Protein AF-0000000075844325 (afdb_homodimer)

InterPro domains:
  IPR002048 EF-hand domain [PF13499] (926-987)
  IPR002048 EF-hand domain [PS50222] (922-957)
  IPR002048 EF-hand domain [SM00054] (926-954)
  IPR002048 EF-hand domain [SM00054] (1043-1071)
  IPR002048 EF-hand domain [cd00051] (926-988)
  IPR002645 STAS domain [PS50801] (598-705)
  IPR011992 EF-hand domain pair [SSF47473] (913-1065)
  IPR014710 RmlC-like jelly roll fold [G3DSA:2.60.120.10] (752-881)
  IPR018247 EF-Hand 1, calcium-binding site [PS00018] (935-947)
  IPR018490 Cyclic nucleotide-binding domain superfamily [SSF51206] (754-870)
  IPR036513 STAS domain superfamily [G3DSA:3.30.750.24] (592-709)
  IPR036513 STAS domain superfamily [SSF52091] (597-706)
  IPR052706 Membrane-associated Transporter-like [PTHR43310] (60-817)

pLDDT: mean 72.45, std 19.54, range [14.72, 96.88]

Nearest PDB structures (foldseek):
  7lhv-assembly1_B  TM=6.570E-01  e=6.304E-14  Arabidopsis thaliana
  7xuj-assembly1_B  TM=6.255E-01  e=4.298E-12  Homo sapiens
  7xuh-assembly1_A  TM=6.311E-01  e=1.930E-11  Homo sapiens
  7ch1-assembly1_B  TM=6.215E-01  e=1.729E-10  Homo sapiens
  6ki1-assembly2_B  TM=7.195E-01  e=1.002E-08  Synechocystis sp. PCC 6803

Radius of gyration: 49.46 Å; Cα contacts (8 Å, |Δi|>4): 3628; chains: 2; bounding box: 146×144×102 Å

Organism: Prymnesium parvum (NCBI:txid97485)

Foldseek 3Di:
DDDPDPPPPPPPPDPPPVPPPPDPPVPPPDPPPPPPPPPPPPPPPPPPPPVVVVVVVVVVVVVVVVVVVVLLVLLLVLLVLLLVLVLLVLLLLLCLAFLVLVPFFEQDWSLLSSLQQLLLQLLQLVLCCPQFPFLLFRKGDDDLLSVLLNLLLVLQLLQLVPPPLSSLLSVLQSLLLSLVLLLLLLVVLQVCLVVVCLVVLLVQADPLLLLLLLLQSLVVLLQSLLCLQQVDRPFVVCVVVLPDCPDLAPNSVVLVVLLQVLQVVLQVCVVVPVDDNSVSSVCSQVVVLVVVVVVCVVVVDDLVSCVVNPQASDTQNDDDDPDDDDDDDPDDDPPPPPDRDRDSPPDPLQPQHDNCVSVCSNPPVPPSHDPVSSVLSPLSSVVSSSSVSNVLVVQVVLLCVLLVHDGSSSSQSNSQSVSSNVSSNSSHHGIHGGNSSSNSSCVRSVDRNDNSSSNSNSVVSVVCSVRSRSVNVSRSDTSSSSSNNSNNSSVCSNCVSLPVVPVVDDPLSNVLSVVLNVQLVCCVRPVLVPDRSNCSSNDHSSSVSSVVSSVSVVVVVVVVQVPPDPFDDKDFLQQDAFLEFDFALLLQLLQLCRLQEIEGEDAEEDELVNLVVVLVVVLVVQVVQVPDPLLRHHQEYEYFCQRYPYYDPNSLVSLQVVVVSQVVVVRYAYEYEQDDPVRVVVSVVVVNCPPYYYYNHPNVVRVVVSVVVLVVLLVLLVLVCVLDVLLVLVLLLLLLVCLQWFGFRPDGTDGVLLLLVLWDKDKDAAFDWPDWLAPHDALKKKFWQAAKKWKWFDDPPDIDIYIYGGRDIPPCQCNPVVQRGQHPDPDSPRDRPGTTMIMGTNHITMIIIRHNVSLVVCCVQPVVVNVRVVVSVVSSVVSNDPRHGGDHDAQFCLLVLPPQPCPVVVPPPPPDDFADQAADPVVLVSQLSVQCVLVVVNPQKRALVSSQVSSVNSHHRDPSVSSQVSQCVQDPVSPRIAGSVSSSVSVLLQQFATHHPVLLVVLVVQLQVQQCPPPPHPDSWHALVVLVVSLVVSRQRAGDPVVSVVLSCVLPVSVPRTQHSSSSNSSNRRSVSSSVSLVSLVVVLQVLCVVLVPPPPPSWAALSSCCVSSVDDSSSSLNSLSSLQSVCVVPDPVPPPPPPPDPPPPPHRTHDSSSSVCSSSSSD/DDDPDPPPPPPCPDPPPVPPPPDPPPPPPDPPPPPPPPPPPVPPPVPPPPVVVVVVVVVVVVVVVVVVVVLLVLLLVLLVLLLVLVLLVLLLLLCLAFLVLVPFAEQDWSLLSSLQQLLLQLLQLVLCCPQFPFLLFRKGDDDLLSVLLNLLLVLQLLQLVVPPLSSLLSVLQSLLLSLVLLLLLLVVLQVCLVVVCLVVLLVQADPLLLLLLLLQSLVVLLQSLLCLQQVDRPAVVCVVVLPDCPDLAPNSVVLVVLLCCLQVVLQVCVVVPVDDNSVSLVCSQPVVLVVVVVVCVVVVDDLVSCVVNPQASDTQNDDDDPDDDDDDDPDDDPPPPPDSDRDSPPDPLQPQHDNCVSVCSNPPVVPSHDPVSSVLSPLSSVVSSSSVSNVQQVQVVLLCVLLVHDGSSSSQSNSQSVSSNVSSNSSHHGIHGGNSSSNSSCVRSVDRNDNSSSNSNSVVSVVCSVRSRSVNVSRSDTSSSSSSNSNNSSVCSNCVSLPVVPVVDDPLSNVLSVVLNVQLVCCVRPVLVPDRSNCSSNDHSSSVSSVVSSVSVVVVVVVVQVPPDPFDDKDFLQQDAFLEFDFALLLQLLQLCRLQEIEGEDAEEDELVNLVVVLVVVLVVQVVQVPDPLLRHHQEYEYFCQRYPYYDPNSLVSLQVVVVSQVVVVRYAYEYAQDDPVRVVVSVVVVNCPPYYYYNHPNVVRVVVSVVVLVVLLVLLVLVCVLDVLLVLVLLLLLLVCLQWFGFRPPGTDGVLLLCVLWDKDKDAAFDWPDWLAAHDALKKKFWQAAKKWKWFDDPPDIDIYIYGGRDIPPCQCNPVVQNGCHNPPDSPRDRPGTTMIMGTNHTTMIIIRHNVSLVVCCVQPVVSNVRVVVSVVSSVVSNDPRHGGDHDAQFCQVVLPPPPCCVVVPPPPPDDFADQADDPVVLVSLLSVQVVLVVVNPQKRALVSSQVSSVNSHHHDPSVSSQVSQCVQDPVSPSIAGSVSSSVSVLLQQFATHHPVLLVVLVVQLQVQQCPPPPHDDSWHALVVLVVSLVVSVQRAGDPVVSVVLSCVLPVSVPRTQHSSSSNSSNGRSVSSSVSLVSLVVVLQVLCVVLVPPPPPSWAALSSCCVSSVDDSSSSLNSLSSLQSVCVVPDPVPPVPVPPDPPPPDGRTHDSSSSVCSSNSSD

Sequence (2328 aa):
MADDSFAYTLSTRSAADELEAPPQKTRFHPSALAVNIGAKKLSRTSLEFSVAQTIFGAEEELSTHFHKTQQKLGGFFSGAVCFILYFFFSIVFSTIIFQDLASGASSFGDADGVGVVLLGVAIGCLAFARGSHCKAIIAGPDLLPIVFVQESGIAIRTFLKSDPDGATKVLPTTLVSMVIGNVVVGALFFALGHTKKTSAAIGFVPASVISGFLSCIGYKVIKLAVFISTTHDLKAKYLGELVRDYDDRVDPWVPILLAVIIGVSLYMLKRRHVLRTDILILTFILVPLAIFYVGVAISGKSMQELRDTGWFLTTPYGCADGGGGGSSEPSAHGSHRRLAGGKEGPFCEFSRVDFWLSLEIVYSSEGLIAWEALPQCIGIWLMGAMITALDNMLKLSSSETALKVDLDYNHEMQVGGLATLVSALLTGMPCYGQTKFNLINYSIVHSTTDPVPTITCGLLCFLTILSGVAGPIINVLPRFLLAGLLINSGAGFIVENLIEGRLRLTRVSFSIVWIIFSVNFVWEFFVKSELSNTVSPLLPGLLVVFVLGIILAAFEFIASFMHKDPPANPIRGVDICSTALRPKPVELRLGEMASWYVVLPLHGFVFFGSATVFYQRLKALISTEMRKPRAERIRIVLLDCSGLTGIDPTARNTLTKVHRLVKEESRLELLWAGLNLKFSNEMRKGGLFQGTRHFGSLDVALKWVEDEFLRHAAALTGILLGAHPTLKTIHHRSTLASAFSIATTSPDRIPTPRLIKYSTRVAFAAGEVVFDHIDAPEEALFLLFVGELLLTEQQGYTVQRRTVFPGTLVNYQRALLFEAAVHSGGGRQGGHGGAPASATALTAAVLLKFSRDSFATLQRDEPALAMQLLLAVIRQSELQRPGRTRLLPTKDPALAIPSVPSLAAFASSANLKPHRVELTQFQLERFTEVFALIDADGSGMITVDELEAYMSSVGRTVPSGPLAEMLRDISSDLAGSLSRDDFLEFLRQNLVADLPATLVAWMEDEHAAAAAASSSGRVSRVSRRAAVRLLRAGGFTLPTRSAMEELMDNVDADASGDISKHKLLVAAGMIRHKERQASALAEAFSELAKQAGCEAVTQELSADHLSKLLNVDMAVAEEIVFLADLDRFSNNPPFQITKRTSTADFKEPTIDLIELYRLIVGWTMADDSFAYTLSTRSAADELEAPPQKTRFHPSALAVNIGAKKLSRTSLEFSVAQTIFGAEEELSTHFHKTQQKLGGFFSGAVCFILYFFFSIVFSTIIFQDLASGASSFGDADGVGVVLLGVAIGCLAFARGSHCKAIIAGPDLLPIVFVQESGIAIRTFLKSDPDGATKVLPTTLVSMVIGNVVVGALFFALGHTKKTSAAIGFVPASVISGFLSCIGYKVIKLAVFISTTHDLKAKYLGELVRDYDDRVDPWVPILLAVIIGVSLYMLKRRHVLRTDILILTFILVPLAIFYVGVAISGKSMQELRDTGWFLTTPYGCADGGGGGSSEPSAHGSHRRLAGGKEGPFCEFSRVDFWLSLEIVYSSEGLIAWEALPQCIGIWLMGAMITALDNMLKLSSSETALKVDLDYNHEMQVGGLATLVSALLTGMPCYGQTKFNLINYSIVHSTTDPVPTITCGLLCFLTILSGVAGPIINVLPRFLLAGLLINSGAGFIVENLIEGRLRLTRVSFSIVWIIFSVNFVWEFFVKSELSNTVSPLLPGLLVVFVLGIILAAFEFIASFMHKDPPANPIRGVDICSTALRPKPVELRLGEMASWYVVLPLHGFVFFGSATVFYQRLKALISTEMRKPRAERIRIVLLDCSGLTGIDPTARNTLTKVHRLVKEESRLELLWAGLNLKFSNEMRKGGLFQGTRHFGSLDVALKWVEDEFLRHAAALTGILLGAHPTLKTIHHRSTLASAFSIATTSPDRIPTPRLIKYSTRVAFAAGEVVFDHIDAPEEALFLLFVGELLLTEQQGYTVQRRTVFPGTLVNYQRALLFEAAVHSGGGRQGGHGGAPASATALTAAVLLKFSRDSFATLQRDEPALAMQLLLAVIRQSELQRPGRTRLLPTKDPALAIPSVPSLAAFASSANLKPHRVELTQFQLERFTEVFALIDADGSGMITVDELEAYMSSVGRTVPSGPLAEMLRDISSDLAGSLSRDDFLEFLRQNLVADLPATLVAWMEDEHAAAAAASSSGRVSRVSRRAAVRLLRAGGFTLPTRSAMEELMDNVDADASGDISKHKLLVAAGMIRHKERQASALAEAFSELAKQAGCEAVTQELSADHLSKLLNVDMAVAEEIVFLADLDRFSNNPPFQITKRTSTADFKEPTIDLIELYRLIVGWT

Solvent-accessible surface area (backbone atoms only — not comparable to full-atom values): 121922 Å² total; per-residue (Å²): 138,85,75,86,74,83,73,77,73,74,76,74,77,73,78,65,73,59,62,49,62,74,80,76,69,77,81,69,77,68,80,77,79,68,74,76,72,76,78,74,76,78,75,70,72,70,70,69,60,66,66,58,52,67,67,50,48,58,51,45,51,45,46,48,45,46,50,46,46,52,50,48,52,37,19,47,49,39,6,49,52,51,34,55,54,49,50,54,50,25,48,45,52,15,43,64,44,32,56,81,55,42,53,94,70,53,93,63,44,42,45,42,35,26,36,28,39,30,45,4,24,18,46,13,6,47,44,31,37,71,65,39,92,50,11,37,39,36,18,27,59,61,69,66,58,47,52,40,44,28,51,39,37,51,26,36,42,46,56,28,63,83,41,93,70,22,78,69,22,34,51,43,32,33,53,44,48,39,26,52,34,26,38,50,30,11,48,48,30,29,48,31,17,70,68,65,40,43,60,53,57,54,38,69,56,55,68,38,40,53,34,13,51,42,25,44,48,11,50,52,35,37,54,48,18,50,24,59,28,52,80,45,74,84,44,80,76,36,66,66,54,73,72,52,88,61,81,85,45,64,63,53,63,54,36,43,51,54,9,50,51,50,5,52,50,52,42,53,42,56,74,66,58,76,55,62,65,66,59,47,56,52,46,67,51,51,49,59,51,49,54,49,54,51,48,41,63,70,70,67,63,52,73,66,55,41,48,70,31,54,47,31,61,86,66,86,56,83,68,86,84,81,87,72,89,74,98,70,87,78,77,84,77,87,76,78,71,66,71,69,74,81,68,86,58,69,85,60,75,73,53,73,40,58,63,61,47,63,55,43,44,60,75,67,43,76,88,44,48,54,73,82,48,52,72,51,36,50,67,50,34,53,52,37,27,53,51,42,51,50,48,44,49,52,26,49,54,49,36,23,63,73,69,71,49,90,72,60,65,28,60,47,30,31,50,26,7,52,30,6,38,56,18,10,77,70,56,19,34,46,17,36,57,37,41,73,55,26,49,49,39,31,72,66,54,72,47,54,74,53,33,52,23,19,41,42,23,12,50,51,34,48,48,42,41,75,66,18,57,55,28,43,52,50,62,70,36,51,29,27,61,50,17,7,57,33,30,25,54,13,49,48,31,30,46,54,32,70,56,50,26,62,76,72,39,54,73,69,42,39,51,48,22,51,48,33,37,51,50,32,52,48,33,57,68,58,50,45,75,71,40,53,58,76,51,37,38,61,58,42,43,68,59,53,34,50,56,48,31,54,50,53,47,44,50,52,52,52,54,68,63,69,72,59,76,74,81,58,71,73,39,46,26,53,59,45,62,41,71,52,47,59,20,38,68,59,41,32,54,49,31,70,53,16,63,30,30,37,37,38,54,42,66,43,70,37,32,32,31,58,36,46,53,47,48,54,50,50,50,51,51,51,56,59,38,65,71,43,59,79,68,64,26,55,35,35,43,36,37,32,32,67,52,45,77,47,72,41,72,67,21,50,61,47,52,42,50,49,51,50,57,38,59,70,39,80,68,40,44,64,37,42,14,16,60,52,67,73,57,47,53,61,40,46,74,70,56,63,58,72,94,47,55,61,29,58,34,54,50,61,42,38,43,49,53,52,53,51,48,52,54,50,52,50,54,52,48,56,55,58,37,71,63,40,73,67,52,40,51,53,30,51,52,46,46,58,54,46,62,51,34,40,40,16,52,31,55,66,63,43,58,43,60,71,50,50,74,45,34,44,83,45,79,43,52,56,69,36,72,77,39,28,38,52,86,45,72,59,56,33,31,32,35,32,41,13,43,35,34,36,38,40,31,38,36,74,94,40,77,46,76,32,47,37,32,38,36,40,75,45,55,48,60,40,37,70,65,64,41,54,64,42,52,70,67,82,26,50,34,35,38,42,37,58,54,60,44,33,34,33,22,69,30,59,24,31,29,37,37,25,41,61,65,35,43,52,48,33,46,66,76,37,42,69,61,43,48,43,53,50,47,18,49,42,47,48,54,47,54,66,33,84,52,30,27,38,31,34,56,63,70,63,62,43,62,45,64,52,70,68,62,74,53,60,79,76,61,61,72,80,84,64,71,61,35,76,61,61,74,52,68,68,53,45,52,47,48,50,49,43,47,51,63,38,18,76,86,67,78,60,43,33,38,52,67,33,48,43,50,43,32,41,56,54,51,39,83,61,60,65,64,63,48,42,51,51,38,33,72,55,22,84,76,62,75,48,44,32,38,59,68,43,45,51,46,46,52,41,61,72,46,32,26,66,38,52,43,68,57,50,54,48,49,49,51,50,47,51,52,49,14,65,61,43,77,67,83,81,55,76,38,26,45,57,69,54,47,52,50,47,41,48,70,71,60,49,71,74,45,42,70,69,51,40,50,52,47,50,44,63,50,30,66,81,69,73,64,45,41,34,66,64,35,47,47,36,45,52,11,27,52,46,29,54,48,48,52,47,47,53,48,48,51,51,47,50,49,49,35,55,71,41,65,49,66,85,82,76,70,52,47,38,33,69,33,43,16,65,64,60,71,46,57,62,67,56,22,34,39,51,30,52,72,33,34,47,61,56,30,63,71,52,19,77,80,59,79,61,80,77,72,76,85,76,77,72,72,74,68,41,31,41,69,60,30,49,48,44,47,48,56,59,70,99,138,92,74,85,72,81,71,77,71,74,77,73,78,72,80,64,72,60,62,49,60,71,81,71,74,76,81,70,80,68,79,76,79,69,74,75,73,76,78,66,82,78,75,70,75,71,69,68,62,65,66,59,51,67,66,48,48,56,50,45,50,45,45,49,45,47,50,47,46,49,50,47,51,36,19,47,49,39,7,49,53,52,35,54,53,48,50,55,50,25,47,45,52,15,42,64,44,32,56,81,56,44,58,91,71,52,92,63,43,40,46,42,36,25,35,28,41,32,43,4,24,19,45,13,5,47,44,31,38,70,65,39,92,50,11,37,37,37,17,28,60,60,70,66,57,46,53,40,45,27,51,40,38,52,27,36,41,46,55,28,62,83,41,93,70,22,75,68,22,33,52,41,32,31,53,44,47,40,25,53,33,27,36,49,30,11,49,48,31,28,49,32,17,70,68,63,39,44,59,51,57,53,39,68,56,55,68,37,41,53,35,13,50,43,25,45,49,12,53,51,35,36,54,47,19,50,22,58,30,53,78,44,73,84,44,81,76,36,65,65,52,72,70,52,87,61,81,86,45,65,64,51,62,54,35,42,50,54,10,49,52,48,5,53,52,51,43,54,41,57,72,65,58,77,57,59,65,67,58,49,55,52,46,68,53,51,47,58,51,48,52,49,54,52,48,41,61,69,69,68,62,52,74,65,55,42,49,69,33,54,47,32,60,84,67,86,58,86,73,86,84,80,89,74,92,84,82,86,80,82,77,87,76,91,75,79,72,68,72,70,73,82,69,85,62,71,84,62,79,75,51,73,41,60,61,62,50,63,54,44,45,59,74,66,44,78,89,46,48,52,73,84,49,52,72,50,35,50,66,48,33,54,52,38,28,53,51,43,51,48,50,44,48,52,26,50,53,50,35,24,64,73,68,71,49,91,73,61,65,30,60,49,30,30,51,25,7,51,29,6,36,57,19,10,76,68,55,20,34,45,16,35,56,36,43,73,54,25,48,49,38,32,74,66,56,72,44,54,73,52,33,52,23,18,42,40,24,13,50,52,34,48,49,43,42,73,66,17,56,54,28,44,51,50,61,70,38,49,28,28,60,52,18,8,56,32,32,24,55,13,50,47,30,29,46,53,32,72,56,51,25,62,77,71,40,54,75,68,40,39,49,49,23,51,49,35,38,50,50,32,52,47,33,57,67,57,48,45,75,71,39,53,57,76,50,38,38,62,57,41,41,68,57,54,34,50,56,48,31,53,50,52,48,44,50,51,53,51,54,67,63,68,70,58,78,74,80,58,70,73,40,46,27,54,59,46,63,41,72,53,47,57,20,37,69,58,41,31,53,48,31,71,54,16,63,30,31,36,37,37,51,42,67,43,69,36,31,32,32,58,36,48,54,48,48,54,51,50,50,50,50,52,56,57,38,66,72,45,58,80,67,63,28,57,34,35,43,36,38,30,32,67,52,45,78,46,72,42,72,67,21,50,61,47,51,42,49,49,52,50,58,38,58,70,39,80,68,39,43,63,37,43,15,16,62,54,66,73,56,46,53,60,40,48,71,70,56,61,57,70,93,47,54,62,28,56,34,55,51,61,42,39,44,49,52,52,51,51,48,52,53,49,53,51,54,52,50,56,56,58,38,70,63,40,71,68,53,39,51,54,32,50,51,46,46,57,55,48,64,52,34,39,41,16,54,31,55,68,62,44,58,43,62,70,48,51,78,46,34,43,84,44,78,44,50,56,71,37,72,77,41,28,39,52,86,46,72,60,57,35,30,33,35,34,41,13,42,36,35,37,38,37,32,39,35,75,94,42,76,46,76,31,47,36,31,38,36,38,74,42,54,49,63,40,36,69,63,63,42,54,65,43,53,69,71,81,23,54,32,35,36,41,37,57,53,60,45,32,34,31,22,69,31,59,25,34,29,37,37,25,40,60,64,35,44,52,48,34,46,67,76,38,43,68,60,43,49,42,52,51,47,20,48,42,47,47,53,46,56,66,34,84,51,31,29,38,31,35,56,60,71,63,64,39,60,47,65,51,72,68,62,71,51,61,81,70,55,61,72,79,83,65,72,60,35,74,63,63,72,50,69,68,54,46,54,49,48,51,50,44,47,53,63,36,18,76,85,67,78,59,44,35,39,52,66,31,48,43,51,44,32,42,57,54,52,38,85,64,60,65,63,63,48,42,53,50,38,36,72,54,21,83,78,65,77,47,45,32,39,59,68,41,46,51,46,47,53,41,60,72,49,31,27,66,38,48,44,65,54,49,54,48,48,49,51,50,47,53,51,50,15,66,62,42,76,66,81,82,54,75,39,26,46,58,68,54,48,52,50,48,41,46,70,72,61,48,73,73,44,41,71,69,52,41,49,50,47,51,46,62,50,30,66,80,67,72,64,44,41,34,68,64,36,48,46,38,45,51,11,29,54,44,29,55,48,49,52,47,47,53,47,47,50,53,46,50,51,49,34,54,74,44,66,49,64,84,84,76,69,51,46,38,34,68,33,44,16,64,65,60,71,47,56,61,68,58,22,35,39,50,31,53,74,32,35,44,61,55,28,60,72,49,16,76,79,61,78,59,79,76,72,75,86,76,77,71,71,74,68,41,31,41,71,60,32,48,49,44,48,48,58,56,70,97

Secondary structure (DSSP, 8-state):
--------------TTTT--------------------------TTTGGGTHHHHHHHHHHHHHHHHHHHHHHHHHHHHHHHHHHHHHHHHHHHHHHHTTT--TT-S--HHHHHHHHHHHHHHHHHHHHHH-S-TT--EE--HHHHHHHHHHHHHHHHHGGGSTTHHHHHHHHHHHHHHHHHHHHHHHHHHHHHTT-HHHHHHTS-HHHHHHHHHHHHHHHHHHHHHHHHSS---HHHHHHTTS---SS--THHHHHHHHHHHHHHHHHHHTT-S-HHHHHHHHHHHHHHHHHHHHHHHT--HHHHHHHT-B-------------S-----SS---------S-----S-----TTHHHHHHHH-STT--GGGGGGGHHHHHHHHHHHHHHHHHHHHHHHHHHT----HHHHHHHHHHHHHHHHHTT----EE-HHHHHHHHHHH--SS--HHHHHHHHHHHHHHHHTTHHHHHTT-BHHHHHHHHHHHHHHHHIIIIITHHHHS-HHHHHHHHHHHHHHHHIIIIIGGGS-TTTGGGS-HHHHHHHHHHHHHHHHHHHHHHSS--PPPPEETTT---S-B--HHHHHHHHHTGGGEEEEEEEEEE-HHHHHHHHHHHHHHHHHHHTS-GGGS--EEEEEEEEEEEE-TTHHHHHHHHHHHHHHSTT-EEEEE---HHHHHHHHHTTTTTT-EEESSHHHHHHHHHHHHHHHHHHHHHHHHTS-HHHHHHHHHHHHHHTTEEE-SSSSEEEHHHHHTT-EEEEE-TT-EEEETTTB----EEEEEES-EEEEEEETTEEEEEEE-TT-EESHHHHHH------SSS---S--SSPPEEEEESS-EEEEEE-HHHHHHHHHH-HHHHHHHHHHHHHHHHHTSTT--PPPP---GGGS------THHHHT-TTS--B--PPPHHHHHHHHHHHHHH-TT-SSEE-HHHHHHHHHHTT----HHHHHHHHHHH-SSSSS-EEHHHHHHHHHHHH---B-HHHHHHHHHHHHHHHHHSSSTT---EEHHHHHHHHHHTT-----HHHHHHHHHHHTTT--SEE-HHHHHHHHHHHHHHHHHHHHHHHHHHHHHHHHT--TTT--B-HHHHHHHHT--HHHHHHHHHHH--HHHHSS-TT-------STT-----B-HHHHHHHHHHT-/--------------TTTT--------------------------TTTGGGTHHHHHHHHHHHHHHHHHHHHHHHHHHHHHHHHHHHHHHHHHHHHHHHTTT--TT-S--HHHHHHHHHHHHHHHHHHHHHH-S-TT--EE--HHHHHHHHHHHHHHHHHGGGSTTHHHHHHHHHHHHHHHHHHHHHHHHHHHHHTT-HHHHHHTS-HHHHHHHHHHHHHHHHHHHHHHHHSS---HHHHHHTTS---SS--THHHHHHHHHHHHHHHHHHHTT-S-HHHHHHHHHHHHHHHHHHHHHHHT--HHHHHHHT-B---------------S---SS---------S-----S-----TTHHHHHHHH-STT--GGGGGGGHHHHHHHHHHHHHHHHHHHHHHHHHHT----HHHHHHHHHHHHHHHHHTT----EE-HHHHHHHHHHH--SS--HHHHHHHHHHHHHHHHTTHHHHHTTSBHHHHHHHHHHHHHHHHIIIIITHHHHS-HHHHHHHHHHHHHHHHIIIIIGGGS-TTTGGGS-HHHHHHHHHHHHHHHHHHHHHHSS--PPPPEETTT---S-B--HHHHHHHHHTGGGEEEEEEEEEE-HHHHHHHHHHHHHHHHHHHTS-GGGS--EEEEEEEEEEEE-TTHHHHHHHHHHHHHHSTT-EEEEE---HHHHHHHHHTTTTTT-EEESSHHHHHHHHHHHHHHHHHHHHHHHHTS-HHHHHHHHHHHHHHTTEEE-SSSSEEEHHHHHTT-EEEEE-TT-EEEETTTB----EEEEEES-EEEEEEETTEEEEEEE-TT-EESHHHHHH------SSS---S--SS--EEEEESS-EEEEEE-HHHHHHHHHH-HHHHHHHHHHHHHHHHHTSTT--PPPP---GGGS------THHHH--TTSPPB--PPPHHHHHHHHHHHHHH-TT-SSEE-HHHHHHHHHHTT----HHHHHHHHHHH-SSSSS-EEHHHHHHHHHHHH---B-HHHHHHHHHHHHHHHHHSSSTT---EEHHHHHHHHHHTT-----HHHHHHHHHHHTTT--SEE-HHHHHHHHHHHHHHHHHHHHHHHHHHHHHHHHT--TTT--B-HHHHHHHHT--HHHHHHHHHHH--HHHHSS-TT-------STT-----B-HHHHHHHHHHT-

Structure (mmCIF, N/CA/C/O backbone):
data_AF-0000000075844325-model_v1
#
loop_
_entity.id
_entity.type
_entity.pdbx_description
1 polymer Calmodulin
#
loop_
_atom_site.group_PDB
_atom_site.id
_atom_site.type_symbol
_atom_site.label_atom_id
_atom_site.label_alt_id
_atom_site.label_comp_id
_atom_site.label_asym_id
_atom_site.label_entity_id
_atom_site.label_seq_id
_atom_site.pdbx_PDB_ins_code
_atom_site.Cartn_x
_atom_site.Cartn_y
_atom_site.Cartn_z
_atom_site.occupancy
_atom_site.B_iso_or_equiv
_atom_site.auth_seq_id
_atom_site.auth_comp_id
_atom_site.auth_asym_id
_atom_site.auth_atom_id
_atom_site.pdbx_PDB_model_num
ATOM 1 N N . MET A 1 1 ? 33.969 -9.242 24.219 1 14.72 1 MET A N 1
ATOM 2 C CA . MET A 1 1 ? 34.156 -10.367 23.312 1 14.72 1 MET A CA 1
ATOM 3 C C . MET A 1 1 ? 32.812 -10.922 22.859 1 14.72 1 MET A C 1
ATOM 5 O O . MET A 1 1 ? 32.594 -11.102 21.656 1 14.72 1 MET A O 1
ATOM 9 N N . ALA A 1 2 ? 32.219 -11.953 23.625 1 16.02 2 ALA A N 1
ATOM 10 C CA . ALA A 1 2 ? 31.859 -13.305 23.203 1 16.02 2 ALA A CA 1
ATOM 11 C C . ALA A 1 2 ? 30.547 -13.312 22.422 1 16.02 2 ALA A C 1
ATOM 13 O O . ALA A 1 2 ? 29.828 -12.32 22.406 1 16.02 2 ALA A O 1
ATOM 14 N N . ASP A 1 3 ? 29.688 -14.414 22.578 1 16.48 3 ASP A N 1
ATOM 15 C CA . ASP A 1 3 ? 29.078 -15.594 21.969 1 16.48 3 ASP A CA 1
ATOM 16 C C . ASP A 1 3 ? 27.594 -15.344 21.672 1 16.48 3 ASP A C 1
ATOM 18 O O . ASP A 1 3 ? 26.859 -16.281 21.359 1 16.48 3 ASP A O 1
ATOM 22 N N . ASP A 1 4 ? 26.984 -14.328 22.203 1 19.7 4 ASP A N 1
ATOM 23 C CA . ASP A 1 4 ? 25.562 -14.547 22.422 1 19.7 4 ASP A CA 1
ATOM 24 C C . ASP A 1 4 ? 24.828 -14.805 21.109 1 19.7 4 ASP A C 1
ATOM 26 O O . ASP A 1 4 ? 25.016 -14.07 20.141 1 19.7 4 ASP A O 1
ATOM 30 N N . SER A 1 5 ? 24.391 -16.047 20.938 1 20.34 5 SER A N 1
ATOM 31 C CA . SER A 1 5 ? 23.766 -17.031 20.078 1 20.34 5 SER A CA 1
ATOM 32 C C . SER A 1 5 ? 22.453 -16.531 19.5 1 20.34 5 SER A C 1
ATOM 34 O O . SER A 1 5 ? 21.578 -16.062 20.25 1 20.34 5 SER A O 1
ATOM 36 N N . PHE A 1 6 ? 22.453 -16.016 18.344 1 20.19 6 PHE A N 1
ATOM 37 C CA . PHE A 1 6 ? 21.469 -15.438 17.438 1 20.19 6 PHE A CA 1
ATOM 38 C C . PHE A 1 6 ? 20.344 -16.422 17.172 1 20.19 6 PHE A C 1
ATOM 40 O O . PHE A 1 6 ? 20.422 -17.219 16.25 1 20.19 6 PHE A O 1
ATOM 47 N N . ALA A 1 7 ? 19.812 -17.125 18.266 1 19.39 7 ALA A N 1
ATOM 48 C CA . ALA A 1 7 ? 18.75 -18.109 18.125 1 19.39 7 ALA A CA 1
ATOM 49 C C . ALA A 1 7 ? 17.562 -17.531 17.375 1 19.39 7 ALA A C 1
ATOM 51 O O . ALA A 1 7 ? 17 -16.5 17.766 1 19.39 7 ALA A O 1
ATOM 52 N N . TYR A 1 8 ? 17.609 -17.703 16.109 1 20.72 8 TYR A N 1
ATOM 53 C CA . TYR A 1 8 ? 16.547 -17.469 15.141 1 20.72 8 TYR A CA 1
ATOM 54 C C . TYR A 1 8 ? 15.227 -18.078 15.609 1 20.72 8 TYR A C 1
ATOM 56 O O . TYR A 1 8 ? 15.047 -19.297 15.539 1 20.72 8 TYR A O 1
ATOM 64 N N . THR A 1 9 ? 14.789 -17.734 16.875 1 21.83 9 THR A N 1
ATOM 65 C CA . THR A 1 9 ? 13.523 -18.344 17.297 1 21.83 9 THR A CA 1
ATOM 66 C C . THR A 1 9 ? 12.445 -18.109 16.234 1 21.83 9 THR A C 1
ATOM 68 O O . THR A 1 9 ? 12.156 -16.969 15.875 1 21.83 9 THR A O 1
ATOM 71 N N . LEU A 1 10 ? 12.359 -19.031 15.273 1 22.03 10 LEU A N 1
ATOM 72 C CA . LEU A 1 10 ? 11.25 -19.328 14.375 1 22.03 10 LEU A CA 1
ATOM 73 C C . LEU A 1 10 ? 9.914 -19.188 15.094 1 22.03 10 LEU A C 1
ATOM 75 O O . LEU A 1 10 ? 9.609 -19.969 16 1 22.03 10 LEU A O 1
ATOM 79 N N . SER A 1 11 ? 9.641 -18.031 15.672 1 22.61 11 SER A N 1
ATOM 80 C CA . SER A 1 11 ? 8.328 -17.922 16.297 1 22.61 11 SER A CA 1
ATOM 81 C C . SER A 1 11 ? 7.238 -18.5 15.406 1 22.61 11 SER A C 1
ATOM 83 O O . SER A 1 11 ? 7.086 -18.094 14.258 1 22.61 11 SER A O 1
ATOM 85 N N . THR A 1 12 ? 6.969 -19.828 15.492 1 23.22 12 THR A N 1
ATOM 86 C CA . THR A 1 12 ? 5.844 -20.656 15.094 1 23.22 12 THR A CA 1
ATOM 87 C C . THR A 1 12 ? 4.52 -19.984 15.445 1 23.22 12 THR A C 1
ATOM 89 O O . THR A 1 12 ? 4.102 -19.984 16.609 1 23.22 12 THR A O 1
ATOM 92 N N . ARG A 1 13 ? 4.27 -18.828 15.039 1 26.69 13 ARG A N 1
ATOM 93 C CA . ARG A 1 13 ? 2.885 -18.422 15.234 1 26.69 13 ARG A CA 1
ATOM 94 C C . ARG A 1 13 ? 1.917 -19.531 14.859 1 26.69 13 ARG A C 1
ATOM 96 O O . ARG A 1 13 ? 2 -20.094 13.758 1 26.69 13 ARG A O 1
ATOM 103 N N . SER A 1 14 ? 1.308 -20.25 15.891 1 24.48 14 SER A N 1
ATOM 104 C CA . SER A 1 14 ? 0.334 -21.328 15.914 1 24.48 14 SER A CA 1
ATOM 105 C C . SER A 1 14 ? -0.817 -21.062 14.953 1 24.48 14 SER A C 1
ATOM 107 O O . SER A 1 14 ? -1.195 -19.906 14.734 1 24.48 14 SER A O 1
ATOM 109 N N . ALA A 1 15 ? -1.139 -22.031 14.047 1 28.3 15 ALA A N 1
ATOM 110 C CA . ALA A 1 15 ? -2.221 -22.359 13.125 1 28.3 15 ALA A CA 1
ATOM 111 C C . ALA A 1 15 ? -3.582 -22.062 13.75 1 28.3 15 ALA A C 1
ATOM 113 O O . ALA A 1 15 ? -4.602 -22.062 13.055 1 28.3 15 ALA A O 1
ATOM 114 N N . ALA A 1 16 ? -3.721 -22.109 15.102 1 28.09 16 ALA A N 1
ATOM 115 C CA . ALA A 1 16 ? -5.043 -22.172 15.719 1 28.09 16 ALA A CA 1
ATOM 116 C C . ALA A 1 16 ? -5.84 -20.891 15.453 1 28.09 16 ALA A C 1
ATOM 118 O O . ALA A 1 16 ? -7.062 -20.938 15.32 1 28.09 16 ALA A O 1
ATOM 119 N N . ASP A 1 17 ? -5.227 -19.766 15.633 1 30.39 17 ASP A N 1
ATOM 120 C CA . ASP A 1 17 ? -6.113 -18.625 15.828 1 30.39 17 ASP A CA 1
ATOM 121 C C . ASP A 1 17 ? -6.84 -18.266 14.531 1 30.39 17 ASP A C 1
ATOM 123 O O . ASP A 1 17 ? -7.617 -17.312 14.492 1 30.39 17 ASP A O 1
ATOM 127 N N . GLU A 1 18 ? -6.238 -18.625 13.453 1 33.53 18 GLU A N 1
ATOM 128 C CA . GLU A 1 18 ? -6.93 -18.141 12.258 1 33.53 18 GLU A CA 1
ATOM 129 C C . GLU A 1 18 ? -8.328 -18.75 12.156 1 33.53 18 GLU A C 1
ATOM 131 O O . GLU A 1 18 ? -9.117 -18.344 11.289 1 33.53 18 GLU A O 1
ATOM 136 N N . LEU A 1 19 ? -8.477 -19.938 12.805 1 33 19 LEU A N 1
ATOM 137 C CA . LEU A 1 19 ? -9.75 -20.594 12.516 1 33 19 LEU A CA 1
ATOM 138 C C . LEU A 1 19 ? -10.883 -19.922 13.281 1 33 19 LEU A C 1
ATOM 140 O O . LEU A 1 19 ? -11.297 -20.406 14.336 1 33 19 LEU A O 1
ATOM 144 N N . GLU A 1 20 ? -10.789 -18.703 13.602 1 33.5 20 GLU A N 1
ATOM 145 C CA . GLU A 1 20 ? -11.969 -18.406 14.414 1 33.5 20 GLU A CA 1
ATOM 146 C C . GLU A 1 20 ? -13.25 -18.688 13.633 1 33.5 20 GLU A C 1
ATOM 148 O O . GLU A 1 20 ? -13.562 -17.984 12.664 1 33.5 20 GLU A O 1
ATOM 153 N N . ALA A 1 21 ? -13.641 -19.656 13.18 1 35.88 21 ALA A N 1
ATOM 154 C CA . ALA A 1 21 ? -15.047 -19.719 12.812 1 35.88 21 ALA A CA 1
ATOM 155 C C . ALA A 1 21 ? -15.93 -19.844 14.047 1 35.88 21 ALA A C 1
ATOM 157 O O . ALA A 1 21 ? -17.156 -19.844 13.945 1 35.88 21 ALA A O 1
ATOM 158 N N . PRO A 1 22 ? -15.672 -19.266 15.359 1 30.7 22 PRO A N 1
ATOM 159 C CA . PRO A 1 22 ? -16.656 -20.031 16.125 1 30.7 22 PRO A CA 1
ATOM 160 C C . PRO A 1 22 ? -18.094 -19.766 15.68 1 30.7 22 PRO A C 1
ATOM 162 O O . PRO A 1 22 ? -18.922 -20.688 15.664 1 30.7 22 PRO A O 1
ATOM 165 N N . PRO A 1 23 ? -18.609 -18.562 15.797 1 30.14 23 PRO A N 1
ATOM 166 C CA . PRO A 1 23 ? -19.969 -18.5 16.328 1 30.14 23 PRO A CA 1
ATOM 167 C C . PRO A 1 23 ? -21.016 -19 15.344 1 30.14 23 PRO A C 1
ATOM 169 O O . PRO A 1 23 ? -20.969 -18.672 14.156 1 30.14 23 PRO A O 1
ATOM 172 N N . GLN A 1 24 ? -21.578 -20.156 15.562 1 27.38 24 GLN A N 1
ATOM 173 C CA . GLN A 1 24 ? -22.656 -20.719 14.758 1 27.38 24 GLN A CA 1
ATOM 174 C C . GLN A 1 24 ? -23.828 -19.75 14.664 1 27.38 24 GLN A C 1
ATOM 176 O O . GLN A 1 24 ? -24.641 -19.672 15.586 1 27.38 24 GLN A O 1
ATOM 181 N N . LYS A 1 25 ? -23.875 -18.453 14.43 1 29.34 25 LYS A N 1
ATOM 182 C CA . LYS A 1 25 ? -25.281 -18.109 14.305 1 29.34 25 LYS A CA 1
ATOM 183 C C . LYS A 1 25 ? -25.875 -18.734 13.039 1 29.34 25 LYS A C 1
ATOM 185 O O . LYS A 1 25 ? -25.547 -18.312 11.93 1 29.34 25 LYS A O 1
ATOM 190 N N . THR A 1 26 ? -26.328 -19.938 12.828 1 25.28 26 THR A N 1
ATOM 191 C CA . THR A 1 26 ? -26.719 -20.344 11.484 1 25.28 26 THR A CA 1
ATOM 192 C C . THR A 1 26 ? -27.703 -19.344 10.875 1 25.28 26 THR A C 1
ATOM 194 O O . THR A 1 26 ? -28.875 -19.312 11.258 1 25.28 26 THR A O 1
ATOM 197 N N . ARG A 1 27 ? -27.672 -18.172 10.75 1 29.05 27 ARG A N 1
ATOM 198 C CA . ARG A 1 27 ? -28.828 -17.625 10.039 1 29.05 27 ARG A CA 1
ATOM 199 C C . ARG A 1 27 ? -28.734 -17.922 8.547 1 29.05 27 ARG A C 1
ATOM 201 O O . ARG A 1 27 ? -28 -17.266 7.816 1 29.05 27 ARG A O 1
ATOM 208 N N . PHE A 1 28 ? -28.812 -19.25 8.148 1 24.81 28 PHE A N 1
ATOM 209 C CA . PHE A 1 28 ? -29.344 -20.016 7.023 1 24.81 28 PHE A CA 1
ATOM 210 C C . PHE A 1 28 ? -30.859 -19.906 6.965 1 24.81 28 PHE A C 1
ATOM 212 O O . PHE A 1 28 ? -31.562 -20.641 7.672 1 24.81 28 PHE A O 1
ATOM 219 N N . HIS A 1 29 ? -31.609 -18.953 6.898 1 28.58 29 HIS A N 1
ATOM 220 C CA . HIS A 1 29 ? -33.062 -19.078 6.898 1 28.58 29 HIS A CA 1
ATOM 221 C C . HIS A 1 29 ? -33.531 -19.922 5.711 1 28.58 29 HIS A C 1
ATOM 223 O O . HIS A 1 29 ? -33.688 -19.391 4.602 1 28.58 29 HIS A O 1
ATOM 229 N N . PRO A 1 30 ? -33.094 -20.969 5.238 1 25.91 30 PRO A N 1
ATOM 230 C CA . PRO A 1 30 ? -33.969 -21.5 4.191 1 25.91 30 PRO A CA 1
ATOM 231 C C . PRO A 1 30 ? -35.438 -21.547 4.609 1 25.91 30 PRO A C 1
ATOM 233 O O . PRO A 1 30 ? -35.719 -21.531 5.809 1 25.91 30 PRO A O 1
ATOM 236 N N . SER A 1 31 ? -36.531 -21.406 3.68 1 26.11 31 SER A N 1
ATOM 237 C CA . SER A 1 31 ? -37.969 -21.625 3.77 1 26.11 31 SER A CA 1
ATOM 238 C C . SER A 1 31 ? -38.281 -22.859 4.617 1 26.11 31 SER A C 1
ATOM 240 O O . SER A 1 31 ? -37.562 -23.875 4.543 1 26.11 31 SER A O 1
ATOM 242 N N . ALA A 1 32 ? -38.719 -22.688 5.82 1 26.59 32 ALA A N 1
ATOM 243 C CA . ALA A 1 32 ? -39.5 -23.719 6.488 1 26.59 32 ALA A CA 1
ATOM 244 C C . ALA A 1 32 ? -40.281 -24.547 5.477 1 26.59 32 ALA A C 1
ATOM 246 O O . ALA A 1 32 ? -41.094 -24 4.707 1 26.59 32 ALA A O 1
ATOM 247 N N . LEU A 1 33 ? -39.656 -25.516 4.93 1 25.58 33 LEU A N 1
ATOM 248 C CA . LEU A 1 33 ? -40.344 -26.578 4.199 1 25.58 33 LEU A CA 1
ATOM 249 C C . LEU A 1 33 ? -41.656 -26.953 4.91 1 25.58 33 LEU A C 1
ATOM 251 O O . LEU A 1 33 ? -41.656 -27.859 5.758 1 25.58 33 LEU A O 1
ATOM 255 N N . ALA A 1 34 ? -42.469 -25.984 5.605 1 25.31 34 ALA A N 1
ATOM 256 C CA . ALA A 1 34 ? -43.781 -26.391 6.113 1 25.31 34 ALA A CA 1
ATOM 257 C C . ALA A 1 34 ? -44.594 -27.062 5.023 1 25.31 34 ALA A C 1
ATOM 259 O O . ALA A 1 34 ? -44.875 -26.469 3.977 1 25.31 34 ALA A O 1
ATOM 260 N N . VAL A 1 35 ? -44.312 -28.359 4.902 1 23.41 35 VAL A N 1
ATOM 261 C CA . VAL A 1 35 ? -45.281 -29.25 4.301 1 23.41 35 VAL A CA 1
ATOM 262 C C . VAL A 1 35 ? -46.688 -28.906 4.832 1 23.41 35 VAL A C 1
ATOM 264 O O . VAL A 1 35 ? -46.938 -29 6.035 1 23.41 35 VAL A O 1
ATOM 267 N N . ASN A 1 36 ? -47.281 -27.828 4.43 1 22.59 36 ASN A N 1
ATOM 268 C CA . ASN A 1 36 ? -48.688 -27.609 4.695 1 22.59 36 ASN A CA 1
ATOM 269 C C . ASN A 1 36 ? -49.531 -28.859 4.438 1 22.59 36 ASN A C 1
ATOM 271 O O . ASN A 1 36 ? -49.656 -29.297 3.293 1 22.59 36 ASN A O 1
ATOM 275 N N . ILE A 1 37 ? -49.406 -29.812 5.391 1 21.56 37 ILE A N 1
ATOM 276 C CA . ILE A 1 37 ? -50.5 -30.797 5.418 1 21.56 37 ILE A CA 1
ATOM 277 C C . ILE A 1 37 ? -51.844 -30.094 5.352 1 21.56 37 ILE A C 1
ATOM 279 O O . ILE A 1 37 ? -52.062 -29.109 6.062 1 21.56 37 ILE A O 1
ATOM 283 N N . GLY A 1 38 ? -52.594 -30.328 4.332 1 21.31 38 GLY A N 1
ATOM 284 C CA . GLY A 1 38 ? -53.938 -29.984 3.934 1 21.31 38 GLY A CA 1
ATOM 285 C C . GLY A 1 38 ? -54.969 -30.109 5.062 1 21.31 38 GLY A C 1
ATOM 286 O O . GLY A 1 38 ? -55.75 -31.031 5.086 1 21.31 38 GLY A O 1
ATOM 287 N N . ALA A 1 39 ? -54.75 -29.938 6.383 1 19.75 39 ALA A N 1
ATOM 288 C CA . ALA A 1 39 ? -56.031 -30.047 7.043 1 19.75 39 ALA A CA 1
ATOM 289 C C . ALA A 1 39 ? -57 -28.984 6.52 1 19.75 39 ALA A C 1
ATOM 291 O O . ALA A 1 39 ? -56.688 -27.797 6.48 1 19.75 39 ALA A O 1
ATOM 292 N N . LYS A 1 40 ? -57.906 -29.391 5.621 1 22.23 40 LYS A N 1
ATOM 293 C CA . LYS A 1 40 ? -59.125 -28.812 5.055 1 22.23 40 LYS A CA 1
ATOM 294 C C . LYS A 1 40 ? -59.938 -28.109 6.133 1 22.23 40 LYS A C 1
ATOM 296 O O . LYS A 1 40 ? -60.781 -28.734 6.797 1 22.23 40 LYS A O 1
ATOM 301 N N . LYS A 1 41 ? -59.562 -27.484 7.238 1 22.66 41 LYS A N 1
ATOM 302 C CA . LYS A 1 41 ? -60.781 -26.969 7.871 1 22.66 41 LYS A CA 1
ATOM 303 C C . LYS A 1 41 ? -61.562 -26.094 6.898 1 22.66 41 LYS A C 1
ATOM 305 O O . LYS A 1 41 ? -61 -25.234 6.215 1 22.66 41 LYS A O 1
ATOM 310 N N . LEU A 1 42 ? -62.844 -26.656 6.477 1 20.06 42 LEU A N 1
ATOM 311 C CA . LEU A 1 42 ? -64 -26.219 5.754 1 20.06 42 LEU A CA 1
ATOM 312 C C . LEU A 1 42 ? -64.438 -24.812 6.188 1 20.06 42 LEU A C 1
ATOM 314 O O . LEU A 1 42 ? -64.812 -24.609 7.344 1 20.06 42 LEU A O 1
ATOM 318 N N . SER A 1 43 ? -63.531 -23.875 5.949 1 20.41 43 SER A N 1
ATOM 319 C CA . SER A 1 43 ? -64 -22.531 6.312 1 20.41 43 SER A CA 1
ATOM 320 C C . SER A 1 43 ? -65.312 -22.203 5.633 1 20.41 43 SER A C 1
ATOM 322 O O . SER A 1 43 ? -65.438 -22.25 4.406 1 20.41 43 SER A O 1
ATOM 324 N N . ARG A 1 44 ? -66.5 -22.641 6.203 1 23.77 44 ARG A N 1
ATOM 325 C CA . ARG A 1 44 ? -67.875 -22.266 5.957 1 23.77 44 ARG A CA 1
ATOM 326 C C . ARG A 1 44 ? -68 -20.781 5.617 1 23.77 44 ARG A C 1
ATOM 328 O O . ARG A 1 44 ? -68.938 -20.359 4.93 1 23.77 44 ARG A O 1
ATOM 335 N N . THR A 1 45 ? -67.25 -20 6.367 1 23.52 45 THR A N 1
ATOM 336 C CA . THR A 1 45 ? -67.812 -18.656 6.566 1 23.52 45 THR A CA 1
ATOM 337 C C . THR A 1 45 ? -67.688 -17.828 5.289 1 23.52 45 THR A C 1
ATOM 339 O O . THR A 1 45 ? -67.875 -16.609 5.32 1 23.52 45 THR A O 1
ATOM 342 N N . SER A 1 46 ? -67.688 -18.516 4.09 1 25.5 46 SER A N 1
ATOM 343 C CA . SER A 1 46 ? -67.438 -17.75 2.871 1 25.5 46 SER A CA 1
ATOM 344 C C . SER A 1 46 ? -68.625 -16.828 2.592 1 25.5 46 SER A C 1
ATOM 346 O O . SER A 1 46 ? -68.625 -16.031 1.661 1 25.5 46 SER A O 1
ATOM 348 N N . LEU A 1 47 ? -69.875 -17.344 3.084 1 22.48 47 LEU A N 1
ATOM 349 C CA . LEU A 1 47 ? -71.062 -16.75 2.555 1 22.48 47 LEU A CA 1
ATOM 350 C C . LEU A 1 47 ? -71.125 -15.258 2.896 1 22.48 47 LEU A C 1
ATOM 352 O O . LEU A 1 47 ? -71.562 -14.445 2.074 1 22.48 47 LEU A O 1
ATOM 356 N N . GLU A 1 48 ? -71.125 -14.992 4.238 1 24.72 48 GLU A N 1
ATOM 357 C CA . GLU A 1 48 ? -71.688 -13.727 4.703 1 24.72 48 GLU A CA 1
ATOM 358 C C . GLU A 1 48 ? -70.812 -12.547 4.258 1 24.72 48 GLU A C 1
ATOM 360 O O . GLU A 1 48 ? -71.25 -11.391 4.332 1 24.72 48 GLU A O 1
ATOM 365 N N . PHE A 1 49 ? -69.625 -12.867 3.832 1 25.25 49 PHE A N 1
ATOM 366 C CA . PHE A 1 49 ? -68.75 -11.727 3.916 1 25.25 49 PHE A CA 1
ATOM 367 C C . PHE A 1 49 ? -68.938 -10.773 2.752 1 25.25 49 PHE A C 1
ATOM 369 O O . PHE A 1 49 ? -68.25 -9.766 2.621 1 25.25 49 PHE A O 1
ATOM 376 N N . SER A 1 50 ? -69.812 -11.156 1.781 1 27.44 50 SER A N 1
ATOM 377 C CA . SER A 1 50 ? -69.938 -10.32 0.595 1 27.44 50 SER A CA 1
ATOM 378 C C . SER A 1 50 ? -70.625 -8.992 0.936 1 27.44 50 SER A C 1
ATOM 380 O O . SER A 1 50 ? -70.375 -7.984 0.263 1 27.44 50 SER A O 1
ATOM 382 N N . VAL A 1 51 ? -71.75 -9.102 1.784 1 26.52 51 VAL A N 1
ATOM 383 C CA . VAL A 1 51 ? -72.562 -7.945 2.039 1 26.52 51 VAL A CA 1
ATOM 384 C C . VAL A 1 51 ? -71.75 -6.84 2.707 1 26.52 51 VAL A C 1
ATOM 386 O O . VAL A 1 51 ? -72 -5.656 2.412 1 26.52 51 VAL A O 1
ATOM 389 N N . ALA A 1 52 ? -70.938 -7.277 3.721 1 25.23 52 ALA A N 1
ATOM 390 C CA . ALA A 1 52 ? -70.375 -6.293 4.613 1 25.23 52 ALA A CA 1
ATOM 391 C C . ALA A 1 52 ? -69.312 -5.465 3.879 1 25.23 52 ALA A C 1
ATOM 393 O O . ALA A 1 52 ? -68.75 -4.52 4.441 1 25.23 52 ALA A O 1
ATOM 394 N N . GLN A 1 53 ? -68.938 -5.785 2.729 1 29.72 53 GLN A N 1
ATOM 395 C CA . GLN A 1 53 ? -67.938 -5.066 1.939 1 29.72 53 GLN A CA 1
ATOM 396 C C . GLN A 1 53 ? -68.438 -3.674 1.562 1 29.72 53 GLN A C 1
ATOM 398 O O . GLN A 1 53 ? -67.625 -2.734 1.447 1 29.72 53 GLN A O 1
ATOM 403 N N . THR A 1 54 ? -69.75 -3.559 1.17 1 30.94 54 THR A N 1
ATOM 404 C CA . THR A 1 54 ? -70.25 -2.299 0.663 1 30.94 54 THR A CA 1
ATOM 405 C C . THR A 1 54 ? -70.312 -1.246 1.767 1 30.94 54 THR A C 1
ATOM 407 O O . THR A 1 54 ? -70.125 -0.058 1.507 1 30.94 54 THR A O 1
ATOM 410 N N . ILE A 1 55 ? -70.938 -1.605 3.02 1 27.77 55 ILE A N 1
ATOM 411 C CA . ILE A 1 55 ? -71 -0.654 4.117 1 27.77 55 ILE A CA 1
ATOM 412 C C . ILE A 1 55 ? -69.625 -0.282 4.621 1 27.77 55 ILE A C 1
ATOM 414 O O . ILE A 1 55 ? -69.438 0.841 5.082 1 27.77 55 ILE A O 1
ATOM 418 N N . PHE A 1 56 ? -68.688 -1.218 4.707 1 31.34 56 PHE A N 1
ATOM 419 C CA . PHE A 1 56 ? -67.312 -0.976 5.27 1 31.34 56 PHE A CA 1
ATOM 420 C C . PHE A 1 56 ? -66.5 -0.177 4.301 1 31.34 56 PHE A C 1
ATOM 422 O O . PHE A 1 56 ? -65.312 0.141 4.605 1 31.34 56 PHE A O 1
ATOM 429 N N . GLY A 1 57 ? -66.75 0.027 3.137 1 33.84 57 GLY A N 1
ATOM 430 C CA . GLY A 1 57 ? -66.062 0.953 2.254 1 33.84 57 GLY A CA 1
ATOM 431 C C . GLY A 1 57 ? -66.125 2.383 2.76 1 33.84 57 GLY A C 1
ATOM 432 O O . GLY A 1 57 ? -65.188 3.156 2.479 1 33.84 57 GLY A O 1
ATOM 433 N N . ALA A 1 58 ? -67.25 2.9 3.189 1 36.72 58 ALA A N 1
ATOM 434 C CA . ALA A 1 58 ? -67.438 4.242 3.738 1 36.72 58 ALA A CA 1
ATOM 435 C C . ALA A 1 58 ? -66.625 4.418 5.004 1 36.72 58 ALA A C 1
ATOM 437 O O . ALA A 1 58 ? -66.062 5.496 5.254 1 36.72 58 ALA A O 1
ATOM 438 N N . GLU A 1 59 ? -66.562 3.426 5.953 1 36.28 59 GLU A N 1
ATOM 439 C CA . GLU A 1 59 ? -65.75 3.49 7.137 1 36.28 59 GLU A CA 1
ATOM 440 C C . GLU A 1 59 ? -64.25 3.395 6.758 1 36.28 59 GLU A C 1
ATOM 442 O O . GLU A 1 59 ? -63.406 3.971 7.43 1 36.28 59 GLU A O 1
ATOM 447 N N . GLU A 1 60 ? -63.875 2.705 5.723 1 41.25 60 GLU A N 1
ATOM 448 C CA . GLU A 1 60 ? -62.469 2.713 5.293 1 41.25 60 GLU A CA 1
ATOM 449 C C . GLU A 1 60 ? -62.062 4.078 4.742 1 41.25 60 GLU A C 1
ATOM 451 O O . GLU A 1 60 ? -60.969 4.543 4.973 1 41.25 60 GLU A O 1
ATOM 456 N N . GLU A 1 61 ? -62.969 4.688 3.943 1 43.34 61 GLU A N 1
ATOM 457 C CA . GLU A 1 61 ? -62.656 6.055 3.543 1 43.34 61 GLU A CA 1
ATOM 458 C C . GLU A 1 61 ? -62.625 6.988 4.75 1 43.34 61 GLU A C 1
ATOM 460 O O . GLU A 1 61 ? -61.781 7.875 4.836 1 43.34 61 GLU A O 1
ATOM 465 N N . LEU A 1 62 ? -63.656 6.895 5.645 1 40.09 62 LEU A N 1
ATOM 466 C CA . LEU A 1 62 ? -63.625 7.684 6.867 1 40.09 62 LEU A CA 1
ATOM 467 C C . LEU A 1 62 ? -62.438 7.27 7.742 1 40.09 62 LEU A C 1
ATOM 469 O O . LEU A 1 62 ? -61.781 8.117 8.336 1 40.09 62 LEU A O 1
ATOM 473 N N . SER A 1 63 ? -62.156 5.965 7.898 1 44.34 63 SER A N 1
ATOM 474 C CA . SER A 1 63 ? -61 5.535 8.633 1 44.34 63 SER A CA 1
ATOM 475 C C . SER A 1 63 ? -59.719 5.969 7.926 1 44.34 63 SER A C 1
ATOM 477 O O . SER A 1 63 ? -58.75 6.379 8.57 1 44.34 63 SER A O 1
ATOM 479 N N . THR A 1 64 ? -59.688 5.871 6.613 1 50 64 THR A N 1
ATOM 480 C CA . THR A 1 64 ? -58.531 6.43 5.926 1 50 64 THR A CA 1
ATOM 481 C C . THR A 1 64 ? -58.469 7.945 6.094 1 50 64 THR A C 1
ATOM 483 O O . THR A 1 64 ? -57.406 8.523 6.262 1 50 64 THR A O 1
ATOM 486 N N . HIS A 1 65 ? -59.75 8.625 5.992 1 47.72 65 HIS A N 1
ATOM 487 C CA . HIS A 1 65 ? -59.781 10.055 6.25 1 47.72 65 HIS A CA 1
ATOM 488 C C . HIS A 1 65 ? -59.438 10.359 7.711 1 47.72 65 HIS A C 1
ATOM 490 O O . HIS A 1 65 ? -58.719 11.32 8.008 1 47.72 65 HIS A O 1
ATOM 496 N N . PHE A 1 66 ? -60.094 9.617 8.641 1 48.06 66 PHE A N 1
ATOM 497 C CA . PHE A 1 66 ? -59.75 9.789 10.047 1 48.06 66 PHE A CA 1
ATOM 498 C C . PHE A 1 66 ? -58.281 9.461 10.289 1 48.06 66 PHE A C 1
ATOM 500 O O . PHE A 1 66 ? -57.594 10.18 11.023 1 48.06 66 PHE A O 1
ATOM 507 N N . HIS A 1 67 ? -57.812 8.352 9.68 1 55.25 67 HIS A N 1
ATOM 508 C CA . HIS A 1 67 ? -56.406 8.039 9.805 1 55.25 67 HIS A CA 1
ATOM 509 C C . HIS A 1 67 ? -55.531 9.125 9.164 1 55.25 67 HIS A C 1
ATOM 511 O O . HIS A 1 67 ? -54.5 9.492 9.703 1 55.25 67 HIS A O 1
ATOM 517 N N . LYS A 1 68 ? -56.031 9.617 8.094 1 59.75 68 LYS A N 1
ATOM 518 C CA . LYS A 1 68 ? -55.344 10.75 7.469 1 59.75 68 LYS A CA 1
ATOM 519 C C . LYS A 1 68 ? -55.469 12.008 8.328 1 59.75 68 LYS A C 1
ATOM 521 O O . LYS A 1 68 ? -54.531 12.789 8.438 1 59.75 68 LYS A O 1
ATOM 526 N N . THR A 1 69 ? -56.75 12.25 8.828 1 57.66 69 THR A N 1
ATOM 527 C CA . THR A 1 69 ? -56.938 13.406 9.688 1 57.66 69 THR A CA 1
ATOM 528 C C . THR A 1 69 ? -56.125 13.258 10.984 1 57.66 69 THR A C 1
ATOM 530 O O . THR A 1 69 ? -55.562 14.219 11.469 1 57.66 69 THR A O 1
ATOM 533 N N . GLN A 1 70 ? -56.094 12.133 11.539 1 57.75 70 GLN A N 1
ATOM 534 C CA . GLN A 1 70 ? -55.281 11.875 12.727 1 57.75 70 GLN A CA 1
ATOM 535 C C . GLN A 1 70 ? -53.781 12.023 12.43 1 57.75 70 GLN A C 1
ATOM 537 O O . GLN A 1 70 ? -53.031 12.531 13.25 1 57.75 70 GLN A O 1
ATOM 542 N N . GLN A 1 71 ? -53.5 11.625 11.234 1 66.69 71 GLN A N 1
ATOM 543 C CA . GLN A 1 71 ? -52.125 11.812 10.828 1 66.69 71 GLN A CA 1
ATOM 544 C C . GLN A 1 71 ? -51.781 13.289 10.648 1 66.69 71 GLN A C 1
ATOM 546 O O . GLN A 1 71 ? -50.688 13.742 11.031 1 66.69 71 GLN A O 1
ATOM 551 N N . LYS A 1 72 ? -52.812 14.055 10.156 1 73.62 72 LYS A N 1
ATOM 552 C CA . LYS A 1 72 ? -52.594 15.492 9.992 1 73.62 72 LYS A CA 1
ATOM 553 C C . LYS A 1 72 ? -52.594 16.203 11.344 1 73.62 72 LYS A C 1
ATOM 555 O O . LYS A 1 72 ? -51.812 17.109 11.57 1 73.62 72 LYS A O 1
ATOM 560 N N . LEU A 1 73 ? -53.531 15.797 12.266 1 77.38 73 LEU A N 1
ATOM 561 C CA . LEU A 1 73 ? -53.531 16.391 13.602 1 77.38 73 LEU A CA 1
ATOM 562 C C . LEU A 1 73 ? -52.25 16.047 14.352 1 77.38 73 LEU A C 1
ATOM 564 O O . LEU A 1 73 ? -51.719 16.859 15.094 1 77.38 73 LEU A O 1
ATOM 568 N N . GLY A 1 74 ? -51.812 14.922 14.07 1 80.06 74 GLY A N 1
ATOM 569 C CA . GLY A 1 74 ? -50.531 14.547 14.625 1 80.06 74 GLY A CA 1
ATOM 570 C C . GLY A 1 74 ? -49.375 15.375 14.078 1 80.06 74 GLY A C 1
ATOM 571 O O . GLY A 1 74 ? -48.469 15.734 14.82 1 80.06 74 GLY A O 1
ATOM 572 N N . GLY A 1 75 ? -49.531 15.719 12.82 1 86.75 75 GLY A N 1
ATOM 573 C CA . GLY A 1 75 ? -48.531 16.578 12.211 1 86.75 75 GLY A CA 1
ATOM 574 C C . GLY A 1 75 ? -48.531 17.984 12.75 1 86.75 75 GLY A C 1
ATOM 575 O O . GLY A 1 75 ? -47.469 18.562 13 1 86.75 75 GLY A O 1
ATOM 576 N N . PHE A 1 76 ? -49.75 18.5 13.039 1 90.25 76 PHE A N 1
ATOM 577 C CA . PHE A 1 76 ? -49.875 19.844 13.617 1 90.25 76 PHE A CA 1
ATOM 578 C C . PHE A 1 76 ? -49.375 19.859 15.055 1 90.25 76 PHE A C 1
ATOM 580 O O . PHE A 1 76 ? -48.75 20.812 15.5 1 90.25 76 PHE A O 1
ATOM 587 N N . PHE A 1 77 ? -49.656 18.781 15.695 1 88.12 77 PHE A N 1
ATOM 588 C CA . PHE A 1 77 ? -49.219 18.688 17.078 1 88.12 77 PHE A CA 1
ATOM 589 C C . PHE A 1 77 ? -47.688 18.594 17.172 1 88.12 77 PHE A C 1
ATOM 591 O O . PHE A 1 77 ? -47.062 19.234 18 1 88.12 77 PHE A O 1
ATOM 598 N N . SER A 1 78 ? -47.156 17.812 16.281 1 89.56 78 SER A N 1
ATOM 599 C CA . SER A 1 78 ? -45.688 17.703 16.25 1 89.56 78 SER A CA 1
ATOM 600 C C . SER A 1 78 ? -45.031 19.047 15.914 1 89.56 78 SER A C 1
ATOM 602 O O . SER A 1 78 ? -44.031 19.422 16.516 1 89.56 78 SER A O 1
ATOM 604 N N . GLY A 1 79 ? -45.656 19.75 14.969 1 91 79 GLY A N 1
ATOM 605 C CA . GLY A 1 79 ? -45.125 21.062 14.617 1 91 79 GLY A CA 1
ATOM 606 C C . GLY A 1 79 ? -45.219 22.062 15.75 1 91 79 GLY A C 1
ATOM 607 O O . GLY A 1 79 ? -44.312 22.859 15.953 1 91 79 GLY A O 1
ATOM 608 N N . ALA A 1 80 ? -46.25 22 16.547 1 89.88 80 ALA A N 1
ATOM 609 C CA . ALA A 1 80 ? -46.438 22.906 17.672 1 89.88 80 ALA A CA 1
ATOM 610 C C . ALA A 1 80 ? -45.469 22.594 18.797 1 89.88 80 ALA A C 1
ATOM 612 O O . ALA A 1 80 ? -44.938 23.516 19.438 1 89.88 80 ALA A O 1
ATOM 613 N N . VAL A 1 81 ? -45.25 21.375 18.984 1 88.06 81 VAL A N 1
ATOM 614 C CA . VAL A 1 81 ? -44.312 20.984 20.031 1 88.06 81 VAL A CA 1
ATOM 615 C C . VAL A 1 81 ? -42.906 21.422 19.641 1 88.06 81 VAL A C 1
ATOM 617 O O . VAL A 1 81 ? -42.188 21.969 20.484 1 88.06 81 VAL A O 1
ATOM 620 N N . CYS A 1 82 ? -42.562 21.203 18.391 1 91.25 82 CYS A N 1
ATOM 621 C CA . CYS A 1 82 ? -41.25 21.625 17.922 1 91.25 82 CYS A CA 1
ATOM 622 C C . CYS A 1 82 ? -41.125 23.141 17.984 1 91.25 82 CYS A C 1
ATOM 624 O O . CYS A 1 82 ? -40.031 23.656 18.312 1 91.25 82 CYS A O 1
ATOM 626 N N . PHE A 1 83 ? -42.219 23.844 17.734 1 91.88 83 PHE A N 1
ATOM 627 C CA . PHE A 1 83 ? -42.188 25.297 17.828 1 91.88 83 PHE A CA 1
ATOM 628 C C . PHE A 1 83 ? -41.938 25.766 19.25 1 91.88 83 PHE A C 1
ATOM 630 O O . PHE A 1 83 ? -41.125 26.641 19.5 1 91.88 83 PHE A O 1
ATOM 637 N N . ILE A 1 84 ? -42.625 25.188 20.172 1 87.56 84 ILE A N 1
ATOM 638 C CA . ILE A 1 84 ? -42.5 25.594 21.578 1 87.56 84 ILE A CA 1
ATOM 639 C C . ILE A 1 84 ? -41.062 25.375 22.047 1 87.56 84 ILE A C 1
ATOM 641 O O . ILE A 1 84 ? -40.5 26.234 22.719 1 87.56 84 ILE A O 1
ATOM 645 N N . LEU A 1 85 ? -40.594 24.281 21.672 1 87.88 85 LEU A N 1
ATOM 646 C CA . LEU A 1 85 ? -39.219 23.969 22.078 1 87.88 85 LEU A CA 1
ATOM 647 C C . LEU A 1 85 ? -38.25 24.922 21.422 1 87.88 85 LEU A C 1
ATOM 649 O O . LEU A 1 85 ? -37.344 25.453 22.094 1 87.88 85 LEU A O 1
ATOM 653 N N . TYR A 1 86 ? -38.406 25.156 20.141 1 90.56 86 TYR A N 1
ATOM 654 C CA . TYR A 1 86 ? -37.5 26.047 19.422 1 90.56 86 TYR A CA 1
ATOM 655 C C . TYR A 1 86 ? -37.625 27.484 19.938 1 90.56 86 TYR A C 1
ATOM 657 O O . TYR A 1 86 ? -36.656 28.25 19.891 1 90.56 86 TYR A O 1
ATOM 665 N N . PHE A 1 87 ? -38.812 27.828 20.375 1 90.12 87 PHE A N 1
ATOM 666 C CA . PHE A 1 87 ? -39.031 29.156 20.922 1 90.12 87 PHE A CA 1
ATOM 667 C C . PHE A 1 87 ? -38.188 29.391 22.172 1 90.12 87 PHE A C 1
ATOM 669 O O . PHE A 1 87 ? -37.531 30.422 22.297 1 90.12 87 PHE A O 1
ATOM 676 N N . PHE A 1 88 ? -38.156 28.453 23 1 86.19 88 PHE A N 1
ATOM 677 C CA . PHE A 1 88 ? -37.344 28.578 24.219 1 86.19 88 PHE A CA 1
ATOM 678 C C . PHE A 1 88 ? -35.875 28.578 23.906 1 86.19 88 PHE A C 1
ATOM 680 O O . PHE A 1 88 ? -35.094 29.328 24.5 1 86.19 88 PHE A O 1
ATOM 687 N N . PHE A 1 89 ? -35.5 27.766 22.953 1 89.69 89 PHE A N 1
ATOM 688 C CA . PHE A 1 89 ? -34.094 27.734 22.562 1 89.69 89 PHE A CA 1
ATOM 689 C C . PHE A 1 89 ? -33.719 29.047 21.875 1 89.69 89 PHE A C 1
ATOM 691 O O . PHE A 1 89 ? -32.562 29.5 22.016 1 89.69 89 PHE A O 1
ATOM 698 N N . SER A 1 90 ? -34.594 29.625 21.141 1 91.5 90 SER A N 1
ATOM 699 C CA . SER A 1 90 ? -34.312 30.906 20.484 1 91.5 90 SER A CA 1
ATOM 700 C C . SER A 1 90 ? -34.094 32 21.516 1 91.5 90 SER A C 1
ATOM 702 O O . SER A 1 90 ? -33.312 32.938 21.281 1 91.5 90 SER A O 1
ATOM 704 N N . ILE A 1 91 ? -34.781 31.922 22.656 1 88.19 91 ILE A N 1
ATOM 705 C CA . ILE A 1 91 ? -34.562 32.906 23.719 1 88.19 91 ILE A CA 1
ATOM 706 C C . ILE A 1 91 ? -33.156 32.719 24.297 1 88.19 91 ILE A C 1
ATOM 708 O O . ILE A 1 91 ? -32.469 33.719 24.531 1 88.19 91 ILE A O 1
ATOM 712 N N . VAL A 1 92 ? -32.844 31.469 24.422 1 88.62 92 VAL A N 1
ATOM 713 C CA . VAL A 1 92 ? -31.5 31.172 24.938 1 88.62 92 VAL A CA 1
ATOM 714 C C . VAL A 1 92 ? -30.438 31.688 23.953 1 88.62 92 VAL A C 1
ATOM 716 O O . VAL A 1 92 ? -29.469 32.312 24.359 1 88.62 92 VAL A O 1
ATOM 719 N N . PHE A 1 93 ? -30.609 31.484 22.688 1 92.31 93 PHE A N 1
ATOM 720 C CA . PHE A 1 93 ? -29.656 31.891 21.656 1 92.31 93 PHE A CA 1
ATOM 721 C C . PHE A 1 93 ? -29.547 33.406 21.594 1 92.31 93 PHE A C 1
ATOM 723 O O . PHE A 1 93 ? -28.438 33.938 21.453 1 92.31 93 PHE A O 1
ATOM 730 N N . SER A 1 94 ? -30.656 34.031 21.703 1 88.44 94 SER A N 1
ATOM 731 C CA . SER A 1 94 ? -30.656 35.5 21.672 1 88.44 94 SER A CA 1
ATOM 732 C C . SER A 1 94 ? -29.922 36.094 22.875 1 88.44 94 SER A C 1
ATOM 734 O O . SER A 1 94 ? -29.156 37.031 22.734 1 88.44 94 SER A O 1
ATOM 736 N N . THR A 1 95 ? -30.094 35.5 24 1 85.19 95 THR A N 1
ATOM 737 C CA . THR A 1 95 ? -29.453 36 25.219 1 85.19 95 THR A CA 1
ATOM 738 C C . THR A 1 95 ? -27.938 35.844 25.156 1 85.19 95 THR A C 1
ATOM 740 O O . THR A 1 95 ? -27.188 36.656 25.688 1 85.19 95 THR A O 1
ATOM 743 N N . ILE A 1 96 ? -27.547 34.812 24.469 1 87.94 96 ILE A N 1
ATOM 744 C CA . ILE A 1 96 ? -26.109 34.562 24.328 1 87.94 96 ILE A CA 1
ATOM 745 C C . ILE A 1 96 ? -25.469 35.656 23.5 1 87.94 96 ILE A C 1
ATOM 747 O O . ILE A 1 96 ? -24.375 36.156 23.828 1 87.94 96 ILE A O 1
ATOM 751 N N . ILE A 1 97 ? -26.125 36.125 22.562 1 87.81 97 ILE A N 1
ATOM 752 C CA . ILE A 1 97 ? -25.547 37.094 21.641 1 87.81 97 ILE A CA 1
ATOM 753 C C . ILE A 1 97 ? -25.703 38.5 22.188 1 87.81 97 ILE A C 1
ATOM 755 O O . ILE A 1 97 ? -24.734 39.281 22.25 1 87.81 97 ILE A O 1
ATOM 759 N N . PHE A 1 98 ? -26.906 38.938 22.688 1 82.25 98 PHE A N 1
ATOM 760 C CA . PHE A 1 98 ? -27.219 40.344 22.797 1 82.25 98 PHE A CA 1
ATOM 761 C C . PHE A 1 98 ? -27.234 40.781 24.266 1 82.25 98 PHE A C 1
ATOM 763 O O . PHE A 1 98 ? -27.234 41.969 24.562 1 82.25 98 PHE A O 1
ATOM 770 N N . GLN A 1 99 ? -27.219 39.844 25.141 1 73.56 99 GLN A N 1
ATOM 771 C CA . GLN A 1 99 ? -27.281 40.25 26.531 1 73.56 99 GLN A CA 1
ATOM 772 C C . GLN A 1 99 ? -26.047 41.062 26.922 1 73.56 99 GLN A C 1
ATOM 774 O O . GLN A 1 99 ? -26.172 42.094 27.578 1 73.56 99 GLN A O 1
ATOM 779 N N . ASP A 1 100 ? -24.906 40.625 26.484 1 67.75 100 ASP A N 1
ATOM 780 C CA . ASP A 1 100 ? -23.656 41.312 26.844 1 67.75 100 ASP A CA 1
ATOM 781 C C . ASP A 1 100 ? -23.422 42.5 25.953 1 67.75 100 ASP A C 1
ATOM 783 O O . ASP A 1 100 ? -22.734 43.469 26.359 1 67.75 100 ASP A O 1
ATOM 787 N N . LEU A 1 101 ? -24.047 42.531 24.844 1 72.19 101 LEU A N 1
ATOM 788 C CA . LEU A 1 101 ? -23.75 43.562 23.844 1 72.19 101 LEU A CA 1
ATOM 789 C C . LEU A 1 101 ? -24.703 44.75 24 1 72.19 101 LEU A C 1
ATOM 791 O O . LEU A 1 101 ? -24.375 45.875 23.578 1 72.19 101 LEU A O 1
ATOM 795 N N . ALA A 1 102 ? -25.969 44.562 24.594 1 58.59 102 ALA A N 1
ATOM 796 C CA . ALA A 1 102 ? -27 45.594 24.688 1 58.59 102 ALA A CA 1
ATOM 797 C C . ALA A 1 102 ? -26.766 46.5 25.875 1 58.59 102 ALA A C 1
ATOM 799 O O . ALA A 1 102 ? -27.312 46.281 26.953 1 58.59 102 ALA A O 1
ATOM 800 N N . SER A 1 103 ? -25.609 46.875 26.219 1 53.72 103 SER A N 1
ATOM 801 C CA . SER A 1 103 ? -25.531 47.812 27.328 1 53.72 103 SER A CA 1
ATOM 802 C C . SER A 1 103 ? -26.484 48.969 27.125 1 53.72 103 SER A C 1
ATOM 804 O O . SER A 1 103 ? -27.109 49.094 26.078 1 53.72 103 SER A O 1
ATOM 806 N N . GLY A 1 104 ? -26.203 50.281 27.594 1 46.09 104 GLY A N 1
ATOM 807 C CA . GLY A 1 104 ? -26.922 51.5 27.891 1 46.09 104 GLY A CA 1
ATOM 808 C C . GLY A 1 104 ? -27.891 51.906 26.797 1 46.09 104 GLY A C 1
ATOM 809 O O . GLY A 1 104 ? -29.062 52.188 27.062 1 46.09 104 GLY A O 1
ATOM 810 N N . ALA A 1 105 ? -27.391 52.438 25.656 1 46 105 ALA A N 1
ATOM 811 C CA . ALA A 1 105 ? -28.062 53.406 24.781 1 46 105 ALA A CA 1
ATOM 812 C C . ALA A 1 105 ? -28.781 52.688 23.641 1 46 105 ALA A C 1
ATOM 814 O O . ALA A 1 105 ? -29.375 53.344 22.766 1 46 105 ALA A O 1
ATOM 815 N N . SER A 1 106 ? -28.781 51.281 23.469 1 55.31 106 SER A N 1
ATOM 816 C CA . SER A 1 106 ? -29.25 50.844 22.156 1 55.31 106 SER A CA 1
ATOM 817 C C . SER A 1 106 ? -30.672 50.281 22.25 1 55.31 106 SER A C 1
ATOM 819 O O . SER A 1 106 ? -31.078 49.75 23.297 1 55.31 106 SER A O 1
ATOM 821 N N . SER A 1 107 ? -31.594 50.688 21.328 1 59.28 107 SER A N 1
ATOM 822 C CA . SER A 1 107 ? -33 50.312 21.188 1 59.28 107 SER A CA 1
ATOM 823 C C . SER A 1 107 ? -33.156 48.844 20.859 1 59.28 107 SER A C 1
ATOM 825 O O . SER A 1 107 ? -34.25 48.281 20.984 1 59.28 107 SER A O 1
ATOM 827 N N . PHE A 1 108 ? -32.094 48 20.531 1 73.69 108 PHE A N 1
ATOM 828 C CA . PHE A 1 108 ? -32.188 46.594 20.172 1 73.69 108 PHE A CA 1
ATOM 829 C C . PHE A 1 108 ? -31.859 45.719 21.359 1 73.69 108 PHE A C 1
ATOM 831 O O . PHE A 1 108 ? -30.766 45.781 21.906 1 73.69 108 PHE A O 1
ATOM 838 N N . GLY A 1 109 ? -32.812 44.969 21.906 1 72 109 GLY A N 1
ATOM 839 C CA . GLY A 1 109 ? -32.625 44.156 23.094 1 72 109 GLY A CA 1
ATOM 840 C C . GLY A 1 109 ? -32.75 42.688 22.812 1 72 109 GLY A C 1
ATOM 841 O O . GLY A 1 109 ? -32.656 42.25 21.656 1 72 109 GLY A O 1
ATOM 842 N N . ASP A 1 110 ? -32.812 41.812 23.734 1 77.62 110 ASP A N 1
ATOM 843 C CA . ASP A 1 110 ? -32.906 40.375 23.688 1 77.62 110 ASP A CA 1
ATOM 844 C C . ASP A 1 110 ? -34.156 39.906 22.953 1 77.62 110 ASP A C 1
ATOM 846 O O . ASP A 1 110 ? -34.156 38.906 22.219 1 77.62 110 ASP A O 1
ATOM 850 N N . ALA A 1 111 ? -35.219 40.719 23.109 1 77.19 111 ALA A N 1
ATOM 851 C CA . ALA A 1 111 ? -36.5 40.344 22.484 1 77.19 111 ALA A CA 1
ATOM 852 C C . ALA A 1 111 ? -36.406 40.469 20.969 1 77.19 111 ALA A C 1
ATOM 854 O O . ALA A 1 111 ? -36.969 39.625 20.234 1 77.19 111 ALA A O 1
ATOM 855 N N . ASP A 1 112 ? -35.719 41.5 20.5 1 81.94 112 ASP A N 1
ATOM 856 C CA . ASP A 1 112 ? -35.531 41.656 19.047 1 81.94 112 ASP A CA 1
ATOM 857 C C . ASP A 1 112 ? -34.625 40.531 18.5 1 81.94 112 ASP A C 1
ATOM 859 O O . ASP A 1 112 ? -34.781 40.094 17.375 1 81.94 112 ASP A O 1
ATOM 863 N N . GLY A 1 113 ? -33.719 40.094 19.359 1 86.75 113 GLY A N 1
ATOM 864 C CA . GLY A 1 113 ? -32.844 39.031 18.953 1 86.75 113 GLY A CA 1
ATOM 865 C C . GLY A 1 113 ? -33.594 37.688 18.766 1 86.75 113 GLY A C 1
ATOM 866 O O . GLY A 1 113 ? -33.219 36.906 17.906 1 86.75 113 GLY A O 1
ATOM 867 N N . VAL A 1 114 ? -34.594 37.438 19.562 1 88.5 114 VAL A N 1
ATOM 868 C CA . VAL A 1 114 ? -35.375 36.25 19.406 1 88.5 114 VAL A CA 1
ATOM 869 C C . VAL A 1 114 ? -36.031 36.219 18.016 1 88.5 114 VAL A C 1
ATOM 871 O O . VAL A 1 114 ? -36.156 35.156 17.391 1 88.5 114 VAL A O 1
ATOM 874 N N . GLY A 1 115 ? -36.469 37.438 17.578 1 86.56 115 GLY A N 1
ATOM 875 C CA . GLY A 1 115 ? -37.031 37.531 16.234 1 86.56 115 GLY A CA 1
ATOM 876 C C . GLY A 1 115 ? -36.062 37.156 15.141 1 86.56 115 GLY A C 1
ATOM 877 O O . GLY A 1 115 ? -36.438 36.5 14.18 1 86.56 115 GLY A O 1
ATOM 878 N N . VAL A 1 116 ? -34.812 37.5 15.32 1 90.38 116 VAL A N 1
ATOM 879 C CA . VAL A 1 116 ? -33.781 37.219 14.336 1 90.38 116 VAL A CA 1
ATOM 880 C C . VAL A 1 116 ? -33.531 35.688 14.273 1 90.38 116 VAL A C 1
ATOM 882 O O . VAL A 1 116 ? -33.375 35.125 13.195 1 90.38 116 VAL A O 1
ATOM 885 N N . VAL A 1 117 ? -33.562 35 15.398 1 92.31 117 VAL A N 1
ATOM 886 C CA . VAL A 1 117 ? -33.312 33.562 15.461 1 92.31 117 VAL A CA 1
ATOM 887 C C . VAL A 1 117 ? -34.531 32.844 14.914 1 92.31 117 VAL A C 1
ATOM 889 O O . VAL A 1 117 ? -34.375 31.875 14.141 1 92.31 117 VAL A O 1
ATOM 892 N N . LEU A 1 118 ? -35.719 33.281 15.273 1 92.19 118 LEU A N 1
ATOM 893 C CA . LEU A 1 118 ? -36.938 32.656 14.812 1 92.19 118 LEU A CA 1
ATOM 894 C C . LEU A 1 118 ? -37.094 32.812 13.305 1 92.19 118 LEU A C 1
ATOM 896 O O . LEU A 1 118 ? -37.688 31.938 12.641 1 92.19 118 LEU A O 1
ATOM 900 N N . LEU A 1 119 ? -36.656 33.906 12.805 1 92 119 LEU A N 1
ATOM 901 C CA . LEU A 1 119 ? -36.719 34.094 11.359 1 92 119 LEU A CA 1
ATOM 902 C C . LEU A 1 119 ? -35.906 33 10.648 1 92 119 LEU A C 1
ATOM 904 O O . LEU A 1 119 ? -36.312 32.5 9.594 1 92 119 LEU A O 1
ATOM 908 N N . GLY A 1 120 ? -34.75 32.688 11.211 1 92.88 120 GLY A N 1
ATOM 909 C CA . GLY A 1 120 ? -33.969 31.594 10.656 1 92.88 120 GLY A CA 1
ATOM 910 C C . GLY A 1 120 ? -34.688 30.266 10.648 1 92.88 120 GLY A C 1
ATOM 911 O O . GLY A 1 120 ? -34.594 29.5 9.688 1 92.88 120 GLY A O 1
ATOM 912 N N . VAL A 1 121 ? -35.438 29.969 11.719 1 94.81 121 VAL A N 1
ATOM 913 C CA . VAL A 1 121 ? -36.188 28.734 11.805 1 94.81 121 VAL A CA 1
ATOM 914 C C . VAL A 1 121 ? -37.312 28.75 10.781 1 94.81 121 VAL A C 1
ATOM 916 O O . VAL A 1 121 ? -37.562 27.734 10.117 1 94.81 121 VAL A O 1
ATOM 919 N N . ALA A 1 122 ? -38 29.891 10.672 1 94.5 122 ALA A N 1
ATOM 920 C CA . ALA A 1 122 ? -39.125 30.016 9.75 1 94.5 122 ALA A CA 1
ATOM 921 C C . ALA A 1 122 ? -38.688 29.781 8.305 1 94.5 122 ALA A C 1
ATOM 923 O O . ALA A 1 122 ? -39.281 28.969 7.59 1 94.5 122 ALA A O 1
ATOM 924 N N . ILE A 1 123 ? -37.656 30.406 7.938 1 95.12 123 ILE A N 1
ATOM 925 C CA . ILE A 1 123 ? -37.156 30.266 6.57 1 95.12 123 ILE A CA 1
ATOM 926 C C . ILE A 1 123 ? -36.625 28.859 6.359 1 95.12 123 ILE A C 1
ATOM 928 O O . ILE A 1 123 ? -36.844 28.25 5.309 1 95.12 123 ILE A O 1
ATOM 932 N N . GLY A 1 124 ? -35.875 28.359 7.34 1 95.25 124 GLY A N 1
ATOM 933 C CA . GLY A 1 124 ? -35.312 27.016 7.234 1 95.25 124 GLY A CA 1
ATOM 934 C C . GLY A 1 124 ? -36.375 25.953 7.078 1 95.25 124 GLY A C 1
ATOM 935 O O . GLY A 1 124 ? -36.281 25.109 6.18 1 95.25 124 GLY A O 1
ATOM 936 N N . CYS A 1 125 ? -37.344 25.969 7.91 1 95.19 125 CYS A N 1
ATOM 937 C CA . CYS A 1 125 ? -38.406 24.953 7.863 1 95.19 125 CYS A CA 1
ATOM 938 C C . CYS A 1 125 ? -39.188 25.031 6.559 1 95.19 125 CYS A C 1
ATOM 940 O O . CYS A 1 125 ? -39.469 24.016 5.949 1 95.19 125 CYS A O 1
ATOM 942 N N . LEU A 1 126 ? -39.469 26.203 6.07 1 93.75 126 LEU A N 1
ATOM 943 C CA . LEU A 1 126 ? -40.219 26.344 4.832 1 93.75 126 LEU A CA 1
ATOM 944 C C . LEU A 1 126 ? -39.375 25.906 3.631 1 93.75 126 LEU A C 1
ATOM 946 O O . LEU A 1 126 ? -39.875 25.281 2.709 1 93.75 126 LEU A O 1
ATOM 950 N N . ALA A 1 127 ? -38.156 26.234 3.688 1 94.56 127 ALA A N 1
ATOM 951 C CA . ALA A 1 127 ? -37.25 25.828 2.598 1 94.56 127 ALA A CA 1
ATOM 952 C C . ALA A 1 127 ? -37.094 24.312 2.551 1 94.56 127 ALA A C 1
ATOM 954 O O . ALA A 1 127 ? -37.094 23.719 1.475 1 94.56 127 ALA A O 1
ATOM 955 N N . PHE A 1 128 ? -36.906 23.672 3.721 1 94.25 128 PHE A N 1
ATOM 956 C CA . PHE A 1 128 ? -36.688 22.234 3.764 1 94.25 128 PHE A CA 1
ATOM 957 C C . PHE A 1 128 ? -37.969 21.469 3.48 1 94.25 128 PHE A C 1
ATOM 959 O O . PHE A 1 128 ? -37.938 20.359 2.934 1 94.25 128 PHE A O 1
ATOM 966 N N . ALA A 1 129 ? -39.062 21.984 3.83 1 92.56 129 ALA A N 1
ATOM 967 C CA . ALA A 1 129 ? -40.344 21.359 3.502 1 92.56 129 ALA A CA 1
ATOM 968 C C . ALA A 1 129 ? -40.562 21.312 1.991 1 92.56 129 ALA A C 1
ATOM 970 O O . ALA A 1 129 ? -41.125 20.344 1.468 1 92.56 129 ALA A O 1
ATOM 971 N N . ARG A 1 130 ? -40 22.25 1.331 1 91.06 130 ARG A N 1
ATOM 972 C CA . ARG A 1 130 ? -40.219 22.312 -0.113 1 91.06 130 ARG A CA 1
ATOM 973 C C . ARG A 1 130 ? -39.062 21.641 -0.853 1 91.06 130 ARG A C 1
ATOM 975 O O . ARG A 1 130 ? -39.281 20.984 -1.875 1 91.06 130 ARG A O 1
ATOM 982 N N . GLY A 1 131 ? -37.875 21.781 -0.4 1 90.62 131 GLY A N 1
ATOM 983 C CA . GLY A 1 131 ? -36.719 21.422 -1.205 1 90.62 131 GLY A CA 1
ATOM 984 C C . GLY A 1 131 ? -36.094 20.094 -0.789 1 90.62 131 GLY A C 1
ATOM 985 O O . GLY A 1 131 ? -35.406 19.453 -1.581 1 90.62 131 GLY A O 1
ATOM 986 N N . SER A 1 132 ? -36.188 19.594 0.461 1 90.19 132 SER A N 1
ATOM 987 C CA . SER A 1 132 ? -35.5 18.406 0.943 1 90.19 132 SER A CA 1
ATOM 988 C C . SER A 1 132 ? -36.188 17.125 0.469 1 90.19 132 SER A C 1
ATOM 990 O O . SER A 1 132 ? -37.406 17.125 0.2 1 90.19 132 SER A O 1
ATOM 992 N N . HIS A 1 133 ? -35.438 16.078 0.328 1 85 133 HIS A N 1
ATOM 993 C CA . HIS A 1 133 ? -36 14.781 -0.031 1 85 133 HIS A CA 1
ATOM 994 C C . HIS A 1 133 ? -36.688 14.125 1.166 1 85 133 HIS A C 1
ATOM 996 O O . HIS A 1 133 ? -37.562 13.281 0.997 1 85 133 HIS A O 1
ATOM 1002 N N . CYS A 1 134 ? -36.219 14.5 2.348 1 87.75 134 CYS A N 1
ATOM 1003 C CA . CYS A 1 134 ? -36.844 14.078 3.59 1 87.75 134 CYS A CA 1
ATOM 1004 C C . CYS A 1 134 ? -37.656 15.219 4.195 1 87.75 134 CYS A C 1
ATOM 1006 O O . CYS A 1 134 ? -37.094 16.125 4.82 1 87.75 134 CYS A O 1
ATOM 1008 N N . LYS A 1 135 ? -38.938 15.141 4.098 1 86.81 135 LYS A N 1
ATOM 1009 C CA . LYS A 1 135 ? -39.812 16.25 4.449 1 86.81 135 LYS A CA 1
ATOM 1010 C C . LYS A 1 135 ? -40 16.344 5.961 1 86.81 135 LYS A C 1
ATOM 1012 O O . LYS A 1 135 ? -40.594 17.312 6.465 1 86.81 135 LYS A O 1
ATOM 1017 N N . ALA A 1 136 ? -39.375 15.406 6.707 1 85.94 136 ALA A N 1
ATOM 1018 C CA . ALA A 1 136 ? -39.5 15.391 8.164 1 85.94 136 ALA A CA 1
ATOM 1019 C C . ALA A 1 136 ? -38.406 16.203 8.82 1 85.94 136 ALA A C 1
ATOM 1021 O O . ALA A 1 136 ? -38.375 16.375 10.039 1 85.94 136 ALA A O 1
ATOM 1022 N N . ILE A 1 137 ? -37.625 16.906 8.031 1 91.06 137 ILE A N 1
ATOM 1023 C CA . ILE A 1 137 ? -36.469 17.594 8.586 1 91.06 137 ILE A CA 1
ATOM 1024 C C . ILE A 1 137 ? -36.875 18.953 9.117 1 91.06 137 ILE A C 1
ATOM 1026 O O . ILE A 1 137 ? -37.531 19.734 8.414 1 91.06 137 ILE A O 1
ATOM 1030 N N . ILE A 1 138 ? -36.625 19.219 10.391 1 93 138 ILE A N 1
ATOM 1031 C CA . ILE A 1 138 ? -36.781 20.516 11.023 1 93 138 ILE A CA 1
ATOM 1032 C C . ILE A 1 138 ? -35.469 21.297 11 1 93 138 ILE A C 1
ATOM 1034 O O . ILE A 1 138 ? -34.5 20.891 11.633 1 93 138 ILE A O 1
ATOM 1038 N N . ALA A 1 139 ? -35.5 22.375 10.18 1 94.56 139 ALA A N 1
ATOM 1039 C CA . ALA A 1 139 ? -34.25 23.109 9.953 1 94.56 139 ALA A CA 1
ATOM 1040 C C . ALA A 1 139 ? -34.25 24.422 10.727 1 94.56 139 ALA A C 1
ATOM 1042 O O . ALA A 1 139 ? -35.281 25.109 10.797 1 94.56 139 ALA A O 1
ATOM 1043 N N . GLY A 1 140 ? -33.25 24.797 11.469 1 93.06 140 GLY A N 1
ATOM 1044 C CA . GLY A 1 140 ? -33.031 26.016 12.227 1 93.06 140 GLY A CA 1
ATOM 1045 C C . GLY A 1 140 ? -31.594 26.156 12.719 1 93.06 140 GLY A C 1
ATOM 1046 O O . GLY A 1 140 ? -30.734 25.328 12.414 1 93.06 140 GLY A O 1
ATOM 1047 N N . PRO A 1 141 ? -31.328 27.219 13.312 1 92.69 141 PRO A N 1
ATOM 1048 C CA . PRO A 1 141 ? -29.984 27.438 13.836 1 92.69 141 PRO A CA 1
ATOM 1049 C C . PRO A 1 141 ? -29.672 26.562 15.062 1 92.69 141 PRO A C 1
ATOM 1051 O O . PRO A 1 141 ? -30.594 26.125 15.75 1 92.69 141 PRO A O 1
ATOM 1054 N N . ASP A 1 142 ? -28.422 26.281 15.195 1 91.88 142 ASP A N 1
ATOM 1055 C CA . ASP A 1 142 ? -27.953 25.531 16.359 1 91.88 142 ASP A CA 1
ATOM 1056 C C . ASP A 1 142 ? -26.953 26.359 17.172 1 91.88 142 ASP A C 1
ATOM 1058 O O . ASP A 1 142 ? -26.781 27.562 16.922 1 91.88 142 ASP A O 1
ATOM 1062 N N . LEU A 1 143 ? -26.484 25.828 18.203 1 89.94 143 LEU A N 1
ATOM 1063 C CA . LEU A 1 143 ? -25.656 26.5 19.188 1 89.94 143 LEU A CA 1
ATOM 1064 C C . LEU A 1 143 ? -24.328 26.953 18.562 1 89.94 143 LEU A C 1
ATOM 1066 O O . LEU A 1 143 ? -23.812 28.031 18.891 1 89.94 143 LEU A O 1
ATOM 1070 N N . LEU A 1 144 ? -23.781 26.281 17.625 1 90.75 144 LEU A N 1
ATOM 1071 C CA . LEU A 1 144 ? -22.438 26.516 17.125 1 90.75 144 LEU A CA 1
ATOM 1072 C C . LEU A 1 144 ? -22.359 27.844 16.359 1 90.75 144 LEU A C 1
ATOM 1074 O O . LEU A 1 144 ? -21.531 28.703 16.672 1 90.75 144 LEU A O 1
ATOM 1078 N N . PRO A 1 145 ? -23.281 28.047 15.438 1 92.94 145 PRO A N 1
ATOM 1079 C CA . PRO A 1 145 ? -23.219 29.344 14.766 1 92.94 145 PRO A CA 1
ATOM 1080 C C . PRO A 1 145 ? -23.469 30.516 15.719 1 92.94 145 PRO A C 1
ATOM 1082 O O . PRO A 1 145 ? -22.938 31.609 15.508 1 92.94 145 PRO A O 1
ATOM 1085 N N . ILE A 1 146 ? -24.203 30.312 16.766 1 92.81 146 ILE A N 1
ATOM 1086 C CA . ILE A 1 146 ? -24.547 31.359 17.734 1 92.81 146 ILE A CA 1
ATOM 1087 C C . ILE A 1 146 ? -23.297 31.766 18.5 1 92.81 146 ILE A C 1
ATOM 1089 O O . ILE A 1 146 ? -23.078 32.938 18.766 1 92.81 146 ILE A O 1
ATOM 1093 N N . VAL A 1 147 ? -22.547 30.781 18.797 1 90.19 147 VAL A N 1
ATOM 1094 C CA . VAL A 1 147 ? -21.328 31.047 19.547 1 90.19 147 VAL A CA 1
ATOM 1095 C C . VAL A 1 147 ? -20.359 31.875 18.688 1 90.19 147 VAL A C 1
ATOM 1097 O O . VAL A 1 147 ? -19.656 32.75 19.203 1 90.19 147 VAL A O 1
ATOM 1100 N N . PHE A 1 148 ? -20.375 31.719 17.453 1 92.31 148 PHE A N 1
ATOM 1101 C CA . PHE A 1 148 ? -19.469 32.469 16.578 1 92.31 148 PHE A CA 1
ATOM 1102 C C . PHE A 1 148 ? -19.938 33.906 16.391 1 92.31 148 PHE A C 1
ATOM 1104 O O . PHE A 1 148 ? -19.125 34.812 16.266 1 92.31 148 PHE A O 1
ATOM 1111 N N . VAL A 1 149 ? -21.25 34.094 16.406 1 92.5 149 VAL A N 1
ATOM 1112 C CA . VAL A 1 149 ? -21.766 35.469 16.344 1 92.5 149 VAL A CA 1
ATOM 1113 C C . VAL A 1 149 ? -21.438 36.188 17.641 1 92.5 149 VAL A C 1
ATOM 1115 O O . VAL A 1 149 ? -21.094 37.375 17.609 1 92.5 149 VAL A O 1
ATOM 1118 N N . GLN A 1 150 ? -21.531 35.469 18.703 1 90.81 150 GLN A N 1
ATOM 1119 C CA . GLN A 1 150 ? -21.188 36.062 19.984 1 90.81 150 GLN A CA 1
ATOM 1120 C C . GLN A 1 150 ? -19.703 36.438 20.031 1 90.81 150 GLN A C 1
ATOM 1122 O O . GLN A 1 150 ? -19.344 37.5 20.547 1 90.81 150 GLN A O 1
ATOM 1127 N N . GLU A 1 151 ? -18.922 35.562 19.484 1 89.44 151 GLU A N 1
ATOM 1128 C CA . GLU A 1 151 ? -17.5 35.844 19.469 1 89.44 151 GLU A CA 1
ATOM 1129 C C . GLU A 1 151 ? -17.172 37.062 18.609 1 89.44 151 GLU A C 1
ATOM 1131 O O . GLU A 1 151 ? -16.266 37.812 18.922 1 89.44 151 GLU A O 1
ATOM 1136 N N . SER A 1 152 ? -17.859 37.25 17.609 1 91.81 152 SER A N 1
ATOM 1137 C CA . SER A 1 152 ? -17.656 38.438 16.766 1 91.81 152 SER A CA 1
ATOM 1138 C C . SER A 1 152 ? -18.078 39.688 17.5 1 91.81 152 SER A C 1
ATOM 1140 O O . SER A 1 152 ? -17.422 40.719 17.391 1 91.81 152 SER A O 1
ATOM 1142 N N . GLY A 1 153 ? -19.188 39.656 18.266 1 89.94 153 GLY A N 1
ATOM 1143 C CA . GLY A 1 153 ? -19.641 40.812 19.062 1 89.94 153 GLY A CA 1
ATOM 1144 C C . GLY A 1 153 ? -18.641 41.219 20.125 1 89.94 153 GLY A C 1
ATOM 1145 O O . GLY A 1 153 ? -18.391 42.406 20.312 1 89.94 153 GLY A O 1
ATOM 1146 N N . ILE A 1 154 ? -18.047 40.219 20.703 1 85.56 154 ILE A N 1
ATOM 1147 C CA . ILE A 1 154 ? -17.047 40.5 21.734 1 85.56 154 ILE A CA 1
ATOM 1148 C C . ILE A 1 154 ? -15.812 41.125 21.109 1 85.56 154 ILE A C 1
ATOM 1150 O O . ILE A 1 154 ? -15.227 42.031 21.672 1 85.56 154 ILE A O 1
ATOM 1154 N N . ALA A 1 155 ? -15.5 40.594 19.969 1 87.19 155 ALA A N 1
ATOM 1155 C CA . ALA A 1 155 ? -14.336 41.125 19.266 1 87.19 155 ALA A CA 1
ATOM 1156 C C . ALA A 1 155 ? -14.57 42.594 18.875 1 87.19 155 ALA A C 1
ATOM 1158 O O . ALA A 1 155 ? -13.672 43.406 19.016 1 87.19 155 ALA A O 1
ATOM 1159 N N . ILE A 1 156 ? -15.734 42.969 18.469 1 89.5 156 ILE A N 1
ATOM 1160 C CA . ILE A 1 156 ? -16.078 44.312 18.047 1 89.5 156 ILE A CA 1
ATOM 1161 C C . ILE A 1 156 ? -16.125 45.219 19.266 1 89.5 156 ILE A C 1
ATOM 1163 O O . ILE A 1 156 ? -15.617 46.344 19.219 1 89.5 156 ILE A O 1
ATOM 1167 N N . ARG A 1 157 ? -16.656 44.75 20.359 1 86.31 157 ARG A N 1
ATOM 1168 C CA . ARG A 1 157 ? -16.734 45.562 21.578 1 86.31 157 ARG A CA 1
ATOM 1169 C C . ARG A 1 157 ? -15.344 45.875 22.109 1 86.31 157 ARG A C 1
ATOM 1171 O O . ARG A 1 157 ? -15.086 47 22.562 1 86.31 157 ARG A O 1
ATOM 1178 N N . THR A 1 158 ? -14.516 44.875 22.062 1 81.75 158 THR A N 1
ATOM 1179 C CA . THR A 1 158 ? -13.164 45.094 22.562 1 81.75 158 THR A CA 1
ATOM 1180 C C . THR A 1 158 ? -12.391 46.062 21.672 1 81.75 158 THR A C 1
ATOM 1182 O O . THR A 1 158 ? -11.602 46.844 22.172 1 81.75 158 THR A O 1
ATOM 1185 N N . PHE A 1 159 ? -12.672 46.031 20.375 1 82.19 159 PHE A N 1
ATOM 1186 C CA . PHE A 1 159 ? -11.992 46.906 19.438 1 82.19 159 PHE A CA 1
ATOM 1187 C C . PHE A 1 159 ? -12.477 48.344 19.594 1 82.19 159 PHE A C 1
ATOM 1189 O O . PHE A 1 159 ? -11.688 49.281 19.5 1 82.19 159 PHE A O 1
ATOM 1196 N N . LEU A 1 160 ? -13.773 48.531 19.953 1 83.44 160 LEU A N 1
ATOM 1197 C CA . LEU A 1 160 ? -14.375 49.875 20 1 83.44 160 LEU A CA 1
ATOM 1198 C C . LEU A 1 160 ? -14.352 50.438 21.422 1 83.44 160 LEU A C 1
ATOM 1200 O O . LEU A 1 160 ? -14.922 51.5 21.688 1 83.44 160 LEU A O 1
ATOM 1204 N N . LYS A 1 161 ? -13.703 49.75 22.297 1 79.19 161 LYS A N 1
ATOM 1205 C CA . LYS A 1 161 ? -13.664 50.219 23.672 1 79.19 161 LYS A CA 1
ATOM 1206 C C . LYS A 1 161 ? -12.953 51.562 23.781 1 79.19 161 LYS A C 1
ATOM 1208 O O . LYS A 1 161 ? -13.312 52.375 24.625 1 79.19 161 LYS A O 1
ATOM 1213 N N . SER A 1 162 ? -12.031 51.812 22.859 1 72.25 162 SER A N 1
ATOM 1214 C CA . SER A 1 162 ? -11.242 53.062 22.938 1 72.25 162 SER A CA 1
ATOM 1215 C C . SER A 1 162 ? -11.977 54.219 22.297 1 72.25 162 SER A C 1
ATOM 1217 O O . SER A 1 162 ? -11.641 55.375 22.531 1 72.25 162 SER A O 1
ATOM 1219 N N . ASP A 1 163 ? -13.055 53.938 21.625 1 73.62 163 ASP A N 1
ATOM 1220 C CA . ASP A 1 163 ? -13.805 55 20.922 1 73.62 163 ASP A CA 1
ATOM 1221 C C . ASP A 1 163 ? -14.898 55.562 21.812 1 73.62 163 ASP A C 1
ATOM 1223 O O . ASP A 1 163 ? -15.648 54.812 22.453 1 73.62 163 ASP A O 1
ATOM 1227 N N . PRO A 1 164 ? -14.852 56.906 22.188 1 71.44 164 PRO A N 1
ATOM 1228 C CA . PRO A 1 164 ? -15.867 57.5 23.031 1 71.44 164 PRO A CA 1
ATOM 1229 C C . PRO A 1 164 ? -17.297 57.188 22.578 1 71.44 164 PRO A C 1
ATOM 1231 O O . PRO A 1 164 ? -18.172 56.969 23.422 1 71.44 164 PRO A O 1
ATOM 1234 N N . ASP A 1 165 ? -17.562 57.062 21.219 1 72.56 165 ASP A N 1
ATOM 1235 C CA . ASP A 1 165 ? -18.875 56.719 20.688 1 72.56 165 ASP A CA 1
ATOM 1236 C C . ASP A 1 165 ? -18.953 55.219 20.391 1 72.56 165 ASP A C 1
ATOM 1238 O O . ASP A 1 165 ? -19.859 54.781 19.672 1 72.56 165 ASP A O 1
ATOM 1242 N N . GLY A 1 166 ? -18.078 54.531 20.953 1 78.31 166 GLY A N 1
ATOM 1243 C CA . GLY A 1 166 ? -17.953 53.094 20.609 1 78.31 166 GLY A CA 1
ATOM 1244 C C . GLY A 1 166 ? -19.062 52.25 21.172 1 78.31 166 GLY A C 1
ATOM 1245 O O . GLY A 1 166 ? -19.484 51.281 20.547 1 78.31 166 GLY A O 1
ATOM 1246 N N . ALA A 1 167 ? -19.656 52.656 22.234 1 77.12 167 ALA A N 1
ATOM 1247 C CA . ALA A 1 167 ? -20.672 51.844 22.906 1 77.12 167 ALA A CA 1
ATOM 1248 C C . ALA A 1 167 ? -21.953 51.781 22.062 1 77.12 167 ALA A C 1
ATOM 1250 O O . ALA A 1 167 ? -22.625 50.75 22.047 1 77.12 167 ALA A O 1
ATOM 1251 N N . THR A 1 168 ? -22.266 52.844 21.25 1 77.81 168 THR A N 1
ATOM 1252 C CA . THR A 1 168 ? -23.484 52.875 20.469 1 77.81 168 THR A CA 1
ATOM 1253 C C . THR A 1 168 ? -23.297 52.188 19.125 1 77.81 168 THR A C 1
ATOM 1255 O O . THR A 1 168 ? -24.266 51.75 18.5 1 77.81 168 THR A O 1
ATOM 1258 N N . LYS A 1 169 ? -22.094 51.969 18.781 1 86.38 169 LYS A N 1
ATOM 1259 C CA . LYS A 1 169 ? -21.828 51.406 17.469 1 86.38 169 LYS A CA 1
ATOM 1260 C C . LYS A 1 169 ? -21.578 49.875 17.562 1 86.38 169 LYS A C 1
ATOM 1262 O O . LYS A 1 169 ? -21.5 49.188 16.547 1 86.38 169 LYS A O 1
ATOM 1267 N N . VAL A 1 170 ? -21.562 49.344 18.781 1 87.75 170 VAL A N 1
ATOM 1268 C CA . VAL A 1 170 ? -21.219 47.938 18.953 1 87.75 170 VAL A CA 1
ATOM 1269 C C . VAL A 1 170 ? -22.344 47.062 18.406 1 87.75 170 VAL A C 1
ATOM 1271 O O . VAL A 1 170 ? -22.078 46.125 17.625 1 87.75 170 VAL A O 1
ATOM 1274 N N . LEU A 1 171 ? -23.562 47.312 18.688 1 86.44 171 LEU A N 1
ATOM 1275 C CA . LEU A 1 171 ? -24.688 46.469 18.344 1 86.44 171 LEU A CA 1
ATOM 1276 C C . LEU A 1 171 ? -24.953 46.5 16.844 1 86.44 171 LEU A C 1
ATOM 1278 O O . LEU A 1 171 ? -25.078 45.438 16.203 1 86.44 171 LEU A O 1
ATOM 1282 N N . PRO A 1 172 ? -24.984 47.719 16.172 1 87.19 172 PRO A N 1
ATOM 1283 C CA . PRO A 1 172 ? -25.203 47.719 14.719 1 87.19 172 PRO A CA 1
ATOM 1284 C C . PRO A 1 172 ? -24.062 47.062 13.953 1 87.19 172 PRO A C 1
ATOM 1286 O O . PRO A 1 172 ? -24.312 46.375 12.953 1 87.19 172 PRO A O 1
ATOM 1289 N N . THR A 1 173 ? -22.875 47.188 14.469 1 90.75 173 THR A N 1
ATOM 1290 C CA . THR A 1 173 ? -21.734 46.562 13.805 1 90.75 173 THR A CA 1
ATOM 1291 C C . THR A 1 173 ? -21.766 45.062 13.984 1 90.75 173 THR A C 1
ATOM 1293 O O . THR A 1 173 ? -21.375 44.312 13.086 1 90.75 173 THR A O 1
ATOM 1296 N N . THR A 1 174 ? -22.203 44.594 15.156 1 91.44 174 THR A N 1
ATOM 1297 C CA . THR A 1 174 ? -22.328 43.156 15.398 1 91.44 174 THR A CA 1
ATOM 1298 C C . THR A 1 174 ? -23.391 42.531 14.492 1 91.44 174 THR A C 1
ATOM 1300 O O . THR A 1 174 ? -23.219 41.438 14 1 91.44 174 THR A O 1
ATOM 1303 N N . LEU A 1 175 ? -24.453 43.25 14.242 1 90.94 175 LEU A N 1
ATOM 1304 C CA . LEU A 1 175 ? -25.5 42.75 13.367 1 90.94 175 LEU A CA 1
ATOM 1305 C C . LEU A 1 175 ? -25.016 42.656 11.922 1 90.94 175 LEU A C 1
ATOM 1307 O O . LEU A 1 175 ? -25.344 41.688 11.219 1 90.94 175 LEU A O 1
ATOM 1311 N N . VAL A 1 176 ? -24.234 43.594 11.523 1 92.19 176 VAL A N 1
ATOM 1312 C CA . VAL A 1 176 ? -23.672 43.531 10.18 1 92.19 176 VAL A CA 1
ATOM 1313 C C . VAL A 1 176 ? -22.672 42.375 10.086 1 92.19 176 VAL A C 1
ATOM 1315 O O . VAL A 1 176 ? -22.625 41.688 9.07 1 92.19 176 VAL A O 1
ATOM 1318 N N . SER A 1 177 ? -21.891 42.25 11.148 1 93.75 177 SER A N 1
ATOM 1319 C CA . SER A 1 177 ? -20.969 41.125 11.188 1 93.75 177 SER A CA 1
ATOM 1320 C C . SER A 1 177 ? -21.703 39.781 11.125 1 93.75 177 SER A C 1
ATOM 1322 O O . SER A 1 177 ? -21.219 38.844 10.516 1 93.75 177 SER A O 1
ATOM 1324 N N . MET A 1 178 ? -22.766 39.688 11.781 1 94.25 178 MET A N 1
ATOM 1325 C CA . MET A 1 178 ? -23.578 38.469 11.758 1 94.25 178 MET A CA 1
ATOM 1326 C C . MET A 1 178 ? -24.078 38.188 10.352 1 94.25 178 MET A C 1
ATOM 1328 O O . MET A 1 178 ? -24.031 37.031 9.898 1 94.25 178 MET A O 1
ATOM 1332 N N . VAL A 1 179 ? -24.5 39.219 9.648 1 94.31 179 VAL A N 1
ATOM 1333 C CA . VAL A 1 179 ? -25 39.062 8.297 1 94.31 179 VAL A CA 1
ATOM 1334 C C . VAL A 1 179 ? -23.875 38.562 7.383 1 94.31 179 VAL A C 1
ATOM 1336 O O . VAL A 1 179 ? -24.047 37.625 6.621 1 94.31 179 VAL A O 1
ATOM 1339 N N . ILE A 1 180 ? -22.734 39.156 7.508 1 94.44 180 ILE A N 1
ATOM 1340 C CA . ILE A 1 180 ? -21.609 38.781 6.672 1 94.44 180 ILE A CA 1
ATOM 1341 C C . ILE A 1 180 ? -21.188 37.344 7.004 1 94.44 180 ILE A C 1
ATOM 1343 O O . ILE A 1 180 ? -20.938 36.531 6.105 1 94.44 180 ILE A O 1
ATOM 1347 N N . GLY A 1 181 ? -21.062 37.094 8.297 1 94.94 181 GLY A N 1
ATOM 1348 C CA . GLY A 1 181 ? -20.703 35.781 8.711 1 94.94 181 GLY A CA 1
ATOM 1349 C C . GLY A 1 181 ? -21.656 34.719 8.219 1 94.94 181 GLY A C 1
ATOM 1350 O O . GLY A 1 181 ? -21.234 33.656 7.754 1 94.94 181 GLY A O 1
ATOM 1351 N N . ASN A 1 182 ? -22.906 34.969 8.258 1 95.69 182 ASN A N 1
ATOM 1352 C CA . ASN A 1 182 ? -23.922 34 7.828 1 95.69 182 ASN A CA 1
ATOM 1353 C C . ASN A 1 182 ? -23.953 33.875 6.309 1 95.69 182 ASN A C 1
ATOM 1355 O O . ASN A 1 182 ? -24.281 32.812 5.781 1 95.69 182 ASN A O 1
ATOM 1359 N N . VAL A 1 183 ? -23.609 34.906 5.617 1 95.69 183 VAL A N 1
ATOM 1360 C CA . VAL A 1 183 ? -23.5 34.844 4.168 1 95.69 183 VAL A CA 1
ATOM 1361 C C . VAL A 1 183 ? -22.328 33.938 3.785 1 95.69 183 VAL A C 1
ATOM 1363 O O . VAL A 1 183 ? -22.438 33.156 2.84 1 95.69 183 VAL A O 1
ATOM 1366 N N . VAL A 1 184 ? -21.281 34.031 4.586 1 95.19 184 VAL A N 1
ATOM 1367 C CA . VAL A 1 184 ? -20.125 33.156 4.336 1 95.19 184 VAL A CA 1
ATOM 1368 C C . VAL A 1 184 ? -20.5 31.703 4.602 1 95.19 184 VAL A C 1
ATOM 1370 O O . VAL A 1 184 ? -20.125 30.797 3.846 1 95.19 184 VAL A O 1
ATOM 1373 N N . VAL A 1 185 ? -21.266 31.406 5.578 1 95.12 185 VAL A N 1
ATOM 1374 C CA . VAL A 1 185 ? -21.734 30.062 5.902 1 95.12 185 VAL A CA 1
ATOM 1375 C C . VAL A 1 185 ? -22.625 29.531 4.789 1 95.12 185 VAL A C 1
ATOM 1377 O O . VAL A 1 185 ? -22.453 28.406 4.316 1 95.12 185 VAL A O 1
ATOM 1380 N N . GLY A 1 186 ? -23.594 30.406 4.371 1 94.81 186 GLY A N 1
ATOM 1381 C CA . GLY A 1 186 ? -24.5 30 3.303 1 94.81 186 GLY A CA 1
ATOM 1382 C C . GLY A 1 186 ? -23.797 29.75 1.985 1 94.81 186 GLY A C 1
ATOM 1383 O O . GLY A 1 186 ? -24.109 28.781 1.278 1 94.81 186 GLY A O 1
ATOM 1384 N N . ALA A 1 187 ? -22.828 30.547 1.735 1 94.12 187 ALA A N 1
ATOM 1385 C CA . ALA A 1 187 ? -22.047 30.375 0.511 1 94.12 187 ALA A CA 1
ATOM 1386 C C . ALA A 1 187 ? -21.219 29.094 0.555 1 94.12 187 ALA A C 1
ATOM 1388 O O . ALA A 1 187 ? -21.078 28.406 -0.456 1 94.12 187 ALA A O 1
ATOM 1389 N N . LEU A 1 188 ? -20.703 28.812 1.714 1 91.56 188 LEU A N 1
ATOM 1390 C CA . LEU A 1 188 ? -19.922 27.594 1.852 1 91.56 188 LEU A CA 1
ATOM 1391 C C . LEU A 1 188 ? -20.797 26.359 1.711 1 91.56 188 LEU A C 1
ATOM 1393 O O . LEU A 1 188 ? -20.422 25.391 1.047 1 91.56 188 LEU A O 1
ATOM 1397 N N . PHE A 1 189 ? -21.953 26.406 2.344 1 92.88 189 PHE A N 1
ATOM 1398 C CA . PHE A 1 189 ? -22.891 25.297 2.195 1 92.88 189 PHE A CA 1
ATOM 1399 C C . PHE A 1 189 ? -23.219 25.062 0.727 1 92.88 189 PHE A C 1
ATOM 1401 O O . PHE A 1 189 ? -23.156 23.922 0.249 1 92.88 189 PHE A O 1
ATOM 1408 N N . PHE A 1 190 ? -23.531 26.156 0.085 1 92.44 190 PHE A N 1
ATOM 1409 C CA . PHE A 1 190 ? -23.969 26.062 -1.304 1 92.44 190 PHE A CA 1
ATOM 1410 C C . PHE A 1 190 ? -22.812 25.594 -2.197 1 92.44 190 PHE A C 1
ATOM 1412 O O . PHE A 1 190 ? -23.016 24.781 -3.096 1 92.44 190 PHE A O 1
ATOM 1419 N N . ALA A 1 191 ? -21.641 26.062 -1.927 1 90.31 191 ALA A N 1
ATOM 1420 C CA . ALA A 1 191 ? -20.484 25.672 -2.721 1 90.31 191 ALA A CA 1
ATOM 1421 C C . ALA A 1 191 ? -20.156 24.203 -2.543 1 90.31 191 ALA A C 1
ATOM 1423 O O . ALA A 1 191 ? -19.859 23.5 -3.516 1 90.31 191 ALA A O 1
ATOM 1424 N N . LEU A 1 192 ? -20.234 23.703 -1.377 1 87.75 192 LEU A N 1
ATOM 1425 C CA . LEU A 1 192 ? -19.953 22.297 -1.102 1 87.75 192 LEU A CA 1
ATOM 1426 C C . LEU A 1 192 ? -21 21.391 -1.751 1 87.75 192 LEU A C 1
ATOM 1428 O O . LEU A 1 192 ? -20.672 20.344 -2.287 1 87.75 192 LEU A O 1
ATOM 1432 N N . GLY A 1 193 ? -22.266 21.797 -1.681 1 87.12 193 GLY A N 1
ATOM 1433 C CA . GLY A 1 193 ? -23.328 21.031 -2.297 1 87.12 193 GLY A CA 1
ATOM 1434 C C . GLY A 1 193 ? -23.266 21.016 -3.812 1 87.12 193 GLY A C 1
ATOM 1435 O O . GLY A 1 193 ? -23.453 19.984 -4.445 1 87.12 193 GLY A O 1
ATOM 1436 N N . HIS A 1 194 ? -22.906 22.141 -4.301 1 85.62 194 HIS A N 1
ATOM 1437 C CA . HIS A 1 194 ? -22.891 22.297 -5.75 1 85.62 194 HIS A CA 1
ATOM 1438 C C . HIS A 1 194 ? -21.734 21.547 -6.383 1 85.62 194 HIS A C 1
ATOM 1440 O O . HIS A 1 194 ? -21.859 20.984 -7.477 1 85.62 194 HIS A O 1
ATOM 1446 N N . THR A 1 195 ? -20.562 21.516 -5.738 1 80.88 195 THR A N 1
ATOM 1447 C CA . THR A 1 195 ? -19.391 20.828 -6.277 1 80.88 195 THR A CA 1
ATOM 1448 C C . THR A 1 195 ? -19.453 19.328 -5.984 1 80.88 195 THR A C 1
ATOM 1450 O O . THR A 1 195 ? -18.594 18.578 -6.422 1 80.88 195 THR A O 1
ATOM 1453 N N . LYS A 1 196 ? -20.422 18.859 -5.359 1 76.69 196 LYS A N 1
ATOM 1454 C CA . LYS A 1 196 ? -20.641 17.453 -5.016 1 76.69 196 LYS A CA 1
ATOM 1455 C C . LYS A 1 196 ? -19.453 16.891 -4.234 1 76.69 196 LYS A C 1
ATOM 1457 O O . LYS A 1 196 ? -19.047 15.75 -4.457 1 76.69 196 LYS A O 1
ATOM 1462 N N . LYS A 1 197 ? -18.781 17.75 -3.473 1 70.5 197 LYS A N 1
ATOM 1463 C CA . LYS A 1 197 ? -17.625 17.328 -2.699 1 70.5 197 LYS A CA 1
ATOM 1464 C C . LYS A 1 197 ? -17.906 17.375 -1.201 1 70.5 197 LYS A C 1
ATOM 1466 O O . LYS A 1 197 ? -16.984 17.516 -0.392 1 70.5 197 LYS A O 1
ATOM 1471 N N . THR A 1 198 ? -19.25 17.375 -0.898 1 70.31 198 THR A N 1
ATOM 1472 C CA . THR A 1 198 ? -19.609 17.469 0.511 1 70.31 198 THR A CA 1
ATOM 1473 C C . THR A 1 198 ? -18.984 16.328 1.311 1 70.31 198 THR A C 1
ATOM 1475 O O . THR A 1 198 ? -18.422 16.547 2.379 1 70.31 198 THR A O 1
ATOM 1478 N N . SER A 1 199 ? -19.047 15.164 0.783 1 63.03 199 SER A N 1
ATOM 1479 C CA . SER A 1 199 ? -18.547 14 1.511 1 63.03 199 SER A CA 1
ATOM 1480 C C . SER A 1 199 ? -17.031 14 1.569 1 63.03 199 SER A C 1
ATOM 1482 O O . SER A 1 199 ? -16.438 13.602 2.58 1 63.03 199 SER A O 1
ATOM 1484 N N . ALA A 1 200 ? -16.453 14.516 0.527 1 62.59 200 ALA A N 1
ATOM 1485 C CA . ALA A 1 200 ? -14.992 14.539 0.469 1 62.59 200 ALA A CA 1
ATOM 1486 C C . ALA A 1 200 ? -14.414 15.539 1.468 1 62.59 200 ALA A C 1
ATOM 1488 O O . ALA A 1 200 ? -13.383 15.281 2.088 1 62.59 200 ALA A O 1
ATOM 1489 N N . ALA A 1 201 ? -15.117 16.547 1.658 1 63.38 201 ALA A N 1
ATOM 1490 C CA . ALA A 1 201 ? -14.641 17.609 2.543 1 63.38 201 ALA A CA 1
ATOM 1491 C C . ALA A 1 201 ? -14.688 17.172 4.004 1 63.38 201 ALA A C 1
ATOM 1493 O O . ALA A 1 201 ? -13.789 17.5 4.785 1 63.38 201 ALA A O 1
ATOM 1494 N N . ILE A 1 202 ? -15.648 16.422 4.285 1 58.72 202 ILE A N 1
ATOM 1495 C CA . ILE A 1 202 ? -15.82 15.984 5.668 1 58.72 202 ILE A CA 1
ATOM 1496 C C . ILE A 1 202 ? -14.781 14.906 6.004 1 58.72 202 ILE A C 1
ATOM 1498 O O . ILE A 1 202 ? -14.344 14.797 7.152 1 58.72 202 ILE A O 1
ATOM 1502 N N . GLY A 1 203 ? -14.531 14.188 4.93 1 58.38 203 GLY A N 1
ATOM 1503 C CA . GLY A 1 203 ? -13.633 13.07 5.145 1 58.38 203 GLY A CA 1
ATOM 1504 C C . GLY A 1 203 ? -12.219 13.5 5.508 1 58.38 203 GLY A C 1
ATOM 1505 O O . GLY A 1 203 ? -11.469 12.734 6.117 1 58.38 203 GLY A O 1
ATOM 1506 N N . PHE A 1 204 ? -12.125 14.883 5.395 1 59.69 204 PHE A N 1
ATOM 1507 C CA . PHE A 1 204 ? -10.758 15.336 5.582 1 59.69 204 PHE A CA 1
ATOM 1508 C C . PHE A 1 204 ? -10.547 15.867 6.996 1 59.69 204 PHE A C 1
ATOM 1510 O O . PHE A 1 204 ? -9.414 16.078 7.426 1 59.69 204 PHE A O 1
ATOM 1517 N N . VAL A 1 205 ? -11.703 15.977 7.762 1 65.81 205 VAL A N 1
ATOM 1518 C CA . VAL A 1 205 ? -11.477 16.484 9.109 1 65.81 205 VAL A CA 1
ATOM 1519 C C . VAL A 1 205 ? -11.445 15.336 10.109 1 65.81 205 VAL A C 1
ATOM 1521 O O . VAL A 1 205 ? -12.438 14.625 10.281 1 65.81 205 VAL A O 1
ATOM 1524 N N . PRO A 1 206 ? -10.328 15.188 10.812 1 67.69 206 PRO A N 1
ATOM 1525 C CA . PRO A 1 206 ? -10.203 14.094 11.773 1 67.69 206 PRO A CA 1
ATOM 1526 C C . PRO A 1 206 ? -11.211 14.188 12.914 1 67.69 206 PRO A C 1
ATOM 1528 O O . PRO A 1 206 ? -11.539 15.289 13.367 1 67.69 206 PRO A O 1
ATOM 1531 N N . ALA A 1 207 ? -11.656 13.094 13.398 1 72.19 207 ALA A N 1
ATOM 1532 C CA . ALA A 1 207 ? -12.641 13 14.469 1 72.19 207 ALA A CA 1
ATOM 1533 C C . ALA A 1 207 ? -12.102 13.609 15.766 1 72.19 207 ALA A C 1
ATOM 1535 O O . ALA A 1 207 ? -12.852 14.188 16.547 1 72.19 207 ALA A O 1
ATOM 1536 N N . SER A 1 208 ? -10.828 13.57 15.938 1 79.38 208 SER A N 1
ATOM 1537 C CA . SER A 1 208 ? -10.227 14.094 17.156 1 79.38 208 SER A CA 1
ATOM 1538 C C . SER A 1 208 ? -10.328 15.609 17.219 1 79.38 208 SER A C 1
ATOM 1540 O O . SER A 1 208 ? -10.555 16.188 18.281 1 79.38 208 SER A O 1
ATOM 1542 N N . VAL A 1 209 ? -10.227 16.188 16.078 1 80.62 209 VAL A N 1
ATOM 1543 C CA . VAL A 1 209 ? -10.281 17.656 16.031 1 80.62 209 VAL A CA 1
ATOM 1544 C C . VAL A 1 209 ? -11.711 18.109 16.297 1 80.62 209 VAL A C 1
ATOM 1546 O O . VAL A 1 209 ? -11.938 19.078 17.031 1 80.62 209 VAL A O 1
ATOM 1549 N N . ILE A 1 210 ? -12.625 17.406 15.773 1 79.62 210 ILE A N 1
ATOM 1550 C CA . ILE A 1 210 ? -14.023 17.75 15.961 1 79.62 210 ILE A CA 1
ATOM 1551 C C . ILE A 1 210 ? -14.406 17.594 17.438 1 79.62 210 ILE A C 1
ATOM 1553 O O . ILE A 1 210 ? -15.031 18.469 18.031 1 79.62 210 ILE A O 1
ATOM 1557 N N . SER A 1 211 ? -13.984 16.516 17.984 1 85.81 211 SER A N 1
ATOM 1558 C CA . SER A 1 211 ? -14.289 16.25 19.391 1 85.81 211 SER A CA 1
ATOM 1559 C C . SER A 1 211 ? -13.602 17.266 20.312 1 85.81 211 SER A C 1
ATOM 1561 O O . SER A 1 211 ? -14.188 17.703 21.297 1 85.81 211 SER A O 1
ATOM 1563 N N . GLY A 1 212 ? -12.422 17.547 19.969 1 87.56 212 GLY A N 1
ATOM 1564 C CA . GLY A 1 212 ? -11.727 18.547 20.75 1 87.56 212 GLY A CA 1
ATOM 1565 C C . GLY A 1 212 ? -12.359 19.922 20.656 1 87.56 212 GLY A C 1
ATOM 1566 O O . GLY A 1 212 ? -12.539 20.594 21.672 1 87.56 212 GLY A O 1
ATOM 1567 N N . PHE A 1 213 ? -12.742 20.281 19.547 1 87.69 213 PHE A N 1
ATOM 1568 C CA . PHE A 1 213 ? -13.367 21.594 19.344 1 87.69 213 PHE A CA 1
ATOM 1569 C C . PHE A 1 213 ? -14.727 21.641 20.016 1 87.69 213 PHE A C 1
ATOM 1571 O O . PHE A 1 213 ? -15.078 22.656 20.625 1 87.69 213 PHE A O 1
ATOM 1578 N N . LEU A 1 214 ? -15.523 20.625 19.938 1 88.19 214 LEU A N 1
ATOM 1579 C CA . LEU A 1 214 ? -16.844 20.578 20.562 1 88.19 214 LEU A CA 1
ATOM 1580 C C . LEU A 1 214 ? -16.719 20.625 22.094 1 88.19 214 LEU A C 1
ATOM 1582 O O . LEU A 1 214 ? -17.562 21.203 22.766 1 88.19 214 LEU A O 1
ATOM 1586 N N . SER A 1 215 ? -15.68 20.078 22.594 1 92 215 SER A N 1
ATOM 1587 C CA . SER A 1 215 ? -15.438 20.172 24.031 1 92 215 SER A CA 1
ATOM 1588 C C . SER A 1 215 ? -15.125 21.609 24.453 1 92 215 SER A C 1
ATOM 1590 O O . SER A 1 215 ? -15.539 22.047 25.531 1 92 215 SER A O 1
ATOM 1592 N N . CYS A 1 216 ? -14.445 22.281 23.609 1 91.75 216 CYS A N 1
ATOM 1593 C CA . CYS A 1 216 ? -14.148 23.672 23.906 1 91.75 216 CYS A CA 1
ATOM 1594 C C . CYS A 1 216 ? -15.414 24.531 23.859 1 91.75 216 CYS A C 1
ATOM 1596 O O . CYS A 1 216 ? -15.578 25.438 24.656 1 91.75 216 CYS A O 1
ATOM 1598 N N . ILE A 1 217 ? -16.25 24.172 22.953 1 89.62 217 ILE A N 1
ATOM 1599 C CA . ILE A 1 217 ? -17.531 24.875 22.875 1 89.62 217 ILE A CA 1
ATOM 1600 C C . ILE A 1 217 ? -18.375 24.562 24.109 1 89.62 217 ILE A C 1
ATOM 1602 O O . ILE A 1 217 ? -19.047 25.453 24.641 1 89.62 217 ILE A O 1
ATOM 1606 N N . GLY A 1 218 ? -18.344 23.344 24.5 1 90.5 218 GLY A N 1
ATOM 1607 C CA . GLY A 1 218 ? -19.031 22.984 25.734 1 90.5 218 GLY A CA 1
ATOM 1608 C C . GLY A 1 218 ? -18.578 23.797 26.938 1 90.5 218 GLY A C 1
ATOM 1609 O O . GLY A 1 218 ? -19.406 24.25 27.719 1 90.5 218 GLY A O 1
ATOM 1610 N N . TYR A 1 219 ? -17.375 24.047 27.016 1 90.62 219 TYR A N 1
ATOM 1611 C CA . TYR A 1 219 ? -16.828 24.844 28.094 1 90.62 219 TYR A CA 1
ATOM 1612 C C . TYR A 1 219 ? -17.297 26.297 27.984 1 90.62 219 TYR A C 1
ATOM 1614 O O . TYR A 1 219 ? -17.688 26.891 28.984 1 90.62 219 TYR A O 1
ATOM 1622 N N . LYS A 1 220 ? -17.266 26.75 26.812 1 89.06 220 LYS A N 1
ATOM 1623 C CA . LYS A 1 220 ? -17.703 28.141 26.609 1 89.06 220 LYS A CA 1
ATOM 1624 C C . LYS A 1 220 ? -19.188 28.297 26.938 1 89.06 220 LYS A C 1
ATOM 1626 O O . LYS A 1 220 ? -19.594 29.312 27.5 1 89.06 220 LYS A O 1
ATOM 1631 N N . VAL A 1 221 ? -19.969 27.312 26.609 1 89.88 221 VAL A N 1
ATOM 1632 C CA . VAL A 1 221 ? -21.406 27.359 26.844 1 89.88 221 VAL A CA 1
ATOM 1633 C C . VAL A 1 221 ? -21.688 27.312 28.344 1 89.88 221 VAL A C 1
ATOM 1635 O O . VAL A 1 221 ? -22.578 28.016 28.844 1 89.88 221 VAL A O 1
ATOM 1638 N N . ILE A 1 222 ? -20.938 26.641 29.078 1 89.81 222 ILE A N 1
ATOM 1639 C CA . ILE A 1 222 ? -21.109 26.578 30.516 1 89.81 222 ILE A CA 1
ATOM 1640 C C . ILE A 1 222 ? -20.703 27.922 31.141 1 89.81 222 ILE A C 1
ATOM 1642 O O . ILE A 1 222 ? -21.359 28.391 32.062 1 89.81 222 ILE A O 1
ATOM 1646 N N . LYS A 1 223 ? -19.672 28.484 30.609 1 86.12 223 LYS A N 1
ATOM 1647 C CA . LYS A 1 223 ? -19.281 29.812 31.078 1 86.12 223 LYS A CA 1
ATOM 1648 C C . LYS A 1 223 ? -20.359 30.844 30.797 1 86.12 223 LYS A C 1
ATOM 1650 O O . LYS A 1 223 ? -20.609 31.719 31.625 1 86.12 223 LYS A O 1
ATOM 1655 N N . LEU A 1 224 ? -20.984 30.672 29.672 1 85.44 224 LEU A N 1
ATOM 1656 C CA . LEU A 1 224 ? -22.062 31.594 29.312 1 85.44 224 LEU A CA 1
ATOM 1657 C C . LEU A 1 224 ? -23.297 31.359 30.172 1 85.44 224 LEU A C 1
ATOM 1659 O O . LEU A 1 224 ? -24.016 32.312 30.484 1 85.44 224 LEU A O 1
ATOM 1663 N N . ALA A 1 225 ? -23.484 30.125 30.5 1 88.94 225 ALA A N 1
ATOM 1664 C CA . ALA A 1 225 ? -24.594 29.797 31.391 1 88.94 225 ALA A CA 1
ATOM 1665 C C . ALA A 1 225 ? -24.406 30.453 32.75 1 88.94 225 ALA A C 1
ATOM 1667 O O . ALA A 1 225 ? -25.375 30.953 33.344 1 88.94 225 ALA A O 1
ATOM 1668 N N . VAL A 1 226 ? -23.234 30.5 33.219 1 85.25 226 VAL A N 1
ATOM 1669 C CA . VAL A 1 226 ? -22.953 31.125 34.5 1 85.25 226 VAL A CA 1
ATOM 1670 C C . VAL A 1 226 ? -23.109 32.625 34.406 1 85.25 226 VAL A C 1
ATOM 1672 O O . VAL A 1 226 ? -23.625 33.281 35.312 1 85.25 226 VAL A O 1
ATOM 1675 N N . PHE A 1 227 ? -22.781 33.125 33.25 1 82.25 227 PHE A N 1
ATOM 1676 C CA . PHE A 1 227 ? -22.922 34.562 33.031 1 82.25 227 PHE A CA 1
ATOM 1677 C C . PHE A 1 227 ? -24.391 34.969 32.969 1 82.25 227 PHE A C 1
ATOM 1679 O O . PHE A 1 227 ? -24.781 35.969 33.531 1 82.25 227 PHE A O 1
ATOM 1686 N N . ILE A 1 228 ? -25.188 34.219 32.344 1 82.75 228 ILE A N 1
ATOM 1687 C CA . ILE A 1 228 ? -26.609 34.531 32.219 1 82.75 228 ILE A CA 1
ATOM 1688 C C . ILE A 1 228 ? -27.297 34.406 33.562 1 82.75 228 ILE A C 1
ATOM 1690 O O . ILE A 1 228 ? -28.203 35.188 33.875 1 82.75 228 ILE A O 1
ATOM 1694 N N . SER A 1 229 ? -26.766 33.562 34.406 1 82.62 229 SER A N 1
ATOM 1695 C CA . SER A 1 229 ? -27.375 33.375 35.719 1 82.62 229 SER A CA 1
ATOM 1696 C C . SER A 1 229 ? -27 34.5 36.656 1 82.62 229 SER A C 1
ATOM 1698 O O . SER A 1 229 ? -27.797 34.875 37.531 1 82.62 229 SER A O 1
ATOM 1700 N N . THR A 1 230 ? -25.75 35.125 36.594 1 74.81 230 THR A N 1
ATOM 1701 C CA . THR A 1 230 ? -25.281 36.094 37.594 1 74.81 230 THR A CA 1
ATOM 1702 C C . THR A 1 230 ? -25.125 37.469 36.969 1 74.81 230 THR A C 1
ATOM 1704 O O . THR A 1 230 ? -25.016 38.469 37.688 1 74.81 230 THR A O 1
ATOM 1707 N N . THR A 1 231 ? -25.188 37.781 35.656 1 66.62 231 THR A N 1
ATOM 1708 C CA . THR A 1 231 ? -24.891 39.031 34.938 1 66.62 231 THR A CA 1
ATOM 1709 C C . THR A 1 231 ? -23.438 39.438 35.125 1 66.62 231 THR A C 1
ATOM 1711 O O . THR A 1 231 ? -23.016 40.5 34.656 1 66.62 231 THR A O 1
ATOM 1714 N N . HIS A 1 232 ? -22.688 38.625 35.875 1 62.31 232 HIS A N 1
ATOM 1715 C CA . HIS A 1 232 ? -21.281 38.938 36.094 1 62.31 232 HIS A CA 1
ATOM 1716 C C . HIS A 1 232 ? -20.375 38 35.281 1 62.31 232 HIS A C 1
ATOM 1718 O O . HIS A 1 232 ? -20.703 36.812 35.125 1 62.31 232 HIS A O 1
ATOM 1724 N N . ASP A 1 233 ? -19.406 38.531 34.562 1 58.97 233 ASP A N 1
ATOM 1725 C CA . ASP A 1 233 ? -18.469 37.75 33.812 1 58.97 233 ASP A CA 1
ATOM 1726 C C . ASP A 1 233 ? -17.5 37 34.719 1 58.97 233 ASP A C 1
ATOM 1728 O O . ASP A 1 233 ? -17 37.531 35.688 1 58.97 233 ASP A O 1
ATOM 1732 N N . LEU A 1 234 ? -17.562 35.688 34.75 1 53.84 234 LEU A N 1
ATOM 1733 C CA . LEU A 1 234 ? -16.625 34.875 35.5 1 53.84 234 LEU A CA 1
ATOM 1734 C C . LEU A 1 234 ? -15.188 35.188 35.062 1 53.84 234 LEU A C 1
ATOM 1736 O O . LEU A 1 234 ? -14.648 34.531 34.188 1 53.84 234 LEU A O 1
ATOM 1740 N N . LYS A 1 235 ? -14.703 36.312 34.969 1 52.91 235 LYS A N 1
ATOM 1741 C CA . LYS A 1 235 ? -13.266 36.531 34.781 1 52.91 235 LYS A CA 1
ATOM 1742 C C . LYS A 1 235 ? -12.508 36.125 36.062 1 52.91 235 LYS A C 1
ATOM 1744 O O . LYS A 1 235 ? -13.078 36.125 37.156 1 52.91 235 LYS A O 1
ATOM 1749 N N . ALA A 1 236 ? -11.375 35.562 35.938 1 47.97 236 ALA A N 1
ATOM 1750 C CA . ALA A 1 236 ? -10.484 35.125 37 1 47.97 236 ALA A CA 1
ATOM 1751 C C . ALA A 1 236 ? -10.57 36.062 38.188 1 47.97 236 ALA A C 1
ATOM 1753 O O . ALA A 1 236 ? -10.578 35.625 39.344 1 47.97 236 ALA A O 1
ATOM 1754 N N . LYS A 1 237 ? -10.508 37.281 37.906 1 46.19 237 LYS A N 1
ATOM 1755 C CA . LYS A 1 237 ? -10.477 38.219 39 1 46.19 237 LYS A CA 1
ATOM 1756 C C . LYS A 1 237 ? -11.742 38.125 39.844 1 46.19 237 LYS A C 1
ATOM 1758 O O . LYS A 1 237 ? -11.711 38.344 41.062 1 46.19 237 LYS A O 1
ATOM 1763 N N . TYR A 1 238 ? -12.805 37.75 39.344 1 43.84 238 TYR A N 1
ATOM 1764 C CA . TYR A 1 238 ? -14.078 37.875 40.031 1 43.84 238 TYR A CA 1
ATOM 1765 C C . TYR A 1 238 ? -14.406 36.625 40.844 1 43.84 238 TYR A C 1
ATOM 1767 O O . TYR A 1 238 ? -15.406 36.562 41.562 1 43.84 238 TYR A O 1
ATOM 1775 N N . LEU A 1 239 ? -13.703 35.5 40.531 1 48.53 239 LEU A N 1
ATOM 1776 C CA . LEU A 1 239 ? -14 34.406 41.438 1 48.53 239 LEU A CA 1
ATOM 1777 C C . LEU A 1 239 ? -13.938 34.875 42.875 1 48.53 239 LEU A C 1
ATOM 1779 O O . LEU A 1 239 ? -14.711 34.406 43.719 1 48.53 239 LEU A O 1
ATOM 1783 N N . GLY A 1 240 ? -12.938 35.781 43.156 1 46.75 240 GLY A N 1
ATOM 1784 C CA . GLY A 1 240 ? -12.883 36.344 44.5 1 46.75 240 GLY A CA 1
ATOM 1785 C C . GLY A 1 240 ? -14.07 37.25 44.812 1 46.75 240 GLY A C 1
ATOM 1786 O O . GLY A 1 240 ? -14.516 37.312 45.938 1 46.75 240 GLY A O 1
ATOM 1787 N N . GLU A 1 241 ? -14.578 37.969 43.875 1 48.81 241 GLU A N 1
ATOM 1788 C CA . GLU A 1 241 ? -15.664 38.906 44.156 1 48.81 241 GLU A CA 1
ATOM 1789 C C . GLU A 1 241 ? -17 38.188 44.25 1 48.81 241 GLU A C 1
ATOM 1791 O O . GLU A 1 241 ? -17.984 38.75 44.75 1 48.81 241 GLU A O 1
ATOM 1796 N N . LEU A 1 242 ? -17.172 37.094 43.625 1 49.78 242 LEU A N 1
ATOM 1797 C CA . LEU A 1 242 ? -18.391 36.344 43.75 1 49.78 242 LEU A CA 1
ATOM 1798 C C . LEU A 1 242 ? -18.75 36.125 45.219 1 49.78 242 LEU A C 1
ATOM 1800 O O . LEU A 1 242 ? -19.922 35.969 45.562 1 49.78 242 LEU A O 1
ATOM 1804 N N . VAL A 1 243 ? -17.688 36.062 46.094 1 47.66 243 VAL A N 1
ATOM 1805 C CA . VAL A 1 243 ? -17.938 35.844 47.531 1 47.66 243 VAL A CA 1
ATOM 1806 C C . VAL A 1 243 ? -18.281 37.156 48.188 1 47.66 243 VAL A C 1
ATOM 1808 O O . VAL A 1 243 ? -18.734 37.188 49.344 1 47.66 243 VAL A O 1
ATOM 1811 N N . ARG A 1 244 ? -17.875 38.344 47.719 1 45.56 244 ARG A N 1
ATOM 1812 C CA . ARG A 1 244 ? -18.094 39.531 48.531 1 45.56 244 ARG A CA 1
ATOM 1813 C C . ARG A 1 244 ? -19.578 39.844 48.656 1 45.56 244 ARG A C 1
ATOM 1815 O O . ARG A 1 244 ? -20.391 39.406 47.844 1 45.56 244 ARG A O 1
ATOM 1822 N N . ASP A 1 245 ? -19.906 40.812 49.719 1 43.97 245 ASP A N 1
ATOM 1823 C CA . ASP A 1 245 ? -21.094 41.312 50.406 1 43.97 245 ASP A CA 1
ATOM 1824 C C . ASP A 1 245 ? -22.094 41.906 49.438 1 43.97 245 ASP A C 1
ATOM 1826 O O . ASP A 1 245 ? -21.859 43 48.875 1 43.97 245 ASP A O 1
ATOM 1830 N N . TYR A 1 246 ? -22.672 41.219 48.594 1 44.97 246 TYR A N 1
ATOM 1831 C CA . TYR A 1 246 ? -23.672 41.812 47.719 1 44.97 246 TYR A CA 1
ATOM 1832 C C . TYR A 1 246 ? -24.906 42.219 48.5 1 44.97 246 TYR A C 1
ATOM 1834 O O . TYR A 1 246 ? -25.641 41.375 49 1 44.97 246 TYR A O 1
ATOM 1842 N N . ASP A 1 247 ? -24.922 43.281 49.062 1 47.69 247 ASP A N 1
ATOM 1843 C CA . ASP A 1 247 ? -25.984 43.75 49.969 1 47.69 247 ASP A CA 1
ATOM 1844 C C . ASP A 1 247 ? -27.359 43.344 49.438 1 47.69 247 ASP A C 1
ATOM 1846 O O . ASP A 1 247 ? -28.125 42.688 50.156 1 47.69 247 ASP A O 1
ATOM 1850 N N . ASP A 1 248 ? -28.094 44.125 48.375 1 50.78 248 ASP A N 1
ATOM 1851 C CA . ASP A 1 248 ? -29.531 44.125 48.094 1 50.78 248 ASP A CA 1
ATOM 1852 C C . ASP A 1 248 ? -29.844 43.156 46.969 1 50.78 248 ASP A C 1
ATOM 1854 O O . ASP A 1 248 ? -31 43.031 46.562 1 50.78 248 ASP A O 1
ATOM 1858 N N . ARG A 1 249 ? -28.984 42.438 46.281 1 61.22 249 ARG A N 1
ATOM 1859 C CA . ARG A 1 249 ? -29.266 41.562 45.156 1 61.22 249 ARG A CA 1
ATOM 1860 C C . ARG A 1 249 ? -29.141 40.094 45.531 1 61.22 249 ARG A C 1
ATOM 1862 O O . ARG A 1 249 ? -28.562 39.781 46.594 1 61.22 249 ARG A O 1
ATOM 1869 N N . VAL A 1 250 ? -30 39.156 44.906 1 65 250 VAL A N 1
ATOM 1870 C CA . VAL A 1 250 ? -30.016 37.719 45.094 1 65 250 VAL A CA 1
ATOM 1871 C C . VAL A 1 250 ? -28.609 37.156 45.062 1 65 250 VAL A C 1
ATOM 1873 O O . VAL A 1 250 ? -27.781 37.625 44.281 1 65 250 VAL A O 1
ATOM 1876 N N . ASP A 1 251 ? -28.281 36.406 46.094 1 70.81 251 ASP A N 1
ATOM 1877 C CA . ASP A 1 251 ? -27.031 35.656 46.125 1 70.81 251 ASP A CA 1
ATOM 1878 C C . ASP A 1 251 ? -26.781 34.938 44.781 1 70.81 251 ASP A C 1
ATOM 1880 O O . ASP A 1 251 ? -27.625 34.156 44.344 1 70.81 251 ASP A O 1
ATOM 1884 N N . PRO A 1 252 ? -25.766 35.312 43.969 1 77.31 252 PRO A N 1
ATOM 1885 C CA . PRO A 1 252 ? -25.5 34.719 42.656 1 77.31 252 PRO A CA 1
ATOM 1886 C C . PRO A 1 252 ? -25.375 33.219 42.688 1 77.31 252 PRO A C 1
ATOM 1888 O O . PRO A 1 252 ? -25.594 32.531 41.688 1 77.31 252 PRO A O 1
ATOM 1891 N N . TRP A 1 253 ? -25.156 32.625 43.812 1 80.56 253 TRP A N 1
ATOM 1892 C CA . TRP A 1 253 ? -24.984 31.172 43.906 1 80.56 253 TRP A CA 1
ATOM 1893 C C . TRP A 1 253 ? -26.312 30.453 43.844 1 80.56 253 TRP A C 1
ATOM 1895 O O . TRP A 1 253 ? -26.391 29.281 43.469 1 80.56 253 TRP A O 1
ATOM 1905 N N . VAL A 1 254 ? -27.375 31.156 44.188 1 83.19 254 VAL A N 1
ATOM 1906 C CA . VAL A 1 254 ? -28.688 30.516 44.219 1 83.19 254 VAL A CA 1
ATOM 1907 C C . VAL A 1 254 ? -29.156 30.266 42.781 1 83.19 254 VAL A C 1
ATOM 1909 O O . VAL A 1 254 ? -29.469 29.125 42.406 1 83.19 254 VAL A O 1
ATOM 1912 N N . PRO A 1 255 ? -29.141 31.266 41.906 1 85.81 255 PRO A N 1
ATOM 1913 C CA . PRO A 1 255 ? -29.531 30.969 40.531 1 85.81 255 PRO A CA 1
ATOM 1914 C C . PRO A 1 255 ? -28.578 29.984 39.844 1 85.81 255 PRO A C 1
ATOM 1916 O O . PRO A 1 255 ? -29.016 29.188 39 1 85.81 255 PRO A O 1
ATOM 1919 N N . ILE A 1 256 ? -27.297 29.969 40.188 1 87.94 256 ILE A N 1
ATOM 1920 C CA . ILE A 1 256 ? -26.344 29.031 39.594 1 87.94 256 ILE A CA 1
ATOM 1921 C C . ILE A 1 256 ? -26.688 27.609 40.031 1 87.94 256 ILE A C 1
ATOM 1923 O O . ILE A 1 256 ? -26.672 26.688 39.219 1 87.94 256 ILE A O 1
ATOM 1927 N N . LEU A 1 257 ? -26.938 27.484 41.312 1 89.19 257 LEU A N 1
ATOM 1928 C CA . LEU A 1 257 ? -27.25 26.156 41.844 1 89.19 257 LEU A CA 1
ATOM 1929 C C . LEU A 1 257 ? -28.547 25.625 41.219 1 89.19 257 LEU A C 1
ATOM 1931 O O . LEU A 1 257 ? -28.625 24.438 40.875 1 89.19 257 LEU A O 1
ATOM 1935 N N . LEU A 1 258 ? -29.562 26.484 41.094 1 89.38 258 LEU A N 1
ATOM 1936 C CA . LEU A 1 258 ? -30.812 26.062 40.469 1 89.38 258 LEU A CA 1
ATOM 1937 C C . LEU A 1 258 ? -30.594 25.688 39.031 1 89.38 258 LEU A C 1
ATOM 1939 O O . LEU A 1 258 ? -31.172 24.703 38.531 1 89.38 258 LEU A O 1
ATOM 1943 N N . ALA A 1 259 ? -29.781 26.406 38.312 1 92.06 259 ALA A N 1
ATOM 1944 C CA . ALA A 1 259 ? -29.469 26.125 36.938 1 92.06 259 ALA A CA 1
ATOM 1945 C C . ALA A 1 259 ? -28.719 24.797 36.781 1 92.06 259 ALA A C 1
ATOM 1947 O O . ALA A 1 259 ? -28.984 24.016 35.875 1 92.06 259 ALA A O 1
ATOM 1948 N N . VAL A 1 260 ? -27.75 24.531 37.688 1 93.06 260 VAL A N 1
ATOM 1949 C CA . VAL A 1 260 ? -26.969 23.312 37.656 1 93.06 260 VAL A CA 1
ATOM 1950 C C . VAL A 1 260 ? -27.859 22.109 37.938 1 93.06 260 VAL A C 1
ATOM 1952 O O . VAL A 1 260 ? -27.734 21.062 37.281 1 93.06 260 VAL A O 1
ATOM 1955 N N . ILE A 1 261 ? -28.797 22.281 38.812 1 91.75 261 ILE A N 1
ATOM 1956 C CA . ILE A 1 261 ? -29.703 21.188 39.156 1 91.75 261 ILE A CA 1
ATOM 1957 C C . ILE A 1 261 ? -30.594 20.859 37.938 1 91.75 261 ILE A C 1
ATOM 1959 O O . ILE A 1 261 ? -30.75 19.703 37.594 1 91.75 261 ILE A O 1
ATOM 1963 N N . ILE A 1 262 ? -31.031 21.844 37.281 1 91.06 262 ILE A N 1
ATOM 1964 C CA . ILE A 1 262 ? -31.906 21.625 36.156 1 91.06 262 ILE A CA 1
ATOM 1965 C C . ILE A 1 262 ? -31.094 21.062 34.969 1 91.06 262 ILE A C 1
ATOM 1967 O O . ILE A 1 262 ? -31.5 20.062 34.375 1 91.06 262 ILE A O 1
ATOM 1971 N N . GLY A 1 263 ? -29.984 21.656 34.719 1 91.75 263 GLY A N 1
ATOM 1972 C CA . GLY A 1 263 ? -29.188 21.25 33.562 1 91.75 263 GLY A CA 1
ATOM 1973 C C . GLY A 1 263 ? -28.625 19.859 33.719 1 91.75 263 GLY A C 1
ATOM 1974 O O . GLY A 1 263 ? -28.734 19.047 32.781 1 91.75 263 GLY A O 1
ATOM 1975 N N . VAL A 1 264 ? -28.016 19.5 34.812 1 91.81 264 VAL A N 1
ATOM 1976 C CA . VAL A 1 264 ? -27.375 18.219 35 1 91.81 264 VAL A CA 1
ATOM 1977 C C . VAL A 1 264 ? -28.422 17.125 35.125 1 91.81 264 VAL A C 1
ATOM 1979 O O . VAL A 1 264 ? -28.234 16.016 34.625 1 91.81 264 VAL A O 1
ATOM 1982 N N . SER A 1 265 ? -29.578 17.406 35.781 1 89.5 265 SER A N 1
ATOM 1983 C CA . SER A 1 265 ? -30.656 16.422 35.875 1 89.5 265 SER A CA 1
ATOM 1984 C C . SER A 1 265 ? -31.25 16.125 34.5 1 89.5 265 SER A C 1
ATOM 1986 O O . SER A 1 265 ? -31.531 14.961 34.188 1 89.5 265 SER A O 1
ATOM 1988 N N . LEU A 1 266 ? -31.438 17.109 33.781 1 89 266 LEU A N 1
ATOM 1989 C CA . LEU A 1 266 ? -31.969 16.906 32.438 1 89 266 LEU A CA 1
ATOM 1990 C C . LEU A 1 266 ? -31 16.062 31.594 1 89 266 LEU A C 1
ATOM 1992 O O . LEU A 1 266 ? -31.438 15.156 30.875 1 89 266 LEU A O 1
ATOM 1996 N N . TYR A 1 267 ? -29.734 16.328 31.703 1 89.19 267 TYR A N 1
ATOM 1997 C CA . TYR A 1 267 ? -28.734 15.586 30.938 1 89.19 267 TYR A CA 1
ATOM 1998 C C . TYR A 1 267 ? -28.688 14.125 31.391 1 89.19 267 TYR A C 1
ATOM 2000 O O . TYR A 1 267 ? -28.641 13.227 30.547 1 89.19 267 TYR A O 1
ATOM 2008 N N . MET A 1 268 ? -28.703 13.852 32.656 1 87.94 268 MET A N 1
ATOM 2009 C CA . MET A 1 268 ? -28.609 12.492 33.156 1 87.94 268 MET A CA 1
ATOM 2010 C C . MET A 1 268 ? -29.844 11.68 32.812 1 87.94 268 MET A C 1
ATOM 2012 O O . MET A 1 268 ? -29.734 10.492 32.469 1 87.94 268 MET A O 1
ATOM 2016 N N . LEU A 1 269 ? -30.953 12.289 32.781 1 84.62 269 LEU A N 1
ATOM 2017 C CA . LEU A 1 269 ? -32.188 11.586 32.438 1 84.62 269 LEU A CA 1
ATOM 2018 C C . LEU A 1 269 ? -32.25 11.297 30.953 1 84.62 269 LEU A C 1
ATOM 2020 O O . LEU A 1 269 ? -32.75 10.25 30.547 1 84.62 269 LEU A O 1
ATOM 2024 N N . LYS A 1 270 ? -31.781 12.203 30.203 1 82.88 270 LYS A N 1
ATOM 2025 C CA . LYS A 1 270 ? -31.719 11.992 28.766 1 82.88 270 LYS A CA 1
ATOM 2026 C C . LYS A 1 270 ? -30.766 10.859 28.422 1 82.88 270 LYS A C 1
ATOM 2028 O O . LYS A 1 270 ? -31.047 10.047 27.531 1 82.88 270 LYS A O 1
ATOM 2033 N N . ARG A 1 271 ? -29.656 10.812 29.094 1 80.25 271 ARG A N 1
ATOM 2034 C CA . ARG A 1 271 ? -28.609 9.82 28.828 1 80.25 271 ARG A CA 1
ATOM 2035 C C . ARG A 1 271 ? -29.094 8.422 29.188 1 80.25 271 ARG A C 1
ATOM 2037 O O . ARG A 1 271 ? -28.766 7.449 28.5 1 80.25 271 ARG A O 1
ATOM 2044 N N . ARG A 1 272 ? -29.891 8.258 30.25 1 76.06 272 ARG A N 1
ATOM 2045 C CA . ARG A 1 272 ? -30.375 6.957 30.703 1 76.06 272 ARG A CA 1
ATOM 2046 C C . ARG A 1 272 ? -31.672 6.574 30 1 76.06 272 ARG A C 1
ATOM 2048 O O . ARG A 1 272 ? -32.25 5.516 30.266 1 76.06 272 ARG A O 1
ATOM 2055 N N . HIS A 1 273 ? -32.094 7.293 29.078 1 74.56 273 HIS A N 1
ATOM 2056 C CA . HIS A 1 273 ? -33.281 7.059 28.266 1 74.56 273 HIS A CA 1
ATOM 2057 C C . HIS A 1 273 ? -34.5 6.766 29.141 1 74.56 273 HIS A C 1
ATOM 2059 O O . HIS A 1 273 ? -35.219 5.812 28.875 1 74.56 273 HIS A O 1
ATOM 2065 N N . VAL A 1 274 ? -34.656 7.285 30.266 1 67.94 274 VAL A N 1
ATOM 2066 C CA . VAL A 1 274 ? -35.781 7.027 31.156 1 67.94 274 VAL A CA 1
ATOM 2067 C C . VAL A 1 274 ? -37.062 7.496 30.516 1 67.94 274 VAL A C 1
ATOM 2069 O O . VAL A 1 274 ? -38.094 6.809 30.594 1 67.94 274 VAL A O 1
ATOM 2072 N N . LEU A 1 275 ? -37.281 8.711 29.812 1 68.5 275 LEU A N 1
ATOM 2073 C CA . LEU A 1 275 ? -38.438 9.234 29.125 1 68.5 275 LEU A CA 1
ATOM 2074 C C . LEU A 1 275 ? -38.094 9.719 27.734 1 68.5 275 LEU A C 1
ATOM 2076 O O . LEU A 1 275 ? -36.906 9.859 27.406 1 68.5 275 LEU A O 1
ATOM 2080 N N . ARG A 1 276 ? -39.25 9.781 27.109 1 76.31 276 ARG A N 1
ATOM 2081 C CA . ARG A 1 276 ? -39.031 10.344 25.781 1 76.31 276 ARG A CA 1
ATOM 2082 C C . ARG A 1 276 ? -38.438 11.742 25.875 1 76.31 276 ARG A C 1
ATOM 2084 O O . ARG A 1 276 ? -38.781 12.523 26.75 1 76.31 276 ARG A O 1
ATOM 2091 N N . THR A 1 277 ? -37.531 12.062 25 1 72.88 277 THR A N 1
ATOM 2092 C CA . THR A 1 277 ? -36.781 13.297 25.047 1 72.88 277 THR A CA 1
ATOM 2093 C C . THR A 1 277 ? -37.688 14.508 24.906 1 72.88 277 THR A C 1
ATOM 2095 O O . THR A 1 277 ? -37.438 15.547 25.547 1 72.88 277 THR A O 1
ATOM 2098 N N . ASP A 1 278 ? -38.812 14.531 24.203 1 74.69 278 ASP A N 1
ATOM 2099 C CA . ASP A 1 278 ? -39.688 15.672 24.016 1 74.69 278 ASP A CA 1
ATOM 2100 C C . ASP A 1 278 ? -40.438 16.016 25.297 1 74.69 278 ASP A C 1
ATOM 2102 O O . ASP A 1 278 ? -40.562 17.188 25.656 1 74.69 278 ASP A O 1
ATOM 2106 N N . ILE A 1 279 ? -40.781 14.938 25.891 1 78.44 279 ILE A N 1
ATOM 2107 C CA . ILE A 1 279 ? -41.531 15.141 27.125 1 78.44 279 ILE A CA 1
ATOM 2108 C C . ILE A 1 279 ? -40.594 15.617 28.219 1 78.44 279 ILE A C 1
ATOM 2110 O O . ILE A 1 279 ? -40.969 16.469 29.031 1 78.44 279 ILE A O 1
ATOM 2114 N N . LEU A 1 280 ? -39.438 15.117 28.125 1 81.06 280 LEU A N 1
ATOM 2115 C CA . LEU A 1 280 ? -38.469 15.469 29.172 1 81.06 280 LEU A CA 1
ATOM 2116 C C . LEU A 1 280 ? -38.094 16.938 29.094 1 81.06 280 LEU A C 1
ATOM 2118 O O . LEU A 1 280 ? -38.062 17.641 30.109 1 81.06 280 LEU A O 1
ATOM 2122 N N . ILE A 1 281 ? -37.906 17.453 27.922 1 80.81 281 ILE A N 1
ATOM 2123 C CA . ILE A 1 281 ? -37.5 18.844 27.781 1 80.81 281 ILE A CA 1
ATOM 2124 C C . ILE A 1 281 ? -38.656 19.766 28.141 1 80.81 281 ILE A C 1
ATOM 2126 O O . ILE A 1 281 ? -38.469 20.766 28.859 1 80.81 281 ILE A O 1
ATOM 2130 N N . LEU A 1 282 ? -39.812 19.438 27.781 1 81.75 282 LEU A N 1
ATOM 2131 C CA . LEU A 1 282 ? -41 20.25 28.094 1 81.75 282 LEU A CA 1
ATOM 2132 C C . LEU A 1 282 ? -41.281 20.25 29.594 1 81.75 282 LEU A C 1
ATOM 2134 O O . LEU A 1 282 ? -41.625 21.297 30.156 1 81.75 282 LEU A O 1
ATOM 2138 N N . THR A 1 283 ? -41.031 19.125 30.172 1 83.69 283 THR A N 1
ATOM 2139 C CA . THR A 1 283 ? -41.25 19.016 31.609 1 83.69 283 THR A CA 1
ATOM 2140 C C . THR A 1 283 ? -40.219 19.844 32.375 1 83.69 283 THR A C 1
ATOM 2142 O O . THR A 1 283 ? -40.562 20.469 33.375 1 83.69 283 THR A O 1
ATOM 2145 N N . PHE A 1 284 ? -39.062 19.891 31.875 1 86.12 284 PHE A N 1
ATOM 2146 C CA . PHE A 1 284 ? -38 20.578 32.594 1 86.12 284 PHE A CA 1
ATOM 2147 C C . PHE A 1 284 ? -38.031 22.078 32.312 1 86.12 284 PHE A C 1
ATOM 2149 O O . PHE A 1 284 ? -37.312 22.844 32.938 1 86.12 284 PHE A O 1
ATOM 2156 N N . ILE A 1 285 ? -38.938 22.469 31.422 1 85 285 ILE A N 1
ATOM 2157 C CA . ILE A 1 285 ? -39.188 23.891 31.234 1 85 285 ILE A CA 1
ATOM 2158 C C . ILE A 1 285 ? -40.406 24.328 32.031 1 85 285 ILE A C 1
ATOM 2160 O O . ILE A 1 285 ? -40.344 25.297 32.812 1 85 285 ILE A O 1
ATOM 2164 N N . LEU A 1 286 ? -41.438 23.562 32.031 1 86 286 LEU A N 1
ATOM 2165 C CA . LEU A 1 286 ? -42.719 23.984 32.594 1 86 286 LEU A CA 1
ATOM 2166 C C . LEU A 1 286 ? -42.75 23.75 34.125 1 86 286 LEU A C 1
ATOM 2168 O O . LEU A 1 286 ? -43.281 24.578 34.844 1 86 286 LEU A O 1
ATOM 2172 N N . VAL A 1 287 ? -42.125 22.688 34.5 1 87.19 287 VAL A N 1
ATOM 2173 C CA . VAL A 1 287 ? -42.219 22.344 35.938 1 87.19 287 VAL A CA 1
ATOM 2174 C C . VAL A 1 287 ? -41.406 23.359 36.75 1 87.19 287 VAL A C 1
ATOM 2176 O O . VAL A 1 287 ? -41.906 23.922 37.719 1 87.19 287 VAL A O 1
ATOM 2179 N N . PRO A 1 288 ? -40.188 23.609 36.469 1 88.75 288 PRO A N 1
ATOM 2180 C CA . PRO A 1 288 ? -39.469 24.625 37.219 1 88.75 288 PRO A CA 1
ATOM 2181 C C . PRO A 1 288 ? -40.125 26 37.156 1 88.75 288 PRO A C 1
ATOM 2183 O O . PRO A 1 288 ? -40.062 26.766 38.125 1 88.75 288 PRO A O 1
ATOM 2186 N N . LEU A 1 289 ? -40.75 26.328 36 1 88 289 LEU A N 1
ATOM 2187 C CA . LEU A 1 289 ? -41.438 27.594 35.875 1 88 289 LEU A CA 1
ATOM 2188 C C . LEU A 1 289 ? -42.656 27.656 36.812 1 88 289 LEU A C 1
ATOM 2190 O O . LEU A 1 289 ? -42.875 28.672 37.469 1 88 289 LEU A O 1
ATOM 2194 N N . ALA A 1 290 ? -43.312 26.578 36.906 1 88.75 290 ALA A N 1
ATOM 2195 C CA . ALA A 1 290 ? -44.469 26.5 37.812 1 88.75 290 ALA A CA 1
ATOM 2196 C C . ALA A 1 290 ? -44 26.594 39.25 1 88.75 290 ALA A C 1
ATOM 2198 O O . ALA A 1 290 ? -44.625 27.297 40.062 1 88.75 290 ALA A O 1
ATOM 2199 N N . ILE A 1 291 ? -42.938 25.906 39.562 1 90.31 291 ILE A N 1
ATOM 2200 C CA . ILE A 1 291 ? -42.406 25.906 40.938 1 90.31 291 ILE A CA 1
ATOM 2201 C C . ILE A 1 291 ? -41.969 27.312 41.312 1 90.31 291 ILE A C 1
ATOM 2203 O O . ILE A 1 291 ? -42.188 27.766 42.438 1 90.31 291 ILE A O 1
ATOM 2207 N N . PHE A 1 292 ? -41.406 28.016 40.375 1 89.88 292 PHE A N 1
ATOM 2208 C CA . PHE A 1 292 ? -40.938 29.375 40.594 1 89.88 292 PHE A CA 1
ATOM 2209 C C . PHE A 1 292 ? -42.094 30.328 40.875 1 89.88 292 PHE A C 1
ATOM 2211 O O . PHE A 1 292 ? -42.031 31.094 41.844 1 89.88 292 PHE A O 1
ATOM 2218 N N . TYR A 1 293 ? -43.125 30.281 40.094 1 89.31 293 TYR A N 1
ATOM 2219 C CA . TYR A 1 293 ? -44.219 31.234 40.281 1 89.31 293 TYR A CA 1
ATOM 2220 C C . TYR A 1 293 ? -45.094 30.859 41.469 1 89.31 293 TYR A C 1
ATOM 2222 O O . TYR A 1 293 ? -45.688 31.734 42.094 1 89.31 293 TYR A O 1
ATOM 2230 N N . VAL A 1 294 ? -45.062 29.562 41.781 1 88.75 294 VAL A N 1
ATOM 2231 C CA . VAL A 1 294 ? -45.719 29.172 43.031 1 88.75 294 VAL A CA 1
ATOM 2232 C C . VAL A 1 294 ? -44.906 29.703 44.219 1 88.75 294 VAL A C 1
ATOM 2234 O O . VAL A 1 294 ? -45.5 30.172 45.219 1 88.75 294 VAL A O 1
ATOM 2237 N N . GLY A 1 295 ? -43.625 29.625 44.125 1 88.38 295 GLY A N 1
ATOM 2238 C CA . GLY A 1 295 ? -42.75 30.203 45.156 1 88.38 295 GLY A CA 1
ATOM 2239 C C . GLY A 1 295 ? -42.938 31.703 45.312 1 88.38 295 GLY A C 1
ATOM 2240 O O . GLY A 1 295 ? -42.938 32.219 46.406 1 88.38 295 GLY A O 1
ATOM 2241 N N . VAL A 1 296 ? -43.094 32.375 44.188 1 88.81 296 VAL A N 1
ATOM 2242 C CA . VAL A 1 296 ? -43.312 33.812 44.188 1 88.81 296 VAL A CA 1
ATOM 2243 C C . VAL A 1 296 ? -44.625 34.156 44.844 1 88.81 296 VAL A C 1
ATOM 2245 O O . VAL A 1 296 ? -44.719 35.094 45.625 1 88.81 296 VAL A O 1
ATOM 2248 N N . ALA A 1 297 ? -45.594 33.281 44.562 1 87.5 297 ALA A N 1
ATOM 2249 C CA . ALA A 1 297 ? -46.938 33.5 45.156 1 87.5 297 ALA A CA 1
ATOM 2250 C C . ALA A 1 297 ? -46.906 33.312 46.656 1 87.5 297 ALA A C 1
ATOM 2252 O O . ALA A 1 297 ? -47.562 34.062 47.406 1 87.5 297 ALA A O 1
ATOM 2253 N N . ILE A 1 298 ? -46.062 32.469 47.094 1 89 298 ILE A N 1
ATOM 2254 C CA . ILE A 1 298 ? -46 32.156 48.531 1 89 298 ILE A CA 1
ATOM 2255 C C . ILE A 1 298 ? -45.188 33.25 49.25 1 89 298 ILE A C 1
ATOM 2257 O O . ILE A 1 298 ? -45.5 33.656 50.375 1 89 298 ILE A O 1
ATOM 2261 N N . SER A 1 299 ? -44.094 33.719 48.656 1 87 299 SER A N 1
ATOM 2262 C CA . SER A 1 299 ? -43.25 34.719 49.281 1 87 299 SER A CA 1
ATOM 2263 C C . SER A 1 299 ? -43.906 36.094 49.344 1 87 299 SER A C 1
ATOM 2265 O O . SER A 1 299 ? -43.562 36.938 50.156 1 87 299 SER A O 1
ATOM 2267 N N . GLY A 1 300 ? -44.938 36.438 48.562 1 81.12 300 GLY A N 1
ATOM 2268 C CA . GLY A 1 300 ? -45.688 37.688 48.562 1 81.12 300 GLY A CA 1
ATOM 2269 C C . GLY A 1 300 ? -44.906 38.844 47.969 1 81.12 300 GLY A C 1
ATOM 2270 O O . GLY A 1 300 ? -45.25 40 48.156 1 81.12 300 GLY A O 1
ATOM 2271 N N . LYS A 1 301 ? -43.781 38.531 47.312 1 83.81 301 LYS A N 1
ATOM 2272 C CA . LYS A 1 301 ? -42.969 39.625 46.719 1 83.81 301 LYS A CA 1
ATOM 2273 C C . LYS A 1 301 ? -43.594 40.062 45.375 1 83.81 301 LYS A C 1
ATOM 2275 O O . LYS A 1 301 ? -44.188 39.281 44.656 1 83.81 301 LYS A O 1
ATOM 2280 N N . SER A 1 302 ? -43.562 41.344 45.125 1 81.44 302 SER A N 1
ATOM 2281 C CA . SER A 1 302 ? -44.094 41.906 43.875 1 81.44 302 SER A CA 1
ATOM 2282 C C . SER A 1 302 ? -43.156 41.594 42.688 1 81.44 302 SER A C 1
ATOM 2284 O O . SER A 1 302 ? -41.969 41.312 42.906 1 81.44 302 SER A O 1
ATOM 2286 N N . MET A 1 303 ? -43.656 41.562 41.531 1 80.25 303 MET A N 1
ATOM 2287 C CA . MET A 1 303 ? -42.906 41.312 40.312 1 80.25 303 MET A CA 1
ATOM 2288 C C . MET A 1 303 ? -41.812 42.344 40.125 1 80.25 303 MET A C 1
ATOM 2290 O O . MET A 1 303 ? -40.75 42.031 39.594 1 80.25 303 MET A O 1
ATOM 2294 N N . GLN A 1 304 ? -42.062 43.5 40.562 1 78.62 304 GLN A N 1
ATOM 2295 C CA . GLN A 1 304 ? -41.062 44.562 40.438 1 78.62 304 GLN A CA 1
ATOM 2296 C C . GLN A 1 304 ? -39.906 44.344 41.406 1 78.62 304 GLN A C 1
ATOM 2298 O O . GLN A 1 304 ? -38.75 44.594 41.031 1 78.62 304 GLN A O 1
ATOM 2303 N N . GLU A 1 305 ? -40.219 43.812 42.531 1 81.12 305 GLU A N 1
ATOM 2304 C CA . GLU A 1 305 ? -39.156 43.5 43.469 1 81.12 305 GLU A CA 1
ATOM 2305 C C . GLU A 1 305 ? -38.25 42.406 42.969 1 81.12 305 GLU A C 1
ATOM 2307 O O . GLU A 1 305 ? -37.031 42.438 43.156 1 81.12 305 GLU A O 1
ATOM 2312 N N . LEU A 1 306 ? -38.875 41.531 42.344 1 82.62 306 LEU A N 1
ATOM 2313 C CA . LEU A 1 306 ? -38.094 40.406 41.781 1 82.62 306 LEU A CA 1
ATOM 2314 C C . LEU A 1 306 ? -37.219 40.875 40.656 1 82.62 306 LEU A C 1
ATOM 2316 O O . LEU A 1 306 ? -36.094 40.375 40.469 1 82.62 306 LEU A O 1
ATOM 2320 N N . ARG A 1 307 ? -37.656 41.781 39.875 1 79.31 307 ARG A N 1
ATOM 2321 C CA . ARG A 1 307 ? -36.875 42.344 38.781 1 79.31 307 ARG A CA 1
ATOM 2322 C C . ARG A 1 307 ? -35.688 43.156 39.312 1 79.31 307 ARG A C 1
ATOM 2324 O O . ARG A 1 307 ? -34.594 43.094 38.75 1 79.31 307 ARG A O 1
ATOM 2331 N N . ASP A 1 308 ? -35.938 43.812 40.406 1 75.19 308 ASP A N 1
ATOM 2332 C CA . ASP A 1 308 ? -34.875 44.625 41 1 75.19 308 ASP A CA 1
ATOM 2333 C C . ASP A 1 308 ? -33.812 43.781 41.656 1 75.19 308 ASP A C 1
ATOM 2335 O O . ASP A 1 308 ? -32.656 44.188 41.719 1 75.19 308 ASP A O 1
ATOM 2339 N N . THR A 1 309 ? -34.344 42.688 42.156 1 76.94 309 THR A N 1
ATOM 2340 C CA . THR A 1 309 ? -33.375 41.812 42.812 1 76.94 309 THR A CA 1
ATOM 2341 C C . THR A 1 309 ? -32.625 40.969 41.781 1 76.94 309 THR A C 1
ATOM 2343 O O . THR A 1 309 ? -31.672 40.25 42.125 1 76.94 309 THR A O 1
ATOM 2346 N N . GLY A 1 310 ? -32.969 40.875 40.438 1 76.88 310 GLY A N 1
ATOM 2347 C CA . GLY A 1 310 ? -32.188 40.281 39.375 1 76.88 310 GLY A CA 1
ATOM 2348 C C . GLY A 1 310 ? -32.625 38.906 39 1 76.88 310 GLY A C 1
ATOM 2349 O O . GLY A 1 310 ? -31.828 38.094 38.5 1 76.88 310 GLY A O 1
ATOM 2350 N N . TRP A 1 311 ? -33.812 38.5 39.281 1 81.69 311 TRP A N 1
ATOM 2351 C CA . TRP A 1 311 ? -34.312 37.156 38.969 1 81.69 311 TRP A CA 1
ATOM 2352 C C . TRP A 1 311 ? -34.656 37.031 37.469 1 81.69 311 TRP A C 1
ATOM 2354 O O . TRP A 1 311 ? -34.719 35.938 36.938 1 81.69 311 TRP A O 1
ATOM 2364 N N . PHE A 1 312 ? -34.969 38.25 36.875 1 80.69 312 PHE A N 1
ATOM 2365 C CA . PHE A 1 312 ? -35.375 38.219 35.469 1 80.69 312 PHE A CA 1
ATOM 2366 C C . PHE A 1 312 ? -34.312 38.906 34.594 1 80.69 312 PHE A C 1
ATOM 2368 O O . PHE A 1 312 ? -33.406 39.562 35.125 1 80.69 312 PHE A O 1
ATOM 2375 N N . LEU A 1 313 ? -34.406 38.625 33.281 1 72.31 313 LEU A N 1
ATOM 2376 C CA . LEU A 1 313 ? -33.5 39.25 32.312 1 72.31 313 LEU A CA 1
ATOM 2377 C C . LEU A 1 313 ? -33.844 40.719 32.125 1 72.31 313 LEU A C 1
ATOM 2379 O O . LEU A 1 313 ? -35 41.094 32.156 1 72.31 313 LEU A O 1
ATOM 2383 N N . THR A 1 314 ? -33.031 41.75 32.594 1 58.59 314 THR A N 1
ATOM 2384 C CA . THR A 1 314 ? -33.375 43.188 32.531 1 58.59 314 THR A CA 1
ATOM 2385 C C . THR A 1 314 ? -33.25 43.688 31.094 1 58.59 314 THR A C 1
ATOM 2387 O O . THR A 1 314 ? -32.219 43.531 30.438 1 58.59 314 THR A O 1
ATOM 2390 N N . THR A 1 315 ? -34.344 43.75 30.297 1 53.19 315 THR A N 1
ATOM 2391 C CA . THR A 1 315 ? -34.281 44.375 29 1 53.19 315 THR A CA 1
ATOM 2392 C C . THR A 1 315 ? -34.469 45.875 29.125 1 53.19 315 THR A C 1
ATOM 2394 O O . THR A 1 315 ? -35.469 46.344 29.719 1 53.19 315 THR A O 1
ATOM 2397 N N . PRO A 1 316 ? -33.531 46.812 28.969 1 45.22 316 PRO A N 1
ATOM 2398 C CA . PRO A 1 316 ? -33.75 48.25 29.109 1 45.22 316 PRO A CA 1
ATOM 2399 C C . PRO A 1 316 ? -34.812 48.781 28.141 1 45.22 316 PRO A C 1
ATOM 2401 O O . PRO A 1 316 ? -34.688 48.594 26.922 1 45.22 316 PRO A O 1
ATOM 2404 N N . TYR A 1 317 ? -36.062 48.594 28.125 1 40.38 317 TYR A N 1
ATOM 2405 C CA . TYR A 1 317 ? -36.938 49.125 27.094 1 40.38 317 TYR A CA 1
ATOM 2406 C C . TYR A 1 317 ? -37.25 50.594 27.375 1 40.38 317 TYR A C 1
ATOM 2408 O O . TYR A 1 317 ? -37.469 50.969 28.531 1 40.38 317 TYR A O 1
ATOM 2416 N N . GLY A 1 318 ? -36.906 51.688 26.625 1 36.09 318 GLY A N 1
ATOM 2417 C CA . GLY A 1 318 ? -37.375 53.062 26.625 1 36.09 318 GLY A CA 1
ATOM 2418 C C . GLY A 1 318 ? -38.875 53.219 26.5 1 36.09 318 GLY A C 1
ATOM 2419 O O . GLY A 1 318 ? -39.469 52.688 25.562 1 36.09 318 GLY A O 1
ATOM 2420 N N . CYS A 1 319 ? -39.781 53.438 27.422 1 32.5 319 CYS A N 1
ATOM 2421 C CA . CYS A 1 319 ? -41.219 53.719 27.359 1 32.5 319 CYS A CA 1
ATOM 2422 C C . CYS A 1 319 ? -41.469 55.094 26.734 1 32.5 319 CYS A C 1
ATOM 2424 O O . CYS A 1 319 ? -40.906 56.094 27.172 1 32.5 319 CYS A O 1
ATOM 2426 N N . ALA A 1 320 ? -41.969 55.375 25.438 1 32.03 320 ALA A N 1
ATOM 2427 C CA . ALA A 1 320 ? -42.562 56.594 24.891 1 32.03 320 ALA A CA 1
ATOM 2428 C C . ALA A 1 320 ? -43.75 57.062 25.703 1 32.03 320 ALA A C 1
ATOM 2430 O O . ALA A 1 320 ? -44.688 56.281 25.938 1 32.03 320 ALA A O 1
ATOM 2431 N N . ASP A 1 321 ? -43.875 58.156 26.516 1 28.88 321 ASP A N 1
ATOM 2432 C CA . ASP A 1 321 ? -44.969 58.875 27.172 1 28.88 321 ASP A CA 1
ATOM 2433 C C . ASP A 1 321 ? -45.906 59.531 26.141 1 28.88 321 ASP A C 1
ATOM 2435 O O . ASP A 1 321 ? -45.469 60.344 25.328 1 28.88 321 ASP A O 1
ATOM 2439 N N . GLY A 1 322 ? -47 59.094 25.469 1 27.78 322 GLY A N 1
ATOM 2440 C CA . GLY A 1 322 ? -48.062 59.719 24.719 1 27.78 322 GLY A CA 1
ATOM 2441 C C . GLY A 1 322 ? -48.812 60.781 25.516 1 27.78 322 GLY A C 1
ATOM 2442 O O . GLY A 1 322 ? -49.969 61.125 25.219 1 27.78 322 GLY A O 1
ATOM 2443 N N . GLY A 1 323 ? -48.562 61.625 26.531 1 26.17 323 GLY A N 1
ATOM 2444 C CA . GLY A 1 323 ? -49.5 62.656 26.938 1 26.17 323 GLY A CA 1
ATOM 2445 C C . GLY A 1 323 ? -49.625 63.75 25.891 1 26.17 323 GLY A C 1
ATOM 2446 O O . GLY A 1 323 ? -48.656 64.188 25.297 1 26.17 323 GLY A O 1
ATOM 2447 N N . GLY A 1 324 ? -50.938 64.188 25.094 1 25.77 324 GLY A N 1
ATOM 2448 C CA . GLY A 1 324 ? -51.531 65.125 24.219 1 25.77 324 GLY A CA 1
ATOM 2449 C C . GLY A 1 324 ? -51.406 66.562 24.734 1 25.77 324 GLY A C 1
ATOM 2450 O O . GLY A 1 324 ? -52.062 67.5 24.219 1 25.77 324 GLY A O 1
ATOM 2451 N N . GLY A 1 325 ? -50.906 67.375 25.484 1 23.67 325 GLY A N 1
ATOM 2452 C CA . GLY A 1 325 ? -51.312 68.812 25.328 1 23.67 325 GLY A CA 1
ATOM 2453 C C . GLY A 1 325 ? -51.031 69.312 23.938 1 23.67 325 GLY A C 1
ATOM 2454 O O . GLY A 1 325 ? -50.344 68.688 23.141 1 23.67 325 GLY A O 1
ATOM 2455 N N . GLY A 1 326 ? -51.562 70.688 23.328 1 23.17 326 GLY A N 1
ATOM 2456 C CA . GLY A 1 326 ? -51.906 71.562 22.219 1 23.17 326 GLY A CA 1
ATOM 2457 C C . GLY A 1 326 ? -50.75 71.875 21.297 1 23.17 326 GLY A C 1
ATOM 2458 O O . GLY A 1 326 ? -50.938 72.062 20.094 1 23.17 326 GLY A O 1
ATOM 2459 N N . SER A 1 327 ? -49.656 72.625 21.453 1 22.77 327 SER A N 1
ATOM 2460 C CA . SER A 1 327 ? -49.094 73.312 20.297 1 22.77 327 SER A CA 1
ATOM 2461 C C . SER A 1 327 ? -48.75 72.312 19.188 1 22.77 327 SER A C 1
ATOM 2463 O O . SER A 1 327 ? -48.281 71.188 19.453 1 22.77 327 SER A O 1
ATOM 2465 N N . SER A 1 328 ? -49.312 72.375 17.875 1 23.77 328 SER A N 1
ATOM 2466 C CA . SER A 1 328 ? -49.656 71.75 16.609 1 23.77 328 SER A CA 1
ATOM 2467 C C . SER A 1 328 ? -48.406 71.125 15.93 1 23.77 328 SER A C 1
ATOM 2469 O O . SER A 1 328 ? -48.469 70.062 15.406 1 23.77 328 SER A O 1
ATOM 2471 N N . GLU A 1 329 ? -47.438 72.062 15.406 1 22.2 329 GLU A N 1
ATOM 2472 C CA . GLU A 1 329 ? -46.938 71.812 14.047 1 22.2 329 GLU A CA 1
ATOM 2473 C C . GLU A 1 329 ? -46.094 70.562 13.961 1 22.2 329 GLU A C 1
ATOM 2475 O O . GLU A 1 329 ? -45.125 70.375 14.734 1 22.2 329 GLU A O 1
ATOM 2480 N N . PRO A 1 330 ? -46.594 69.375 13.352 1 26.17 330 PRO A N 1
ATOM 2481 C CA . PRO A 1 330 ? -46.094 68.062 13.102 1 26.17 330 PRO A CA 1
ATOM 2482 C C . PRO A 1 330 ? -44.844 68.062 12.203 1 26.17 330 PRO A C 1
ATOM 2484 O O . PRO A 1 330 ? -44.5 67 11.641 1 26.17 330 PRO A O 1
ATOM 2487 N N . SER A 1 331 ? -44.031 69.188 12.062 1 23.14 331 SER A N 1
ATOM 2488 C CA . SER A 1 331 ? -43.312 69.25 10.805 1 23.14 331 SER A CA 1
ATOM 2489 C C . SER A 1 331 ? -42.562 67.938 10.539 1 23.14 331 SER A C 1
ATOM 2491 O O . SER A 1 331 ? -42.312 67.125 11.469 1 23.14 331 SER A O 1
ATOM 2493 N N . ALA A 1 332 ? -41.688 67.875 9.391 1 24.09 332 ALA A N 1
ATOM 2494 C CA . ALA A 1 332 ? -41.219 67.062 8.312 1 24.09 332 ALA A CA 1
ATOM 2495 C C . ALA A 1 332 ? -40.375 65.875 8.867 1 24.09 332 ALA A C 1
ATOM 2497 O O . ALA A 1 332 ? -40.594 64.75 8.539 1 24.09 332 ALA A O 1
ATOM 2498 N N . HIS A 1 333 ? -38.969 66.125 8.891 1 23.64 333 HIS A N 1
ATOM 2499 C CA . HIS A 1 333 ? -37.844 65.25 8.75 1 23.64 333 HIS A CA 1
ATOM 2500 C C . HIS A 1 333 ? -37.719 64.312 9.938 1 23.64 333 HIS A C 1
ATOM 2502 O O . HIS A 1 333 ? -38.062 64.625 11.062 1 23.64 333 HIS A O 1
ATOM 2508 N N . GLY A 1 334 ? -37.625 62.875 9.586 1 25.94 334 GLY A N 1
ATOM 2509 C CA . GLY A 1 334 ? -37.812 61.656 10.359 1 25.94 334 GLY A CA 1
ATOM 2510 C C . GLY A 1 334 ? -37.031 61.656 11.664 1 25.94 334 GLY A C 1
ATOM 2511 O O . GLY A 1 334 ? -35.812 61.594 11.656 1 25.94 334 GLY A O 1
ATOM 2512 N N . SER A 1 335 ? -37.375 62.438 12.664 1 24.83 335 SER A N 1
ATOM 2513 C CA . SER A 1 335 ? -36.844 62.656 14 1 24.83 335 SER A CA 1
ATOM 2514 C C . SER A 1 335 ? -36.594 61.344 14.719 1 24.83 335 SER A C 1
ATOM 2516 O O . SER A 1 335 ? -37.5 60.531 14.914 1 24.83 335 SER A O 1
ATOM 2518 N N . HIS A 1 336 ? -35.438 60.656 14.383 1 27.61 336 HIS A N 1
ATOM 2519 C CA . HIS A 1 336 ? -34.625 59.688 15.078 1 27.61 336 HIS A CA 1
ATOM 2520 C C . HIS A 1 336 ? -34.594 59.969 16.578 1 27.61 336 HIS A C 1
ATOM 2522 O O . HIS A 1 336 ? -33.5 60.094 17.156 1 27.61 336 HIS A O 1
ATOM 2528 N N . ARG A 1 337 ? -35.406 60.812 17.109 1 29.73 337 ARG A N 1
ATOM 2529 C CA . ARG A 1 337 ? -35.344 61.219 18.5 1 29.73 337 ARG A CA 1
ATOM 2530 C C . ARG A 1 337 ? -35.438 60.031 19.453 1 29.73 337 ARG A C 1
ATOM 2532 O O . ARG A 1 337 ? -36.5 59.844 20.062 1 29.73 337 ARG A O 1
ATOM 2539 N N . ARG A 1 338 ? -35.219 58.969 18.953 1 33.09 338 ARG A N 1
ATOM 2540 C CA . ARG A 1 338 ? -35.25 58 20.047 1 33.09 338 ARG A CA 1
ATOM 2541 C C . ARG A 1 338 ? -34.375 58.469 21.203 1 33.09 338 ARG A C 1
ATOM 2543 O O . ARG A 1 338 ? -33.469 59.281 21.016 1 33.09 338 ARG A O 1
ATOM 2550 N N . LEU A 1 339 ? -34.562 57.688 22.406 1 28.83 339 LEU A N 1
ATOM 2551 C CA . LEU A 1 339 ? -34.406 57.781 23.844 1 28.83 339 LEU A CA 1
ATOM 2552 C C . LEU A 1 339 ? -32.938 57.844 24.25 1 28.83 339 LEU A C 1
ATOM 2554 O O . LEU A 1 339 ? -32.25 56.812 24.219 1 28.83 339 LEU A O 1
ATOM 2558 N N . ALA A 1 340 ? -32.188 58.625 23.844 1 27.64 340 ALA A N 1
ATOM 2559 C CA . ALA A 1 340 ? -30.875 58.812 24.469 1 27.64 340 ALA A CA 1
ATOM 2560 C C . ALA A 1 340 ? -31 58.906 25.984 1 27.64 340 ALA A C 1
ATOM 2562 O O . ALA A 1 340 ? -29.984 59.031 26.688 1 27.64 340 ALA A O 1
ATOM 2563 N N . GLY A 1 341 ? -32 59.562 26.562 1 28.33 341 GLY A N 1
ATOM 2564 C CA . GLY A 1 341 ? -31.844 60.031 27.938 1 28.33 341 GLY A CA 1
ATOM 2565 C C . GLY A 1 341 ? -31.734 58.875 28.922 1 28.33 341 GLY A C 1
ATOM 2566 O O . GLY A 1 341 ? -32.344 57.812 28.734 1 28.33 341 GLY A O 1
ATOM 2567 N N . GLY A 1 342 ? -30.625 58.781 29.844 1 30.94 342 GLY A N 1
ATOM 2568 C CA . GLY A 1 342 ? -30.062 57.906 30.859 1 30.94 342 GLY A CA 1
ATOM 2569 C C . GLY A 1 342 ? -31.094 57.344 31.812 1 30.94 342 GLY A C 1
ATOM 2570 O O . GLY A 1 342 ? -30.766 56.625 32.75 1 30.94 342 GLY A O 1
ATOM 2571 N N . LYS A 1 343 ? -32.062 58.188 32.219 1 33.72 343 LYS A N 1
ATOM 2572 C CA . LYS A 1 343 ? -32.688 57.781 33.469 1 33.72 343 LYS A CA 1
ATOM 2573 C C . LYS A 1 343 ? -33.469 56.5 33.281 1 33.72 343 LYS A C 1
ATOM 2575 O O . LYS A 1 343 ? -34 56.219 32.188 1 33.72 343 LYS A O 1
ATOM 2580 N N . GLU A 1 344 ? -33.281 55.562 34.25 1 35.81 344 GLU A N 1
ATOM 2581 C CA . GLU A 1 344 ? -33.938 54.281 34.562 1 35.81 344 GLU A CA 1
ATOM 2582 C C . GLU A 1 344 ? -35.438 54.344 34.25 1 35.81 344 GLU A C 1
ATOM 2584 O O . GLU A 1 344 ? -36.219 55.031 34.938 1 35.81 344 GLU A O 1
ATOM 2589 N N . GLY A 1 345 ? -35.906 54.656 33.094 1 35.78 345 GLY A N 1
ATOM 2590 C CA . GLY A 1 345 ? -37.344 54.688 32.906 1 35.78 345 GLY A CA 1
ATOM 2591 C C . GLY A 1 345 ? -38.031 53.438 33.375 1 35.78 345 GLY A C 1
ATOM 2592 O O . GLY A 1 345 ? -37.375 52.406 33.594 1 35.78 345 GLY A O 1
ATOM 2593 N N . PRO A 1 346 ? -39.312 53.531 33.969 1 33.88 346 PRO A N 1
ATOM 2594 C CA . PRO A 1 346 ? -40.062 52.406 34.531 1 33.88 346 PRO A CA 1
ATOM 2595 C C . PRO A 1 346 ? -40.156 51.219 33.594 1 33.88 346 PRO A C 1
ATOM 2597 O O . PRO A 1 346 ? -40.062 51.375 32.375 1 33.88 346 PRO A O 1
ATOM 2600 N N . PHE A 1 347 ? -40 49.938 34.062 1 41.25 347 PHE A N 1
ATOM 2601 C CA . PHE A 1 347 ? -40.156 48.625 33.438 1 41.25 347 PHE A CA 1
ATOM 2602 C C . PHE A 1 347 ? -41.406 48.594 32.562 1 41.25 347 PHE A C 1
ATOM 2604 O O . PHE A 1 347 ? -42.5 49 33 1 41.25 347 PHE A O 1
ATOM 2611 N N . CYS A 1 348 ? -41.438 48.969 31.359 1 40.91 348 CYS A N 1
ATOM 2612 C CA . CYS A 1 348 ? -42.625 48.781 30.547 1 40.91 348 CYS A CA 1
ATOM 2613 C C . CYS A 1 348 ? -42.938 47.281 30.375 1 40.91 348 CYS A C 1
ATOM 2615 O O . CYS A 1 348 ? -42.094 46.5 29.938 1 40.91 348 CYS A O 1
ATOM 2617 N N . GLU A 1 349 ? -43.906 46.75 31.016 1 44.16 349 GLU A N 1
ATOM 2618 C CA . GLU A 1 349 ? -44.406 45.375 31.094 1 44.16 349 GLU A CA 1
ATOM 2619 C C . GLU A 1 349 ? -44.469 44.719 29.703 1 44.16 349 GLU A C 1
ATOM 2621 O O . GLU A 1 349 ? -44.125 43.562 29.531 1 44.16 349 GLU A O 1
ATOM 2626 N N . PHE A 1 350 ? -45.312 45.375 28.562 1 44.62 350 PHE A N 1
ATOM 2627 C CA . PHE A 1 350 ? -45.562 44.75 27.281 1 44.62 350 PHE A CA 1
ATOM 2628 C C . PHE A 1 350 ? -44.844 45.438 26.156 1 44.62 350 PHE A C 1
ATOM 2630 O O . PHE A 1 350 ? -45.312 46.469 25.656 1 44.62 350 PHE A O 1
ATOM 2637 N N . SER A 1 351 ? -43.625 45.625 26.109 1 46.88 351 SER A N 1
ATOM 2638 C CA . SER A 1 351 ? -43 46.312 24.984 1 46.88 351 SER A CA 1
ATOM 2639 C C . SER A 1 351 ? -43.031 45.438 23.719 1 46.88 351 SER A C 1
ATOM 2641 O O . SER A 1 351 ? -42.625 44.281 23.75 1 46.88 351 SER A O 1
ATOM 2643 N N . ARG A 1 352 ? -43.969 45.812 22.75 1 50.84 352 ARG A N 1
ATOM 2644 C CA . ARG A 1 352 ? -44.031 45.156 21.453 1 50.84 352 ARG A CA 1
ATOM 2645 C C . ARG A 1 352 ? -42.688 45.25 20.719 1 50.84 352 ARG A C 1
ATOM 2647 O O . ARG A 1 352 ? -42.094 46.312 20.609 1 50.84 352 ARG A O 1
ATOM 2654 N N . VAL A 1 353 ? -41.969 44.219 20.469 1 57.12 353 VAL A N 1
ATOM 2655 C CA . VAL A 1 353 ? -40.719 44.062 19.75 1 57.12 353 VAL A CA 1
ATOM 2656 C C . VAL A 1 353 ? -40.938 44.312 18.25 1 57.12 353 VAL A C 1
ATOM 2658 O O . VAL A 1 353 ? -41.938 43.844 17.688 1 57.12 353 VAL A O 1
ATOM 2661 N N . ASP A 1 354 ? -40.25 45.375 17.703 1 59.06 354 ASP A N 1
ATOM 2662 C CA . ASP A 1 354 ? -40.312 45.625 16.266 1 59.06 354 ASP A CA 1
ATOM 2663 C C . ASP A 1 354 ? -39.344 44.719 15.5 1 59.06 354 ASP A C 1
ATOM 2665 O O . ASP A 1 354 ? -38.125 44.844 15.633 1 59.06 354 ASP A O 1
ATOM 2669 N N . PHE A 1 355 ? -39.844 43.781 14.82 1 61.41 355 PHE A N 1
ATOM 2670 C CA . PHE A 1 355 ? -39.125 42.812 14.023 1 61.41 355 PHE A CA 1
ATOM 2671 C C . PHE A 1 355 ? -38.281 43.5 12.953 1 61.41 355 PHE A C 1
ATOM 2673 O O . PHE A 1 355 ? -37.188 43.031 12.617 1 61.41 355 PHE A O 1
ATOM 2680 N N . TRP A 1 356 ? -38.75 44.562 12.484 1 67.56 356 TRP A N 1
ATOM 2681 C CA . TRP A 1 356 ? -38.125 45.219 11.336 1 67.56 356 TRP A CA 1
ATOM 2682 C C . TRP A 1 356 ? -36.938 46.062 11.781 1 67.56 356 TRP A C 1
ATOM 2684 O O . TRP A 1 356 ? -36.188 46.594 10.938 1 67.56 356 TRP A O 1
ATOM 2694 N N . LEU A 1 357 ? -36.75 46 13.039 1 77.19 357 LEU A N 1
ATOM 2695 C CA . LEU A 1 357 ? -35.719 46.875 13.562 1 77.19 357 LEU A CA 1
ATOM 2696 C C . LEU A 1 357 ? -34.312 46.438 13.125 1 77.19 357 LEU A C 1
ATOM 2698 O O . LEU A 1 357 ? -33.469 47.25 12.797 1 77.19 357 LEU A O 1
ATOM 2702 N N . SER A 1 358 ? -34.156 45.125 13.094 1 82.44 358 SER A N 1
ATOM 2703 C CA . SER A 1 358 ? -32.844 44.594 12.688 1 82.44 358 SER A CA 1
ATOM 2704 C C . SER A 1 358 ? -32.531 44.969 11.234 1 82.44 358 SER A C 1
ATOM 2706 O O . SER A 1 358 ? -31.406 45.312 10.891 1 82.44 358 SER A O 1
ATOM 2708 N N . LEU A 1 359 ? -33.531 44.938 10.414 1 85.06 359 LEU A N 1
ATOM 2709 C CA . LEU A 1 359 ? -33.375 45.25 9 1 85.06 359 LEU A CA 1
ATOM 2710 C C . LEU A 1 359 ? -33.062 46.75 8.805 1 85.06 359 LEU A C 1
ATOM 2712 O O . LEU A 1 359 ? -32.25 47.094 7.945 1 85.06 359 LEU A O 1
ATOM 2716 N N . GLU A 1 360 ? -33.688 47.5 9.656 1 82.06 360 GLU A N 1
ATOM 2717 C CA . GLU A 1 360 ? -33.469 48.938 9.562 1 82.06 360 GLU A CA 1
ATOM 2718 C C . GLU A 1 360 ? -32.062 49.344 10.016 1 82.06 360 GLU A C 1
ATOM 2720 O O . GLU A 1 360 ? -31.438 50.219 9.406 1 82.06 360 GLU A O 1
ATOM 2725 N N . ILE A 1 361 ? -31.609 48.688 11 1 82.81 361 ILE A N 1
ATOM 2726 C CA . ILE A 1 361 ? -30.297 49.031 11.547 1 82.81 361 ILE A CA 1
ATOM 2727 C C . ILE A 1 361 ? -29.203 48.625 10.547 1 82.81 361 ILE A C 1
ATOM 2729 O O . ILE A 1 361 ? -28.266 49.375 10.312 1 82.81 361 ILE A O 1
ATOM 2733 N N . VAL A 1 362 ? -29.328 47.5 9.914 1 85.94 362 VAL A N 1
ATOM 2734 C CA . VAL A 1 362 ? -28.297 46.938 9.055 1 85.94 362 VAL A CA 1
ATOM 2735 C C . VAL A 1 362 ? -28.297 47.656 7.703 1 85.94 362 VAL A C 1
ATOM 2737 O O . VAL A 1 362 ? -27.234 47.969 7.16 1 85.94 362 VAL A O 1
ATOM 2740 N N . TYR A 1 363 ? -29.469 47.969 7.133 1 83.25 363 TYR A N 1
ATOM 2741 C CA . TYR A 1 363 ? -29.5 48.406 5.75 1 83.25 363 TYR A CA 1
ATOM 2742 C C . TYR A 1 363 ? -29.734 49.938 5.684 1 83.25 363 TYR A C 1
ATOM 2744 O O . TYR A 1 363 ? -29.406 50.562 4.688 1 83.25 363 TYR A O 1
ATOM 2752 N N . SER A 1 364 ? -30.281 50.625 6.672 1 75.44 364 SER A N 1
ATOM 2753 C CA . SER A 1 364 ? -30.625 52.031 6.543 1 75.44 364 SER A CA 1
ATOM 2754 C C . SER A 1 364 ? -29.734 52.906 7.418 1 75.44 364 SER A C 1
ATOM 2756 O O . SER A 1 364 ? -29.688 54.125 7.23 1 75.44 364 SER A O 1
ATOM 2758 N N . SER A 1 365 ? -29 52.406 8.492 1 67.38 365 SER A N 1
ATOM 2759 C CA . SER A 1 365 ? -28.297 53.281 9.43 1 67.38 365 SER A CA 1
ATOM 2760 C C . SER A 1 365 ? -26.844 53.469 9.023 1 67.38 365 SER A C 1
ATOM 2762 O O . SER A 1 365 ? -26 52.656 9.312 1 67.38 365 SER A O 1
ATOM 2764 N N . GLU A 1 366 ? -26.438 54.25 8.023 1 64.25 366 GLU A N 1
ATOM 2765 C CA . GLU A 1 366 ? -25.109 54.5 7.492 1 64.25 366 GLU A CA 1
ATOM 2766 C C . GLU A 1 366 ? -24.156 55.031 8.578 1 64.25 366 GLU A C 1
ATOM 2768 O O . GLU A 1 366 ? -23 54.625 8.633 1 64.25 366 GLU A O 1
ATOM 2773 N N . GLY A 1 367 ? -24.562 55.812 9.594 1 70.38 367 GLY A N 1
ATOM 2774 C CA . GLY A 1 367 ? -23.656 56.5 10.508 1 70.38 367 GLY A CA 1
ATOM 2775 C C . GLY A 1 367 ? -23.391 55.688 11.773 1 70.38 367 GLY A C 1
ATOM 2776 O O . GLY A 1 367 ? -22.438 56 12.516 1 70.38 367 GLY A O 1
ATOM 2777 N N . LEU A 1 368 ? -24.016 54.5 11.992 1 79.31 368 LEU A N 1
ATOM 2778 C CA . LEU A 1 368 ? -23.875 53.781 13.266 1 79.31 368 LEU A CA 1
ATOM 2779 C C . LEU A 1 368 ? -22.984 52.562 13.117 1 79.31 368 LEU A C 1
ATOM 2781 O O . LEU A 1 368 ? -22.656 51.906 14.102 1 79.31 368 LEU A O 1
ATOM 2785 N N . ILE A 1 369 ? -22.469 52.312 11.906 1 88.25 369 ILE A N 1
ATOM 2786 C CA . ILE A 1 369 ? -21.688 51.094 11.695 1 88.25 369 ILE A CA 1
ATOM 2787 C C . ILE A 1 369 ? -20.203 51.438 11.656 1 88.25 369 ILE A C 1
ATOM 2789 O O . ILE A 1 369 ? -19.781 52.344 10.922 1 88.25 369 ILE A O 1
ATOM 2793 N N . ALA A 1 370 ? -19.422 50.812 12.531 1 88.75 370 ALA A N 1
ATOM 2794 C CA . ALA A 1 370 ? -17.969 50.969 12.531 1 88.75 370 ALA A CA 1
ATOM 2795 C C . ALA A 1 370 ? -17.328 49.969 11.562 1 88.75 370 ALA A C 1
ATOM 2797 O O . ALA A 1 370 ? -16.938 48.875 11.961 1 88.75 370 ALA A O 1
ATOM 2798 N N . TRP A 1 371 ? -17.172 50.344 10.336 1 85.69 371 TRP A N 1
ATOM 2799 C CA . TRP A 1 371 ? -16.641 49.469 9.281 1 85.69 371 TRP A CA 1
ATOM 2800 C C . TRP A 1 371 ? -15.203 49.062 9.578 1 85.69 371 TRP A C 1
ATOM 2802 O O . TRP A 1 371 ? -14.734 48.031 9.109 1 85.69 371 TRP A O 1
ATOM 2812 N N . GLU A 1 372 ? -14.461 49.781 10.398 1 81.5 372 GLU A N 1
ATOM 2813 C CA . GLU A 1 372 ? -13.055 49.531 10.695 1 81.5 372 GLU A CA 1
ATOM 2814 C C . GLU A 1 372 ? -12.906 48.344 11.648 1 81.5 372 GLU A C 1
ATOM 2816 O O . GLU A 1 372 ? -11.836 47.719 11.727 1 81.5 372 GLU A O 1
ATOM 2821 N N . ALA A 1 373 ? -14.008 48 12.344 1 87.69 373 ALA A N 1
ATOM 2822 C CA . ALA A 1 373 ? -13.953 46.906 13.305 1 87.69 373 ALA A CA 1
ATOM 2823 C C . ALA A 1 373 ? -14.211 45.562 12.625 1 87.69 373 ALA A C 1
ATOM 2825 O O . ALA A 1 373 ? -13.883 44.5 13.172 1 87.69 373 ALA A O 1
ATOM 2826 N N . LEU A 1 374 ? -14.664 45.531 11.352 1 88.19 374 LEU A N 1
ATOM 2827 C CA . LEU A 1 374 ? -15.164 44.312 10.703 1 88.19 374 LEU A CA 1
ATOM 2828 C C . LEU A 1 374 ? -14.008 43.406 10.297 1 88.19 374 LEU A C 1
ATOM 2830 O O . LEU A 1 374 ? -14.125 42.188 10.367 1 88.19 374 LEU A O 1
ATOM 2834 N N . PRO A 1 375 ? -12.875 43.938 9.906 1 82.81 375 PRO A N 1
ATOM 2835 C CA . PRO A 1 375 ? -11.789 43.062 9.516 1 82.81 375 PRO A CA 1
ATOM 2836 C C . PRO A 1 375 ? -11.289 42.188 10.672 1 82.81 375 PRO A C 1
ATOM 2838 O O . PRO A 1 375 ? -10.68 41.156 10.453 1 82.81 375 PRO A O 1
ATOM 2841 N N . GLN A 1 376 ? -11.547 42.594 11.898 1 80.5 376 GLN A N 1
ATOM 2842 C CA . GLN A 1 376 ? -11.133 41.812 13.062 1 80.5 376 GLN A CA 1
ATOM 2843 C C . GLN A 1 376 ? -11.938 40.531 13.172 1 80.5 376 GLN A C 1
ATOM 2845 O O . GLN A 1 376 ? -11.516 39.594 13.852 1 80.5 376 GLN A O 1
ATOM 2850 N N . CYS A 1 377 ? -13.039 40.406 12.406 1 89.5 377 CYS A N 1
ATOM 2851 C CA . CYS A 1 377 ? -13.93 39.281 12.539 1 89.5 377 CYS A CA 1
ATOM 2852 C C . CYS A 1 377 ? -13.703 38.281 11.414 1 89.5 377 CYS A C 1
ATOM 2854 O O . CYS A 1 377 ? -14.367 37.219 11.352 1 89.5 377 CYS A O 1
ATOM 2856 N N . ILE A 1 378 ? -12.719 38.469 10.547 1 86.12 378 ILE A N 1
ATOM 2857 C CA . ILE A 1 378 ? -12.516 37.594 9.391 1 86.12 378 ILE A CA 1
ATOM 2858 C C . ILE A 1 378 ? -12.148 36.188 9.844 1 86.12 378 ILE A C 1
ATOM 2860 O O . ILE A 1 378 ? -12.688 35.219 9.344 1 86.12 378 ILE A O 1
ATOM 2864 N N . GLY A 1 379 ? -11.195 36.062 10.812 1 80.56 379 GLY A N 1
ATOM 2865 C CA . GLY A 1 379 ? -10.828 34.75 11.328 1 80.56 379 GLY A CA 1
ATOM 2866 C C . GLY A 1 379 ? -11.992 34 11.953 1 80.56 379 GLY A C 1
ATOM 2867 O O . GLY A 1 379 ? -12.117 32.781 11.781 1 80.56 379 GLY A O 1
ATOM 2868 N N . ILE A 1 380 ? -12.891 34.781 12.539 1 89.69 380 ILE A N 1
ATOM 2869 C CA . ILE A 1 380 ? -14.047 34.188 13.203 1 89.69 380 ILE A CA 1
ATOM 2870 C C . ILE A 1 380 ? -15.062 33.719 12.164 1 89.69 380 ILE A C 1
ATOM 2872 O O . ILE A 1 380 ? -15.672 32.656 12.312 1 89.69 380 ILE A O 1
ATOM 2876 N N . TRP A 1 381 ? -15.172 34.5 11.078 1 92.06 381 TRP A N 1
ATOM 2877 C CA . TRP A 1 381 ? -16.109 34.156 10.023 1 92.06 381 TRP A CA 1
ATOM 2878 C C . TRP A 1 381 ? -15.688 32.844 9.344 1 92.06 381 TRP A C 1
ATOM 2880 O O . TRP A 1 381 ? -16.516 31.953 9.109 1 92.06 381 TRP A O 1
ATOM 2890 N N . LEU A 1 382 ? -14.461 32.656 9.148 1 84.62 382 LEU A N 1
ATOM 2891 C CA . LEU A 1 382 ? -13.953 31.484 8.445 1 84.62 382 LEU A CA 1
ATOM 2892 C C . LEU A 1 382 ? -14.047 30.234 9.32 1 84.62 382 LEU A C 1
ATOM 2894 O O . LEU A 1 382 ? -14.477 29.172 8.859 1 84.62 382 LEU A O 1
ATOM 2898 N N . MET A 1 383 ? -13.625 30.391 10.492 1 84.75 383 MET A N 1
ATOM 2899 C CA . MET A 1 383 ? -13.734 29.281 11.43 1 84.75 383 MET A CA 1
ATOM 2900 C C . MET A 1 383 ? -15.188 28.891 11.656 1 84.75 383 MET A C 1
ATOM 2902 O O . MET A 1 383 ? -15.531 27.703 11.664 1 84.75 383 MET A O 1
ATOM 2906 N N . GLY A 1 384 ? -16.016 29.953 11.836 1 88.5 384 GLY A N 1
ATOM 2907 C CA . GLY A 1 384 ? -17.422 29.703 12.031 1 88.5 384 GLY A CA 1
ATOM 2908 C C . GLY A 1 384 ? -18.078 29 10.859 1 88.5 384 GLY A C 1
ATOM 2909 O O . GLY A 1 384 ? -18.891 28.078 11.047 1 88.5 384 GLY A O 1
ATOM 2910 N N . ALA A 1 385 ? -17.672 29.359 9.688 1 90.38 385 ALA A N 1
ATOM 2911 C CA . ALA A 1 385 ? -18.234 28.719 8.492 1 90.38 385 ALA A CA 1
ATOM 2912 C C . ALA A 1 385 ? -17.812 27.25 8.398 1 90.38 385 ALA A C 1
ATOM 2914 O O . ALA A 1 385 ? -18.625 26.375 8.109 1 90.38 385 ALA A O 1
ATOM 2915 N N . MET A 1 386 ? -16.641 26.953 8.734 1 83.06 386 MET A N 1
ATOM 2916 C CA . MET A 1 386 ? -16.125 25.594 8.617 1 83.06 386 MET A CA 1
ATOM 2917 C C . MET A 1 386 ? -16.734 24.688 9.68 1 83.06 386 MET A C 1
ATOM 2919 O O . MET A 1 386 ? -17.125 23.562 9.383 1 83.06 386 MET A O 1
ATOM 2923 N N . ILE A 1 387 ? -16.859 25.188 10.797 1 83.31 387 ILE A N 1
ATOM 2924 C CA . ILE A 1 387 ? -17.359 24.391 11.906 1 83.31 387 ILE A CA 1
ATOM 2925 C C . ILE A 1 387 ? -18.859 24.172 11.734 1 83.31 387 ILE A C 1
ATOM 2927 O O . ILE A 1 387 ? -19.375 23.094 12.062 1 83.31 387 ILE A O 1
ATOM 2931 N N . THR A 1 388 ? -19.484 25.219 11.281 1 90.38 388 THR A N 1
ATOM 2932 C CA . THR A 1 388 ? -20.906 25.062 11.039 1 90.38 388 THR A CA 1
ATOM 2933 C C . THR A 1 388 ? -21.156 24.062 9.906 1 90.38 388 THR A C 1
ATOM 2935 O O . THR A 1 388 ? -22.141 23.312 9.945 1 90.38 388 THR A O 1
ATOM 2938 N N . ALA A 1 389 ? -20.344 24.125 8.977 1 87.31 389 ALA A N 1
ATOM 2939 C CA . ALA A 1 389 ? -20.469 23.156 7.895 1 87.31 389 ALA A CA 1
ATOM 2940 C C . ALA A 1 389 ? -20.234 21.734 8.398 1 87.31 389 ALA A C 1
ATOM 2942 O O . ALA A 1 389 ? -20.938 20.812 8.008 1 87.31 389 ALA A O 1
ATOM 2943 N N . LEU A 1 390 ? -19.328 21.609 9.219 1 80.31 390 LEU A N 1
ATOM 2944 C CA . LEU A 1 390 ? -19.047 20.312 9.805 1 80.31 390 LEU A CA 1
ATOM 2945 C C . LEU A 1 390 ? -20.203 19.844 10.68 1 80.31 390 LEU A C 1
ATOM 2947 O O . LEU A 1 390 ? -20.547 18.656 10.688 1 80.31 390 LEU A O 1
ATOM 2951 N N . ASP A 1 391 ? -20.672 20.719 11.383 1 85.06 391 ASP A N 1
ATOM 2952 C CA . ASP A 1 391 ? -21.812 20.406 12.227 1 85.06 391 ASP A CA 1
ATOM 2953 C C . ASP A 1 391 ? -23.016 19.969 11.383 1 85.06 391 ASP A C 1
ATOM 2955 O O . ASP A 1 391 ? -23.734 19.047 11.758 1 85.06 391 ASP A O 1
ATOM 2959 N N . ASN A 1 392 ? -23.219 20.688 10.336 1 89.19 392 ASN A N 1
ATOM 2960 C CA . ASN A 1 392 ? -24.297 20.312 9.422 1 89.19 392 ASN A CA 1
ATOM 2961 C C . ASN A 1 392 ? -24.109 18.906 8.883 1 89.19 392 ASN A C 1
ATOM 2963 O O . ASN A 1 392 ? -25.062 18.125 8.828 1 89.19 392 ASN A O 1
ATOM 2967 N N . MET A 1 393 ? -23 18.594 8.602 1 81.75 393 MET A N 1
ATOM 2968 C CA . MET A 1 393 ? -22.734 17.281 8.031 1 81.75 393 MET A CA 1
ATOM 2969 C C . MET A 1 393 ? -22.938 16.188 9.07 1 81.75 393 MET A C 1
ATOM 2971 O O . MET A 1 393 ? -23.469 15.117 8.758 1 81.75 393 MET A O 1
ATOM 2975 N N . LEU A 1 394 ? -22.438 16.375 10.211 1 76.5 394 LEU A N 1
ATOM 2976 C CA . LEU A 1 394 ? -22.625 15.406 11.289 1 76.5 394 LEU A CA 1
ATOM 2977 C C . LEU A 1 394 ? -24.109 15.188 11.57 1 76.5 394 LEU A C 1
ATOM 2979 O O . LEU A 1 394 ? -24.531 14.062 11.844 1 76.5 394 LEU A O 1
ATOM 2983 N N . LYS A 1 395 ? -24.781 16.25 11.484 1 87.44 395 LYS A N 1
ATOM 2984 C CA . LYS A 1 395 ? -26.203 16.156 11.734 1 87.44 395 LYS A CA 1
ATOM 2985 C C . LYS A 1 395 ? -26.922 15.43 10.594 1 87.44 395 LYS A C 1
ATOM 2987 O O . LYS A 1 395 ? -27.906 14.719 10.812 1 87.44 395 LYS A O 1
ATOM 2992 N N . LEU A 1 396 ? -26.453 15.617 9.453 1 83.56 396 LEU A N 1
ATOM 2993 C CA . LEU A 1 396 ? -27 14.875 8.32 1 83.56 396 LEU A CA 1
ATOM 2994 C C . LEU A 1 396 ? -26.75 13.383 8.477 1 83.56 396 LEU A C 1
ATOM 2996 O O . LEU A 1 396 ? -27.656 12.57 8.273 1 83.56 396 LEU A O 1
ATOM 3000 N N . SER A 1 397 ? -25.594 13.07 8.867 1 75.81 397 SER A N 1
ATOM 3001 C CA . SER A 1 397 ? -25.234 11.664 9.039 1 75.81 397 SER A CA 1
ATOM 3002 C C . SER A 1 397 ? -26.016 11.039 10.203 1 75.81 397 SER A C 1
ATOM 3004 O O . SER A 1 397 ? -26.469 9.906 10.109 1 75.81 397 SER A O 1
ATOM 3006 N N . SER A 1 398 ? -26.109 11.781 11.227 1 78.25 398 SER A N 1
ATOM 3007 C CA . SER A 1 398 ? -26.844 11.289 12.391 1 78.25 398 SER A CA 1
ATOM 3008 C C . SER A 1 398 ? -28.328 11.133 12.094 1 78.25 398 SER A C 1
ATOM 3010 O O . SER A 1 398 ? -28.969 10.188 12.562 1 78.25 398 SER A O 1
ATOM 3012 N N . SER A 1 399 ? -28.828 12.07 11.375 1 86.19 399 SER A N 1
ATOM 3013 C CA . SER A 1 399 ? -30.234 11.992 11 1 86.19 399 SER A CA 1
ATOM 3014 C C . SER A 1 399 ? -30.5 10.805 10.086 1 86.19 399 SER A C 1
ATOM 3016 O O . SER A 1 399 ? -31.531 10.156 10.188 1 86.19 399 SER A O 1
ATOM 3018 N N . GLU A 1 400 ? -29.562 10.57 9.289 1 79.44 400 GLU A N 1
ATOM 3019 C CA . GLU A 1 400 ? -29.703 9.422 8.391 1 79.44 400 GLU A CA 1
ATOM 3020 C C . GLU A 1 400 ? -29.75 8.109 9.172 1 79.44 400 GLU A C 1
ATOM 3022 O O . GLU A 1 400 ? -30.547 7.234 8.867 1 79.44 400 GLU A O 1
ATOM 3027 N N . THR A 1 401 ? -28.922 8.023 10.125 1 73.06 401 THR A N 1
ATOM 3028 C CA . THR A 1 401 ? -28.859 6.797 10.914 1 73.06 401 THR A CA 1
ATOM 3029 C C . THR A 1 401 ? -30.062 6.668 11.828 1 73.06 401 THR A C 1
ATOM 3031 O O . THR A 1 401 ? -30.594 5.57 12.008 1 73.06 401 THR A O 1
ATOM 3034 N N . ALA A 1 402 ? -30.438 7.746 12.359 1 76.62 402 ALA A N 1
ATOM 3035 C CA . ALA A 1 402 ? -31.531 7.727 13.328 1 76.62 402 ALA A CA 1
ATOM 3036 C C . ALA A 1 402 ? -32.875 7.508 12.641 1 76.62 402 ALA A C 1
ATOM 3038 O O . ALA A 1 402 ? -33.75 6.805 13.164 1 76.62 402 ALA A O 1
ATOM 3039 N N . LEU A 1 403 ? -33.062 8.094 11.469 1 82.5 403 LEU A N 1
ATOM 3040 C CA . LEU A 1 403 ? -34.312 7.98 10.75 1 82.5 403 LEU A CA 1
ATOM 3041 C C . LEU A 1 403 ? -34.312 6.781 9.805 1 82.5 403 LEU A C 1
ATOM 3043 O O . LEU A 1 403 ? -35.344 6.383 9.289 1 82.5 403 LEU A O 1
ATOM 3047 N N . LYS A 1 404 ? -33.094 6.176 9.695 1 75.75 404 LYS A N 1
ATOM 3048 C CA . LYS A 1 404 ? -32.906 5.012 8.828 1 75.75 404 LYS A CA 1
ATOM 3049 C C . LYS A 1 404 ? -33.344 5.324 7.395 1 75.75 404 LYS A C 1
ATOM 3051 O O . LYS A 1 404 ? -34.094 4.57 6.789 1 75.75 404 LYS A O 1
ATOM 3056 N N . VAL A 1 405 ? -32.969 6.566 6.945 1 79.5 405 VAL A N 1
ATOM 3057 C CA . VAL A 1 405 ? -33.25 6.984 5.574 1 79.5 405 VAL A CA 1
ATOM 3058 C C . VAL A 1 405 ? -31.938 7.301 4.852 1 79.5 405 VAL A C 1
ATOM 3060 O O . VAL A 1 405 ? -30.906 7.516 5.492 1 79.5 405 VAL A O 1
ATOM 3063 N N . ASP A 1 406 ? -31.984 7.188 3.574 1 73.62 406 ASP A N 1
ATOM 3064 C CA . ASP A 1 406 ? -30.828 7.551 2.764 1 73.62 406 ASP A CA 1
ATOM 3065 C C . ASP A 1 406 ? -30.938 8.992 2.271 1 73.62 406 ASP A C 1
ATOM 3067 O O . ASP A 1 406 ? -31.875 9.344 1.551 1 73.62 406 ASP A O 1
ATOM 3071 N N . LEU A 1 407 ? -30.094 9.797 2.809 1 81.06 407 LEU A N 1
ATOM 3072 C CA . LEU A 1 407 ? -30.094 11.211 2.434 1 81.06 407 LEU A CA 1
ATOM 3073 C C . LEU A 1 407 ? -28.984 11.516 1.442 1 81.06 407 LEU A C 1
ATOM 3075 O O . LEU A 1 407 ? -27.891 10.969 1.545 1 81.06 407 LEU A O 1
ATOM 3079 N N . ASP A 1 408 ? -29.344 12.289 0.457 1 81.81 408 ASP A N 1
ATOM 3080 C CA . ASP A 1 408 ? -28.312 12.852 -0.41 1 81.81 408 ASP A CA 1
ATOM 3081 C C . ASP A 1 408 ? -27.656 14.062 0.237 1 81.81 408 ASP A C 1
ATOM 3083 O O . ASP A 1 408 ? -28.219 15.156 0.231 1 81.81 408 ASP A O 1
ATOM 3087 N N . TYR A 1 409 ? -26.5 13.961 0.702 1 82.5 409 TYR A N 1
ATOM 3088 C CA . TYR A 1 409 ? -25.812 14.992 1.456 1 82.5 409 TYR A CA 1
ATOM 3089 C C . TYR A 1 409 ? -25.609 16.25 0.609 1 82.5 409 TYR A C 1
ATOM 3091 O O . TYR A 1 409 ? -25.734 17.359 1.111 1 82.5 409 TYR A O 1
ATOM 3099 N N . ASN A 1 410 ? -25.344 16.109 -0.719 1 86.88 410 ASN A N 1
ATOM 3100 C CA . ASN A 1 410 ? -25.094 17.25 -1.578 1 86.88 410 ASN A CA 1
ATOM 3101 C C . ASN A 1 410 ? -26.359 18.094 -1.774 1 86.88 410 ASN A C 1
ATOM 3103 O O . ASN A 1 410 ? -26.297 19.328 -1.713 1 86.88 410 ASN A O 1
ATOM 3107 N N . HIS A 1 411 ? -27.406 17.422 -1.933 1 89.56 411 HIS A N 1
ATOM 3108 C CA . HIS A 1 411 ? -28.672 18.141 -2.145 1 89.56 411 HIS A CA 1
ATOM 3109 C C . HIS A 1 411 ? -29.125 18.828 -0.868 1 89.56 411 HIS A C 1
ATOM 3111 O O . HIS A 1 411 ? -29.578 19.969 -0.908 1 89.56 411 HIS A O 1
ATOM 3117 N N . GLU A 1 412 ? -29.031 18.156 0.211 1 90.62 412 GLU A N 1
ATOM 3118 C CA . GLU A 1 412 ? -29.438 18.75 1.483 1 90.62 412 GLU A CA 1
ATOM 3119 C C . GLU A 1 412 ? -28.578 19.969 1.828 1 90.62 412 GLU A C 1
ATOM 3121 O O . GLU A 1 412 ? -29.062 20.953 2.387 1 90.62 412 GLU A O 1
ATOM 3126 N N . MET A 1 413 ? -27.328 19.875 1.496 1 90.88 413 MET A N 1
ATOM 3127 C CA . MET A 1 413 ? -26.422 21 1.759 1 90.88 413 MET A CA 1
ATOM 3128 C C . MET A 1 413 ? -26.75 22.188 0.867 1 90.88 413 MET A C 1
ATOM 3130 O O . MET A 1 413 ? -26.625 23.344 1.29 1 90.88 413 MET A O 1
ATOM 3134 N N . GLN A 1 414 ? -27.172 21.906 -0.343 1 92.56 414 GLN A N 1
ATOM 3135 C CA . GLN A 1 414 ? -27.547 22.984 -1.246 1 92.56 414 GLN A CA 1
ATOM 3136 C C . GLN A 1 414 ? -28.812 23.703 -0.758 1 92.56 414 GLN A C 1
ATOM 3138 O O . GLN A 1 414 ? -28.906 24.922 -0.809 1 92.56 414 GLN A O 1
ATOM 3143 N N . VAL A 1 415 ? -29.75 22.906 -0.304 1 93.88 415 VAL A N 1
ATOM 3144 C CA . VAL A 1 415 ? -30.984 23.484 0.222 1 93.88 415 VAL A CA 1
ATOM 3145 C C . VAL A 1 415 ? -30.672 24.312 1.472 1 93.88 415 VAL A C 1
ATOM 3147 O O . VAL A 1 415 ? -31.172 25.422 1.624 1 93.88 415 VAL A O 1
ATOM 3150 N N . GLY A 1 416 ? -29.859 23.781 2.332 1 93.81 416 GLY A N 1
ATOM 3151 C CA . GLY A 1 416 ? -29.453 24.516 3.521 1 93.81 416 GLY A CA 1
ATOM 3152 C C . GLY A 1 416 ? -28.672 25.766 3.207 1 93.81 416 GLY A C 1
ATOM 3153 O O . GLY A 1 416 ? -28.812 26.781 3.891 1 93.81 416 GLY A O 1
ATOM 3154 N N . GLY A 1 417 ? -27.812 25.672 2.125 1 94.19 417 GLY A N 1
ATOM 3155 C CA . GLY A 1 417 ? -27.031 26.828 1.716 1 94.19 417 GLY A CA 1
ATOM 3156 C C . GLY A 1 417 ? -27.891 27.953 1.179 1 94.19 417 GLY A C 1
ATOM 3157 O O . GLY A 1 417 ? -27.719 29.109 1.571 1 94.19 417 GLY A O 1
ATOM 3158 N N . LEU A 1 418 ? -28.875 27.656 0.411 1 94.5 418 LEU A N 1
ATOM 3159 C CA . LEU A 1 418 ? -29.766 28.656 -0.145 1 94.5 418 LEU A CA 1
ATOM 3160 C C . LEU A 1 418 ? -30.656 29.25 0.94 1 94.5 418 LEU A C 1
ATOM 3162 O O . LEU A 1 418 ? -30.906 30.453 0.951 1 94.5 418 LEU A O 1
ATOM 3166 N N . ALA A 1 419 ? -31.125 28.375 1.778 1 96.06 419 ALA A N 1
ATOM 3167 C CA . ALA A 1 419 ? -31.938 28.859 2.893 1 96.06 419 ALA A CA 1
ATOM 3168 C C . ALA A 1 419 ? -31.141 29.781 3.797 1 96.06 419 ALA A C 1
ATOM 3170 O O . ALA A 1 419 ? -31.656 30.812 4.246 1 96.06 419 ALA A O 1
ATOM 3171 N N . THR A 1 420 ? -29.906 29.469 4.094 1 96.88 420 THR A N 1
ATOM 3172 C CA . THR A 1 420 ? -29.062 30.281 4.945 1 96.88 420 THR A CA 1
ATOM 3173 C C . THR A 1 420 ? -28.734 31.609 4.277 1 96.88 420 THR A C 1
ATOM 3175 O O . THR A 1 420 ? -28.672 32.656 4.945 1 96.88 420 THR A O 1
ATOM 3178 N N . LEU A 1 421 ? -28.578 31.625 2.936 1 96.25 421 LEU A N 1
ATOM 3179 C CA . LEU A 1 421 ? -28.312 32.844 2.213 1 96.25 421 LEU A CA 1
ATOM 3180 C C . LEU A 1 421 ? -29.516 33.781 2.271 1 96.25 421 LEU A C 1
ATOM 3182 O O . LEU A 1 421 ? -29.359 35 2.518 1 96.25 421 LEU A O 1
ATOM 3186 N N . VAL A 1 422 ? -30.688 33.25 2.121 1 95.06 422 VAL A N 1
ATOM 3187 C CA . VAL A 1 422 ? -31.906 34.062 2.191 1 95.06 422 VAL A CA 1
ATOM 3188 C C . VAL A 1 422 ? -32.125 34.562 3.621 1 95.06 422 VAL A C 1
ATOM 3190 O O . VAL A 1 422 ? -32.469 35.719 3.836 1 95.06 422 VAL A O 1
ATOM 3193 N N . SER A 1 423 ? -31.891 33.656 4.566 1 95.31 423 SER A N 1
ATOM 3194 C CA . SER A 1 423 ? -32.031 34.031 5.969 1 95.31 423 SER A CA 1
ATOM 3195 C C . SER A 1 423 ? -31.016 35.125 6.348 1 95.31 423 SER A C 1
ATOM 3197 O O . SER A 1 423 ? -31.344 36.062 7.078 1 95.31 423 SER A O 1
ATOM 3199 N N . ALA A 1 424 ? -29.766 35.031 5.855 1 95 424 ALA A N 1
ATOM 3200 C CA . ALA A 1 424 ? -28.719 35.969 6.176 1 95 424 ALA A CA 1
ATOM 3201 C C . ALA A 1 424 ? -29.047 37.344 5.605 1 95 424 ALA A C 1
ATOM 3203 O O . ALA A 1 424 ? -28.844 38.375 6.277 1 95 424 ALA A O 1
ATOM 3204 N N . LEU A 1 425 ? -29.594 37.438 4.414 1 92 425 LEU A N 1
ATOM 3205 C CA . LEU A 1 425 ? -29.922 38.719 3.777 1 92 425 LEU A CA 1
ATOM 3206 C C . LEU A 1 425 ? -31.078 39.406 4.496 1 92 425 LEU A C 1
ATOM 3208 O O . LEU A 1 425 ? -31.172 40.625 4.496 1 92 425 LEU A O 1
ATOM 3212 N N . LEU A 1 426 ? -31.906 38.625 5.227 1 91.19 426 LEU A N 1
ATOM 3213 C CA . LEU A 1 426 ? -33 39.156 6.02 1 91.19 426 LEU A CA 1
ATOM 3214 C C . LEU A 1 426 ? -32.594 39.281 7.488 1 91.19 426 LEU A C 1
ATOM 3216 O O . LEU A 1 426 ? -33.469 39.406 8.359 1 91.19 426 LEU A O 1
ATOM 3220 N N . THR A 1 427 ? -31.297 39.156 7.785 1 90.75 427 THR A N 1
ATOM 3221 C CA . THR A 1 427 ? -30.703 39.281 9.109 1 90.75 427 THR A CA 1
ATOM 3222 C C . THR A 1 427 ? -31.094 38.125 10 1 90.75 427 THR A C 1
ATOM 3224 O O . THR A 1 427 ? -31.234 38.281 11.211 1 90.75 427 THR A O 1
ATOM 3227 N N . GLY A 1 428 ? -31.328 37 9.383 1 91 428 GLY A N 1
ATOM 3228 C CA . GLY A 1 428 ? -31.625 35.781 10.141 1 91 428 GLY A CA 1
ATOM 3229 C C . GLY A 1 428 ? -30.406 34.906 10.375 1 91 428 GLY A C 1
ATOM 3230 O O . GLY A 1 428 ? -29.297 35.25 9.914 1 91 428 GLY A O 1
ATOM 3231 N N . MET A 1 429 ? -30.562 33.781 11.133 1 94.5 429 MET A N 1
ATOM 3232 C CA . MET A 1 429 ? -29.5 32.844 11.484 1 94.5 429 MET A CA 1
ATOM 3233 C C . MET A 1 429 ? -29.438 31.703 10.484 1 94.5 429 MET A C 1
ATOM 3235 O O . MET A 1 429 ? -30.344 31.531 9.68 1 94.5 429 MET A O 1
ATOM 3239 N N . PRO A 1 430 ? -28.297 30.984 10.508 1 95 430 PRO A N 1
ATOM 3240 C CA . PRO A 1 430 ? -28.156 29.891 9.555 1 95 430 PRO A CA 1
ATOM 3241 C C . PRO A 1 430 ? -29.188 28.781 9.773 1 95 430 PRO A C 1
ATOM 3243 O O . PRO A 1 430 ? -29.625 28.547 10.906 1 95 430 PRO A O 1
ATOM 3246 N N . CYS A 1 431 ? -29.531 28.109 8.602 1 93.75 431 CYS A N 1
ATOM 3247 C CA . CYS A 1 431 ? -30.609 27.125 8.594 1 93.75 431 CYS A CA 1
ATOM 3248 C C . CYS A 1 431 ? -30.109 25.766 8.125 1 93.75 431 CYS A C 1
ATOM 3250 O O . CYS A 1 431 ? -29.672 25.625 6.977 1 93.75 431 CYS A O 1
ATOM 3252 N N . TYR A 1 432 ? -30.062 24.812 8.969 1 92.69 432 TYR A N 1
ATOM 3253 C CA . TYR A 1 432 ? -29.766 23.438 8.578 1 92.69 432 TYR A CA 1
ATOM 3254 C C . TYR A 1 432 ? -30.484 22.438 9.484 1 92.69 432 TYR A C 1
ATOM 3256 O O . TYR A 1 432 ? -31.031 22.828 10.523 1 92.69 432 TYR A O 1
ATOM 3264 N N . GLY A 1 433 ? -30.531 21.234 9.078 1 91.38 433 GLY A N 1
ATOM 3265 C CA . GLY A 1 433 ? -31.312 20.234 9.781 1 91.38 433 GLY A CA 1
ATOM 3266 C C . GLY A 1 433 ? -30.75 19.875 11.141 1 91.38 433 GLY A C 1
ATOM 3267 O O . GLY A 1 433 ? -29.531 19.766 11.297 1 91.38 433 GLY A O 1
ATOM 3268 N N . GLN A 1 434 ? -31.719 19.734 12.109 1 91.38 434 GLN A N 1
ATOM 3269 C CA . GLN A 1 434 ? -31.328 19.375 13.461 1 91.38 434 GLN A CA 1
ATOM 3270 C C . GLN A 1 434 ? -31.797 17.984 13.836 1 91.38 434 GLN A C 1
ATOM 3272 O O . GLN A 1 434 ? -33 17.719 13.891 1 91.38 434 GLN A O 1
ATOM 3277 N N . THR A 1 435 ? -30.906 17.188 14.211 1 87.19 435 THR A N 1
ATOM 3278 C CA . THR A 1 435 ? -31.203 15.781 14.461 1 87.19 435 THR A CA 1
ATOM 3279 C C . THR A 1 435 ? -32.156 15.625 15.648 1 87.19 435 THR A C 1
ATOM 3281 O O . THR A 1 435 ? -33.031 14.789 15.633 1 87.19 435 THR A O 1
ATOM 3284 N N . LYS A 1 436 ? -31.938 16.438 16.703 1 83.31 436 LYS A N 1
ATOM 3285 C CA . LYS A 1 436 ? -32.781 16.344 17.891 1 83.31 436 LYS A CA 1
ATOM 3286 C C . LYS A 1 436 ? -34.25 16.594 17.562 1 83.31 436 LYS A C 1
ATOM 3288 O O . LYS A 1 436 ? -35.125 15.867 18.016 1 83.31 436 LYS A O 1
ATOM 3293 N N . PHE A 1 437 ? -34.531 17.547 16.75 1 90.75 437 PHE A N 1
ATOM 3294 C CA . PHE A 1 437 ? -35.906 17.906 16.391 1 90.75 437 PHE A CA 1
ATOM 3295 C C . PHE A 1 437 ? -36.469 16.938 15.359 1 90.75 437 PHE A C 1
ATOM 3297 O O . PHE A 1 437 ? -37.656 16.641 15.359 1 90.75 437 PHE A O 1
ATOM 3304 N N . ASN A 1 438 ? -35.562 16.406 14.539 1 89.62 438 ASN A N 1
ATOM 3305 C CA . ASN A 1 438 ? -36 15.398 13.578 1 89.62 438 ASN A CA 1
ATOM 3306 C C . ASN A 1 438 ? -36.5 14.141 14.281 1 89.62 438 ASN A C 1
ATOM 3308 O O . ASN A 1 438 ? -37.5 13.539 13.859 1 89.62 438 ASN A O 1
ATOM 3312 N N . LEU A 1 439 ? -35.781 13.805 15.32 1 84.62 439 LEU A N 1
ATOM 3313 C CA . LEU A 1 439 ? -36.125 12.602 16.062 1 84.62 439 LEU A CA 1
ATOM 3314 C C . LEU A 1 439 ? -37.438 12.805 16.812 1 84.62 439 LEU A C 1
ATOM 3316 O O . LEU A 1 439 ? -38.25 11.883 16.906 1 84.62 439 LEU A O 1
ATOM 3320 N N . ILE A 1 440 ? -37.625 13.961 17.344 1 86.06 440 ILE A N 1
ATOM 3321 C CA . ILE A 1 440 ? -38.844 14.281 18.031 1 86.06 440 ILE A CA 1
ATOM 3322 C C . ILE A 1 440 ? -40.031 14.227 17.047 1 86.06 440 ILE A C 1
ATOM 3324 O O . ILE A 1 440 ? -41.062 13.625 17.328 1 86.06 440 ILE A O 1
ATOM 3328 N N . ASN A 1 441 ? -39.844 14.844 15.922 1 88.44 441 ASN A N 1
ATOM 3329 C CA . ASN A 1 441 ? -40.875 14.828 14.891 1 88.44 441 ASN A CA 1
ATOM 3330 C C . ASN A 1 441 ? -41.188 13.398 14.438 1 88.44 441 ASN A C 1
ATOM 3332 O O . ASN A 1 441 ? -42.344 13.031 14.312 1 88.44 441 ASN A O 1
ATOM 3336 N N . TYR A 1 442 ? -40.156 12.625 14.312 1 86.56 442 TYR A N 1
ATOM 3337 C CA . TYR A 1 442 ? -40.312 11.258 13.844 1 86.56 442 TYR A CA 1
ATOM 3338 C C . TYR A 1 442 ? -41 10.398 14.914 1 86.56 442 TYR A C 1
ATOM 3340 O O . TYR A 1 442 ? -41.75 9.492 14.594 1 86.56 442 TYR A O 1
ATOM 3348 N N . SER A 1 443 ? -40.656 10.617 16.141 1 81.06 443 SER A N 1
ATOM 3349 C CA . SER A 1 443 ? -41.219 9.828 17.219 1 81.06 443 SER A CA 1
ATOM 3350 C C . SER A 1 443 ? -42.719 10.094 17.375 1 81.06 443 SER A C 1
ATOM 3352 O O . SER A 1 443 ? -43.469 9.234 17.844 1 81.06 443 SER A O 1
ATOM 3354 N N . ILE A 1 444 ? -43.219 11.234 16.938 1 82.56 444 ILE A N 1
ATOM 3355 C CA . ILE A 1 444 ? -44.625 11.602 17.062 1 82.56 444 ILE A CA 1
ATOM 3356 C C . ILE A 1 444 ? -45.406 11.188 15.82 1 82.56 444 ILE A C 1
ATOM 3358 O O . ILE A 1 444 ? -46.438 10.516 15.914 1 82.56 444 ILE A O 1
ATOM 3362 N N . VAL A 1 445 ? -44.938 11.516 14.664 1 85.88 445 VAL A N 1
ATOM 3363 C CA . VAL A 1 445 ? -45.656 11.305 13.422 1 85.88 445 VAL A CA 1
ATOM 3364 C C . VAL A 1 445 ? -45.25 9.961 12.805 1 85.88 445 VAL A C 1
ATOM 3366 O O . VAL A 1 445 ? -46.031 9.367 12.055 1 85.88 445 VAL A O 1
ATOM 3369 N N . HIS A 1 446 ? -44.094 9.367 13.055 1 80.12 446 HIS A N 1
ATOM 3370 C CA . HIS A 1 446 ? -43.594 8.102 12.539 1 80.12 446 HIS A CA 1
ATOM 3371 C C . HIS A 1 446 ? -43.594 8.078 11.016 1 80.12 446 HIS A C 1
ATOM 3373 O O . HIS A 1 446 ? -43.969 7.062 10.406 1 80.12 446 HIS A O 1
ATOM 3379 N N . SER A 1 447 ? -43.469 9.312 10.438 1 83 447 SER A N 1
ATOM 3380 C CA . SER A 1 447 ? -43.406 9.406 8.984 1 83 447 SER A CA 1
ATOM 3381 C C . SER A 1 447 ? -42.25 10.328 8.555 1 83 447 SER A C 1
ATOM 3383 O O . SER A 1 447 ? -41.969 11.328 9.219 1 83 447 SER A O 1
ATOM 3385 N N . THR A 1 448 ? -41.594 9.969 7.516 1 84.88 448 THR A N 1
ATOM 3386 C CA . THR A 1 448 ? -40.5 10.781 6.992 1 84.88 448 THR A CA 1
ATOM 3387 C C . THR A 1 448 ? -40.938 11.539 5.746 1 84.88 448 THR A C 1
ATOM 3389 O O . THR A 1 448 ? -40.219 12.414 5.254 1 84.88 448 THR A O 1
ATOM 3392 N N . THR A 1 449 ? -42.125 11.367 5.254 1 83.88 449 THR A N 1
ATOM 3393 C CA . THR A 1 449 ? -42.562 11.977 3.996 1 83.88 449 THR A CA 1
ATOM 3394 C C . THR A 1 449 ? -43.594 13.07 4.242 1 83.88 449 THR A C 1
ATOM 3396 O O . THR A 1 449 ? -43.906 13.844 3.34 1 83.88 449 THR A O 1
ATOM 3399 N N . ASP A 1 450 ? -44.062 13.266 5.461 1 86.12 450 ASP A N 1
ATOM 3400 C CA . ASP A 1 450 ? -45.094 14.266 5.766 1 86.12 450 ASP A CA 1
ATOM 3401 C C . ASP A 1 450 ? -44.438 15.633 6.039 1 86.12 450 ASP A C 1
ATOM 3403 O O . ASP A 1 450 ? -43.688 15.789 7 1 86.12 450 ASP A O 1
ATOM 3407 N N . PRO A 1 451 ? -44.75 16.656 5.199 1 90.5 451 PRO A N 1
ATOM 3408 C CA . PRO A 1 451 ? -44.156 17.969 5.41 1 90.5 451 PRO A CA 1
ATOM 3409 C C . PRO A 1 451 ? -44.969 18.828 6.379 1 90.5 451 PRO A C 1
ATOM 3411 O O . PRO A 1 451 ? -44.531 19.922 6.742 1 90.5 451 PRO A O 1
ATOM 3414 N N . VAL A 1 452 ? -46.125 18.391 6.965 1 90.19 452 VAL A N 1
ATOM 3415 C CA . VAL A 1 452 ? -47.031 19.219 7.75 1 90.19 452 VAL A CA 1
ATOM 3416 C C . VAL A 1 452 ? -46.344 19.672 9.039 1 90.19 452 VAL A C 1
ATOM 3418 O O . VAL A 1 452 ? -46.438 20.844 9.414 1 90.19 452 VAL A O 1
ATOM 3421 N N . PRO A 1 453 ? -45.719 18.812 9.703 1 92.44 453 PRO A N 1
ATOM 3422 C CA . PRO A 1 453 ? -45.031 19.281 10.93 1 92.44 453 PRO A CA 1
ATOM 3423 C C . PRO A 1 453 ? -44 20.375 10.656 1 92.44 453 PRO A C 1
ATOM 3425 O O . PRO A 1 453 ? -43.938 21.359 11.398 1 92.44 453 PRO A O 1
ATOM 3428 N N . THR A 1 454 ? -43.281 20.234 9.602 1 93.44 454 THR A N 1
ATOM 3429 C CA . THR A 1 454 ? -42.219 21.188 9.266 1 93.44 454 THR A CA 1
ATOM 3430 C C . THR A 1 454 ? -42.844 22.516 8.828 1 93.44 454 THR A C 1
ATOM 3432 O O . THR A 1 454 ? -42.344 23.578 9.203 1 93.44 454 THR A O 1
ATOM 3435 N N . ILE A 1 455 ? -43.938 22.516 8.141 1 94.12 455 ILE A N 1
ATOM 3436 C CA . ILE A 1 455 ? -44.594 23.734 7.695 1 94.12 455 ILE A CA 1
ATOM 3437 C C . ILE A 1 455 ? -45.281 24.422 8.883 1 94.12 455 ILE A C 1
ATOM 3439 O O . ILE A 1 455 ? -45.219 25.641 9.008 1 94.12 455 ILE A O 1
ATOM 3443 N N . THR A 1 456 ? -45.844 23.625 9.75 1 93.94 456 THR A N 1
ATOM 3444 C CA . THR A 1 456 ? -46.5 24.188 10.93 1 93.94 456 THR A CA 1
ATOM 3445 C C . THR A 1 456 ? -45.469 24.859 11.844 1 93.94 456 THR A C 1
ATOM 3447 O O . THR A 1 456 ? -45.719 25.953 12.352 1 93.94 456 THR A O 1
ATOM 3450 N N . CYS A 1 457 ? -44.375 24.25 12.055 1 94.19 457 CYS A N 1
ATOM 3451 C CA . CYS A 1 457 ? -43.344 24.859 12.883 1 94.19 457 CYS A CA 1
ATOM 3452 C C . CYS A 1 457 ? -42.844 26.172 12.273 1 94.19 457 CYS A C 1
ATOM 3454 O O . CYS A 1 457 ? -42.719 27.172 12.977 1 94.19 457 CYS A O 1
ATOM 3456 N N . GLY A 1 458 ? -42.656 26.188 10.93 1 94.38 458 GLY A N 1
ATOM 3457 C CA . GLY A 1 458 ? -42.219 27.406 10.258 1 94.38 458 GLY A CA 1
ATOM 3458 C C . GLY A 1 458 ? -43.25 28.516 10.289 1 94.38 458 GLY A C 1
ATOM 3459 O O . GLY A 1 458 ? -42.906 29.672 10.539 1 94.38 458 GLY A O 1
ATOM 3460 N N . LEU A 1 459 ? -44.469 28.203 10.195 1 93.62 459 LEU A N 1
ATOM 3461 C CA . LEU A 1 459 ? -45.531 29.188 10.18 1 93.62 459 LEU A CA 1
ATOM 3462 C C . LEU A 1 459 ? -45.75 29.766 11.57 1 93.62 459 LEU A C 1
ATOM 3464 O O . LEU A 1 459 ? -46 30.953 11.719 1 93.62 459 LEU A O 1
ATOM 3468 N N . LEU A 1 460 ? -45.656 28.922 12.531 1 93.5 460 LEU A N 1
ATOM 3469 C CA . LEU A 1 460 ? -45.844 29.406 13.898 1 93.5 460 LEU A CA 1
ATOM 3470 C C . LEU A 1 460 ? -44.688 30.344 14.297 1 93.5 460 LEU A C 1
ATOM 3472 O O . LEU A 1 460 ? -44.906 31.312 15.023 1 93.5 460 LEU A O 1
ATOM 3476 N N . CYS A 1 461 ? -43.531 29.984 13.852 1 93.06 461 CYS A N 1
ATOM 3477 C CA . CYS A 1 461 ? -42.375 30.875 14.117 1 93.06 461 CYS A CA 1
ATOM 3478 C C . CYS A 1 461 ? -42.562 32.219 13.406 1 93.06 461 CYS A C 1
ATOM 3480 O O . CYS A 1 461 ? -42.281 33.25 13.984 1 93.06 461 CYS A O 1
ATOM 3482 N N . PHE A 1 462 ? -43.094 32.156 12.227 1 90.81 462 PHE A N 1
ATOM 3483 C CA . PHE A 1 462 ? -43.312 33.375 11.461 1 90.81 462 PHE A CA 1
ATOM 3484 C C . PHE A 1 462 ? -44.406 34.219 12.094 1 90.81 462 PHE A C 1
ATOM 3486 O O . PHE A 1 462 ? -44.281 35.438 12.195 1 90.81 462 PHE A O 1
ATOM 3493 N N . LEU A 1 463 ? -45.406 33.625 12.68 1 88.94 463 LEU A N 1
ATOM 3494 C CA . LEU A 1 463 ? -46.531 34.312 13.32 1 88.94 463 LEU A CA 1
ATOM 3495 C C . LEU A 1 463 ? -46.062 34.938 14.648 1 88.94 463 LEU A C 1
ATOM 3497 O O . LEU A 1 463 ? -46.531 36 15.023 1 88.94 463 LEU A O 1
ATOM 3501 N N . THR A 1 464 ? -45.219 34.25 15.25 1 88.31 464 THR A N 1
ATOM 3502 C CA . THR A 1 464 ? -44.719 34.781 16.516 1 88.31 464 THR A CA 1
ATOM 3503 C C . THR A 1 464 ? -43.844 36 16.281 1 88.31 464 THR A C 1
ATOM 3505 O O . THR A 1 464 ? -43.875 36.938 17.078 1 88.31 464 THR A O 1
ATOM 3508 N N . ILE A 1 465 ? -43.156 36.062 15.188 1 86.31 465 ILE A N 1
ATOM 3509 C CA . ILE A 1 465 ? -42.344 37.219 14.852 1 86.31 465 ILE A CA 1
ATOM 3510 C C . ILE A 1 465 ? -43.219 38.406 14.586 1 86.31 465 ILE A C 1
ATOM 3512 O O . ILE A 1 465 ? -42.938 39.531 15.047 1 86.31 465 ILE A O 1
ATOM 3516 N N . LEU A 1 466 ? -44.375 38.188 13.984 1 82.12 466 LEU A N 1
ATOM 3517 C CA . LEU A 1 466 ? -45.25 39.281 13.617 1 82.12 466 LEU A CA 1
ATOM 3518 C C . LEU A 1 466 ? -46.062 39.75 14.82 1 82.12 466 LEU A C 1
ATOM 3520 O O . LEU A 1 466 ? -46.375 40.938 14.938 1 82.12 466 LEU A O 1
ATOM 3524 N N . SER A 1 467 ? -46.344 38.844 15.742 1 79.06 467 SER A N 1
ATOM 3525 C CA . SER A 1 467 ? -47.188 39.156 16.875 1 79.06 467 SER A CA 1
ATOM 3526 C C . SER A 1 467 ? -46.406 39.938 17.938 1 79.06 467 SER A C 1
ATOM 3528 O O . SER A 1 467 ? -47 40.688 18.734 1 79.06 467 SER A O 1
ATOM 3530 N N . GLY A 1 468 ? -45.094 39.844 17.953 1 73.62 468 GLY A N 1
ATOM 3531 C CA . GLY A 1 468 ? -44.281 40.5 18.953 1 73.62 468 GLY A CA 1
ATOM 3532 C C . GLY A 1 468 ? -44.438 39.938 20.359 1 73.62 468 GLY A C 1
ATOM 3533 O O . GLY A 1 468 ? -44.062 40.562 21.344 1 73.62 468 GLY A O 1
ATOM 3534 N N . VAL A 1 469 ? -45 38.75 20.547 1 74.38 469 VAL A N 1
ATOM 3535 C CA . VAL A 1 469 ? -45.344 38.125 21.828 1 74.38 469 VAL A CA 1
ATOM 3536 C C . VAL A 1 469 ? -44.062 37.688 22.516 1 74.38 469 VAL A C 1
ATOM 3538 O O . VAL A 1 469 ? -44.031 37.438 23.734 1 74.38 469 VAL A O 1
ATOM 3541 N N . ALA A 1 470 ? -42.969 37.625 21.859 1 76.69 470 ALA A N 1
ATOM 3542 C CA . ALA A 1 470 ? -41.719 37.125 22.453 1 76.69 470 ALA A CA 1
ATOM 3543 C C . ALA A 1 470 ? -41.25 38.062 23.578 1 76.69 470 ALA A C 1
ATOM 3545 O O . ALA A 1 470 ? -40.719 37.594 24.578 1 76.69 470 ALA A O 1
ATOM 3546 N N . GLY A 1 471 ? -41.531 39.375 23.5 1 74.38 471 GLY A N 1
ATOM 3547 C CA . GLY A 1 471 ? -41.062 40.312 24.484 1 74.38 471 GLY A CA 1
ATOM 3548 C C . GLY A 1 471 ? -41.688 40.094 25.859 1 74.38 471 GLY A C 1
ATOM 3549 O O . GLY A 1 471 ? -40.969 39.844 26.828 1 74.38 471 GLY A O 1
ATOM 3550 N N . PRO A 1 472 ? -43 40 25.906 1 76.12 472 PRO A N 1
ATOM 3551 C CA . PRO A 1 472 ? -43.656 39.781 27.203 1 76.12 472 PRO A CA 1
ATOM 3552 C C . PRO A 1 472 ? -43.312 38.438 27.812 1 76.12 472 PRO A C 1
ATOM 3554 O O . PRO A 1 472 ? -43.219 38.344 29.047 1 76.12 472 PRO A O 1
ATOM 3557 N N . ILE A 1 473 ? -42.969 37.531 27.016 1 80.25 473 ILE A N 1
ATOM 3558 C CA . ILE A 1 473 ? -42.656 36.188 27.531 1 80.25 473 ILE A CA 1
ATOM 3559 C C . ILE A 1 473 ? -41.25 36.188 28.141 1 80.25 473 ILE A C 1
ATOM 3561 O O . ILE A 1 473 ? -41.031 35.562 29.188 1 80.25 473 ILE A O 1
ATOM 3565 N N . ILE A 1 474 ? -40.375 36.844 27.578 1 80 474 ILE A N 1
ATOM 3566 C CA . ILE A 1 474 ? -39 36.875 28.047 1 80 474 ILE A CA 1
ATOM 3567 C C . ILE A 1 474 ? -38.938 37.594 29.391 1 80 474 ILE A C 1
ATOM 3569 O O . ILE A 1 474 ? -38.125 37.25 30.25 1 80 474 ILE A O 1
ATOM 3573 N N . ASN A 1 475 ? -39.906 38.562 29.609 1 76.69 475 ASN A N 1
ATOM 3574 C CA . ASN A 1 475 ? -39.875 39.375 30.828 1 76.69 475 ASN A CA 1
ATOM 3575 C C . ASN A 1 475 ? -40.375 38.562 32.031 1 76.69 475 ASN A C 1
ATOM 3577 O O . ASN A 1 475 ? -40.125 38.969 33.188 1 76.69 475 ASN A O 1
ATOM 3581 N N . VAL A 1 476 ? -40.938 37.406 31.734 1 79.06 476 VAL A N 1
ATOM 3582 C CA . VAL A 1 476 ? -41.469 36.625 32.844 1 79.06 476 VAL A CA 1
ATOM 3583 C C . VAL A 1 476 ? -40.656 35.375 33.031 1 79.06 476 VAL A C 1
ATOM 3585 O O . VAL A 1 476 ? -40.906 34.562 33.938 1 79.06 476 VAL A O 1
ATOM 3588 N N . LEU A 1 477 ? -39.594 35.25 32.344 1 84.88 477 LEU A N 1
ATOM 3589 C CA . LEU A 1 477 ? -38.781 34.031 32.438 1 84.88 477 LEU A CA 1
ATOM 3590 C C . LEU A 1 477 ? -37.625 34.219 33.406 1 84.88 477 LEU A C 1
ATOM 3592 O O . LEU A 1 477 ? -36.812 35.156 33.219 1 84.88 477 LEU A O 1
ATOM 3596 N N . PRO A 1 478 ? -37.562 33.375 34.438 1 87.25 478 PRO A N 1
ATOM 3597 C CA . PRO A 1 478 ? -36.406 33.5 35.312 1 87.25 478 PRO A CA 1
ATOM 3598 C C . PRO A 1 478 ? -35.062 33.156 34.625 1 87.25 478 PRO A C 1
ATOM 3600 O O . PRO A 1 478 ? -35.031 32.25 33.781 1 87.25 478 PRO A O 1
ATOM 3603 N N . ARG A 1 479 ? -34.062 33.688 35 1 86.12 479 ARG A N 1
ATOM 3604 C CA . ARG A 1 479 ? -32.75 33.531 34.375 1 86.12 479 ARG A CA 1
ATOM 3605 C C . ARG A 1 479 ? -32.188 32.125 34.562 1 86.12 479 ARG A C 1
ATOM 3607 O O . ARG A 1 479 ? -31.5 31.609 33.688 1 86.12 479 ARG A O 1
ATOM 3614 N N . PHE A 1 480 ? -32.5 31.531 35.688 1 89.56 480 PHE A N 1
ATOM 3615 C CA . PHE A 1 480 ? -31.891 30.234 36 1 89.56 480 PHE A CA 1
ATOM 3616 C C . PHE A 1 480 ? -32.438 29.156 35.062 1 89.56 480 PHE A C 1
ATOM 3618 O O . PHE A 1 480 ? -31.766 28.141 34.812 1 89.56 480 PHE A O 1
ATOM 3625 N N . LEU A 1 481 ? -33.656 29.375 34.531 1 89.5 481 LEU A N 1
ATOM 3626 C CA . LEU A 1 481 ? -34.25 28.406 33.625 1 89.5 481 LEU A CA 1
ATOM 3627 C C . LEU A 1 481 ? -33.469 28.375 32.312 1 89.5 481 LEU A C 1
ATOM 3629 O O . LEU A 1 481 ? -33.156 27.297 31.781 1 89.5 481 LEU A O 1
ATOM 3633 N N . LEU A 1 482 ? -33.156 29.484 31.812 1 88.38 482 LEU A N 1
ATOM 3634 C CA . LEU A 1 482 ? -32.406 29.578 30.578 1 88.38 482 LEU A CA 1
ATOM 3635 C C . LEU A 1 482 ? -30.969 29.078 30.766 1 88.38 482 LEU A C 1
ATOM 3637 O O . LEU A 1 482 ? -30.438 28.375 29.906 1 88.38 482 LEU A O 1
ATOM 3641 N N . ALA A 1 483 ? -30.422 29.344 31.859 1 90.88 483 ALA A N 1
ATOM 3642 C CA . ALA A 1 483 ? -29.078 28.875 32.188 1 90.88 483 ALA A CA 1
ATOM 3643 C C . ALA A 1 483 ? -29.047 27.359 32.344 1 90.88 483 ALA A C 1
ATOM 3645 O O . ALA A 1 483 ? -28.047 26.703 32 1 90.88 483 ALA A O 1
ATOM 3646 N N . GLY A 1 484 ? -30.109 26.844 32.875 1 91 484 GLY A N 1
ATOM 3647 C CA . GLY A 1 484 ? -30.188 25.406 33 1 91 484 GLY A CA 1
ATOM 3648 C C . GLY A 1 484 ? -30.188 24.656 31.688 1 91 484 GLY A C 1
ATOM 3649 O O . GLY A 1 484 ? -29.531 23.625 31.547 1 91 484 GLY A O 1
ATOM 3650 N N . LEU A 1 485 ? -30.844 25.203 30.734 1 88.75 485 LEU A N 1
ATOM 3651 C CA . LEU A 1 485 ? -30.859 24.609 29.406 1 88.75 485 LEU A CA 1
ATOM 3652 C C . LEU A 1 485 ? -29.484 24.672 28.75 1 88.75 485 LEU A C 1
ATOM 3654 O O . LEU A 1 485 ? -29.078 23.75 28.031 1 88.75 485 LEU A O 1
ATOM 3658 N N . LEU A 1 486 ? -28.781 25.656 29.016 1 90.56 486 LEU A N 1
ATOM 3659 C CA . LEU A 1 486 ? -27.438 25.812 28.484 1 90.56 486 LEU A CA 1
ATOM 3660 C C . LEU A 1 486 ? -26.469 24.844 29.156 1 90.56 486 LEU A C 1
ATOM 3662 O O . LEU A 1 486 ? -25.578 24.297 28.5 1 90.56 486 LEU A O 1
ATOM 3666 N N . ILE A 1 487 ? -26.641 24.719 30.406 1 92.94 487 ILE A N 1
ATOM 3667 C CA . ILE A 1 487 ? -25.781 23.781 31.125 1 92.94 487 ILE A CA 1
ATOM 3668 C C . ILE A 1 487 ? -26.016 22.375 30.609 1 92.94 487 ILE A C 1
ATOM 3670 O O . ILE A 1 487 ? -25.078 21.578 30.516 1 92.94 487 ILE A O 1
ATOM 3674 N N . ASN A 1 488 ? -27.203 22.109 30.266 1 90.94 488 ASN A N 1
ATOM 3675 C CA . ASN A 1 488 ? -27.484 20.812 29.672 1 90.94 488 ASN A CA 1
ATOM 3676 C C . ASN A 1 488 ? -26.719 20.609 28.359 1 90.94 488 ASN A C 1
ATOM 3678 O O . ASN A 1 488 ? -26.109 19.562 28.156 1 90.94 488 ASN A O 1
ATOM 3682 N N . SER A 1 489 ? -26.781 21.547 27.516 1 88.75 489 SER A N 1
ATOM 3683 C CA . SER A 1 489 ? -26.094 21.438 26.234 1 88.75 489 SER A CA 1
ATOM 3684 C C . SER A 1 489 ? -24.578 21.406 26.422 1 88.75 489 SER A C 1
ATOM 3686 O O . SER A 1 489 ? -23.891 20.641 25.766 1 88.75 489 SER A O 1
ATOM 3688 N N . GLY A 1 490 ? -24.062 22.25 27.281 1 90.44 490 GLY A N 1
ATOM 3689 C CA . GLY A 1 490 ? -22.625 22.281 27.562 1 90.44 490 GLY A CA 1
ATOM 3690 C C . GLY A 1 490 ? -22.109 20.984 28.156 1 90.44 490 GLY A C 1
ATOM 3691 O O . GLY A 1 490 ? -21.047 20.484 27.766 1 90.44 490 GLY A O 1
ATOM 3692 N N . ALA A 1 491 ? -22.891 20.5 29.062 1 91.12 491 ALA A N 1
ATOM 3693 C CA . ALA A 1 491 ? -22.516 19.234 29.688 1 91.12 491 ALA A CA 1
ATOM 3694 C C . ALA A 1 491 ? -22.5 18.094 28.672 1 91.12 491 ALA A C 1
ATOM 3696 O O . ALA A 1 491 ? -21.656 17.219 28.719 1 91.12 491 ALA A O 1
ATOM 3697 N N . GLY A 1 492 ? -23.406 18.156 27.797 1 89.31 492 GLY A N 1
ATOM 3698 C CA . GLY A 1 492 ? -23.438 17.156 26.734 1 89.31 492 GLY A CA 1
ATOM 3699 C C . GLY A 1 492 ? -22.203 17.172 25.859 1 89.31 492 GLY A C 1
ATOM 3700 O O . GLY A 1 492 ? -21.625 16.125 25.578 1 89.31 492 GLY A O 1
ATOM 3701 N N . PHE A 1 493 ? -21.766 18.297 25.516 1 89.88 493 PHE A N 1
ATOM 3702 C CA . PHE A 1 493 ? -20.594 18.438 24.656 1 89.88 493 PHE A CA 1
ATOM 3703 C C . PHE A 1 493 ? -19.344 17.969 25.391 1 89.88 493 PHE A C 1
ATOM 3705 O O . PHE A 1 493 ? -18.484 17.297 24.797 1 89.88 493 PHE A O 1
ATOM 3712 N N . ILE A 1 494 ? -19.281 18.266 26.656 1 91.81 494 ILE A N 1
ATOM 3713 C CA . ILE A 1 494 ? -18.062 17.953 27.406 1 91.81 494 ILE A CA 1
ATOM 3714 C C . ILE A 1 494 ? -18.016 16.469 27.719 1 91.81 494 ILE A C 1
ATOM 3716 O O . ILE A 1 494 ? -17 15.805 27.469 1 91.81 494 ILE A O 1
ATOM 3720 N N . VAL A 1 495 ? -19.109 15.906 28.188 1 90.69 495 VAL A N 1
ATOM 3721 C CA . VAL A 1 495 ? -19.109 14.516 28.625 1 90.69 495 VAL A CA 1
ATOM 3722 C C . VAL A 1 495 ? -18.984 13.594 27.406 1 90.69 495 VAL A C 1
ATOM 3724 O O . VAL A 1 495 ? -18.25 12.617 27.438 1 90.69 495 VAL A O 1
ATOM 3727 N N . GLU A 1 496 ? -19.609 13.898 26.406 1 87.56 496 GLU A N 1
ATOM 3728 C CA . GLU A 1 496 ? -19.625 13.039 25.219 1 87.56 496 GLU A CA 1
ATOM 3729 C C . GLU A 1 496 ? -18.266 13.078 24.516 1 87.56 496 GLU A C 1
ATOM 3731 O O . GLU A 1 496 ? -17.859 12.094 23.891 1 87.56 496 GLU A O 1
ATOM 3736 N N . ASN A 1 497 ? -17.562 14.117 24.547 1 89.19 497 ASN A N 1
ATOM 3737 C CA . ASN A 1 497 ? -16.344 14.258 23.766 1 89.19 497 ASN A CA 1
ATOM 3738 C C . ASN A 1 497 ? -15.102 14.117 24.656 1 89.19 497 ASN A C 1
ATOM 3740 O O . ASN A 1 497 ? -14.125 13.469 24.266 1 89.19 497 ASN A O 1
ATOM 3744 N N . LEU A 1 498 ? -15.094 14.648 25.828 1 90.19 498 LEU A N 1
ATOM 3745 C CA . LEU A 1 498 ? -13.906 14.656 26.672 1 90.19 498 LEU A CA 1
ATOM 3746 C C . LEU A 1 498 ? -13.828 13.383 27.516 1 90.19 498 LEU A C 1
ATOM 3748 O O . LEU A 1 498 ? -12.734 12.938 27.859 1 90.19 498 LEU A O 1
ATOM 3752 N N . ILE A 1 499 ? -15.016 12.797 27.812 1 88.31 499 ILE A N 1
ATOM 3753 C CA . ILE A 1 499 ? -14.984 11.633 28.688 1 88.31 499 ILE A CA 1
ATOM 3754 C C . ILE A 1 499 ? -15.305 10.375 27.891 1 88.31 499 ILE A C 1
ATOM 3756 O O . ILE A 1 499 ? -14.5 9.438 27.844 1 88.31 499 ILE A O 1
ATOM 3760 N N . GLU A 1 500 ? -16.359 10.414 27.188 1 85.88 500 GLU A N 1
ATOM 3761 C CA . GLU A 1 500 ? -16.781 9.211 26.453 1 85.88 500 GLU A CA 1
ATOM 3762 C C . GLU A 1 500 ? -16 9.055 25.156 1 85.88 500 GLU A C 1
ATOM 3764 O O . GLU A 1 500 ? -16.109 8.031 24.484 1 85.88 500 GLU A O 1
ATOM 3769 N N . GLY A 1 501 ? -15.289 10.094 24.828 1 81.12 501 GLY A N 1
ATOM 3770 C CA . GLY A 1 501 ? -14.453 9.977 23.641 1 81.12 501 GLY A CA 1
ATOM 3771 C C . GLY A 1 501 ? -13.414 8.875 23.75 1 81.12 501 GLY A C 1
ATOM 3772 O O . GLY A 1 501 ? -12.945 8.344 22.734 1 81.12 501 GLY A O 1
ATOM 3773 N N . ARG A 1 502 ? -13.133 8.391 24.953 1 80.75 502 ARG A N 1
ATOM 3774 C CA . ARG A 1 502 ? -12.133 7.355 25.203 1 80.75 502 ARG A CA 1
ATOM 3775 C C . ARG A 1 502 ? -12.578 6.016 24.625 1 80.75 502 ARG A C 1
ATOM 3777 O O . ARG A 1 502 ? -11.742 5.188 24.25 1 80.75 502 ARG A O 1
ATOM 3784 N N . LEU A 1 503 ? -13.891 5.832 24.453 1 73.81 503 LEU A N 1
ATOM 3785 C CA . LEU A 1 503 ? -14.422 4.555 24 1 73.81 503 LEU A CA 1
ATOM 3786 C C . LEU A 1 503 ? -14.484 4.512 22.469 1 73.81 503 LEU A C 1
ATOM 3788 O O . LEU A 1 503 ? -14.5 3.43 21.875 1 73.81 503 LEU A O 1
ATOM 3792 N N . ARG A 1 504 ? -14.461 5.66 21.906 1 72.81 504 ARG A N 1
ATOM 3793 C CA . ARG A 1 504 ? -14.672 5.707 20.469 1 72.81 504 ARG A CA 1
ATOM 3794 C C . ARG A 1 504 ? -13.367 5.98 19.719 1 72.81 504 ARG A C 1
ATOM 3796 O O . ARG A 1 504 ? -13.242 5.684 18.531 1 72.81 504 ARG A O 1
ATOM 3803 N N . LEU A 1 505 ? -12.469 6.676 20.328 1 77.44 505 LEU A N 1
ATOM 3804 C CA . LEU A 1 505 ? -11.258 7.133 19.656 1 77.44 505 LEU A CA 1
ATOM 3805 C C . LEU A 1 505 ? -10.047 6.312 20.094 1 77.44 505 LEU A C 1
ATOM 3807 O O . LEU A 1 505 ? -10.086 5.645 21.125 1 77.44 505 LEU A O 1
ATOM 3811 N N . THR A 1 506 ? -9.086 6.305 19.312 1 76.5 506 THR A N 1
ATOM 3812 C CA . THR A 1 506 ? -7.816 5.676 19.656 1 76.5 506 THR A CA 1
ATOM 3813 C C . THR A 1 506 ? -7.117 6.449 20.766 1 76.5 506 THR A C 1
ATOM 3815 O O . THR A 1 506 ? -7.5 7.574 21.078 1 76.5 506 THR A O 1
ATOM 3818 N N . ARG A 1 507 ? -6.125 5.898 21.422 1 78.56 507 ARG A N 1
ATOM 3819 C CA . ARG A 1 507 ? -5.418 6.531 22.531 1 78.56 507 ARG A CA 1
ATOM 3820 C C . ARG A 1 507 ? -4.742 7.824 22.078 1 78.56 507 ARG A C 1
ATOM 3822 O O . ARG A 1 507 ? -4.742 8.82 22.812 1 78.56 507 ARG A O 1
ATOM 3829 N N . VAL A 1 508 ? -4.223 7.836 20.875 1 78.44 508 VAL A N 1
ATOM 3830 C CA . VAL A 1 508 ? -3.531 9.023 20.391 1 78.44 508 VAL A CA 1
ATOM 3831 C C . VAL A 1 508 ? -4.551 10.109 20.047 1 78.44 508 VAL A C 1
ATOM 3833 O O . VAL A 1 508 ? -4.355 11.281 20.391 1 78.44 508 VAL A O 1
ATOM 3836 N N . SER A 1 509 ? -5.613 9.68 19.453 1 81.31 509 SER A N 1
ATOM 3837 C CA . SER A 1 509 ? -6.652 10.648 19.109 1 81.31 509 SER A CA 1
ATOM 3838 C C . SER A 1 509 ? -7.305 11.227 20.359 1 81.31 509 SER A C 1
ATOM 3840 O O . SER A 1 509 ? -7.648 12.406 20.406 1 81.31 509 SER A O 1
ATOM 3842 N N . PHE A 1 510 ? -7.414 10.438 21.438 1 86.56 510 PHE A N 1
ATOM 3843 C CA . PHE A 1 510 ? -8.023 10.898 22.672 1 86.56 510 PHE A CA 1
ATOM 3844 C C . PHE A 1 510 ? -7.109 11.883 23.391 1 86.56 510 PHE A C 1
ATOM 3846 O O . PHE A 1 510 ? -7.578 12.844 24.016 1 86.56 510 PHE A O 1
ATOM 3853 N N . SER A 1 511 ? -5.852 11.68 23.219 1 87.88 511 SER A N 1
ATOM 3854 C CA . SER A 1 511 ? -4.906 12.617 23.812 1 87.88 511 SER A CA 1
ATOM 3855 C C . SER A 1 511 ? -4.949 13.977 23.109 1 87.88 511 SER A C 1
ATOM 3857 O O . SER A 1 511 ? -4.777 15.016 23.75 1 87.88 511 SER A O 1
ATOM 3859 N N . ILE A 1 512 ? -5.203 13.953 21.844 1 87.5 512 ILE A N 1
ATOM 3860 C CA . ILE A 1 512 ? -5.297 15.195 21.078 1 87.5 512 ILE A CA 1
ATOM 3861 C C . ILE A 1 512 ? -6.516 15.992 21.531 1 87.5 512 ILE A C 1
ATOM 3863 O O . ILE A 1 512 ? -6.469 17.219 21.625 1 87.5 512 ILE A O 1
ATOM 3867 N N . VAL A 1 513 ? -7.629 15.328 21.891 1 90.94 513 VAL A N 1
ATOM 3868 C CA . VAL A 1 513 ? -8.828 16 22.391 1 90.94 513 VAL A CA 1
ATOM 3869 C C . VAL A 1 513 ? -8.508 16.734 23.688 1 90.94 513 VAL A C 1
ATOM 3871 O O . VAL A 1 513 ? -8.867 17.906 23.844 1 90.94 513 VAL A O 1
ATOM 3874 N N . TRP A 1 514 ? -7.762 16.109 24.516 1 92.25 514 TRP A N 1
ATOM 3875 C CA . TRP A 1 514 ? -7.418 16.719 25.797 1 92.25 514 TRP A CA 1
ATOM 3876 C C . TRP A 1 514 ? -6.402 17.844 25.609 1 92.25 514 TRP A C 1
ATOM 3878 O O . TRP A 1 514 ? -6.434 18.844 26.344 1 92.25 514 TRP A O 1
ATOM 3888 N N . ILE A 1 515 ? -5.531 17.75 24.641 1 90.06 515 ILE A N 1
ATOM 3889 C CA . ILE A 1 515 ? -4.562 18.797 24.375 1 90.06 515 ILE A CA 1
ATOM 3890 C C . ILE A 1 515 ? -5.281 20.047 23.844 1 90.06 515 ILE A C 1
ATOM 3892 O O . ILE A 1 515 ? -4.996 21.156 24.266 1 90.06 515 ILE A O 1
ATOM 3896 N N . ILE A 1 516 ? -6.191 19.797 22.984 1 90.56 516 ILE A N 1
ATOM 3897 C CA . ILE A 1 516 ? -6.953 20.922 22.422 1 90.56 516 ILE A CA 1
ATOM 3898 C C . ILE A 1 516 ? -7.73 21.625 23.531 1 90.56 516 ILE A C 1
ATOM 3900 O O . ILE A 1 516 ? -7.707 22.844 23.641 1 90.56 516 ILE A O 1
ATOM 3904 N N . PHE A 1 517 ? -8.336 20.859 24.453 1 92.81 517 PHE A N 1
ATOM 3905 C CA . PHE A 1 517 ? -9.125 21.406 25.547 1 92.81 517 PHE A CA 1
ATOM 3906 C C . PHE A 1 517 ? -8.227 22.156 26.531 1 92.81 517 PHE A C 1
ATOM 3908 O O . PHE A 1 517 ? -8.562 23.266 26.969 1 92.81 517 PHE A O 1
ATOM 3915 N N . SER A 1 518 ? -7.094 21.594 26.859 1 90.19 518 SER A N 1
ATOM 3916 C CA . SER A 1 518 ? -6.18 22.188 27.828 1 90.19 518 SER A CA 1
ATOM 3917 C C . SER A 1 518 ? -5.574 23.484 27.281 1 90.19 518 SER A C 1
ATOM 3919 O O . SER A 1 518 ? -5.43 24.453 28.016 1 90.19 518 SER A O 1
ATOM 3921 N N . VAL A 1 519 ? -5.273 23.516 26.031 1 87.81 519 VAL A N 1
ATOM 3922 C CA . VAL A 1 519 ? -4.691 24.719 25.438 1 87.81 519 VAL A CA 1
ATOM 3923 C C . VAL A 1 519 ? -5.734 25.828 25.391 1 87.81 519 VAL A C 1
ATOM 3925 O O . VAL A 1 519 ? -5.418 27 25.609 1 87.81 519 VAL A O 1
ATOM 3928 N N . ASN A 1 520 ? -6.988 25.469 25.078 1 89.88 520 ASN A N 1
ATOM 3929 C CA . ASN A 1 520 ? -8.055 26.469 25.109 1 89.88 520 ASN A CA 1
ATOM 3930 C C . ASN A 1 520 ? -8.234 27.062 26.5 1 89.88 520 ASN A C 1
ATOM 3932 O O . ASN A 1 520 ? -8.414 28.281 26.641 1 89.88 520 ASN A O 1
ATOM 3936 N N . PHE A 1 521 ? -8.141 26.203 27.484 1 84.69 521 PHE A N 1
ATOM 3937 C CA . PHE A 1 521 ? -8.305 26.656 28.859 1 84.69 521 PHE A CA 1
ATOM 3938 C C . PHE A 1 521 ? -7.168 27.578 29.266 1 84.69 521 PHE A C 1
ATOM 3940 O O . PHE A 1 521 ? -7.406 28.625 29.875 1 84.69 521 PHE A O 1
ATOM 3947 N N . VAL A 1 522 ? -5.969 27.25 28.859 1 80 522 VAL A N 1
ATOM 3948 C CA . VAL A 1 522 ? -4.801 28.062 29.203 1 80 522 VAL A CA 1
ATOM 3949 C C . VAL A 1 522 ? -4.828 29.375 28.422 1 80 522 VAL A C 1
ATOM 3951 O O . VAL A 1 522 ? -4.492 30.422 28.969 1 80 522 VAL A O 1
ATOM 3954 N N . TRP A 1 523 ? -5.281 29.297 27.188 1 81.5 523 TRP A N 1
ATOM 3955 C CA . TRP A 1 523 ? -5.332 30.484 26.344 1 81.5 523 TRP A CA 1
ATOM 3956 C C . TRP A 1 523 ? -6.348 31.484 26.891 1 81.5 523 TRP A C 1
ATOM 3958 O O . TRP A 1 523 ? -6.07 32.688 26.969 1 81.5 523 TRP A O 1
ATOM 3968 N N . GLU A 1 524 ? -7.531 31.062 27.328 1 78.5 524 GLU A N 1
ATOM 3969 C CA . GLU A 1 524 ? -8.617 31.938 27.766 1 78.5 524 GLU A CA 1
ATOM 3970 C C . GLU A 1 524 ? -8.328 32.5 29.156 1 78.5 524 GLU A C 1
ATOM 3972 O O . GLU A 1 524 ? -8.656 33.656 29.438 1 78.5 524 GLU A O 1
ATOM 3977 N N . PHE A 1 525 ? -7.656 31.812 29.953 1 71.44 525 PHE A N 1
ATOM 3978 C CA . PHE A 1 525 ? -7.492 32.25 31.344 1 71.44 525 PHE A CA 1
ATOM 3979 C C . PHE A 1 525 ? -6.191 33 31.516 1 71.44 525 PHE A C 1
ATOM 3981 O O . PHE A 1 525 ? -6.133 33.969 32.281 1 71.44 525 PHE A O 1
ATOM 3988 N N . PHE A 1 526 ? -5.188 32.594 30.75 1 66 526 PHE A N 1
ATOM 3989 C CA . PHE A 1 526 ? -3.879 33.156 31.062 1 66 526 PHE A CA 1
ATOM 3990 C C . PHE A 1 526 ? -3.385 34.031 29.938 1 66 526 PHE A C 1
ATOM 3992 O O . PHE A 1 526 ? -2.822 35.094 30.172 1 66 526 PHE A O 1
ATOM 3999 N N . VAL A 1 527 ? -3.625 33.688 28.75 1 69.62 527 VAL A N 1
ATOM 4000 C CA . VAL A 1 527 ? -2.975 34.344 27.641 1 69.62 527 VAL A CA 1
ATOM 4001 C C . VAL A 1 527 ? -3.826 35.531 27.172 1 69.62 527 VAL A C 1
ATOM 4003 O O . VAL A 1 527 ? -3.307 36.625 26.938 1 69.62 527 VAL A O 1
ATOM 4006 N N . LYS A 1 528 ? -5.145 35.406 27.141 1 72.69 528 LYS A N 1
ATOM 4007 C CA . LYS A 1 528 ? -6.047 36.406 26.594 1 72.69 528 LYS A CA 1
ATOM 4008 C C . LYS A 1 528 ? -6.023 37.688 27.438 1 72.69 528 LYS A C 1
ATOM 4010 O O . LYS A 1 528 ? -6.086 38.781 26.906 1 72.69 528 LYS A O 1
ATOM 4015 N N . SER A 1 529 ? -5.922 37.531 28.734 1 64.5 529 SER A N 1
ATOM 4016 C CA . SER A 1 529 ? -5.961 38.656 29.656 1 64.5 529 SER A CA 1
ATOM 4017 C C . SER A 1 529 ? -4.715 39.531 29.516 1 64.5 529 SER A C 1
ATOM 4019 O O . SER A 1 529 ? -4.742 40.719 29.812 1 64.5 529 SER A O 1
ATOM 4021 N N . GLU A 1 530 ? -3.789 38.906 28.969 1 57.19 530 GLU A N 1
ATOM 4022 C CA . GLU A 1 530 ? -2.521 39.625 28.875 1 57.19 530 GLU A CA 1
ATOM 4023 C C . GLU A 1 530 ? -2.336 40.25 27.5 1 57.19 530 GLU A C 1
ATOM 4025 O O . GLU A 1 530 ? -1.459 41.094 27.297 1 57.19 530 GLU A O 1
ATOM 4030 N N . LEU A 1 531 ? -3.389 39.906 26.656 1 62.22 531 LEU A N 1
ATOM 4031 C CA . LEU A 1 531 ? -3.279 40.406 25.297 1 62.22 531 LEU A CA 1
ATOM 4032 C C . LEU A 1 531 ? -3.898 41.812 25.172 1 62.22 531 LEU A C 1
ATOM 4034 O O . LEU A 1 531 ? -4.82 42.156 25.922 1 62.22 531 LEU A O 1
ATOM 4038 N N . SER A 1 532 ? -3.285 42.688 24.328 1 57.06 532 SER A N 1
ATOM 4039 C CA . SER A 1 532 ? -3.785 44.031 24.125 1 57.06 532 SER A CA 1
ATOM 4040 C C . SER A 1 532 ? -5.191 44.031 23.547 1 57.06 532 SER A C 1
ATOM 4042 O O . SER A 1 532 ? -5.621 43.031 22.953 1 57.06 532 SER A O 1
ATOM 4044 N N . ASN A 1 533 ? -5.965 45.031 23.797 1 61.88 533 ASN A N 1
ATOM 4045 C CA . ASN A 1 533 ? -7.344 45.156 23.344 1 61.88 533 ASN A CA 1
ATOM 4046 C C . ASN A 1 533 ? -7.445 45.156 21.828 1 61.88 533 ASN A C 1
ATOM 4048 O O . ASN A 1 533 ? -8.523 44.938 21.266 1 61.88 533 ASN A O 1
ATOM 4052 N N . THR A 1 534 ? -6.328 45.344 21.172 1 60.16 534 THR A N 1
ATOM 4053 C CA . THR A 1 534 ? -6.383 45.375 19.719 1 60.16 534 THR A CA 1
ATOM 4054 C C . THR A 1 534 ? -6.113 43.969 19.156 1 60.16 534 THR A C 1
ATOM 4056 O O . THR A 1 534 ? -6.625 43.625 18.094 1 60.16 534 THR A O 1
ATOM 4059 N N . VAL A 1 535 ? -5.352 43.094 19.922 1 60.53 535 VAL A N 1
ATOM 4060 C CA . VAL A 1 535 ? -4.949 41.781 19.406 1 60.53 535 VAL A CA 1
ATOM 4061 C C . VAL A 1 535 ? -5.895 40.719 19.922 1 60.53 535 VAL A C 1
ATOM 4063 O O . VAL A 1 535 ? -6.137 39.719 19.25 1 60.53 535 VAL A O 1
ATOM 4066 N N . SER A 1 536 ? -6.355 41.031 21.062 1 68.31 536 SER A N 1
ATOM 4067 C CA . SER A 1 536 ? -7.172 40 21.719 1 68.31 536 SER A CA 1
ATOM 4068 C C . SER A 1 536 ? -8.367 39.625 20.859 1 68.31 536 SER A C 1
ATOM 4070 O O . SER A 1 536 ? -8.703 38.438 20.766 1 68.31 536 SER A O 1
ATOM 4072 N N . PRO A 1 537 ? -8.867 40.625 20.094 1 71.44 537 PRO A N 1
ATOM 4073 C CA . PRO A 1 537 ? -10.031 40.219 19.297 1 71.44 537 PRO A CA 1
ATOM 4074 C C . PRO A 1 537 ? -9.656 39.406 18.062 1 71.44 537 PRO A C 1
ATOM 4076 O O . PRO A 1 537 ? -10.484 38.656 17.547 1 71.44 537 PRO A O 1
ATOM 4079 N N . LEU A 1 538 ? -8.43 39.406 17.656 1 67 538 LEU A N 1
ATOM 4080 C CA . LEU A 1 538 ? -7.977 38.719 16.453 1 67 538 LEU A CA 1
ATOM 4081 C C . LEU A 1 538 ? -7.676 37.25 16.75 1 67 538 LEU A C 1
ATOM 4083 O O . LEU A 1 538 ? -7.633 36.438 15.828 1 67 538 LEU A O 1
ATOM 4087 N N . LEU A 1 539 ? -7.453 36.969 18.016 1 72.81 539 LEU A N 1
ATOM 4088 C CA . LEU A 1 539 ? -7.055 35.594 18.359 1 72.81 539 LEU A CA 1
ATOM 4089 C C . LEU A 1 539 ? -7.938 35.031 19.469 1 72.81 539 LEU A C 1
ATOM 4091 O O . LEU A 1 539 ? -7.445 34.719 20.562 1 72.81 539 LEU A O 1
ATOM 4095 N N . PRO A 1 540 ? -9.172 34.906 18.984 1 78.56 540 PRO A N 1
ATOM 4096 C CA . PRO A 1 540 ? -9.977 34.219 20.016 1 78.56 540 PRO A CA 1
ATOM 4097 C C . PRO A 1 540 ? -9.5 32.812 20.312 1 78.56 540 PRO A C 1
ATOM 4099 O O . PRO A 1 540 ? -8.844 32.188 19.469 1 78.56 540 PRO A O 1
ATOM 4102 N N . GLY A 1 541 ? -9.609 32.438 21.562 1 80.31 541 GLY A N 1
ATOM 4103 C CA . GLY A 1 541 ? -9.172 31.109 22 1 80.31 541 GLY A CA 1
ATOM 4104 C C . GLY A 1 541 ? -9.625 30 21.078 1 80.31 541 GLY A C 1
ATOM 4105 O O . GLY A 1 541 ? -8.859 29.078 20.766 1 80.31 541 GLY A O 1
ATOM 4106 N N . LEU A 1 542 ? -10.805 30.062 20.562 1 85.81 542 LEU A N 1
ATOM 4107 C CA . LEU A 1 542 ? -11.375 29.016 19.734 1 85.81 542 LEU A CA 1
ATOM 4108 C C . LEU A 1 542 ? -10.656 28.938 18.391 1 85.81 542 LEU A C 1
ATOM 4110 O O . LEU A 1 542 ? -10.523 27.859 17.797 1 85.81 542 LEU A O 1
ATOM 4114 N N . LEU A 1 543 ? -10.258 30.047 17.875 1 81.69 543 LEU A N 1
ATOM 4115 C CA . LEU A 1 543 ? -9.531 30.047 16.609 1 81.69 543 LEU A CA 1
ATOM 4116 C C . LEU A 1 543 ? -8.156 29.422 16.766 1 81.69 543 LEU A C 1
ATOM 4118 O O . LEU A 1 543 ? -7.703 28.672 15.891 1 81.69 543 LEU A O 1
ATOM 4122 N N . VAL A 1 544 ? -7.484 29.719 17.922 1 79.81 544 VAL A N 1
ATOM 4123 C CA . VAL A 1 544 ? -6.152 29.172 18.188 1 79.81 544 VAL A CA 1
ATOM 4124 C C . VAL A 1 544 ? -6.219 27.656 18.266 1 79.81 544 VAL A C 1
ATOM 4126 O O . VAL A 1 544 ? -5.379 26.953 17.688 1 79.81 544 VAL A O 1
ATOM 4129 N N . VAL A 1 545 ? -7.176 27.203 18.922 1 86.31 545 VAL A N 1
ATOM 4130 C CA . VAL A 1 545 ? -7.25 25.766 19.141 1 86.31 545 VAL A CA 1
ATOM 4131 C C . VAL A 1 545 ? -7.711 25.078 17.844 1 86.31 545 VAL A C 1
ATOM 4133 O O . VAL A 1 545 ? -7.363 23.922 17.594 1 86.31 545 VAL A O 1
ATOM 4136 N N . PHE A 1 546 ? -8.445 25.719 17.031 1 81.62 546 PHE A N 1
ATOM 4137 C CA . PHE A 1 546 ? -8.852 25.156 15.758 1 81.62 546 PHE A CA 1
ATOM 4138 C C . PHE A 1 546 ? -7.648 24.922 14.859 1 81.62 546 PHE A C 1
ATOM 4140 O O . PHE A 1 546 ? -7.516 23.859 14.242 1 81.62 546 PHE A O 1
ATOM 4147 N N . VAL A 1 547 ? -6.809 25.922 14.781 1 74.69 547 VAL A N 1
ATOM 4148 C CA . VAL A 1 547 ? -5.605 25.812 13.961 1 74.69 547 VAL A CA 1
ATOM 4149 C C . VAL A 1 547 ? -4.68 24.75 14.539 1 74.69 547 VAL A C 1
ATOM 4151 O O . VAL A 1 547 ? -4.137 23.922 13.805 1 74.69 547 VAL A O 1
ATOM 4154 N N . LEU A 1 548 ? -4.566 24.75 15.852 1 79 548 LEU A N 1
ATOM 4155 C CA . LEU A 1 548 ? -3.75 23.75 16.516 1 79 548 LEU A CA 1
ATOM 4156 C C . LEU A 1 548 ? -4.289 22.344 16.25 1 79 548 LEU A C 1
ATOM 4158 O O . LEU A 1 548 ? -3.516 21.406 16.062 1 79 548 LEU A O 1
ATOM 4162 N N . GLY A 1 549 ? -5.598 22.25 16.328 1 79.75 549 GLY A N 1
ATOM 4163 C CA . GLY A 1 549 ? -6.211 20.969 16.062 1 79.75 549 GLY A CA 1
ATOM 4164 C C . GLY A 1 549 ? -5.914 20.438 14.68 1 79.75 549 GLY A C 1
ATOM 4165 O O . GLY A 1 549 ? -5.625 19.25 14.508 1 79.75 549 GLY A O 1
ATOM 4166 N N . ILE A 1 550 ? -5.879 21.281 13.719 1 74.56 550 ILE A N 1
ATOM 4167 C CA . ILE A 1 550 ? -5.586 20.875 12.352 1 74.56 550 ILE A CA 1
ATOM 4168 C C . ILE A 1 550 ? -4.133 20.422 12.242 1 74.56 550 ILE A C 1
ATOM 4170 O O . ILE A 1 550 ? -3.838 19.406 11.602 1 74.56 550 ILE A O 1
ATOM 4174 N N . ILE A 1 551 ? -3.258 21.062 12.914 1 73 551 ILE A N 1
ATOM 4175 C CA . ILE A 1 551 ? -1.838 20.734 12.891 1 73 551 ILE A CA 1
ATOM 4176 C C . ILE A 1 551 ? -1.613 19.391 13.555 1 73 551 ILE A C 1
ATOM 4178 O O . ILE A 1 551 ? -0.918 18.531 13.008 1 73 551 ILE A O 1
ATOM 4182 N N . LEU A 1 552 ? -2.234 19.25 14.688 1 78.25 552 LEU A N 1
ATOM 4183 C CA . LEU A 1 552 ? -2.051 18.016 15.43 1 78.25 552 LEU A CA 1
ATOM 4184 C C . LEU A 1 552 ? -2.65 16.828 14.672 1 78.25 552 LEU A C 1
ATOM 4186 O O . LEU A 1 552 ? -2.107 15.727 14.703 1 78.25 552 LEU A O 1
ATOM 4190 N N . ALA A 1 553 ? -3.756 17.125 14.031 1 75.06 553 ALA A N 1
ATOM 4191 C CA . ALA A 1 553 ? -4.379 16.078 13.242 1 75.06 553 ALA A CA 1
ATOM 4192 C C . ALA A 1 553 ? -3.496 15.688 12.055 1 75.06 553 ALA A C 1
ATOM 4194 O O . ALA A 1 553 ? -3.422 14.516 11.688 1 75.06 553 ALA A O 1
ATOM 4195 N N . ALA A 1 554 ? -2.906 16.609 11.484 1 71.38 554 ALA A N 1
ATOM 4196 C CA . ALA A 1 554 ? -1.987 16.344 10.383 1 71.38 554 ALA A CA 1
ATOM 4197 C C . ALA A 1 554 ? -0.797 15.508 10.844 1 71.38 554 ALA A C 1
ATOM 4199 O O . ALA A 1 554 ? -0.368 14.586 10.148 1 71.38 554 ALA A O 1
ATOM 4200 N N . PHE A 1 555 ? -0.328 15.82 12.008 1 70.94 555 PHE A N 1
ATOM 4201 C CA . PHE A 1 555 ? 0.792 15.07 12.562 1 70.94 555 PHE A CA 1
ATOM 4202 C C . PHE A 1 555 ? 0.375 13.648 12.898 1 70.94 555 PHE A C 1
ATOM 4204 O O . PHE A 1 555 ? 1.165 12.711 12.742 1 70.94 555 PHE A O 1
ATOM 4211 N N . GLU A 1 556 ? -0.825 13.516 13.391 1 73.44 556 GLU A N 1
ATOM 4212 C CA . GLU A 1 556 ? -1.346 12.18 13.664 1 73.44 556 GLU A CA 1
ATOM 4213 C C . GLU A 1 556 ? -1.436 11.344 12.391 1 73.44 556 GLU A C 1
ATOM 4215 O O . GLU A 1 556 ? -1.122 10.156 12.398 1 73.44 556 GLU A O 1
ATOM 4220 N N . PHE A 1 557 ? -1.77 11.891 11.438 1 69.75 557 PHE A N 1
ATOM 4221 C CA . PHE A 1 557 ? -1.913 11.219 10.148 1 69.75 557 PHE A CA 1
ATOM 4222 C C . PHE A 1 557 ? -0.554 10.789 9.609 1 69.75 557 PHE A C 1
ATOM 4224 O O . PHE A 1 557 ? -0.39 9.656 9.156 1 69.75 557 PHE A O 1
ATOM 4231 N N . ILE A 1 558 ? 0.338 11.68 9.664 1 66.88 558 ILE A N 1
ATOM 4232 C CA . ILE A 1 558 ? 1.679 11.398 9.156 1 66.88 558 ILE A CA 1
ATOM 4233 C C . ILE A 1 558 ? 2.312 10.273 9.977 1 66.88 558 ILE A C 1
ATOM 4235 O O . ILE A 1 558 ? 2.943 9.375 9.414 1 66.88 558 ILE A O 1
ATOM 4239 N N . ALA A 1 559 ? 2.092 10.305 11.242 1 65.69 559 ALA A N 1
ATOM 4240 C CA . ALA A 1 559 ? 2.66 9.297 12.133 1 65.69 559 ALA A CA 1
ATOM 4241 C C . ALA A 1 559 ? 2.07 7.922 11.844 1 65.69 559 ALA A C 1
ATOM 4243 O O . ALA A 1 559 ? 2.754 6.902 11.984 1 65.69 559 ALA A O 1
ATOM 4244 N N . SER A 1 560 ? 0.843 7.895 11.5 1 63.75 560 SER A N 1
ATOM 4245 C CA . SER A 1 560 ? 0.181 6.621 11.227 1 63.75 560 SER A CA 1
ATOM 4246 C C . SER A 1 560 ? 0.703 5.992 9.938 1 63.75 560 SER A C 1
ATOM 4248 O O . SER A 1 560 ? 0.659 4.77 9.781 1 63.75 560 SER A O 1
ATOM 4250 N N . PHE A 1 561 ? 1.281 6.766 9.109 1 59.16 561 PHE A N 1
ATOM 4251 C CA . PHE A 1 561 ? 1.763 6.262 7.832 1 59.16 561 PHE A CA 1
ATOM 4252 C C . PHE A 1 561 ? 3.246 5.918 7.906 1 59.16 561 PHE A C 1
ATOM 4254 O O . PHE A 1 561 ? 3.744 5.113 7.117 1 59.16 561 PHE A O 1
ATOM 4261 N N . MET A 1 562 ? 4.055 6.602 8.789 1 55.03 562 MET A N 1
ATOM 4262 C CA . MET A 1 562 ? 5.5 6.406 8.875 1 55.03 562 MET A CA 1
ATOM 4263 C C . MET A 1 562 ? 5.828 5.023 9.43 1 55.03 562 MET A C 1
ATOM 4265 O O . MET A 1 562 ? 6.867 4.449 9.109 1 55.03 562 MET A O 1
ATOM 4269 N N . HIS A 1 563 ? 5.152 4.445 10.438 1 51.62 563 HIS A N 1
ATOM 4270 C CA . HIS A 1 563 ? 5.59 3.254 11.164 1 51.62 563 HIS A CA 1
ATOM 4271 C C . HIS A 1 563 ? 5.301 1.987 10.359 1 51.62 563 HIS A C 1
ATOM 4273 O O . HIS A 1 563 ? 5.637 0.883 10.797 1 51.62 563 HIS A O 1
ATOM 4279 N N . LYS A 1 564 ? 4.859 2.121 9.398 1 54.19 564 LYS A N 1
ATOM 4280 C CA . LYS A 1 564 ? 4.293 0.818 9.062 1 54.19 564 LYS A CA 1
ATOM 4281 C C . LYS A 1 564 ? 5.359 -0.117 8.492 1 54.19 564 LYS A C 1
ATOM 4283 O O . LYS A 1 564 ? 5.449 -1.278 8.898 1 54.19 564 LYS A O 1
ATOM 4288 N N . ASP A 1 565 ? 5.973 -0.007 7.273 1 53.72 565 ASP A N 1
ATOM 4289 C CA . ASP A 1 565 ? 6.473 -1.248 6.695 1 53.72 565 ASP A CA 1
ATOM 4290 C C . ASP A 1 565 ? 7.992 -1.334 6.812 1 53.72 565 ASP A C 1
ATOM 4292 O O . ASP A 1 565 ? 8.703 -0.428 6.375 1 53.72 565 ASP A O 1
ATOM 4296 N N . PRO A 1 566 ? 8.469 -2.162 7.895 1 56.78 566 PRO A N 1
ATOM 4297 C CA . PRO A 1 566 ? 9.914 -2.4 7.863 1 56.78 566 PRO A CA 1
ATOM 4298 C C . PRO A 1 566 ? 10.43 -2.682 6.457 1 56.78 566 PRO A C 1
ATOM 4300 O O . PRO A 1 566 ? 9.695 -3.205 5.613 1 56.78 566 PRO A O 1
ATOM 4303 N N . PRO A 1 567 ? 11.617 -1.981 6.184 1 60.91 567 PRO A N 1
ATOM 4304 C CA . PRO A 1 567 ? 12.195 -2.283 4.875 1 60.91 567 PRO A CA 1
ATOM 4305 C C . PRO A 1 567 ? 12.305 -3.783 4.609 1 60.91 567 PRO A C 1
ATOM 4307 O O . PRO A 1 567 ? 12.547 -4.562 5.531 1 60.91 567 PRO A O 1
ATOM 4310 N N . ALA A 1 568 ? 11.82 -4.219 3.521 1 67.56 568 ALA A N 1
ATOM 4311 C CA . ALA A 1 568 ? 11.859 -5.621 3.113 1 67.56 568 ALA A CA 1
ATOM 4312 C C . ALA A 1 568 ? 13.281 -6.168 3.15 1 67.56 568 ALA A C 1
ATOM 4314 O O . ALA A 1 568 ? 14.242 -5.43 2.914 1 67.56 568 ALA A O 1
ATOM 4315 N N . ASN A 1 569 ? 13.539 -7.348 3.656 1 77.19 569 ASN A N 1
ATOM 4316 C CA . ASN A 1 569 ? 14.828 -8.039 3.658 1 77.19 569 ASN A CA 1
ATOM 4317 C C . ASN A 1 569 ? 15.328 -8.289 2.238 1 77.19 569 ASN A C 1
ATOM 4319 O O . ASN A 1 569 ? 14.539 -8.453 1.312 1 77.19 569 ASN A O 1
ATOM 4323 N N . PRO A 1 570 ? 16.656 -8.117 2.15 1 87.81 570 PRO A N 1
ATOM 4324 C CA . PRO A 1 570 ? 17.219 -8.445 0.839 1 87.81 570 PRO A CA 1
ATOM 4325 C C . PRO A 1 570 ? 16.953 -9.891 0.425 1 87.81 570 PRO A C 1
ATOM 4327 O O . PRO A 1 570 ? 16.969 -10.789 1.268 1 87.81 570 PRO A O 1
ATOM 4330 N N . ILE A 1 571 ? 16.625 -10.102 -0.768 1 87.69 571 ILE A N 1
ATOM 4331 C CA . ILE A 1 571 ? 16.406 -11.43 -1.334 1 87.69 571 ILE A CA 1
ATOM 4332 C C . ILE A 1 571 ? 17.609 -11.859 -2.152 1 87.69 571 ILE A C 1
ATOM 4334 O O . ILE A 1 571 ? 17.984 -11.188 -3.119 1 87.69 571 ILE A O 1
ATOM 4338 N N . ARG A 1 572 ? 18.109 -12.945 -1.792 1 88.5 572 ARG A N 1
ATOM 4339 C CA . ARG A 1 572 ? 19.297 -13.438 -2.498 1 88.5 572 ARG A CA 1
ATOM 4340 C C . ARG A 1 572 ? 18.906 -14.133 -3.797 1 88.5 572 ARG A C 1
ATOM 4342 O O . ARG A 1 572 ? 17.75 -14.523 -3.975 1 88.5 572 ARG A O 1
ATOM 4349 N N . GLY A 1 573 ? 19.891 -14.234 -4.621 1 88.12 573 GLY A N 1
ATOM 4350 C CA . GLY A 1 573 ? 19.641 -14.828 -5.926 1 88.12 573 GLY A CA 1
ATOM 4351 C C . GLY A 1 573 ? 19.188 -16.281 -5.844 1 88.12 573 GLY A C 1
ATOM 4352 O O . GLY A 1 573 ? 18.609 -16.812 -6.789 1 88.12 573 GLY A O 1
ATOM 4353 N N . VAL A 1 574 ? 19.391 -16.922 -4.738 1 83.44 574 VAL A N 1
ATOM 4354 C CA . VAL A 1 574 ? 19.016 -18.328 -4.582 1 83.44 574 VAL A CA 1
ATOM 4355 C C . VAL A 1 574 ? 17.5 -18.422 -4.387 1 83.44 574 VAL A C 1
ATOM 4357 O O . VAL A 1 574 ? 16.891 -19.453 -4.719 1 83.44 574 VAL A O 1
ATOM 4360 N N . ASP A 1 575 ? 16.922 -17.297 -3.977 1 82.06 575 ASP A N 1
ATOM 4361 C CA . ASP A 1 575 ? 15.516 -17.359 -3.594 1 82.06 575 ASP A CA 1
ATOM 4362 C C . ASP A 1 575 ? 14.633 -16.688 -4.645 1 82.06 575 ASP A C 1
ATOM 4364 O O . ASP A 1 575 ? 13.406 -16.703 -4.535 1 82.06 575 ASP A O 1
ATOM 4368 N N . ILE A 1 576 ? 15.258 -16.109 -5.633 1 87.25 576 ILE A N 1
ATOM 4369 C CA . ILE A 1 576 ? 14.453 -15.422 -6.633 1 87.25 576 ILE A CA 1
ATOM 4370 C C . ILE A 1 576 ? 15.047 -15.648 -8.016 1 87.25 576 ILE A C 1
ATOM 4372 O O . ILE A 1 576 ? 16.266 -15.664 -8.18 1 87.25 576 ILE A O 1
ATOM 4376 N N . CYS A 1 577 ? 14.148 -15.977 -8.914 1 89.5 577 CYS A N 1
ATOM 4377 C CA . CYS A 1 577 ? 14.562 -16.141 -10.297 1 89.5 577 CYS A CA 1
ATOM 4378 C C . CYS A 1 577 ? 13.539 -15.539 -11.25 1 89.5 577 CYS A C 1
ATOM 4380 O O . CYS A 1 577 ? 12.445 -15.156 -10.828 1 89.5 577 CYS A O 1
ATOM 4382 N N . SER A 1 578 ? 14.008 -15.305 -12.492 1 90.75 578 SER A N 1
ATOM 4383 C CA . SER A 1 578 ? 13.078 -14.812 -13.508 1 90.75 578 SER A CA 1
ATOM 4384 C C . SER A 1 578 ? 12.008 -15.852 -13.828 1 90.75 578 SER A C 1
ATOM 4386 O O . SER A 1 578 ? 12.125 -17.016 -13.43 1 90.75 578 SER A O 1
ATOM 4388 N N . THR A 1 579 ? 10.93 -15.484 -14.5 1 89.56 579 THR A N 1
ATOM 4389 C CA . THR A 1 579 ? 9.852 -16.391 -14.875 1 89.56 579 THR A CA 1
ATOM 4390 C C . THR A 1 579 ? 10.172 -17.094 -16.203 1 89.56 579 THR A C 1
ATOM 4392 O O . THR A 1 579 ? 9.359 -17.875 -16.703 1 89.56 579 THR A O 1
ATOM 4395 N N . ALA A 1 580 ? 11.359 -16.828 -16.719 1 91.88 580 ALA A N 1
ATOM 4396 C CA . ALA A 1 580 ? 11.758 -17.484 -17.953 1 91.88 580 ALA A CA 1
ATOM 4397 C C . ALA A 1 580 ? 11.898 -18.984 -17.766 1 91.88 580 ALA A C 1
ATOM 4399 O O . ALA A 1 580 ? 12.328 -19.438 -16.703 1 91.88 580 ALA A O 1
ATOM 4400 N N . LEU A 1 581 ? 11.477 -19.734 -18.75 1 91.69 581 LEU A N 1
ATOM 4401 C CA . LEU A 1 581 ? 11.594 -21.188 -18.703 1 91.69 581 LEU A CA 1
ATOM 4402 C C . LEU A 1 581 ? 12.797 -21.672 -19.516 1 91.69 581 LEU A C 1
ATOM 4404 O O . LEU A 1 581 ? 12.875 -21.422 -20.719 1 91.69 581 LEU A O 1
ATOM 4408 N N . ARG A 1 582 ? 13.711 -22.266 -18.781 1 88.88 582 ARG A N 1
ATOM 4409 C CA . ARG A 1 582 ? 14.938 -22.781 -19.375 1 88.88 582 ARG A CA 1
ATOM 4410 C C . ARG A 1 582 ? 15.086 -24.281 -19.109 1 88.88 582 ARG A C 1
ATOM 4412 O O . ARG A 1 582 ? 14.461 -24.812 -18.188 1 88.88 582 ARG A O 1
ATOM 4419 N N . PRO A 1 583 ? 15.805 -24.938 -19.984 1 86 583 PRO A N 1
ATOM 4420 C CA . PRO A 1 583 ? 16.047 -26.359 -19.719 1 86 583 PRO A CA 1
ATOM 4421 C C . PRO A 1 583 ? 16.828 -26.594 -18.422 1 86 583 PRO A C 1
ATOM 4423 O O . PRO A 1 583 ? 17.453 -25.672 -17.906 1 86 583 PRO A O 1
ATOM 4426 N N . LYS A 1 584 ? 16.797 -27.719 -17.922 1 83.06 584 LYS A N 1
ATOM 4427 C CA . LYS A 1 584 ? 17.328 -28.078 -16.594 1 83.06 584 LYS A CA 1
ATOM 4428 C C . LYS A 1 584 ? 18.828 -27.797 -16.516 1 83.06 584 LYS A C 1
ATOM 4430 O O . LYS A 1 584 ? 19.297 -27.203 -15.531 1 83.06 584 LYS A O 1
ATOM 4435 N N . PRO A 1 585 ? 19.656 -28.172 -17.531 1 78.5 585 PRO A N 1
ATOM 4436 C CA . PRO A 1 585 ? 21.078 -27.906 -17.391 1 78.5 585 PRO A CA 1
ATOM 4437 C C . PRO A 1 585 ? 21.406 -26.422 -17.281 1 78.5 585 PRO A C 1
ATOM 4439 O O . PRO A 1 585 ? 22.344 -26.031 -16.562 1 78.5 585 PRO A O 1
ATOM 4442 N N . VAL A 1 586 ? 20.641 -25.641 -18 1 85.5 586 VAL A N 1
ATOM 4443 C CA . VAL A 1 586 ? 20.859 -24.203 -17.938 1 85.5 586 VAL A CA 1
ATOM 4444 C C . VAL A 1 586 ? 20.422 -23.672 -16.562 1 85.5 586 VAL A C 1
ATOM 4446 O O . VAL A 1 586 ? 21.078 -22.781 -16 1 85.5 586 VAL A O 1
ATOM 4449 N N . GLU A 1 587 ? 19.359 -24.188 -16.062 1 86.38 587 GLU A N 1
ATOM 4450 C CA . GLU A 1 587 ? 18.891 -23.781 -14.734 1 86.38 587 GLU A CA 1
ATOM 4451 C C . GLU A 1 587 ? 19.906 -24.141 -13.656 1 86.38 587 GLU A C 1
ATOM 4453 O O . GLU A 1 587 ? 20.094 -23.375 -12.703 1 86.38 587 GLU A O 1
ATOM 4458 N N . LEU A 1 588 ? 20.531 -25.266 -13.812 1 81.56 588 LEU A N 1
ATOM 4459 C CA . LEU A 1 588 ? 21.547 -25.688 -12.852 1 81.56 588 LEU A CA 1
ATOM 4460 C C . LEU A 1 588 ? 22.766 -24.781 -12.922 1 81.56 588 LEU A C 1
ATOM 4462 O O . LEU A 1 588 ? 23.391 -24.484 -11.891 1 81.56 588 LEU A O 1
ATOM 4466 N N . ARG A 1 589 ? 23.094 -24.375 -14.094 1 85.19 589 ARG A N 1
ATOM 4467 C CA . ARG A 1 589 ? 24.203 -23.453 -14.258 1 85.19 589 ARG A CA 1
ATOM 4468 C C . ARG A 1 589 ? 23.906 -22.109 -13.586 1 85.19 589 ARG A C 1
ATOM 4470 O O . ARG A 1 589 ? 24.781 -21.516 -12.961 1 85.19 589 ARG A O 1
ATOM 4477 N N . LEU A 1 590 ? 22.75 -21.703 -13.75 1 90.12 590 LEU A N 1
ATOM 4478 C CA . LEU A 1 590 ? 22.344 -20.453 -13.125 1 90.12 590 LEU A CA 1
ATOM 4479 C C . LEU A 1 590 ? 22.328 -20.578 -11.602 1 90.12 590 LEU A C 1
ATOM 4481 O O . LEU A 1 590 ? 22.562 -19.609 -10.883 1 90.12 590 LEU A O 1
ATOM 4485 N N . GLY A 1 591 ? 22 -21.766 -11.133 1 86.88 591 GLY A N 1
ATOM 4486 C CA . GLY A 1 591 ? 22.016 -22.016 -9.695 1 86.88 591 GLY A CA 1
ATOM 4487 C C . GLY A 1 591 ? 23.406 -21.859 -9.086 1 86.88 591 GLY A C 1
ATOM 4488 O O . GLY A 1 591 ? 23.531 -21.453 -7.93 1 86.88 591 GLY A O 1
ATOM 4489 N N . GLU A 1 592 ? 24.453 -22.094 -9.875 1 84.75 592 GLU A N 1
ATOM 4490 C CA . GLU A 1 592 ? 25.828 -21.953 -9.414 1 84.75 592 GLU A CA 1
ATOM 4491 C C . GLU A 1 592 ? 26.203 -20.5 -9.203 1 84.75 592 GLU A C 1
ATOM 4493 O O . GLU A 1 592 ? 27.016 -20.172 -8.336 1 84.75 592 GLU A O 1
ATOM 4498 N N . MET A 1 593 ? 25.594 -19.688 -9.961 1 91.06 593 MET A N 1
ATOM 4499 C CA . MET A 1 593 ? 25.938 -18.281 -9.93 1 91.06 593 MET A CA 1
ATOM 4500 C C . MET A 1 593 ? 24.891 -17.469 -9.18 1 91.06 593 MET A C 1
ATOM 4502 O O . MET A 1 593 ? 24.859 -16.234 -9.273 1 91.06 593 MET A O 1
ATOM 4506 N N . ALA A 1 594 ? 24.016 -18.078 -8.5 1 89 594 ALA A N 1
ATOM 4507 C CA . ALA A 1 594 ? 22.875 -17.422 -7.848 1 89 594 ALA A CA 1
ATOM 4508 C C . ALA A 1 594 ? 23.344 -16.469 -6.75 1 89 594 ALA A C 1
ATOM 4510 O O . ALA A 1 594 ? 22.672 -15.492 -6.43 1 89 594 ALA A O 1
ATOM 4511 N N . SER A 1 595 ? 24.562 -16.672 -6.211 1 88.25 595 SER A N 1
ATOM 4512 C CA . SER A 1 595 ? 25.062 -15.867 -5.102 1 88.25 595 SER A CA 1
ATOM 4513 C C . SER A 1 595 ? 25.594 -14.523 -5.59 1 88.25 595 SER A C 1
ATOM 4515 O O . SER A 1 595 ? 25.828 -13.617 -4.789 1 88.25 595 SER A O 1
ATOM 4517 N N . TRP A 1 596 ? 25.672 -14.336 -6.836 1 92.44 596 TRP A N 1
ATOM 4518 C CA . TRP A 1 596 ? 26.328 -13.156 -7.406 1 92.44 596 TRP A CA 1
ATOM 4519 C C . TRP A 1 596 ? 25.375 -11.969 -7.441 1 92.44 596 TRP A C 1
ATOM 4521 O O . TRP A 1 596 ? 25.781 -10.859 -7.789 1 92.44 596 TRP A O 1
ATOM 4531 N N . TYR A 1 597 ? 24.141 -12.117 -7.152 1 93.38 597 TYR A N 1
ATOM 4532 C CA . TYR A 1 597 ? 23.266 -10.961 -7.188 1 93.38 597 TYR A CA 1
ATOM 4533 C C . TYR A 1 597 ? 22.281 -10.984 -6.023 1 93.38 597 TYR A C 1
ATOM 4535 O O . TYR A 1 597 ? 22.031 -12.039 -5.438 1 93.38 597 TYR A O 1
ATOM 4543 N N . VAL A 1 598 ? 21.844 -9.812 -5.621 1 93.19 598 VAL A N 1
ATOM 4544 C CA . VAL A 1 598 ? 20.891 -9.617 -4.531 1 93.19 598 VAL A CA 1
ATOM 4545 C C . VAL A 1 598 ? 19.812 -8.625 -4.961 1 93.19 598 VAL A C 1
ATOM 4547 O O . VAL A 1 598 ? 20.094 -7.672 -5.688 1 93.19 598 VAL A O 1
ATOM 4550 N N . VAL A 1 599 ? 18.578 -8.953 -4.59 1 92.94 599 VAL A N 1
ATOM 4551 C CA . VAL A 1 599 ? 17.453 -8.078 -4.902 1 92.94 599 VAL A CA 1
ATOM 4552 C C . VAL A 1 599 ? 16.984 -7.363 -3.637 1 92.94 599 VAL A C 1
ATOM 4554 O O . VAL A 1 599 ? 16.766 -8 -2.605 1 92.94 599 VAL A O 1
ATOM 4557 N N . LEU A 1 600 ? 16.922 -6.062 -3.723 1 91.44 600 LEU A N 1
ATOM 4558 C CA . LEU A 1 600 ? 16.438 -5.254 -2.617 1 91.44 600 LEU A CA 1
ATOM 4559 C C . LEU A 1 600 ? 15.094 -4.609 -2.973 1 91.44 600 LEU A C 1
ATOM 4561 O O . LEU A 1 600 ? 15.047 -3.652 -3.75 1 91.44 600 LEU A O 1
ATOM 4565 N N . PRO A 1 601 ? 14 -5.125 -2.406 1 88.5 601 PRO A N 1
ATOM 4566 C CA . PRO A 1 601 ? 12.695 -4.531 -2.705 1 88.5 601 PRO A CA 1
ATOM 4567 C C . PRO A 1 601 ? 12.461 -3.217 -1.964 1 88.5 601 PRO A C 1
ATOM 4569 O O . PRO A 1 601 ? 12.773 -3.109 -0.777 1 88.5 601 PRO A O 1
ATOM 4572 N N . LEU A 1 602 ? 12.016 -2.193 -2.684 1 82.38 602 LEU A N 1
ATOM 4573 C CA . LEU A 1 602 ? 11.586 -0.92 -2.113 1 82.38 602 LEU A CA 1
ATOM 4574 C C . LEU A 1 602 ? 10.062 -0.797 -2.133 1 82.38 602 LEU A C 1
ATOM 4576 O O . LEU A 1 602 ? 9.438 -1.016 -3.17 1 82.38 602 LEU A O 1
ATOM 4580 N N . HIS A 1 603 ? 9.445 -0.691 -0.986 1 76.38 603 HIS A N 1
ATOM 4581 C CA . HIS A 1 603 ? 7.988 -0.62 -0.921 1 76.38 603 HIS A CA 1
ATOM 4582 C C . HIS A 1 603 ? 7.527 0.676 -0.262 1 76.38 603 HIS A C 1
ATOM 4584 O O . HIS A 1 603 ? 8.266 1.274 0.522 1 76.38 603 HIS A O 1
ATOM 4590 N N . GLY A 1 604 ? 6.363 1.131 -0.685 1 70.62 604 GLY A N 1
ATOM 4591 C CA . GLY A 1 604 ? 5.742 2.264 -0.021 1 70.62 604 GLY A CA 1
ATOM 4592 C C . GLY A 1 604 ? 6.246 3.604 -0.524 1 70.62 604 GLY A C 1
ATOM 4593 O O . GLY A 1 604 ? 6.672 3.719 -1.675 1 70.62 604 GLY A O 1
ATOM 4594 N N . PHE A 1 605 ? 6.051 4.617 0.266 1 72 605 PHE A N 1
ATOM 4595 C CA . PHE A 1 605 ? 6.516 5.961 -0.052 1 72 605 PHE A CA 1
ATOM 4596 C C . PHE A 1 605 ? 7.875 6.23 0.587 1 72 605 PHE A C 1
ATOM 4598 O O . PHE A 1 605 ? 8.023 6.125 1.806 1 72 605 PHE A O 1
ATOM 4605 N N . VAL A 1 606 ? 8.812 6.473 -0.292 1 75.88 606 VAL A N 1
ATOM 4606 C CA . VAL A 1 606 ? 10.172 6.656 0.201 1 75.88 606 VAL A CA 1
ATOM 4607 C C . VAL A 1 606 ? 10.414 8.125 0.524 1 75.88 606 VAL A C 1
ATOM 4609 O O . VAL A 1 606 ? 10.359 8.984 -0.364 1 75.88 606 VAL A O 1
ATOM 4612 N N . PHE A 1 607 ? 10.602 8.328 1.835 1 71 607 PHE A N 1
ATOM 4613 C CA . PHE A 1 607 ? 10.969 9.656 2.314 1 71 607 PHE A CA 1
ATOM 4614 C C . PHE A 1 607 ? 12.438 9.703 2.709 1 71 607 PHE A C 1
ATOM 4616 O O . PHE A 1 607 ? 13.148 8.703 2.59 1 71 607 PHE A O 1
ATOM 4623 N N . PHE A 1 608 ? 12.922 10.852 3.062 1 66.12 608 PHE A N 1
ATOM 4624 C CA . PHE A 1 608 ? 14.32 11.016 3.441 1 66.12 608 PHE A CA 1
ATOM 4625 C C . PHE A 1 608 ? 14.719 10.016 4.516 1 66.12 608 PHE A C 1
ATOM 4627 O O . PHE A 1 608 ? 15.758 9.359 4.414 1 66.12 608 PHE A O 1
ATOM 4634 N N . GLY A 1 609 ? 13.883 9.852 5.488 1 68.38 609 GLY A N 1
ATOM 4635 C CA . GLY A 1 609 ? 14.188 8.938 6.574 1 68.38 609 GLY A CA 1
ATOM 4636 C C . GLY A 1 609 ? 14.281 7.488 6.121 1 68.38 609 GLY A C 1
ATOM 4637 O O . GLY A 1 609 ? 15.234 6.789 6.457 1 68.38 609 GLY A O 1
ATOM 4638 N N . SER A 1 610 ? 13.273 7.074 5.34 1 74.12 610 SER A N 1
ATOM 4639 C CA . SER A 1 610 ? 13.273 5.699 4.863 1 74.12 610 SER A CA 1
ATOM 4640 C C . SER A 1 610 ? 14.438 5.449 3.902 1 74.12 610 SER A C 1
ATOM 4642 O O . SER A 1 610 ? 15.008 4.355 3.879 1 74.12 610 SER A O 1
ATOM 4644 N N . ALA A 1 611 ? 14.812 6.492 3.17 1 78.81 611 ALA A N 1
ATOM 4645 C CA . ALA A 1 611 ? 15.93 6.367 2.24 1 78.81 611 ALA A CA 1
ATOM 4646 C C . ALA A 1 611 ? 17.25 6.246 2.988 1 78.81 611 ALA A C 1
ATOM 4648 O O . ALA A 1 611 ? 18.156 5.508 2.568 1 78.81 611 ALA A O 1
ATOM 4649 N N . THR A 1 612 ? 17.328 6.895 4.113 1 75.25 612 THR A N 1
ATOM 4650 C CA . THR A 1 612 ? 18.562 6.836 4.891 1 75.25 612 THR A CA 1
ATOM 4651 C C . THR A 1 612 ? 18.703 5.48 5.578 1 75.25 612 THR A C 1
ATOM 4653 O O . THR A 1 612 ? 19.812 4.945 5.684 1 75.25 612 THR A O 1
ATOM 4656 N N . VAL A 1 613 ? 17.625 5.027 6.062 1 75.5 613 VAL A N 1
ATOM 4657 C CA . VAL A 1 613 ? 17.656 3.693 6.652 1 75.5 613 VAL A CA 1
ATOM 4658 C C . VAL A 1 613 ? 18.016 2.664 5.586 1 75.5 613 VAL A C 1
ATOM 4660 O O . VAL A 1 613 ? 18.797 1.743 5.848 1 75.5 613 VAL A O 1
ATOM 4663 N N . PHE A 1 614 ? 17.5 2.844 4.527 1 83.25 614 PHE A N 1
ATOM 4664 C CA . PHE A 1 614 ? 17.828 1.977 3.4 1 83.25 614 PHE A CA 1
ATOM 4665 C C . PHE A 1 614 ? 19.312 2.064 3.059 1 83.25 614 PHE A C 1
ATOM 4667 O O . PHE A 1 614 ? 19.953 1.046 2.793 1 83.25 614 PHE A O 1
ATOM 4674 N N . TYR A 1 615 ? 19.828 3.262 2.996 1 84.56 615 TYR A N 1
ATOM 4675 C CA . TYR A 1 615 ? 21.234 3.469 2.703 1 84.56 615 TYR A CA 1
ATOM 4676 C C . TYR A 1 615 ? 22.109 2.764 3.73 1 84.56 615 TYR A C 1
ATOM 4678 O O . TYR A 1 615 ? 23.109 2.119 3.371 1 84.56 615 TYR A O 1
ATOM 4686 N N . GLN A 1 616 ? 21.766 2.887 4.938 1 79.12 616 GLN A N 1
ATOM 4687 C CA . GLN A 1 616 ? 22.547 2.252 5.988 1 79.12 616 GLN A CA 1
ATOM 4688 C C . GLN A 1 616 ? 22.484 0.731 5.879 1 79.12 616 GLN A C 1
ATOM 4690 O O . GLN A 1 616 ? 23.484 0.047 6.109 1 79.12 616 GLN A O 1
ATOM 4695 N N . ARG A 1 617 ? 21.422 0.243 5.504 1 82.88 617 ARG A N 1
ATOM 4696 C CA . ARG A 1 617 ? 21.281 -1.198 5.328 1 82.88 617 ARG A CA 1
ATOM 4697 C C . ARG A 1 617 ? 22.078 -1.684 4.125 1 82.88 617 ARG A C 1
ATOM 4699 O O . ARG A 1 617 ? 22.703 -2.752 4.172 1 82.88 617 ARG A O 1
ATOM 4706 N N . LEU A 1 618 ? 22.016 -0.919 3.098 1 87.5 618 LEU A N 1
ATOM 4707 C CA . LEU A 1 618 ? 22.781 -1.271 1.907 1 87.5 618 LEU A CA 1
ATOM 4708 C C . LEU A 1 618 ? 24.281 -1.207 2.186 1 87.5 618 LEU A C 1
ATOM 4710 O O . LEU A 1 618 ? 25.047 -2.068 1.732 1 87.5 618 LEU A O 1
ATOM 4714 N N . LYS A 1 619 ? 24.625 -0.244 2.934 1 85.31 619 LYS A N 1
ATOM 4715 C CA . LYS A 1 619 ? 26.031 -0.112 3.299 1 85.31 619 LYS A CA 1
ATOM 4716 C C . LYS A 1 619 ? 26.5 -1.286 4.16 1 85.31 619 LYS A C 1
ATOM 4718 O O . LYS A 1 619 ? 27.594 -1.817 3.965 1 85.31 619 LYS A O 1
ATOM 4723 N N . ALA A 1 620 ? 25.672 -1.659 5.02 1 85.38 620 ALA A N 1
ATOM 4724 C CA . ALA A 1 620 ? 25.984 -2.812 5.859 1 85.38 620 ALA A CA 1
ATOM 4725 C C . ALA A 1 620 ? 26.047 -4.094 5.031 1 85.38 620 ALA A C 1
ATOM 4727 O O . ALA A 1 620 ? 26.922 -4.938 5.25 1 85.38 620 ALA A O 1
ATOM 4728 N N . LEU A 1 621 ? 25.141 -4.238 4.07 1 88.62 621 LEU A N 1
ATOM 4729 C CA . LEU A 1 621 ? 25.125 -5.406 3.193 1 88.62 621 LEU A CA 1
ATOM 4730 C C . LEU A 1 621 ? 26.406 -5.465 2.348 1 88.62 621 LEU A C 1
ATOM 4732 O O . LEU A 1 621 ? 27.016 -6.523 2.227 1 88.62 621 LEU A O 1
ATOM 4736 N N . ILE A 1 622 ? 26.797 -4.355 1.834 1 88.38 622 ILE A N 1
ATOM 4737 C CA . ILE A 1 622 ? 27.984 -4.301 0.977 1 88.38 622 ILE A CA 1
ATOM 4738 C C . ILE A 1 622 ? 29.234 -4.547 1.809 1 88.38 622 ILE A C 1
ATOM 4740 O O . ILE A 1 622 ? 30.141 -5.258 1.375 1 88.38 622 ILE A O 1
ATOM 4744 N N . SER A 1 623 ? 29.188 -4.043 3.018 1 86.19 623 SER A N 1
ATOM 4745 C CA . SER A 1 623 ? 30.344 -4.258 3.875 1 86.19 623 SER A CA 1
ATOM 4746 C C . SER A 1 623 ? 30.484 -5.727 4.27 1 86.19 623 SER A C 1
ATOM 4748 O O . SER A 1 623 ? 31.594 -6.254 4.336 1 86.19 623 SER A O 1
ATOM 4750 N N . THR A 1 624 ? 29.438 -6.395 4.434 1 85 624 THR A N 1
ATOM 4751 C CA . THR A 1 624 ? 29.453 -7.812 4.766 1 85 624 THR A CA 1
ATOM 4752 C C . THR A 1 624 ? 29.844 -8.648 3.551 1 85 624 THR A C 1
ATOM 4754 O O . THR A 1 624 ? 30.578 -9.625 3.674 1 85 624 THR A O 1
ATOM 4757 N N . GLU A 1 625 ? 29.391 -8.188 2.453 1 85.81 625 GLU A N 1
ATOM 4758 C CA . GLU A 1 625 ? 29.672 -8.93 1.228 1 85.81 625 GLU A CA 1
ATOM 4759 C C . GLU A 1 625 ? 31.125 -8.742 0.785 1 85.81 625 GLU A C 1
ATOM 4761 O O . GLU A 1 625 ? 31.734 -9.641 0.202 1 85.81 625 GLU A O 1
ATOM 4766 N N . MET A 1 626 ? 31.75 -7.66 1.162 1 81.19 626 MET A N 1
ATOM 4767 C CA . MET A 1 626 ? 33.094 -7.367 0.735 1 81.19 626 MET A CA 1
ATOM 4768 C C . MET A 1 626 ? 34.125 -8.086 1.62 1 81.19 626 MET A C 1
ATOM 4770 O O . MET A 1 626 ? 35.281 -8.195 1.263 1 81.19 626 MET A O 1
ATOM 4774 N N . ARG A 1 627 ? 33.656 -8.727 2.645 1 79.25 627 ARG A N 1
ATOM 4775 C CA . ARG A 1 627 ? 34.531 -9.508 3.52 1 79.25 627 ARG A CA 1
ATOM 4776 C C . ARG A 1 627 ? 34.656 -10.945 3.025 1 79.25 627 ARG A C 1
ATOM 4778 O O . ARG A 1 627 ? 35.594 -11.656 3.406 1 79.25 627 ARG A O 1
ATOM 4785 N N . LYS A 1 628 ? 33.812 -11.258 2.068 1 84.19 628 LYS A N 1
ATOM 4786 C CA . LYS A 1 628 ? 33.875 -12.594 1.49 1 84.19 628 LYS A CA 1
ATOM 4787 C C . LYS A 1 628 ? 34.969 -12.688 0.438 1 84.19 628 LYS A C 1
ATOM 4789 O O . LYS A 1 628 ? 35.5 -11.664 -0.02 1 84.19 628 LYS A O 1
ATOM 4794 N N . PRO A 1 629 ? 35.281 -14 0.098 1 81.94 629 PRO A N 1
ATOM 4795 C CA . PRO A 1 629 ? 36.25 -14.133 -0.987 1 81.94 629 PRO A CA 1
ATOM 4796 C C . PRO A 1 629 ? 35.75 -13.539 -2.305 1 81.94 629 PRO A C 1
ATOM 4798 O O . PRO A 1 629 ? 34.531 -13.508 -2.555 1 81.94 629 PRO A O 1
ATOM 4801 N N . ARG A 1 630 ? 36.625 -13.078 -3.078 1 82.06 630 ARG A N 1
ATOM 4802 C CA . ARG A 1 630 ? 36.344 -12.32 -4.289 1 82.06 630 ARG A CA 1
ATOM 4803 C C . ARG A 1 630 ? 35.344 -13.07 -5.188 1 82.06 630 ARG A C 1
ATOM 4805 O O . ARG A 1 630 ? 34.438 -12.469 -5.766 1 82.06 630 ARG A O 1
ATOM 4812 N N . ALA A 1 631 ? 35.438 -14.391 -5.254 1 84.12 631 ALA A N 1
ATOM 4813 C CA . ALA A 1 631 ? 34.656 -15.172 -6.191 1 84.12 631 ALA A CA 1
ATOM 4814 C C . ALA A 1 631 ? 33.219 -15.336 -5.691 1 84.12 631 ALA A C 1
ATOM 4816 O O . ALA A 1 631 ? 32.312 -15.578 -6.48 1 84.12 631 ALA A O 1
ATOM 4817 N N . GLU A 1 632 ? 33.031 -15.094 -4.426 1 85.75 632 GLU A N 1
ATOM 4818 C CA . GLU A 1 632 ? 31.688 -15.297 -3.848 1 85.75 632 GLU A CA 1
ATOM 4819 C C . GLU A 1 632 ? 30.984 -13.961 -3.629 1 85.75 632 GLU A C 1
ATOM 4821 O O . GLU A 1 632 ? 29.812 -13.938 -3.227 1 85.75 632 GLU A O 1
ATOM 4826 N N . ARG A 1 633 ? 31.656 -12.93 -3.971 1 88.56 633 ARG A N 1
ATOM 4827 C CA . ARG A 1 633 ? 31.094 -11.609 -3.711 1 88.56 633 ARG A CA 1
ATOM 4828 C C . ARG A 1 633 ? 29.969 -11.297 -4.688 1 88.56 633 ARG A C 1
ATOM 4830 O O . ARG A 1 633 ? 29.938 -11.812 -5.805 1 88.56 633 ARG A O 1
ATOM 4837 N N . ILE A 1 634 ? 29.078 -10.445 -4.219 1 91.25 634 ILE A N 1
ATOM 4838 C CA . ILE A 1 634 ? 27.969 -10 -5.055 1 91.25 634 ILE A CA 1
ATOM 4839 C C . ILE A 1 634 ? 28.484 -9.086 -6.164 1 91.25 634 ILE A C 1
ATOM 4841 O O . ILE A 1 634 ? 29.391 -8.289 -5.941 1 91.25 634 ILE A O 1
ATOM 4845 N N . ARG A 1 635 ? 27.922 -9.305 -7.285 1 91.25 635 ARG A N 1
ATOM 4846 C CA . ARG A 1 635 ? 28.344 -8.516 -8.445 1 91.25 635 ARG A CA 1
ATOM 4847 C C . ARG A 1 635 ? 27.25 -7.543 -8.867 1 91.25 635 ARG A C 1
ATOM 4849 O O . ARG A 1 635 ? 27.531 -6.512 -9.484 1 91.25 635 ARG A O 1
ATOM 4856 N N . ILE A 1 636 ? 26.047 -7.934 -8.594 1 93.31 636 ILE A N 1
ATOM 4857 C CA . ILE A 1 636 ? 24.938 -7.102 -9.047 1 93.31 636 ILE A CA 1
ATOM 4858 C C . ILE A 1 636 ? 23.969 -6.863 -7.887 1 93.31 636 ILE A C 1
ATOM 4860 O O . ILE A 1 636 ? 23.625 -7.797 -7.152 1 93.31 636 ILE A O 1
ATOM 4864 N N . VAL A 1 637 ? 23.641 -5.609 -7.672 1 92.44 637 VAL A N 1
ATOM 4865 C CA . VAL A 1 637 ? 22.578 -5.234 -6.738 1 92.44 637 VAL A CA 1
ATOM 4866 C C . VAL A 1 637 ? 21.375 -4.695 -7.512 1 92.44 637 VAL A C 1
ATOM 4868 O O . VAL A 1 637 ? 21.5 -3.719 -8.25 1 92.44 637 VAL A O 1
ATOM 4871 N N . LEU A 1 638 ? 20.297 -5.387 -7.383 1 93.31 638 LEU A N 1
ATOM 4872 C CA . LEU A 1 638 ? 19.062 -5.012 -8.086 1 93.31 638 LEU A CA 1
ATOM 4873 C C . LEU A 1 638 ? 18.062 -4.359 -7.133 1 93.31 638 LEU A C 1
ATOM 4875 O O . LEU A 1 638 ? 17.703 -4.953 -6.117 1 93.31 638 LEU A O 1
ATOM 4879 N N . LEU A 1 639 ? 17.641 -3.15 -7.469 1 90.69 639 LEU A N 1
ATOM 4880 C CA . LEU A 1 639 ? 16.625 -2.457 -6.691 1 90.69 639 LEU A CA 1
ATOM 4881 C C . LEU A 1 639 ? 15.25 -2.619 -7.332 1 90.69 639 LEU A C 1
ATOM 4883 O O . LEU A 1 639 ? 15.031 -2.18 -8.461 1 90.69 639 LEU A O 1
ATOM 4887 N N . ASP A 1 640 ? 14.289 -3.27 -6.605 1 91.62 640 ASP A N 1
ATOM 4888 C CA . ASP A 1 640 ? 12.922 -3.467 -7.09 1 91.62 640 ASP A CA 1
ATOM 4889 C C . ASP A 1 640 ? 12.008 -2.33 -6.637 1 91.62 640 ASP A C 1
ATOM 4891 O O . ASP A 1 640 ? 11.633 -2.26 -5.465 1 91.62 640 ASP A O 1
ATOM 4895 N N . CYS A 1 641 ? 11.586 -1.505 -7.59 1 86.94 641 CYS A N 1
ATOM 4896 C CA . CYS A 1 641 ? 10.766 -0.344 -7.273 1 86.94 641 CYS A CA 1
ATOM 4897 C C . CYS A 1 641 ? 9.312 -0.579 -7.676 1 86.94 641 CYS A C 1
ATOM 4899 O O . CYS A 1 641 ? 8.555 0.374 -7.887 1 86.94 641 CYS A O 1
ATOM 4901 N N . SER A 1 642 ? 8.875 -1.802 -7.82 1 81.44 642 SER A N 1
ATOM 4902 C CA . SER A 1 642 ? 7.52 -2.104 -8.266 1 81.44 642 SER A CA 1
ATOM 4903 C C . SER A 1 642 ? 6.492 -1.751 -7.191 1 81.44 642 SER A C 1
ATOM 4905 O O . SER A 1 642 ? 5.352 -1.416 -7.504 1 81.44 642 SER A O 1
ATOM 4907 N N . GLY A 1 643 ? 6.914 -1.818 -5.988 1 75.12 643 GLY A N 1
ATOM 4908 C CA . GLY A 1 643 ? 6 -1.556 -4.891 1 75.12 643 GLY A CA 1
ATOM 4909 C C . GLY A 1 643 ? 6.012 -0.108 -4.438 1 75.12 643 GLY A C 1
ATOM 4910 O O . GLY A 1 643 ? 5.375 0.241 -3.439 1 75.12 643 GLY A O 1
ATOM 4911 N N . LEU A 1 644 ? 6.66 0.773 -5.184 1 77.94 644 LEU A N 1
ATOM 4912 C CA . LEU A 1 644 ? 6.797 2.166 -4.773 1 77.94 644 LEU A CA 1
ATOM 4913 C C . LEU A 1 644 ? 5.574 2.979 -5.184 1 77.94 644 LEU A C 1
ATOM 4915 O O . LEU A 1 644 ? 5.074 2.832 -6.301 1 77.94 644 LEU A O 1
ATOM 4919 N N . THR A 1 645 ? 5.027 3.684 -4.273 1 69.94 645 THR A N 1
ATOM 4920 C CA . THR A 1 645 ? 3.898 4.562 -4.559 1 69.94 645 THR A CA 1
ATOM 4921 C C . THR A 1 645 ? 4.379 5.973 -4.883 1 69.94 645 THR A C 1
ATOM 4923 O O . THR A 1 645 ? 3.707 6.715 -5.605 1 69.94 645 THR A O 1
ATOM 4926 N N . GLY A 1 646 ? 5.547 6.383 -4.352 1 70.44 646 GLY A N 1
ATOM 4927 C CA . GLY A 1 646 ? 6.105 7.699 -4.605 1 70.44 646 GLY A CA 1
ATOM 4928 C C . GLY A 1 646 ? 7.441 7.922 -3.924 1 70.44 646 GLY A C 1
ATOM 4929 O O . GLY A 1 646 ? 7.824 7.164 -3.033 1 70.44 646 GLY A O 1
ATOM 4930 N N . ILE A 1 647 ? 8.227 8.891 -4.492 1 72.62 647 ILE A N 1
ATOM 4931 C CA . ILE A 1 647 ? 9.516 9.258 -3.916 1 72.62 647 ILE A CA 1
ATOM 4932 C C . ILE A 1 647 ? 9.547 10.766 -3.652 1 72.62 647 ILE A C 1
ATOM 4934 O O . ILE A 1 647 ? 9.25 11.562 -4.543 1 72.62 647 ILE A O 1
ATOM 4938 N N . ASP A 1 648 ? 9.852 10.984 -2.438 1 70.19 648 ASP A N 1
ATOM 4939 C CA . ASP A 1 648 ? 10.023 12.391 -2.08 1 70.19 648 ASP A CA 1
ATOM 4940 C C . ASP A 1 648 ? 11.312 12.953 -2.684 1 70.19 648 ASP A C 1
ATOM 4942 O O . ASP A 1 648 ? 12.328 12.258 -2.76 1 70.19 648 ASP A O 1
ATOM 4946 N N . PRO A 1 649 ? 11.359 14.203 -3.076 1 67.31 649 PRO A N 1
ATOM 4947 C CA . PRO A 1 649 ? 12.555 14.805 -3.662 1 67.31 649 PRO A CA 1
ATOM 4948 C C . PRO A 1 649 ? 13.75 14.797 -2.705 1 67.31 649 PRO A C 1
ATOM 4950 O O . PRO A 1 649 ? 14.898 14.789 -3.148 1 67.31 649 PRO A O 1
ATOM 4953 N N . THR A 1 650 ? 13.531 14.75 -1.432 1 67.81 650 THR A N 1
ATOM 4954 C CA . THR A 1 650 ? 14.633 14.734 -0.471 1 67.81 650 THR A CA 1
ATOM 4955 C C . THR A 1 650 ? 15.336 13.375 -0.485 1 67.81 650 THR A C 1
ATOM 4957 O O . THR A 1 650 ? 16.5 13.266 -0.066 1 67.81 650 THR A O 1
ATOM 4960 N N . ALA A 1 651 ? 14.609 12.445 -0.92 1 73.5 651 ALA A N 1
ATOM 4961 C CA . ALA A 1 651 ? 15.195 11.109 -0.991 1 73.5 651 ALA A CA 1
ATOM 4962 C C . ALA A 1 651 ? 16.172 10.992 -2.16 1 73.5 651 ALA A C 1
ATOM 4964 O O . ALA A 1 651 ? 17 10.086 -2.195 1 73.5 651 ALA A O 1
ATOM 4965 N N . ARG A 1 652 ? 16.156 11.93 -3.039 1 75.38 652 ARG A N 1
ATOM 4966 C CA . ARG A 1 652 ? 17.016 11.906 -4.219 1 75.38 652 ARG A CA 1
ATOM 4967 C C . ARG A 1 652 ? 18.484 11.984 -3.828 1 75.38 652 ARG A C 1
ATOM 4969 O O . ARG A 1 652 ? 19.328 11.297 -4.402 1 75.38 652 ARG A O 1
ATOM 4976 N N . ASN A 1 653 ? 18.797 12.742 -2.85 1 70.06 653 ASN A N 1
ATOM 4977 C CA . ASN A 1 653 ? 20.188 12.891 -2.43 1 70.06 653 ASN A CA 1
ATOM 4978 C C . ASN A 1 653 ? 20.719 11.602 -1.806 1 70.06 653 ASN A C 1
ATOM 4980 O O . ASN A 1 653 ? 21.891 11.25 -2.006 1 70.06 653 ASN A O 1
ATOM 4984 N N . THR A 1 654 ? 19.844 11.039 -1.142 1 77.75 654 THR A N 1
ATOM 4985 C CA . THR A 1 654 ? 20.266 9.781 -0.535 1 77.75 654 THR A CA 1
ATOM 4986 C C . THR A 1 654 ? 20.453 8.703 -1.598 1 77.75 654 THR A C 1
ATOM 4988 O O . THR A 1 654 ? 21.344 7.871 -1.496 1 77.75 654 THR A O 1
ATOM 4991 N N . LEU A 1 655 ? 19.688 8.766 -2.58 1 79.5 655 LEU A N 1
ATOM 4992 C CA . LEU A 1 655 ? 19.812 7.781 -3.648 1 79.5 655 LEU A CA 1
ATOM 4993 C C . LEU A 1 655 ? 21.047 8.031 -4.492 1 79.5 655 LEU A C 1
ATOM 4995 O O . LEU A 1 655 ? 21.641 7.09 -5.02 1 79.5 655 LEU A O 1
ATOM 4999 N N . THR A 1 656 ? 21.438 9.234 -4.555 1 78.06 656 THR A N 1
ATOM 5000 C CA . THR A 1 656 ? 22.703 9.539 -5.223 1 78.06 656 THR A CA 1
ATOM 5001 C C . THR A 1 656 ? 23.875 9.016 -4.414 1 78.06 656 THR A C 1
ATOM 5003 O O . THR A 1 656 ? 24.891 8.586 -4.98 1 78.06 656 THR A O 1
ATOM 5006 N N . LYS A 1 657 ? 23.688 9.016 -3.127 1 78.38 657 LYS A N 1
ATOM 5007 C CA . LYS A 1 657 ? 24.703 8.43 -2.252 1 78.38 657 LYS A CA 1
ATOM 5008 C C . LYS A 1 657 ? 24.797 6.922 -2.475 1 78.38 657 LYS A C 1
ATOM 5010 O O . LYS A 1 657 ? 25.891 6.352 -2.379 1 78.38 657 LYS A O 1
ATOM 5015 N N . VAL A 1 658 ? 23.75 6.375 -2.754 1 82.56 658 VAL A N 1
ATOM 5016 C CA . VAL A 1 658 ? 23.734 4.941 -3.031 1 82.56 658 VAL A CA 1
ATOM 5017 C C . VAL A 1 658 ? 24.5 4.652 -4.312 1 82.56 658 VAL A C 1
ATOM 5019 O O . VAL A 1 658 ? 25.281 3.695 -4.371 1 82.56 658 VAL A O 1
ATOM 5022 N N . HIS A 1 659 ? 24.359 5.48 -5.273 1 82.19 659 HIS A N 1
ATOM 5023 C CA . HIS A 1 659 ? 25.078 5.32 -6.527 1 82.19 659 HIS A CA 1
ATOM 5024 C C . HIS A 1 659 ? 26.594 5.469 -6.316 1 82.19 659 HIS A C 1
ATOM 5026 O O . HIS A 1 659 ? 27.375 4.719 -6.898 1 82.19 659 HIS A O 1
ATOM 5032 N N . ARG A 1 660 ? 26.922 6.328 -5.5 1 77.75 660 ARG A N 1
ATOM 5033 C CA . ARG A 1 660 ? 28.344 6.551 -5.223 1 77.75 660 ARG A CA 1
ATOM 5034 C C . ARG A 1 660 ? 28.938 5.379 -4.453 1 77.75 660 ARG A C 1
ATOM 5036 O O . ARG A 1 660 ? 30.078 4.977 -4.711 1 77.75 660 ARG A O 1
ATOM 5043 N N . LEU A 1 661 ? 28.203 4.891 -3.557 1 82.94 661 LEU A N 1
ATOM 5044 C CA . LEU A 1 661 ? 28.656 3.75 -2.766 1 82.94 661 LEU A CA 1
ATOM 5045 C C . LEU A 1 661 ? 28.938 2.545 -3.658 1 82.94 661 LEU A C 1
ATOM 5047 O O . LEU A 1 661 ? 29.953 1.862 -3.486 1 82.94 661 LEU A O 1
ATOM 5051 N N . VAL A 1 662 ? 28.062 2.322 -4.609 1 84.56 662 VAL A N 1
ATOM 5052 C CA . VAL A 1 662 ? 28.203 1.171 -5.496 1 84.56 662 VAL A CA 1
ATOM 5053 C C . VAL A 1 662 ? 29.328 1.417 -6.5 1 84.56 662 VAL A C 1
ATOM 5055 O O . VAL A 1 662 ? 30.078 0.5 -6.836 1 84.56 662 VAL A O 1
ATOM 5058 N N . LYS A 1 663 ? 29.469 2.67 -6.898 1 78.69 663 LYS A N 1
ATOM 5059 C CA . LYS A 1 663 ? 30.484 3.004 -7.879 1 78.69 663 LYS A CA 1
ATOM 5060 C C . LYS A 1 663 ? 31.891 2.902 -7.27 1 78.69 663 LYS A C 1
ATOM 5062 O O . LYS A 1 663 ? 32.844 2.598 -7.969 1 78.69 663 LYS A O 1
ATOM 5067 N N . GLU A 1 664 ? 31.906 3.156 -6.012 1 77.19 664 GLU A N 1
ATOM 5068 C CA . GLU A 1 664 ? 33.188 3.066 -5.328 1 77.19 664 GLU A CA 1
ATOM 5069 C C . GLU A 1 664 ? 33.719 1.63 -5.309 1 77.19 664 GLU A C 1
ATOM 5071 O O . GLU A 1 664 ? 34.938 1.397 -5.312 1 77.19 664 GLU A O 1
ATOM 5076 N N . GLU A 1 665 ? 32.719 0.746 -5.348 1 76.94 665 GLU A N 1
ATOM 5077 C CA . GLU A 1 665 ? 33.125 -0.661 -5.41 1 76.94 665 GLU A CA 1
ATOM 5078 C C . GLU A 1 665 ? 33.156 -1.159 -6.852 1 76.94 665 GLU A C 1
ATOM 5080 O O . GLU A 1 665 ? 32.125 -1.191 -7.531 1 76.94 665 GLU A O 1
ATOM 5085 N N . SER A 1 666 ? 34.219 -1.079 -7.52 1 66 666 SER A N 1
ATOM 5086 C CA . SER A 1 666 ? 34.438 -1.292 -8.945 1 66 666 SER A CA 1
ATOM 5087 C C . SER A 1 666 ? 33.719 -2.547 -9.43 1 66 666 SER A C 1
ATOM 5089 O O . SER A 1 666 ? 33.312 -2.625 -10.594 1 66 666 SER A O 1
ATOM 5091 N N . ARG A 1 667 ? 33.469 -3.488 -8.656 1 76.25 667 ARG A N 1
ATOM 5092 C CA . ARG A 1 667 ? 32.938 -4.738 -9.195 1 76.25 667 ARG A CA 1
ATOM 5093 C C . ARG A 1 667 ? 31.453 -4.863 -8.961 1 76.25 667 ARG A C 1
ATOM 5095 O O . ARG A 1 667 ? 30.844 -5.879 -9.297 1 76.25 667 ARG A O 1
ATOM 5102 N N . LEU A 1 668 ? 30.844 -3.799 -8.484 1 87.88 668 LEU A N 1
ATOM 5103 C CA . LEU A 1 668 ? 29.422 -3.877 -8.188 1 87.88 668 LEU A CA 1
ATOM 5104 C C . LEU A 1 668 ? 28.625 -3.014 -9.156 1 87.88 668 LEU A C 1
ATOM 5106 O O . LEU A 1 668 ? 29.031 -1.9 -9.492 1 87.88 668 LEU A O 1
ATOM 5110 N N . GLU A 1 669 ? 27.625 -3.619 -9.773 1 90 669 GLU A N 1
ATOM 5111 C CA . GLU A 1 669 ? 26.719 -2.893 -10.656 1 90 669 GLU A CA 1
ATOM 5112 C C . GLU A 1 669 ? 25.344 -2.744 -10.023 1 90 669 GLU A C 1
ATOM 5114 O O . GLU A 1 669 ? 24.844 -3.676 -9.391 1 90 669 GLU A O 1
ATOM 5119 N N . LEU A 1 670 ? 24.828 -1.521 -10.18 1 90.69 670 LEU A N 1
ATOM 5120 C CA . LEU A 1 670 ? 23.5 -1.231 -9.656 1 90.69 670 LEU A CA 1
ATOM 5121 C C . LEU A 1 670 ? 22.469 -1.203 -10.781 1 90.69 670 LEU A C 1
ATOM 5123 O O . LEU A 1 670 ? 22.672 -0.554 -11.805 1 90.69 670 LEU A O 1
ATOM 5127 N N . LEU A 1 671 ? 21.406 -1.985 -10.602 1 91.5 671 LEU A N 1
ATOM 5128 C CA . LEU A 1 671 ? 20.312 -2.025 -11.57 1 91.5 671 LEU A CA 1
ATOM 5129 C C . LEU A 1 671 ? 19 -1.569 -10.938 1 91.5 671 LEU A C 1
ATOM 5131 O O . LEU A 1 671 ? 18.719 -1.883 -9.781 1 91.5 671 LEU A O 1
ATOM 5135 N N . TRP A 1 672 ? 18.234 -0.769 -11.711 1 89.38 672 TRP A N 1
ATOM 5136 C CA . TRP A 1 672 ? 16.906 -0.332 -11.281 1 89.38 672 TRP A CA 1
ATOM 5137 C C . TRP A 1 672 ? 15.812 -1.077 -12.039 1 89.38 672 TRP A C 1
ATOM 5139 O O . TRP A 1 672 ? 15.891 -1.232 -13.258 1 89.38 672 TRP A O 1
ATOM 5149 N N . ALA A 1 673 ? 14.82 -1.614 -11.227 1 91.06 673 ALA A N 1
ATOM 5150 C CA . ALA A 1 673 ? 13.719 -2.33 -11.875 1 91.06 673 ALA A CA 1
ATOM 5151 C C . ALA A 1 673 ? 12.367 -1.799 -11.406 1 91.06 673 ALA A C 1
ATOM 5153 O O . ALA A 1 673 ? 12.195 -1.473 -10.227 1 91.06 673 ALA A O 1
ATOM 5154 N N . GLY A 1 674 ? 11.352 -1.68 -12.297 1 85.69 674 GLY A N 1
ATOM 5155 C CA . GLY A 1 674 ? 9.961 -1.392 -11.969 1 85.69 674 GLY A CA 1
ATOM 5156 C C . GLY A 1 674 ? 9.711 0.076 -11.672 1 85.69 674 GLY A C 1
ATOM 5157 O O . GLY A 1 674 ? 8.898 0.411 -10.812 1 85.69 674 GLY A O 1
ATOM 5158 N N . LEU A 1 675 ? 10.445 1.046 -12.219 1 79.12 675 LEU A N 1
ATOM 5159 C CA . LEU A 1 675 ? 10.242 2.467 -11.953 1 79.12 675 LEU A CA 1
ATOM 5160 C C . LEU A 1 675 ? 9.086 3.014 -12.781 1 79.12 675 LEU A C 1
ATOM 5162 O O . LEU A 1 675 ? 9.016 2.779 -13.992 1 79.12 675 LEU A O 1
ATOM 5166 N N . ASN A 1 676 ? 8.047 3.484 -12.008 1 73.38 676 ASN A N 1
ATOM 5167 C CA . ASN A 1 676 ? 6.945 4.156 -12.695 1 73.38 676 ASN A CA 1
ATOM 5168 C C . ASN A 1 676 ? 7.438 5.348 -13.516 1 73.38 676 ASN A C 1
ATOM 5170 O O . ASN A 1 676 ? 8.414 5.996 -13.141 1 73.38 676 ASN A O 1
ATOM 5174 N N . LEU A 1 677 ? 6.887 5.551 -14.617 1 63.81 677 LEU A N 1
ATOM 5175 C CA . LEU A 1 677 ? 7.324 6.566 -15.57 1 63.81 677 LEU A CA 1
ATOM 5176 C C . LEU A 1 677 ? 7.281 7.953 -14.945 1 63.81 677 LEU A C 1
ATOM 5178 O O . LEU A 1 677 ? 8.172 8.773 -15.18 1 63.81 677 LEU A O 1
ATOM 5182 N N . LYS A 1 678 ? 6.258 8.156 -14.141 1 66.69 678 LYS A N 1
ATOM 5183 C CA . LYS A 1 678 ? 6.121 9.484 -13.539 1 66.69 678 LYS A CA 1
ATOM 5184 C C . LYS A 1 678 ? 7.285 9.781 -12.602 1 66.69 678 LYS A C 1
ATOM 5186 O O . LYS A 1 678 ? 7.891 10.852 -12.672 1 66.69 678 LYS A O 1
ATOM 5191 N N . PHE A 1 679 ? 7.66 8.805 -11.945 1 70.5 679 PHE A N 1
ATOM 5192 C CA . PHE A 1 679 ? 8.734 8.977 -10.984 1 70.5 679 PHE A CA 1
ATOM 5193 C C . PHE A 1 679 ? 10.094 9.016 -11.688 1 70.5 679 PHE A C 1
ATOM 5195 O O . PHE A 1 679 ? 10.984 9.773 -11.289 1 70.5 679 PHE A O 1
ATOM 5202 N N . SER A 1 680 ? 10.148 8.211 -12.703 1 69.31 680 SER A N 1
ATOM 5203 C CA . SER A 1 680 ? 11.422 8.109 -13.422 1 69.31 680 SER A CA 1
ATOM 5204 C C . SER A 1 680 ? 11.805 9.438 -14.062 1 69.31 680 SER A C 1
ATOM 5206 O O . SER A 1 680 ? 12.969 9.836 -14.016 1 69.31 680 SER A O 1
ATOM 5208 N N . ASN A 1 681 ? 10.789 10.133 -14.469 1 70.19 681 ASN A N 1
ATOM 5209 C CA . ASN A 1 681 ? 11.086 11.398 -15.125 1 70.19 681 ASN A CA 1
ATOM 5210 C C . ASN A 1 681 ? 11.516 12.469 -14.125 1 70.19 681 ASN A C 1
ATOM 5212 O O . ASN A 1 681 ? 12.438 13.242 -14.398 1 70.19 681 ASN A O 1
ATOM 5216 N N . GLU A 1 682 ? 10.906 12.43 -13.023 1 69.19 682 GLU A N 1
ATOM 5217 C CA . GLU A 1 682 ? 11.258 13.398 -11.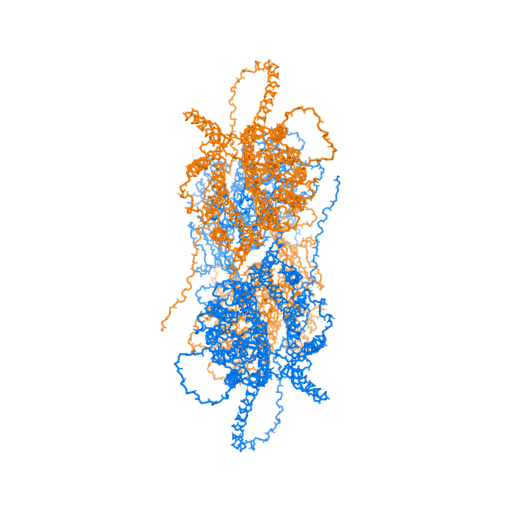992 1 69.19 682 GLU A CA 1
ATOM 5218 C C . GLU A 1 682 ? 12.664 13.148 -11.453 1 69.19 682 GLU A C 1
ATOM 5220 O O . GLU A 1 682 ? 13.406 14.094 -11.188 1 69.19 682 GLU A O 1
ATOM 5225 N N . MET A 1 683 ? 13.062 11.914 -11.445 1 70.69 683 MET A N 1
ATOM 5226 C CA . MET A 1 683 ? 14.367 11.555 -10.883 1 70.69 683 MET A CA 1
ATOM 5227 C C . MET A 1 683 ? 15.477 11.742 -11.914 1 70.69 683 MET A C 1
ATOM 5229 O O . MET A 1 683 ? 16.609 12.07 -11.562 1 70.69 683 MET A O 1
ATOM 5233 N N . ARG A 1 684 ? 15.148 11.539 -13.117 1 69.88 684 ARG A N 1
ATOM 5234 C CA . ARG A 1 684 ? 16.125 11.727 -14.18 1 69.88 684 ARG A CA 1
ATOM 5235 C C . ARG A 1 684 ? 16.531 13.195 -14.289 1 69.88 684 ARG A C 1
ATOM 5237 O O . ARG A 1 684 ? 17.703 13.508 -14.523 1 69.88 684 ARG A O 1
ATOM 5244 N N . LYS A 1 685 ? 15.539 14.039 -14.031 1 66.62 685 LYS A N 1
ATOM 5245 C CA . LYS A 1 685 ? 15.828 15.469 -14.078 1 66.62 685 LYS A CA 1
ATOM 5246 C C . LYS A 1 685 ? 16.812 15.867 -12.984 1 66.62 685 LYS A C 1
ATOM 5248 O O . LYS A 1 685 ? 17.625 16.781 -13.172 1 66.62 685 LYS A O 1
ATOM 5253 N N . GLY A 1 686 ? 16.828 15 -11.945 1 62.5 686 GLY A N 1
ATOM 5254 C CA . GLY A 1 686 ? 17.719 15.297 -10.828 1 62.5 686 GLY A CA 1
ATOM 5255 C C . GLY A 1 686 ? 19.078 14.641 -10.961 1 62.5 686 GLY A C 1
ATOM 5256 O O . GLY A 1 686 ? 19.953 14.812 -10.102 1 62.5 686 GLY A O 1
ATOM 5257 N N . GLY A 1 687 ? 19.391 13.867 -12.047 1 63.97 687 GLY A N 1
ATOM 5258 C CA . GLY A 1 687 ? 20.688 13.281 -12.32 1 63.97 687 GLY A CA 1
ATOM 5259 C C . GLY A 1 687 ? 20.859 11.898 -11.719 1 63.97 687 GLY A C 1
ATOM 5260 O O . GLY A 1 687 ? 21.969 11.367 -11.664 1 63.97 687 GLY A O 1
ATOM 5261 N N . LEU A 1 688 ? 19.953 11.312 -11.086 1 68.38 688 LEU A N 1
ATOM 5262 C CA . LEU A 1 688 ? 20.125 10.062 -10.352 1 68.38 688 LEU A CA 1
ATOM 5263 C C . LEU A 1 688 ? 20.391 8.906 -11.305 1 68.38 688 LEU A C 1
ATOM 5265 O O . LEU A 1 688 ? 21.172 8 -10.984 1 68.38 688 LEU A O 1
ATOM 5269 N N . PHE A 1 689 ? 19.828 8.812 -12.539 1 68.62 689 PHE A N 1
ATOM 5270 C CA . PHE A 1 689 ? 19.875 7.598 -13.344 1 68.62 689 PHE A CA 1
ATOM 5271 C C . PHE A 1 689 ? 21.016 7.668 -14.352 1 68.62 689 PHE A C 1
ATOM 5273 O O . PHE A 1 689 ? 21.141 6.809 -15.227 1 68.62 689 PHE A O 1
ATOM 5280 N N . GLN A 1 690 ? 22.016 8.547 -13.984 1 65.06 690 GLN A N 1
ATOM 5281 C CA . GLN A 1 690 ? 23.078 8.625 -14.977 1 65.06 690 GLN A CA 1
ATOM 5282 C C . GLN A 1 690 ? 24.031 7.445 -14.852 1 65.06 690 GLN A C 1
ATOM 5284 O O . GLN A 1 690 ? 24.578 7.188 -13.773 1 65.06 690 GLN A O 1
ATOM 5289 N N . GLY A 1 691 ? 24.188 6.539 -15.82 1 66.06 691 GLY A N 1
ATOM 5290 C CA . GLY A 1 691 ? 25.125 5.43 -15.883 1 66.06 691 GLY A CA 1
ATOM 5291 C C . GLY A 1 691 ? 24.531 4.117 -15.406 1 66.06 691 GLY A C 1
ATOM 5292 O O . GLY A 1 691 ? 25.25 3.125 -15.258 1 66.06 691 GLY A O 1
ATOM 5293 N N . THR A 1 692 ? 23.219 4.164 -15 1 77.44 692 THR A N 1
ATOM 5294 C CA . THR A 1 692 ? 22.625 2.924 -14.508 1 77.44 692 THR A CA 1
ATOM 5295 C C . THR A 1 692 ? 21.562 2.408 -15.477 1 77.44 692 THR A C 1
ATOM 5297 O O . THR A 1 692 ? 21.031 3.168 -16.281 1 77.44 692 THR A O 1
ATOM 5300 N N . ARG A 1 693 ? 21.469 1.136 -15.492 1 84.5 693 ARG A N 1
ATOM 5301 C CA . ARG A 1 693 ? 20.484 0.494 -16.344 1 84.5 693 ARG A CA 1
ATOM 5302 C C . ARG A 1 693 ? 19.125 0.437 -15.664 1 84.5 693 ARG A C 1
ATOM 5304 O O . ARG A 1 693 ? 19.031 0.191 -14.461 1 84.5 693 ARG A O 1
ATOM 5311 N N . HIS A 1 694 ? 18.109 0.814 -16.469 1 85.5 694 HIS A N 1
ATOM 5312 C CA . HIS A 1 694 ? 16.75 0.799 -15.977 1 85.5 694 HIS A CA 1
ATOM 5313 C C . HIS A 1 694 ? 15.891 -0.205 -16.75 1 85.5 694 HIS A C 1
ATOM 5315 O O . HIS A 1 694 ? 15.977 -0.282 -17.969 1 85.5 694 HIS A O 1
ATOM 5321 N N . PHE A 1 695 ? 15.164 -1.031 -15.938 1 88.62 695 PHE A N 1
ATOM 5322 C CA . PHE A 1 695 ? 14.281 -2.018 -16.547 1 88.62 695 PHE A CA 1
ATOM 5323 C C . PHE A 1 695 ? 12.828 -1.759 -16.156 1 88.62 695 PHE A C 1
ATOM 5325 O O . PHE A 1 695 ? 12.555 -1.223 -15.086 1 88.62 695 PHE A O 1
ATOM 5332 N N . GLY A 1 696 ? 11.914 -2.062 -16.984 1 83.25 696 GLY A N 1
ATOM 5333 C CA . GLY A 1 696 ? 10.5 -1.83 -16.766 1 83.25 696 GLY A CA 1
ATOM 5334 C C . GLY A 1 696 ? 9.914 -2.691 -15.664 1 83.25 696 GLY A C 1
ATOM 5335 O O . GLY A 1 696 ? 8.992 -2.27 -14.961 1 83.25 696 GLY A O 1
ATOM 5336 N N . SER A 1 697 ? 10.344 -3.949 -15.523 1 88.12 697 SER A N 1
ATOM 5337 C CA . SER A 1 697 ? 9.875 -4.871 -14.492 1 88.12 697 SER A CA 1
ATOM 5338 C C . SER A 1 697 ? 11.031 -5.641 -13.867 1 88.12 697 SER A C 1
ATOM 5340 O O . SER A 1 697 ? 12.133 -5.668 -14.422 1 88.12 697 SER A O 1
ATOM 5342 N N . LEU A 1 698 ? 10.766 -6.16 -12.68 1 90.38 698 LEU A N 1
ATOM 5343 C CA . LEU A 1 698 ? 11.773 -6.969 -12.008 1 90.38 698 LEU A CA 1
ATOM 5344 C C . LEU A 1 698 ? 12.086 -8.227 -12.805 1 90.38 698 LEU A C 1
ATOM 5346 O O . LEU A 1 698 ? 13.242 -8.664 -12.859 1 90.38 698 LEU A O 1
ATOM 5350 N N . ASP A 1 699 ? 11.094 -8.789 -13.445 1 90.12 699 ASP A N 1
ATOM 5351 C CA . ASP A 1 699 ? 11.281 -10.016 -14.203 1 90.12 699 ASP A CA 1
ATOM 5352 C C . ASP A 1 699 ? 12.219 -9.789 -15.398 1 90.12 699 ASP A C 1
ATOM 5354 O O . ASP A 1 699 ? 13.07 -10.625 -15.688 1 90.12 699 ASP A O 1
ATOM 5358 N N . VAL A 1 700 ? 12.094 -8.727 -16.094 1 91.06 700 VAL A N 1
ATOM 5359 C CA . VAL A 1 700 ? 12.945 -8.414 -17.234 1 91.06 700 VAL A CA 1
ATOM 5360 C C . VAL A 1 700 ? 14.375 -8.156 -16.75 1 91.06 700 VAL A C 1
ATOM 5362 O O . VAL A 1 700 ? 15.336 -8.547 -17.422 1 91.06 700 VAL A O 1
ATOM 5365 N N . ALA A 1 701 ? 14.484 -7.504 -15.633 1 93.75 701 ALA A N 1
ATOM 5366 C CA . ALA A 1 701 ? 15.812 -7.254 -15.078 1 93.75 701 ALA A CA 1
ATOM 5367 C C . ALA A 1 701 ? 16.5 -8.555 -14.688 1 93.75 701 ALA A C 1
ATOM 5369 O O . ALA A 1 701 ? 17.688 -8.742 -14.961 1 93.75 701 ALA A O 1
ATOM 5370 N N . LEU A 1 702 ? 15.758 -9.43 -14.086 1 94 702 LEU A N 1
ATOM 5371 C CA . LEU A 1 702 ? 16.312 -10.719 -13.672 1 94 702 LEU A CA 1
ATOM 5372 C C . LEU A 1 702 ? 16.719 -11.547 -14.891 1 94 702 LEU A C 1
ATOM 5374 O O . LEU A 1 702 ? 17.734 -12.242 -14.867 1 94 702 LEU A O 1
ATOM 5378 N N . LYS A 1 703 ? 15.883 -11.547 -15.891 1 93.75 703 LYS A N 1
ATOM 5379 C CA . LYS A 1 703 ? 16.234 -12.258 -17.109 1 93.75 703 LYS A CA 1
ATOM 5380 C C . LYS A 1 703 ? 17.531 -11.727 -17.703 1 93.75 703 LYS A C 1
ATOM 5382 O O . LYS A 1 703 ? 18.375 -12.5 -18.156 1 93.75 703 LYS A O 1
ATOM 5387 N N . TRP A 1 704 ? 17.688 -10.461 -17.688 1 93.25 704 TRP A N 1
ATOM 5388 C CA . TRP A 1 704 ? 18.922 -9.859 -18.188 1 93.25 704 TRP A CA 1
ATOM 5389 C C . TRP A 1 704 ? 20.125 -10.297 -17.375 1 93.25 704 TRP A C 1
ATOM 5391 O O . TRP A 1 704 ? 21.188 -10.602 -17.922 1 93.25 704 TRP A O 1
ATOM 5401 N N . VAL A 1 705 ? 20 -10.281 -16.094 1 94.94 705 VAL A N 1
ATOM 5402 C CA . VAL A 1 705 ? 21.078 -10.711 -15.203 1 94.94 705 VAL A CA 1
ATOM 5403 C C . VAL A 1 705 ? 21.453 -12.156 -15.508 1 94.94 705 VAL A C 1
ATOM 5405 O O . VAL A 1 705 ? 22.625 -12.492 -15.586 1 94.94 705 VAL A O 1
ATOM 5408 N N . GLU A 1 706 ? 20.422 -13.008 -15.633 1 94.31 706 GLU A N 1
ATOM 5409 C CA . GLU A 1 706 ? 20.656 -14.414 -15.938 1 94.31 706 GLU A CA 1
ATOM 5410 C C . GLU A 1 706 ? 21.375 -14.578 -17.281 1 94.31 706 GLU A C 1
ATOM 5412 O O . GLU A 1 706 ? 22.312 -15.359 -17.391 1 94.31 706 GLU A O 1
ATOM 5417 N N . ASP A 1 707 ? 20.938 -13.836 -18.281 1 91.69 707 ASP A N 1
ATOM 5418 C CA . ASP A 1 707 ? 21.562 -13.906 -19.594 1 91.69 707 ASP A CA 1
ATOM 5419 C C . ASP A 1 707 ? 23.016 -13.422 -19.531 1 91.69 707 ASP A C 1
ATOM 5421 O O . ASP A 1 707 ? 23.891 -13.992 -20.188 1 91.69 707 ASP A O 1
ATOM 5425 N N . GLU A 1 708 ? 23.203 -12.398 -18.766 1 92.19 708 GLU A N 1
ATOM 5426 C CA . GLU A 1 708 ? 24.562 -11.867 -18.625 1 92.19 708 GLU A CA 1
ATOM 5427 C C . GLU A 1 708 ? 25.469 -12.852 -17.906 1 92.19 708 GLU A C 1
ATOM 5429 O O . GLU A 1 708 ? 26.641 -13 -18.266 1 92.19 708 GLU A O 1
ATOM 5434 N N . PHE A 1 709 ? 25.016 -13.5 -16.953 1 92.88 709 PHE A N 1
ATOM 5435 C CA . PHE A 1 709 ? 25.797 -14.492 -16.219 1 92.88 709 PHE A CA 1
ATOM 5436 C C . PHE A 1 709 ? 26.109 -15.688 -17.109 1 92.88 709 PHE A C 1
ATOM 5438 O O . PHE A 1 709 ? 27.219 -16.234 -17.047 1 92.88 709 PHE A O 1
ATOM 5445 N N . LEU A 1 710 ? 25.125 -16.094 -17.891 1 89.81 710 LEU A N 1
ATOM 5446 C CA . LEU A 1 710 ? 25.359 -17.219 -18.797 1 89.81 710 LEU A CA 1
ATOM 5447 C C . LEU A 1 710 ? 26.406 -16.859 -19.844 1 89.81 710 LEU A C 1
ATOM 5449 O O . LEU A 1 710 ? 27.25 -17.672 -20.203 1 89.81 710 LEU A O 1
ATOM 5453 N N . ARG A 1 711 ? 26.344 -15.648 -20.344 1 87 711 ARG A N 1
ATOM 5454 C CA . ARG A 1 711 ? 27.344 -15.195 -21.297 1 87 711 ARG A CA 1
ATOM 5455 C C . ARG A 1 711 ? 28.734 -15.156 -20.641 1 87 711 ARG A C 1
ATOM 5457 O O . ARG A 1 711 ? 29.719 -15.562 -21.266 1 87 711 ARG A O 1
ATOM 5464 N N . HIS A 1 712 ? 28.703 -14.734 -19.406 1 88.81 712 HIS A N 1
ATOM 5465 C CA . HIS A 1 712 ? 29.969 -14.664 -18.672 1 88.81 712 HIS A CA 1
ATOM 5466 C C . HIS A 1 712 ? 30.531 -16.062 -18.406 1 88.81 712 HIS A C 1
ATOM 5468 O O . HIS A 1 712 ? 31.734 -16.297 -18.562 1 88.81 712 HIS A O 1
ATOM 5474 N N . ALA A 1 713 ? 29.734 -16.938 -17.984 1 86.31 713 ALA A N 1
ATOM 5475 C CA . ALA A 1 713 ? 30.156 -18.312 -17.734 1 86.31 713 ALA A CA 1
ATOM 5476 C C . ALA A 1 713 ? 30.672 -18.969 -19.016 1 86.31 713 ALA A C 1
ATOM 5478 O O . ALA A 1 713 ? 31.625 -19.734 -18.984 1 86.31 713 ALA A O 1
ATOM 5479 N N . ALA A 1 714 ? 30.016 -18.672 -20.141 1 81.38 714 ALA A N 1
ATOM 5480 C CA . ALA A 1 714 ? 30.453 -19.219 -21.422 1 81.38 714 ALA A CA 1
ATOM 5481 C C . ALA A 1 714 ? 31.828 -18.688 -21.797 1 81.38 714 ALA A C 1
ATOM 5483 O O . ALA A 1 714 ? 32.656 -19.422 -22.344 1 81.38 714 ALA A O 1
ATOM 5484 N N . ALA A 1 715 ? 32.062 -17.453 -21.516 1 82.5 715 ALA A N 1
ATOM 5485 C CA . ALA A 1 715 ? 33.375 -16.859 -21.797 1 82.5 715 ALA A CA 1
ATOM 5486 C C . ALA A 1 715 ? 34.469 -17.484 -20.953 1 82.5 715 ALA A C 1
ATOM 5488 O O . ALA A 1 715 ? 35.562 -17.719 -21.422 1 82.5 715 ALA A O 1
ATOM 5489 N N . LEU A 1 716 ? 34.188 -17.797 -19.75 1 83.75 716 LEU A N 1
ATOM 5490 C CA . LEU A 1 716 ? 35.156 -18.438 -18.859 1 83.75 716 LEU A CA 1
ATOM 5491 C C . LEU A 1 716 ? 35.469 -19.859 -19.297 1 83.75 716 LEU A C 1
ATOM 5493 O O . LEU A 1 716 ? 36.594 -20.328 -19.203 1 83.75 716 LEU A O 1
ATOM 5497 N N . THR A 1 717 ? 34.438 -20.547 -19.719 1 78.56 717 THR A N 1
ATOM 5498 C CA . THR A 1 717 ? 34.625 -21.891 -20.219 1 78.56 717 THR A CA 1
ATOM 5499 C C . THR A 1 717 ? 35.531 -21.891 -21.469 1 78.56 717 THR A C 1
ATOM 5501 O O . THR A 1 717 ? 36.344 -22.781 -21.641 1 78.56 717 THR A O 1
ATOM 5504 N N . GLY A 1 718 ? 35.312 -20.922 -22.266 1 75.38 718 GLY A N 1
ATOM 5505 C CA . GLY A 1 718 ? 36.156 -20.797 -23.438 1 75.38 718 GLY A CA 1
ATOM 5506 C C . GLY A 1 718 ? 37.625 -20.641 -23.094 1 75.38 718 GLY A C 1
ATOM 5507 O O . GLY A 1 718 ? 38.5 -21.203 -23.766 1 75.38 718 GLY A O 1
ATOM 5508 N N . ILE A 1 719 ? 37.906 -20.062 -22.016 1 80.19 719 ILE A N 1
ATOM 5509 C CA . ILE A 1 719 ? 39.281 -19.875 -21.562 1 80.19 719 ILE A CA 1
ATOM 5510 C C . ILE A 1 719 ? 39.844 -21.188 -21.047 1 80.19 719 ILE A C 1
ATOM 5512 O O . ILE A 1 719 ? 41 -21.531 -21.328 1 80.19 719 ILE A O 1
ATOM 5516 N N . LEU A 1 720 ? 39.062 -21.906 -20.375 1 78.56 720 LEU A N 1
ATOM 5517 C CA . LEU A 1 720 ? 39.5 -23.172 -19.812 1 78.56 720 LEU A CA 1
ATOM 5518 C C . LEU A 1 720 ? 39.781 -24.188 -20.906 1 78.56 720 LEU A C 1
ATOM 5520 O O . LEU A 1 720 ? 40.719 -24.984 -20.797 1 78.56 720 LEU A O 1
ATOM 5524 N N . LEU A 1 721 ? 39.031 -24.172 -21.969 1 76.12 721 LEU A N 1
ATOM 5525 C CA . LEU A 1 721 ? 39.188 -25.125 -23.062 1 76.12 721 LEU A CA 1
ATOM 5526 C C . LEU A 1 721 ? 40.5 -24.891 -23.812 1 76.12 721 LEU A C 1
ATOM 5528 O O . LEU A 1 721 ? 41 -25.797 -24.469 1 76.12 721 LEU A O 1
ATOM 5532 N N . GLY A 1 722 ? 41.031 -23.734 -23.672 1 72.5 722 GLY A N 1
ATOM 5533 C CA . GLY A 1 722 ? 42.281 -23.422 -24.328 1 72.5 722 GLY A CA 1
ATOM 5534 C C . GLY A 1 722 ? 43.5 -23.969 -23.578 1 72.5 722 GLY A C 1
ATOM 5535 O O . GLY A 1 722 ? 44.625 -23.938 -24.094 1 72.5 722 GLY A O 1
ATOM 5536 N N . ALA A 1 723 ? 43.25 -24.609 -22.391 1 74.62 723 ALA A N 1
ATOM 5537 C CA . ALA A 1 723 ? 44.344 -25.078 -21.547 1 74.62 723 ALA A CA 1
ATOM 5538 C C . ALA A 1 723 ? 44.969 -26.344 -22.125 1 74.62 723 ALA A C 1
ATOM 5540 O O . ALA A 1 723 ? 46.188 -26.547 -22.031 1 74.62 723 ALA A O 1
ATOM 5541 N N . HIS A 1 724 ? 44.188 -27.344 -22.609 1 74.12 724 HIS A N 1
ATOM 5542 C CA . HIS A 1 724 ? 44.656 -28.609 -23.141 1 74.12 724 HIS A CA 1
ATOM 5543 C C . HIS A 1 724 ? 43.812 -29.047 -24.344 1 74.12 724 HIS A C 1
ATOM 5545 O O . HIS A 1 724 ? 42.594 -28.891 -24.344 1 74.12 724 HIS A O 1
ATOM 5551 N N . PRO A 1 725 ? 44.438 -29.484 -25.312 1 72 725 PRO A N 1
ATOM 5552 C CA . PRO A 1 725 ? 43.719 -29.891 -26.516 1 72 725 PRO A CA 1
ATOM 5553 C C . PRO A 1 725 ? 42.719 -31.031 -26.234 1 72 725 PRO A C 1
ATOM 5555 O O . PRO A 1 725 ? 41.688 -31.109 -26.891 1 72 725 PRO A O 1
ATOM 5558 N N . THR A 1 726 ? 43.031 -31.875 -25.281 1 71 726 THR A N 1
ATOM 5559 C CA . THR A 1 726 ? 42.125 -32.969 -24.938 1 71 726 THR A CA 1
ATOM 5560 C C . THR A 1 726 ? 40.812 -32.406 -24.406 1 71 726 THR A C 1
ATOM 5562 O O . THR A 1 726 ? 39.75 -32.969 -24.672 1 71 726 THR A O 1
ATOM 5565 N N . LEU A 1 727 ? 40.938 -31.359 -23.719 1 73 727 LEU A N 1
ATOM 5566 C CA . LEU A 1 727 ? 39.719 -30.75 -23.172 1 73 727 LEU A CA 1
ATOM 5567 C C . LEU A 1 727 ? 38.812 -30.234 -24.297 1 73 727 LEU A C 1
ATOM 5569 O O . LEU A 1 727 ? 37.594 -30.406 -24.25 1 73 727 LEU A O 1
ATOM 5573 N N . LYS A 1 728 ? 39.375 -29.719 -25.234 1 71.31 728 LYS A N 1
ATOM 5574 C CA . LYS A 1 728 ? 38.625 -29.188 -26.375 1 71.31 728 LYS A CA 1
ATOM 5575 C C . LYS A 1 728 ? 37.969 -30.312 -27.172 1 71.31 728 LYS A C 1
ATOM 5577 O O . LYS A 1 728 ? 36.812 -30.172 -27.594 1 71.31 728 LYS A O 1
ATOM 5582 N N . THR A 1 729 ? 38.656 -31.406 -27.266 1 66.38 729 THR A N 1
ATOM 5583 C CA . THR A 1 729 ? 38.125 -32.531 -28.016 1 66.38 729 THR A CA 1
ATOM 5584 C C . THR A 1 729 ? 36.906 -33.125 -27.297 1 66.38 729 THR A C 1
ATOM 5586 O O . THR A 1 729 ? 35.906 -33.469 -27.938 1 66.38 729 THR A O 1
ATOM 5589 N N . ILE A 1 730 ? 37.062 -33.281 -26.047 1 67.88 730 ILE A N 1
ATOM 5590 C CA . ILE A 1 730 ? 35.969 -33.844 -25.281 1 67.88 730 ILE A CA 1
ATOM 5591 C C . ILE A 1 730 ? 34.75 -32.906 -25.328 1 67.88 730 ILE A C 1
ATOM 5593 O O . ILE A 1 730 ? 33.625 -33.344 -25.5 1 67.88 730 ILE A O 1
ATOM 5597 N N . HIS A 1 731 ? 35 -31.656 -25.25 1 71.88 731 HIS A N 1
ATOM 5598 C CA . HIS A 1 731 ? 33.906 -30.688 -25.312 1 71.88 731 HIS A CA 1
ATOM 5599 C C . HIS A 1 731 ? 33.25 -30.688 -26.672 1 71.88 731 HIS A C 1
ATOM 5601 O O . HIS A 1 731 ? 32 -30.641 -26.766 1 71.88 731 HIS A O 1
ATOM 5607 N N . HIS A 1 732 ? 33.969 -30.812 -27.688 1 64 732 HIS A N 1
ATOM 5608 C CA . HIS A 1 732 ? 33.438 -30.812 -29.031 1 64 732 HIS A CA 1
ATOM 5609 C C . HIS A 1 732 ? 32.594 -32.062 -29.281 1 64 732 HIS A C 1
ATOM 5611 O O . HIS A 1 732 ? 31.516 -31.984 -29.875 1 64 732 HIS A O 1
ATOM 5617 N N . ARG A 1 733 ? 33.062 -33.094 -28.781 1 60.69 733 ARG A N 1
ATOM 5618 C CA . ARG A 1 733 ? 32.312 -34.344 -28.938 1 60.69 733 ARG A CA 1
ATOM 5619 C C . ARG A 1 733 ? 31.016 -34.281 -28.172 1 60.69 733 ARG A C 1
ATOM 5621 O O . ARG A 1 733 ? 29.984 -34.75 -28.672 1 60.69 733 ARG A O 1
ATOM 5628 N N . SER A 1 734 ? 31.109 -33.781 -27 1 66.44 734 SER A N 1
ATOM 5629 C CA . SER A 1 734 ? 29.891 -33.656 -26.188 1 66.44 734 SER A CA 1
ATOM 5630 C C . SER A 1 734 ? 28.891 -32.688 -26.828 1 66.44 734 SER A C 1
ATOM 5632 O O . SER A 1 734 ? 27.688 -32.938 -26.781 1 66.44 734 SER A O 1
ATOM 5634 N N . THR A 1 735 ? 29.375 -31.703 -27.375 1 67.31 735 THR A N 1
ATOM 5635 C CA . THR A 1 735 ? 28.516 -30.719 -28.031 1 67.31 735 THR A CA 1
ATOM 5636 C C . THR A 1 735 ? 27.828 -31.344 -29.25 1 67.31 735 THR A C 1
ATOM 5638 O O . THR A 1 735 ? 26.641 -31.094 -29.484 1 67.31 735 THR A O 1
ATOM 5641 N N . LEU A 1 736 ? 28.578 -32.156 -29.922 1 62.5 736 LEU A N 1
ATOM 5642 C CA . LEU A 1 736 ? 28 -32.812 -31.078 1 62.5 736 LEU A CA 1
ATOM 5643 C C . LEU A 1 736 ? 26.938 -33.844 -30.656 1 62.5 736 LEU A C 1
ATOM 5645 O O . LEU A 1 736 ? 25.906 -33.969 -31.312 1 62.5 736 LEU A O 1
ATOM 5649 N N . ALA A 1 737 ? 27.25 -34.469 -29.547 1 61.72 737 ALA A N 1
ATOM 5650 C CA . ALA A 1 737 ? 26.281 -35.438 -29.047 1 61.72 737 ALA A CA 1
ATOM 5651 C C . ALA A 1 737 ? 25 -34.781 -28.594 1 61.72 737 ALA A C 1
ATOM 5653 O O . ALA A 1 737 ? 23.906 -35.312 -28.766 1 61.72 737 ALA A O 1
ATOM 5654 N N . SER A 1 738 ? 25.109 -33.656 -28.047 1 64 738 SER A N 1
ATOM 5655 C CA . SER A 1 738 ? 23.953 -32.938 -27.547 1 64 738 SER A CA 1
ATOM 5656 C C . SER A 1 738 ? 23.062 -32.469 -28.688 1 64 738 SER A C 1
ATOM 5658 O O . SER A 1 738 ? 21.891 -32.156 -28.484 1 64 738 SER A O 1
ATOM 5660 N N . ALA A 1 739 ? 23.562 -32.438 -29.875 1 61.97 739 ALA A N 1
ATOM 5661 C CA . ALA A 1 739 ? 22.781 -32.031 -31.047 1 61.97 739 ALA A CA 1
ATOM 5662 C C . ALA A 1 739 ? 21.672 -33.031 -31.328 1 61.97 739 ALA A C 1
ATOM 5664 O O . ALA A 1 739 ? 20.672 -32.688 -31.969 1 61.97 739 ALA A O 1
ATOM 5665 N N . PHE A 1 740 ? 21.844 -34.188 -30.766 1 61.88 740 PHE A N 1
ATOM 5666 C CA . PHE A 1 740 ? 20.859 -35.219 -31.062 1 61.88 740 PHE A CA 1
ATOM 5667 C C . PHE A 1 740 ? 19.906 -35.406 -29.891 1 61.88 740 PHE A C 1
ATOM 5669 O O . PHE A 1 740 ? 19.188 -36.406 -29.828 1 61.88 740 PHE A O 1
ATOM 5676 N N . SER A 1 741 ? 20.016 -34.594 -29.016 1 70.25 741 SER A N 1
ATOM 5677 C CA . SER A 1 741 ? 19.094 -34.594 -27.875 1 70.25 741 SER A CA 1
ATOM 5678 C C . SER A 1 741 ? 18.641 -33.156 -27.531 1 70.25 741 SER A C 1
ATOM 5680 O O . SER A 1 741 ? 19.281 -32.188 -27.922 1 70.25 741 SER A O 1
ATOM 5682 N N . ILE A 1 742 ? 17.5 -33.125 -27.031 1 76.81 742 ILE A N 1
ATOM 5683 C CA . ILE A 1 742 ? 16.984 -31.828 -26.594 1 76.81 742 ILE A CA 1
ATOM 5684 C C . ILE A 1 742 ? 16.797 -31.844 -25.078 1 76.81 742 ILE A C 1
ATOM 5686 O O . ILE A 1 742 ? 16.281 -32.844 -24.531 1 76.81 742 ILE A O 1
ATOM 5690 N N . ALA A 1 743 ? 17.391 -30.875 -24.516 1 76.56 743 ALA A N 1
ATOM 5691 C CA . ALA A 1 743 ? 17.234 -30.75 -23.062 1 76.56 743 ALA A CA 1
ATOM 5692 C C . ALA A 1 743 ? 15.883 -30.125 -22.719 1 76.56 743 ALA A C 1
ATOM 5694 O O . ALA A 1 743 ? 15.422 -29.203 -23.391 1 76.56 743 ALA A O 1
ATOM 5695 N N . THR A 1 744 ? 15.172 -30.703 -21.891 1 80.44 744 THR A N 1
ATOM 5696 C CA . THR A 1 744 ? 13.898 -30.203 -21.391 1 80.44 744 THR A CA 1
ATOM 5697 C C . THR A 1 744 ? 13.984 -29.891 -19.906 1 80.44 744 THR A C 1
ATOM 5699 O O . THR A 1 744 ? 15.086 -29.828 -19.344 1 80.44 744 THR A O 1
ATOM 5702 N N . THR A 1 745 ? 12.945 -29.516 -19.328 1 77.25 745 THR A N 1
ATOM 5703 C CA . THR A 1 745 ? 12.898 -29.25 -17.891 1 77.25 745 THR A CA 1
ATOM 5704 C C . THR A 1 745 ? 13.008 -30.547 -17.094 1 77.25 745 THR A C 1
ATOM 5706 O O . THR A 1 745 ? 13.516 -30.547 -15.969 1 77.25 745 THR A O 1
ATOM 5709 N N . SER A 1 746 ? 12.469 -31.609 -17.438 1 69.5 746 SER A N 1
ATOM 5710 C CA . SER A 1 746 ? 12.602 -32.938 -16.891 1 69.5 746 SER A CA 1
ATOM 5711 C C . SER A 1 746 ? 12.109 -34 -17.891 1 69.5 746 SER A C 1
ATOM 5713 O O . SER A 1 746 ? 11.016 -33.875 -18.438 1 69.5 746 SER A O 1
ATOM 5715 N N . PRO A 1 747 ? 12.805 -34.969 -18.219 1 62.69 747 PRO A N 1
ATOM 5716 C CA . PRO A 1 747 ? 14.18 -35.375 -17.891 1 62.69 747 PRO A CA 1
ATOM 5717 C C . PRO A 1 747 ? 15.219 -34.406 -18.469 1 62.69 747 PRO A C 1
ATOM 5719 O O . PRO A 1 747 ? 14.875 -33.469 -19.172 1 62.69 747 PRO A O 1
ATOM 5722 N N . ASP A 1 748 ? 16.469 -34.781 -18.266 1 64 748 ASP A N 1
ATOM 5723 C CA . ASP A 1 748 ? 17.562 -33.906 -18.672 1 64 748 ASP A CA 1
ATOM 5724 C C . ASP A 1 748 ? 17.672 -33.812 -20.188 1 64 748 ASP A C 1
ATOM 5726 O O . ASP A 1 748 ? 17.859 -32.75 -20.75 1 64 748 ASP A O 1
ATOM 5730 N N . ARG A 1 749 ? 17.359 -35 -20.875 1 70.88 749 ARG A N 1
ATOM 5731 C CA . ARG A 1 749 ? 17.5 -34.969 -22.328 1 70.88 749 ARG A CA 1
ATOM 5732 C C . ARG A 1 749 ? 16.594 -36 -22.984 1 70.88 749 ARG A C 1
ATOM 5734 O O . ARG A 1 749 ? 16.375 -37.094 -22.438 1 70.88 749 ARG A O 1
ATOM 5741 N N . ILE A 1 750 ? 15.961 -35.625 -24.062 1 75 750 ILE A N 1
ATOM 5742 C CA . ILE A 1 750 ? 15.133 -36.5 -24.875 1 75 750 ILE A CA 1
ATOM 5743 C C . ILE A 1 750 ? 15.719 -36.594 -26.281 1 75 750 ILE A C 1
ATOM 5745 O O . ILE A 1 750 ? 16.078 -35.594 -26.891 1 75 750 ILE A O 1
ATOM 5749 N N . PRO A 1 751 ? 15.883 -37.812 -26.703 1 65.56 751 PRO A N 1
ATOM 5750 C CA . PRO A 1 751 ? 16.406 -37.969 -28.062 1 65.56 751 PRO A CA 1
ATOM 5751 C C . PRO A 1 751 ? 15.484 -37.344 -29.125 1 65.56 751 PRO A C 1
ATOM 5753 O O . PRO A 1 751 ? 14.312 -37.719 -29.203 1 65.56 751 PRO A O 1
ATOM 5756 N N . THR A 1 752 ? 15.891 -36.5 -29.969 1 71.12 752 THR A N 1
ATOM 5757 C CA . THR A 1 752 ? 15.109 -35.688 -30.906 1 71.12 752 THR A CA 1
ATOM 5758 C C . THR A 1 752 ? 14.531 -36.562 -32 1 71.12 752 THR A C 1
ATOM 5760 O O . THR A 1 752 ? 13.406 -36.344 -32.469 1 71.12 752 THR A O 1
ATOM 5763 N N . PRO A 1 753 ? 15.258 -37.594 -32.469 1 59 753 PRO A N 1
ATOM 5764 C CA . PRO A 1 753 ? 14.695 -38.406 -33.562 1 59 753 PRO A CA 1
ATOM 5765 C C . PRO A 1 753 ? 13.406 -39.125 -33.188 1 59 753 PRO A C 1
ATOM 5767 O O . PRO A 1 753 ? 12.523 -39.312 -34.031 1 59 753 PRO A O 1
ATOM 5770 N N . ARG A 1 754 ? 13.336 -39.406 -31.938 1 69.88 754 ARG A N 1
ATOM 5771 C CA . ARG A 1 754 ? 12.117 -40.062 -31.453 1 69.88 754 ARG A CA 1
ATOM 5772 C C . ARG A 1 754 ? 10.938 -39.094 -31.469 1 69.88 754 ARG A C 1
ATOM 5774 O O . ARG A 1 754 ? 9.789 -39.531 -31.641 1 69.88 754 ARG A O 1
ATOM 5781 N N . LEU A 1 755 ? 11.242 -37.906 -31.359 1 81.69 755 LEU A N 1
ATOM 5782 C CA . LEU A 1 755 ? 10.203 -36.875 -31.312 1 81.69 755 LEU A CA 1
ATOM 5783 C C . LEU A 1 755 ? 9.75 -36.5 -32.719 1 81.69 755 LEU A C 1
ATOM 5785 O O . LEU A 1 755 ? 8.555 -36.312 -32.969 1 81.69 755 LEU A O 1
ATOM 5789 N N . ILE A 1 756 ? 10.648 -36.5 -33.625 1 74 756 ILE A N 1
ATOM 5790 C CA . ILE A 1 756 ? 10.383 -36.031 -34.969 1 74 756 ILE A CA 1
ATOM 5791 C C . ILE A 1 756 ? 9.461 -37.031 -35.688 1 74 756 ILE A C 1
ATOM 5793 O O . ILE A 1 756 ? 8.617 -36.625 -36.5 1 74 756 ILE A O 1
ATOM 5797 N N . LYS A 1 757 ? 9.562 -38.281 -35.312 1 72.5 757 LYS A N 1
ATOM 5798 C CA . LYS A 1 757 ? 8.734 -39.312 -35.906 1 72.5 757 LYS A CA 1
ATOM 5799 C C . LYS A 1 757 ? 7.25 -39.031 -35.719 1 72.5 757 LYS A C 1
ATOM 5801 O O . LYS A 1 757 ? 6.426 -39.344 -36.562 1 72.5 757 LYS A O 1
ATOM 5806 N N . TYR A 1 758 ? 6.965 -38.469 -34.688 1 83.56 758 TYR A N 1
ATOM 5807 C CA . TYR A 1 758 ? 5.566 -38.25 -34.344 1 83.56 758 TYR A CA 1
ATOM 5808 C C . TYR A 1 758 ? 5.188 -36.781 -34.406 1 83.56 758 TYR A C 1
ATOM 5810 O O . TYR A 1 758 ? 4.141 -36.375 -33.906 1 83.56 758 TYR A O 1
ATOM 5818 N N . SER A 1 759 ? 6.09 -35.969 -34.969 1 88.62 759 SER A N 1
ATOM 5819 C CA . SER A 1 759 ? 5.824 -34.531 -35 1 88.62 759 SER A CA 1
ATOM 5820 C C . SER A 1 759 ? 6.098 -33.938 -36.375 1 88.62 759 SER A C 1
ATOM 5822 O O . SER A 1 759 ? 6.652 -34.625 -37.25 1 88.62 759 SER A O 1
ATOM 5824 N N . THR A 1 760 ? 5.52 -32.719 -36.531 1 87.75 760 THR A N 1
ATOM 5825 C CA . THR A 1 760 ? 5.793 -31.953 -37.719 1 87.75 760 THR A CA 1
ATOM 5826 C C . THR A 1 760 ? 6.57 -30.688 -37.406 1 87.75 760 THR A C 1
ATOM 5828 O O . THR A 1 760 ? 6.266 -30 -36.406 1 87.75 760 THR A O 1
ATOM 5831 N N . ARG A 1 761 ? 7.582 -30.438 -38.219 1 84.81 761 ARG A N 1
ATOM 5832 C CA . ARG A 1 761 ? 8.391 -29.25 -38 1 84.81 761 ARG A CA 1
ATOM 5833 C C . ARG A 1 761 ? 7.715 -28.016 -38.594 1 84.81 761 ARG A C 1
ATOM 5835 O O . ARG A 1 761 ? 7.332 -28.031 -39.781 1 84.81 761 ARG A O 1
ATOM 5842 N N . VAL A 1 762 ? 7.547 -27.047 -37.781 1 89.5 762 VAL A N 1
ATOM 5843 C CA . VAL A 1 762 ? 6.945 -25.797 -38.25 1 89.5 762 VAL A CA 1
ATOM 5844 C C . VAL A 1 762 ? 7.879 -24.641 -37.938 1 89.5 762 VAL A C 1
ATOM 5846 O O . VAL A 1 762 ? 8.367 -24.516 -36.781 1 89.5 762 VAL A O 1
ATOM 5849 N N . ALA A 1 763 ? 8.148 -23.797 -38.906 1 86.75 763 ALA A N 1
ATOM 5850 C CA . ALA A 1 763 ? 9.031 -22.656 -38.75 1 86.75 763 ALA A CA 1
ATOM 5851 C C . ALA A 1 763 ? 8.234 -21.359 -38.656 1 86.75 763 ALA A C 1
ATOM 5853 O O . ALA A 1 763 ? 7.234 -21.188 -39.344 1 86.75 763 ALA A O 1
ATOM 5854 N N . PHE A 1 764 ? 8.664 -20.547 -37.75 1 90.94 764 PHE A N 1
ATOM 5855 C CA . PHE A 1 764 ? 8.062 -19.234 -37.562 1 90.94 764 PHE A CA 1
ATOM 5856 C C . PHE A 1 764 ? 9.117 -18.141 -37.656 1 90.94 764 PHE A C 1
ATOM 5858 O O . PHE A 1 764 ? 10.242 -18.312 -37.188 1 90.94 764 PHE A O 1
ATOM 5865 N N . ALA A 1 765 ? 8.781 -17.047 -38.281 1 88.44 765 ALA A N 1
ATOM 5866 C CA . ALA A 1 765 ? 9.672 -15.883 -38.344 1 88.44 765 ALA A CA 1
ATOM 5867 C C . ALA A 1 765 ? 9.555 -15.031 -37.094 1 88.44 765 ALA A C 1
ATOM 5869 O O . ALA A 1 765 ? 8.625 -15.203 -36.312 1 88.44 765 ALA A O 1
ATOM 5870 N N . ALA A 1 766 ? 10.539 -14.211 -36.938 1 91.69 766 ALA A N 1
ATOM 5871 C CA . ALA A 1 766 ? 10.531 -13.32 -35.75 1 91.69 766 ALA A CA 1
ATOM 5872 C C . ALA A 1 766 ? 9.305 -12.414 -35.781 1 91.69 766 ALA A C 1
ATOM 5874 O O . ALA A 1 766 ? 8.992 -11.805 -36.812 1 91.69 766 ALA A O 1
ATOM 5875 N N . GLY A 1 767 ? 8.531 -12.352 -34.719 1 90.56 767 GLY A N 1
ATOM 5876 C CA . GLY A 1 767 ? 7.359 -11.492 -34.594 1 90.56 767 GLY A CA 1
ATOM 5877 C C . GLY A 1 767 ? 6.062 -12.211 -34.938 1 90.56 767 GLY A C 1
ATOM 5878 O O . GLY A 1 767 ? 4.977 -11.672 -34.688 1 90.56 767 GLY A O 1
ATOM 5879 N N . GLU A 1 768 ? 6.172 -13.398 -35.469 1 91.56 768 GLU A N 1
ATOM 5880 C CA . GLU A 1 768 ? 4.973 -14.141 -35.844 1 91.56 768 GLU A CA 1
ATOM 5881 C C . GLU A 1 768 ? 4.309 -14.781 -34.625 1 91.56 768 GLU A C 1
ATOM 5883 O O . GLU A 1 768 ? 4.988 -15.18 -33.688 1 91.56 768 GLU A O 1
ATOM 5888 N N . VAL A 1 769 ? 2.936 -14.844 -34.75 1 91.12 769 VAL A N 1
ATOM 5889 C CA . VAL A 1 769 ? 2.164 -15.453 -33.656 1 91.12 769 VAL A CA 1
ATOM 5890 C C . VAL A 1 769 ? 2.102 -16.969 -33.844 1 91.12 769 VAL A C 1
ATOM 5892 O O . VAL A 1 769 ? 1.721 -17.438 -34.938 1 91.12 769 VAL A O 1
ATOM 5895 N N . VAL A 1 770 ? 2.547 -17.719 -32.906 1 90.06 770 VAL A N 1
ATOM 5896 C CA . VAL A 1 770 ? 2.531 -19.172 -32.938 1 90.06 770 VAL A CA 1
ATOM 5897 C C . VAL A 1 770 ? 1.117 -19.688 -32.688 1 90.06 770 VAL A C 1
ATOM 5899 O O . VAL A 1 770 ? 0.59 -20.5 -33.469 1 90.06 770 VAL A O 1
ATOM 5902 N N . PHE A 1 771 ? 0.566 -19.234 -31.578 1 86.38 771 PHE A N 1
ATOM 5903 C CA . PHE A 1 771 ? -0.829 -19.531 -31.266 1 86.38 771 PHE A CA 1
ATOM 5904 C C . PHE A 1 771 ? -1.45 -18.422 -30.438 1 86.38 771 PHE A C 1
ATOM 5906 O O . PHE A 1 771 ? -0.736 -17.625 -29.812 1 86.38 771 PHE A O 1
ATOM 5913 N N . ASP A 1 772 ? -2.705 -18.328 -30.562 1 80.88 772 ASP A N 1
ATOM 5914 C CA . ASP A 1 772 ? -3.52 -17.422 -29.766 1 80.88 772 ASP A CA 1
ATOM 5915 C C . ASP A 1 772 ? -4.824 -18.078 -29.344 1 80.88 772 ASP A C 1
ATOM 5917 O O . ASP A 1 772 ? -5.652 -18.438 -30.188 1 80.88 772 ASP A O 1
ATOM 5921 N N . HIS A 1 773 ? -4.922 -18.312 -28.047 1 70.5 773 HIS A N 1
ATOM 5922 C CA . HIS A 1 773 ? -6.07 -19.031 -27.531 1 70.5 773 HIS A CA 1
ATOM 5923 C C . HIS A 1 773 ? -7.375 -18.328 -27.859 1 70.5 773 HIS A C 1
ATOM 5925 O O . HIS A 1 773 ? -8.438 -18.953 -27.891 1 70.5 773 HIS A O 1
ATOM 5931 N N . ILE A 1 774 ? -7.316 -17.094 -28.094 1 61.19 774 ILE A N 1
ATOM 5932 C CA . ILE A 1 774 ? -8.531 -16.328 -28.344 1 61.19 774 ILE A CA 1
ATOM 5933 C C . ILE A 1 774 ? -8.844 -16.328 -29.844 1 61.19 774 ILE A C 1
ATOM 5935 O O . ILE A 1 774 ? -9.93 -16.766 -30.25 1 61.19 774 ILE A O 1
ATOM 5939 N N . ASP A 1 775 ? -7.934 -16.047 -30.75 1 57.91 775 ASP A N 1
ATOM 5940 C CA . ASP A 1 775 ? -8.219 -15.797 -32.156 1 57.91 775 ASP A CA 1
ATOM 5941 C C . ASP A 1 775 ? -7.961 -17.047 -33 1 57.91 775 ASP A C 1
ATOM 5943 O O . ASP A 1 775 ? -8.68 -17.312 -33.969 1 57.91 775 ASP A O 1
ATOM 5947 N N . ALA A 1 776 ? -6.953 -17.797 -32.656 1 63.06 776 ALA A N 1
ATOM 5948 C CA . ALA A 1 776 ? -6.555 -18.938 -33.469 1 63.06 776 ALA A CA 1
ATOM 5949 C C . ALA A 1 776 ? -6.227 -20.141 -32.594 1 63.06 776 ALA A C 1
ATOM 5951 O O . ALA A 1 776 ? -5.059 -20.469 -32.375 1 63.06 776 ALA A O 1
ATOM 5952 N N . PRO A 1 777 ? -7.453 -20.734 -32.125 1 67.62 777 PRO A N 1
ATOM 5953 C CA . PRO A 1 777 ? -7.168 -21.844 -31.219 1 67.62 777 PRO A CA 1
ATOM 5954 C C . PRO A 1 777 ? -6.609 -23.062 -31.938 1 67.62 777 PRO A C 1
ATOM 5956 O O . PRO A 1 777 ? -7.121 -23.453 -33 1 67.62 777 PRO A O 1
ATOM 5959 N N . GLU A 1 778 ? -5.328 -23.359 -31.578 1 73.81 778 GLU A N 1
ATOM 5960 C CA . GLU A 1 778 ? -4.66 -24.562 -32.062 1 73.81 778 GLU A CA 1
ATOM 5961 C C . GLU A 1 778 ? -4.68 -25.656 -30.984 1 73.81 778 GLU A C 1
ATOM 5963 O O . GLU A 1 778 ? -4.461 -25.391 -29.797 1 73.81 778 GLU A O 1
ATOM 5968 N N . GLU A 1 779 ? -5.133 -26.766 -31.406 1 77.44 779 GLU A N 1
ATOM 5969 C CA . GLU A 1 779 ? -5.195 -27.875 -30.469 1 77.44 779 GLU A CA 1
ATOM 5970 C C . GLU A 1 779 ? -3.969 -28.766 -30.578 1 77.44 779 GLU A C 1
ATOM 5972 O O . GLU A 1 779 ? -4.062 -29.984 -30.406 1 77.44 779 GLU A O 1
ATOM 5977 N N . ALA A 1 780 ? -2.869 -28.156 -30.875 1 87.44 780 ALA A N 1
ATOM 5978 C CA . ALA A 1 780 ? -1.64 -28.938 -30.984 1 87.44 780 ALA A CA 1
ATOM 5979 C C . ALA A 1 780 ? -0.652 -28.578 -29.875 1 87.44 780 ALA A C 1
ATOM 5981 O O . ALA A 1 780 ? -0.687 -27.469 -29.344 1 87.44 780 ALA A O 1
ATOM 5982 N N . LEU A 1 781 ? 0.041 -29.578 -29.438 1 91.38 781 LEU A N 1
ATOM 5983 C CA . LEU A 1 781 ? 1.151 -29.375 -28.516 1 91.38 781 LEU A CA 1
ATOM 5984 C C . LEU A 1 781 ? 2.418 -28.984 -29.266 1 91.38 781 LEU A C 1
ATOM 5986 O O . LEU A 1 781 ? 2.727 -29.547 -30.312 1 91.38 781 LEU A O 1
ATOM 5990 N N . PHE A 1 782 ? 3.107 -27.922 -28.797 1 92.38 782 PHE A N 1
ATOM 5991 C CA . PHE A 1 782 ? 4.32 -27.438 -29.453 1 92.38 782 PHE A CA 1
ATOM 5992 C C . PHE A 1 782 ? 5.531 -27.609 -28.547 1 92.38 782 PHE A C 1
ATOM 5994 O O . PHE A 1 782 ? 5.445 -27.375 -27.344 1 92.38 782 PHE A O 1
ATOM 6001 N N . LEU A 1 783 ? 6.578 -28.094 -29.047 1 92.38 783 LEU A N 1
ATOM 6002 C CA . LEU A 1 783 ? 7.879 -28.109 -28.391 1 92.38 783 LEU A CA 1
ATOM 6003 C C . LEU A 1 783 ? 8.852 -27.156 -29.078 1 92.38 783 LEU A C 1
ATOM 6005 O O . LEU A 1 783 ? 9.078 -27.266 -30.297 1 92.38 783 LEU A O 1
ATOM 6009 N N . LEU A 1 784 ? 9.367 -26.234 -28.359 1 91.56 784 LEU A N 1
ATOM 6010 C CA . LEU A 1 784 ? 10.305 -25.281 -28.938 1 91.56 784 LEU A CA 1
ATOM 6011 C C . LEU A 1 784 ? 11.672 -25.922 -29.156 1 91.56 784 LEU A C 1
ATOM 6013 O O . LEU A 1 784 ? 12.305 -26.375 -28.203 1 91.56 784 LEU A O 1
ATOM 6017 N N . PHE A 1 785 ? 12 -25.969 -30.328 1 83.62 785 PHE A N 1
ATOM 6018 C CA . PHE A 1 785 ? 13.234 -26.641 -30.703 1 83.62 785 PHE A CA 1
ATOM 6019 C C . PHE A 1 785 ? 14.367 -25.625 -30.875 1 83.62 785 PHE A C 1
ATOM 6021 O O . PHE A 1 785 ? 15.492 -25.875 -30.422 1 83.62 785 PHE A O 1
ATOM 6028 N N . VAL A 1 786 ? 14.055 -24.562 -31.562 1 81.75 786 VAL A N 1
ATOM 6029 C CA . VAL A 1 786 ? 15.031 -23.5 -31.781 1 81.75 786 VAL A CA 1
ATOM 6030 C C . VAL A 1 786 ? 14.352 -22.141 -31.625 1 81.75 786 VAL A C 1
ATOM 6032 O O . VAL A 1 786 ? 13.18 -21.969 -31.969 1 81.75 786 VAL A O 1
ATOM 6035 N N . GLY A 1 787 ? 15.172 -21.25 -30.922 1 85.75 787 GLY A N 1
ATOM 6036 C CA . GLY A 1 787 ? 14.68 -19.875 -30.844 1 85.75 787 GLY A CA 1
ATOM 6037 C C . GLY A 1 787 ? 14.141 -19.516 -29.484 1 85.75 787 GLY A C 1
ATOM 6038 O O . GLY A 1 787 ? 14.391 -20.219 -28.5 1 85.75 787 GLY A O 1
ATOM 6039 N N . GLU A 1 788 ? 13.594 -18.281 -29.453 1 91.12 788 GLU A N 1
ATOM 6040 C CA . GLU A 1 788 ? 12.969 -17.766 -28.25 1 91.12 788 GLU A CA 1
ATOM 6041 C C . GLU A 1 788 ? 11.531 -17.328 -28.5 1 91.12 788 GLU A C 1
ATOM 6043 O O . GLU A 1 788 ? 11.227 -16.781 -29.562 1 91.12 788 GLU A O 1
ATOM 6048 N N . LEU A 1 789 ? 10.672 -17.703 -27.562 1 94.06 789 LEU A N 1
ATOM 6049 C CA . LEU A 1 789 ? 9.266 -17.312 -27.656 1 94.06 789 LEU A CA 1
ATOM 6050 C C . LEU A 1 789 ? 8.867 -16.422 -26.469 1 94.06 789 LEU A C 1
ATOM 6052 O O . LEU A 1 789 ? 9.484 -16.484 -25.406 1 94.06 789 LEU A O 1
ATOM 6056 N N . LEU A 1 790 ? 7.969 -15.578 -26.766 1 93.06 790 LEU A N 1
ATOM 6057 C CA . LEU A 1 790 ? 7.34 -14.797 -25.703 1 93.06 790 LEU A CA 1
ATOM 6058 C C . LEU A 1 790 ? 5.938 -15.312 -25.406 1 93.06 790 LEU A C 1
ATOM 6060 O O . LEU A 1 790 ? 5.062 -15.289 -26.281 1 93.06 790 LEU A O 1
ATOM 6064 N N . LEU A 1 791 ? 5.754 -15.859 -24.234 1 90.94 791 LEU A N 1
ATOM 6065 C CA . LEU A 1 791 ? 4.461 -16.375 -23.797 1 90.94 791 LEU A CA 1
ATOM 6066 C C . LEU A 1 791 ? 3.713 -15.312 -22.984 1 90.94 791 LEU A C 1
ATOM 6068 O O . LEU A 1 791 ? 4.246 -14.773 -22.016 1 90.94 791 LEU A O 1
ATOM 6072 N N . THR A 1 792 ? 2.578 -14.891 -23.438 1 88 792 THR A N 1
ATOM 6073 C CA . THR A 1 792 ? 1.727 -13.93 -22.734 1 88 792 THR A CA 1
ATOM 6074 C C . THR A 1 792 ? 0.488 -14.617 -22.172 1 88 792 THR A C 1
ATOM 6076 O O . THR A 1 792 ? -0.297 -15.211 -22.922 1 88 792 THR A O 1
ATOM 6079 N N . GLU A 1 793 ? 0.383 -14.633 -20.828 1 79.88 793 GLU A N 1
ATOM 6080 C CA . GLU A 1 793 ? -0.75 -15.258 -20.156 1 79.88 793 GLU A CA 1
ATOM 6081 C C . GLU A 1 793 ? -1.605 -14.219 -19.438 1 79.88 793 GLU A C 1
ATOM 6083 O O . GLU A 1 793 ? -1.078 -13.312 -18.797 1 79.88 793 GLU A O 1
ATOM 6088 N N . GLN A 1 794 ? -2.801 -14.242 -19.594 1 71 794 GLN A N 1
ATOM 6089 C CA . GLN A 1 794 ? -3.719 -13.336 -18.906 1 71 794 GLN A CA 1
ATOM 6090 C C . GLN A 1 794 ? -4.152 -13.898 -17.562 1 71 794 GLN A C 1
ATOM 6092 O O . GLN A 1 794 ? -4.738 -14.984 -17.484 1 71 794 GLN A O 1
ATOM 6097 N N . GLN A 1 795 ? -3.672 -13.406 -16.578 1 64.38 795 GLN A N 1
ATOM 6098 C CA . GLN A 1 795 ? -4.082 -13.797 -15.227 1 64.38 795 GLN A CA 1
ATOM 6099 C C . GLN A 1 795 ? -5.043 -12.773 -14.633 1 64.38 795 GLN A C 1
ATOM 6101 O O . GLN A 1 795 ? -4.613 -11.797 -14.008 1 64.38 795 GLN A O 1
ATOM 6106 N N . GLY A 1 796 ? -6.281 -13.055 -14.734 1 55.88 796 GLY A N 1
ATOM 6107 C CA . GLY A 1 796 ? -7.25 -12.078 -14.258 1 55.88 796 GLY A CA 1
ATOM 6108 C C . GLY A 1 796 ? -7.117 -10.734 -14.938 1 55.88 796 GLY A C 1
ATOM 6109 O O . GLY A 1 796 ? -7.238 -10.633 -16.156 1 55.88 796 GLY A O 1
ATOM 6110 N N . TYR A 1 797 ? -6.691 -9.781 -14.125 1 54.31 797 TYR A N 1
ATOM 6111 C CA . TYR A 1 797 ? -6.582 -8.43 -14.656 1 54.31 797 TYR A CA 1
ATOM 6112 C C . TYR A 1 797 ? -5.133 -8.086 -14.977 1 54.31 797 TYR A C 1
ATOM 6114 O O . TYR A 1 797 ? -4.852 -7.023 -15.547 1 54.31 797 TYR A O 1
ATOM 6122 N N . THR A 1 798 ? -4.32 -9.133 -14.734 1 64.5 798 THR A N 1
ATOM 6123 C CA . THR A 1 798 ? -2.914 -8.852 -15 1 64.5 798 THR A CA 1
ATOM 6124 C C . THR A 1 798 ? -2.389 -9.742 -16.125 1 64.5 798 THR A C 1
ATOM 6126 O O . THR A 1 798 ? -2.918 -10.828 -16.359 1 64.5 798 THR A O 1
ATOM 6129 N N . VAL A 1 799 ? -1.529 -9.164 -16.969 1 75.12 799 VAL A N 1
ATOM 6130 C CA . VAL A 1 799 ? -0.883 -9.898 -18.047 1 75.12 799 VAL A CA 1
ATOM 6131 C C . VAL A 1 799 ? 0.541 -10.266 -17.641 1 75.12 799 VAL A C 1
ATOM 6133 O O . VAL A 1 799 ? 1.302 -9.422 -17.172 1 75.12 799 VAL A O 1
ATOM 6136 N N . GLN A 1 800 ? 0.726 -11.516 -17.578 1 80.31 800 GLN A N 1
ATOM 6137 C CA . GLN A 1 800 ? 2.076 -11.992 -17.312 1 80.31 800 GLN A CA 1
ATOM 6138 C C . GLN A 1 800 ? 2.797 -12.391 -18.594 1 80.31 800 GLN A C 1
ATOM 6140 O O . GLN A 1 800 ? 2.258 -13.141 -19.406 1 80.31 800 GLN A O 1
ATOM 6145 N N . ARG A 1 801 ? 3.959 -11.867 -18.891 1 84.56 801 ARG A N 1
ATOM 6146 C CA . ARG A 1 801 ? 4.785 -12.188 -20.062 1 84.56 801 ARG A CA 1
ATOM 6147 C C . ARG A 1 801 ? 6.051 -12.922 -19.641 1 84.56 801 ARG A C 1
ATOM 6149 O O . ARG A 1 801 ? 6.711 -12.539 -18.672 1 84.56 801 ARG A O 1
ATOM 6156 N N . ARG A 1 802 ? 6.273 -14.047 -20.234 1 89.94 802 ARG A N 1
ATOM 6157 C CA . ARG A 1 802 ? 7.473 -14.812 -19.922 1 89.94 802 ARG A CA 1
ATOM 6158 C C . ARG A 1 802 ? 8.188 -15.242 -21.203 1 89.94 802 ARG A C 1
ATOM 6160 O O . ARG A 1 802 ? 7.543 -15.578 -22.203 1 89.94 802 ARG A O 1
ATOM 6167 N N . THR A 1 803 ? 9.477 -15.234 -21.172 1 92.31 803 THR A N 1
ATOM 6168 C CA . THR A 1 803 ? 10.289 -15.727 -22.281 1 92.31 803 THR A CA 1
ATOM 6169 C C . THR A 1 803 ? 10.555 -17.219 -22.141 1 92.31 803 THR A C 1
ATOM 6171 O O . THR A 1 803 ? 10.828 -17.703 -21.031 1 92.31 803 THR A O 1
ATOM 6174 N N . VAL A 1 804 ? 10.367 -17.875 -23.203 1 93.56 804 VAL A N 1
ATOM 6175 C CA . VAL A 1 804 ? 10.555 -19.328 -23.203 1 93.56 804 VAL A CA 1
ATOM 6176 C C . VAL A 1 804 ? 11.711 -19.703 -24.125 1 93.56 804 VAL A C 1
ATOM 6178 O O . VAL A 1 804 ? 11.883 -19.094 -25.188 1 93.56 804 VAL A O 1
ATOM 6181 N N . PHE A 1 805 ? 12.484 -20.656 -23.672 1 91.38 805 PHE A N 1
ATOM 6182 C CA . PHE A 1 805 ? 13.664 -21.109 -24.406 1 91.38 805 PHE A CA 1
ATOM 6183 C C . PHE A 1 805 ? 13.484 -22.531 -24.906 1 91.38 805 PHE A C 1
ATOM 6185 O O . PHE A 1 805 ? 12.469 -23.172 -24.609 1 91.38 805 PHE A O 1
ATOM 6192 N N . PRO A 1 806 ? 14.414 -22.984 -25.703 1 87.88 806 PRO A N 1
ATOM 6193 C CA . PRO A 1 806 ? 14.273 -24.312 -26.297 1 87.88 806 PRO A CA 1
ATOM 6194 C C . PRO A 1 806 ? 14.141 -25.422 -25.25 1 87.88 806 PRO A C 1
ATOM 6196 O O . PRO A 1 806 ? 14.812 -25.375 -24.219 1 87.88 806 PRO A O 1
ATOM 6199 N N . GLY A 1 807 ? 13.328 -26.391 -25.531 1 88.81 807 GLY A N 1
ATOM 6200 C CA . GLY A 1 807 ? 13.07 -27.484 -24.609 1 88.81 807 GLY A CA 1
ATOM 6201 C C . GLY A 1 807 ? 11.773 -27.328 -23.844 1 88.81 807 GLY A C 1
ATOM 6202 O O . GLY A 1 807 ? 11.367 -28.234 -23.109 1 88.81 807 GLY A O 1
ATOM 6203 N N . THR A 1 808 ? 11.117 -26.281 -24.109 1 91.94 808 THR A N 1
ATOM 6204 C CA . THR A 1 808 ? 9.883 -25.984 -23.391 1 91.94 808 THR A CA 1
ATOM 6205 C C . THR A 1 808 ? 8.672 -26.375 -24.234 1 91.94 808 THR A C 1
ATOM 6207 O O . THR A 1 808 ? 8.672 -26.172 -25.453 1 91.94 808 THR A O 1
ATOM 6210 N N . LEU A 1 809 ? 7.703 -26.953 -23.547 1 92.69 809 LEU A N 1
ATOM 6211 C CA . LEU A 1 809 ? 6.434 -27.297 -24.188 1 92.69 809 LEU A CA 1
ATOM 6212 C C . LEU A 1 809 ? 5.402 -26.188 -23.969 1 92.69 809 LEU A C 1
ATOM 6214 O O . LEU A 1 809 ? 5.219 -25.719 -22.844 1 92.69 809 LEU A O 1
ATOM 6218 N N . VAL A 1 810 ? 4.824 -25.734 -25.125 1 90.62 810 VAL A N 1
ATOM 6219 C CA . VAL A 1 810 ? 3.852 -24.656 -25.016 1 90.62 810 VAL A CA 1
ATOM 6220 C C . VAL A 1 810 ? 2.49 -25.125 -25.516 1 90.62 810 VAL A C 1
ATOM 6222 O O . VAL A 1 810 ? 2.402 -26.125 -26.25 1 90.62 810 VAL A O 1
ATOM 6225 N N . ASN A 1 811 ? 1.458 -24.547 -25.094 1 88.5 811 ASN A N 1
ATOM 6226 C CA . ASN A 1 811 ? 0.065 -24.812 -25.453 1 88.5 811 ASN A CA 1
ATOM 6227 C C . ASN A 1 811 ? -0.414 -26.141 -24.891 1 88.5 811 ASN A C 1
ATOM 6229 O O . ASN A 1 811 ? -1.251 -26.812 -25.5 1 88.5 811 ASN A O 1
ATOM 6233 N N . TYR A 1 812 ? 0.207 -26.656 -23.875 1 85 812 TYR A N 1
ATOM 6234 C CA . TYR A 1 812 ? -0.189 -27.938 -23.328 1 85 812 TYR A CA 1
ATOM 6235 C C . TYR A 1 812 ? -1.544 -27.844 -22.625 1 85 812 TYR A C 1
ATOM 6237 O O . TYR A 1 812 ? -2.244 -28.844 -22.484 1 85 812 TYR A O 1
ATOM 6245 N N . GLN A 1 813 ? -1.969 -26.75 -22.25 1 78.38 813 GLN A N 1
ATOM 6246 C CA . GLN A 1 813 ? -3.254 -26.594 -21.578 1 78.38 813 GLN A CA 1
ATOM 6247 C C . GLN A 1 813 ? -4.41 -26.938 -22.516 1 78.38 813 GLN A C 1
ATOM 6249 O O . GLN A 1 813 ? -5.332 -27.656 -22.125 1 78.38 813 GLN A O 1
ATOM 6254 N N . ARG A 1 814 ? -4.277 -26.484 -23.703 1 76.19 814 ARG A N 1
ATOM 6255 C CA . ARG A 1 814 ? -5.332 -26.75 -24.672 1 76.19 814 ARG A CA 1
ATOM 6256 C C . ARG A 1 814 ? -5.164 -28.141 -25.297 1 76.19 814 ARG A C 1
ATOM 6258 O O . ARG A 1 814 ? -6.148 -28.828 -25.562 1 76.19 814 ARG A O 1
ATOM 6265 N N . ALA A 1 815 ? -3.949 -28.422 -25.516 1 77.75 815 ALA A N 1
ATOM 6266 C CA . ALA A 1 815 ? -3.666 -29.656 -26.25 1 77.75 815 ALA A CA 1
ATOM 6267 C C . ALA A 1 815 ? -3.939 -30.875 -25.391 1 77.75 815 ALA A C 1
ATOM 6269 O O . ALA A 1 815 ? -4.453 -31.891 -25.875 1 77.75 815 ALA A O 1
ATOM 6270 N N . LEU A 1 816 ? -3.592 -30.812 -24.141 1 75.56 816 LEU A N 1
ATOM 6271 C CA . LEU A 1 816 ? -3.658 -32 -23.297 1 75.56 816 LEU A CA 1
ATOM 6272 C C . LEU A 1 816 ? -4.922 -31.984 -22.438 1 75.56 816 LEU A C 1
ATOM 6274 O O . LEU A 1 816 ? -5.465 -33.031 -22.109 1 75.56 816 LEU A O 1
ATOM 6278 N N . LEU A 1 817 ? -5.352 -30.891 -21.938 1 68.25 817 LEU A N 1
ATOM 6279 C CA . LEU A 1 817 ? -6.457 -30.828 -20.984 1 68.25 817 LEU A CA 1
ATOM 6280 C C . LEU A 1 817 ? -7.762 -30.469 -21.688 1 68.25 817 LEU A C 1
ATOM 6282 O O . LEU A 1 817 ? -8.828 -30.469 -21.062 1 68.25 817 LEU A O 1
ATOM 6286 N N . PHE A 1 818 ? -7.816 -30.719 -23.109 1 54.97 818 PHE A N 1
ATOM 6287 C CA . PHE A 1 818 ? -8.969 -30.609 -23.984 1 54.97 818 PHE A CA 1
ATOM 6288 C C . PHE A 1 818 ? -9.844 -29.422 -23.578 1 54.97 818 PHE A C 1
ATOM 6290 O O . PHE A 1 818 ? -11.062 -29.438 -23.781 1 54.97 818 PHE A O 1
ATOM 6297 N N . GLU A 1 819 ? -9.289 -28.438 -22.875 1 51.16 819 GLU A N 1
ATOM 6298 C CA . GLU A 1 819 ? -10.188 -27.391 -22.375 1 51.16 819 GLU A CA 1
ATOM 6299 C C . GLU A 1 819 ? -10.68 -26.484 -23.5 1 51.16 819 GLU A C 1
ATOM 6301 O O . GLU A 1 819 ? -9.891 -26.062 -24.344 1 51.16 819 GLU A O 1
ATOM 6306 N N . ALA A 1 820 ? -11.789 -26.703 -24.125 1 40.75 820 ALA A N 1
ATOM 6307 C CA . ALA A 1 820 ? -12.43 -25.906 -25.172 1 40.75 820 ALA A CA 1
ATOM 6308 C C . ALA A 1 820 ? -12.203 -24.406 -24.938 1 40.75 820 ALA A C 1
ATOM 6310 O O . ALA A 1 820 ? -12.289 -23.938 -23.797 1 40.75 820 ALA A O 1
ATOM 6311 N N . ALA A 1 821 ? -11.273 -23.797 -25.734 1 39.41 821 ALA A N 1
ATOM 6312 C CA . ALA A 1 821 ? -10.961 -22.375 -25.812 1 39.41 821 ALA A CA 1
ATOM 6313 C C . ALA A 1 821 ? -12.219 -21.531 -25.641 1 39.41 821 ALA A C 1
ATOM 6315 O O . ALA A 1 821 ? -13.312 -21.953 -26.016 1 39.41 821 ALA A O 1
ATOM 6316 N N . VAL A 1 822 ? -12.07 -20.453 -24.844 1 38.94 822 VAL A N 1
ATOM 6317 C CA . VAL A 1 822 ? -12.984 -19.312 -24.781 1 38.94 822 VAL A CA 1
ATOM 6318 C C . VAL A 1 822 ? -13.055 -18.641 -26.141 1 38.94 822 VAL A C 1
ATOM 6320 O O . VAL A 1 822 ? -12.039 -18.203 -26.672 1 38.94 822 VAL A O 1
ATOM 6323 N N . HIS A 1 823 ? -13.742 -19.078 -27.188 1 33.22 823 HIS A N 1
ATOM 6324 C CA . HIS A 1 823 ? -13.859 -18.156 -28.312 1 33.22 823 HIS A CA 1
ATOM 6325 C C . HIS A 1 823 ? -14.156 -16.734 -27.828 1 33.22 823 HIS A C 1
ATOM 6327 O O . HIS A 1 823 ? -14.938 -16.547 -26.891 1 33.22 823 HIS A O 1
ATOM 6333 N N . SER A 1 824 ? -13.359 -15.82 -28.094 1 33.31 824 SER A N 1
ATOM 6334 C CA . SER A 1 824 ? -13.539 -14.375 -27.953 1 33.31 824 SER A CA 1
ATOM 6335 C C . SER A 1 824 ? -14.992 -13.977 -28.188 1 33.31 824 SER A C 1
ATOM 6337 O O . SER A 1 824 ? -15.352 -12.805 -28.047 1 33.31 824 SER A O 1
ATOM 6339 N N . GLY A 1 825 ? -15.68 -14.195 -29.453 1 31.95 825 GLY A N 1
ATOM 6340 C CA . GLY A 1 825 ? -16.984 -13.57 -29.656 1 31.95 825 GLY A CA 1
ATOM 6341 C C . GLY A 1 825 ? -17.969 -13.875 -28.547 1 31.95 825 GLY A C 1
ATOM 6342 O O . GLY A 1 825 ? -17.781 -14.836 -27.797 1 31.95 825 GLY A O 1
ATOM 6343 N N . GLY A 1 826 ? -19.172 -13.672 -28.141 1 33 826 GLY A N 1
ATOM 6344 C CA . GLY A 1 826 ? -20.141 -13.719 -27.047 1 33 826 GLY A CA 1
ATOM 6345 C C . GLY A 1 826 ? -19.766 -14.719 -25.969 1 33 826 GLY A C 1
ATOM 6346 O O . GLY A 1 826 ? -19.375 -14.336 -24.859 1 33 826 GLY A O 1
ATOM 6347 N N . GLY A 1 827 ? -20.422 -16.062 -26.016 1 32.84 827 GLY A N 1
ATOM 6348 C CA . GLY A 1 827 ? -20.672 -17.062 -25 1 32.84 827 GLY A CA 1
ATOM 6349 C C . GLY A 1 827 ? -19.422 -17.734 -24.5 1 32.84 827 GLY A C 1
ATOM 6350 O O . GLY A 1 827 ? -18.562 -18.141 -25.281 1 32.84 827 GLY A O 1
ATOM 6351 N N . ARG A 1 828 ? -18.734 -17.25 -23.422 1 40.09 828 ARG A N 1
ATOM 6352 C CA . ARG A 1 828 ? -17.781 -17.953 -22.562 1 40.09 828 ARG A CA 1
ATOM 6353 C C . ARG A 1 828 ? -18.141 -19.438 -22.469 1 40.09 828 ARG A C 1
ATOM 6355 O O . ARG A 1 828 ? -19.078 -19.828 -21.781 1 40.09 828 ARG A O 1
ATOM 6362 N N . GLN A 1 829 ? -18.469 -20.047 -23.531 1 34.84 829 GLN A N 1
ATOM 6363 C CA . GLN A 1 829 ? -18.797 -21.406 -23.156 1 34.84 829 GLN A CA 1
ATOM 6364 C C . GLN A 1 829 ? -17.875 -21.922 -22.047 1 34.84 829 GLN A C 1
ATOM 6366 O O . GLN A 1 829 ? -16.875 -21.281 -21.734 1 34.84 829 GLN A O 1
ATOM 6371 N N . GLY A 1 830 ? -17.328 -23.297 -21.875 1 38.81 830 GLY A N 1
ATOM 6372 C CA . GLY A 1 830 ? -16.688 -24.156 -20.891 1 38.81 830 GLY A CA 1
ATOM 6373 C C . GLY A 1 830 ? -15.414 -23.578 -20.328 1 38.81 830 GLY A C 1
ATOM 6374 O O . GLY A 1 830 ? -14.414 -23.438 -21.031 1 38.81 830 GLY A O 1
ATOM 6375 N N . GLY A 1 831 ? -15.398 -22.375 -19.641 1 41.12 831 GLY A N 1
ATOM 6376 C CA . GLY A 1 831 ? -14.273 -21.625 -19.094 1 41.12 831 GLY A CA 1
ATOM 6377 C C . GLY A 1 831 ? -13.156 -22.5 -18.578 1 41.12 831 GLY A C 1
ATOM 6378 O O . GLY A 1 831 ? -13.398 -23.609 -18.109 1 41.12 831 GLY A O 1
ATOM 6379 N N . HIS A 1 832 ? -11.969 -22.391 -19.203 1 46.44 832 HIS A N 1
ATOM 6380 C CA . HIS A 1 832 ? -10.648 -22.859 -18.812 1 46.44 832 HIS A CA 1
ATOM 6381 C C . HIS A 1 832 ? -10.32 -22.453 -17.375 1 46.44 832 HIS A C 1
ATOM 6383 O O . HIS A 1 832 ? -10.586 -21.328 -16.969 1 46.44 832 HIS A O 1
ATOM 6389 N N . GLY A 1 833 ? -10.461 -23.328 -16.562 1 49.41 833 GLY A N 1
ATOM 6390 C CA . GLY A 1 833 ? -9.82 -22.969 -15.305 1 49.41 833 GLY A CA 1
ATOM 6391 C C . GLY A 1 833 ? -8.523 -22.203 -15.492 1 49.41 833 GLY A C 1
ATOM 6392 O O . GLY A 1 833 ? -8.039 -21.562 -14.562 1 49.41 833 GLY A O 1
ATOM 6393 N N . GLY A 1 834 ? -7.672 -22.609 -16.719 1 56.75 834 GLY A N 1
ATOM 6394 C CA . GLY A 1 834 ? -6.391 -21.922 -16.781 1 56.75 834 GLY A CA 1
ATOM 6395 C C . GLY A 1 834 ? -6.461 -20.594 -17.531 1 56.75 834 GLY A C 1
ATOM 6396 O O . GLY A 1 834 ? -7.441 -20.328 -18.219 1 56.75 834 GLY A O 1
ATOM 6397 N N . ALA A 1 835 ? -5.531 -19.578 -17.469 1 61.12 835 ALA A N 1
ATOM 6398 C CA . ALA A 1 835 ? -5.434 -18.25 -18.078 1 61.12 835 ALA A CA 1
ATOM 6399 C C . ALA A 1 835 ? -5.121 -18.359 -19.562 1 61.12 835 ALA A C 1
ATOM 6401 O O . ALA A 1 835 ? -4.277 -19.156 -19.969 1 61.12 835 ALA A O 1
ATOM 6402 N N . PRO A 1 836 ? -5.965 -17.828 -20.562 1 66.25 836 PRO A N 1
ATOM 6403 C CA . PRO A 1 836 ? -5.602 -17.812 -21.984 1 66.25 836 PRO A CA 1
ATOM 6404 C C . PRO A 1 836 ? -4.18 -17.328 -22.219 1 66.25 836 PRO A C 1
ATOM 6406 O O . PRO A 1 836 ? -3.707 -16.422 -21.531 1 66.25 836 PRO A O 1
ATOM 6409 N N . ALA A 1 837 ? -3.514 -18.125 -23.062 1 78.56 837 ALA A N 1
ATOM 6410 C CA . ALA A 1 837 ? -2.115 -17.797 -23.312 1 78.56 837 ALA A CA 1
ATOM 6411 C C . ALA A 1 837 ? -1.877 -17.562 -24.812 1 78.56 837 ALA A C 1
ATOM 6413 O O . ALA A 1 837 ? -2.619 -18.078 -25.656 1 78.56 837 ALA A O 1
ATOM 6414 N N . SER A 1 838 ? -1.081 -16.625 -25.203 1 87.06 838 SER A N 1
ATOM 6415 C CA . SER A 1 838 ? -0.587 -16.391 -26.547 1 87.06 838 SER A CA 1
ATOM 6416 C C . SER A 1 838 ? 0.937 -16.422 -26.594 1 87.06 838 SER A C 1
ATOM 6418 O O . SER A 1 838 ? 1.602 -16.109 -25.609 1 87.06 838 SER A O 1
ATOM 6420 N N . ALA A 1 839 ? 1.423 -17.031 -27.656 1 92 839 ALA A N 1
ATOM 6421 C CA . ALA A 1 839 ? 2.871 -17.109 -27.828 1 92 839 ALA A CA 1
ATOM 6422 C C . ALA A 1 839 ? 3.316 -16.406 -29.109 1 92 839 ALA A C 1
ATOM 6424 O O . ALA A 1 839 ? 2.701 -16.578 -30.156 1 92 839 ALA A O 1
ATOM 6425 N N . THR A 1 840 ? 4.309 -15.539 -29.078 1 92.94 840 THR A N 1
ATOM 6426 C CA . THR A 1 840 ? 4.898 -14.828 -30.203 1 92.94 840 THR A CA 1
ATOM 6427 C C . THR A 1 840 ? 6.395 -15.117 -30.297 1 92.94 840 THR A C 1
ATOM 6429 O O . THR A 1 840 ? 7.082 -15.211 -29.281 1 92.94 840 THR A O 1
ATOM 6432 N N . ALA A 1 841 ? 6.816 -15.375 -31.5 1 93.75 841 ALA A N 1
ATOM 6433 C CA . ALA A 1 841 ? 8.234 -15.641 -31.719 1 93.75 841 ALA A CA 1
ATOM 6434 C C . ALA A 1 841 ? 9.062 -14.359 -31.594 1 93.75 841 ALA A C 1
ATOM 6436 O O . ALA A 1 841 ? 8.82 -13.391 -32.312 1 93.75 841 ALA A O 1
ATOM 6437 N N . LEU A 1 842 ? 9.992 -14.312 -30.703 1 91.75 842 LEU A N 1
ATOM 6438 C CA . LEU A 1 842 ? 10.898 -13.18 -30.547 1 91.75 842 LEU A CA 1
ATOM 6439 C C . LEU A 1 842 ? 12 -13.219 -31.609 1 91.75 842 LEU A C 1
ATOM 6441 O O . LEU A 1 842 ? 12.43 -12.18 -32.094 1 91.75 842 LEU A O 1
ATOM 6445 N N . THR A 1 843 ? 12.516 -14.453 -31.797 1 88.19 843 THR A N 1
ATOM 6446 C CA . THR A 1 843 ? 13.477 -14.758 -32.844 1 88.19 843 THR A CA 1
ATOM 6447 C C . THR A 1 843 ? 12.906 -15.805 -33.812 1 88.19 843 THR A C 1
ATOM 6449 O O . THR A 1 843 ? 11.82 -16.344 -33.594 1 88.19 843 THR A O 1
ATOM 6452 N N . ALA A 1 844 ? 13.672 -16 -34.906 1 85.94 844 ALA A N 1
ATOM 6453 C CA . ALA A 1 844 ? 13.273 -17.125 -35.75 1 85.94 844 ALA A CA 1
ATOM 6454 C C . ALA A 1 844 ? 13.258 -18.422 -34.969 1 85.94 844 ALA A C 1
ATOM 6456 O O . ALA A 1 844 ? 14.188 -18.703 -34.219 1 85.94 844 ALA A O 1
ATOM 6457 N N . ALA A 1 845 ? 12.055 -19.031 -35 1 89.12 845 ALA A N 1
ATOM 6458 C CA . ALA A 1 845 ? 11.891 -20.203 -34.156 1 89.12 845 ALA A CA 1
ATOM 6459 C C . ALA A 1 845 ? 11.391 -21.406 -34.938 1 89.12 845 ALA A C 1
ATOM 6461 O O . ALA A 1 845 ? 10.695 -21.234 -35.938 1 89.12 845 ALA A O 1
ATOM 6462 N N . VAL A 1 846 ? 11.852 -22.547 -34.594 1 86.06 846 VAL A N 1
ATOM 6463 C CA . VAL A 1 846 ? 11.375 -23.812 -35.125 1 86.06 846 VAL A CA 1
ATOM 6464 C C . VAL A 1 846 ? 10.727 -24.625 -34 1 86.06 846 VAL A C 1
ATOM 6466 O O . VAL A 1 846 ? 11.32 -24.828 -32.938 1 86.06 846 VAL A O 1
ATOM 6469 N N . LEU A 1 847 ? 9.492 -25.047 -34.281 1 90.62 847 LEU A N 1
ATOM 6470 C CA . LEU A 1 847 ? 8.758 -25.828 -33.281 1 90.62 847 LEU A CA 1
ATOM 6471 C C . LEU A 1 847 ? 8.352 -27.172 -33.844 1 90.62 847 LEU A C 1
ATOM 6473 O O . LEU A 1 847 ? 8.141 -27.328 -35.031 1 90.62 847 LEU A O 1
ATOM 6477 N N . LEU A 1 848 ? 8.352 -28.172 -32.969 1 89.75 848 LEU A N 1
ATOM 6478 C CA . LEU A 1 848 ? 7.762 -29.469 -33.281 1 89.75 848 LEU A CA 1
ATOM 6479 C C . LEU A 1 848 ? 6.289 -29.5 -32.875 1 89.75 848 LEU A C 1
ATOM 6481 O O . LEU A 1 848 ? 5.949 -29.328 -31.703 1 89.75 848 LEU A O 1
ATOM 6485 N N . LYS A 1 849 ? 5.508 -29.625 -33.812 1 92.56 849 LYS A N 1
ATOM 6486 C CA . LYS A 1 849 ? 4.062 -29.609 -33.594 1 92.56 849 LYS A CA 1
ATOM 6487 C C . LYS A 1 849 ? 3.523 -31.031 -33.469 1 92.56 849 LYS A C 1
ATOM 6489 O O . LYS A 1 849 ? 3.736 -31.875 -34.344 1 92.56 849 LYS A O 1
ATOM 6494 N N . PHE A 1 850 ? 2.908 -31.328 -32.281 1 91.31 850 PHE A N 1
ATOM 6495 C CA . PHE A 1 850 ? 2.193 -32.562 -32.062 1 91.31 850 PHE A CA 1
ATOM 6496 C C . PHE A 1 850 ? 0.688 -32.375 -32.188 1 91.31 850 PHE A C 1
ATOM 6498 O O . PHE A 1 850 ? 0.047 -31.844 -31.281 1 91.31 850 PHE A O 1
ATOM 6505 N N . SER A 1 851 ? 0.221 -32.75 -33.312 1 86.12 851 SER A N 1
ATOM 6506 C CA . SER A 1 851 ? -1.231 -32.688 -33.438 1 86.12 851 SER A CA 1
ATOM 6507 C C . SER A 1 851 ? -1.916 -33.656 -32.469 1 86.12 851 SER A C 1
ATOM 6509 O O . SER A 1 851 ? -1.266 -34.531 -31.891 1 86.12 851 SER A O 1
ATOM 6511 N N . ARG A 1 852 ? -3.146 -33.562 -32.344 1 77.62 852 ARG A N 1
ATOM 6512 C CA . ARG A 1 852 ? -3.893 -34.438 -31.438 1 77.62 852 ARG A CA 1
ATOM 6513 C C . ARG A 1 852 ? -3.775 -35.906 -31.859 1 77.62 852 ARG A C 1
ATOM 6515 O O . ARG A 1 852 ? -3.607 -36.781 -31 1 77.62 852 ARG A O 1
ATOM 6522 N N . ASP A 1 853 ? -3.785 -36.062 -33.094 1 74.81 853 ASP A N 1
ATOM 6523 C CA . ASP A 1 853 ? -3.721 -37.406 -33.625 1 74.81 853 ASP A CA 1
ATOM 6524 C C . ASP A 1 853 ? -2.312 -38 -33.469 1 74.81 853 ASP A C 1
ATOM 6526 O O . ASP A 1 853 ? -2.146 -39.156 -33.125 1 74.81 853 ASP A O 1
ATOM 6530 N N . SER A 1 854 ? -1.455 -37.156 -33.781 1 81.75 854 SER A N 1
ATOM 6531 C CA . SER A 1 854 ? -0.075 -37.625 -33.688 1 81.75 854 SER A CA 1
ATOM 6532 C C . SER A 1 854 ? 0.313 -37.906 -32.25 1 81.75 854 SER A C 1
ATOM 6534 O O . SER A 1 854 ? 1.071 -38.844 -31.969 1 81.75 854 SER A O 1
ATOM 6536 N N . PHE A 1 855 ? -0.201 -37.188 -31.344 1 86.12 855 PHE A N 1
ATOM 6537 C CA . PHE A 1 855 ? 0.117 -37.406 -29.938 1 86.12 855 PHE A CA 1
ATOM 6538 C C . PHE A 1 855 ? -0.561 -38.656 -29.422 1 86.12 855 PHE A C 1
ATOM 6540 O O . PHE A 1 855 ? 0.005 -39.406 -28.594 1 86.12 855 PHE A O 1
ATOM 6547 N N . ALA A 1 856 ? -1.726 -38.844 -29.922 1 76.06 856 ALA A N 1
ATOM 6548 C CA . ALA A 1 856 ? -2.406 -40.094 -29.562 1 76.06 856 ALA A CA 1
ATOM 6549 C C . ALA A 1 856 ? -1.643 -41.312 -30.062 1 76.06 856 ALA A C 1
ATOM 6551 O O . ALA A 1 856 ? -1.549 -42.344 -29.375 1 76.06 856 ALA A O 1
ATOM 6552 N N . THR A 1 857 ? -1.109 -41.156 -31.281 1 76.94 857 THR A N 1
ATOM 6553 C CA . THR A 1 857 ? -0.293 -42.219 -31.844 1 76.94 857 THR A CA 1
ATOM 6554 C C . THR A 1 857 ? 0.978 -42.438 -31.016 1 76.94 857 THR A C 1
ATOM 6556 O O . THR A 1 857 ? 1.408 -43.562 -30.797 1 76.94 857 THR A O 1
ATOM 6559 N N . LEU A 1 858 ? 1.481 -41.344 -30.562 1 83.06 858 LEU A N 1
ATOM 6560 C CA . LEU A 1 858 ? 2.666 -41.375 -29.719 1 83.06 858 LEU A CA 1
ATOM 6561 C C . LEU A 1 858 ? 2.363 -42.094 -28.406 1 83.06 858 LEU A C 1
ATOM 6563 O O . LEU A 1 858 ? 3.162 -42.938 -27.938 1 83.06 858 LEU A O 1
ATOM 6567 N N . GLN A 1 859 ? 1.266 -41.844 -27.781 1 79.69 859 GLN A N 1
ATOM 6568 C CA . GLN A 1 859 ? 0.874 -42.469 -26.516 1 79.69 859 GLN A CA 1
ATOM 6569 C C . GLN A 1 859 ? 0.717 -43.969 -26.672 1 79.69 859 GLN A C 1
ATOM 6571 O O . GLN A 1 859 ? 1.005 -44.719 -25.734 1 79.69 859 GLN A O 1
ATOM 6576 N N . ARG A 1 860 ? 0.447 -44.281 -27.859 1 68.81 860 ARG A N 1
ATOM 6577 C CA . ARG A 1 860 ? 0.194 -45.719 -28.109 1 68.81 860 ARG A CA 1
ATOM 6578 C C . ARG A 1 860 ? 1.485 -46.438 -28.453 1 68.81 860 ARG A C 1
ATOM 6580 O O . ARG A 1 860 ? 1.762 -47.531 -27.922 1 68.81 860 ARG A O 1
ATOM 6587 N N . ASP A 1 861 ? 2.188 -45.781 -29.375 1 69.38 861 ASP A N 1
ATOM 6588 C CA . ASP A 1 861 ? 3.369 -46.438 -29.922 1 69.38 861 ASP A CA 1
ATOM 6589 C C . ASP A 1 861 ? 4.539 -46.375 -28.938 1 69.38 861 ASP A C 1
ATOM 6591 O O . ASP A 1 861 ? 5.293 -47.344 -28.797 1 69.38 861 ASP A O 1
ATOM 6595 N N . GLU A 1 862 ? 4.629 -45.25 -28.359 1 77.19 862 GLU A N 1
ATOM 6596 C CA . GLU A 1 862 ? 5.738 -45.031 -27.438 1 77.19 862 GLU A CA 1
ATOM 6597 C C . GLU A 1 862 ? 5.254 -44.406 -26.141 1 77.19 862 GLU A C 1
ATOM 6599 O O . GLU A 1 862 ? 5.547 -43.219 -25.859 1 77.19 862 GLU A O 1
ATOM 6604 N N . PRO A 1 863 ? 4.695 -45.25 -25.234 1 75.44 863 PRO A N 1
ATOM 6605 C CA . PRO A 1 863 ? 4.141 -44.688 -24.016 1 75.44 863 PRO A CA 1
ATOM 6606 C C . PRO A 1 863 ? 5.215 -44.125 -23.094 1 75.44 863 PRO A C 1
ATOM 6608 O O . PRO A 1 863 ? 4.969 -43.125 -22.375 1 75.44 863 PRO A O 1
ATOM 6611 N N . ALA A 1 864 ? 6.398 -44.625 -23.047 1 73.56 864 ALA A N 1
ATOM 6612 C CA . ALA A 1 864 ? 7.465 -44.125 -22.188 1 73.56 864 ALA A CA 1
ATOM 6613 C C . ALA A 1 864 ? 7.855 -42.688 -22.594 1 73.56 864 ALA A C 1
ATOM 6615 O O . ALA A 1 864 ? 8.07 -41.844 -21.734 1 73.56 864 ALA A O 1
ATOM 6616 N N . LEU A 1 865 ? 7.941 -42.531 -23.938 1 78.94 865 LEU A N 1
ATOM 6617 C CA . LEU A 1 865 ? 8.266 -41.188 -24.438 1 78.94 865 LEU A CA 1
ATOM 6618 C C . LEU A 1 865 ? 7.148 -40.188 -24.094 1 78.94 865 LEU A C 1
ATOM 6620 O O . LEU A 1 865 ? 7.414 -39.062 -23.75 1 78.94 865 LEU A O 1
ATOM 6624 N N . ALA A 1 866 ? 5.965 -40.656 -24.25 1 84.5 866 ALA A N 1
ATOM 6625 C CA . ALA A 1 866 ? 4.824 -39.812 -23.906 1 84.5 866 ALA A CA 1
ATOM 6626 C C . ALA A 1 866 ? 4.844 -39.406 -22.438 1 84.5 866 ALA A C 1
ATOM 6628 O O . ALA A 1 866 ? 4.555 -38.25 -22.094 1 84.5 866 ALA A O 1
ATOM 6629 N N . MET A 1 867 ? 5.223 -40.375 -21.641 1 83.06 867 MET A N 1
ATOM 6630 C CA . MET A 1 867 ? 5.277 -40.094 -20.219 1 83.06 867 MET A CA 1
ATOM 6631 C C . MET A 1 867 ? 6.395 -39.094 -19.891 1 83.06 867 MET A C 1
ATOM 6633 O O . MET A 1 867 ? 6.25 -38.25 -19.016 1 83.06 867 MET A O 1
ATOM 6637 N N . GLN A 1 868 ? 7.465 -39.188 -20.547 1 83.19 868 GLN A N 1
ATOM 6638 C CA . GLN A 1 868 ? 8.562 -38.25 -20.344 1 83.19 868 GLN A CA 1
ATOM 6639 C C . GLN A 1 868 ? 8.141 -36.812 -20.719 1 83.19 868 GLN A C 1
ATOM 6641 O O . GLN A 1 868 ? 8.508 -35.844 -20.047 1 83.19 868 GLN A O 1
ATOM 6646 N N . LEU A 1 869 ? 7.398 -36.75 -21.734 1 88.19 869 LEU A N 1
ATOM 6647 C CA . LEU A 1 869 ? 6.906 -35.438 -22.156 1 88.19 869 LEU A CA 1
ATOM 6648 C C . LEU A 1 869 ? 5.926 -34.875 -21.141 1 88.19 869 LEU A C 1
ATOM 6650 O O . LEU A 1 869 ? 5.949 -33.688 -20.844 1 88.19 869 LEU A O 1
ATOM 6654 N N . LEU A 1 870 ? 5.121 -35.75 -20.609 1 88 870 LEU A N 1
ATOM 6655 C CA . LEU A 1 870 ? 4.156 -35.312 -19.609 1 88 870 LEU A CA 1
ATOM 6656 C C . LEU A 1 870 ? 4.859 -34.906 -18.312 1 88 870 LEU A C 1
ATOM 6658 O O . LEU A 1 870 ? 4.449 -33.938 -17.656 1 88 870 LEU A O 1
ATOM 6662 N N . LEU A 1 871 ? 5.902 -35.594 -17.969 1 84.56 871 LEU A N 1
ATOM 6663 C CA . LEU A 1 871 ? 6.684 -35.219 -16.781 1 84.56 871 LEU A CA 1
ATOM 6664 C C . LEU A 1 871 ? 7.359 -33.875 -17 1 84.56 871 LEU A C 1
ATOM 6666 O O . LEU A 1 871 ? 7.473 -33.094 -16.047 1 84.56 871 LEU A O 1
ATOM 6670 N N . ALA A 1 872 ? 7.785 -33.625 -18.172 1 87.56 872 ALA A N 1
ATOM 6671 C CA . ALA A 1 872 ? 8.367 -32.344 -18.5 1 87.56 872 ALA A CA 1
ATOM 6672 C C . ALA A 1 872 ? 7.34 -31.219 -18.328 1 87.56 872 ALA A C 1
ATOM 6674 O O . ALA A 1 872 ? 7.668 -30.125 -17.844 1 87.56 872 ALA A O 1
ATOM 6675 N N . VAL A 1 873 ? 6.133 -31.516 -18.703 1 89.56 873 VAL A N 1
ATOM 6676 C CA . VAL A 1 873 ? 5.066 -30.531 -18.578 1 89.56 873 VAL A CA 1
ATOM 6677 C C . VAL A 1 873 ? 4.766 -30.266 -17.109 1 89.56 873 VAL A C 1
ATOM 6679 O O . VAL A 1 873 ? 4.516 -29.125 -16.719 1 89.56 873 VAL A O 1
ATOM 6682 N N . ILE A 1 874 ? 4.73 -31.312 -16.328 1 87 874 ILE A N 1
ATOM 6683 C CA . ILE A 1 874 ? 4.465 -31.156 -14.906 1 87 874 ILE A CA 1
ATOM 6684 C C . ILE A 1 874 ? 5.535 -30.281 -14.266 1 87 874 ILE A C 1
ATOM 6686 O O . ILE A 1 874 ? 5.223 -29.359 -13.508 1 87 874 ILE A O 1
ATOM 6690 N N . ARG A 1 875 ? 6.727 -30.547 -14.609 1 85.06 875 ARG A N 1
ATOM 6691 C CA . ARG A 1 875 ? 7.82 -29.734 -14.07 1 85.06 875 ARG A CA 1
ATOM 6692 C C . ARG A 1 875 ? 7.711 -28.281 -14.539 1 85.06 875 ARG A C 1
ATOM 6694 O O . ARG A 1 875 ? 7.953 -27.359 -13.766 1 85.06 875 ARG A O 1
ATOM 6701 N N . GLN A 1 876 ? 7.465 -28.156 -15.727 1 86.88 876 GLN A N 1
ATOM 6702 C CA . GLN A 1 876 ? 7.316 -26.812 -16.281 1 86.88 876 GLN A CA 1
ATOM 6703 C C . GLN A 1 876 ? 6.199 -26.047 -15.57 1 86.88 876 GLN A C 1
ATOM 6705 O O . GLN A 1 876 ? 6.332 -24.859 -15.281 1 86.88 876 GLN A O 1
ATOM 6710 N N . SER A 1 877 ? 5.121 -26.688 -15.359 1 82.38 877 SER A N 1
ATOM 6711 C CA . SER A 1 877 ? 3.998 -26.047 -14.672 1 82.38 877 SER A CA 1
ATOM 6712 C C . SER A 1 877 ? 4.367 -25.656 -13.25 1 82.38 877 SER A C 1
ATOM 6714 O O . SER A 1 877 ? 3.914 -24.625 -12.742 1 82.38 877 SER A O 1
ATOM 6716 N N . GLU A 1 878 ? 5.164 -26.438 -12.656 1 79.56 878 GLU A N 1
ATOM 6717 C CA . GLU A 1 878 ? 5.613 -26.125 -11.297 1 79.56 878 GLU A CA 1
ATOM 6718 C C . GLU A 1 878 ? 6.543 -24.922 -11.281 1 79.56 878 GLU A C 1
ATOM 6720 O O . GLU A 1 878 ? 6.535 -24.141 -10.328 1 79.56 878 GLU A O 1
ATOM 6725 N N . LEU A 1 879 ? 7.262 -24.812 -12.289 1 80.88 879 LEU A N 1
ATOM 6726 C CA . LEU A 1 879 ? 8.195 -23.688 -12.383 1 80.88 879 LEU A CA 1
ATOM 6727 C C . LEU A 1 879 ? 7.461 -22.391 -12.656 1 80.88 879 LEU A C 1
ATOM 6729 O O . LEU A 1 879 ? 8.016 -21.297 -12.477 1 80.88 879 LEU A O 1
ATOM 6733 N N . GLN A 1 880 ? 6.293 -22.531 -13.039 1 79.88 880 GLN A N 1
ATOM 6734 C CA . GLN A 1 880 ? 5.52 -21.328 -13.344 1 79.88 880 GLN A CA 1
ATOM 6735 C C . GLN A 1 880 ? 4.754 -20.844 -12.125 1 79.88 880 GLN A C 1
ATOM 6737 O O . GLN A 1 880 ? 4.125 -19.781 -12.164 1 79.88 880 GLN A O 1
ATOM 6742 N N . ARG A 1 881 ? 4.848 -21.484 -11.078 1 76.75 881 ARG A N 1
ATOM 6743 C CA . ARG A 1 881 ? 4.191 -21.062 -9.852 1 76.75 881 ARG A CA 1
ATOM 6744 C C . ARG A 1 881 ? 4.969 -19.922 -9.18 1 76.75 881 ARG A C 1
ATOM 6746 O O . ARG A 1 881 ? 6.184 -19.828 -9.344 1 76.75 881 ARG A O 1
ATOM 6753 N N . PRO A 1 882 ? 4.176 -19.062 -8.531 1 70.12 882 PRO A N 1
ATOM 6754 C CA . PRO A 1 882 ? 4.887 -17.969 -7.848 1 70.12 882 PRO A CA 1
ATOM 6755 C C . PRO A 1 882 ? 5.781 -18.484 -6.719 1 70.12 882 PRO A C 1
ATOM 6757 O O . PRO A 1 882 ? 5.477 -19.5 -6.09 1 70.12 882 PRO A O 1
ATOM 6760 N N . GLY A 1 883 ? 6.898 -17.828 -6.43 1 68.88 883 GLY A N 1
ATOM 6761 C CA . GLY A 1 883 ? 7.82 -18.188 -5.363 1 68.88 883 GLY A CA 1
ATOM 6762 C C . GLY A 1 883 ? 8.836 -19.234 -5.781 1 68.88 883 GLY A C 1
ATOM 6763 O O . GLY A 1 883 ? 9.375 -19.953 -4.941 1 68.88 883 GLY A O 1
ATOM 6764 N N . ARG A 1 884 ? 8.992 -19.266 -7.07 1 75.88 884 ARG A N 1
ATOM 6765 C CA . ARG A 1 884 ? 9.977 -20.203 -7.594 1 75.88 884 ARG A CA 1
ATOM 6766 C C . ARG A 1 884 ? 11.375 -19.875 -7.082 1 75.88 884 ARG A C 1
ATOM 6768 O O . ARG A 1 884 ? 11.758 -18.703 -7.016 1 75.88 884 ARG A O 1
ATOM 6775 N N . THR A 1 885 ? 12.039 -20.969 -6.613 1 76.25 885 THR A N 1
ATOM 6776 C CA . THR A 1 885 ? 13.422 -20.812 -6.176 1 76.25 885 THR A CA 1
ATOM 6777 C C . THR A 1 885 ? 14.383 -21.484 -7.16 1 76.25 885 THR A C 1
ATOM 6779 O O . THR A 1 885 ? 13.961 -22.297 -7.984 1 76.25 885 THR A O 1
ATOM 6782 N N . ARG A 1 886 ? 15.562 -21.156 -7.121 1 81.19 886 ARG A N 1
ATOM 6783 C CA . ARG A 1 886 ? 16.578 -21.688 -8.031 1 81.19 886 ARG A CA 1
ATOM 6784 C C . ARG A 1 886 ? 16.922 -23.125 -7.688 1 81.19 886 ARG A C 1
ATOM 6786 O O . ARG A 1 886 ? 17.016 -23.484 -6.512 1 81.19 886 ARG A O 1
ATOM 6793 N N . LEU A 1 887 ? 17.094 -23.859 -8.789 1 76.69 887 LEU A N 1
ATOM 6794 C CA . LEU A 1 887 ? 17.609 -25.219 -8.648 1 76.69 887 LEU A CA 1
ATOM 6795 C C . LEU A 1 887 ? 19.109 -25.219 -8.406 1 76.69 887 LEU A C 1
ATOM 6797 O O . LEU A 1 887 ? 19.859 -24.578 -9.148 1 76.69 887 LEU A O 1
ATOM 6801 N N . LEU A 1 888 ? 19.531 -25.859 -7.391 1 77.06 888 LEU A N 1
ATOM 6802 C CA . LEU A 1 888 ? 20.953 -25.922 -7.074 1 77.06 888 LEU A CA 1
ATOM 6803 C C . LEU A 1 888 ? 21.547 -27.266 -7.5 1 77.06 888 LEU A C 1
ATOM 6805 O O . LEU A 1 888 ? 20.891 -28.297 -7.406 1 77.06 888 LEU A O 1
ATOM 6809 N N . PRO A 1 889 ? 22.781 -27.156 -8.008 1 72.81 889 PRO A N 1
ATOM 6810 C CA . PRO A 1 889 ? 23.422 -28.406 -8.453 1 72.81 889 PRO A CA 1
ATOM 6811 C C . PRO A 1 889 ? 23.875 -29.281 -7.285 1 72.81 889 PRO A C 1
ATOM 6813 O O . PRO A 1 889 ? 24.062 -28.781 -6.172 1 72.81 889 PRO A O 1
ATOM 6816 N N . THR A 1 890 ? 23.734 -30.625 -7.441 1 64.12 890 THR A N 1
ATOM 6817 C CA . THR A 1 890 ? 24.234 -31.594 -6.465 1 64.12 890 THR A CA 1
ATOM 6818 C C . THR A 1 890 ? 25.375 -32.406 -7.051 1 64.12 890 THR A C 1
ATOM 6820 O O . THR A 1 890 ? 25.438 -32.625 -8.258 1 64.12 890 THR A O 1
ATOM 6823 N N . LYS A 1 891 ? 26.469 -32.594 -6.223 1 59.78 891 LYS A N 1
ATOM 6824 C CA . LYS A 1 891 ? 27.594 -33.438 -6.652 1 59.78 891 LYS A CA 1
ATOM 6825 C C . LYS A 1 891 ? 27.172 -34.875 -6.746 1 59.78 891 LYS A C 1
ATOM 6827 O O . LYS A 1 891 ? 26.656 -35.438 -5.781 1 59.78 891 LYS A O 1
ATOM 6832 N N . ASP A 1 892 ? 26.75 -35.344 -7.883 1 51.09 892 ASP A N 1
ATOM 6833 C CA . ASP A 1 892 ? 26.438 -36.75 -8.07 1 51.09 892 ASP A CA 1
ATOM 6834 C C . ASP A 1 892 ? 27.672 -37.625 -7.855 1 51.09 892 ASP A C 1
ATOM 6836 O O . ASP A 1 892 ? 28.641 -37.5 -8.594 1 51.09 892 ASP A O 1
ATOM 6840 N N . PRO A 1 893 ? 27.719 -38.281 -6.711 1 45.03 893 PRO A N 1
ATOM 6841 C CA . PRO A 1 893 ? 28.906 -39.094 -6.469 1 45.03 893 PRO A CA 1
ATOM 6842 C C . PRO A 1 893 ? 29.125 -40.125 -7.574 1 45.03 893 PRO A C 1
ATOM 6844 O O . PRO A 1 893 ? 30.219 -40.719 -7.668 1 45.03 893 PRO A O 1
ATOM 6847 N N . ALA A 1 894 ? 28.109 -40.469 -8.203 1 41.75 894 ALA A N 1
ATOM 6848 C CA . ALA A 1 894 ? 28.219 -41.594 -9.102 1 41.75 894 ALA A CA 1
ATOM 6849 C C . ALA A 1 894 ? 29.266 -41.344 -10.188 1 41.75 894 ALA A C 1
ATOM 6851 O O . ALA A 1 894 ? 29.688 -42.25 -10.898 1 41.75 894 ALA A O 1
ATOM 6852 N N . LEU A 1 895 ? 29.297 -40.094 -10.516 1 41.66 895 LEU A N 1
ATOM 6853 C CA . LEU A 1 895 ? 30.406 -39.875 -11.438 1 41.66 895 LEU A CA 1
ATOM 6854 C C . LEU A 1 895 ? 31.75 -40.125 -10.75 1 41.66 895 LEU A C 1
ATOM 6856 O O . LEU A 1 895 ? 32.812 -39.906 -11.344 1 41.66 895 LEU A O 1
ATOM 6860 N N . ALA A 1 896 ? 31.672 -40.156 -9.352 1 38.22 896 ALA A N 1
ATOM 6861 C CA . ALA A 1 896 ? 32.906 -40.656 -8.773 1 38.22 896 ALA A CA 1
ATOM 6862 C C . ALA A 1 896 ? 33.469 -41.812 -9.586 1 38.22 896 ALA A C 1
ATOM 6864 O O . ALA A 1 896 ? 32.75 -42.781 -9.875 1 38.22 896 ALA A O 1
ATOM 6865 N N . ILE A 1 897 ? 34.25 -41.5 -10.328 1 34.25 897 ILE A N 1
ATOM 6866 C CA . ILE A 1 897 ? 34.969 -42.469 -11.109 1 34.25 897 ILE A CA 1
ATOM 6867 C C . ILE A 1 897 ? 35.062 -43.781 -10.328 1 34.25 897 ILE A C 1
ATOM 6869 O O . ILE A 1 897 ? 35.656 -43.844 -9.25 1 34.25 897 ILE A O 1
ATOM 6873 N N . PRO A 1 898 ? 33.906 -44.531 -10.195 1 31.05 898 PRO A N 1
ATOM 6874 C CA . PRO A 1 898 ? 34.281 -45.75 -9.484 1 31.05 898 PRO A CA 1
ATOM 6875 C C . PRO A 1 898 ? 35.781 -46.062 -9.594 1 31.05 898 PRO A C 1
ATOM 6877 O O . PRO A 1 898 ? 36.406 -45.719 -10.594 1 31.05 898 PRO A O 1
ATOM 6880 N N . SER A 1 899 ? 36.469 -45.969 -8.484 1 29.53 899 SER A N 1
ATOM 6881 C CA . SER A 1 899 ? 37.75 -46.656 -8.609 1 29.53 899 SER A CA 1
ATOM 6882 C C . SER A 1 899 ? 37.688 -47.781 -9.625 1 29.53 899 SER A C 1
ATOM 6884 O O . SER A 1 899 ? 36.781 -48.594 -9.586 1 29.53 899 SER A O 1
ATOM 6886 N N . VAL A 1 900 ? 37.969 -47.5 -10.797 1 27.88 900 VAL A N 1
ATOM 6887 C CA . VAL A 1 900 ? 38.125 -48.594 -11.766 1 27.88 900 VAL A CA 1
ATOM 6888 C C . VAL A 1 900 ? 38.344 -49.906 -11.039 1 27.88 900 VAL A C 1
ATOM 6890 O O . VAL A 1 900 ? 39.312 -50.062 -10.297 1 27.88 900 VAL A O 1
ATOM 6893 N N . PRO A 1 901 ? 37.406 -50.438 -10.352 1 28.45 901 PRO A N 1
ATOM 6894 C CA . PRO A 1 901 ? 37.969 -51.719 -9.961 1 28.45 901 PRO A CA 1
ATOM 6895 C C . PRO A 1 901 ? 39.031 -52.25 -10.953 1 28.45 901 PRO A C 1
ATOM 6897 O O . PRO A 1 901 ? 38.938 -51.938 -12.148 1 28.45 901 PRO A O 1
ATOM 6900 N N . SER A 1 902 ? 40.25 -52.5 -10.57 1 29.31 902 SER A N 1
ATOM 6901 C CA . SER A 1 902 ? 41.312 -53.125 -11.352 1 29.31 902 SER A CA 1
ATOM 6902 C C . SER A 1 902 ? 40.75 -54.188 -12.289 1 29.31 902 SER A C 1
ATOM 6904 O O . SER A 1 902 ? 40.219 -55.188 -11.844 1 29.31 902 SER A O 1
ATOM 6906 N N . LEU A 1 903 ? 39.906 -53.938 -13.156 1 29.92 903 LEU A N 1
ATOM 6907 C CA . LEU A 1 903 ? 39.688 -54.875 -14.273 1 29.92 903 LEU A CA 1
ATOM 6908 C C . LEU A 1 903 ? 40.938 -55.719 -14.516 1 29.92 903 LEU A C 1
ATOM 6910 O O . LEU A 1 903 ? 41.125 -56.25 -15.609 1 29.92 903 LEU A O 1
ATOM 6914 N N . ALA A 1 904 ? 41.906 -55.562 -13.836 1 32 904 ALA A N 1
ATOM 6915 C CA . ALA A 1 904 ? 43.094 -56.406 -13.898 1 32 904 ALA A CA 1
ATOM 6916 C C . ALA A 1 904 ? 42.719 -57.875 -14.172 1 32 904 ALA A C 1
ATOM 6918 O O . ALA A 1 904 ? 43.469 -58.594 -14.82 1 32 904 ALA A O 1
ATOM 6919 N N . ALA A 1 905 ? 41.656 -58.312 -13.586 1 33.59 905 ALA A N 1
ATOM 6920 C CA . ALA A 1 905 ? 41.438 -59.75 -13.766 1 33.59 905 ALA A CA 1
ATOM 6921 C C . ALA A 1 905 ? 41.062 -60.062 -15.211 1 33.59 905 ALA A C 1
ATOM 6923 O O . ALA A 1 905 ? 41.406 -61.156 -15.719 1 33.59 905 ALA A O 1
ATOM 6924 N N . PHE A 1 906 ? 40.125 -59.281 -15.922 1 36.09 906 PHE A N 1
ATOM 6925 C CA . PHE A 1 906 ? 39.781 -59.625 -17.297 1 36.09 906 PHE A CA 1
ATOM 6926 C C . PHE A 1 906 ? 40.688 -58.938 -18.281 1 36.09 906 PHE A C 1
ATOM 6928 O O . PHE A 1 906 ? 40.594 -59.125 -19.484 1 36.09 906 PHE A O 1
ATOM 6935 N N . ALA A 1 907 ? 41.438 -57.906 -17.922 1 35.88 907 ALA A N 1
ATOM 6936 C CA . ALA A 1 907 ? 42.406 -57.188 -18.75 1 35.88 907 ALA A CA 1
ATOM 6937 C C . ALA A 1 907 ? 43.438 -58.156 -19.375 1 35.88 907 ALA A C 1
ATOM 6939 O O . ALA A 1 907 ? 44.094 -57.812 -20.359 1 35.88 907 ALA A O 1
ATOM 6940 N N . SER A 1 908 ? 43.875 -59.125 -18.547 1 33.81 908 SER A N 1
ATOM 6941 C CA . SER A 1 908 ? 45.125 -59.781 -18.891 1 33.81 908 SER A CA 1
ATOM 6942 C C . SER A 1 908 ? 45.062 -60.438 -20.266 1 33.81 908 SER A C 1
ATOM 6944 O O . SER A 1 908 ? 46.031 -61.031 -20.734 1 33.81 908 SER A O 1
ATOM 6946 N N . SER A 1 909 ? 43.906 -61.062 -20.766 1 34.75 909 SER A N 1
ATOM 6947 C CA . SER A 1 909 ? 44.281 -61.906 -21.906 1 34.75 909 SER A CA 1
ATOM 6948 C C . SER A 1 909 ? 44.594 -61.031 -23.125 1 34.75 909 SER A C 1
ATOM 6950 O O . SER A 1 909 ? 43.719 -60.344 -23.625 1 34.75 909 SER A O 1
ATOM 6952 N N . ALA A 1 910 ? 45.75 -60.5 -23.422 1 38.31 910 ALA A N 1
ATOM 6953 C CA . ALA A 1 910 ? 46.5 -59.781 -24.469 1 38.31 910 ALA A CA 1
ATOM 6954 C C . ALA A 1 910 ? 45.875 -60.031 -25.844 1 38.31 910 ALA A C 1
ATOM 6956 O O . ALA A 1 910 ? 45.844 -59.125 -26.672 1 38.31 910 ALA A O 1
ATOM 6957 N N . ASN A 1 911 ? 45.781 -61.25 -26.328 1 38.88 911 ASN A N 1
ATOM 6958 C CA . ASN A 1 911 ? 45.75 -61.688 -27.719 1 38.88 911 ASN A CA 1
ATOM 6959 C C . ASN A 1 911 ? 44.375 -61.562 -28.328 1 38.88 911 ASN A C 1
ATOM 6961 O O . ASN A 1 911 ? 44.125 -61.938 -29.469 1 38.88 911 ASN A O 1
ATOM 6965 N N . LEU A 1 912 ? 43.25 -61.531 -27.562 1 44.72 912 LEU A N 1
ATOM 6966 C CA . LEU A 1 912 ? 42 -61.688 -28.312 1 44.72 912 LEU A CA 1
ATOM 6967 C C . LEU A 1 912 ? 41.406 -60.312 -28.688 1 44.72 912 LEU A C 1
ATOM 6969 O O . LEU A 1 912 ? 41.5 -59.375 -27.906 1 44.72 912 LEU A O 1
ATOM 6973 N N . LYS A 1 913 ? 41.156 -60.031 -29.938 1 57.16 913 LYS A N 1
ATOM 6974 C CA . LYS A 1 913 ? 40.531 -58.875 -30.594 1 57.16 913 LYS A CA 1
ATOM 6975 C C . LYS A 1 913 ? 39.312 -58.406 -29.812 1 57.16 913 LYS A C 1
ATOM 6977 O O . LYS A 1 913 ? 38.438 -59.219 -29.469 1 57.16 913 LYS A O 1
ATOM 6982 N N . PRO A 1 914 ? 39.156 -57.125 -29.281 1 68.12 914 PRO A N 1
ATOM 6983 C CA . PRO A 1 914 ? 38 -56.625 -28.547 1 68.12 914 PRO A CA 1
ATOM 6984 C C . PRO A 1 914 ? 36.688 -56.812 -29.312 1 68.12 914 PRO A C 1
ATOM 6986 O O . PRO A 1 914 ? 36.688 -56.844 -30.547 1 68.12 914 PRO A O 1
ATOM 6989 N N . HIS A 1 915 ? 35.719 -57.406 -28.578 1 77.31 915 HIS A N 1
ATOM 6990 C CA . HIS A 1 915 ? 34.406 -57.594 -29.188 1 77.31 915 HIS A CA 1
ATOM 6991 C C . HIS A 1 915 ? 33.75 -56.25 -29.484 1 77.31 915 HIS A C 1
ATOM 6993 O O . HIS A 1 915 ? 33.625 -55.406 -28.594 1 77.31 915 HIS A O 1
ATOM 6999 N N . ARG A 1 916 ? 33.531 -56.031 -30.703 1 80.69 916 ARG A N 1
ATOM 7000 C CA . ARG A 1 916 ? 32.812 -54.844 -31.156 1 80.69 916 ARG A CA 1
ATOM 7001 C C . ARG A 1 916 ? 31.344 -54.906 -30.734 1 80.69 916 ARG A C 1
ATOM 7003 O O . ARG A 1 916 ? 30.594 -55.781 -31.188 1 80.69 916 ARG A O 1
ATOM 7010 N N . VAL A 1 917 ? 31 -54.156 -29.781 1 80.25 917 VAL A N 1
ATOM 7011 C CA . VAL A 1 917 ? 29.594 -54.094 -29.375 1 80.25 917 VAL A CA 1
ATOM 7012 C C . VAL A 1 917 ? 28.781 -53.312 -30.391 1 80.25 917 VAL A C 1
ATOM 7014 O O . VAL A 1 917 ? 29.047 -52.125 -30.625 1 80.25 917 VAL A O 1
ATOM 7017 N N . GLU A 1 918 ? 27.938 -53.969 -31.016 1 78.62 918 GLU A N 1
ATOM 7018 C CA . GLU A 1 918 ? 27.094 -53.312 -32 1 78.62 918 GLU A CA 1
ATOM 7019 C C . GLU A 1 918 ? 25.875 -52.656 -31.359 1 78.62 918 GLU A C 1
ATOM 7021 O O . GLU A 1 918 ? 25.391 -53.125 -30.328 1 78.62 918 GLU A O 1
ATOM 7026 N N . LEU A 1 919 ? 25.406 -51.594 -31.875 1 76.38 919 LEU A N 1
ATOM 7027 C CA . LEU A 1 919 ? 24.188 -50.938 -31.438 1 76.38 919 LEU A CA 1
ATOM 7028 C C . LEU A 1 919 ? 22.969 -51.844 -31.641 1 76.38 919 LEU A C 1
ATOM 7030 O O . LEU A 1 919 ? 23 -52.719 -32.5 1 76.38 919 LEU A O 1
ATOM 7034 N N . THR A 1 920 ? 22.047 -51.75 -30.781 1 70.81 920 THR A N 1
ATOM 7035 C CA . THR A 1 920 ? 20.828 -52.562 -30.953 1 70.81 920 THR A CA 1
ATOM 7036 C C . THR A 1 920 ? 20.125 -52.188 -32.281 1 70.81 920 THR A C 1
ATOM 7038 O O . THR A 1 920 ? 20.391 -51.125 -32.844 1 70.81 920 THR A O 1
ATOM 7041 N N . GLN A 1 921 ? 19.422 -53.125 -32.781 1 68.56 921 GLN A N 1
ATOM 7042 C CA . GLN A 1 921 ? 18.703 -52.875 -34.031 1 68.56 921 GLN A CA 1
ATOM 7043 C C . GLN A 1 921 ? 17.828 -51.656 -33.938 1 68.56 921 GLN A C 1
ATOM 7045 O O . GLN A 1 921 ? 17.734 -50.875 -34.875 1 68.56 921 GLN A O 1
ATOM 7050 N N . PHE A 1 922 ? 17.234 -51.531 -32.719 1 64.69 922 PHE A N 1
ATOM 7051 C CA . PHE A 1 922 ? 16.391 -50.344 -32.531 1 64.69 922 PHE A CA 1
ATOM 7052 C C . PHE A 1 922 ? 17.219 -49.062 -32.625 1 64.69 922 PHE A C 1
ATOM 7054 O O . PHE A 1 922 ? 16.812 -48.094 -33.281 1 64.69 922 PHE A O 1
ATOM 7061 N N . GLN A 1 923 ? 18.328 -49.031 -31.984 1 69.38 923 GLN A N 1
ATOM 7062 C CA . GLN A 1 923 ? 19.219 -47.875 -32.031 1 69.38 923 GLN A CA 1
ATOM 7063 C C . GLN A 1 923 ? 19.688 -47.594 -33.438 1 69.38 923 GLN A C 1
ATOM 7065 O O . GLN A 1 923 ? 19.75 -46.438 -33.875 1 69.38 923 GLN A O 1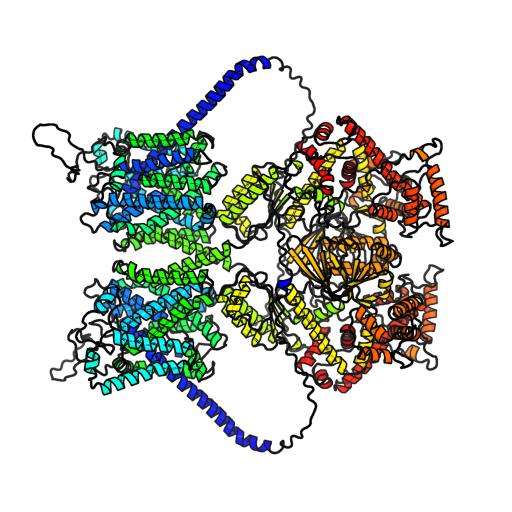
ATOM 7070 N N . LEU A 1 924 ? 20.047 -48.688 -34.094 1 71.94 924 LEU A N 1
ATOM 7071 C CA . LEU A 1 924 ? 20.516 -48.531 -35.469 1 71.94 924 LEU A CA 1
ATOM 7072 C C . LEU A 1 924 ? 19.453 -47.938 -36.375 1 71.94 924 LEU A C 1
ATOM 7074 O O . LEU A 1 924 ? 19.75 -47.062 -37.188 1 71.94 924 LEU A O 1
ATOM 7078 N N . GLU A 1 925 ? 18.328 -48.5 -36.188 1 68.31 925 GLU A N 1
ATOM 7079 C CA . GLU A 1 925 ? 17.234 -47.969 -36.969 1 68.31 925 GLU A CA 1
ATOM 7080 C C . GLU A 1 925 ? 17 -46.469 -36.688 1 68.31 925 GLU A C 1
ATOM 7082 O O . GLU A 1 925 ? 16.812 -45.688 -37.594 1 68.31 925 GLU A O 1
ATOM 7087 N N . ARG A 1 926 ? 17.078 -46.219 -35.406 1 67.12 926 ARG A N 1
ATOM 7088 C CA . ARG A 1 926 ? 16.828 -44.844 -35 1 67.12 926 ARG A CA 1
ATOM 7089 C C . ARG A 1 926 ? 17.922 -43.906 -35.5 1 67.12 926 ARG A C 1
ATOM 7091 O O . ARG A 1 926 ? 17.641 -42.812 -35.969 1 67.12 926 ARG A O 1
ATOM 7098 N N . PHE A 1 927 ? 19.062 -44.312 -35.469 1 72.44 927 PHE A N 1
ATOM 7099 C CA . PHE A 1 927 ? 20.203 -43.5 -35.906 1 72.44 927 PHE A CA 1
ATOM 7100 C C . PHE A 1 927 ? 20.203 -43.344 -37.406 1 72.44 927 PHE A C 1
ATOM 7102 O O . PHE A 1 927 ? 20.609 -42.312 -37.938 1 72.44 927 PHE A O 1
ATOM 7109 N N . THR A 1 928 ? 19.75 -44.375 -37.969 1 71.75 928 THR A N 1
ATOM 7110 C CA . THR A 1 928 ? 19.656 -44.312 -39.438 1 71.75 928 THR A CA 1
ATOM 7111 C C . THR A 1 928 ? 18.625 -43.25 -39.844 1 71.75 928 THR A C 1
ATOM 7113 O O . THR A 1 928 ? 18.828 -42.531 -40.812 1 71.75 928 THR A O 1
ATOM 7116 N N . GLU A 1 929 ? 17.688 -43.281 -39.094 1 69.31 929 GLU A N 1
ATOM 7117 C CA . GLU A 1 929 ? 16.672 -42.25 -39.344 1 69.31 929 GLU A CA 1
ATOM 7118 C C . GLU A 1 929 ? 17.25 -40.844 -39.156 1 69.31 929 GLU A C 1
ATOM 7120 O O . GLU A 1 929 ? 16.953 -39.938 -39.906 1 69.31 929 GLU A O 1
ATOM 7125 N N . VAL A 1 930 ? 18.016 -40.625 -38.094 1 70.62 930 VAL A N 1
ATOM 7126 C CA . VAL A 1 930 ? 18.641 -39.344 -37.781 1 70.62 930 VAL A CA 1
ATOM 7127 C C . VAL A 1 930 ? 19.578 -38.969 -38.938 1 70.62 930 VAL A C 1
ATOM 7129 O O . VAL A 1 930 ? 19.625 -37.781 -39.344 1 70.62 930 VAL A O 1
ATOM 7132 N N . PHE A 1 931 ? 20.234 -39.906 -39.406 1 73.56 931 PHE A N 1
ATOM 7133 C CA . PHE A 1 931 ? 21.125 -39.688 -40.531 1 73.56 931 PHE A CA 1
ATOM 7134 C C . PHE A 1 931 ? 20.344 -39.156 -41.719 1 73.56 931 PHE A C 1
ATOM 7136 O O . PHE A 1 931 ? 20.766 -38.188 -42.375 1 73.56 931 PHE A O 1
ATOM 7143 N N . ALA A 1 932 ? 19.297 -39.781 -41.875 1 71.56 932 ALA A N 1
ATOM 7144 C CA . ALA A 1 932 ? 18.469 -39.375 -43 1 71.56 932 ALA A CA 1
ATOM 7145 C C . ALA A 1 932 ? 17.969 -37.969 -42.812 1 71.56 932 ALA A C 1
ATOM 7147 O O . ALA A 1 932 ? 17.797 -37.25 -43.812 1 71.56 932 ALA A O 1
ATOM 7148 N N . LEU A 1 933 ? 17.781 -37.594 -41.594 1 69.5 933 LEU A N 1
ATOM 7149 C CA . LEU A 1 933 ? 17.297 -36.25 -41.312 1 69.5 933 LEU A CA 1
ATOM 7150 C C . LEU A 1 933 ? 18.375 -35.188 -41.594 1 69.5 933 LEU A C 1
ATOM 7152 O O . LEU A 1 933 ? 18.062 -34.094 -42.062 1 69.5 933 LEU A O 1
ATOM 7156 N N . ILE A 1 934 ? 19.562 -35.469 -41.281 1 72.94 934 ILE A N 1
ATOM 7157 C CA . ILE A 1 934 ? 20.672 -34.531 -41.469 1 72.94 934 ILE A CA 1
ATOM 7158 C C . ILE A 1 934 ? 21.047 -34.469 -42.938 1 72.94 934 ILE A C 1
ATOM 7160 O O . ILE A 1 934 ? 21.328 -33.406 -43.469 1 72.94 934 ILE A O 1
ATOM 7164 N N . ASP A 1 935 ? 20.922 -35.688 -43.531 1 73.19 935 ASP A N 1
ATOM 7165 C CA . ASP A 1 935 ? 21.234 -35.781 -44.938 1 73.19 935 ASP A CA 1
ATOM 7166 C C . ASP A 1 935 ? 20.078 -35.219 -45.781 1 73.19 935 ASP A C 1
ATOM 7168 O O . ASP A 1 935 ? 19.297 -35.969 -46.375 1 73.19 935 ASP A O 1
ATOM 7172 N N . ALA A 1 936 ? 19.953 -33.844 -45.781 1 70.62 936 ALA A N 1
ATOM 7173 C CA . ALA A 1 936 ? 18.828 -33.156 -46.375 1 70.62 936 ALA A CA 1
ATOM 7174 C C . ALA A 1 936 ? 18.75 -33.438 -47.875 1 70.62 936 ALA A C 1
ATOM 7176 O O . ALA A 1 936 ? 17.656 -33.5 -48.438 1 70.62 936 ALA A O 1
ATOM 7177 N N . ASP A 1 937 ? 19.906 -33.656 -48.656 1 69.5 937 ASP A N 1
ATOM 7178 C CA . ASP A 1 937 ? 19.891 -33.844 -50.094 1 69.5 937 ASP A CA 1
ATOM 7179 C C . ASP A 1 937 ? 19.828 -35.312 -50.5 1 69.5 937 ASP A C 1
ATOM 7181 O O . ASP A 1 937 ? 19.844 -35.656 -51.688 1 69.5 937 ASP A O 1
ATOM 7185 N N . GLY A 1 938 ? 19.781 -36.25 -49.469 1 72.25 938 GLY A N 1
ATOM 7186 C CA . GLY A 1 938 ? 19.656 -37.688 -49.688 1 72.25 938 GLY A CA 1
ATOM 7187 C C . GLY A 1 938 ? 20.875 -38.312 -50.344 1 72.25 938 GLY A C 1
ATOM 7188 O O . GLY A 1 938 ? 20.781 -39.344 -51.031 1 72.25 938 GLY A O 1
ATOM 7189 N N . SER A 1 939 ? 22.016 -37.719 -50.438 1 74.56 939 SER A N 1
ATOM 7190 C CA . SER A 1 939 ? 23.234 -38.156 -51.125 1 74.56 939 SER A CA 1
ATOM 7191 C C . SER A 1 939 ? 23.859 -39.344 -50.375 1 74.56 939 SER A C 1
ATOM 7193 O O . SER A 1 939 ? 24.734 -40.031 -50.906 1 74.56 939 SER A O 1
ATOM 7195 N N . GLY A 1 940 ? 23.344 -39.594 -49.125 1 75.94 940 GLY A N 1
ATOM 7196 C CA . GLY A 1 940 ? 23.938 -40.625 -48.312 1 75.94 940 GLY A CA 1
ATOM 7197 C C . GLY A 1 940 ? 25.141 -40.156 -47.531 1 75.94 940 GLY A C 1
ATOM 7198 O O . GLY A 1 940 ? 25.812 -40.969 -46.875 1 75.94 940 GLY A O 1
ATOM 7199 N N . MET A 1 941 ? 25.547 -38.906 -47.75 1 79.94 941 MET A N 1
ATOM 7200 C CA . MET A 1 941 ? 26.656 -38.344 -47 1 79.94 941 MET A CA 1
ATOM 7201 C C . MET A 1 941 ? 26.219 -37.094 -46.25 1 79.94 941 MET A C 1
ATOM 7203 O O . MET A 1 941 ? 25.422 -36.312 -46.75 1 79.94 941 MET A O 1
ATOM 7207 N N . ILE A 1 942 ? 26.672 -36.844 -45 1 79.12 942 ILE A N 1
ATOM 7208 C CA . ILE A 1 942 ? 26.438 -35.625 -44.219 1 79.12 942 ILE A CA 1
ATOM 7209 C C . ILE A 1 942 ? 27.594 -34.656 -44.406 1 79.12 942 ILE A C 1
ATOM 7211 O O . ILE A 1 942 ? 28.734 -34.969 -44.094 1 79.12 942 ILE A O 1
ATOM 7215 N N . THR A 1 943 ? 27.375 -33.656 -45.062 1 77.31 943 THR A N 1
ATOM 7216 C CA . THR A 1 943 ? 28.375 -32.625 -45.25 1 77.31 943 THR A CA 1
ATOM 7217 C C . THR A 1 943 ? 28.406 -31.656 -44.062 1 77.31 943 THR A C 1
ATOM 7219 O O . THR A 1 943 ? 27.531 -31.719 -43.188 1 77.31 943 THR A O 1
ATOM 7222 N N . VAL A 1 944 ? 29.484 -30.828 -43.938 1 77.06 944 VAL A N 1
ATOM 7223 C CA . VAL A 1 944 ? 29.625 -29.844 -42.906 1 77.06 944 VAL A CA 1
ATOM 7224 C C . VAL A 1 944 ? 28.453 -28.875 -42.938 1 77.06 944 VAL A C 1
ATOM 7226 O O . VAL A 1 944 ? 27.922 -28.484 -41.875 1 77.06 944 VAL A O 1
ATOM 7229 N N . ASP A 1 945 ? 28.078 -28.562 -44.094 1 76.19 945 ASP A N 1
ATOM 7230 C CA . ASP A 1 945 ? 26.969 -27.625 -44.25 1 76.19 945 ASP A CA 1
ATOM 7231 C C . ASP A 1 945 ? 25.672 -28.234 -43.75 1 76.19 945 ASP A C 1
ATOM 7233 O O . ASP A 1 945 ? 24.859 -27.547 -43.125 1 76.19 945 ASP A O 1
ATOM 7237 N N . GLU A 1 946 ? 25.531 -29.5 -44.062 1 75.69 946 GLU A N 1
ATOM 7238 C CA . GLU A 1 946 ? 24.312 -30.172 -43.625 1 75.69 946 GLU A CA 1
ATOM 7239 C C . GLU A 1 946 ? 24.281 -30.297 -42.125 1 75.69 946 GLU A C 1
ATOM 7241 O O . GLU A 1 946 ? 23.219 -30.125 -41.5 1 75.69 946 GLU A O 1
ATOM 7246 N N . LEU A 1 947 ? 25.328 -30.594 -41.562 1 73.38 947 LEU A N 1
ATOM 7247 C CA . LEU A 1 947 ? 25.406 -30.719 -40.125 1 73.38 947 LEU A CA 1
ATOM 7248 C C . LEU A 1 947 ? 25.203 -29.359 -39.469 1 73.38 947 LEU A C 1
ATOM 7250 O O . LEU A 1 947 ? 24.547 -29.266 -38.406 1 73.38 947 LEU A O 1
ATOM 7254 N N . GLU A 1 948 ? 25.828 -28.391 -40.031 1 74.62 948 GLU A N 1
ATOM 7255 C CA . GLU A 1 948 ? 25.656 -27.031 -39.531 1 74.62 948 GLU A CA 1
ATOM 7256 C C . GLU A 1 948 ? 24.188 -26.625 -39.594 1 74.62 948 GLU A C 1
ATOM 7258 O O . GLU A 1 948 ? 23.656 -26.031 -38.625 1 74.62 948 GLU A O 1
ATOM 7263 N N . ALA A 1 949 ? 23.641 -26.938 -40.656 1 70.25 949 ALA A N 1
ATOM 7264 C CA . ALA A 1 949 ? 22.219 -26.609 -40.844 1 70.25 949 ALA A CA 1
ATOM 7265 C C . ALA A 1 949 ? 21.359 -27.344 -39.812 1 70.25 949 ALA A C 1
ATOM 7267 O O . ALA A 1 949 ? 20.438 -26.75 -39.25 1 70.25 949 ALA A O 1
ATOM 7268 N N . TYR A 1 950 ? 21.688 -28.516 -39.594 1 68.06 950 TYR A N 1
ATOM 7269 C CA . TYR A 1 950 ? 20.938 -29.297 -38.594 1 68.06 950 TYR A CA 1
ATOM 7270 C C . TYR A 1 950 ? 21.156 -28.734 -37.188 1 68.06 950 TYR A C 1
ATOM 7272 O O . TYR A 1 950 ? 20.188 -28.547 -36.438 1 68.06 950 TYR A O 1
ATOM 7280 N N . MET A 1 951 ? 22.359 -28.484 -36.906 1 66.5 951 MET A N 1
ATOM 7281 C CA . MET A 1 951 ? 22.688 -27.938 -35.594 1 66.5 951 MET A CA 1
ATOM 7282 C C . MET A 1 951 ? 21.984 -26.609 -35.344 1 66.5 951 MET A C 1
ATOM 7284 O O . MET A 1 951 ? 21.484 -26.344 -34.25 1 66.5 951 MET A O 1
ATOM 7288 N N . SER A 1 952 ? 22.016 -25.906 -36.406 1 62.44 952 SER A N 1
ATOM 7289 C CA . SER A 1 952 ? 21.312 -24.625 -36.344 1 62.44 952 SER A CA 1
ATOM 7290 C C . SER A 1 952 ? 19.812 -24.844 -36.125 1 62.44 952 SER A C 1
ATOM 7292 O O . SER A 1 952 ? 19.188 -24.094 -35.375 1 62.44 952 SER A O 1
ATOM 7294 N N . SER A 1 953 ? 19.391 -25.906 -36.812 1 57.97 953 SER A N 1
ATOM 7295 C CA . SER A 1 953 ? 17.969 -26.203 -36.719 1 57.97 953 SER A CA 1
ATOM 7296 C C . SER A 1 953 ? 17.578 -26.641 -35.312 1 57.97 953 SER A C 1
ATOM 7298 O O . SER A 1 953 ? 16.422 -26.5 -34.906 1 57.97 953 SER A O 1
ATOM 7300 N N . VAL A 1 954 ? 18.578 -27.109 -34.656 1 55.25 954 VAL A N 1
ATOM 7301 C CA . VAL A 1 954 ? 18.297 -27.578 -33.281 1 55.25 954 VAL A CA 1
ATOM 7302 C C . VAL A 1 954 ? 18.734 -26.516 -32.281 1 55.25 954 VAL A C 1
ATOM 7304 O O . VAL A 1 954 ? 18.766 -26.766 -31.078 1 55.25 954 VAL A O 1
ATOM 7307 N N . GLY A 1 955 ? 18.938 -25.25 -32.719 1 52.34 955 GLY A N 1
ATOM 7308 C CA . GLY A 1 955 ? 19.188 -24.078 -31.891 1 52.34 955 GLY A CA 1
ATOM 7309 C C . GLY A 1 955 ? 20.641 -23.938 -31.469 1 52.34 955 GLY A C 1
ATOM 7310 O O . GLY A 1 955 ? 20.938 -23.219 -30.5 1 52.34 955 GLY A O 1
ATOM 7311 N N . ARG A 1 956 ? 21.469 -24.781 -31.969 1 56.25 956 ARG A N 1
ATOM 7312 C CA . ARG A 1 956 ? 22.891 -24.672 -31.625 1 56.25 956 ARG A CA 1
ATOM 7313 C C . ARG A 1 956 ? 23.688 -24.062 -32.75 1 56.25 956 ARG A C 1
ATOM 7315 O O . ARG A 1 956 ? 23.562 -24.469 -33.906 1 56.25 956 ARG A O 1
ATOM 7322 N N . THR A 1 957 ? 24.156 -22.875 -32.625 1 57.22 957 THR A N 1
ATOM 7323 C CA . THR A 1 957 ? 25 -22.297 -33.656 1 57.22 957 THR A CA 1
ATOM 7324 C C . THR A 1 957 ? 26.469 -22.641 -33.406 1 57.22 957 THR A C 1
ATOM 7326 O O . THR A 1 957 ? 27.062 -22.234 -32.406 1 57.22 957 THR A O 1
ATOM 7329 N N . VAL A 1 958 ? 26.891 -23.672 -34.031 1 60 958 VAL A N 1
ATOM 7330 C CA . VAL A 1 958 ? 28.312 -24 -34 1 60 958 VAL A CA 1
ATOM 7331 C C . VAL A 1 958 ? 28.984 -23.453 -35.281 1 60 958 VAL A C 1
ATOM 7333 O O . VAL A 1 958 ? 28.516 -23.688 -36.375 1 60 958 VAL A O 1
ATOM 7336 N N . PRO A 1 959 ? 29.922 -22.516 -35.031 1 62 959 PRO A N 1
ATOM 7337 C CA . PRO A 1 959 ? 30.609 -22.016 -36.25 1 62 959 PRO A CA 1
ATOM 7338 C C . PRO A 1 959 ? 31.125 -23.125 -37.125 1 62 959 PRO A C 1
ATOM 7340 O O . PRO A 1 959 ? 31.406 -24.234 -36.656 1 62 959 PRO A O 1
ATOM 7343 N N . SER A 1 960 ? 31.078 -22.953 -38.438 1 65.5 960 SER A N 1
ATOM 7344 C CA . SER A 1 960 ? 31.453 -23.922 -39.438 1 65.5 960 SER A CA 1
ATOM 7345 C C . SER A 1 960 ? 32.875 -24.438 -39.219 1 65.5 960 SER A C 1
ATOM 7347 O O . SER A 1 960 ? 33.156 -25.609 -39.469 1 65.5 960 SER A O 1
ATOM 7349 N N . GLY A 1 961 ? 33.719 -23.609 -38.75 1 64.94 961 GLY A N 1
ATOM 7350 C CA . GLY A 1 961 ? 35.094 -24.031 -38.531 1 64.94 961 GLY A CA 1
ATOM 7351 C C . GLY A 1 961 ? 35.219 -25.188 -37.562 1 64.94 961 GLY A C 1
ATOM 7352 O O . GLY A 1 961 ? 35.656 -26.281 -37.938 1 64.94 961 GLY A O 1
ATOM 7353 N N . PRO A 1 962 ? 34.688 -24.938 -36.406 1 68.88 962 PRO A N 1
ATOM 7354 C CA . PRO A 1 962 ? 34.781 -26.016 -35.406 1 68.88 962 PRO A CA 1
ATOM 7355 C C . PRO A 1 962 ? 34 -27.266 -35.812 1 68.88 962 PRO A C 1
ATOM 7357 O O . PRO A 1 962 ? 34.438 -28.375 -35.531 1 68.88 962 PRO A O 1
ATOM 7360 N N . LEU A 1 963 ? 33 -27.047 -36.5 1 72 963 LEU A N 1
ATOM 7361 C CA . LEU A 1 963 ? 32.188 -28.172 -36.938 1 72 963 LEU A CA 1
ATOM 7362 C C . LEU A 1 963 ? 32.969 -29.016 -37.969 1 72 963 LEU A C 1
ATOM 7364 O O . LEU A 1 963 ? 32.938 -30.234 -37.938 1 72 963 LEU A O 1
ATOM 7368 N N . ALA A 1 964 ? 33.625 -28.266 -38.875 1 71 964 ALA A N 1
ATOM 7369 C CA . ALA A 1 964 ? 34.469 -28.953 -39.844 1 71 964 ALA A CA 1
ATOM 7370 C C . ALA A 1 964 ? 35.594 -29.734 -39.188 1 71 964 ALA A C 1
ATOM 7372 O O . ALA A 1 964 ? 35.906 -30.859 -39.594 1 71 964 ALA A O 1
ATOM 7373 N N . GLU A 1 965 ? 36.062 -29.156 -38.156 1 69.62 965 GLU A N 1
ATOM 7374 C CA . GLU A 1 965 ? 37.125 -29.844 -37.406 1 69.62 965 GLU A CA 1
ATOM 7375 C C . GLU A 1 965 ? 36.562 -31.094 -36.719 1 69.62 965 GLU A C 1
ATOM 7377 O O . GLU A 1 965 ? 37.219 -32.156 -36.688 1 69.62 965 GLU A O 1
ATOM 7382 N N . MET A 1 966 ? 35.438 -30.938 -36.25 1 70 966 MET A N 1
ATOM 7383 C CA . MET A 1 966 ? 34.812 -32.062 -35.562 1 70 966 MET A CA 1
ATOM 7384 C C . MET A 1 966 ? 34.531 -33.188 -36.531 1 70 966 MET A C 1
ATOM 7386 O O . MET A 1 966 ? 34.75 -34.375 -36.219 1 70 966 MET A O 1
ATOM 7390 N N . LEU A 1 967 ? 34.094 -32.781 -37.688 1 70.5 967 LEU A N 1
ATOM 7391 C CA . LEU A 1 967 ? 33.75 -33.781 -38.719 1 70.5 967 LEU A CA 1
ATOM 7392 C C . LEU A 1 967 ? 35 -34.469 -39.219 1 70.5 967 LEU A C 1
ATOM 7394 O O . LEU A 1 967 ? 34.969 -35.688 -39.5 1 70.5 967 LEU A O 1
ATOM 7398 N N . ARG A 1 968 ? 36 -33.688 -39.312 1 67.25 968 ARG A N 1
ATOM 7399 C CA . ARG A 1 968 ? 37.25 -34.281 -39.781 1 67.25 968 ARG A CA 1
ATOM 7400 C C . ARG A 1 968 ? 37.75 -35.312 -38.75 1 67.25 968 ARG A C 1
ATOM 7402 O O . ARG A 1 968 ? 38.312 -36.344 -39.125 1 67.25 968 ARG A O 1
ATOM 7409 N N . ASP A 1 969 ? 37.5 -35 -37.594 1 62.28 969 ASP A N 1
ATOM 7410 C CA . ASP A 1 969 ? 37.969 -35.906 -36.531 1 62.28 969 ASP A CA 1
ATOM 7411 C C . ASP A 1 969 ? 37.156 -37.188 -36.531 1 62.28 969 ASP A C 1
ATOM 7413 O O . ASP A 1 969 ? 37.656 -38.219 -36.094 1 62.28 969 ASP A O 1
ATOM 7417 N N . ILE A 1 970 ? 35.938 -37.031 -37 1 62.44 970 ILE A N 1
ATOM 7418 C CA . ILE A 1 970 ? 35.031 -38.188 -36.938 1 62.44 970 ILE A CA 1
ATOM 7419 C C . ILE A 1 970 ? 35.094 -38.969 -38.25 1 62.44 970 ILE A C 1
ATOM 7421 O O . ILE A 1 970 ? 34.938 -40.188 -38.281 1 62.44 970 ILE A O 1
ATOM 7425 N N . SER A 1 971 ? 35.344 -38.312 -39.375 1 59.91 971 SER A N 1
ATOM 7426 C CA . SER A 1 971 ? 35.312 -38.938 -40.688 1 59.91 971 SER A CA 1
ATOM 7427 C C . SER A 1 971 ? 36.5 -39.844 -40.906 1 59.91 971 SER A C 1
ATOM 7429 O O . SER A 1 971 ? 37.625 -39.5 -40.531 1 59.91 971 SER A O 1
ATOM 7431 N N . SER A 1 972 ? 36.281 -41.125 -41 1 56.97 972 SER A N 1
ATOM 7432 C CA . SER A 1 972 ? 37.344 -42.062 -41.344 1 56.97 972 SER A CA 1
ATOM 7433 C C . SER A 1 972 ? 38.125 -41.594 -42.562 1 56.97 972 SER A C 1
ATOM 7435 O O . SER A 1 972 ? 39.344 -41.781 -42.656 1 56.97 972 SER A O 1
ATOM 7437 N N . ASP A 1 973 ? 37.5 -41.219 -43.688 1 54.19 973 ASP A N 1
ATOM 7438 C CA . ASP A 1 973 ? 38.156 -40.938 -44.938 1 54.19 973 ASP A CA 1
ATOM 7439 C C . ASP A 1 973 ? 38.625 -39.5 -45 1 54.19 973 ASP A C 1
ATOM 7441 O O . ASP A 1 973 ? 39.062 -39.031 -46.062 1 54.19 973 ASP A O 1
ATOM 7445 N N . LEU A 1 974 ? 38.906 -38.781 -44.094 1 50.19 974 LEU A N 1
ATOM 7446 C CA . LEU A 1 974 ? 39.469 -37.438 -43.969 1 50.19 974 LEU A CA 1
ATOM 7447 C C . LEU A 1 974 ? 38.75 -36.469 -44.906 1 50.19 974 LEU A C 1
ATOM 7449 O O . LEU A 1 974 ? 39.25 -35.375 -45.125 1 50.19 974 LEU A O 1
ATOM 7453 N N . ALA A 1 975 ? 37.844 -36.812 -45.844 1 54.72 975 ALA A N 1
ATOM 7454 C CA . ALA A 1 975 ? 37.312 -36.031 -46.938 1 54.72 975 ALA A CA 1
ATOM 7455 C C . ALA A 1 975 ? 36.281 -35 -46.438 1 54.72 975 ALA A C 1
ATOM 7457 O O . ALA A 1 975 ? 35.75 -34.219 -47.219 1 54.72 975 ALA A O 1
ATOM 7458 N N . GLY A 1 976 ? 36 -34.688 -45.125 1 61.81 976 GLY A N 1
ATOM 7459 C CA . GLY A 1 976 ? 35.156 -33.625 -44.625 1 61.81 976 GLY A CA 1
ATOM 7460 C C . GLY A 1 976 ? 33.688 -33.969 -44.625 1 61.81 976 GLY A C 1
ATOM 7461 O O . GLY A 1 976 ? 32.844 -33.094 -44.438 1 61.81 976 GLY A O 1
ATOM 7462 N N . SER A 1 977 ? 33.188 -35.062 -45.188 1 71.69 977 SER A N 1
ATOM 7463 C CA . SER A 1 977 ? 31.797 -35.5 -45.188 1 71.69 977 SER A CA 1
ATOM 7464 C C . SER A 1 977 ? 31.625 -36.812 -44.438 1 71.69 977 SER A C 1
ATOM 7466 O O . SER A 1 977 ? 32.594 -37.594 -44.281 1 71.69 977 SER A O 1
ATOM 7468 N N . LEU A 1 978 ? 30.484 -37.125 -43.812 1 74.62 978 LEU A N 1
ATOM 7469 C CA . LEU A 1 978 ? 30.234 -38.344 -43.031 1 74.62 978 LEU A CA 1
ATOM 7470 C C . LEU A 1 978 ? 29.25 -39.281 -43.75 1 74.62 978 LEU A C 1
ATOM 7472 O O . LEU A 1 978 ? 28.125 -38.875 -44.062 1 74.62 978 LEU A O 1
ATOM 7476 N N . SER A 1 979 ? 29.781 -40.469 -44.156 1 77.88 979 SER A N 1
ATOM 7477 C CA . SER A 1 979 ? 28.875 -41.469 -44.688 1 77.88 979 SER A CA 1
ATOM 7478 C C . SER A 1 979 ? 27.969 -42.031 -43.625 1 77.88 979 SER A C 1
ATOM 7480 O O . SER A 1 979 ? 28.203 -41.781 -42.438 1 77.88 979 SER A O 1
ATOM 7482 N N . ARG A 1 980 ? 26.953 -42.781 -44.031 1 80.31 980 ARG A N 1
ATOM 7483 C CA . ARG A 1 980 ? 26.016 -43.375 -43.094 1 80.31 980 ARG A CA 1
ATOM 7484 C C . ARG A 1 980 ? 26.75 -44.312 -42.125 1 80.31 980 ARG A C 1
ATOM 7486 O O . ARG A 1 980 ? 26.5 -44.281 -40.906 1 80.31 980 ARG A O 1
ATOM 7493 N N . ASP A 1 981 ? 27.578 -45.062 -42.75 1 76.31 981 ASP A N 1
ATOM 7494 C CA . ASP A 1 981 ? 28.328 -46 -41.906 1 76.31 981 ASP A CA 1
ATOM 7495 C C . ASP A 1 981 ? 29.266 -45.281 -40.938 1 76.31 981 ASP A C 1
ATOM 7497 O O . ASP A 1 981 ? 29.391 -45.656 -39.781 1 76.31 981 ASP A O 1
ATOM 7501 N N . ASP A 1 982 ? 29.797 -44.25 -41.469 1 76.94 982 ASP A N 1
ATOM 7502 C CA . ASP A 1 982 ? 30.672 -43.438 -40.625 1 76.94 982 ASP A CA 1
ATOM 7503 C C . ASP A 1 982 ? 29.906 -42.781 -39.5 1 76.94 982 ASP A C 1
ATOM 7505 O O . ASP A 1 982 ? 30.391 -42.688 -38.375 1 76.94 982 ASP A O 1
ATOM 7509 N N . PHE A 1 983 ? 28.812 -42.312 -39.906 1 77.25 983 PHE A N 1
ATOM 7510 C CA . PHE A 1 983 ? 27.938 -41.656 -38.938 1 77.25 983 PHE A CA 1
ATOM 7511 C C . PHE A 1 983 ? 27.531 -42.625 -37.844 1 77.25 983 PHE A C 1
ATOM 7513 O O . PHE A 1 983 ? 27.625 -42.312 -36.656 1 77.25 983 PHE A O 1
ATOM 7520 N N . LEU A 1 984 ? 27.125 -43.75 -38.281 1 76.06 984 LEU A N 1
ATOM 7521 C CA . LEU A 1 984 ? 26.703 -44.75 -37.312 1 76.06 984 LEU A CA 1
ATOM 7522 C C . LEU A 1 984 ? 27.875 -45.188 -36.438 1 76.06 984 LEU A C 1
ATOM 7524 O O . LEU A 1 984 ? 27.719 -45.438 -35.25 1 76.06 984 LEU A O 1
ATOM 7528 N N . GLU A 1 985 ? 28.938 -45.219 -37.062 1 75.44 985 GLU A N 1
ATOM 7529 C CA . GLU A 1 985 ? 30.141 -45.594 -36.312 1 75.44 985 GLU A CA 1
ATOM 7530 C C . GLU A 1 985 ? 30.516 -44.5 -35.312 1 75.44 985 GLU A C 1
ATOM 7532 O O . GLU A 1 985 ? 30.922 -44.812 -34.188 1 75.44 985 GLU A O 1
ATOM 7537 N N . PHE A 1 986 ? 30.422 -43.312 -35.688 1 72.69 986 PHE A N 1
ATOM 7538 C CA . PHE A 1 986 ? 30.672 -42.188 -34.781 1 72.69 986 PHE A CA 1
ATOM 7539 C C . PHE A 1 986 ? 29.75 -42.25 -33.562 1 72.69 986 PHE A C 1
ATOM 7541 O O . PHE A 1 986 ? 30.219 -42.094 -32.438 1 72.69 986 PHE A O 1
ATOM 7548 N N . LEU A 1 987 ? 28.5 -42.438 -33.875 1 72.75 987 LEU A N 1
ATOM 7549 C CA . LEU A 1 987 ? 27.531 -42.469 -32.781 1 72.75 987 LEU A CA 1
ATOM 7550 C C . LEU A 1 987 ? 27.797 -43.688 -31.875 1 72.75 987 LEU A C 1
ATOM 7552 O O . LEU A 1 987 ? 27.703 -43.562 -30.656 1 72.75 987 LEU A O 1
ATOM 7556 N N . ARG A 1 988 ? 28.109 -44.75 -32.562 1 74.62 988 ARG A N 1
ATOM 7557 C CA . ARG A 1 988 ? 28.422 -45.938 -31.797 1 74.62 988 ARG A CA 1
ATOM 7558 C C . ARG A 1 988 ? 29.609 -45.688 -30.859 1 74.62 988 ARG A C 1
ATOM 7560 O O . ARG A 1 988 ? 29.547 -46.031 -29.672 1 74.62 988 ARG A O 1
ATOM 7567 N N . GLN A 1 989 ? 30.578 -45.062 -31.359 1 69.88 989 GLN A N 1
ATOM 7568 C CA . GLN A 1 989 ? 31.797 -44.812 -30.594 1 69.88 989 GLN A CA 1
ATOM 7569 C C . GLN A 1 989 ? 31.531 -43.844 -29.438 1 69.88 989 GLN A C 1
ATOM 7571 O O . GLN A 1 989 ? 32.219 -43.875 -28.422 1 69.88 989 GLN A O 1
ATOM 7576 N N . ASN A 1 990 ? 30.594 -43.062 -29.688 1 68.75 990 ASN A N 1
ATOM 7577 C CA . ASN A 1 990 ? 30.281 -42.094 -28.641 1 68.75 990 ASN A CA 1
ATOM 7578 C C . ASN A 1 990 ? 29.359 -42.656 -27.594 1 68.75 990 ASN A C 1
ATOM 7580 O O . ASN A 1 990 ? 29.188 -42.094 -26.516 1 68.75 990 ASN A O 1
ATOM 7584 N N . LEU A 1 991 ? 28.766 -43.688 -27.938 1 71 991 LEU A N 1
ATOM 7585 C CA . LEU A 1 991 ? 27.781 -44.219 -27.016 1 71 991 LEU A CA 1
ATOM 7586 C C . LEU A 1 991 ? 28.328 -45.469 -26.297 1 71 991 LEU A C 1
ATOM 7588 O O . LEU A 1 991 ? 28.062 -45.688 -25.109 1 71 991 LEU A O 1
ATOM 7592 N N . VAL A 1 992 ? 29.016 -46.344 -27.156 1 75.69 992 VAL A N 1
ATOM 7593 C CA . VAL A 1 992 ? 29.406 -47.625 -26.594 1 75.69 992 VAL A CA 1
ATOM 7594 C C . VAL A 1 992 ? 30.891 -47.875 -26.859 1 75.69 992 VAL A C 1
ATOM 7596 O O . VAL A 1 992 ? 31.422 -47.5 -27.906 1 75.69 992 VAL A O 1
ATOM 7599 N N . ALA A 1 993 ? 31.547 -48.406 -25.938 1 77.06 993 ALA A N 1
ATOM 7600 C CA . ALA A 1 993 ? 32.906 -48.844 -26.078 1 77.06 993 ALA A CA 1
ATOM 7601 C C . ALA A 1 993 ? 32.969 -50.344 -26.359 1 77.06 993 ALA A C 1
ATOM 7603 O O . ALA A 1 993 ? 32.062 -51.094 -26 1 77.06 993 ALA A O 1
ATOM 7604 N N . ASP A 1 994 ? 34 -50.75 -27.125 1 77.75 994 ASP A N 1
ATOM 7605 C CA . ASP A 1 994 ? 34.219 -52.188 -27.344 1 77.75 994 ASP A CA 1
ATOM 7606 C C . ASP A 1 994 ? 34.594 -52.906 -26.047 1 77.75 994 ASP A C 1
ATOM 7608 O O . ASP A 1 994 ? 35.188 -52.281 -25.156 1 77.75 994 ASP A O 1
ATOM 7612 N N . LEU A 1 995 ? 34.156 -54.094 -25.875 1 80.19 995 LEU A N 1
ATOM 7613 C CA . LEU A 1 995 ? 34.375 -54.875 -24.672 1 80.19 995 LEU A CA 1
ATOM 7614 C C . LEU A 1 995 ? 35.375 -56 -24.922 1 80.19 995 LEU A C 1
ATOM 7616 O O . LEU A 1 995 ? 35.469 -56.531 -26.031 1 80.19 995 LEU A O 1
ATOM 7620 N N . PRO A 1 996 ? 36.094 -56.344 -23.953 1 76.88 996 PRO A N 1
ATOM 7621 C CA . PRO A 1 996 ? 36.969 -57.531 -24.094 1 76.88 996 PRO A CA 1
ATOM 7622 C C . PRO A 1 996 ? 36.188 -58.812 -24.375 1 76.88 996 PRO A C 1
ATOM 7624 O O . PRO A 1 996 ? 35.125 -59.031 -23.828 1 76.88 996 PRO A O 1
ATOM 7627 N N . ALA A 1 997 ? 36.656 -59.594 -25.266 1 77.31 997 ALA A N 1
ATOM 7628 C CA . ALA A 1 997 ? 36 -60.812 -25.719 1 77.31 997 ALA A CA 1
ATOM 7629 C C . ALA A 1 997 ? 35.719 -61.75 -24.547 1 77.31 997 ALA A C 1
ATOM 7631 O O . ALA A 1 997 ? 34.656 -62.406 -24.516 1 77.31 997 ALA A O 1
ATOM 7632 N N . THR A 1 998 ? 36.625 -61.75 -23.656 1 76.12 998 THR A N 1
ATOM 7633 C CA . THR A 1 998 ? 36.438 -62.625 -22.5 1 76.12 998 THR A CA 1
ATOM 7634 C C . THR A 1 998 ? 35.25 -62.156 -21.656 1 76.12 998 THR A C 1
ATOM 7636 O O . THR A 1 998 ? 34.469 -63 -21.156 1 76.12 998 THR A O 1
ATOM 7639 N N . LEU A 1 999 ? 35.094 -60.875 -21.5 1 80.5 999 LEU A N 1
ATOM 7640 C CA . LEU A 1 999 ? 33.969 -60.312 -20.75 1 80.5 999 LEU A CA 1
ATOM 7641 C C . LEU A 1 999 ? 32.656 -60.594 -21.469 1 80.5 999 LEU A C 1
ATOM 7643 O O . LEU A 1 999 ? 31.641 -60.938 -20.828 1 80.5 999 LEU A O 1
ATOM 7647 N N . VAL A 1 1000 ? 32.688 -60.469 -22.688 1 83.5 1000 VAL A N 1
ATOM 7648 C CA . VAL A 1 1000 ? 31.5 -60.719 -23.484 1 83.5 1000 VAL A CA 1
ATOM 7649 C C . VAL A 1 1000 ? 31.062 -62.156 -23.344 1 83.5 1000 VAL A C 1
ATOM 7651 O O . VAL A 1 1000 ? 29.875 -62.438 -23.172 1 83.5 1000 VAL A O 1
ATOM 7654 N N . ALA A 1 1001 ? 32.031 -63.094 -23.516 1 79.44 1001 ALA A N 1
ATOM 7655 C CA . ALA A 1 1001 ? 31.703 -64.5 -23.375 1 79.44 1001 ALA A CA 1
ATOM 7656 C C . ALA A 1 1001 ? 31.125 -64.812 -22 1 79.44 1001 ALA A C 1
ATOM 7658 O O . ALA A 1 1001 ? 30.141 -65.562 -21.875 1 79.44 1001 ALA A O 1
ATOM 7659 N N . TRP A 1 1002 ? 31.734 -64.188 -21.094 1 81 1002 TRP A N 1
ATOM 7660 C CA . TRP A 1 1002 ? 31.234 -64.375 -19.734 1 81 1002 TRP A CA 1
ATOM 7661 C C . TRP A 1 1002 ? 29.812 -63.812 -19.609 1 81 1002 TRP A C 1
ATOM 7663 O O . TRP A 1 1002 ? 28.953 -64.438 -19.016 1 81 1002 TRP A O 1
ATOM 7673 N N . MET A 1 1003 ? 29.609 -62.656 -20.047 1 82.38 1003 MET A N 1
ATOM 7674 C CA . MET A 1 1003 ? 28.297 -62 -19.938 1 82.38 1003 MET A CA 1
ATOM 7675 C C . MET A 1 1003 ? 27.234 -62.812 -20.672 1 82.38 1003 MET A C 1
ATOM 7677 O O . MET A 1 1003 ? 26.094 -62.906 -20.203 1 82.38 1003 MET A O 1
ATOM 7681 N N . GLU A 1 1004 ? 27.609 -63.312 -21.75 1 80.62 1004 GLU A N 1
ATOM 7682 C CA . GLU A 1 1004 ? 26.672 -64.125 -22.531 1 80.62 1004 GLU A CA 1
ATOM 7683 C C . GLU A 1 1004 ? 26.281 -65.375 -21.766 1 80.62 1004 GLU A C 1
ATOM 7685 O O . GLU A 1 1004 ? 25.109 -65.75 -21.734 1 80.62 1004 GLU A O 1
ATOM 7690 N N . ASP A 1 1005 ? 27.266 -65.938 -21.188 1 78.81 1005 ASP A N 1
ATOM 7691 C CA . ASP A 1 1005 ? 27 -67.125 -20.422 1 78.81 1005 ASP A CA 1
ATOM 7692 C C . ASP A 1 1005 ? 26.141 -66.812 -19.203 1 78.81 1005 ASP A C 1
ATOM 7694 O O . ASP A 1 1005 ? 25.172 -67.562 -18.922 1 78.81 1005 ASP A O 1
ATOM 7698 N N . GLU A 1 1006 ? 26.469 -65.812 -18.578 1 81.25 1006 GLU A N 1
ATOM 7699 C CA . GLU A 1 1006 ? 25.734 -65.438 -17.375 1 81.25 1006 GLU A CA 1
ATOM 7700 C C . GLU A 1 1006 ? 24.312 -64.938 -17.719 1 81.25 1006 GLU A C 1
ATOM 7702 O O . GLU A 1 1006 ? 23.375 -65.188 -16.969 1 81.25 1006 GLU A O 1
ATOM 7707 N N . HIS A 1 1007 ? 24.219 -64.188 -18.734 1 82.44 1007 HIS A N 1
ATOM 7708 C CA . HIS A 1 1007 ? 22.906 -63.781 -19.188 1 82.44 1007 HIS A CA 1
ATOM 7709 C C . HIS A 1 1007 ? 22.016 -65 -19.516 1 82.44 1007 HIS A C 1
ATOM 7711 O O . HIS A 1 1007 ? 20.844 -65 -19.141 1 82.44 1007 HIS A O 1
ATOM 7717 N N . ALA A 1 1008 ? 22.578 -66 -20.188 1 77.62 1008 ALA A N 1
ATOM 7718 C CA . ALA A 1 1008 ? 21.844 -67.188 -20.531 1 77.62 1008 ALA A CA 1
ATOM 7719 C C . ALA A 1 1008 ? 21.406 -67.938 -19.266 1 77.62 1008 ALA A C 1
ATOM 7721 O O . ALA A 1 1008 ? 20.297 -68.5 -19.188 1 77.62 1008 ALA A O 1
ATOM 7722 N N . ALA A 1 1009 ? 22.266 -67.938 -18.391 1 77.56 1009 ALA A N 1
ATOM 7723 C CA . ALA A 1 1009 ? 21.953 -68.625 -17.141 1 77.56 1009 ALA A CA 1
ATOM 7724 C C . ALA A 1 1009 ? 20.844 -67.875 -16.391 1 77.56 1009 ALA A C 1
ATOM 7726 O O . ALA A 1 1009 ? 19.938 -68.5 -15.836 1 77.56 1009 ALA A O 1
ATOM 7727 N N . ALA A 1 1010 ? 20.922 -66.5 -16.344 1 77.44 1010 ALA A N 1
ATOM 7728 C CA . ALA A 1 1010 ? 19.922 -65.688 -15.664 1 77.44 1010 ALA A CA 1
ATOM 7729 C C . ALA A 1 1010 ? 18.578 -65.812 -16.375 1 77.44 1010 ALA A C 1
ATOM 7731 O O . ALA A 1 1010 ? 17.516 -65.812 -15.727 1 77.44 1010 ALA A O 1
ATOM 7732 N N . ALA A 1 1011 ? 18.609 -65.812 -17.656 1 73.19 1011 ALA A N 1
ATOM 7733 C CA . ALA A 1 1011 ? 17.391 -65.938 -18.453 1 73.19 1011 ALA A CA 1
ATOM 7734 C C . ALA A 1 1011 ? 16.734 -67.312 -18.234 1 73.19 1011 ALA A C 1
ATOM 7736 O O . ALA A 1 1011 ? 15.508 -67.438 -18.203 1 73.19 1011 ALA A O 1
ATOM 7737 N N . ALA A 1 1012 ? 17.562 -68.25 -18.125 1 70 1012 ALA A N 1
ATOM 7738 C CA . ALA A 1 1012 ? 17.062 -69.625 -17.891 1 70 1012 ALA A CA 1
ATOM 7739 C C . ALA A 1 1012 ? 16.422 -69.688 -16.5 1 70 1012 ALA A C 1
ATOM 7741 O O . ALA A 1 1012 ? 15.484 -70.5 -16.297 1 70 1012 ALA A O 1
ATOM 7742 N N . ALA A 1 1013 ? 16.969 -69 -15.516 1 63.19 1013 ALA A N 1
ATOM 7743 C CA . ALA A 1 1013 ? 16.438 -69.062 -14.156 1 63.19 1013 ALA A CA 1
ATOM 7744 C C . ALA A 1 1013 ? 15.141 -68.25 -14.047 1 63.19 1013 ALA A C 1
ATOM 7746 O O . ALA A 1 1013 ? 14.367 -68.438 -13.109 1 63.19 1013 ALA A O 1
ATOM 7747 N N . SER A 1 1014 ? 15.125 -67.25 -14.625 1 56.28 1014 SER A N 1
ATOM 7748 C CA . SER A 1 1014 ? 13.906 -66.5 -14.57 1 56.28 1014 SER A CA 1
ATOM 7749 C C . SER A 1 1014 ? 12.711 -67.25 -15.125 1 56.28 1014 SER A C 1
ATOM 7751 O O . SER A 1 1014 ? 12.867 -68.062 -16.031 1 56.28 1014 SER A O 1
ATOM 7753 N N . SER A 1 1015 ? 11.789 -67.812 -14.164 1 46.41 1015 SER A N 1
ATOM 7754 C CA . SER A 1 1015 ? 10.688 -68.75 -14.32 1 46.41 1015 SER A CA 1
ATOM 7755 C C . SER A 1 1015 ? 10.141 -68.75 -15.742 1 46.41 1015 SER A C 1
ATOM 7757 O O . SER A 1 1015 ? 9.336 -69.625 -16.109 1 46.41 1015 SER A O 1
ATOM 7759 N N . SER A 1 1016 ? 9.781 -67.562 -16.297 1 44.03 1016 SER A N 1
ATOM 7760 C CA . SER A 1 1016 ? 8.914 -67.875 -17.438 1 44.03 1016 SER A CA 1
ATOM 7761 C C . SER A 1 1016 ? 9.703 -68.438 -18.594 1 44.03 1016 SER A C 1
ATOM 7763 O O . SER A 1 1016 ? 10.805 -68 -18.906 1 44.03 1016 SER A O 1
ATOM 7765 N N . GLY A 1 1017 ? 9.867 -69.688 -18.75 1 41.28 1017 GLY A N 1
ATOM 7766 C CA . GLY A 1 1017 ? 10.445 -70.625 -19.719 1 41.28 1017 GLY A CA 1
ATOM 7767 C C . GLY A 1 1017 ? 10.984 -69.938 -20.953 1 41.28 1017 GLY A C 1
ATOM 7768 O O . GLY A 1 1017 ? 11.938 -70.375 -21.578 1 41.28 1017 GLY A O 1
ATOM 7769 N N . ARG A 1 1018 ? 10.188 -69.375 -21.844 1 44.78 1018 ARG A N 1
ATOM 7770 C CA . ARG A 1 1018 ? 10.375 -69.125 -23.266 1 44.78 1018 ARG A CA 1
ATOM 7771 C C . ARG A 1 1018 ? 11.328 -67.938 -23.516 1 44.78 1018 ARG A C 1
ATOM 7773 O O . ARG A 1 1018 ? 11.727 -67.688 -24.641 1 44.78 1018 ARG A O 1
ATOM 7780 N N . VAL A 1 1019 ? 11.281 -66.812 -22.844 1 47.47 1019 VAL A N 1
ATOM 7781 C CA . VAL A 1 1019 ? 11.82 -65.625 -23.422 1 47.47 1019 VAL A CA 1
ATOM 7782 C C . VAL A 1 1019 ? 13.227 -65.375 -22.875 1 47.47 1019 VAL A C 1
ATOM 7784 O O . VAL A 1 1019 ? 13.453 -65.438 -21.672 1 47.47 1019 VAL A O 1
ATOM 7787 N N . SER A 1 1020 ? 14.32 -65.5 -23.609 1 56.78 1020 SER A N 1
ATOM 7788 C CA . SER A 1 1020 ? 15.734 -65.125 -23.578 1 56.78 1020 SER A CA 1
ATOM 7789 C C . SER A 1 1020 ? 15.922 -63.719 -23.031 1 56.78 1020 SER A C 1
ATOM 7791 O O . SER A 1 1020 ? 16.797 -63 -23.5 1 56.78 1020 SER A O 1
ATOM 7793 N N . ARG A 1 1021 ? 15.188 -63.281 -22.141 1 64.25 1021 ARG A N 1
ATOM 7794 C CA . ARG A 1 1021 ? 15.203 -61.875 -21.672 1 64.25 1021 ARG A CA 1
ATOM 7795 C C . ARG A 1 1021 ? 15.32 -61.812 -20.156 1 64.25 1021 ARG A C 1
ATOM 7797 O O . ARG A 1 1021 ? 14.844 -62.719 -19.453 1 64.25 1021 ARG A O 1
ATOM 7804 N N . VAL A 1 1022 ? 16.359 -61.031 -19.688 1 66.62 1022 VAL A N 1
ATOM 7805 C CA . VAL A 1 1022 ? 16.578 -60.812 -18.25 1 66.62 1022 VAL A CA 1
ATOM 7806 C C . VAL A 1 1022 ? 15.883 -59.531 -17.797 1 66.62 1022 VAL A C 1
ATOM 7808 O O . VAL A 1 1022 ? 15.75 -58.594 -18.578 1 66.62 1022 VAL A O 1
ATOM 7811 N N . SER A 1 1023 ? 15.3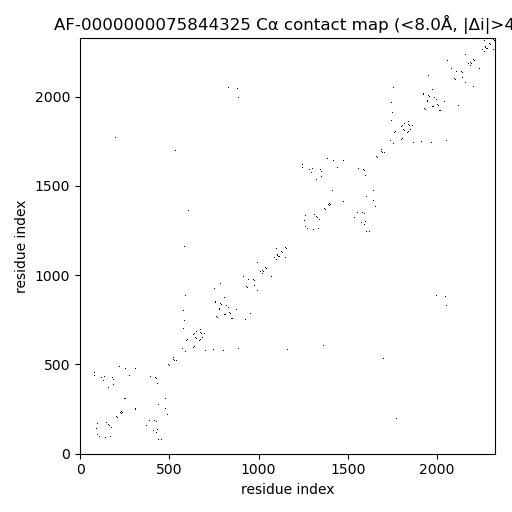91 -59.625 -16.641 1 65.5 1023 SER A N 1
ATOM 7812 C CA . SER A 1 1023 ? 14.766 -58.438 -16.062 1 65.5 1023 SER A CA 1
ATOM 7813 C C . SER A 1 1023 ? 15.789 -57.312 -15.844 1 65.5 1023 SER A C 1
ATOM 7815 O O . SER A 1 1023 ? 17 -57.562 -15.82 1 65.5 1023 SER A O 1
ATOM 7817 N N . ARG A 1 1024 ? 15.43 -56 -15.727 1 70.12 1024 ARG A N 1
ATOM 7818 C CA . ARG A 1 1024 ? 16.312 -54.875 -15.484 1 70.12 1024 ARG A CA 1
ATOM 7819 C C . ARG A 1 1024 ? 17.156 -55.062 -14.234 1 70.12 1024 ARG A C 1
ATOM 7821 O O . ARG A 1 1024 ? 18.344 -54.75 -14.219 1 70.12 1024 ARG A O 1
ATOM 7828 N N . ARG A 1 1025 ? 16.438 -55.594 -13.211 1 68.44 1025 ARG A N 1
ATOM 7829 C CA . ARG A 1 1025 ? 17.156 -55.844 -11.969 1 68.44 1025 ARG A CA 1
ATOM 7830 C C . ARG A 1 1025 ? 18.266 -56.875 -12.172 1 68.44 1025 ARG A C 1
ATOM 7832 O O . ARG A 1 1025 ? 19.375 -56.719 -11.641 1 68.44 1025 ARG A O 1
ATOM 7839 N N . ALA A 1 1026 ? 17.844 -57.906 -12.922 1 72.62 1026 ALA A N 1
ATOM 7840 C CA . ALA A 1 1026 ? 18.844 -58.969 -13.188 1 72.62 1026 ALA A CA 1
ATOM 7841 C C . ALA A 1 1026 ? 20 -58.406 -14.023 1 72.62 1026 ALA A C 1
ATOM 7843 O O . ALA A 1 1026 ? 21.156 -58.75 -13.797 1 72.62 1026 ALA A O 1
ATOM 7844 N N . ALA A 1 1027 ? 19.688 -57.562 -14.93 1 77.81 1027 ALA A N 1
ATOM 7845 C CA . ALA A 1 1027 ? 20.719 -56.938 -15.766 1 77.81 1027 ALA A CA 1
ATOM 7846 C C . ALA A 1 1027 ? 21.672 -56.094 -14.922 1 77.81 1027 ALA A C 1
ATOM 7848 O O . ALA A 1 1027 ? 22.891 -56.156 -15.109 1 77.81 1027 ALA A O 1
ATOM 7849 N N . VAL A 1 1028 ? 21.125 -55.344 -14 1 76.19 1028 VAL A N 1
ATOM 7850 C CA . VAL A 1 1028 ? 21.953 -54.5 -13.125 1 76.19 1028 VAL A CA 1
ATOM 7851 C C . VAL A 1 1028 ? 22.875 -55.406 -12.281 1 76.19 1028 VAL A C 1
ATOM 7853 O O . VAL A 1 1028 ? 24.047 -55.094 -12.078 1 76.19 1028 VAL A O 1
ATOM 7856 N N . ARG A 1 1029 ? 22.281 -56.531 -11.836 1 73.81 1029 ARG A N 1
ATOM 7857 C CA . ARG A 1 1029 ? 23.078 -57.469 -11.062 1 73.81 1029 ARG A CA 1
ATOM 7858 C C . ARG A 1 1029 ? 24.203 -58.062 -11.906 1 73.81 1029 ARG A C 1
ATOM 7860 O O . ARG A 1 1029 ? 25.312 -58.25 -11.414 1 73.81 1029 ARG A O 1
ATOM 7867 N N . LEU A 1 1030 ? 23.859 -58.312 -13.141 1 78.81 1030 LEU A N 1
ATOM 7868 C CA . LEU A 1 1030 ? 24.859 -58.875 -14.031 1 78.81 1030 LEU A CA 1
ATOM 7869 C C . LEU A 1 1030 ? 25.969 -57.875 -14.312 1 78.81 1030 LEU A C 1
ATOM 7871 O O . LEU A 1 1030 ? 27.141 -58.25 -14.367 1 78.81 1030 LEU A O 1
ATOM 7875 N N . LEU A 1 1031 ? 25.578 -56.656 -14.492 1 79.75 1031 LEU A N 1
ATOM 7876 C CA . LEU A 1 1031 ? 26.562 -55.625 -14.719 1 79.75 1031 LEU A CA 1
ATOM 7877 C C . LEU A 1 1031 ? 27.453 -55.438 -13.492 1 79.75 1031 LEU A C 1
ATOM 7879 O O . LEU A 1 1031 ? 28.672 -55.25 -13.625 1 79.75 1031 LEU A O 1
ATOM 7883 N N . ARG A 1 1032 ? 26.828 -55.5 -12.359 1 74.06 1032 ARG A N 1
ATOM 7884 C CA . ARG A 1 1032 ? 27.594 -55.406 -11.125 1 74.06 1032 ARG A CA 1
ATOM 7885 C C . ARG A 1 1032 ? 28.562 -56.562 -11 1 74.06 1032 ARG A C 1
ATOM 7887 O O . ARG A 1 1032 ? 29.719 -56.406 -10.609 1 74.06 1032 ARG A O 1
ATOM 7894 N N . ALA A 1 1033 ? 27.984 -57.719 -11.391 1 72.75 1033 ALA A N 1
ATOM 7895 C CA . ALA A 1 1033 ? 28.797 -58.938 -11.32 1 72.75 1033 ALA A CA 1
ATOM 7896 C C . ALA A 1 1033 ? 29.938 -58.875 -12.336 1 72.75 1033 ALA A C 1
ATOM 7898 O O . ALA A 1 1033 ? 30.984 -59.5 -12.125 1 72.75 1033 ALA A O 1
ATOM 7899 N N . GLY A 1 1034 ? 29.688 -58.219 -13.453 1 72.12 1034 GLY A N 1
ATOM 7900 C CA . GLY A 1 1034 ? 30.703 -58.062 -14.484 1 72.12 1034 GLY A CA 1
ATOM 7901 C C . GLY A 1 1034 ? 31.781 -57.094 -14.117 1 72.12 1034 GLY A C 1
ATOM 7902 O O . GLY A 1 1034 ? 32.75 -56.906 -14.883 1 72.12 1034 GLY A O 1
ATOM 7903 N N . GLY A 1 1035 ? 31.594 -56.438 -12.977 1 64.75 1035 GLY A N 1
ATOM 7904 C CA . GLY A 1 1035 ? 32.625 -55.531 -12.477 1 64.75 1035 GLY A CA 1
ATOM 7905 C C . GLY A 1 1035 ? 32.406 -54.094 -12.836 1 64.75 1035 GLY A C 1
ATOM 7906 O O . GLY A 1 1035 ? 33.312 -53.25 -12.75 1 64.75 1035 GLY A O 1
ATOM 7907 N N . PHE A 1 1036 ? 31.281 -53.75 -13.32 1 69.19 1036 PHE A N 1
ATOM 7908 C CA . PHE A 1 1036 ? 31.031 -52.375 -13.711 1 69.19 1036 PHE A CA 1
ATOM 7909 C C . PHE A 1 1036 ? 30.609 -51.531 -12.5 1 69.19 1036 PHE A C 1
ATOM 7911 O O . PHE A 1 1036 ? 29.891 -52.031 -11.625 1 69.19 1036 PHE A O 1
ATOM 7918 N N . THR A 1 1037 ? 31.172 -50.469 -12.336 1 60.84 1037 THR A N 1
ATOM 7919 C CA . THR A 1 1037 ? 30.719 -49.531 -11.312 1 60.84 1037 THR A CA 1
ATOM 7920 C C . THR A 1 1037 ? 29.438 -48.844 -11.742 1 60.84 1037 THR A C 1
ATOM 7922 O O . THR A 1 1037 ? 29.422 -48.125 -12.742 1 60.84 1037 THR A O 1
ATOM 7925 N N . LEU A 1 1038 ? 28.422 -49.188 -11.055 1 61.38 1038 LEU A N 1
ATOM 7926 C CA . LEU A 1 1038 ? 27.109 -48.688 -11.461 1 61.38 1038 LEU A CA 1
ATOM 7927 C C . LEU A 1 1038 ? 26.859 -47.281 -10.906 1 61.38 1038 LEU A C 1
ATOM 7929 O O . LEU A 1 1038 ? 27.266 -47 -9.781 1 61.38 1038 LEU A O 1
ATOM 7933 N N . PRO A 1 1039 ? 26.469 -46.344 -11.828 1 57.12 1039 PRO A N 1
ATOM 7934 C CA . PRO A 1 1039 ? 26.125 -44.969 -11.383 1 57.12 1039 PRO A CA 1
ATOM 7935 C C . PRO A 1 1039 ? 25.016 -44.969 -10.336 1 57.12 1039 PRO A C 1
ATOM 7937 O O . PRO A 1 1039 ? 24.531 -46.031 -9.93 1 57.12 1039 PRO A O 1
ATOM 7940 N N . THR A 1 1040 ? 24.641 -43.781 -9.867 1 56.16 1040 THR A N 1
ATOM 7941 C CA . THR A 1 1040 ? 23.562 -43.594 -8.922 1 56.16 1040 THR A CA 1
ATOM 7942 C C . THR A 1 1040 ? 22.266 -44.219 -9.438 1 56.16 1040 THR A C 1
ATOM 7944 O O . THR A 1 1040 ? 22.156 -44.5 -10.633 1 56.16 1040 THR A O 1
ATOM 7947 N N . ARG A 1 1041 ? 21.469 -44.594 -8.57 1 52.09 1041 ARG A N 1
ATOM 7948 C CA . ARG A 1 1041 ? 20.234 -45.281 -8.914 1 52.09 1041 ARG A CA 1
ATOM 7949 C C . ARG A 1 1041 ? 19.5 -44.562 -10.039 1 52.09 1041 ARG A C 1
ATOM 7951 O O . ARG A 1 1041 ? 18.984 -45.188 -10.961 1 52.09 1041 ARG A O 1
ATOM 7958 N N . SER A 1 1042 ? 19.562 -43.281 -9.938 1 51.06 1042 SER A N 1
ATOM 7959 C CA . SER A 1 1042 ? 18.875 -42.531 -10.961 1 51.06 1042 SER A CA 1
ATOM 7960 C C . SER A 1 1042 ? 19.547 -42.656 -12.32 1 51.06 1042 SER A C 1
ATOM 7962 O O . SER A 1 1042 ? 18.875 -42.812 -13.344 1 51.06 1042 SER A O 1
ATOM 7964 N N . ALA A 1 1043 ? 20.875 -42.719 -12.227 1 57.28 1043 ALA A N 1
ATOM 7965 C CA . ALA A 1 1043 ? 21.641 -42.844 -13.453 1 57.28 1043 ALA A CA 1
ATOM 7966 C C . ALA A 1 1043 ? 21.5 -44.219 -14.062 1 57.28 1043 ALA A C 1
ATOM 7968 O O . ALA A 1 1043 ? 21.469 -44.375 -15.289 1 57.28 1043 ALA A O 1
ATOM 7969 N N . MET A 1 1044 ? 21.328 -45.125 -13.109 1 63.12 1044 MET A N 1
ATOM 7970 C CA . MET A 1 1044 ? 21.156 -46.5 -13.594 1 63.12 1044 MET A CA 1
ATOM 7971 C C . MET A 1 1044 ? 19.812 -46.656 -14.289 1 63.12 1044 MET A C 1
ATOM 7973 O O . MET A 1 1044 ? 19.734 -47.312 -15.328 1 63.12 1044 MET A O 1
ATOM 7977 N N . GLU A 1 1045 ? 18.938 -46 -13.711 1 58.41 1045 GLU A N 1
ATOM 7978 C CA . GLU A 1 1045 ? 17.625 -46.062 -14.328 1 58.41 1045 GLU A CA 1
ATOM 7979 C C . GLU A 1 1045 ? 17.609 -45.406 -15.703 1 58.41 1045 GLU A C 1
ATOM 7981 O O . GLU A 1 1045 ? 17.016 -45.906 -16.656 1 58.41 1045 GLU A O 1
ATOM 7986 N N . GLU A 1 1046 ? 18.328 -44.375 -15.734 1 60 1046 GLU A N 1
ATOM 7987 C CA . GLU A 1 1046 ? 18.453 -43.688 -17.016 1 60 1046 GLU A CA 1
ATOM 7988 C C . GLU A 1 1046 ? 19.156 -44.594 -18.047 1 60 1046 GLU A C 1
ATOM 7990 O O . GLU A 1 1046 ? 18.766 -44.625 -19.203 1 60 1046 GLU A O 1
ATOM 7995 N N . LEU A 1 1047 ? 20.188 -45.25 -17.531 1 66.81 1047 LEU A N 1
ATOM 7996 C CA . LEU A 1 1047 ? 20.938 -46.156 -18.391 1 66.81 1047 LEU A CA 1
ATOM 7997 C C . LEU A 1 1047 ? 20.047 -47.281 -18.906 1 66.81 1047 LEU A C 1
ATOM 7999 O O . LEU A 1 1047 ? 20.062 -47.625 -20.094 1 66.81 1047 LEU A O 1
ATOM 8003 N N . MET A 1 1048 ? 19.328 -47.781 -17.953 1 64.38 1048 MET A N 1
ATOM 8004 C CA . MET A 1 1048 ? 18.469 -48.906 -18.328 1 64.38 1048 MET A CA 1
ATOM 8005 C C . MET A 1 1048 ? 17.391 -48.469 -19.312 1 64.38 1048 MET A C 1
ATOM 8007 O O . MET A 1 1048 ? 17.031 -49.188 -20.234 1 64.38 1048 MET A O 1
ATOM 8011 N N . ASP A 1 1049 ? 17.094 -47.25 -19.094 1 61.03 1049 ASP A N 1
ATOM 8012 C CA . ASP A 1 1049 ? 16.094 -46.719 -20 1 61.03 1049 ASP A CA 1
ATOM 8013 C C . ASP A 1 1049 ? 16.656 -46.531 -21.406 1 61.03 1049 ASP A C 1
ATOM 8015 O O . ASP A 1 1049 ? 15.969 -46.781 -22.391 1 61.03 1049 ASP A O 1
ATOM 8019 N N . ASN A 1 1050 ? 17.844 -46.125 -21.453 1 62.5 1050 ASN A N 1
ATOM 8020 C CA . ASN A 1 1050 ? 18.516 -45.906 -22.734 1 62.5 1050 ASN A CA 1
ATOM 8021 C C . ASN A 1 1050 ? 18.75 -47.219 -23.453 1 62.5 1050 ASN A C 1
ATOM 8023 O O . ASN A 1 1050 ? 18.656 -47.312 -24.672 1 62.5 1050 ASN A O 1
ATOM 8027 N N . VAL A 1 1051 ? 19.094 -48.219 -22.609 1 67.31 1051 VAL A N 1
ATOM 8028 C CA . VAL A 1 1051 ? 19.406 -49.531 -23.172 1 67.31 1051 VAL A CA 1
ATOM 8029 C C . VAL A 1 1051 ? 18.125 -50.219 -23.609 1 67.31 1051 VAL A C 1
ATOM 8031 O O . VAL A 1 1051 ? 18.078 -50.875 -24.641 1 67.31 1051 VAL A O 1
ATOM 8034 N N . ASP A 1 1052 ? 17.188 -50.031 -22.734 1 59.19 1052 ASP A N 1
ATOM 8035 C CA . ASP A 1 1052 ? 15.883 -50.594 -23.094 1 59.19 1052 ASP A CA 1
ATOM 8036 C C . ASP A 1 1052 ? 15.062 -49.594 -23.891 1 59.19 1052 ASP A C 1
ATOM 8038 O O . ASP A 1 1052 ? 13.969 -49.188 -23.484 1 59.19 1052 ASP A O 1
ATOM 8042 N N . ALA A 1 1053 ? 15.625 -49.094 -24.906 1 56.19 1053 ALA A N 1
ATOM 8043 C CA . ALA A 1 1053 ? 15.047 -48.031 -25.719 1 56.19 1053 ALA A CA 1
ATOM 8044 C C . ALA A 1 1053 ? 13.656 -48.438 -26.219 1 56.19 1053 ALA A C 1
ATOM 8046 O O . ALA A 1 1053 ? 12.836 -47.562 -26.516 1 56.19 1053 ALA A O 1
ATOM 8047 N N . ASP A 1 1054 ? 13.492 -49.812 -26.328 1 48.88 1054 ASP A N 1
ATOM 8048 C CA . ASP A 1 1054 ? 12.195 -50.281 -26.812 1 48.88 1054 ASP A CA 1
ATOM 8049 C C . ASP A 1 1054 ? 11.203 -50.469 -25.672 1 48.88 1054 ASP A C 1
ATOM 8051 O O . ASP A 1 1054 ? 10.078 -50.938 -25.875 1 48.88 1054 ASP A O 1
ATOM 8055 N N . ALA A 1 1055 ? 11.602 -50 -24.469 1 47.91 1055 ALA A N 1
ATOM 8056 C CA . ALA A 1 1055 ? 10.789 -50 -23.25 1 47.91 1055 ALA A CA 1
ATOM 8057 C C . ALA A 1 1055 ? 10.156 -51.375 -23.016 1 47.91 1055 ALA A C 1
ATOM 8059 O O . ALA A 1 1055 ? 9 -51.469 -22.609 1 47.91 1055 ALA A O 1
ATOM 8060 N N . SER A 1 1056 ? 10.727 -52.594 -23.531 1 52.81 1056 SER A N 1
ATOM 8061 C CA . SER A 1 1056 ? 10.18 -53.938 -23.406 1 52.81 1056 SER A CA 1
ATOM 8062 C C . SER A 1 1056 ? 10.336 -54.469 -21.969 1 52.81 1056 SER A C 1
ATOM 8064 O O . SER A 1 1056 ? 9.656 -55.406 -21.578 1 52.81 1056 SER A O 1
ATOM 8066 N N . GLY A 1 1057 ? 11.039 -53.656 -21.172 1 54.03 1057 GLY A N 1
ATOM 8067 C CA . GLY A 1 1057 ? 11.312 -54.062 -19.797 1 54.03 1057 GLY A CA 1
ATOM 8068 C C . GLY A 1 1057 ? 12.312 -55.188 -19.688 1 54.03 1057 GLY A C 1
ATOM 8069 O O . GLY A 1 1057 ? 12.773 -55.5 -18.594 1 54.03 1057 GLY A O 1
ATOM 8070 N N . ASP A 1 1058 ? 12.516 -55.938 -20.859 1 62.91 1058 ASP A N 1
ATOM 8071 C CA . ASP A 1 1058 ? 13.453 -57.031 -20.812 1 62.91 1058 ASP A CA 1
ATOM 8072 C C . ASP A 1 1058 ? 14.789 -56.656 -21.453 1 62.91 1058 ASP A C 1
ATOM 8074 O O . ASP A 1 1058 ? 14.836 -55.844 -22.375 1 62.91 1058 ASP A O 1
ATOM 8078 N N . ILE A 1 1059 ? 15.883 -57.031 -20.891 1 74.25 1059 ILE A N 1
ATOM 8079 C CA . ILE A 1 1059 ? 17.234 -56.75 -21.375 1 74.25 1059 ILE A CA 1
ATOM 8080 C C . ILE A 1 1059 ? 17.812 -58 -22.047 1 74.25 1059 ILE A C 1
ATOM 8082 O O . ILE A 1 1059 ? 18.188 -58.938 -21.375 1 74.25 1059 ILE A O 1
ATOM 8086 N N . SER A 1 1060 ? 17.766 -58.062 -23.422 1 76.62 1060 SER A N 1
ATOM 8087 C CA . SER A 1 1060 ? 18.391 -59.125 -24.188 1 76.62 1060 SER A CA 1
ATOM 8088 C C . SER A 1 1060 ? 19.906 -59.125 -24 1 76.62 1060 SER A C 1
ATOM 8090 O O . SER A 1 1060 ? 20.453 -58.25 -23.375 1 76.62 1060 SER A O 1
ATOM 8092 N N . LYS A 1 1061 ? 20.484 -60.219 -24.531 1 81.12 1061 LYS A N 1
ATOM 8093 C CA . LYS A 1 1061 ? 21.938 -60.344 -24.484 1 81.12 1061 LYS A CA 1
ATOM 8094 C C . LYS A 1 1061 ? 22.609 -59.125 -25.125 1 81.12 1061 LYS A C 1
ATOM 8096 O O . LYS A 1 1061 ? 23.547 -58.562 -24.578 1 81.12 1061 LYS A O 1
ATOM 8101 N N . HIS A 1 1062 ? 22.078 -58.812 -26.203 1 80 1062 HIS A N 1
ATOM 8102 C CA . HIS A 1 1062 ? 22.672 -57.688 -26.938 1 80 1062 HIS A CA 1
ATOM 8103 C C . HIS A 1 1062 ? 22.5 -56.375 -26.172 1 80 1062 HIS A C 1
ATOM 8105 O O . HIS A 1 1062 ? 23.438 -55.562 -26.125 1 80 1062 HIS A O 1
ATOM 8111 N N . LYS A 1 1063 ? 21.422 -56.188 -25.578 1 80.62 1063 LYS A N 1
ATOM 8112 C CA . LYS A 1 1063 ? 21.172 -54.969 -24.812 1 80.62 1063 LYS A CA 1
ATOM 8113 C C . LYS A 1 1063 ? 22.109 -54.875 -23.609 1 80.62 1063 LYS A C 1
ATOM 8115 O O . LYS A 1 1063 ? 22.562 -53.781 -23.25 1 80.62 1063 LYS A O 1
ATOM 8120 N N . LEU A 1 1064 ? 22.266 -55.938 -23.094 1 81 1064 LEU A N 1
ATOM 8121 C CA . LEU A 1 1064 ? 23.188 -56 -21.953 1 81 1064 LEU A CA 1
ATOM 8122 C C . LEU A 1 1064 ? 24.594 -55.594 -22.375 1 81 1064 LEU A C 1
ATOM 8124 O O . LEU A 1 1064 ? 25.281 -54.875 -21.641 1 81 1064 LEU A O 1
ATOM 8128 N N . LEU A 1 1065 ? 24.953 -56.125 -23.516 1 81.12 1065 LEU A N 1
ATOM 8129 C CA . LEU A 1 1065 ? 26.281 -55.781 -24.016 1 81.12 1065 LEU A CA 1
ATOM 8130 C C . LEU A 1 1065 ? 26.375 -54.281 -24.312 1 81.12 1065 LEU A C 1
ATOM 8132 O O . LEU A 1 1065 ? 27.422 -53.688 -24.062 1 81.12 1065 LEU A O 1
ATOM 8136 N N . VAL A 1 1066 ? 25.359 -53.75 -24.828 1 79.38 1066 VAL A N 1
ATOM 8137 C CA . VAL A 1 1066 ? 25.344 -52.312 -25.109 1 79.38 1066 VAL A CA 1
ATOM 8138 C C . VAL A 1 1066 ? 25.453 -51.531 -23.797 1 79.38 1066 VAL A C 1
ATOM 8140 O O . VAL A 1 1066 ? 26.172 -50.531 -23.719 1 79.38 1066 VAL A O 1
ATOM 8143 N N . ALA A 1 1067 ? 24.719 -51.938 -22.828 1 77.38 1067 ALA A N 1
ATOM 8144 C CA . ALA A 1 1067 ? 24.797 -51.281 -21.531 1 77.38 1067 ALA A CA 1
ATOM 8145 C C . ALA A 1 1067 ? 26.219 -51.312 -20.984 1 77.38 1067 ALA A C 1
ATOM 8147 O O . ALA A 1 1067 ? 26.734 -50.312 -20.5 1 77.38 1067 ALA A O 1
ATOM 8148 N N . ALA A 1 1068 ? 26.734 -52.5 -21.094 1 78.19 1068 ALA A N 1
ATOM 8149 C CA . ALA A 1 1068 ? 28.125 -52.656 -20.641 1 78.19 1068 ALA A CA 1
ATOM 8150 C C . ALA A 1 1068 ? 29.062 -51.75 -21.453 1 78.19 1068 ALA A C 1
ATOM 8152 O O . ALA A 1 1068 ? 29.984 -51.156 -20.891 1 78.19 1068 ALA A O 1
ATOM 8153 N N . GLY A 1 1069 ? 28.812 -51.719 -22.688 1 76.44 1069 GLY A N 1
ATOM 8154 C CA . GLY A 1 1069 ? 29.609 -50.875 -23.547 1 76.44 1069 GLY A CA 1
ATOM 8155 C C . GLY A 1 1069 ? 29.469 -49.406 -23.203 1 76.44 1069 GLY A C 1
ATOM 8156 O O . GLY A 1 1069 ? 30.453 -48.656 -23.25 1 76.44 1069 GLY A O 1
ATOM 8157 N N . MET A 1 1070 ? 28.312 -48.969 -22.891 1 74.44 1070 MET A N 1
ATOM 8158 C CA . MET A 1 1070 ? 28.062 -47.562 -22.531 1 74.44 1070 MET A CA 1
ATOM 8159 C C . MET A 1 1070 ? 28.781 -47.188 -21.234 1 74.44 1070 MET A C 1
ATOM 8161 O O . MET A 1 1070 ? 29.344 -46.125 -21.125 1 74.44 1070 MET A O 1
ATOM 8165 N N . ILE A 1 1071 ? 28.688 -48.062 -20.328 1 71.56 1071 ILE A N 1
ATOM 8166 C CA . ILE A 1 1071 ? 29.375 -47.844 -19.062 1 71.56 1071 ILE A CA 1
ATOM 8167 C C . ILE A 1 1071 ? 30.891 -47.75 -19.312 1 71.56 1071 ILE A C 1
ATOM 8169 O O . ILE A 1 1071 ? 31.562 -46.875 -18.781 1 71.56 1071 ILE A O 1
ATOM 8173 N N . ARG A 1 1072 ? 31.281 -48.656 -20.141 1 72.06 1072 ARG A N 1
ATOM 8174 C CA . ARG A 1 1072 ? 32.719 -48.688 -20.438 1 72.06 1072 ARG A CA 1
ATOM 8175 C C . ARG A 1 1072 ? 33.156 -47.438 -21.156 1 72.06 1072 ARG A C 1
ATOM 8177 O O . ARG A 1 1072 ? 34.25 -46.938 -20.938 1 72.06 1072 ARG A O 1
ATOM 8184 N N . HIS A 1 1073 ? 32.344 -47 -21.984 1 72 1073 HIS A N 1
ATOM 8185 C CA . HIS A 1 1073 ? 32.656 -45.75 -22.688 1 72 1073 HIS A CA 1
ATOM 8186 C C . HIS A 1 1073 ? 32.812 -44.594 -21.703 1 72 1073 HIS A C 1
ATOM 8188 O O . HIS A 1 1073 ? 33.75 -43.812 -21.797 1 72 1073 HIS A O 1
ATOM 8194 N N . LYS A 1 1074 ? 31.906 -44.469 -20.891 1 67.31 1074 LYS A N 1
ATOM 8195 C CA . LYS A 1 1074 ? 31.969 -43.406 -19.875 1 67.31 1074 LYS A CA 1
ATOM 8196 C C . LYS A 1 1074 ? 33.219 -43.562 -19.016 1 67.31 1074 LYS A C 1
ATOM 8198 O O . LYS A 1 1074 ? 33.844 -42.562 -18.656 1 67.31 1074 LYS A O 1
ATOM 8203 N N . GLU A 1 1075 ? 33.531 -44.75 -18.812 1 64.31 1075 GLU A N 1
ATOM 8204 C CA . GLU A 1 1075 ? 34.75 -45.031 -18.031 1 64.31 1075 GLU A CA 1
ATOM 8205 C C . GLU A 1 1075 ? 36 -44.594 -18.812 1 64.31 1075 GLU A C 1
ATOM 8207 O O . GLU A 1 1075 ? 36.906 -44.031 -18.234 1 64.31 1075 GLU A O 1
ATOM 8212 N N . ARG A 1 1076 ? 36 -44.906 -20.094 1 67.81 1076 ARG A N 1
ATOM 8213 C CA . ARG A 1 1076 ? 37.125 -44.531 -20.922 1 67.81 1076 ARG A CA 1
ATOM 8214 C C . ARG A 1 1076 ? 37.25 -43 -21 1 67.81 1076 ARG A C 1
ATOM 8216 O O . ARG A 1 1076 ? 38.375 -42.5 -20.969 1 67.81 1076 ARG A O 1
ATOM 8223 N N . GLN A 1 1077 ? 36.156 -42.438 -21.172 1 65.5 1077 GLN A N 1
ATOM 8224 C CA . GLN A 1 1077 ? 36.219 -40.969 -21.172 1 65.5 1077 GLN A CA 1
ATOM 8225 C C . GLN A 1 1077 ? 36.719 -40.438 -19.844 1 65.5 1077 GLN A C 1
ATOM 8227 O O . GLN A 1 1077 ? 37.5 -39.469 -19.812 1 65.5 1077 GLN A O 1
ATOM 8232 N N . ALA A 1 1078 ? 36.281 -41.031 -18.938 1 64.06 1078 ALA A N 1
ATOM 8233 C CA . ALA A 1 1078 ? 36.719 -40.625 -17.609 1 64.06 1078 ALA A CA 1
ATOM 8234 C C . ALA A 1 1078 ? 38.219 -40.844 -17.453 1 64.06 1078 ALA A C 1
ATOM 8236 O O . ALA A 1 1078 ? 38.906 -40 -16.859 1 64.06 1078 ALA A O 1
ATOM 8237 N N . SER A 1 1079 ? 38.625 -41.938 -18.016 1 65.38 1079 SER A N 1
ATOM 8238 C CA . SER A 1 1079 ? 40.062 -42.25 -17.922 1 65.38 1079 SER A CA 1
ATOM 8239 C C . SER A 1 1079 ? 40.906 -41.25 -18.719 1 65.38 1079 SER A C 1
ATOM 8241 O O . SER A 1 1079 ? 41.938 -40.812 -18.266 1 65.38 1079 SER A O 1
ATOM 8243 N N . ALA A 1 1080 ? 40.438 -40.969 -19.922 1 67.88 1080 ALA A N 1
ATOM 8244 C CA . ALA A 1 1080 ? 41.156 -39.969 -20.719 1 67.88 1080 ALA A CA 1
ATOM 8245 C C . ALA A 1 1080 ? 41.188 -38.625 -20 1 67.88 1080 ALA A C 1
ATOM 8247 O O . ALA A 1 1080 ? 42.219 -37.938 -20.031 1 67.88 1080 ALA A O 1
ATOM 8248 N N . LEU A 1 1081 ? 40.125 -38.375 -19.469 1 73.31 1081 LEU A N 1
ATOM 8249 C CA . LEU A 1 1081 ? 40.062 -37.125 -18.703 1 73.31 1081 LEU A CA 1
ATOM 8250 C C . LEU A 1 1081 ? 41 -37.188 -17.5 1 73.31 1081 LEU A C 1
ATOM 8252 O O . LEU A 1 1081 ? 41.625 -36.156 -17.156 1 73.31 1081 LEU A O 1
ATOM 8256 N N . ALA A 1 1082 ? 41.031 -38.281 -16.891 1 72.94 1082 ALA A N 1
ATOM 8257 C CA . ALA A 1 1082 ? 41.906 -38.438 -15.734 1 72.94 1082 ALA A CA 1
ATOM 8258 C C . ALA A 1 1082 ? 43.375 -38.25 -16.141 1 72.94 1082 ALA A C 1
ATOM 8260 O O . ALA A 1 1082 ? 44.156 -37.625 -15.406 1 72.94 1082 ALA A O 1
ATOM 8261 N N . GLU A 1 1083 ? 43.688 -38.844 -17.281 1 72.69 1083 GLU A N 1
ATOM 8262 C CA . GLU A 1 1083 ? 45.031 -38.688 -17.766 1 72.69 1083 GLU A CA 1
ATOM 8263 C C . GLU A 1 1083 ? 45.344 -37.219 -18.078 1 72.69 1083 GLU A C 1
ATOM 8265 O O . GLU A 1 1083 ? 46.406 -36.719 -17.719 1 72.69 1083 GLU A O 1
ATOM 8270 N N . ALA A 1 1084 ? 44.469 -36.625 -18.781 1 75 1084 ALA A N 1
ATOM 8271 C CA . ALA A 1 1084 ? 44.656 -35.188 -19.078 1 75 1084 ALA A CA 1
ATOM 8272 C C . ALA A 1 1084 ? 44.75 -34.375 -17.797 1 75 1084 ALA A C 1
ATOM 8274 O O . ALA A 1 1084 ? 45.594 -33.469 -17.703 1 75 1084 ALA A O 1
ATOM 8275 N N . PHE A 1 1085 ? 44 -34.688 -16.906 1 78.06 1085 PHE A N 1
ATOM 8276 C CA . PHE A 1 1085 ? 44.031 -34 -15.625 1 78.06 1085 PHE A CA 1
ATOM 8277 C C . PHE A 1 1085 ? 45.344 -34.188 -14.914 1 78.06 1085 PHE A C 1
ATOM 8279 O O . PHE A 1 1085 ? 45.875 -33.25 -14.32 1 78.06 1085 PHE A O 1
ATOM 8286 N N . SER A 1 1086 ? 45.781 -35.406 -14.953 1 75.25 1086 SER A N 1
ATOM 8287 C CA . SER A 1 1086 ? 47.062 -35.688 -14.336 1 75.25 1086 SER A CA 1
ATOM 8288 C C . SER A 1 1086 ? 48.188 -34.938 -15.031 1 75.25 1086 SER A C 1
ATOM 8290 O O . SER A 1 1086 ? 49.094 -34.438 -14.375 1 75.25 1086 SER A O 1
ATOM 8292 N N . GLU A 1 1087 ? 48.094 -34.844 -16.297 1 77.69 1087 GLU A N 1
ATOM 8293 C CA . GLU A 1 1087 ? 49.062 -34.062 -17.047 1 77.69 1087 GLU A CA 1
ATOM 8294 C C . GLU A 1 1087 ? 49 -32.594 -16.688 1 77.69 1087 GLU A C 1
ATOM 8296 O O . GLU A 1 1087 ? 50.031 -31.922 -16.531 1 77.69 1087 GLU A O 1
ATOM 8301 N N . LEU A 1 1088 ? 47.812 -32.156 -16.641 1 77.88 1088 LEU A N 1
ATOM 8302 C CA . LEU A 1 1088 ? 47.625 -30.75 -16.281 1 77.88 1088 LEU A CA 1
ATOM 8303 C C . LEU A 1 1088 ? 48.125 -30.469 -14.875 1 77.88 1088 LEU A C 1
ATOM 8305 O O . LEU A 1 1088 ? 48.719 -29.438 -14.625 1 77.88 1088 LEU A O 1
ATOM 8309 N N . ALA A 1 1089 ? 47.812 -31.359 -14.016 1 77.06 1089 ALA A N 1
ATOM 8310 C CA . ALA A 1 1089 ? 48.281 -31.219 -12.633 1 77.06 1089 ALA A CA 1
ATOM 8311 C C . ALA A 1 1089 ? 49.781 -31.203 -12.562 1 77.06 1089 ALA A C 1
ATOM 8313 O O . ALA A 1 1089 ? 50.375 -30.438 -11.789 1 77.06 1089 ALA A O 1
ATOM 8314 N N . LYS A 1 1090 ? 50.375 -32.062 -13.352 1 75.44 1090 LYS A N 1
ATOM 8315 C CA . LYS A 1 1090 ? 51.812 -32.094 -13.398 1 75.44 1090 LYS A CA 1
ATOM 8316 C C . LYS A 1 1090 ? 52.406 -30.812 -13.953 1 75.44 1090 LYS A C 1
ATOM 8318 O O . LYS A 1 1090 ? 53.375 -30.281 -13.422 1 75.44 1090 LYS A O 1
ATOM 8323 N N . GLN A 1 1091 ? 51.75 -30.328 -14.969 1 77.19 1091 GLN A N 1
ATOM 8324 C CA . GLN A 1 1091 ? 52.219 -29.094 -15.57 1 77.19 1091 GLN A CA 1
ATOM 8325 C C . GLN A 1 1091 ? 52.062 -27.922 -14.609 1 77.19 1091 GLN A C 1
ATOM 8327 O O . GLN A 1 1091 ? 52.875 -26.984 -14.633 1 77.19 1091 GLN A O 1
ATOM 8332 N N . ALA A 1 1092 ? 51 -27.922 -13.82 1 75.75 1092 ALA A N 1
ATOM 8333 C CA . ALA A 1 1092 ? 50.75 -26.859 -12.867 1 75.75 1092 ALA A CA 1
ATOM 8334 C C . ALA A 1 1092 ? 51.594 -27 -11.617 1 75.75 1092 ALA A C 1
ATOM 8336 O O . ALA A 1 1092 ? 51.656 -26.078 -10.789 1 75.75 1092 ALA A O 1
ATOM 8337 N N . GLY A 1 1093 ? 52.469 -27.969 -11.438 1 67.12 1093 GLY A N 1
ATOM 8338 C CA . GLY A 1 1093 ? 53.344 -28.203 -10.312 1 67.12 1093 GLY A CA 1
ATOM 8339 C C . GLY A 1 1093 ? 52.656 -28.781 -9.102 1 67.12 1093 GLY A C 1
ATOM 8340 O O . GLY A 1 1093 ? 53.031 -28.516 -7.965 1 67.12 1093 GLY A O 1
ATOM 8341 N N . CYS A 1 1094 ? 51.344 -29.328 -9.234 1 64.5 1094 CYS A N 1
ATOM 8342 C CA . CYS A 1 1094 ? 50.594 -29.875 -8.109 1 64.5 1094 CYS A CA 1
ATOM 8343 C C . CYS A 1 1094 ? 51.281 -31.109 -7.551 1 64.5 1094 CYS A C 1
ATOM 8345 O O . CYS A 1 1094 ? 51.938 -31.859 -8.297 1 64.5 1094 CYS A O 1
ATOM 8347 N N . GLU A 1 1095 ? 51.625 -31.109 -6.227 1 55.66 1095 GLU A N 1
ATOM 8348 C CA . GLU A 1 1095 ? 52.219 -32.312 -5.605 1 55.66 1095 GLU A CA 1
ATOM 8349 C C . GLU A 1 1095 ? 51.375 -33.531 -5.906 1 55.66 1095 GLU A C 1
ATOM 8351 O O . GLU A 1 1095 ? 50.156 -33.469 -6.074 1 55.66 1095 GLU A O 1
ATOM 8356 N N . ALA A 1 1096 ? 52 -34.656 -6.23 1 49.81 1096 ALA A N 1
ATOM 8357 C CA . ALA A 1 1096 ? 51.562 -35.938 -6.727 1 49.81 1096 ALA A CA 1
ATOM 8358 C C . ALA A 1 1096 ? 50.281 -36.406 -6.035 1 49.81 1096 ALA A C 1
ATOM 8360 O O . ALA A 1 1096 ? 49.438 -37.062 -6.656 1 49.81 1096 ALA A O 1
ATOM 8361 N N . VAL A 1 1097 ? 50.062 -36.219 -4.711 1 47.56 1097 VAL A N 1
ATOM 8362 C CA . VAL A 1 1097 ? 49.125 -36.969 -3.875 1 47.56 1097 VAL A CA 1
ATOM 8363 C C . VAL A 1 1097 ? 47.719 -36.438 -4.094 1 47.56 1097 VAL A C 1
ATOM 8365 O O . VAL A 1 1097 ? 46.781 -37.219 -4.207 1 47.56 1097 VAL A O 1
ATOM 8368 N N . THR A 1 1098 ? 47.438 -35.156 -3.881 1 53.97 1098 THR A N 1
ATOM 8369 C CA . THR A 1 1098 ? 46.062 -34.75 -3.711 1 53.97 1098 THR A CA 1
ATOM 8370 C C . THR A 1 1098 ? 45.438 -34.375 -5.055 1 53.97 1098 THR A C 1
ATOM 8372 O O . THR A 1 1098 ? 44.219 -34.469 -5.227 1 53.97 1098 THR A O 1
ATOM 8375 N N . GLN A 1 1099 ? 45.844 -34.594 -6.219 1 61.97 1099 GLN A N 1
ATOM 8376 C CA . GLN A 1 1099 ? 45.469 -34.344 -7.602 1 61.97 1099 GLN A CA 1
ATOM 8377 C C . GLN A 1 1099 ? 44.312 -33.344 -7.68 1 61.97 1099 GLN A C 1
ATOM 8379 O O . GLN A 1 1099 ? 43.281 -33.625 -8.281 1 61.97 1099 GLN A O 1
ATOM 8384 N N . GLU A 1 1100 ? 44.219 -32.219 -6.918 1 78.25 1100 GLU A N 1
ATOM 8385 C CA . GLU A 1 1100 ? 43.25 -31.125 -6.988 1 78.25 1100 GLU A CA 1
ATOM 8386 C C . GLU A 1 1100 ? 43.906 -29.844 -7.523 1 78.25 1100 GLU A C 1
ATOM 8388 O O . GLU A 1 1100 ? 45.062 -29.547 -7.211 1 78.25 1100 GLU A O 1
ATOM 8393 N N . LEU A 1 1101 ? 43.219 -29.141 -8.469 1 81.19 1101 LEU A N 1
ATOM 8394 C CA . LEU A 1 1101 ? 43.719 -27.906 -9.07 1 81.19 1101 LEU A CA 1
ATOM 8395 C C . LEU A 1 1101 ? 43.188 -26.688 -8.297 1 81.19 1101 LEU A C 1
ATOM 8397 O O . LEU A 1 1101 ? 42 -26.531 -8.117 1 81.19 1101 LEU A O 1
ATOM 8401 N N . SER A 1 1102 ? 44.094 -25.938 -7.758 1 84.81 1102 SER A N 1
ATOM 8402 C CA . SER A 1 1102 ? 43.719 -24.719 -7.07 1 84.81 1102 SER A CA 1
ATOM 8403 C C . SER A 1 1102 ? 43.719 -23.516 -8.023 1 84.81 1102 SER A C 1
ATOM 8405 O O . SER A 1 1102 ? 44.125 -23.656 -9.188 1 84.81 1102 SER A O 1
ATOM 8407 N N . ALA A 1 1103 ? 43.219 -22.344 -7.586 1 87.81 1103 ALA A N 1
ATOM 8408 C CA . ALA A 1 1103 ? 43.188 -21.125 -8.391 1 87.81 1103 ALA A CA 1
ATOM 8409 C C . ALA A 1 1103 ? 44.594 -20.688 -8.797 1 87.81 1103 ALA A C 1
ATOM 8411 O O . ALA A 1 1103 ? 44.781 -20.188 -9.898 1 87.81 1103 ALA A O 1
ATOM 8412 N N . ASP A 1 1104 ? 45.562 -20.922 -7.934 1 85.88 1104 ASP A N 1
ATOM 8413 C CA . ASP A 1 1104 ? 46.969 -20.578 -8.234 1 85.88 1104 ASP A CA 1
ATOM 8414 C C . ASP A 1 1104 ? 47.5 -21.422 -9.383 1 85.88 1104 ASP A C 1
ATOM 8416 O O . ASP A 1 1104 ? 48.219 -20.922 -10.242 1 85.88 1104 ASP A O 1
ATOM 8420 N N . HIS A 1 1105 ? 47.156 -22.688 -9.367 1 85.31 1105 HIS A N 1
ATOM 8421 C CA . HIS A 1 1105 ? 47.594 -23.578 -10.43 1 85.31 1105 HIS A CA 1
ATOM 8422 C C . HIS A 1 1105 ? 47 -23.156 -11.773 1 85.31 1105 HIS A C 1
ATOM 8424 O O . HIS A 1 1105 ? 47.719 -23.141 -12.781 1 85.31 1105 HIS A O 1
ATOM 8430 N N . LEU A 1 1106 ? 45.781 -22.781 -11.711 1 85.12 1106 LEU A N 1
ATOM 8431 C CA . LEU A 1 1106 ? 45.094 -22.422 -12.945 1 85.12 1106 LEU A CA 1
ATOM 8432 C C . LEU A 1 1106 ? 45.594 -21.094 -13.492 1 85.12 1106 LEU A C 1
ATOM 8434 O O . LEU A 1 1106 ? 45.688 -20.906 -14.711 1 85.12 1106 LEU A O 1
ATOM 8438 N N . SER A 1 1107 ? 45.875 -20.266 -12.562 1 88.06 1107 SER A N 1
ATOM 8439 C CA . SER A 1 1107 ? 46.406 -18.969 -12.992 1 88.06 1107 SER A CA 1
ATOM 8440 C C . SER A 1 1107 ? 47.719 -19.125 -13.758 1 88.06 1107 SER A C 1
ATOM 8442 O O . SER A 1 1107 ? 47.938 -18.469 -14.773 1 88.06 1107 SER A O 1
ATOM 8444 N N . LYS A 1 1108 ? 48.531 -20.031 -13.352 1 82.56 1108 LYS A N 1
ATOM 8445 C CA . LYS A 1 1108 ? 49.812 -20.281 -13.992 1 82.56 1108 LYS A CA 1
ATOM 8446 C C . LYS A 1 1108 ? 49.625 -21.047 -15.305 1 82.56 1108 LYS A C 1
ATOM 8448 O O . LYS A 1 1108 ? 50.281 -20.734 -16.297 1 82.56 1108 LYS A O 1
ATOM 8453 N N . LEU A 1 1109 ? 48.75 -21.969 -15.211 1 80.56 1109 LEU A N 1
ATOM 8454 C CA . LEU A 1 1109 ? 48.562 -22.844 -16.359 1 80.56 1109 LEU A CA 1
ATOM 8455 C C . LEU A 1 1109 ? 47.938 -22.078 -17.516 1 80.56 1109 LEU A C 1
ATOM 8457 O O . LEU A 1 1109 ? 48.312 -22.281 -18.672 1 80.56 1109 LEU A O 1
ATOM 8461 N N . LEU A 1 1110 ? 47 -21.203 -17.234 1 82.62 1110 LEU A N 1
ATOM 8462 C CA . LEU A 1 1110 ? 46.219 -20.531 -18.266 1 82.62 1110 LEU A CA 1
ATOM 8463 C C . LEU A 1 1110 ? 46.719 -19.125 -18.5 1 82.62 1110 LEU A C 1
ATOM 8465 O O . LEU A 1 1110 ? 46.312 -18.453 -19.453 1 82.62 1110 LEU A O 1
ATOM 8469 N N . ASN A 1 1111 ? 47.625 -18.641 -17.797 1 80.5 1111 ASN A N 1
ATOM 8470 C CA . ASN A 1 1111 ? 48.156 -17.281 -17.875 1 80.5 1111 ASN A CA 1
ATOM 8471 C C . ASN A 1 1111 ? 47.062 -16.234 -17.781 1 80.5 1111 ASN A C 1
ATOM 8473 O O . ASN A 1 1111 ? 46.938 -15.367 -18.641 1 80.5 1111 ASN A O 1
ATOM 8477 N N . VAL A 1 1112 ? 46.188 -16.422 -16.828 1 86.06 1112 VAL A N 1
ATOM 8478 C CA . VAL A 1 1112 ? 45.062 -15.492 -16.578 1 86.06 1112 VAL A CA 1
ATOM 8479 C C . VAL A 1 1112 ? 45.219 -14.852 -15.211 1 86.06 1112 VAL A C 1
ATOM 8481 O O . VAL A 1 1112 ? 45.969 -15.352 -14.367 1 86.06 1112 VAL A O 1
ATOM 8484 N N . ASP A 1 1113 ? 44.531 -13.68 -15.047 1 87.12 1113 ASP A N 1
ATOM 8485 C CA . ASP A 1 1113 ? 44.531 -12.977 -13.766 1 87.12 1113 ASP A CA 1
ATOM 8486 C C . ASP A 1 1113 ? 44 -13.867 -12.656 1 87.12 1113 ASP A C 1
ATOM 8488 O O . ASP A 1 1113 ? 43.188 -14.766 -12.914 1 87.12 1113 ASP A O 1
ATOM 8492 N N . MET A 1 1114 ? 44.469 -13.68 -11.477 1 88 1114 MET A N 1
ATOM 8493 C CA . MET A 1 1114 ? 44.062 -14.469 -10.312 1 88 1114 MET A CA 1
ATOM 8494 C C . MET A 1 1114 ? 42.562 -14.367 -10.102 1 88 1114 MET A C 1
ATOM 8496 O O . MET A 1 1114 ? 41.906 -15.336 -9.68 1 88 1114 MET A O 1
ATOM 8500 N N . ALA A 1 1115 ? 42 -13.312 -10.461 1 86.44 1115 ALA A N 1
ATOM 8501 C CA . ALA A 1 1115 ? 40.562 -13.117 -10.281 1 86.44 1115 ALA A CA 1
ATOM 8502 C C . ALA A 1 1115 ? 39.781 -14.039 -11.203 1 86.44 1115 ALA A C 1
ATOM 8504 O O . ALA A 1 1115 ? 38.75 -14.609 -10.789 1 86.44 1115 ALA A O 1
ATOM 8505 N N . VAL A 1 1116 ? 40.281 -14.164 -12.328 1 88.69 1116 VAL A N 1
ATOM 8506 C CA . VAL A 1 1116 ? 39.594 -15.008 -13.312 1 88.69 1116 VAL A CA 1
ATOM 8507 C C . VAL A 1 1116 ? 39.75 -16.484 -12.93 1 88.69 1116 VAL A C 1
ATOM 8509 O O . VAL A 1 1116 ? 38.812 -17.266 -13.031 1 88.69 1116 VAL A O 1
ATOM 8512 N N . ALA A 1 1117 ? 40.969 -16.797 -12.438 1 88.56 1117 ALA A N 1
ATOM 8513 C CA . ALA A 1 1117 ? 41.219 -18.172 -12.016 1 88.56 1117 ALA A CA 1
ATOM 8514 C C . ALA A 1 1117 ? 40.312 -18.562 -10.836 1 88.56 1117 ALA A C 1
ATOM 8516 O O . ALA A 1 1117 ? 39.781 -19.672 -10.781 1 88.56 1117 ALA A O 1
ATOM 8517 N N . GLU A 1 1118 ? 40.219 -17.641 -10.008 1 88.81 1118 GLU A N 1
ATOM 8518 C CA . GLU A 1 1118 ? 39.344 -17.891 -8.852 1 88.81 1118 GLU A CA 1
ATOM 8519 C C . GLU A 1 1118 ? 37.906 -18.062 -9.266 1 88.81 1118 GLU A C 1
ATOM 8521 O O . GLU A 1 1118 ? 37.188 -18.875 -8.68 1 88.81 1118 GLU A O 1
ATOM 8526 N N . GLU A 1 1119 ? 37.469 -17.344 -10.227 1 89.19 1119 GLU A N 1
ATOM 8527 C CA . GLU A 1 1119 ? 36.094 -17.453 -10.711 1 89.19 1119 GLU A CA 1
ATOM 8528 C C . GLU A 1 1119 ? 35.844 -18.797 -11.375 1 89.19 1119 GLU A C 1
ATOM 8530 O O . GLU A 1 1119 ? 34.781 -19.391 -11.211 1 89.19 1119 GLU A O 1
ATOM 8535 N N . ILE A 1 1120 ? 36.812 -19.266 -12.055 1 87.31 1120 ILE A N 1
ATOM 8536 C CA . ILE A 1 1120 ? 36.688 -20.562 -12.719 1 87.31 1120 ILE A CA 1
ATOM 8537 C C . ILE A 1 1120 ? 36.562 -21.672 -11.68 1 87.31 1120 ILE A C 1
ATOM 8539 O O . ILE A 1 1120 ? 35.75 -22.562 -11.797 1 87.31 1120 ILE A O 1
ATOM 8543 N N . VAL A 1 1121 ? 37.406 -21.531 -10.695 1 87.31 1121 VAL A N 1
ATOM 8544 C CA . VAL A 1 1121 ? 37.375 -22.531 -9.641 1 87.31 1121 VAL A CA 1
ATOM 8545 C C . VAL A 1 1121 ? 36.031 -22.484 -8.906 1 87.31 1121 VAL A C 1
ATOM 8547 O O . VAL A 1 1121 ? 35.5 -23.531 -8.555 1 87.31 1121 VAL A O 1
ATOM 8550 N N . PHE A 1 1122 ? 35.594 -21.312 -8.781 1 88.44 1122 PHE A N 1
ATOM 8551 C CA . PHE A 1 1122 ? 34.312 -21.125 -8.102 1 88.44 1122 PHE A CA 1
ATOM 8552 C C . PHE A 1 1122 ? 33.188 -21.797 -8.883 1 88.44 1122 PHE A C 1
ATOM 8554 O O . PHE A 1 1122 ? 32.312 -22.438 -8.297 1 88.44 1122 PHE A O 1
ATOM 8561 N N . LEU A 1 1123 ? 33.125 -21.672 -10.094 1 86.25 1123 LEU A N 1
ATOM 8562 C CA . LEU A 1 1123 ? 32.062 -22.234 -10.93 1 86.25 1123 LEU A CA 1
ATOM 8563 C C . LEU A 1 1123 ? 32.188 -23.75 -11.023 1 86.25 1123 LEU A C 1
ATOM 8565 O O . LEU A 1 1123 ? 31.172 -24.438 -11.172 1 86.25 1123 LEU A O 1
ATOM 8569 N N . ALA A 1 1124 ? 33.375 -24.172 -10.844 1 82.5 1124 ALA A N 1
ATOM 8570 C CA . ALA A 1 1124 ? 33.625 -25.609 -11.008 1 82.5 1124 ALA A CA 1
ATOM 8571 C C . ALA A 1 1124 ? 33.438 -26.344 -9.688 1 82.5 1124 ALA A C 1
ATOM 8573 O O . ALA A 1 1124 ? 33.062 -27.531 -9.68 1 82.5 1124 ALA A O 1
ATOM 8574 N N . ASP A 1 1125 ? 33.625 -25.688 -8.617 1 80.44 1125 ASP A N 1
ATOM 8575 C CA . ASP A 1 1125 ? 33.594 -26.328 -7.309 1 80.44 1125 ASP A CA 1
ATOM 8576 C C . ASP A 1 1125 ? 32.156 -26.625 -6.875 1 80.44 1125 ASP A C 1
ATOM 8578 O O . ASP A 1 1125 ? 31.391 -25.703 -6.598 1 80.44 1125 ASP A O 1
ATOM 8582 N N . LEU A 1 1126 ? 31.781 -27.828 -6.789 1 77.19 1126 LEU A N 1
ATOM 8583 C CA . LEU A 1 1126 ? 30.422 -28.219 -6.398 1 77.19 1126 LEU A CA 1
ATOM 8584 C C . LEU A 1 1126 ? 30.391 -28.656 -4.934 1 77.19 1126 LEU A C 1
ATOM 8586 O O . LEU A 1 1126 ? 29.312 -28.891 -4.379 1 77.19 1126 LEU A O 1
ATOM 8590 N N . ASP A 1 1127 ? 31.562 -28.781 -4.258 1 70.56 1127 ASP A N 1
ATOM 8591 C CA . ASP A 1 1127 ? 31.625 -29.219 -2.865 1 70.56 1127 ASP A CA 1
ATOM 8592 C C . ASP A 1 1127 ? 30.906 -28.219 -1.954 1 70.56 1127 ASP A C 1
ATOM 8594 O O . ASP A 1 1127 ? 30.438 -28.578 -0.875 1 70.56 1127 ASP A O 1
ATOM 8598 N N . ARG A 1 1128 ? 30.906 -27.047 -2.451 1 73 1128 ARG A N 1
ATOM 8599 C CA . ARG A 1 1128 ? 30.281 -26.016 -1.641 1 73 1128 ARG A CA 1
ATOM 8600 C C . ARG A 1 1128 ? 28.781 -26.297 -1.452 1 73 1128 ARG A C 1
ATOM 8602 O O . ARG A 1 1128 ? 28.172 -25.812 -0.491 1 73 1128 ARG A O 1
ATOM 8609 N N . PHE A 1 1129 ? 28.234 -27.016 -2.363 1 69 1129 PHE A N 1
ATOM 8610 C CA . PHE A 1 1129 ? 26.797 -27.297 -2.277 1 69 1129 PHE A CA 1
ATOM 8611 C C . PHE A 1 1129 ? 26.531 -28.562 -1.465 1 69 1129 PHE A C 1
ATOM 8613 O O . PHE A 1 1129 ? 25.422 -28.781 -1.009 1 69 1129 PHE A O 1
ATOM 8620 N N . SER A 1 1130 ? 27.484 -29.531 -1.434 1 57.31 1130 SER A N 1
ATOM 8621 C CA . SER A 1 1130 ? 27.312 -30.797 -0.719 1 57.31 1130 SER A CA 1
ATOM 8622 C C . SER A 1 1130 ? 27.438 -30.594 0.789 1 57.31 1130 SER A C 1
ATOM 8624 O O . SER A 1 1130 ? 26.734 -31.25 1.566 1 57.31 1130 SER A O 1
ATOM 8626 N N . ASN A 1 1131 ? 28.656 -29.969 1.311 1 48.06 1131 ASN A N 1
ATOM 8627 C CA . ASN A 1 1131 ? 28.938 -29.953 2.742 1 48.06 1131 ASN A CA 1
ATOM 8628 C C . ASN A 1 1131 ? 28.047 -28.953 3.477 1 48.06 1131 ASN A C 1
ATOM 8630 O O . ASN A 1 1131 ? 27.625 -29.203 4.605 1 48.06 1131 ASN A O 1
ATOM 8634 N N . ASN A 1 1132 ? 28.297 -27.438 3.346 1 39.28 1132 ASN A N 1
ATOM 8635 C CA . ASN A 1 1132 ? 27.75 -26.312 4.094 1 39.28 1132 ASN A CA 1
ATOM 8636 C C . ASN A 1 1132 ? 26.656 -25.594 3.303 1 39.28 1132 ASN A C 1
ATOM 8638 O O . ASN A 1 1132 ? 26.922 -25.062 2.219 1 39.28 1132 ASN A O 1
ATOM 8642 N N . PRO A 1 1133 ? 25.5 -25.828 3.59 1 38.78 1133 PRO A N 1
ATOM 8643 C CA . PRO A 1 1133 ? 24.531 -25.047 2.803 1 38.78 1133 PRO A CA 1
ATOM 8644 C C . PRO A 1 1133 ? 24.891 -23.578 2.73 1 38.78 1133 PRO A C 1
ATOM 8646 O O . PRO A 1 1133 ? 25.234 -22.969 3.746 1 38.78 1133 PRO A O 1
ATOM 8649 N N . PRO A 1 1134 ? 25.312 -23.031 1.634 1 35.44 1134 PRO A N 1
ATOM 8650 C CA . PRO A 1 1134 ? 25.906 -21.688 1.609 1 35.44 1134 PRO A CA 1
ATOM 8651 C C . PRO A 1 1134 ? 25.219 -20.734 2.588 1 35.44 1134 PRO A C 1
ATOM 8653 O O . PRO A 1 1134 ? 25.844 -19.766 3.041 1 35.44 1134 PRO A O 1
ATOM 8656 N N . PHE A 1 1135 ? 23.812 -20.703 2.551 1 35.22 1135 PHE A N 1
ATOM 8657 C CA . PHE A 1 1135 ? 23.219 -19.516 3.146 1 35.22 1135 PHE A CA 1
ATOM 8658 C C . PHE A 1 1135 ? 23.109 -19.672 4.66 1 35.22 1135 PHE A C 1
ATOM 8660 O O . PHE A 1 1135 ? 22.422 -18.891 5.316 1 35.22 1135 PHE A O 1
ATOM 8667 N N . GLN A 1 1136 ? 23.328 -20.719 5.258 1 32.44 1136 GLN A N 1
ATOM 8668 C CA . GLN A 1 1136 ? 23.406 -20.594 6.711 1 32.44 1136 GLN A CA 1
ATOM 8669 C C . GLN A 1 1136 ? 24.625 -19.75 7.113 1 32.44 1136 GLN A C 1
ATOM 8671 O O . GLN A 1 1136 ? 25.766 -20.125 6.82 1 32.44 1136 GLN A O 1
ATOM 8676 N N . ILE A 1 1137 ? 24.359 -18.531 7.281 1 32.62 1137 ILE A N 1
ATOM 8677 C CA . ILE A 1 1137 ? 25.328 -17.703 7.98 1 32.62 1137 ILE A CA 1
ATOM 8678 C C . ILE A 1 1137 ? 25.875 -18.453 9.188 1 32.62 1137 ILE A C 1
ATOM 8680 O O . ILE A 1 1137 ? 25.234 -18.484 10.25 1 32.62 1137 ILE A O 1
ATOM 8684 N N . THR A 1 1138 ? 26.156 -19.719 9.148 1 30.95 1138 THR A N 1
ATOM 8685 C CA . THR A 1 1138 ? 26.938 -20.125 10.305 1 30.95 1138 THR A CA 1
ATOM 8686 C C . THR A 1 1138 ? 28.047 -19.109 10.586 1 30.95 1138 THR A C 1
ATOM 8688 O O . THR A 1 1138 ? 28.672 -18.594 9.648 1 30.95 1138 THR A O 1
ATOM 8691 N N . LYS A 1 1139 ? 28.109 -18.734 11.828 1 32.16 1139 LYS A N 1
ATOM 8692 C CA . LYS A 1 1139 ? 29.281 -18.062 12.367 1 32.16 1139 LYS A CA 1
ATOM 8693 C C . LYS A 1 1139 ? 30.562 -18.75 11.914 1 32.16 1139 LYS A C 1
ATOM 8695 O O . LYS A 1 1139 ? 30.969 -19.766 12.477 1 32.16 1139 LYS A O 1
ATOM 8700 N N . ARG A 1 1140 ? 30.875 -18.719 10.742 1 34.34 1140 ARG A N 1
ATOM 8701 C CA . ARG A 1 1140 ? 32.25 -19.047 10.453 1 34.34 1140 ARG A CA 1
ATOM 8702 C C . ARG A 1 1140 ? 33.219 -18.344 11.422 1 34.34 1140 ARG A C 1
ATOM 8704 O O . ARG A 1 1140 ? 33.5 -17.156 11.266 1 34.34 1140 ARG A O 1
ATOM 8711 N N . THR A 1 1141 ? 33.031 -18.516 12.711 1 32.69 1141 THR A N 1
ATOM 8712 C CA . THR A 1 1141 ? 34.031 -18.016 13.625 1 32.69 1141 THR A CA 1
ATOM 8713 C C . THR A 1 1141 ? 35.438 -18.312 13.094 1 32.69 1141 THR A C 1
ATOM 8715 O O . THR A 1 1141 ? 36.375 -17.5 13.273 1 32.69 1141 THR A O 1
ATOM 8718 N N . SER A 1 1142 ? 36 -19.766 13.219 1 31.55 1142 SER A N 1
ATOM 8719 C CA . SER A 1 1142 ? 37.438 -20.062 13.203 1 31.55 1142 SER A CA 1
ATOM 8720 C C . SER A 1 1142 ? 38 -20.031 11.789 1 31.55 1142 SER A C 1
ATOM 8722 O O . SER A 1 1142 ? 37.312 -20.406 10.836 1 31.55 1142 SER A O 1
ATOM 8724 N N . THR A 1 1143 ? 39 -19.359 11.43 1 37.06 1143 THR A N 1
ATOM 8725 C CA . THR A 1 1143 ? 39.969 -19.203 10.336 1 37.06 1143 THR A CA 1
ATOM 8726 C C . THR A 1 1143 ? 40.312 -20.562 9.719 1 37.06 1143 THR A C 1
ATOM 8728 O O . THR A 1 1143 ? 40.938 -20.641 8.664 1 37.06 1143 THR A O 1
ATOM 8731 N N . ALA A 1 1144 ? 40.344 -21.703 10.492 1 34.62 1144 ALA A N 1
ATOM 8732 C CA . ALA A 1 1144 ? 41.125 -22.891 10.164 1 34.62 1144 ALA A CA 1
ATOM 8733 C C . ALA A 1 1144 ? 40.531 -23.609 8.953 1 34.62 1144 ALA A C 1
ATOM 8735 O O . ALA A 1 1144 ? 41.281 -24.188 8.141 1 34.62 1144 ALA A O 1
ATOM 8736 N N . ASP A 1 1145 ? 39.219 -24.016 8.875 1 37.62 1145 ASP A N 1
ATOM 8737 C CA . ASP A 1 1145 ? 38.875 -25.078 7.945 1 37.62 1145 ASP A CA 1
ATOM 8738 C C . ASP A 1 1145 ? 38.438 -24.5 6.598 1 37.62 1145 ASP A C 1
ATOM 8740 O O . ASP A 1 1145 ? 37.562 -25.078 5.926 1 37.62 1145 ASP A O 1
ATOM 8744 N N . PHE A 1 1146 ? 38.656 -23.359 6.215 1 46.56 1146 PHE A N 1
ATOM 8745 C CA . PHE A 1 1146 ? 38.406 -22.922 4.844 1 46.56 1146 PHE A CA 1
ATOM 8746 C C . PHE A 1 1146 ? 39.281 -23.703 3.871 1 46.56 1146 PHE A C 1
ATOM 8748 O O . PHE A 1 1146 ? 40.5 -23.438 3.768 1 46.56 1146 PHE A O 1
ATOM 8755 N N . LYS A 1 1147 ? 38.875 -24.922 3.576 1 53.81 1147 LYS A N 1
ATOM 8756 C CA . LYS A 1 1147 ? 39.625 -25.547 2.492 1 53.81 1147 LYS A CA 1
ATOM 8757 C C . LYS A 1 1147 ? 39.531 -24.734 1.206 1 53.81 1147 LYS A C 1
ATOM 8759 O O . LYS A 1 1147 ? 38.438 -24.266 0.841 1 53.81 1147 LYS A O 1
ATOM 8764 N N . GLU A 1 1148 ? 40.469 -24.141 0.734 1 66.88 1148 GLU A N 1
ATOM 8765 C CA . GLU A 1 1148 ? 40.594 -23.453 -0.551 1 66.88 1148 GLU A CA 1
ATOM 8766 C C . GLU A 1 1148 ? 39.875 -24.234 -1.65 1 66.88 1148 GLU A C 1
ATOM 8768 O O . GLU A 1 1148 ? 39.969 -25.453 -1.731 1 66.88 1148 GLU A O 1
ATOM 8773 N N . PRO A 1 1149 ? 38.844 -23.516 -2.332 1 79.12 1149 PRO A N 1
ATOM 8774 C CA . PRO A 1 1149 ? 38.125 -24.203 -3.418 1 79.12 1149 PRO A CA 1
ATOM 8775 C C . PRO A 1 1149 ? 39.094 -24.812 -4.445 1 79.12 1149 PRO A C 1
ATOM 8777 O O . PRO A 1 1149 ? 40.094 -24.203 -4.816 1 79.12 1149 PRO A O 1
ATOM 8780 N N . THR A 1 1150 ? 38.969 -26.109 -4.637 1 81.56 1150 THR A N 1
ATOM 8781 C CA . THR A 1 1150 ? 39.781 -26.828 -5.625 1 81.56 1150 THR A CA 1
ATOM 8782 C C . THR A 1 1150 ? 38.875 -27.562 -6.617 1 81.56 1150 THR A C 1
ATOM 8784 O O . THR A 1 1150 ? 37.688 -27.719 -6.375 1 81.56 1150 THR A O 1
ATOM 8787 N N . ILE A 1 1151 ? 39.406 -27.812 -7.801 1 83.44 1151 ILE A N 1
ATOM 8788 C CA . ILE A 1 1151 ? 38.688 -28.562 -8.836 1 83.44 1151 ILE A CA 1
ATOM 8789 C C . ILE A 1 1151 ? 39.219 -30 -8.883 1 83.44 1151 ILE A C 1
ATOM 8791 O O . ILE A 1 1151 ? 40.406 -30.234 -9.039 1 83.44 1151 ILE A O 1
ATOM 8795 N N . ASP A 1 1152 ? 38.312 -30.906 -8.617 1 79.06 1152 ASP A N 1
ATOM 8796 C CA . ASP A 1 1152 ? 38.688 -32.312 -8.773 1 79.06 1152 ASP A CA 1
ATOM 8797 C C . ASP A 1 1152 ? 38.312 -32.812 -10.164 1 79.06 1152 ASP A C 1
ATOM 8799 O O . ASP A 1 1152 ? 37.875 -32.062 -11.023 1 79.06 1152 ASP A O 1
ATOM 8803 N N . LEU A 1 1153 ? 38.594 -34.031 -10.406 1 73.81 1153 LEU A N 1
ATOM 8804 C CA . LEU A 1 1153 ? 38.406 -34.625 -11.727 1 73.81 1153 LEU A CA 1
ATOM 8805 C C . LEU A 1 1153 ? 36.906 -34.594 -12.102 1 73.81 1153 LEU A C 1
ATOM 8807 O O . LEU A 1 1153 ? 36.562 -34.312 -13.242 1 73.81 1153 LEU A O 1
ATOM 8811 N N . ILE A 1 1154 ? 36 -34.875 -11.195 1 71.19 1154 ILE A N 1
ATOM 8812 C CA . ILE A 1 1154 ? 34.594 -34.938 -11.445 1 71.19 1154 ILE A CA 1
ATOM 8813 C C . ILE A 1 1154 ? 34.062 -33.531 -11.781 1 71.19 1154 ILE A C 1
ATOM 8815 O O . ILE A 1 1154 ? 33.25 -33.375 -12.688 1 71.19 1154 ILE A O 1
ATOM 8819 N N . GLU A 1 1155 ? 34.594 -32.625 -11.133 1 78.12 1155 GLU A N 1
ATOM 8820 C CA . GLU A 1 1155 ? 34.188 -31.234 -11.344 1 78.12 1155 GLU A CA 1
ATOM 8821 C C . GLU A 1 1155 ? 34.656 -30.719 -12.695 1 78.12 1155 GLU A C 1
ATOM 8823 O O . GLU A 1 1155 ? 33.938 -29.953 -13.359 1 78.12 1155 GLU A O 1
ATOM 8828 N N . LEU A 1 1156 ? 35.781 -31.141 -12.984 1 75 1156 LEU A N 1
ATOM 8829 C CA . LEU A 1 1156 ? 36.312 -30.734 -14.289 1 75 1156 LEU A CA 1
ATOM 8830 C C . LEU A 1 1156 ? 35.469 -31.359 -15.406 1 75 1156 LEU A C 1
ATOM 8832 O O . LEU A 1 1156 ? 35.188 -30.703 -16.406 1 75 1156 LEU A O 1
ATOM 8836 N N . TYR A 1 1157 ? 35.125 -32.562 -15.195 1 71.81 1157 TYR A N 1
ATOM 8837 C CA . TYR A 1 1157 ? 34.312 -33.219 -16.188 1 71.81 1157 TYR A CA 1
ATOM 8838 C C . TYR A 1 1157 ? 32.969 -32.531 -16.359 1 71.81 1157 TYR A C 1
ATOM 8840 O O . TYR A 1 1157 ? 32.531 -32.281 -17.484 1 71.81 1157 TYR A O 1
ATOM 8848 N N . ARG A 1 1158 ? 32.406 -32.219 -15.352 1 72.25 1158 ARG A N 1
ATOM 8849 C CA . ARG A 1 1158 ? 31.109 -31.547 -15.391 1 72.25 1158 ARG A CA 1
ATOM 8850 C C . ARG A 1 1158 ? 31.203 -30.188 -16.078 1 72.25 1158 ARG A C 1
ATOM 8852 O O . ARG A 1 1158 ? 30.281 -29.797 -16.797 1 72.25 1158 ARG A O 1
ATOM 8859 N N . LEU A 1 1159 ? 32.219 -29.641 -15.75 1 74.88 1159 LEU A N 1
ATOM 8860 C CA . LEU A 1 1159 ? 32.406 -28.312 -16.328 1 74.88 1159 LEU A CA 1
ATOM 8861 C C . LEU A 1 1159 ? 32.531 -28.391 -17.844 1 74.88 1159 LEU A C 1
ATOM 8863 O O . LEU A 1 1159 ? 31.969 -27.578 -18.578 1 74.88 1159 LEU A O 1
ATOM 8867 N N . ILE A 1 1160 ? 33.219 -29.438 -18.297 1 71.81 1160 ILE A N 1
ATOM 8868 C CA . ILE A 1 1160 ? 33.531 -29.547 -19.719 1 71.81 1160 ILE A CA 1
ATOM 8869 C C . ILE A 1 1160 ? 32.281 -30.062 -20.469 1 71.81 1160 ILE A C 1
ATOM 8871 O O . ILE A 1 1160 ? 31.969 -29.594 -21.562 1 71.81 1160 ILE A O 1
ATOM 8875 N N . VAL A 1 1161 ? 31.547 -30.922 -19.797 1 65.94 1161 VAL A N 1
ATOM 8876 C CA . VAL A 1 1161 ? 30.391 -31.531 -20.453 1 65.94 1161 VAL A CA 1
ATOM 8877 C C . VAL A 1 1161 ? 29.156 -30.672 -20.219 1 65.94 1161 VAL A C 1
ATOM 8879 O O . VAL A 1 1161 ? 28.297 -30.547 -21.094 1 65.94 1161 VAL A O 1
ATOM 8882 N N . GLY A 1 1162 ? 29.031 -30.141 -19.078 1 61.53 1162 GLY A N 1
ATOM 8883 C CA . GLY A 1 1162 ? 27.812 -29.422 -18.719 1 61.53 1162 GLY A CA 1
ATOM 8884 C C . GLY A 1 1162 ? 27.766 -28.031 -19.312 1 61.53 1162 GLY A C 1
ATOM 8885 O O . GLY A 1 1162 ? 26.688 -27.438 -19.438 1 61.53 1162 GLY A O 1
ATOM 8886 N N . TRP A 1 1163 ? 28.844 -27.5 -19.484 1 58.59 1163 TRP A N 1
ATOM 8887 C CA . TRP A 1 1163 ? 28.859 -26.109 -19.922 1 58.59 1163 TRP A CA 1
ATOM 8888 C C . TRP A 1 1163 ? 28.75 -26.031 -21.453 1 58.59 1163 TRP A C 1
ATOM 8890 O O . TRP A 1 1163 ? 29.234 -25.062 -22.062 1 58.59 1163 TRP A O 1
ATOM 8900 N N . THR A 1 1164 ? 28.141 -27.141 -22.062 1 52.31 1164 THR A N 1
ATOM 8901 C CA . THR A 1 1164 ? 27.859 -27.141 -23.5 1 52.31 1164 THR A CA 1
ATOM 8902 C C . THR A 1 1164 ? 26.609 -26.312 -23.797 1 52.31 1164 THR A C 1
ATOM 8904 O O . THR A 1 1164 ? 25.625 -26.375 -23.062 1 52.31 1164 THR A O 1
ATOM 8907 N N . MET B 1 1 ? -32.344 11.445 -27.969 1 15.1 1 MET B N 1
ATOM 8908 C CA . MET B 1 1 ? -32.219 10.43 -29.016 1 15.1 1 MET B CA 1
ATOM 8909 C C . MET B 1 1 ? -31.016 9.523 -28.766 1 15.1 1 MET B C 1
ATOM 8911 O O . MET B 1 1 ? -31.172 8.328 -28.5 1 15.1 1 MET B O 1
ATOM 8915 N N . ALA B 1 2 ? -29.891 9.633 -29.703 1 16.98 2 ALA B N 1
ATOM 8916 C CA . ALA B 1 2 ? -29.141 8.578 -30.391 1 16.98 2 ALA B CA 1
ATOM 8917 C C . ALA B 1 2 ? -28.25 7.812 -29.406 1 16.98 2 ALA B C 1
ATOM 8919 O O . ALA B 1 2 ? -27.938 8.312 -28.328 1 16.98 2 ALA B O 1
ATOM 8920 N N . ASP B 1 3 ? -27.531 6.637 -29.891 1 16.91 3 ASP B N 1
ATOM 8921 C CA . ASP B 1 3 ? -27.031 5.27 -29.922 1 16.91 3 ASP B CA 1
ATOM 8922 C C . ASP B 1 3 ? -25.594 5.207 -29.391 1 16.91 3 ASP B C 1
ATOM 8924 O O . ASP B 1 3 ? -24.891 4.23 -29.625 1 16.91 3 ASP B O 1
ATOM 8928 N N . ASP B 1 4 ? -25.016 6.262 -29.031 1 19.78 4 ASP B N 1
ATOM 8929 C CA . ASP B 1 4 ? -23.562 6.25 -29.141 1 19.78 4 ASP B CA 1
ATOM 8930 C C . ASP B 1 4 ? -22.969 5.133 -28.297 1 19.78 4 ASP B C 1
ATOM 8932 O O . ASP B 1 4 ? -23.297 4.992 -27.109 1 19.78 4 ASP B O 1
ATOM 8936 N N . SER B 1 5 ? -22.5 4.109 -28.969 1 20.23 5 SER B N 1
ATOM 8937 C CA . SER B 1 5 ? -21.891 2.781 -28.969 1 20.23 5 SER B CA 1
ATOM 8938 C C . SER B 1 5 ? -20.656 2.748 -28.078 1 20.23 5 SER B C 1
ATOM 8940 O O . SER B 1 5 ? -19.797 3.619 -28.188 1 20.23 5 SER B O 1
ATOM 8942 N N . PHE B 1 6 ? -20.766 2.264 -26.922 1 20.06 6 PHE B N 1
ATOM 8943 C CA . PHE B 1 6 ? -19.891 2.008 -25.781 1 20.06 6 PHE B CA 1
ATOM 8944 C C . PHE B 1 6 ? -18.672 1.192 -26.203 1 20.06 6 PHE B C 1
ATOM 8946 O O . PHE B 1 6 ? -18.703 -0.039 -26.172 1 20.06 6 PHE B O 1
ATOM 8953 N N . ALA B 1 7 ? -18.016 1.571 -27.406 1 19.48 7 ALA B N 1
ATOM 8954 C CA . ALA B 1 7 ? -16.875 0.83 -27.922 1 19.48 7 ALA B CA 1
ATOM 8955 C C . ALA B 1 7 ? -15.773 0.723 -26.875 1 19.48 7 ALA B C 1
ATOM 8957 O O . ALA B 1 7 ? -15.32 1.735 -26.328 1 19.48 7 ALA B O 1
ATOM 8958 N N . TYR B 1 8 ? -15.82 -0.325 -26.172 1 20.58 8 TYR B N 1
ATOM 8959 C CA . TYR B 1 8 ? -14.812 -0.864 -25.266 1 20.58 8 TYR B CA 1
ATOM 8960 C C . TYR B 1 8 ? -13.43 -0.805 -25.891 1 20.58 8 TYR B C 1
ATOM 8962 O O . TYR B 1 8 ? -13.102 -1.615 -26.75 1 20.58 8 TYR B O 1
ATOM 8970 N N . THR B 1 9 ? -13.016 0.418 -26.391 1 22.08 9 THR B N 1
ATOM 8971 C CA . THR B 1 9 ? -11.695 0.438 -27 1 22.08 9 THR B CA 1
ATOM 8972 C C . THR B 1 9 ? -10.648 -0.135 -26.031 1 22.08 9 THR B C 1
ATOM 8974 O O . THR B 1 9 ? -10.492 0.357 -24.922 1 22.08 9 THR B O 1
ATOM 8977 N N . LEU B 1 10 ? -10.461 -1.463 -26.078 1 22 10 LEU B N 1
ATOM 8978 C CA . LEU B 1 10 ? -9.32 -2.254 -25.641 1 22 10 LEU B CA 1
ATOM 8979 C C . LEU B 1 10 ? -8.016 -1.518 -25.922 1 22 10 LEU B C 1
ATOM 8981 O O . LEU B 1 10 ? -7.641 -1.326 -27.078 1 22 10 LEU B O 1
ATOM 8985 N N . SER B 1 11 ? -7.855 -0.314 -25.438 1 22.56 11 SER B N 1
ATOM 8986 C CA . SER B 1 11 ? -6.582 0.349 -25.688 1 22.56 11 SER B CA 1
ATOM 8987 C C . SER B 1 11 ? -5.41 -0.6 -25.469 1 22.56 11 SER B C 1
ATOM 8989 O O . SER B 1 11 ? -5.27 -1.183 -24.391 1 22.56 11 SER B O 1
ATOM 8991 N N . THR B 1 12 ? -4.973 -1.364 -26.5 1 23.2 12 THR B N 1
ATOM 8992 C CA . THR B 1 12 ? -3.76 -2.117 -26.797 1 23.2 12 THR B CA 1
ATOM 8993 C C . THR B 1 12 ? -2.518 -1.316 -26.422 1 23.2 12 THR B C 1
ATOM 8995 O O . THR B 1 12 ? -2.121 -0.398 -27.141 1 23.2 12 THR B O 1
ATOM 8998 N N . ARG B 1 13 ? -2.375 -0.846 -25.281 1 26.84 13 ARG B N 1
ATOM 8999 C CA . ARG B 1 13 ? -1.05 -0.302 -25 1 26.84 13 ARG B CA 1
ATOM 9000 C C . ARG B 1 13 ? 0.043 -1.229 -25.516 1 26.84 13 ARG B C 1
ATOM 9002 O O . ARG B 1 13 ? 0.039 -2.428 -25.234 1 26.84 13 ARG B O 1
ATOM 9009 N N . SER B 1 14 ? 0.746 -0.852 -26.656 1 25.02 14 SER B N 1
ATOM 9010 C CA . SER B 1 14 ? 1.812 -1.475 -27.438 1 25.02 14 SER B CA 1
ATOM 9011 C C . SER B 1 14 ? 2.943 -1.958 -26.531 1 25.02 14 SER B C 1
ATOM 9013 O O . SER B 1 14 ? 3.217 -1.354 -25.484 1 25.02 14 SER B O 1
ATOM 9015 N N . ALA B 1 15 ? 3.418 -3.238 -26.672 1 29.25 15 ALA B N 1
ATOM 9016 C CA . ALA B 1 15 ? 4.527 -4.098 -26.266 1 29.25 15 ALA B CA 1
ATOM 9017 C C . ALA B 1 15 ? 5.852 -3.344 -26.312 1 29.25 15 ALA B C 1
ATOM 9019 O O . ALA B 1 15 ? 6.844 -3.777 -25.734 1 29.25 15 ALA B O 1
ATOM 9020 N N . ALA B 1 16 ? 6 -2.309 -27.203 1 28.39 16 ALA B N 1
ATOM 9021 C CA . ALA B 1 16 ? 7.32 -1.789 -27.531 1 28.39 16 ALA B CA 1
ATOM 9022 C C . ALA B 1 16 ? 7.957 -1.076 -26.344 1 28.39 16 ALA B C 1
ATOM 9024 O O . ALA B 1 16 ? 9.18 -1.076 -26.203 1 28.39 16 ALA B O 1
ATOM 9025 N N . ASP B 1 17 ? 7.215 -0.263 -25.656 1 30.44 17 ASP B N 1
ATOM 9026 C CA . ASP B 1 17 ? 7.941 0.701 -24.844 1 30.44 17 ASP B CA 1
ATOM 9027 C C . ASP B 1 17 ? 8.633 0.013 -23.672 1 30.44 17 ASP B C 1
ATOM 9029 O O . ASP B 1 17 ? 9.359 0.653 -22.906 1 30.44 17 ASP B O 1
ATOM 9033 N N . GLU B 1 18 ? 8.055 -1.058 -23.25 1 33.69 18 GLU B N 1
ATOM 9034 C CA . GLU B 1 18 ? 8.672 -1.595 -22.047 1 33.69 18 GLU B CA 1
ATOM 9035 C C . GLU B 1 18 ? 10.117 -2.018 -22.312 1 33.69 18 GLU B C 1
ATOM 9037 O O . GLU B 1 18 ? 10.852 -2.357 -21.375 1 33.69 18 GLU B O 1
ATOM 9042 N N . LEU B 1 19 ? 10.406 -2.289 -23.625 1 33.56 19 LEU B N 1
ATOM 9043 C CA . LEU B 1 19 ? 11.727 -2.881 -23.844 1 33.56 19 LEU B CA 1
ATOM 9044 C C . LEU B 1 19 ? 12.812 -1.816 -23.797 1 33.56 19 LEU B C 1
ATOM 9046 O O . LEU B 1 19 ? 13.328 -1.399 -24.844 1 33.56 19 LEU B O 1
ATOM 9050 N N . GLU B 1 20 ? 12.609 -0.727 -23.156 1 34.06 20 GLU B N 1
ATOM 9051 C CA . GLU B 1 20 ? 13.758 0.151 -23.391 1 34.06 20 GLU B CA 1
ATOM 9052 C C . GLU B 1 20 ? 15.047 -0.487 -22.891 1 34.06 20 GLU B C 1
ATOM 9054 O O . GLU B 1 20 ? 15.227 -0.692 -21.688 1 34.06 20 GLU B O 1
ATOM 9059 N N . ALA B 1 21 ? 15.547 -1.478 -23.172 1 36.75 21 ALA B N 1
ATOM 9060 C CA . ALA B 1 21 ? 16.969 -1.578 -22.844 1 36.75 21 ALA B CA 1
ATOM 9061 C C . ALA B 1 21 ? 17.812 -0.723 -23.781 1 36.75 21 ALA B C 1
ATOM 9063 O O . ALA B 1 21 ? 19 -0.505 -23.547 1 36.75 21 ALA B O 1
ATOM 9064 N N . PRO B 1 22 ? 17.438 0.424 -24.578 1 31.77 22 PRO B N 1
ATOM 9065 C CA . PRO B 1 22 ? 18.547 0.407 -25.531 1 31.77 22 PRO B CA 1
ATOM 9066 C C . PRO B 1 22 ? 19.891 0.739 -24.859 1 31.77 22 PRO B C 1
ATOM 9068 O O . PRO B 1 22 ? 20.938 0.241 -25.297 1 31.77 22 PRO B O 1
ATOM 9071 N N . PRO B 1 23 ? 20.047 1.723 -24.016 1 30.58 23 PRO B N 1
ATOM 9072 C CA . PRO B 1 23 ? 21.375 2.295 -24.25 1 30.58 23 PRO B CA 1
ATOM 9073 C C . PRO B 1 23 ? 22.5 1.379 -23.797 1 30.58 23 PRO B C 1
ATOM 9075 O O . PRO B 1 23 ? 22.469 0.854 -22.672 1 30.58 23 PRO B O 1
ATOM 9078 N N . GLN B 1 24 ? 23.156 0.669 -24.641 1 27.45 24 GLN B N 1
ATOM 9079 C CA . GLN B 1 24 ? 24.266 -0.221 -24.359 1 27.45 24 GLN B CA 1
ATOM 9080 C C . GLN B 1 24 ? 25.422 0.537 -23.688 1 27.45 24 GLN B C 1
ATOM 9082 O O . GLN B 1 24 ? 26.172 1.236 -24.359 1 27.45 24 GLN B O 1
ATOM 9087 N N . LYS B 1 25 ? 25.484 1.397 -22.656 1 29.72 25 LYS B N 1
ATOM 9088 C CA . LYS B 1 25 ? 26.891 1.625 -22.375 1 29.72 25 LYS B CA 1
ATOM 9089 C C . LYS B 1 25 ? 27.562 0.35 -21.875 1 29.72 25 LYS B C 1
ATOM 9091 O O . LYS B 1 25 ? 27.219 -0.161 -20.812 1 29.72 25 LYS B O 1
ATOM 9096 N N . THR B 1 26 ? 28.094 -0.657 -22.594 1 25.06 26 THR B N 1
ATOM 9097 C CA . THR B 1 26 ? 28.562 -1.909 -22 1 25.06 26 THR B CA 1
ATOM 9098 C C . THR B 1 26 ? 29.547 -1.644 -20.859 1 25.06 26 THR B C 1
ATOM 9100 O O . THR B 1 26 ? 30.672 -1.215 -21.094 1 25.06 26 THR B O 1
ATOM 9103 N N . ARG B 1 27 ? 29.422 -0.97 -19.891 1 28.16 27 ARG B N 1
ATOM 9104 C CA . ARG B 1 27 ? 30.547 -1.096 -18.953 1 28.16 27 ARG B CA 1
ATOM 9105 C C . ARG B 1 27 ? 30.484 -2.42 -18.203 1 28.16 27 ARG B C 1
ATOM 9107 O O . ARG B 1 27 ? 29.75 -2.547 -17.219 1 28.16 27 ARG B O 1
ATOM 9114 N N . PHE B 1 28 ? 30.453 -3.607 -18.906 1 24.73 28 PHE B N 1
ATOM 9115 C CA . PHE B 1 28 ? 31.047 -4.926 -18.719 1 24.73 28 PHE B CA 1
ATOM 9116 C C . PHE B 1 28 ? 32.562 -4.848 -18.812 1 24.73 28 PHE B C 1
ATOM 9118 O O . PHE B 1 28 ? 33.125 -4.746 -19.922 1 24.73 28 PHE B O 1
ATOM 9125 N N . HIS B 1 29 ? 33.438 -4.238 -18.172 1 27.28 29 HIS B N 1
ATOM 9126 C CA . HIS B 1 29 ? 34.906 -4.234 -18.344 1 27.28 29 HIS B CA 1
ATOM 9127 C C . HIS B 1 29 ? 35.469 -5.652 -18.375 1 27.28 29 HIS B C 1
ATOM 9129 O O . HIS B 1 29 ? 35.438 -6.355 -17.359 1 27.28 29 HIS B O 1
ATOM 9135 N N . PRO B 1 30 ? 35.375 -6.398 -19.406 1 26.31 30 PRO B N 1
ATOM 9136 C CA . PRO B 1 30 ? 36.156 -7.617 -19.641 1 26.31 30 PRO B CA 1
ATOM 9137 C C . PRO B 1 30 ? 37.656 -7.441 -19.328 1 26.31 30 PRO B C 1
ATOM 9139 O O . PRO B 1 30 ? 38.219 -6.387 -19.625 1 26.31 30 PRO B O 1
ATOM 9142 N N . SER B 1 31 ? 38.25 -7.883 -18.312 1 26.14 31 SER B N 1
ATOM 9143 C CA . SER B 1 31 ? 39.719 -7.949 -18.25 1 26.14 31 SER B CA 1
ATOM 9144 C C . SER B 1 31 ? 40.312 -8.148 -19.641 1 26.14 31 SER B C 1
ATOM 9146 O O . SER B 1 31 ? 39.812 -8.953 -20.438 1 26.14 31 SER B O 1
ATOM 9148 N N . ALA B 1 32 ? 40.75 -7.113 -20.359 1 27 32 ALA B N 1
ATOM 9149 C CA . ALA B 1 32 ? 41.688 -7.242 -21.469 1 27 32 ALA B CA 1
ATOM 9150 C C . ALA B 1 32 ? 42.562 -8.469 -21.312 1 27 32 ALA B C 1
ATOM 9152 O O . ALA B 1 32 ? 43.281 -8.602 -20.297 1 27 32 ALA B O 1
ATOM 9153 N N . LEU B 1 33 ? 42.094 -9.562 -21.703 1 25.69 33 LEU B N 1
ATOM 9154 C CA . LEU B 1 33 ? 42.906 -10.734 -21.969 1 25.69 33 LEU B CA 1
ATOM 9155 C C . LEU B 1 33 ? 44.219 -10.344 -22.625 1 25.69 33 LEU B C 1
ATOM 9157 O O . LEU B 1 33 ? 44.312 -10.258 -23.844 1 25.69 33 LEU B O 1
ATOM 9161 N N . ALA B 1 34 ? 44.906 -9.117 -22.281 1 25.92 34 ALA B N 1
ATOM 9162 C CA . ALA B 1 34 ? 46.25 -8.891 -22.828 1 25.92 34 ALA B CA 1
ATOM 9163 C C . ALA B 1 34 ? 47.156 -10.102 -22.578 1 25.92 34 ALA B C 1
ATOM 9165 O O . ALA B 1 34 ? 47.375 -10.492 -21.438 1 25.92 34 ALA B O 1
ATOM 9166 N N . VAL B 1 35 ? 47 -11.016 -23.531 1 23.09 35 VAL B N 1
ATOM 9167 C CA . VAL B 1 35 ? 48.062 -11.969 -23.766 1 23.09 35 VAL B CA 1
ATOM 9168 C C . VAL B 1 35 ? 49.406 -11.234 -23.797 1 23.09 35 VAL B C 1
ATOM 9170 O O . VAL B 1 35 ? 49.625 -10.344 -24.609 1 23.09 35 VAL B O 1
ATOM 9173 N N . ASN B 1 36 ? 49.938 -10.828 -22.688 1 22.53 36 ASN B N 1
ATOM 9174 C CA . ASN B 1 36 ? 51.312 -10.391 -22.625 1 22.53 36 ASN B CA 1
ATOM 9175 C C . ASN B 1 36 ? 52.219 -11.312 -23.422 1 22.53 36 ASN B C 1
ATOM 9177 O O . ASN B 1 36 ? 52.438 -12.469 -23.047 1 22.53 36 ASN B O 1
ATOM 9181 N N . ILE B 1 37 ? 52.156 -11.172 -24.766 1 21.42 37 ILE B N 1
ATOM 9182 C CA . ILE B 1 37 ? 53.312 -11.68 -25.516 1 21.42 37 ILE B CA 1
ATOM 9183 C C . ILE B 1 37 ? 54.594 -11.148 -24.906 1 21.42 37 ILE B C 1
ATOM 9185 O O . ILE B 1 37 ? 54.719 -9.953 -24.625 1 21.42 37 ILE B O 1
ATOM 9189 N N . GLY B 1 38 ? 55.406 -12 -24.375 1 21.45 38 GLY B N 1
ATOM 9190 C CA . GLY B 1 38 ? 56.75 -11.977 -23.828 1 21.45 38 GLY B CA 1
ATOM 9191 C C . GLY B 1 38 ? 57.719 -11.156 -24.656 1 21.45 38 GLY B C 1
ATOM 9192 O O . GLY B 1 38 ? 58.594 -11.711 -25.312 1 21.45 38 GLY B O 1
ATOM 9193 N N . ALA B 1 39 ? 57.469 -10.109 -25.438 1 19.55 39 ALA B N 1
ATOM 9194 C CA . ALA B 1 39 ? 58.719 -9.586 -25.953 1 19.55 39 ALA B CA 1
ATOM 9195 C C . ALA B 1 39 ? 59.656 -9.18 -24.828 1 19.55 39 ALA B C 1
ATOM 9197 O O . ALA B 1 39 ? 59.25 -8.523 -23.859 1 19.55 39 ALA B O 1
ATOM 9198 N N . LYS B 1 40 ? 60.781 -9.906 -24.656 1 22.5 40 LYS B N 1
ATOM 9199 C CA . LYS B 1 40 ? 62.062 -9.828 -23.953 1 22.5 40 LYS B CA 1
ATOM 9200 C C . LYS B 1 40 ? 62.656 -8.414 -24.016 1 22.5 40 LYS B C 1
ATOM 9202 O O . LYS B 1 40 ? 63.844 -8.219 -23.875 1 22.5 40 LYS B O 1
ATOM 9207 N N . LYS B 1 41 ? 62.125 -7.262 -24.312 1 23.28 41 LYS B N 1
ATOM 9208 C CA . LYS B 1 41 ? 63.25 -6.328 -24.297 1 23.28 41 LYS B CA 1
ATOM 9209 C C . LYS B 1 41 ? 64 -6.41 -22.984 1 23.28 41 LYS B C 1
ATOM 9211 O O . LYS B 1 41 ? 63.438 -6.379 -21.906 1 23.28 41 LYS B O 1
ATOM 9216 N N . LEU B 1 42 ? 65.312 -7 -23.047 1 20.2 42 LEU B N 1
ATOM 9217 C CA . LEU B 1 42 ? 66.5 -7.125 -22.203 1 20.2 42 LEU B CA 1
ATOM 9218 C C . LEU B 1 42 ? 66.812 -5.82 -21.469 1 20.2 42 LEU B C 1
ATOM 9220 O O . LEU B 1 42 ? 67.188 -4.832 -22.078 1 20.2 42 LEU B O 1
ATOM 9224 N N . SER B 1 43 ? 65.75 -5.238 -20.875 1 20.55 43 SER B N 1
ATOM 9225 C CA . SER B 1 43 ? 66.125 -3.953 -20.297 1 20.55 43 SER B CA 1
ATOM 9226 C C . SER B 1 43 ? 67.312 -4.105 -19.344 1 20.55 43 SER B C 1
ATOM 9228 O O . SER B 1 43 ? 67.312 -4.949 -18.453 1 20.55 43 SER B O 1
ATOM 9230 N N . ARG B 1 44 ? 68.625 -3.881 -19.812 1 24.62 44 ARG B N 1
ATOM 9231 C CA . ARG B 1 44 ? 70 -3.707 -19.312 1 24.62 44 ARG B CA 1
ATOM 9232 C C . ARG B 1 44 ? 70 -2.971 -17.969 1 24.62 44 ARG B C 1
ATOM 9234 O O . ARG B 1 44 ? 70.938 -3.057 -17.203 1 24.62 44 ARG B O 1
ATOM 9241 N N . THR B 1 45 ? 69.062 -1.998 -17.859 1 23.62 45 THR B N 1
ATOM 9242 C CA . THR B 1 45 ? 69.5 -0.925 -16.953 1 23.62 45 THR B CA 1
ATOM 9243 C C . THR B 1 45 ? 69.438 -1.388 -15.5 1 23.62 45 THR B C 1
ATOM 9245 O O . THR B 1 45 ? 69.438 -0.567 -14.586 1 23.62 45 THR B O 1
ATOM 9248 N N . SER B 1 46 ? 69.625 -2.734 -15.242 1 25.36 46 SER B N 1
ATOM 9249 C CA . SER B 1 46 ? 69.438 -3.254 -13.883 1 25.36 46 SER B CA 1
ATOM 9250 C C . SER B 1 46 ? 70.562 -2.68 -12.961 1 25.36 46 SER B C 1
ATOM 9252 O O . SER B 1 46 ? 70.5 -2.877 -11.75 1 25.36 46 SER B O 1
ATOM 9254 N N . LEU B 1 47 ? 71.75 -2.465 -13.625 1 22.3 47 LEU B N 1
ATOM 9255 C CA . LEU B 1 47 ? 72.875 -2.324 -12.773 1 22.3 47 LEU B CA 1
ATOM 9256 C C . LEU B 1 47 ? 72.75 -1.134 -11.836 1 22.3 47 LEU B C 1
ATOM 9258 O O . LEU B 1 47 ? 73.188 -1.204 -10.672 1 22.3 47 LEU B O 1
ATOM 9262 N N . GLU B 1 48 ? 72.625 0.084 -12.477 1 24.78 48 GLU B N 1
ATOM 9263 C CA . GLU B 1 48 ? 73 1.312 -11.781 1 24.78 48 GLU B CA 1
ATOM 9264 C C . GLU B 1 48 ? 72.062 1.592 -10.617 1 24.78 48 GLU B C 1
ATOM 9266 O O . GLU B 1 48 ? 72.375 2.379 -9.727 1 24.78 48 GLU B O 1
ATOM 9271 N N . PHE B 1 49 ? 70.875 0.953 -10.664 1 25.25 49 PHE B N 1
ATOM 9272 C CA . PHE B 1 49 ? 69.875 1.657 -9.875 1 25.25 49 PHE B CA 1
ATOM 9273 C C . PHE B 1 49 ? 70.062 1.351 -8.391 1 25.25 49 PHE B C 1
ATOM 9275 O O . PHE B 1 49 ? 69.25 1.801 -7.562 1 25.25 49 PHE B O 1
ATOM 9282 N N . SER B 1 50 ? 71 0.456 -8.039 1 27.81 50 SER B N 1
ATOM 9283 C CA . SER B 1 50 ? 71.125 0.053 -6.641 1 27.81 50 SER B CA 1
ATOM 9284 C C . SER B 1 50 ? 71.562 1.214 -5.773 1 27.81 50 SER B C 1
ATOM 9286 O O . SER B 1 50 ? 71.25 1.29 -4.59 1 27.81 50 SER B O 1
ATOM 9288 N N . VAL B 1 51 ? 72.688 1.931 -6.301 1 26.75 51 VAL B N 1
ATOM 9289 C CA . VAL B 1 51 ? 73.375 2.941 -5.523 1 26.75 51 VAL B CA 1
ATOM 9290 C C . VAL B 1 51 ? 72.438 4.074 -5.148 1 26.75 51 VAL B C 1
ATOM 9292 O O . VAL B 1 51 ? 72.5 4.637 -4.055 1 26.75 51 VAL B O 1
ATOM 9295 N N . ALA B 1 52 ? 71.625 4.469 -6.184 1 25.5 52 ALA B N 1
ATOM 9296 C CA . ALA B 1 52 ? 70.875 5.699 -6.031 1 25.5 52 ALA B CA 1
ATOM 9297 C C . ALA B 1 52 ? 69.75 5.543 -4.969 1 25.5 52 ALA B C 1
ATOM 9299 O O . ALA B 1 52 ? 69.125 6.516 -4.602 1 25.5 52 ALA B O 1
ATOM 9300 N N . GLN B 1 53 ? 69.5 4.418 -4.535 1 30.08 53 GLN B N 1
ATOM 9301 C CA . GLN B 1 53 ? 68.438 4.172 -3.553 1 30.08 53 GLN B CA 1
ATOM 9302 C C . GLN B 1 53 ? 68.812 4.738 -2.188 1 30.08 53 GLN B C 1
ATOM 9304 O O . GLN B 1 53 ? 67.938 5.141 -1.41 1 30.08 53 GLN B O 1
ATOM 9309 N N . THR B 1 54 ? 70.125 4.602 -1.787 1 31.2 54 THR B N 1
ATOM 9310 C CA . THR B 1 54 ? 70.562 5.02 -0.458 1 31.2 54 THR B CA 1
ATOM 9311 C C . THR B 1 54 ? 70.5 6.539 -0.316 1 31.2 54 THR B C 1
ATOM 9313 O O . THR B 1 54 ? 70.188 7.051 0.766 1 31.2 54 THR B O 1
ATOM 9316 N N . ILE B 1 55 ? 71.062 7.336 -1.36 1 27.95 55 ILE B N 1
ATOM 9317 C CA . ILE B 1 55 ? 71 8.797 -1.326 1 27.95 55 ILE B CA 1
ATOM 9318 C C . ILE B 1 55 ? 69.562 9.266 -1.392 1 27.95 55 ILE B C 1
ATOM 9320 O O . ILE B 1 55 ? 69.188 10.305 -0.816 1 27.95 55 ILE B O 1
ATOM 9324 N N . PHE B 1 56 ? 68.625 8.625 -2.166 1 31.69 56 PHE B N 1
ATOM 9325 C CA . PHE B 1 56 ? 67.25 9.047 -2.342 1 31.69 56 PHE B CA 1
ATOM 9326 C C . PHE B 1 56 ? 66.438 8.688 -1.118 1 31.69 56 PHE B C 1
ATOM 9328 O O . PHE B 1 56 ? 65.25 9.031 -1.045 1 31.69 56 PHE B O 1
ATOM 9335 N N . GLY B 1 57 ? 66.812 7.93 -0.257 1 34.44 57 GLY B N 1
ATOM 9336 C CA . GLY B 1 57 ? 66.125 7.738 1.004 1 34.44 57 GLY B CA 1
ATOM 9337 C C . GLY B 1 57 ? 66 9 1.835 1 34.44 57 GLY B C 1
ATOM 9338 O O . GLY B 1 57 ? 65.062 9.188 2.59 1 34.44 57 GLY B O 1
ATOM 9339 N N . ALA B 1 58 ? 67.125 9.734 2.01 1 37.19 58 ALA B N 1
ATOM 9340 C CA . ALA B 1 58 ? 67.125 11.008 2.73 1 37.19 58 ALA B CA 1
ATOM 9341 C C . ALA B 1 58 ? 66.25 12.047 2.059 1 37.19 58 ALA B C 1
ATOM 9343 O O . ALA B 1 58 ? 65.625 12.867 2.734 1 37.19 58 ALA B O 1
ATOM 9344 N N . GLU B 1 59 ? 66.25 12.172 0.694 1 36.47 59 GLU B N 1
ATOM 9345 C CA . GLU B 1 59 ? 65.312 13.055 -0.017 1 36.47 59 GLU B CA 1
ATOM 9346 C C . GLU B 1 59 ? 63.906 12.57 0.121 1 36.47 59 GLU B C 1
ATOM 9348 O O . GLU B 1 59 ? 62.969 13.383 0.139 1 36.47 59 GLU B O 1
ATOM 9353 N N . GLU B 1 60 ? 63.625 11.305 0.227 1 41.53 60 GLU B N 1
ATOM 9354 C CA . GLU B 1 60 ? 62.281 10.859 0.483 1 41.53 60 GLU B CA 1
ATOM 9355 C C . GLU B 1 60 ? 61.812 11.242 1.889 1 41.53 60 GLU B C 1
ATOM 9357 O O . GLU B 1 60 ? 60.656 11.617 2.094 1 41.53 60 GLU B O 1
ATOM 9362 N N . GLU B 1 61 ? 62.719 11.055 2.873 1 43.72 61 GLU B N 1
ATOM 9363 C CA . GLU B 1 61 ? 62.312 11.57 4.184 1 43.72 61 GLU B CA 1
ATOM 9364 C C . GLU B 1 61 ? 62.188 13.086 4.16 1 43.72 61 GLU B C 1
ATOM 9366 O O . GLU B 1 61 ? 61.281 13.641 4.785 1 43.72 61 GLU B O 1
ATOM 9371 N N . LEU B 1 62 ? 63.188 13.805 3.568 1 40.06 62 LEU B N 1
ATOM 9372 C CA . LEU B 1 62 ? 63.031 15.242 3.402 1 40.06 62 LEU B CA 1
ATOM 9373 C C . LEU B 1 62 ? 61.844 15.562 2.504 1 40.06 62 LEU B C 1
ATOM 9375 O O . LEU B 1 62 ? 61.094 16.5 2.775 1 40.06 62 LEU B O 1
ATOM 9379 N N . SER B 1 63 ? 61.656 14.852 1.382 1 43.97 63 SER B N 1
ATOM 9380 C CA . SER B 1 63 ? 60.469 15.039 0.558 1 43.97 63 SER B CA 1
ATOM 9381 C C . SER B 1 63 ? 59.219 14.664 1.317 1 43.97 63 SER B C 1
ATOM 9383 O O . SER B 1 63 ? 58.188 15.336 1.201 1 43.97 63 SER B O 1
ATOM 9385 N N . THR B 1 64 ? 59.25 13.586 2.062 1 49.97 64 THR B N 1
ATOM 9386 C CA . THR B 1 64 ? 58.094 13.312 2.906 1 49.97 64 THR B CA 1
ATOM 9387 C C . THR B 1 64 ? 57.938 14.391 3.973 1 49.97 64 THR B C 1
ATOM 9389 O O . THR B 1 64 ? 56.812 14.797 4.293 1 49.97 64 THR B O 1
ATOM 9392 N N . HIS B 1 65 ? 59.156 14.82 4.609 1 47.81 65 HIS B N 1
ATOM 9393 C CA . HIS B 1 65 ? 59.062 15.922 5.555 1 47.81 65 HIS B CA 1
ATOM 9394 C C . HIS B 1 65 ? 58.656 17.219 4.852 1 47.81 65 HIS B C 1
ATOM 9396 O O . HIS B 1 65 ? 57.875 18 5.395 1 47.81 65 HIS B O 1
ATOM 9402 N N . PHE B 1 66 ? 59.312 17.531 3.721 1 47.41 66 PHE B N 1
ATOM 9403 C CA . PHE B 1 66 ? 58.906 18.688 2.943 1 47.41 66 PHE B CA 1
ATOM 9404 C C . PHE B 1 66 ? 57.469 18.562 2.5 1 47.41 66 PHE B C 1
ATOM 9406 O O . PHE B 1 66 ? 56.688 19.531 2.559 1 47.41 66 PHE B O 1
ATOM 9413 N N . HIS B 1 67 ? 57.094 17.344 2.029 1 54.62 67 HIS B N 1
ATOM 9414 C CA . HIS B 1 67 ? 55.688 17.141 1.668 1 54.62 67 HIS B CA 1
ATOM 9415 C C . HIS B 1 67 ? 54.781 17.266 2.889 1 54.62 67 HIS B C 1
ATOM 9417 O O . HIS B 1 67 ? 53.688 17.828 2.803 1 54.62 67 HIS B O 1
ATOM 9423 N N . LYS B 1 68 ? 55.312 16.75 3.967 1 59.84 68 LYS B N 1
ATOM 9424 C CA . LYS B 1 68 ? 54.562 16.953 5.203 1 59.84 68 LYS B CA 1
ATOM 9425 C C . LYS B 1 68 ? 54.531 18.406 5.625 1 59.84 68 LYS B C 1
ATOM 9427 O O . LYS B 1 68 ? 53.531 18.922 6.125 1 59.84 68 LYS B O 1
ATOM 9432 N N . THR B 1 69 ? 55.781 19.062 5.531 1 57.38 69 THR B N 1
ATOM 9433 C CA . THR B 1 69 ? 55.844 20.484 5.879 1 57.38 69 THR B CA 1
ATOM 9434 C C . THR B 1 69 ? 55 21.312 4.914 1 57.38 69 THR B C 1
ATOM 9436 O O . THR B 1 69 ? 54.344 22.266 5.32 1 57.38 69 THR B O 1
ATOM 9439 N N . GLN B 1 70 ? 55.031 21 3.695 1 57.41 70 GLN B N 1
ATOM 9440 C CA . GLN B 1 70 ? 54.188 21.688 2.717 1 57.41 70 GLN B CA 1
ATOM 9441 C C . GLN B 1 70 ? 52.719 21.438 2.973 1 57.41 70 GLN B C 1
ATOM 9443 O O . GLN B 1 70 ? 51.875 22.328 2.799 1 57.41 70 GLN B O 1
ATOM 9448 N N . GLN B 1 71 ? 52.531 20.25 3.416 1 67.25 71 GLN B N 1
ATOM 9449 C CA . GLN B 1 71 ? 51.125 19.953 3.766 1 67.25 71 GLN B CA 1
ATOM 9450 C C . GLN B 1 71 ? 50.719 20.734 5.008 1 67.25 71 GLN B C 1
ATOM 9452 O O . GLN B 1 71 ? 49.562 21.219 5.078 1 67.25 71 GLN B O 1
ATOM 9457 N N . LYS B 1 72 ? 51.719 20.922 5.941 1 74.44 72 LYS B N 1
ATOM 9458 C CA . LYS B 1 72 ? 51.375 21.688 7.137 1 74.44 72 LYS B CA 1
ATOM 9459 C C . LYS B 1 72 ? 51.281 23.172 6.816 1 74.44 72 LYS B C 1
ATOM 9461 O O . LYS B 1 72 ? 50.406 23.875 7.34 1 74.44 72 LYS B O 1
ATOM 9466 N N . LEU B 1 73 ? 52.188 23.703 5.941 1 77.88 73 LEU B N 1
ATOM 9467 C CA . LEU B 1 73 ? 52.094 25.094 5.539 1 77.88 73 LEU B CA 1
ATOM 9468 C C . LEU B 1 73 ? 50.812 25.344 4.758 1 77.88 73 LEU B C 1
ATOM 9470 O O . LEU B 1 73 ? 50.188 26.406 4.898 1 77.88 73 LEU B O 1
ATOM 9474 N N . GLY B 1 74 ? 50.5 24.391 4.051 1 80.38 74 GLY B N 1
ATOM 9475 C CA . GLY B 1 74 ? 49.219 24.484 3.363 1 80.38 74 GLY B CA 1
ATOM 9476 C C . GLY B 1 74 ? 48.031 24.5 4.312 1 80.38 74 GLY B C 1
ATOM 9477 O O . GLY B 1 74 ? 47.062 25.219 4.086 1 80.38 74 GLY B O 1
ATOM 9478 N N . GLY B 1 75 ? 48.188 23.75 5.383 1 86.81 75 GLY B N 1
ATOM 9479 C CA . GLY B 1 75 ? 47.125 23.734 6.398 1 86.81 75 GLY B CA 1
ATOM 9480 C C . GLY B 1 75 ? 47.031 25.062 7.137 1 86.81 75 GLY B C 1
ATOM 9481 O O . GLY B 1 75 ? 45.906 25.547 7.383 1 86.81 75 GLY B O 1
ATOM 9482 N N . PHE B 1 76 ? 48.188 25.703 7.391 1 90.31 76 PHE B N 1
ATOM 9483 C CA . PHE B 1 76 ? 48.188 27 8.055 1 90.31 76 PHE B CA 1
ATOM 9484 C C . PHE B 1 76 ? 47.656 28.094 7.129 1 90.31 76 PHE B C 1
ATOM 9486 O O . PHE B 1 76 ? 46.938 28.984 7.57 1 90.31 76 PHE B O 1
ATOM 9493 N N . PHE B 1 77 ? 47.969 27.922 5.91 1 87.94 77 PHE B N 1
ATOM 9494 C CA . PHE B 1 77 ? 47.5 28.891 4.938 1 87.94 77 PHE B CA 1
ATOM 9495 C C . PHE B 1 77 ? 45.969 28.781 4.758 1 87.94 77 PHE B C 1
ATOM 9497 O O . PHE B 1 77 ? 45.281 29.797 4.699 1 87.94 77 PHE B O 1
ATOM 9504 N N . SER B 1 78 ? 45.531 27.562 4.703 1 89.56 78 SER B N 1
ATOM 9505 C CA . SER B 1 78 ? 44.094 27.359 4.586 1 89.56 78 SER B CA 1
ATOM 9506 C C . SER B 1 78 ? 43.344 27.891 5.809 1 89.56 78 SER B C 1
ATOM 9508 O O . SER B 1 78 ? 42.281 28.531 5.68 1 89.56 78 SER B O 1
ATOM 9510 N N . GLY B 1 79 ? 43.906 27.656 6.98 1 91 79 GLY B N 1
ATOM 9511 C CA . GLY B 1 79 ? 43.312 28.188 8.203 1 91 79 GLY B CA 1
ATOM 9512 C C . GLY B 1 79 ? 43.312 29.703 8.25 1 91 79 GLY B C 1
ATOM 9513 O O . GLY B 1 79 ? 42.312 30.297 8.703 1 91 79 GLY B O 1
ATOM 9514 N N . ALA B 1 80 ? 44.281 30.359 7.734 1 89.88 80 ALA B N 1
ATOM 9515 C CA . ALA B 1 80 ? 44.375 31.812 7.715 1 89.88 80 ALA B CA 1
ATOM 9516 C C . ALA B 1 80 ? 43.375 32.406 6.73 1 89.88 80 ALA B C 1
ATOM 9518 O O . ALA B 1 80 ? 42.75 33.438 7.008 1 89.88 80 ALA B O 1
ATOM 9519 N N . VAL B 1 81 ? 43.281 31.766 5.645 1 88 81 VAL B N 1
ATOM 9520 C CA . VAL B 1 81 ? 42.312 32.25 4.645 1 88 81 VAL B CA 1
ATOM 9521 C C . VAL B 1 81 ? 40.906 32.125 5.184 1 88 81 VAL B C 1
ATOM 9523 O O . VAL B 1 81 ? 40.094 33.062 5.039 1 88 81 VAL B O 1
ATOM 9526 N N . CYS B 1 82 ? 40.625 30.984 5.801 1 91.12 82 CYS B N 1
ATOM 9527 C CA . CYS B 1 82 ? 39.312 30.797 6.379 1 91.12 82 CYS B CA 1
ATOM 9528 C C . CYS B 1 82 ? 39.031 31.797 7.496 1 91.12 82 CYS B C 1
ATOM 9530 O O . CYS B 1 82 ? 37.938 32.281 7.645 1 91.12 82 CYS B O 1
ATOM 9532 N N . PHE B 1 83 ? 40.094 32.156 8.234 1 91.75 83 PHE B N 1
ATOM 9533 C CA . PHE B 1 83 ? 39.969 33.125 9.297 1 91.75 83 PHE B CA 1
ATOM 9534 C C . PHE B 1 83 ? 39.625 34.5 8.727 1 91.75 83 PHE B C 1
ATOM 9536 O O . PHE B 1 83 ? 38.719 35.188 9.219 1 91.75 83 PHE B O 1
ATOM 9543 N N . ILE B 1 84 ? 40.312 34.906 7.727 1 87.44 84 ILE B N 1
ATOM 9544 C CA . ILE B 1 84 ? 40.125 36.219 7.141 1 87.44 84 ILE B CA 1
ATOM 9545 C C . ILE B 1 84 ? 38.688 36.312 6.617 1 87.44 84 ILE B C 1
ATOM 9547 O O . ILE B 1 84 ? 38.031 37.344 6.836 1 87.44 84 ILE B O 1
ATOM 9551 N N . LEU B 1 85 ? 38.312 35.312 5.992 1 87.81 85 LEU B N 1
ATOM 9552 C CA . LEU B 1 85 ? 36.969 35.312 5.449 1 87.81 85 LEU B CA 1
ATOM 9553 C C . LEU B 1 85 ? 35.938 35.344 6.57 1 87.81 85 LEU B C 1
ATOM 9555 O O . LEU B 1 85 ? 34.969 36.125 6.516 1 87.81 85 LEU B O 1
ATOM 9559 N N . TYR B 1 86 ? 36.094 34.531 7.574 1 90.5 86 TYR B N 1
ATOM 9560 C CA . TYR B 1 86 ? 35.156 34.469 8.68 1 90.5 86 TYR B CA 1
ATOM 9561 C C . TYR B 1 86 ? 35.156 35.781 9.461 1 90.5 86 TYR B C 1
ATOM 9563 O O . TYR B 1 86 ? 34.156 36.156 10.055 1 90.5 86 TYR B O 1
ATOM 9571 N N . PHE B 1 87 ? 36.312 36.438 9.492 1 90.06 87 PHE B N 1
ATOM 9572 C CA . PHE B 1 87 ? 36.406 37.719 10.188 1 90.06 87 PHE B CA 1
ATOM 9573 C C . PHE B 1 87 ? 35.5 38.75 9.539 1 90.06 87 PHE B C 1
ATOM 9575 O O . PHE B 1 87 ? 34.75 39.469 10.227 1 90.06 87 PHE B O 1
ATOM 9582 N N . PHE B 1 88 ? 35.5 38.812 8.273 1 86 88 PHE B N 1
ATOM 9583 C CA . PHE B 1 88 ? 34.656 39.75 7.566 1 86 88 PHE B CA 1
ATOM 9584 C C . PHE B 1 88 ? 33.188 39.375 7.719 1 86 88 PHE B C 1
ATOM 9586 O O . PHE B 1 88 ? 32.344 40.25 7.898 1 86 88 PHE B O 1
ATOM 9593 N N . PHE B 1 89 ? 32.906 38.094 7.688 1 89.69 89 PHE B N 1
ATOM 9594 C CA . PHE B 1 89 ? 31.531 37.688 7.867 1 89.69 89 PHE B CA 1
ATOM 9595 C C . PHE B 1 89 ? 31.062 37.969 9.289 1 89.69 89 PHE B C 1
ATOM 9597 O O . PHE B 1 89 ? 29.891 38.281 9.516 1 89.69 89 PHE B O 1
ATOM 9604 N N . SER B 1 90 ? 31.953 37.844 10.242 1 91.56 90 SER B N 1
ATOM 9605 C CA . SER B 1 90 ? 31.594 38.125 11.625 1 91.56 90 SER B CA 1
ATOM 9606 C C . SER B 1 90 ? 31.25 39.594 11.82 1 91.56 90 SER B C 1
ATOM 9608 O O . SER B 1 90 ? 30.406 39.938 12.648 1 91.56 90 SER B O 1
ATOM 9610 N N . ILE B 1 91 ? 31.906 40.469 11.062 1 88.19 91 ILE B N 1
ATOM 9611 C CA . ILE B 1 91 ? 31.578 41.875 11.109 1 88.19 91 ILE B CA 1
ATOM 9612 C C . ILE B 1 91 ? 30.172 42.125 10.57 1 88.19 91 ILE B C 1
ATOM 9614 O O . ILE B 1 91 ? 29.391 42.875 11.156 1 88.19 91 ILE B O 1
ATOM 9618 N N . VAL B 1 92 ? 29.922 41.375 9.5 1 88.62 92 VAL B N 1
ATOM 9619 C CA . VAL B 1 92 ? 28.594 41.5 8.898 1 88.62 92 VAL B CA 1
ATOM 9620 C C . VAL B 1 92 ? 27.547 41 9.883 1 88.62 92 VAL B C 1
ATOM 9622 O O . VAL B 1 92 ? 26.516 41.625 10.086 1 88.62 92 VAL B O 1
ATOM 9625 N N . PHE B 1 93 ? 27.781 39.906 10.555 1 92.38 93 PHE B N 1
ATOM 9626 C CA . PHE B 1 93 ? 26.844 39.281 11.484 1 92.38 93 PHE B CA 1
ATOM 9627 C C . PHE B 1 93 ? 26.609 40.188 12.688 1 92.38 93 PHE B C 1
ATOM 9629 O O . PHE B 1 93 ? 25.469 40.344 13.148 1 92.38 93 PHE B O 1
ATOM 9636 N N . SER B 1 94 ? 27.656 40.781 13.141 1 88.56 94 SER B N 1
ATOM 9637 C CA . SER B 1 94 ? 27.547 41.688 14.281 1 88.56 94 SER B CA 1
ATOM 9638 C C . SER B 1 94 ? 26.734 42.906 13.938 1 88.56 94 SER B C 1
ATOM 9640 O O . SER B 1 94 ? 25.906 43.344 14.734 1 88.56 94 SER B O 1
ATOM 9642 N N . THR B 1 95 ? 26.922 43.438 12.789 1 85.19 95 THR B N 1
ATOM 9643 C CA . THR B 1 95 ? 26.203 44.625 12.367 1 85.19 95 THR B CA 1
ATOM 9644 C C . THR B 1 95 ? 24.703 44.344 12.234 1 85.19 95 THR B C 1
ATOM 9646 O O . THR B 1 95 ? 23.875 45.219 12.5 1 85.19 95 THR B O 1
ATOM 9649 N N . ILE B 1 96 ? 24.406 43.156 11.867 1 88.06 96 ILE B N 1
ATOM 9650 C CA . ILE B 1 96 ? 23 42.781 11.703 1 88.06 96 ILE B CA 1
ATOM 9651 C C . ILE B 1 96 ? 22.312 42.812 13.062 1 88.06 96 ILE B C 1
ATOM 9653 O O . ILE B 1 96 ? 21.172 43.281 13.188 1 88.06 96 ILE B O 1
ATOM 9657 N N . ILE B 1 97 ? 22.953 42.406 14.031 1 88.19 97 ILE B N 1
ATOM 9658 C CA . ILE B 1 97 ? 22.328 42.25 15.336 1 88.19 97 ILE B CA 1
ATOM 9659 C C . ILE B 1 97 ? 22.359 43.594 16.078 1 88.19 97 ILE B C 1
ATOM 9661 O O . ILE B 1 97 ? 21.344 44.062 16.594 1 88.19 97 ILE B O 1
ATOM 9665 N N . PHE B 1 98 ? 23.516 44.344 16.141 1 82.94 98 PHE B N 1
ATOM 9666 C CA . PHE B 1 98 ? 23.734 45.344 17.172 1 82.94 98 PHE B CA 1
ATOM 9667 C C . PHE B 1 98 ? 23.641 46.75 16.578 1 82.94 98 PHE B C 1
ATOM 9669 O O . PHE B 1 98 ? 23.531 47.719 17.297 1 82.94 98 PHE B O 1
ATOM 9676 N N . GLN B 1 99 ? 23.672 46.844 15.297 1 74.38 99 GLN B N 1
ATOM 9677 C CA . GLN B 1 99 ? 23.656 48.188 14.734 1 74.38 99 GLN B CA 1
ATOM 9678 C C . GLN B 1 99 ? 22.359 48.906 15.07 1 74.38 99 GLN B C 1
ATOM 9680 O O . GLN B 1 99 ? 22.359 50.062 15.438 1 74.38 99 GLN B O 1
ATOM 9685 N N . ASP B 1 100 ? 21.266 48.188 14.961 1 68.44 100 ASP B N 1
ATOM 9686 C CA . ASP B 1 100 ? 19.953 48.781 15.195 1 68.44 100 ASP B CA 1
ATOM 9687 C C . ASP B 1 100 ? 19.656 48.875 16.688 1 68.44 100 ASP B C 1
ATOM 9689 O O . ASP B 1 100 ? 18.828 49.688 17.125 1 68.44 100 ASP B O 1
ATOM 9693 N N . LEU B 1 101 ? 20.328 48.094 17.453 1 72.75 101 LEU B N 1
ATOM 9694 C CA . LEU B 1 101 ? 19.984 47.969 18.859 1 72.75 101 LEU B CA 1
ATOM 9695 C C . LEU B 1 101 ? 20.828 48.906 19.719 1 72.75 101 LEU B C 1
ATOM 9697 O O . LEU B 1 101 ? 20.438 49.281 20.828 1 72.75 101 LEU B O 1
ATOM 9701 N N . ALA B 1 102 ? 22.078 49.344 19.234 1 58.59 102 ALA B N 1
ATOM 9702 C CA . ALA B 1 102 ? 23.047 50.156 20.016 1 58.59 102 ALA B CA 1
ATOM 9703 C C . ALA B 1 102 ? 22.688 51.625 19.969 1 58.59 102 ALA B C 1
ATOM 9705 O O . ALA B 1 102 ? 23.234 52.375 19.141 1 58.59 102 ALA B O 1
ATOM 9706 N N . SER B 1 103 ? 21.484 52.062 19.969 1 53.66 103 SER B N 1
ATOM 9707 C CA . SER B 1 103 ? 21.312 53.5 19.969 1 53.66 103 SER B CA 1
ATOM 9708 C C . SER B 1 103 ? 22.188 54.156 21.031 1 53.66 103 SER B C 1
ATOM 9710 O O . SER B 1 103 ? 22.891 53.5 21.781 1 53.66 103 SER B O 1
ATOM 9712 N N . GLY B 1 104 ? 21.719 55.219 21.844 1 46.06 104 GLY B N 1
ATOM 9713 C CA . GLY B 1 104 ? 22.297 56.281 22.656 1 46.06 104 GLY B CA 1
ATOM 9714 C C . GLY B 1 104 ? 23.344 55.75 23.641 1 46.06 104 GLY B C 1
ATOM 9715 O O . GLY B 1 104 ? 24.484 56.219 23.641 1 46.06 104 GLY B O 1
ATOM 9716 N N . ALA B 1 105 ? 22.859 55.25 24.828 1 45.72 105 ALA B N 1
ATOM 9717 C CA . ALA B 1 105 ? 23.547 55.219 26.125 1 45.72 105 ALA B CA 1
ATOM 9718 C C . ALA B 1 105 ? 24.359 53.938 26.297 1 45.72 105 ALA B C 1
ATOM 9720 O O . ALA B 1 105 ? 24.969 53.719 27.344 1 45.72 105 ALA B O 1
ATOM 9721 N N . SER B 1 106 ? 24.422 52.938 25.328 1 55.06 106 SER B N 1
ATOM 9722 C CA . SER B 1 106 ? 24.984 51.656 25.797 1 55.06 106 SER B CA 1
ATOM 9723 C C . SER B 1 106 ? 26.438 51.5 25.344 1 55.06 106 SER B C 1
ATOM 9725 O O . SER B 1 106 ? 26.828 52.031 24.297 1 55.06 106 SER B O 1
ATOM 9727 N N . SER B 1 107 ? 27.344 51.125 26.266 1 59.44 107 SER B N 1
ATOM 9728 C CA . SER B 1 107 ? 28.766 50.875 26.109 1 59.44 107 SER B CA 1
ATOM 9729 C C . SER B 1 107 ? 29.047 49.719 25.188 1 59.44 107 SER B C 1
ATOM 9731 O O . SER B 1 107 ? 30.172 49.531 24.719 1 59.44 107 SER B O 1
ATOM 9733 N N . PHE B 1 108 ? 28.078 48.844 24.703 1 73.88 108 PHE B N 1
ATOM 9734 C CA . PHE B 1 108 ? 28.281 47.688 23.859 1 73.88 108 PHE B CA 1
ATOM 9735 C C . PHE B 1 108 ? 27.969 48 22.406 1 73.88 108 PHE B C 1
ATOM 9737 O O . PHE B 1 108 ? 26.844 48.406 22.062 1 73.88 108 PHE B O 1
ATOM 9744 N N . GLY B 1 109 ? 28.953 48.031 21.516 1 72.19 109 GLY B N 1
ATOM 9745 C CA . GLY B 1 109 ? 28.797 48.406 20.125 1 72.19 109 GLY B CA 1
ATOM 9746 C C . GLY B 1 109 ? 29.031 47.25 19.172 1 72.19 109 GLY B C 1
ATOM 9747 O O . GLY B 1 109 ? 29.016 46.094 19.562 1 72.19 109 GLY B O 1
ATOM 9748 N N . ASP B 1 110 ? 29.141 47.438 17.906 1 77.81 110 ASP B N 1
ATOM 9749 C CA . ASP B 1 110 ? 29.344 46.469 16.828 1 77.81 110 ASP B CA 1
ATOM 9750 C C . ASP B 1 110 ? 30.656 45.75 17 1 77.81 110 ASP B C 1
ATOM 9752 O O . ASP B 1 110 ? 30.75 44.531 16.688 1 77.81 110 ASP B O 1
ATOM 9756 N N . ALA B 1 111 ? 31.656 46.438 17.547 1 77.44 111 ALA B N 1
ATOM 9757 C CA . ALA B 1 111 ? 32.969 45.812 17.719 1 77.44 111 ALA B CA 1
ATOM 9758 C C . ALA B 1 111 ? 32.906 44.719 18.766 1 77.44 111 ALA B C 1
ATOM 9760 O O . ALA B 1 111 ? 33.562 43.688 18.609 1 77.44 111 ALA B O 1
ATOM 9761 N N . ASP B 1 112 ? 32.188 44.969 19.844 1 82.06 112 ASP B N 1
ATOM 9762 C CA . ASP B 1 112 ? 32.031 43.938 20.875 1 82.06 112 ASP B CA 1
ATOM 9763 C C . ASP B 1 112 ? 31.25 42.75 20.328 1 82.06 112 ASP B C 1
ATOM 9765 O O . ASP B 1 112 ? 31.5 41.625 20.734 1 82.06 112 ASP B O 1
ATOM 9769 N N . GLY B 1 113 ? 30.359 43.062 19.422 1 86.94 113 GLY B N 1
ATOM 9770 C CA . GLY B 1 113 ? 29.578 41.969 18.828 1 86.94 113 GLY B CA 1
ATOM 9771 C C . GLY B 1 113 ? 30.422 41.062 17.953 1 86.94 113 GLY B C 1
ATOM 9772 O O . GLY B 1 113 ? 30.125 39.875 17.859 1 86.94 113 GLY B O 1
ATOM 9773 N N . VAL B 1 114 ? 31.406 41.594 17.281 1 88.56 114 VAL B N 1
ATOM 9774 C CA . VAL B 1 114 ? 32.312 40.75 16.484 1 88.56 114 VAL B CA 1
ATOM 9775 C C . VAL B 1 114 ? 33 39.719 17.375 1 88.56 114 VAL B C 1
ATOM 9777 O O . VAL B 1 114 ? 33.219 38.594 16.969 1 88.56 114 VAL B O 1
ATOM 9780 N N . GLY B 1 115 ? 33.344 40.188 18.609 1 86.75 115 GLY B N 1
ATOM 9781 C CA . GLY B 1 115 ? 33.938 39.281 19.562 1 86.75 115 GLY B CA 1
ATOM 9782 C C . GLY B 1 115 ? 33.031 38.125 19.922 1 86.75 115 GLY B C 1
ATOM 9783 O O . GLY B 1 115 ? 33.5 36.969 20.047 1 86.75 115 GLY B O 1
ATOM 9784 N N . VAL B 1 116 ? 31.766 38.375 20.031 1 90.5 116 VAL B N 1
ATOM 9785 C CA . VAL B 1 116 ? 30.797 37.344 20.391 1 90.5 116 VAL B CA 1
ATOM 9786 C C . VAL B 1 116 ? 30.688 36.312 19.266 1 90.5 116 VAL B C 1
ATOM 9788 O O . VAL B 1 116 ? 30.609 35.125 19.516 1 90.5 116 VAL B O 1
ATOM 9791 N N . VAL B 1 117 ? 30.719 36.75 18.016 1 92.38 117 VAL B N 1
ATOM 9792 C CA . VAL B 1 117 ? 30.594 35.875 16.859 1 92.38 117 VAL B CA 1
ATOM 9793 C C . VAL B 1 117 ? 31.875 35.094 16.688 1 92.38 117 VAL B C 1
ATOM 9795 O O . VAL B 1 117 ? 31.828 33.875 16.438 1 92.38 117 VAL B O 1
ATOM 9798 N N . LEU B 1 118 ? 33 35.75 16.859 1 92.25 118 LEU B N 1
ATOM 9799 C CA . LEU B 1 118 ? 34.312 35.062 16.703 1 92.25 118 LEU B CA 1
ATOM 9800 C C . LEU B 1 118 ? 34.5 34.031 17.781 1 92.25 118 LEU B C 1
ATOM 9802 O O . LEU B 1 118 ? 35.156 33 17.562 1 92.25 118 LEU B O 1
ATOM 9806 N N . LEU B 1 119 ? 34 34.312 18.938 1 92.06 119 LEU B N 1
ATOM 9807 C CA . LEU B 1 119 ? 34.062 33.312 20 1 92.06 119 LEU B CA 1
ATOM 9808 C C . LEU B 1 119 ? 33.375 32.031 19.594 1 92.06 119 LEU B C 1
ATOM 9810 O O . LEU B 1 119 ? 33.844 30.922 19.906 1 92.06 119 LEU B O 1
ATOM 9814 N N . GLY B 1 120 ? 32.25 32.156 18.938 1 92.94 120 GLY B N 1
ATOM 9815 C CA . GLY B 1 120 ? 31.562 30.969 18.438 1 92.94 120 GLY B CA 1
ATOM 9816 C C . GLY B 1 120 ? 32.375 30.172 17.438 1 92.94 120 GLY B C 1
ATOM 9817 O O . GLY B 1 120 ? 32.406 28.953 17.469 1 92.94 120 GLY B O 1
ATOM 9818 N N . VAL B 1 121 ? 33.094 30.875 16.562 1 94.81 121 VAL B N 1
ATOM 9819 C CA . VAL B 1 121 ? 33.938 30.219 15.57 1 94.81 121 VAL B CA 1
ATOM 9820 C C . VAL B 1 121 ? 35.094 29.516 16.281 1 94.81 121 VAL B C 1
ATOM 9822 O O . VAL B 1 121 ? 35.469 28.391 15.938 1 94.81 121 VAL B O 1
ATOM 9825 N N . ALA B 1 122 ? 35.719 30.203 17.266 1 94.56 122 ALA B N 1
ATOM 9826 C CA . ALA B 1 122 ? 36.844 29.656 17.969 1 94.56 122 ALA B CA 1
ATOM 9827 C C . ALA B 1 122 ? 36.469 28.375 18.703 1 94.56 122 ALA B C 1
ATOM 9829 O O . ALA B 1 122 ? 37.156 27.344 18.562 1 94.56 122 ALA B O 1
ATOM 9830 N N . ILE B 1 123 ? 35.406 28.406 19.375 1 95.19 123 ILE B N 1
ATOM 9831 C CA . ILE B 1 123 ? 34.969 27.234 20.125 1 95.19 123 ILE B CA 1
ATOM 9832 C C . ILE B 1 123 ? 34.562 26.141 19.156 1 95.19 123 ILE B C 1
ATOM 9834 O O . ILE B 1 123 ? 34.875 24.969 19.359 1 95.19 123 ILE B O 1
ATOM 9838 N N . GLY B 1 124 ? 33.812 26.516 18.109 1 95.25 124 GLY B N 1
ATOM 9839 C CA . GLY B 1 124 ? 33.375 25.547 17.141 1 95.25 124 GLY B CA 1
ATOM 9840 C C . GLY B 1 124 ? 34.5 24.828 16.438 1 95.25 124 GLY B C 1
ATOM 9841 O O . GLY B 1 124 ? 34.5 23.594 16.359 1 95.25 124 GLY B O 1
ATOM 9842 N N . CYS B 1 125 ? 35.438 25.547 15.953 1 95.12 125 CYS B N 1
ATOM 9843 C CA . CYS B 1 125 ? 36.562 24.953 15.242 1 95.12 125 CYS B CA 1
ATOM 9844 C C . CYS B 1 125 ? 37.375 24.047 16.172 1 95.12 125 CYS B C 1
ATOM 9846 O O . CYS B 1 125 ? 37.781 22.953 15.773 1 95.12 125 CYS B O 1
ATOM 9848 N N . LEU B 1 126 ? 37.594 24.438 17.391 1 93.69 126 LEU B N 1
ATOM 9849 C CA . LEU B 1 126 ? 38.375 23.641 18.328 1 93.69 126 LEU B CA 1
ATOM 9850 C C . LEU B 1 126 ? 37.625 22.375 18.719 1 93.69 126 LEU B C 1
ATOM 9852 O O . LEU B 1 126 ? 38.219 21.297 18.844 1 93.69 126 LEU B O 1
ATOM 9856 N N . ALA B 1 127 ? 36.375 22.516 18.891 1 94.56 127 ALA B N 1
ATOM 9857 C CA . ALA B 1 127 ? 35.562 21.359 19.25 1 94.56 127 ALA B CA 1
ATOM 9858 C C . ALA B 1 127 ? 35.5 20.359 18.109 1 94.56 127 ALA B C 1
ATOM 9860 O O . ALA B 1 127 ? 35.625 19.141 18.328 1 94.56 127 ALA B O 1
ATOM 9861 N N . PHE B 1 128 ? 35.344 20.828 16.859 1 94.25 128 PHE B N 1
ATOM 9862 C CA . PHE B 1 128 ? 35.219 19.922 15.711 1 94.25 128 PHE B CA 1
ATOM 9863 C C . PHE B 1 128 ? 36.562 19.328 15.352 1 94.25 128 PHE B C 1
ATOM 9865 O O . PHE B 1 128 ? 36.625 18.188 14.859 1 94.25 128 PHE B O 1
ATOM 9872 N N . ALA B 1 129 ? 37.594 20.016 15.57 1 92.62 129 ALA B N 1
ATOM 9873 C CA . ALA B 1 129 ? 38.938 19.453 15.336 1 92.62 129 ALA B CA 1
ATOM 9874 C C . ALA B 1 129 ? 39.219 18.281 16.281 1 92.62 129 ALA B C 1
ATOM 9876 O O . ALA B 1 129 ? 39.875 17.312 15.891 1 92.62 129 ALA B O 1
ATOM 9877 N N . ARG B 1 130 ? 38.625 18.328 17.406 1 91.12 130 ARG B N 1
ATOM 9878 C CA . ARG B 1 130 ? 38.875 17.281 18.391 1 91.12 130 ARG B CA 1
ATOM 9879 C C . ARG B 1 130 ? 37.781 16.188 18.297 1 91.12 130 ARG B C 1
ATOM 9881 O O . ARG B 1 130 ? 38.094 15 18.453 1 91.12 130 ARG B O 1
ATOM 9888 N N . GLY B 1 131 ? 36.594 16.531 18.078 1 90.69 131 GLY B N 1
ATOM 9889 C CA . GLY B 1 131 ? 35.5 15.594 18.266 1 90.69 131 GLY B CA 1
ATOM 9890 C C . GLY B 1 131 ? 34.969 15.031 16.953 1 90.69 131 GLY B C 1
ATOM 9891 O O . GLY B 1 131 ? 34.375 13.953 16.938 1 90.69 131 GLY B O 1
ATOM 9892 N N . SER B 1 132 ? 35.062 15.664 15.758 1 90.31 132 SER B N 1
ATOM 9893 C CA . SER B 1 132 ? 34.438 15.234 14.516 1 90.31 132 SER B CA 1
ATOM 9894 C C . SER B 1 132 ? 35.25 14.109 13.859 1 90.31 132 SER B C 1
ATOM 9896 O O . SER B 1 132 ? 36.438 14 14.07 1 90.31 132 SER B O 1
ATOM 9898 N N . HIS B 1 133 ? 34.594 13.281 13.125 1 84.94 133 HIS B N 1
ATOM 9899 C CA . HIS B 1 133 ? 35.25 12.227 12.367 1 84.94 133 HIS B CA 1
ATOM 9900 C C . HIS B 1 133 ? 35.938 12.773 11.117 1 84.94 133 HIS B C 1
ATOM 9902 O O . HIS B 1 133 ? 36.875 12.18 10.609 1 84.94 133 HIS B O 1
ATOM 9908 N N . CYS B 1 134 ? 35.375 13.891 10.641 1 87.81 134 CYS B N 1
ATOM 9909 C CA . CYS B 1 134 ? 36 14.633 9.555 1 87.81 134 CYS B CA 1
ATOM 9910 C C . CYS B 1 134 ? 36.719 15.883 10.07 1 87.81 134 CYS B C 1
ATOM 9912 O O . CYS B 1 134 ? 36.062 16.891 10.352 1 87.81 134 CYS B O 1
ATOM 9914 N N . LYS B 1 135 ? 38 15.859 10.125 1 86.81 135 LYS B N 1
ATOM 9915 C CA . LYS B 1 135 ? 38.781 16.891 10.781 1 86.81 135 LYS B CA 1
ATOM 9916 C C . LYS B 1 135 ? 38.906 18.125 9.891 1 86.81 135 LYS B C 1
ATOM 9918 O O . LYS B 1 135 ? 39.406 19.172 10.328 1 86.81 135 LYS B O 1
ATOM 9923 N N . ALA B 1 136 ? 38.312 18.062 8.672 1 85.81 136 ALA B N 1
ATOM 9924 C CA . ALA B 1 136 ? 38.406 19.188 7.738 1 85.81 136 ALA B CA 1
ATOM 9925 C C . ALA B 1 136 ? 37.188 20.125 7.898 1 85.81 136 ALA B C 1
ATOM 9927 O O . ALA B 1 136 ? 37.125 21.172 7.25 1 85.81 136 ALA B O 1
ATOM 9928 N N . ILE B 1 137 ? 36.406 19.906 8.922 1 90.94 137 ILE B N 1
ATOM 9929 C CA . ILE B 1 137 ? 35.156 20.688 9.055 1 90.94 137 ILE B CA 1
ATOM 9930 C C . ILE B 1 137 ? 35.469 21.984 9.781 1 90.94 137 ILE B C 1
ATOM 9932 O O . ILE B 1 137 ? 36.094 22 10.836 1 90.94 137 ILE B O 1
ATOM 9936 N N . ILE B 1 138 ? 35.125 23.109 9.156 1 93 138 ILE B N 1
ATOM 9937 C CA . ILE B 1 138 ? 35.188 24.438 9.758 1 93 138 ILE B CA 1
ATOM 9938 C C . ILE B 1 138 ? 33.844 24.812 10.328 1 93 138 ILE B C 1
ATOM 9940 O O . ILE B 1 138 ? 32.875 24.969 9.578 1 93 138 ILE B O 1
ATOM 9944 N N . ALA B 1 139 ? 33.781 24.859 11.688 1 94.62 139 ALA B N 1
ATOM 9945 C CA . ALA B 1 139 ? 32.5 25.062 12.352 1 94.62 139 ALA B CA 1
ATOM 9946 C C . ALA B 1 139 ? 32.375 26.5 12.867 1 94.62 139 ALA B C 1
ATOM 9948 O O . ALA B 1 139 ? 33.344 27.062 13.383 1 94.62 139 ALA B O 1
ATOM 9949 N N . GLY B 1 140 ? 31.312 27.219 12.648 1 93.12 140 GLY B N 1
ATOM 9950 C CA . GLY B 1 140 ? 30.984 28.562 13.094 1 93.12 140 GLY B CA 1
ATOM 9951 C C . GLY B 1 140 ? 29.531 28.922 12.844 1 93.12 140 GLY B C 1
ATOM 9952 O O . GLY B 1 140 ? 28.75 28.109 12.359 1 93.12 140 GLY B O 1
ATOM 9953 N N . PRO B 1 141 ? 29.156 30.047 13.266 1 92.62 141 PRO B N 1
ATOM 9954 C CA . PRO B 1 141 ? 27.781 30.469 13.047 1 92.62 141 PRO B CA 1
ATOM 9955 C C . PRO B 1 141 ? 27.5 30.844 11.586 1 92.62 141 PRO B C 1
ATOM 9957 O O . PRO B 1 141 ? 28.422 31.156 10.836 1 92.62 141 PRO B O 1
ATOM 9960 N N . ASP B 1 142 ? 26.25 30.672 11.234 1 91.88 142 ASP B N 1
ATOM 9961 C CA . ASP B 1 142 ? 25.797 31.062 9.906 1 91.88 142 ASP B CA 1
ATOM 9962 C C . ASP B 1 142 ? 24.719 32.125 9.992 1 91.88 142 ASP B C 1
ATOM 9964 O O . ASP B 1 142 ? 24.453 32.688 11.062 1 91.88 142 ASP B O 1
ATOM 9968 N N . LEU B 1 143 ? 24.25 32.531 8.891 1 89.88 143 LEU B N 1
ATOM 9969 C CA . LEU B 1 143 ? 23.328 33.656 8.758 1 89.88 143 LEU B CA 1
ATOM 9970 C C . LEU B 1 143 ? 22 33.375 9.453 1 89.88 143 LEU B C 1
ATOM 9972 O O . LEU B 1 143 ? 21.406 34.281 10.047 1 89.88 143 LEU B O 1
ATOM 9976 N N . LEU B 1 144 ? 21.562 32.188 9.523 1 90.69 144 LEU B N 1
ATOM 9977 C CA . LEU B 1 144 ? 20.203 31.844 9.977 1 90.69 144 LEU B CA 1
ATOM 9978 C C . LEU B 1 144 ? 20.062 32.094 11.477 1 90.69 144 LEU B C 1
ATOM 9980 O O . LEU B 1 144 ? 19.172 32.812 11.914 1 90.69 144 LEU B O 1
ATOM 9984 N N . PRO B 1 145 ? 20.984 31.594 12.25 1 93.25 145 PRO B N 1
ATOM 9985 C CA . PRO B 1 145 ? 20.859 31.891 13.68 1 93.25 145 PRO B CA 1
ATOM 9986 C C . PRO B 1 145 ? 20.984 33.375 13.977 1 93.25 145 PRO B C 1
ATOM 9988 O O . PRO B 1 145 ? 20.375 33.875 14.93 1 93.25 145 PRO B O 1
ATOM 9991 N N . ILE B 1 146 ? 21.703 34.125 13.188 1 92.94 146 ILE B N 1
ATOM 9992 C CA . ILE B 1 146 ? 21.922 35.531 13.383 1 92.94 146 ILE B CA 1
ATOM 9993 C C . ILE B 1 146 ? 20.625 36.312 13.164 1 92.94 146 ILE B C 1
ATOM 9995 O O . ILE B 1 146 ? 20.297 37.219 13.906 1 92.94 146 ILE B O 1
ATOM 9999 N N . VAL B 1 147 ? 19.938 35.875 12.188 1 90.31 147 VAL B N 1
ATOM 10000 C CA . VAL B 1 147 ? 18.656 36.5 11.875 1 90.31 147 VAL B CA 1
ATOM 10001 C C . VAL B 1 147 ? 17.672 36.312 13.023 1 90.31 147 VAL B C 1
ATOM 10003 O O . VAL B 1 147 ? 16.891 37.219 13.344 1 90.31 147 VAL B O 1
ATOM 10006 N N . PHE B 1 148 ? 17.75 35.25 13.695 1 92.44 148 PHE B N 1
ATOM 10007 C CA . PHE B 1 148 ? 16.812 35 14.781 1 92.44 148 PHE B CA 1
ATOM 10008 C C . PHE B 1 148 ? 17.188 35.781 16.031 1 92.44 148 PHE B C 1
ATOM 10010 O O . PHE B 1 148 ? 16.312 36.219 16.781 1 92.44 148 PHE B O 1
ATOM 10017 N N . VAL B 1 149 ? 18.484 36.031 16.234 1 92.62 149 VAL B N 1
ATOM 10018 C CA . VAL B 1 149 ? 18.891 36.875 17.344 1 92.62 149 VAL B CA 1
ATOM 10019 C C . VAL B 1 149 ? 18.469 38.344 17.062 1 92.62 149 VAL B C 1
ATOM 10021 O O . VAL B 1 149 ? 18.031 39.031 17.969 1 92.62 149 VAL B O 1
ATOM 10024 N N . GLN B 1 150 ? 18.578 38.688 15.836 1 91 150 GLN B N 1
ATOM 10025 C CA . GLN B 1 150 ? 18.125 40.031 15.461 1 91 150 GLN B CA 1
ATOM 10026 C C . GLN B 1 150 ? 16.625 40.188 15.672 1 91 150 GLN B C 1
ATOM 10028 O O . GLN B 1 150 ? 16.172 41.25 16.141 1 91 150 GLN B O 1
ATOM 10033 N N . GLU B 1 151 ? 15.938 39.156 15.305 1 89.5 151 GLU B N 1
ATOM 10034 C CA . GLU B 1 151 ? 14.492 39.219 15.477 1 89.5 151 GLU B CA 1
ATOM 10035 C C . GLU B 1 151 ? 14.109 39.281 16.953 1 89.5 151 GLU B C 1
ATOM 10037 O O . GLU B 1 151 ? 13.133 39.938 17.312 1 89.5 151 GLU B O 1
ATOM 10042 N N . SER B 1 152 ? 14.82 38.688 17.766 1 91.94 152 SER B N 1
ATOM 10043 C CA . SER B 1 152 ? 14.57 38.781 19.203 1 91.94 152 SER B CA 1
ATOM 10044 C C . SER B 1 152 ? 14.859 40.188 19.719 1 91.94 152 SER B C 1
ATOM 10046 O O . SER B 1 152 ? 14.133 40.719 20.578 1 91.94 152 SER B O 1
ATOM 10048 N N . GLY B 1 153 ? 15.953 40.844 19.234 1 89.94 153 GLY B N 1
ATOM 10049 C CA . GLY B 1 153 ? 16.281 42.188 19.625 1 89.94 153 GLY B CA 1
ATOM 10050 C C . GLY B 1 153 ? 15.211 43.219 19.234 1 89.94 153 GLY B C 1
ATOM 10051 O O . GLY B 1 153 ? 14.859 44.094 20.031 1 89.94 153 GLY B O 1
ATOM 10052 N N . ILE B 1 154 ? 14.672 42.969 18.062 1 85.62 154 ILE B N 1
ATOM 10053 C CA . ILE B 1 154 ? 13.625 43.875 17.594 1 85.62 154 ILE B CA 1
ATOM 10054 C C . ILE B 1 154 ? 12.367 43.688 18.438 1 85.62 154 ILE B C 1
ATOM 10056 O O . ILE B 1 154 ? 11.688 44.656 18.766 1 85.62 154 ILE B O 1
ATOM 10060 N N . ALA B 1 155 ? 12.133 42.438 18.75 1 87.38 155 ALA B N 1
ATOM 10061 C CA . ALA B 1 155 ? 10.961 42.156 19.562 1 87.38 155 ALA B CA 1
ATOM 10062 C C . ALA B 1 155 ? 11.094 42.812 20.953 1 87.38 155 ALA B C 1
ATOM 10064 O O . ALA B 1 155 ? 10.133 43.375 21.469 1 87.38 155 ALA B O 1
ATOM 10065 N N . ILE B 1 156 ? 12.242 42.812 21.531 1 89.62 156 ILE B N 1
ATOM 10066 C CA . ILE B 1 156 ? 12.508 43.375 22.859 1 89.62 156 ILE B CA 1
ATOM 10067 C C . ILE B 1 156 ? 12.43 44.906 22.781 1 89.62 156 ILE B C 1
ATOM 10069 O O . ILE B 1 156 ? 11.844 45.531 23.672 1 89.62 156 ILE B O 1
ATOM 10073 N N . ARG B 1 157 ? 12.969 45.5 21.75 1 86.44 157 ARG B N 1
ATOM 10074 C CA . ARG B 1 157 ? 12.938 46.938 21.578 1 86.44 157 ARG B CA 1
ATOM 10075 C C . ARG B 1 157 ? 11.508 47.438 21.453 1 86.44 157 ARG B C 1
ATOM 10077 O O . ARG B 1 157 ? 11.156 48.5 22.016 1 86.44 157 ARG B O 1
ATOM 10084 N N . THR B 1 158 ? 10.758 46.719 20.703 1 82.06 158 THR B N 1
ATOM 10085 C CA . THR B 1 158 ? 9.375 47.125 20.484 1 82.06 158 THR B CA 1
ATOM 10086 C C . THR B 1 158 ? 8.57 47 21.766 1 82.06 158 THR B C 1
ATOM 10088 O O . THR B 1 158 ? 7.699 47.812 22.047 1 82.06 158 THR B O 1
ATOM 10091 N N . PHE B 1 159 ? 8.898 46 22.547 1 82.44 159 PHE B N 1
ATOM 10092 C CA . PHE B 1 159 ? 8.188 45.781 23.812 1 82.44 159 PHE B CA 1
ATOM 10093 C C . PHE B 1 159 ? 8.555 46.844 24.828 1 82.44 159 PHE B C 1
ATOM 10095 O O . PHE B 1 159 ? 7.699 47.312 25.578 1 82.44 159 PHE B O 1
ATOM 10102 N N . LEU B 1 160 ? 9.812 47.344 24.828 1 83.88 160 LEU B N 1
ATOM 10103 C CA . LEU B 1 160 ? 10.312 48.281 25.844 1 83.88 160 LEU B CA 1
ATOM 10104 C C . LEU B 1 160 ? 10.195 49.719 25.359 1 83.88 160 LEU B C 1
ATOM 10106 O O . LEU B 1 160 ? 10.672 50.625 26.031 1 83.88 160 LEU B O 1
ATOM 10110 N N . LYS B 1 161 ? 9.578 49.906 24.25 1 79.25 161 LYS B N 1
ATOM 10111 C CA . LYS B 1 161 ? 9.453 51.25 23.734 1 79.25 161 LYS B CA 1
ATOM 10112 C C . LYS B 1 161 ? 8.641 52.156 24.688 1 79.25 161 LYS B C 1
ATOM 10114 O O . LYS B 1 161 ? 8.906 53.344 24.812 1 79.25 161 LYS B O 1
ATOM 10119 N N . SER B 1 162 ? 7.73 51.531 25.438 1 72.25 162 SER B N 1
ATOM 10120 C CA . SER B 1 162 ? 6.848 52.312 26.297 1 72.25 162 SER B CA 1
ATOM 10121 C C . SER B 1 162 ? 7.504 52.594 27.656 1 72.25 162 SER B C 1
ATOM 10123 O O . SER B 1 162 ? 7.066 53.5 28.375 1 72.25 162 SER B O 1
ATOM 10125 N N . ASP B 1 163 ? 8.633 52 27.891 1 73.88 163 ASP B N 1
ATOM 10126 C CA . ASP B 1 163 ? 9.32 52.156 29.172 1 73.88 163 ASP B CA 1
ATOM 10127 C C . ASP B 1 163 ? 10.336 53.312 29.078 1 73.88 163 ASP B C 1
ATOM 10129 O O . ASP B 1 163 ? 11.117 53.375 28.125 1 73.88 163 ASP B O 1
ATOM 10133 N N . PRO B 1 164 ? 10.172 54.406 29.875 1 71.25 164 PRO B N 1
ATOM 10134 C CA . PRO B 1 164 ? 11.102 55.562 29.844 1 71.25 164 PRO B CA 1
ATOM 10135 C C . PRO B 1 164 ? 12.562 55.125 29.938 1 71.25 164 PRO B C 1
ATOM 10137 O O . PRO B 1 164 ? 13.43 55.688 29.266 1 71.25 164 PRO B O 1
ATOM 10140 N N . ASP B 1 165 ? 12.883 54 30.734 1 72.62 165 ASP B N 1
ATOM 10141 C CA . ASP B 1 165 ? 14.234 53.469 30.828 1 72.62 165 ASP B CA 1
ATOM 10142 C C . ASP B 1 165 ? 14.453 52.312 29.875 1 72.62 165 ASP B C 1
ATOM 10144 O O . ASP B 1 165 ? 15.406 51.562 30.016 1 72.62 165 ASP B O 1
ATOM 10148 N N . GLY B 1 166 ? 13.609 52.219 28.938 1 78.25 166 GLY B N 1
ATOM 10149 C CA . GLY B 1 166 ? 13.602 51.062 28.062 1 78.25 166 GLY B CA 1
ATOM 10150 C C . GLY B 1 166 ? 14.758 51.031 27.094 1 78.25 166 GLY B C 1
ATOM 10151 O O . GLY B 1 166 ? 15.266 49.969 26.734 1 78.25 166 GLY B O 1
ATOM 10152 N N . ALA B 1 167 ? 15.273 52.156 26.75 1 77.25 167 ALA B N 1
ATOM 10153 C CA . ALA B 1 167 ? 16.328 52.25 25.75 1 77.25 167 ALA B CA 1
ATOM 10154 C C . ALA B 1 167 ? 17.641 51.656 26.266 1 77.25 167 ALA B C 1
ATOM 10156 O O . ALA B 1 167 ? 18.391 51.031 25.516 1 77.25 167 ALA B O 1
ATOM 10157 N N . THR B 1 168 ? 17.891 51.719 27.625 1 77.88 168 THR B N 1
ATOM 10158 C CA . THR B 1 168 ? 19.141 51.25 28.188 1 77.88 168 THR B CA 1
ATOM 10159 C C . THR B 1 168 ? 19.047 49.75 28.484 1 77.88 168 THR B C 1
ATOM 10161 O O . THR B 1 168 ? 20.078 49.062 28.609 1 77.88 168 THR B O 1
ATOM 10164 N N . LYS B 1 169 ? 17.875 49.25 28.5 1 86.5 169 LYS B N 1
ATOM 10165 C CA . LYS B 1 169 ? 17.703 47.844 28.875 1 86.5 169 LYS B CA 1
ATOM 10166 C C . LYS B 1 169 ? 17.578 46.969 27.656 1 86.5 169 LYS B C 1
ATOM 10168 O O . LYS B 1 169 ? 17.578 45.75 27.766 1 86.5 169 LYS B O 1
ATOM 10173 N N . VAL B 1 170 ? 17.547 47.531 26.453 1 87.81 170 VAL B N 1
ATOM 10174 C CA . VAL B 1 170 ? 17.312 46.781 25.25 1 87.81 170 VAL B CA 1
ATOM 10175 C C . VAL B 1 170 ? 18.516 45.875 24.953 1 87.81 170 VAL B C 1
ATOM 10177 O O . VAL B 1 170 ? 18.359 44.656 24.734 1 87.81 170 VAL B O 1
ATOM 10180 N N . LEU B 1 171 ? 19.719 46.344 25.031 1 86.56 171 LEU B N 1
ATOM 10181 C CA . LEU B 1 171 ? 20.906 45.625 24.625 1 86.56 171 LEU B CA 1
ATOM 10182 C C . LEU B 1 171 ? 21.219 44.5 25.625 1 86.56 171 LEU B C 1
ATOM 10184 O O . LEU B 1 171 ? 21.438 43.344 25.234 1 86.56 171 LEU B O 1
ATOM 10188 N N . PRO B 1 172 ? 21.188 44.781 27 1 87.31 172 PRO B N 1
ATOM 10189 C CA . PRO B 1 172 ? 21.453 43.656 27.938 1 87.31 172 PRO B CA 1
ATOM 10190 C C . PRO B 1 172 ? 20.391 42.562 27.859 1 87.31 172 PRO B C 1
ATOM 10192 O O . PRO B 1 172 ? 20.719 41.375 27.969 1 87.31 172 PRO B O 1
ATOM 10195 N N . THR B 1 173 ? 19.172 42.969 27.594 1 90.81 173 THR B N 1
ATOM 10196 C CA . THR B 1 173 ? 18.109 41.969 27.5 1 90.81 173 THR B CA 1
ATOM 10197 C C . THR B 1 173 ? 18.25 41.156 26.219 1 90.81 173 THR B C 1
ATOM 10199 O O . THR B 1 173 ? 17.953 39.969 26.203 1 90.81 173 THR B O 1
ATOM 10202 N N . THR B 1 174 ? 18.688 41.781 25.125 1 91.56 174 THR B N 1
ATOM 10203 C CA . THR B 1 174 ? 18.906 41.094 23.875 1 91.56 174 THR B CA 1
ATOM 10204 C C . THR B 1 174 ? 20.047 40.062 24.016 1 91.56 174 THR B C 1
ATOM 10206 O O . THR B 1 174 ? 19.984 38.969 23.469 1 91.56 174 THR B O 1
ATOM 10209 N N . LEU B 1 175 ? 21.062 40.406 24.766 1 91.06 175 LEU B N 1
ATOM 10210 C CA . LEU B 1 175 ? 22.188 39.5 24.969 1 91.06 175 LEU B CA 1
ATOM 10211 C C . LEU B 1 175 ? 21.75 38.281 25.797 1 91.06 175 LEU B C 1
ATOM 10213 O O . LEU B 1 175 ? 22.188 37.156 25.531 1 91.06 175 LEU B O 1
ATOM 10217 N N . VAL B 1 176 ? 20.922 38.531 26.75 1 92.19 176 VAL B N 1
ATOM 10218 C CA . VAL B 1 176 ? 20.422 37.406 27.547 1 92.19 176 VAL B CA 1
ATOM 10219 C C . VAL B 1 176 ? 19.516 36.531 26.672 1 92.19 176 VAL B C 1
ATOM 10221 O O . VAL B 1 176 ? 19.547 35.281 26.781 1 92.19 176 VAL B O 1
ATOM 10224 N N . SER B 1 177 ? 18.703 37.188 25.859 1 93.81 177 SER B N 1
ATOM 10225 C CA . SER B 1 177 ? 17.859 36.438 24.938 1 93.81 177 SER B CA 1
ATOM 10226 C C . SER B 1 177 ? 18.703 35.594 23.984 1 93.81 177 SER B C 1
ATOM 10228 O O . SER B 1 177 ? 18.312 34.5 23.625 1 93.81 177 SER B O 1
ATOM 10230 N N . MET B 1 178 ? 19.75 36.125 23.531 1 94.31 178 MET B N 1
ATOM 10231 C CA . MET B 1 178 ? 20.656 35.406 22.641 1 94.31 178 MET B CA 1
ATOM 10232 C C . MET B 1 178 ? 21.219 34.156 23.328 1 94.31 178 MET B C 1
ATOM 10234 O O . MET B 1 178 ? 21.281 33.094 22.734 1 94.31 178 MET B O 1
ATOM 10238 N N . VAL B 1 179 ? 21.578 34.344 24.594 1 94.38 179 VAL B N 1
ATOM 10239 C CA . VAL B 1 179 ? 22.141 33.219 25.344 1 94.38 179 VAL B CA 1
ATOM 10240 C C . VAL B 1 179 ? 21.094 32.125 25.531 1 94.38 179 VAL B C 1
ATOM 10242 O O . VAL B 1 179 ? 21.359 30.938 25.281 1 94.38 179 VAL B O 1
ATOM 10245 N N . ILE B 1 180 ? 19.922 32.5 25.844 1 94.44 180 ILE B N 1
ATOM 10246 C CA . ILE B 1 180 ? 18.859 31.531 26.047 1 94.44 180 ILE B CA 1
ATOM 10247 C C . ILE B 1 180 ? 18.531 30.859 24.719 1 94.44 180 ILE B C 1
ATOM 10249 O O . ILE B 1 180 ? 18.375 29.625 24.656 1 94.44 180 ILE B O 1
ATOM 10253 N N . GLY B 1 181 ? 18.375 31.672 23.703 1 95 181 GLY B N 1
ATOM 10254 C CA . GLY B 1 181 ? 18.094 31.125 22.391 1 95 181 GLY B CA 1
ATOM 10255 C C . GLY B 1 181 ? 19.156 30.141 21.922 1 95 181 GLY B C 1
ATOM 10256 O O . GLY B 1 181 ? 18.828 29.078 21.391 1 95 181 GLY B O 1
ATOM 10257 N N . ASN B 1 182 ? 20.375 30.438 22.141 1 95.81 182 ASN B N 1
ATOM 10258 C CA . ASN B 1 182 ? 21.469 29.562 21.719 1 95.81 182 ASN B CA 1
ATOM 10259 C C . ASN B 1 182 ? 21.562 28.312 22.578 1 95.81 182 ASN B C 1
ATOM 10261 O O . ASN B 1 182 ? 21.984 27.266 22.109 1 95.81 182 ASN B O 1
ATOM 10265 N N . VAL B 1 183 ? 21.172 28.422 23.812 1 95.75 183 VAL B N 1
ATOM 10266 C CA . VAL B 1 183 ? 21.125 27.25 24.672 1 95.75 183 VAL B CA 1
ATOM 10267 C C . VAL B 1 183 ? 20.047 26.297 24.188 1 95.75 183 VAL B C 1
ATOM 10269 O O . VAL B 1 183 ? 20.234 25.078 24.188 1 95.75 183 VAL B O 1
ATOM 10272 N N . VAL B 1 184 ? 18.953 26.875 23.703 1 95.25 184 VAL B N 1
ATOM 10273 C CA . VAL B 1 184 ? 17.891 26.047 23.156 1 95.25 184 VAL B CA 1
ATOM 10274 C C . VAL B 1 184 ? 18.359 25.359 21.891 1 95.25 184 VAL B C 1
ATOM 10276 O O . VAL B 1 184 ? 18.078 24.172 21.672 1 95.25 184 VAL B O 1
ATOM 10279 N N . VAL B 1 185 ? 19.109 25.984 21.062 1 95.19 185 VAL B N 1
ATOM 10280 C CA . VAL B 1 185 ? 19.656 25.422 19.828 1 95.19 185 VAL B CA 1
ATOM 10281 C C . VAL B 1 185 ? 20.625 24.297 20.172 1 95.19 185 VAL B C 1
ATOM 10283 O O . VAL B 1 185 ? 20.547 23.203 19.609 1 95.19 185 VAL B O 1
ATOM 10286 N N . GLY B 1 186 ? 21.547 24.594 21.141 1 94.88 186 GLY B N 1
ATOM 10287 C CA . GLY B 1 186 ? 22.516 23.578 21.531 1 94.88 186 GLY B CA 1
ATOM 10288 C C . GLY B 1 186 ? 21.875 22.359 22.156 1 94.88 186 GLY B C 1
ATOM 10289 O O . GLY B 1 186 ? 22.281 21.234 21.891 1 94.88 186 GLY B O 1
ATOM 10290 N N . ALA B 1 187 ? 20.859 22.594 22.906 1 94.12 187 ALA B N 1
ATOM 10291 C CA . ALA B 1 187 ? 20.141 21.484 23.531 1 94.12 187 ALA B CA 1
ATOM 10292 C C . ALA B 1 187 ? 19.406 20.641 22.484 1 94.12 187 ALA B C 1
ATOM 10294 O O . ALA B 1 187 ? 19.359 19.422 22.594 1 94.12 187 ALA B O 1
ATOM 10295 N N . LEU B 1 188 ? 18.875 21.312 21.5 1 91.75 188 LEU B N 1
ATOM 10296 C CA . LEU B 1 188 ? 18.172 20.594 20.453 1 91.75 188 LEU B CA 1
ATOM 10297 C C . LEU B 1 188 ? 19.156 19.766 19.625 1 91.75 188 LEU B C 1
ATOM 10299 O O . LEU B 1 188 ? 18.875 18.609 19.281 1 91.75 188 LEU B O 1
ATOM 10303 N N . PHE B 1 189 ? 20.266 20.375 19.281 1 92.88 189 PHE B N 1
ATOM 10304 C CA . PHE B 1 189 ? 21.297 19.641 18.562 1 92.88 189 PHE B CA 1
ATOM 10305 C C . PHE B 1 189 ? 21.688 18.375 19.328 1 92.88 189 PHE B C 1
ATOM 10307 O O . PHE B 1 189 ? 21.719 17.281 18.766 1 92.88 189 PHE B O 1
ATOM 10314 N N . PHE B 1 190 ? 21.938 18.609 20.594 1 92.44 190 PHE B N 1
ATOM 10315 C CA . PHE B 1 190 ? 22.438 17.516 21.422 1 92.44 190 PHE B CA 1
ATOM 10316 C C . PHE B 1 190 ? 21.359 16.438 21.594 1 92.44 190 PHE B C 1
ATOM 10318 O O . PHE B 1 190 ? 21.656 15.242 21.531 1 92.44 190 PHE B O 1
ATOM 10325 N N . ALA B 1 191 ? 20.156 16.844 21.734 1 90.31 191 ALA B N 1
ATOM 10326 C CA . ALA B 1 191 ? 19.047 15.906 21.906 1 90.31 191 ALA B CA 1
ATOM 10327 C C . ALA B 1 191 ? 18.844 15.078 20.656 1 90.31 191 ALA B C 1
ATOM 10329 O O . ALA B 1 191 ? 18.625 13.867 20.734 1 90.31 191 ALA B O 1
ATOM 10330 N N . LEU B 1 192 ? 18.906 15.672 19.531 1 87.69 192 LEU B N 1
ATOM 10331 C CA . LEU B 1 192 ? 18.719 14.969 18.266 1 87.69 192 LEU B CA 1
ATOM 10332 C C . LEU B 1 192 ? 19.859 13.977 18.016 1 87.69 192 LEU B C 1
ATOM 10334 O O . LEU B 1 192 ? 19.625 12.867 17.547 1 87.69 192 LEU B O 1
ATOM 10338 N N . GLY B 1 193 ? 21.078 14.375 18.328 1 87.25 193 GLY B N 1
ATOM 10339 C CA . GLY B 1 193 ? 22.219 13.492 18.156 1 87.25 193 GLY B CA 1
ATOM 10340 C C . GLY B 1 193 ? 22.219 12.328 19.125 1 87.25 193 GLY B C 1
ATOM 10341 O O . GLY B 1 193 ? 22.5 11.188 18.75 1 87.25 193 GLY B O 1
ATOM 10342 N N . HIS B 1 194 ? 21.781 12.633 20.281 1 85.56 194 HIS B N 1
ATOM 10343 C CA . HIS B 1 194 ? 21.812 11.625 21.328 1 85.56 194 HIS B CA 1
ATOM 10344 C C . HIS B 1 194 ? 20.734 10.57 21.125 1 85.56 194 HIS B C 1
ATOM 10346 O O . HIS B 1 194 ? 20.953 9.391 21.406 1 85.56 194 HIS B O 1
ATOM 10352 N N . THR B 1 195 ? 19.562 10.961 20.641 1 80.94 195 THR B N 1
ATOM 10353 C CA . THR B 1 195 ? 18.469 10.023 20.422 1 80.94 195 THR B CA 1
ATOM 10354 C C . THR B 1 195 ? 18.625 9.305 19.078 1 80.94 195 THR B C 1
ATOM 10356 O O . THR B 1 195 ? 17.828 8.414 18.75 1 80.94 195 THR B O 1
ATOM 10359 N N . LYS B 1 196 ? 19.609 9.555 18.344 1 76.75 196 LYS B N 1
ATOM 10360 C CA . LYS B 1 196 ? 19.906 8.938 17.047 1 76.75 196 LYS B CA 1
ATOM 10361 C C . LYS B 1 196 ? 18.75 9.102 16.078 1 76.75 196 LYS B C 1
ATOM 10363 O O . LYS B 1 196 ? 18.438 8.172 15.328 1 76.75 196 LYS B O 1
ATOM 10368 N N . LYS B 1 197 ? 17.984 10.18 16.219 1 70.69 197 LYS B N 1
ATOM 10369 C CA . LYS B 1 197 ? 16.828 10.422 15.359 1 70.69 197 LYS B CA 1
ATOM 10370 C C . LYS B 1 197 ? 17.062 11.625 14.453 1 70.69 197 LYS B C 1
ATOM 10372 O O . LYS B 1 197 ? 16.109 12.266 14.008 1 70.69 197 LYS B O 1
ATOM 10377 N N . THR B 1 198 ? 18.391 11.953 14.305 1 70.31 198 THR B N 1
ATOM 10378 C CA . THR B 1 198 ? 18.688 13.133 13.5 1 70.31 198 THR B CA 1
ATOM 10379 C C . THR B 1 198 ? 18.141 12.977 12.086 1 70.31 198 THR B C 1
ATOM 10381 O O . THR B 1 198 ? 17.516 13.906 11.555 1 70.31 198 THR B O 1
ATOM 10384 N N . SER B 1 199 ? 18.297 11.852 11.531 1 63.16 199 SER B N 1
ATOM 10385 C CA . SER B 1 199 ? 17.875 11.641 10.148 1 63.16 199 SER B CA 1
ATOM 10386 C C . SER B 1 199 ? 16.344 11.562 10.055 1 63.16 199 SER B C 1
ATOM 10388 O O . SER B 1 199 ? 15.758 12.039 9.086 1 63.16 199 SER B O 1
ATOM 10390 N N . ALA B 1 200 ? 15.766 11.039 11.086 1 62.69 200 ALA B N 1
ATOM 10391 C CA . ALA B 1 200 ? 14.312 10.891 11.086 1 62.69 200 ALA B CA 1
ATOM 10392 C C . ALA B 1 200 ? 13.633 12.25 11.203 1 62.69 200 ALA B C 1
ATOM 10394 O O . ALA B 1 200 ? 12.594 12.484 10.57 1 62.69 200 ALA B O 1
ATOM 10395 N N . ALA B 1 201 ? 14.242 13.094 11.875 1 63.47 201 ALA B N 1
ATOM 10396 C CA . ALA B 1 201 ? 13.656 14.406 12.117 1 63.47 201 ALA B CA 1
ATOM 10397 C C . ALA B 1 201 ? 13.672 15.258 10.844 1 63.47 201 ALA B C 1
ATOM 10399 O O . ALA B 1 201 ? 12.727 16 10.578 1 63.47 201 ALA B O 1
ATOM 10400 N N . ILE B 1 202 ? 14.68 15.086 10.125 1 58.75 202 ILE B N 1
ATOM 10401 C CA . ILE B 1 202 ? 14.812 15.891 8.922 1 58.75 202 ILE B CA 1
ATOM 10402 C C . ILE B 1 202 ? 13.859 15.375 7.844 1 58.75 202 ILE B C 1
ATOM 10404 O O . ILE B 1 202 ? 13.383 16.156 7.008 1 58.75 202 ILE B O 1
ATOM 10408 N N . GLY B 1 203 ? 13.711 14.062 7.953 1 58.44 203 GLY B N 1
ATOM 10409 C CA . GLY B 1 203 ? 12.883 13.445 6.93 1 58.44 203 GLY B CA 1
ATOM 10410 C C . GLY B 1 203 ? 11.438 13.891 6.98 1 58.44 203 GLY B C 1
ATOM 10411 O O . GLY B 1 203 ? 10.719 13.812 5.98 1 58.44 203 GLY B O 1
ATOM 10412 N N . PHE B 1 204 ? 11.242 14.68 8.109 1 59.78 204 PHE B N 1
ATOM 10413 C CA . PHE B 1 204 ? 9.836 15.016 8.297 1 59.78 204 PHE B CA 1
ATOM 10414 C C . PHE B 1 204 ? 9.539 16.422 7.785 1 59.78 204 PHE B C 1
ATOM 10416 O O . PHE B 1 204 ? 8.375 16.797 7.633 1 59.78 204 PHE B O 1
ATOM 10423 N N . VAL B 1 205 ? 10.648 17.172 7.422 1 66.06 205 VAL B N 1
ATOM 10424 C CA . VAL B 1 205 ? 10.336 18.516 6.949 1 66.06 205 VAL B CA 1
ATOM 10425 C C . VAL B 1 205 ? 10.352 18.547 5.426 1 66.06 205 VAL B C 1
ATOM 10427 O O . VAL B 1 205 ? 11.391 18.297 4.805 1 66.06 205 VAL B O 1
ATOM 10430 N N . PRO B 1 206 ? 9.234 18.891 4.828 1 67.88 206 PRO B N 1
ATOM 10431 C CA . PRO B 1 206 ? 9.164 18.922 3.367 1 67.88 206 PRO B CA 1
ATOM 10432 C C . PRO B 1 206 ? 10.117 19.938 2.746 1 67.88 206 PRO B C 1
ATOM 10434 O O . PRO B 1 206 ? 10.336 21.016 3.316 1 67.88 206 PRO B O 1
ATOM 10437 N N . ALA B 1 207 ? 10.625 19.641 1.597 1 72.38 207 ALA B N 1
ATOM 10438 C CA . ALA B 1 207 ? 11.57 20.5 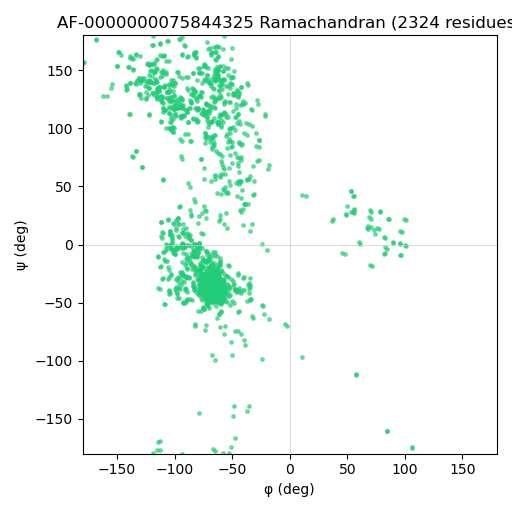0.877 1 72.38 207 ALA B CA 1
ATOM 10439 C C . ALA B 1 207 ? 10.938 21.828 0.503 1 72.38 207 ALA B C 1
ATOM 10441 O O . ALA B 1 207 ? 11.609 22.859 0.473 1 72.38 207 ALA B O 1
ATOM 10442 N N . SER B 1 208 ? 9.664 21.828 0.326 1 79.5 208 SER B N 1
ATOM 10443 C CA . SER B 1 208 ? 8.977 23.062 -0.066 1 79.5 208 SER B CA 1
ATOM 10444 C C . SER B 1 208 ? 8.961 24.078 1.07 1 79.5 208 SER B C 1
ATOM 10446 O O . SER B 1 208 ? 9.109 25.281 0.835 1 79.5 208 SER B O 1
ATOM 10448 N N . VAL B 1 209 ? 8.867 23.562 2.238 1 80.81 209 VAL B N 1
ATOM 10449 C CA . VAL B 1 209 ? 8.82 24.453 3.395 1 80.81 209 VAL B CA 1
ATOM 10450 C C . VAL B 1 209 ? 10.195 25.062 3.639 1 80.81 209 VAL B C 1
ATOM 10452 O O . VAL B 1 209 ? 10.32 26.25 3.92 1 80.81 209 VAL B O 1
ATOM 10455 N N . ILE B 1 210 ? 11.172 24.266 3.463 1 79.81 210 ILE B N 1
ATOM 10456 C CA . ILE B 1 210 ? 12.539 24.75 3.662 1 79.81 210 ILE B CA 1
ATOM 10457 C C . ILE B 1 210 ? 12.875 25.812 2.607 1 79.81 210 ILE B C 1
ATOM 10459 O O . ILE B 1 210 ? 13.406 26.875 2.932 1 79.81 210 ILE B O 1
ATOM 10463 N N . SER B 1 211 ? 12.5 25.531 1.404 1 85.81 211 SER B N 1
ATOM 10464 C CA . SER B 1 211 ? 12.773 26.469 0.322 1 85.81 211 SER B CA 1
ATOM 10465 C C . SER B 1 211 ? 11.977 27.766 0.503 1 85.81 211 SER B C 1
ATOM 10467 O O . SER B 1 211 ? 12.484 28.844 0.224 1 85.81 211 SER B O 1
ATOM 10469 N N . GLY B 1 212 ? 10.797 27.578 0.895 1 87.56 212 GLY B N 1
ATOM 10470 C CA . GLY B 1 212 ? 9.992 28.766 1.149 1 87.56 212 GLY B CA 1
ATOM 10471 C C . GLY B 1 212 ? 10.531 29.609 2.287 1 87.56 212 GLY B C 1
ATOM 10472 O O . GLY B 1 212 ? 10.617 30.828 2.17 1 87.56 212 GLY B O 1
ATOM 10473 N N . PHE B 1 213 ? 10.938 29.016 3.289 1 87.81 213 PHE B N 1
ATOM 10474 C CA . PHE B 1 213 ? 11.469 29.734 4.441 1 87.81 213 PHE B CA 1
ATOM 10475 C C . PHE B 1 213 ? 12.797 30.406 4.098 1 87.81 213 PHE B C 1
ATOM 10477 O O . PHE B 1 213 ? 13.055 31.531 4.508 1 87.81 213 PHE B O 1
ATOM 10484 N N . LEU B 1 214 ? 13.664 29.75 3.391 1 88.19 214 LEU B N 1
ATOM 10485 C CA . LEU B 1 214 ? 14.953 30.312 2.994 1 88.19 214 LEU B CA 1
ATOM 10486 C C . LEU B 1 214 ? 14.766 31.5 2.059 1 88.19 214 LEU B C 1
ATOM 10488 O O . LEU B 1 214 ? 15.547 32.469 2.09 1 88.19 214 LEU B O 1
ATOM 10492 N N . SER B 1 215 ? 13.75 31.469 1.284 1 91.88 215 SER B N 1
ATOM 10493 C CA . SER B 1 215 ? 13.445 32.625 0.43 1 91.88 215 SER B CA 1
ATOM 10494 C C . SER B 1 215 ? 13.016 33.812 1.256 1 91.88 215 SER B C 1
ATOM 10496 O O . SER B 1 215 ? 13.352 34.969 0.921 1 91.88 215 SER B O 1
ATOM 10498 N N . CYS B 1 216 ? 12.312 33.531 2.295 1 91.75 216 CYS B N 1
ATOM 10499 C CA . CYS B 1 216 ? 11.906 34.625 3.172 1 91.75 216 CYS B CA 1
ATOM 10500 C C . CYS B 1 216 ? 13.102 35.219 3.898 1 91.75 216 CYS B C 1
ATOM 10502 O O . CYS B 1 216 ? 13.172 36.438 4.094 1 91.75 216 CYS B O 1
ATOM 10504 N N . ILE B 1 217 ? 14.008 34.375 4.234 1 89.69 217 ILE B N 1
ATOM 10505 C CA . ILE B 1 217 ? 15.227 34.844 4.871 1 89.69 217 ILE B CA 1
ATOM 10506 C C . ILE B 1 217 ? 16.047 35.688 3.873 1 89.69 217 ILE B C 1
ATOM 10508 O O . ILE B 1 217 ? 16.641 36.688 4.238 1 89.69 217 ILE B O 1
ATOM 10512 N N . GLY B 1 218 ? 16.078 35.219 2.664 1 90.62 218 GLY B N 1
ATOM 10513 C CA . GLY B 1 218 ? 16.75 35.969 1.633 1 90.62 218 GLY B CA 1
ATOM 10514 C C . GLY B 1 218 ? 16.188 37.375 1.476 1 90.62 218 GLY B C 1
ATOM 10515 O O . GLY B 1 218 ? 16.953 38.344 1.359 1 90.62 218 GLY B O 1
ATOM 10516 N N . TYR B 1 219 ? 14.961 37.5 1.573 1 90.56 219 TYR B N 1
ATOM 10517 C CA . TYR B 1 219 ? 14.305 38.812 1.487 1 90.56 219 TYR B CA 1
ATOM 10518 C C . TYR B 1 219 ? 14.664 39.688 2.684 1 90.56 219 TYR B C 1
ATOM 10520 O O . TYR B 1 219 ? 14.977 40.844 2.527 1 90.56 219 TYR B O 1
ATOM 10528 N N . LYS B 1 220 ? 14.672 39.062 3.797 1 89.06 220 LYS B N 1
ATOM 10529 C CA . LYS B 1 220 ? 15.016 39.812 5 1 89.06 220 LYS B CA 1
ATOM 10530 C C . LYS B 1 220 ? 16.469 40.281 4.973 1 89.06 220 LYS B C 1
ATOM 10532 O O . LYS B 1 220 ? 16.781 41.406 5.402 1 89.06 220 LYS B O 1
ATOM 10537 N N . VAL B 1 221 ? 17.328 39.469 4.453 1 89.88 221 VAL B N 1
ATOM 10538 C CA . VAL B 1 221 ? 18.75 39.781 4.387 1 89.88 221 VAL B CA 1
ATOM 10539 C C . VAL B 1 221 ? 18.969 40.938 3.406 1 89.88 221 VAL B C 1
ATOM 10541 O O . VAL B 1 221 ? 19.797 41.812 3.654 1 89.88 221 VAL B O 1
ATOM 10544 N N . ILE B 1 222 ? 18.266 41 2.393 1 89.75 222 ILE B N 1
ATOM 10545 C CA . ILE B 1 222 ? 18.375 42.094 1.432 1 89.75 222 ILE B CA 1
ATOM 10546 C C . ILE B 1 222 ? 17.859 43.406 2.055 1 89.75 222 ILE B C 1
ATOM 10548 O O . ILE B 1 222 ? 18.438 44.469 1.851 1 89.75 222 ILE B O 1
ATOM 10552 N N . LYS B 1 223 ? 16.812 43.281 2.811 1 86.19 223 LYS B N 1
ATOM 10553 C CA . LYS B 1 223 ? 16.297 44.438 3.514 1 86.19 223 LYS B CA 1
ATOM 10554 C C . LYS B 1 223 ? 17.312 44.969 4.527 1 86.19 223 LYS B C 1
ATOM 10556 O O . LYS B 1 223 ? 17.469 46.188 4.684 1 86.19 223 LYS B O 1
ATOM 10561 N N . LEU B 1 224 ? 17.984 44.031 5.133 1 85.44 224 LEU B N 1
ATOM 10562 C CA . LEU B 1 224 ? 19 44.406 6.109 1 85.44 224 LEU B CA 1
ATOM 10563 C C . LEU B 1 224 ? 20.219 45.031 5.422 1 85.44 224 LEU B C 1
ATOM 10565 O O . LEU B 1 224 ? 20.859 45.906 5.977 1 85.44 224 LEU B O 1
ATOM 10569 N N . ALA B 1 225 ? 20.469 44.5 4.258 1 88.81 225 ALA B N 1
ATOM 10570 C CA . ALA B 1 225 ? 21.578 45.062 3.488 1 88.81 225 ALA B CA 1
ATOM 10571 C C . ALA B 1 225 ? 21.297 46.531 3.111 1 88.81 225 ALA B C 1
ATOM 10573 O O . ALA B 1 225 ? 22.188 47.375 3.164 1 88.81 225 ALA B O 1
ATOM 10574 N N . VAL B 1 226 ? 20.109 46.812 2.811 1 85.12 226 VAL B N 1
ATOM 10575 C CA . VAL B 1 226 ? 19.734 48.188 2.461 1 85.12 226 VAL B CA 1
ATOM 10576 C C . VAL B 1 226 ? 19.781 49.062 3.705 1 85.12 226 VAL B C 1
ATOM 10578 O O . VAL B 1 226 ? 20.203 50.219 3.639 1 85.12 226 VAL B O 1
ATOM 10581 N N . PHE B 1 227 ? 19.469 48.469 4.805 1 82.19 227 PHE B N 1
ATOM 10582 C CA . PHE B 1 227 ? 19.5 49.219 6.062 1 82.19 227 PHE B CA 1
ATOM 10583 C C . PHE B 1 227 ? 20.938 49.531 6.445 1 82.19 227 PHE B C 1
ATOM 10585 O O . PHE B 1 227 ? 21.234 50.656 6.895 1 82.19 227 PHE B O 1
ATOM 10592 N N . ILE B 1 228 ? 21.828 48.656 6.293 1 82.75 228 ILE B N 1
ATOM 10593 C CA . ILE B 1 228 ? 23.219 48.844 6.664 1 82.75 228 ILE B CA 1
ATOM 10594 C C . ILE B 1 228 ? 23.859 49.875 5.734 1 82.75 228 ILE B C 1
ATOM 10596 O O . ILE B 1 228 ? 24.688 50.688 6.16 1 82.75 228 ILE B O 1
ATOM 10600 N N . SER B 1 229 ? 23.344 49.938 4.539 1 82.69 229 SER B N 1
ATOM 10601 C CA . SER B 1 229 ? 23.922 50.875 3.58 1 82.69 229 SER B CA 1
ATOM 10602 C C . SER B 1 229 ? 23.422 52.312 3.846 1 82.69 229 SER B C 1
ATOM 10604 O O . SER B 1 229 ? 24.156 53.281 3.621 1 82.69 229 SER B O 1
ATOM 10606 N N . THR B 1 230 ? 22.141 52.562 4.32 1 74.75 230 THR B N 1
ATOM 10607 C CA . THR B 1 230 ? 21.562 53.906 4.414 1 74.75 230 THR B CA 1
ATOM 10608 C C . THR B 1 230 ? 21.328 54.281 5.871 1 74.75 230 THR B C 1
ATOM 10610 O O . THR B 1 230 ? 21.109 55.469 6.18 1 74.75 230 THR B O 1
ATOM 10613 N N . THR B 1 231 ? 21.406 53.469 6.961 1 66.81 231 THR B N 1
ATOM 10614 C CA . THR B 1 231 ? 21.047 53.656 8.359 1 66.81 231 THR B CA 1
ATOM 10615 C C . THR B 1 231 ? 19.562 53.969 8.492 1 66.81 231 THR B C 1
ATOM 10617 O O . THR B 1 231 ? 19.078 54.25 9.594 1 66.81 231 THR B O 1
ATOM 10620 N N . HIS B 1 232 ? 18.859 53.969 7.359 1 62.34 232 HIS B N 1
ATOM 10621 C CA . HIS B 1 232 ? 17.422 54.219 7.414 1 62.34 232 HIS B CA 1
ATOM 10622 C C . HIS B 1 232 ? 16.625 52.938 7.164 1 62.34 232 HIS B C 1
ATOM 10624 O O . HIS B 1 232 ? 17.031 52.094 6.363 1 62.34 232 HIS B O 1
ATOM 10630 N N . ASP B 1 233 ? 15.648 52.656 8.008 1 59.09 233 ASP B N 1
ATOM 10631 C CA . ASP B 1 233 ? 14.789 51.5 7.848 1 59.09 233 ASP B CA 1
ATOM 10632 C C . ASP B 1 233 ? 13.867 51.656 6.641 1 59.09 233 ASP B C 1
ATOM 10634 O O . ASP B 1 233 ? 13.289 52.719 6.426 1 59.09 233 ASP B O 1
ATOM 10638 N N . LEU B 1 234 ? 14.023 50.812 5.637 1 54 234 LEU B N 1
ATOM 10639 C CA . LEU B 1 234 ? 13.117 50.812 4.496 1 54 234 LEU B CA 1
ATOM 10640 C C . LEU B 1 234 ? 11.68 50.594 4.949 1 54 234 LEU B C 1
ATOM 10642 O O . LEU B 1 234 ? 11.219 49.469 5.012 1 54 234 LEU B O 1
ATOM 10646 N N . LYS B 1 235 ? 11.109 51.188 5.895 1 53.34 235 LYS B N 1
ATOM 10647 C CA . LYS B 1 235 ? 9.672 51.094 6.109 1 53.34 235 LYS B CA 1
ATOM 10648 C C . LYS B 1 235 ? 8.898 51.75 4.965 1 53.34 235 LYS B C 1
ATOM 10650 O O . LYS B 1 235 ? 9.43 52.625 4.27 1 53.34 235 LYS B O 1
ATOM 10655 N N . ALA B 1 236 ? 7.812 51.188 4.566 1 47.84 236 ALA B N 1
ATOM 10656 C CA . ALA B 1 236 ? 6.918 51.688 3.516 1 47.84 236 ALA B CA 1
ATOM 10657 C C . ALA B 1 236 ? 6.883 53.219 3.482 1 47.84 236 ALA B C 1
ATOM 10659 O O . ALA B 1 236 ? 6.875 53.812 2.406 1 47.84 236 ALA B O 1
ATOM 10660 N N . LYS B 1 237 ? 6.734 53.75 4.605 1 46.09 237 LYS B N 1
ATOM 10661 C CA . LYS B 1 237 ? 6.586 55.188 4.629 1 46.09 237 LYS B CA 1
ATOM 10662 C C . LYS B 1 237 ? 7.824 55.875 4.059 1 46.09 237 LYS B C 1
ATOM 10664 O O . LYS B 1 237 ? 7.727 56.969 3.459 1 46.09 237 LYS B O 1
ATOM 10669 N N . TYR B 1 238 ? 8.93 55.344 4.125 1 43.72 238 TYR B N 1
ATOM 10670 C CA . TYR B 1 238 ? 10.164 56.062 3.83 1 43.72 238 TYR B CA 1
ATOM 10671 C C . TYR B 1 238 ? 10.562 55.875 2.369 1 43.72 238 TYR B C 1
ATOM 10673 O O . TYR B 1 238 ? 11.539 56.469 1.911 1 43.72 238 TYR B O 1
ATOM 10681 N N . LEU B 1 239 ? 9.945 54.875 1.679 1 48.69 239 LEU B N 1
ATOM 10682 C CA . LEU B 1 239 ? 10.289 54.938 0.262 1 48.69 239 LEU B CA 1
ATOM 10683 C C . LEU B 1 239 ? 10.148 56.344 -0.293 1 48.69 239 LEU B C 1
ATOM 10685 O O . LEU B 1 239 ? 10.922 56.75 -1.159 1 48.69 239 LEU B O 1
ATOM 10689 N N . GLY B 1 240 ? 9.07 57.031 0.195 1 46.84 240 GLY B N 1
ATOM 10690 C CA . GLY B 1 240 ? 8.938 58.438 -0.204 1 46.84 240 GLY B CA 1
ATOM 10691 C C . GLY B 1 240 ? 10.039 59.312 0.331 1 46.84 240 GLY B C 1
ATOM 10692 O O . GLY B 1 240 ? 10.438 60.281 -0.322 1 46.84 240 GLY B O 1
ATOM 10693 N N . GLU B 1 241 ? 10.508 59.125 1.498 1 48.84 241 GLU B N 1
ATOM 10694 C CA . GLU B 1 241 ? 11.516 60 2.082 1 48.84 241 GLU B CA 1
ATOM 10695 C C . GLU B 1 241 ? 12.906 59.719 1.505 1 48.84 241 GLU B C 1
ATOM 10697 O O . GLU B 1 241 ? 13.828 60.5 1.67 1 48.84 241 GLU B O 1
ATOM 10702 N N . LEU B 1 242 ? 13.172 58.562 1.079 1 50 242 LEU B N 1
ATOM 10703 C CA . LEU B 1 242 ? 14.445 58.25 0.437 1 50 242 LEU B CA 1
ATOM 10704 C C . LEU B 1 242 ? 14.758 59.281 -0.643 1 50 242 LEU B C 1
ATOM 10706 O O . LEU B 1 242 ? 15.93 59.531 -0.963 1 50 242 LEU B O 1
ATOM 10710 N N . VAL B 1 243 ? 13.672 59.812 -1.275 1 48.03 243 VAL B N 1
ATOM 10711 C CA . VAL B 1 243 ? 13.883 60.781 -2.342 1 48.03 243 VAL B CA 1
ATOM 10712 C C . VAL B 1 243 ? 14.109 62.188 -1.738 1 48.03 243 VAL B C 1
ATOM 10714 O O . VAL B 1 243 ? 14.5 63.125 -2.441 1 48.03 243 VAL B O 1
ATOM 10717 N N . ARG B 1 244 ? 13.641 62.5 -0.534 1 45.5 244 ARG B N 1
ATOM 10718 C CA . ARG B 1 244 ? 13.734 63.906 -0.136 1 45.5 244 ARG B CA 1
ATOM 10719 C C . ARG B 1 244 ? 15.188 64.312 0.084 1 45.5 244 ARG B C 1
ATOM 10721 O O . ARG B 1 244 ? 16.047 63.469 0.325 1 45.5 244 ARG B O 1
ATOM 10728 N N . ASP B 1 245 ? 15.43 65.75 0.107 1 44.06 245 ASP B N 1
ATOM 10729 C CA . ASP B 1 245 ? 16.562 66.688 0.078 1 44.06 245 ASP B CA 1
ATOM 10730 C C . ASP B 1 245 ? 17.516 66.438 1.239 1 44.06 245 ASP B C 1
ATOM 10732 O O . ASP B 1 245 ? 17.172 66.688 2.396 1 44.06 245 ASP B O 1
ATOM 10736 N N . TYR B 1 246 ? 18.172 65.375 1.301 1 44.97 246 TYR B N 1
ATOM 10737 C CA . TYR B 1 246 ? 19.125 65.188 2.383 1 44.97 246 TYR B CA 1
ATOM 10738 C C . TYR B 1 246 ? 20.297 66.188 2.252 1 44.97 246 TYR B C 1
ATOM 10740 O O . TYR B 1 246 ? 21.109 66.062 1.328 1 44.97 246 TYR B O 1
ATOM 10748 N N . ASP B 1 247 ? 20.219 67.25 2.703 1 47.56 247 ASP B N 1
ATOM 10749 C CA . ASP B 1 247 ? 21.203 68.312 2.539 1 47.56 247 ASP B CA 1
ATOM 10750 C C . ASP B 1 247 ? 22.625 67.75 2.596 1 47.56 247 ASP B C 1
ATOM 10752 O O . ASP B 1 247 ? 23.406 68 1.675 1 47.56 247 ASP B O 1
ATOM 10756 N N . ASP B 1 248 ? 23.344 67.562 3.91 1 50.88 248 ASP B N 1
ATOM 10757 C CA . ASP B 1 248 ? 24.766 67.438 4.148 1 50.88 248 ASP B CA 1
ATOM 10758 C C . ASP B 1 248 ? 25.219 65.938 4.113 1 50.88 248 ASP B C 1
ATOM 10760 O O . ASP B 1 248 ? 26.391 65.688 4.309 1 50.88 248 ASP B O 1
ATOM 10764 N N . ARG B 1 249 ? 24.438 64.938 3.941 1 61.5 249 ARG B N 1
ATOM 10765 C CA . ARG B 1 249 ? 24.844 63.531 3.998 1 61.5 249 ARG B CA 1
ATOM 10766 C C . ARG B 1 249 ? 24.812 62.875 2.609 1 61.5 249 ARG B C 1
ATOM 10768 O O . ARG B 1 249 ? 24.219 63.438 1.681 1 61.5 249 ARG B O 1
ATOM 10775 N N . VAL B 1 250 ? 25.75 61.844 2.301 1 64.81 250 VAL B N 1
ATOM 10776 C CA . VAL B 1 250 ? 25.875 61.094 1.055 1 64.81 250 VAL B CA 1
ATOM 10777 C C . VAL B 1 250 ? 24.5 60.594 0.611 1 64.81 250 VAL B C 1
ATOM 10779 O O . VAL B 1 250 ? 23.672 60.219 1.442 1 64.81 250 VAL B O 1
ATOM 10782 N N . ASP B 1 251 ? 24.203 60.906 -0.658 1 70.62 251 ASP B N 1
ATOM 10783 C CA . ASP B 1 251 ? 23 60.344 -1.286 1 70.62 251 ASP B CA 1
ATOM 10784 C C . ASP B 1 251 ? 22.859 58.844 -0.992 1 70.62 251 ASP B C 1
ATOM 10786 O O . ASP B 1 251 ? 23.766 58.062 -1.29 1 70.62 251 ASP B O 1
ATOM 10790 N N . PRO B 1 252 ? 21.859 58.375 -0.218 1 77.12 252 PRO B N 1
ATOM 10791 C CA . PRO B 1 252 ? 21.688 56.969 0.16 1 77.12 252 PRO B CA 1
ATOM 10792 C C . PRO B 1 252 ? 21.688 56.031 -1.044 1 77.12 252 PRO B C 1
ATOM 10794 O O . PRO B 1 252 ? 21.984 54.844 -0.907 1 77.12 252 PRO B O 1
ATOM 10797 N N . TRP B 1 253 ? 21.469 56.5 -2.223 1 80.31 253 TRP B N 1
ATOM 10798 C CA . TRP B 1 253 ? 21.391 55.656 -3.404 1 80.31 253 TRP B CA 1
ATOM 10799 C C . TRP B 1 253 ? 22.781 55.25 -3.883 1 80.31 253 TRP B C 1
ATOM 10801 O O . TRP B 1 253 ? 22.953 54.219 -4.539 1 80.31 253 TRP B O 1
ATOM 10811 N N . VAL B 1 254 ? 23.781 56.062 -3.508 1 83.31 254 VAL B N 1
ATOM 10812 C CA . VAL B 1 254 ? 25.141 55.75 -3.965 1 83.31 254 VAL B CA 1
ATOM 10813 C C . VAL B 1 254 ? 25.672 54.531 -3.234 1 83.31 254 VAL B C 1
ATOM 10815 O O . VAL B 1 254 ? 26.094 53.531 -3.869 1 83.31 254 VAL B O 1
ATOM 10818 N N . PRO B 1 255 ? 25.609 54.469 -1.908 1 85.88 255 PRO B N 1
ATOM 10819 C CA . PRO B 1 255 ? 26.062 53.25 -1.248 1 85.88 255 PRO B CA 1
ATOM 10820 C C . PRO B 1 255 ? 25.219 52.031 -1.608 1 85.88 255 PRO B C 1
ATOM 10822 O O . PRO B 1 255 ? 25.734 50.906 -1.675 1 85.88 255 PRO B O 1
ATOM 10825 N N . ILE B 1 256 ? 23.938 52.188 -1.88 1 87.81 256 ILE B N 1
ATOM 10826 C CA . ILE B 1 256 ? 23.078 51.094 -2.258 1 87.81 256 ILE B CA 1
ATOM 10827 C C . ILE B 1 256 ? 23.516 50.531 -3.617 1 87.81 256 ILE B C 1
ATOM 10829 O O . ILE B 1 256 ? 23.594 49.312 -3.805 1 87.81 256 ILE B O 1
ATOM 10833 N N . LEU B 1 257 ? 23.719 51.469 -4.527 1 89.12 257 LEU B N 1
ATOM 10834 C CA . LEU B 1 257 ? 24.125 51.062 -5.871 1 89.12 257 LEU B CA 1
ATOM 10835 C C . LEU B 1 257 ? 25.469 50.344 -5.84 1 89.12 257 LEU B C 1
ATOM 10837 O O . LEU B 1 257 ? 25.656 49.312 -6.531 1 89.12 257 LEU B O 1
ATOM 10841 N N . LEU B 1 258 ? 26.422 50.844 -5.066 1 89.38 258 LEU B N 1
ATOM 10842 C CA . LEU B 1 258 ? 27.734 50.219 -4.957 1 89.38 258 LEU B CA 1
ATOM 10843 C C . LEU B 1 258 ? 27.594 48.812 -4.324 1 89.38 258 LEU B C 1
ATOM 10845 O O . LEU B 1 258 ? 28.266 47.875 -4.746 1 89.38 258 LEU B O 1
ATOM 10849 N N . ALA B 1 259 ? 26.734 48.688 -3.361 1 92 259 ALA B N 1
ATOM 10850 C CA . ALA B 1 259 ? 26.5 47.406 -2.703 1 92 259 ALA B CA 1
ATOM 10851 C C . ALA B 1 259 ? 25.859 46.406 -3.664 1 92 259 ALA B C 1
ATOM 10853 O O . ALA B 1 259 ? 26.234 45.219 -3.682 1 92 259 ALA B O 1
ATOM 10854 N N . VAL B 1 260 ? 24.891 46.844 -4.469 1 93 260 VAL B N 1
ATOM 10855 C CA . VAL B 1 260 ? 24.203 46 -5.418 1 93 260 VAL B CA 1
ATOM 10856 C C . VAL B 1 260 ? 25.172 45.5 -6.492 1 93 260 VAL B C 1
ATOM 10858 O O . VAL B 1 260 ? 25.156 44.344 -6.883 1 93 260 VAL B O 1
ATOM 10861 N N . ILE B 1 261 ? 26.047 46.375 -6.891 1 91.81 261 ILE B N 1
ATOM 10862 C CA . ILE B 1 261 ? 27.031 46.031 -7.906 1 91.81 261 ILE B CA 1
ATOM 10863 C C . ILE B 1 261 ? 27.969 44.938 -7.359 1 91.81 261 ILE B C 1
ATOM 10865 O O . ILE B 1 261 ? 28.234 43.938 -8.031 1 91.81 261 ILE B O 1
ATOM 10869 N N . ILE B 1 262 ? 28.375 45.094 -6.18 1 90.94 262 ILE B N 1
ATOM 10870 C CA . ILE B 1 262 ? 29.297 44.156 -5.574 1 90.94 262 ILE B CA 1
ATOM 10871 C C . ILE B 1 262 ? 28.578 42.812 -5.301 1 90.94 262 ILE B C 1
ATOM 10873 O O . ILE B 1 262 ? 29.078 41.75 -5.664 1 90.94 262 ILE B O 1
ATOM 10877 N N . GLY B 1 263 ? 27.438 42.906 -4.715 1 91.69 263 GLY B N 1
ATOM 10878 C CA . GLY B 1 263 ? 26.703 41.719 -4.324 1 91.69 263 GLY B CA 1
ATOM 10879 C C . GLY B 1 263 ? 26.234 40.906 -5.512 1 91.69 263 GLY B C 1
ATOM 10880 O O . GLY B 1 263 ? 26.438 39.688 -5.551 1 91.69 263 GLY B O 1
ATOM 10881 N N . VAL B 1 264 ? 25.641 41.469 -6.484 1 91.81 264 VAL B N 1
ATOM 10882 C CA . VAL B 1 264 ? 25.078 40.781 -7.633 1 91.81 264 VAL B CA 1
ATOM 10883 C C . VAL B 1 264 ? 26.203 40.25 -8.516 1 91.81 264 VAL B C 1
ATOM 10885 O O . VAL B 1 264 ? 26.125 39.156 -9.047 1 91.81 264 VAL B O 1
ATOM 10888 N N . SER B 1 265 ? 27.297 41 -8.688 1 89.44 265 SER B N 1
ATOM 10889 C CA . SER B 1 265 ? 28.438 40.562 -9.477 1 89.44 265 SER B CA 1
ATOM 10890 C C . SER B 1 265 ? 29.109 39.344 -8.828 1 89.44 265 SER B C 1
ATOM 10892 O O . SER B 1 265 ? 29.484 38.406 -9.508 1 89.44 265 SER B O 1
ATOM 10894 N N . LEU B 1 266 ? 29.266 39.406 -7.578 1 88.88 266 LEU B N 1
ATOM 10895 C CA . LEU B 1 266 ? 29.859 38.281 -6.859 1 88.88 266 LEU B CA 1
ATOM 10896 C C . LEU B 1 266 ? 28.984 37.031 -7.004 1 88.88 266 LEU B C 1
ATOM 10898 O O . LEU B 1 266 ? 29.5 35.938 -7.238 1 88.88 266 LEU B O 1
ATOM 10902 N N . TYR B 1 267 ? 27.688 37.188 -6.91 1 89.19 267 TYR B N 1
ATOM 10903 C CA . TYR B 1 267 ? 26.781 36.062 -7.031 1 89.19 267 TYR B CA 1
ATOM 10904 C C . TYR B 1 267 ? 26.828 35.469 -8.438 1 89.19 267 TYR B C 1
ATOM 10906 O O . TYR B 1 267 ? 26.875 34.25 -8.602 1 89.19 267 TYR B O 1
ATOM 10914 N N . MET B 1 268 ? 26.828 36.281 -9.453 1 87.88 268 MET B N 1
ATOM 10915 C CA . MET B 1 268 ? 26.797 35.812 -10.844 1 87.88 268 MET B CA 1
ATOM 10916 C C . MET B 1 268 ? 28.109 35.094 -11.188 1 87.88 268 MET B C 1
ATOM 10918 O O . MET B 1 268 ? 28.094 34.094 -11.898 1 87.88 268 MET B O 1
ATOM 10922 N N . LEU B 1 269 ? 29.172 35.562 -10.68 1 84.56 269 LEU B N 1
ATOM 10923 C CA . LEU B 1 269 ? 30.453 34.938 -10.969 1 84.56 269 LEU B CA 1
ATOM 10924 C C . LEU B 1 269 ? 30.594 33.625 -10.234 1 84.56 269 LEU B C 1
ATOM 10926 O O . LEU B 1 269 ? 31.203 32.688 -10.758 1 84.56 269 LEU B O 1
ATOM 10930 N N . LYS B 1 270 ? 30.094 33.562 -9.07 1 82.81 270 LYS B N 1
ATOM 10931 C CA . LYS B 1 270 ? 30.094 32.312 -8.32 1 82.81 270 LYS B CA 1
ATOM 10932 C C . LYS B 1 270 ? 29.234 31.266 -9 1 82.81 270 LYS B C 1
ATOM 10934 O O . LYS B 1 270 ? 29.609 30.094 -9.055 1 82.81 270 LYS B O 1
ATOM 10939 N N . ARG B 1 271 ? 28.109 31.688 -9.508 1 80 271 ARG B N 1
ATOM 10940 C CA . ARG B 1 271 ? 27.156 30.781 -10.141 1 80 271 ARG B CA 1
ATOM 10941 C C . ARG B 1 271 ? 27.719 30.203 -11.43 1 80 271 ARG B C 1
ATOM 10943 O O . ARG B 1 271 ? 27.5 29.031 -11.75 1 80 271 ARG B O 1
ATOM 10950 N N . ARG B 1 272 ? 28.5 30.969 -12.219 1 76.06 272 ARG B N 1
ATOM 10951 C CA . ARG B 1 272 ? 29.062 30.516 -13.492 1 76.06 272 ARG B CA 1
ATOM 10952 C C . ARG B 1 272 ? 30.406 29.828 -13.289 1 76.06 272 ARG B C 1
ATOM 10954 O O . ARG B 1 272 ? 31.047 29.422 -14.258 1 76.06 272 ARG B O 1
ATOM 10961 N N . HIS B 1 273 ? 30.812 29.641 -12.148 1 74.69 273 HIS B N 1
ATOM 10962 C CA . HIS B 1 273 ? 32.031 28.953 -11.773 1 74.69 273 HIS B CA 1
ATOM 10963 C C . HIS B 1 273 ? 33.25 29.547 -12.5 1 74.69 273 HIS B C 1
ATOM 10965 O O . HIS B 1 273 ? 34.062 28.797 -13.047 1 74.69 273 HIS B O 1
ATOM 10971 N N . VAL B 1 274 ? 33.312 30.781 -12.891 1 67.12 274 VAL B N 1
ATOM 10972 C CA . VAL B 1 274 ? 34.438 31.406 -13.625 1 67.12 274 VAL B CA 1
ATOM 10973 C C . VAL B 1 274 ? 35.688 31.375 -12.781 1 67.12 274 VAL B C 1
ATOM 10975 O O . VAL B 1 274 ? 36.781 31.094 -13.297 1 67.12 274 VAL B O 1
ATOM 10978 N N . LEU B 1 275 ? 35.875 31.344 -11.383 1 67.94 275 LEU B N 1
ATOM 10979 C CA . LEU B 1 275 ? 37.031 31.281 -10.477 1 67.94 275 LEU B CA 1
ATOM 10980 C C . LEU B 1 275 ? 36.656 30.484 -9.219 1 67.94 275 LEU B C 1
ATOM 10982 O O . LEU B 1 275 ? 35.469 30.234 -8.953 1 67.94 275 LEU B O 1
ATOM 10986 N N . ARG B 1 276 ? 37.844 30.188 -8.688 1 75.94 276 ARG B N 1
ATOM 10987 C CA . ARG B 1 276 ? 37.625 29.516 -7.418 1 75.94 276 ARG B CA 1
ATOM 10988 C C . ARG B 1 276 ? 36.938 30.422 -6.418 1 75.94 276 ARG B C 1
ATOM 10990 O O . ARG B 1 276 ? 37.188 31.625 -6.379 1 75.94 276 ARG B O 1
ATOM 10997 N N . THR B 1 277 ? 36.062 29.906 -5.664 1 72.88 277 THR B N 1
ATOM 10998 C CA . THR B 1 277 ? 35.188 30.656 -4.762 1 72.88 277 THR B CA 1
ATOM 10999 C C . THR B 1 277 ? 36.031 31.391 -3.713 1 72.88 277 THR B C 1
ATOM 11001 O O . THR B 1 277 ? 35.688 32.531 -3.326 1 72.88 277 THR B O 1
ATOM 11004 N N . ASP B 1 278 ? 37.156 30.953 -3.207 1 74.62 278 ASP B N 1
ATOM 11005 C CA . ASP B 1 278 ? 37.969 31.594 -2.172 1 74.62 278 ASP B CA 1
ATOM 11006 C C . ASP B 1 278 ? 38.656 32.844 -2.703 1 74.62 278 ASP B C 1
ATOM 11008 O O . ASP B 1 278 ? 38.656 33.875 -2.027 1 74.62 278 ASP B O 1
ATOM 11012 N N . ILE B 1 279 ? 39.031 32.656 -3.889 1 78.5 279 ILE B N 1
ATOM 11013 C CA . ILE B 1 279 ? 39.719 33.781 -4.488 1 78.5 279 ILE B CA 1
ATOM 11014 C C . ILE B 1 279 ? 38.719 34.844 -4.859 1 78.5 279 ILE B C 1
ATOM 11016 O O . ILE B 1 279 ? 38.969 36.062 -4.715 1 78.5 279 ILE B O 1
ATOM 11020 N N . LEU B 1 280 ? 37.594 34.406 -5.227 1 80.88 280 LEU B N 1
ATOM 11021 C CA . LEU B 1 280 ? 36.562 35.344 -5.656 1 80.88 280 LEU B CA 1
ATOM 11022 C C . LEU B 1 280 ? 36.094 36.188 -4.484 1 80.88 280 LEU B C 1
ATOM 11024 O O . LEU B 1 280 ? 36 37.406 -4.602 1 80.88 280 LEU B O 1
ATOM 11028 N N . ILE B 1 281 ? 35.906 35.594 -3.35 1 80.88 281 ILE B N 1
ATOM 11029 C CA . ILE B 1 281 ? 35.375 36.344 -2.201 1 80.88 281 ILE B CA 1
ATOM 11030 C C . ILE B 1 281 ? 36.469 37.281 -1.681 1 80.88 281 ILE B C 1
ATOM 11032 O O . ILE B 1 281 ? 36.188 38.469 -1.386 1 80.88 281 ILE B O 1
ATOM 11036 N N . LEU B 1 282 ? 37.688 36.906 -1.66 1 82.12 282 LEU B N 1
ATOM 11037 C CA . LEU B 1 282 ? 38.781 37.75 -1.192 1 82.12 282 LEU B CA 1
ATOM 11038 C C . LEU B 1 282 ? 39 38.906 -2.133 1 82.12 282 LEU B C 1
ATOM 11040 O O . LEU B 1 282 ? 39.219 40.031 -1.681 1 82.12 282 LEU B O 1
ATOM 11044 N N . THR B 1 283 ? 38.812 38.625 -3.379 1 83.81 283 THR B N 1
ATOM 11045 C CA . THR B 1 283 ? 38.969 39.688 -4.367 1 83.81 283 THR B CA 1
ATOM 11046 C C . THR B 1 283 ? 37.875 40.719 -4.262 1 83.81 283 THR B C 1
ATOM 11048 O O . THR B 1 283 ? 38.125 41.906 -4.418 1 83.81 283 THR B O 1
ATOM 11051 N N . PHE B 1 284 ? 36.75 40.281 -3.953 1 86.06 284 PHE B N 1
ATOM 11052 C CA . PHE B 1 284 ? 35.594 41.188 -3.916 1 86.06 284 PHE B CA 1
ATOM 11053 C C . PHE B 1 284 ? 35.531 41.938 -2.592 1 86.06 284 PHE B C 1
ATOM 11055 O O . PHE B 1 284 ? 34.719 42.844 -2.422 1 86.06 284 PHE B O 1
ATOM 11062 N N . ILE B 1 285 ? 36.438 41.562 -1.673 1 84.88 285 ILE B N 1
ATOM 11063 C CA . ILE B 1 285 ? 36.562 42.344 -0.445 1 84.88 285 ILE B CA 1
ATOM 11064 C C . ILE B 1 285 ? 37.719 43.312 -0.58 1 84.88 285 ILE B C 1
ATOM 11066 O O . ILE B 1 285 ? 37.562 44.531 -0.318 1 84.88 285 ILE B O 1
ATOM 11070 N N . LEU B 1 286 ? 38.844 42.938 -1.134 1 86.06 286 LEU B N 1
ATOM 11071 C CA . LEU B 1 286 ? 40.062 43.719 -1.127 1 86.06 286 LEU B CA 1
ATOM 11072 C C . LEU B 1 286 ? 40.062 44.75 -2.254 1 86.06 286 LEU B C 1
ATOM 11074 O O . LEU B 1 286 ? 40.5 45.875 -2.068 1 86.06 286 LEU B O 1
ATOM 11078 N N . VAL B 1 287 ? 39.469 44.312 -3.357 1 87.12 287 VAL B N 1
ATOM 11079 C CA . VAL B 1 287 ? 39.531 45.219 -4.512 1 87.12 287 VAL B CA 1
ATOM 11080 C C . VAL B 1 287 ? 38.625 46.406 -4.285 1 87.12 287 VAL B C 1
ATOM 11082 O O . VAL B 1 287 ? 39.062 47.562 -4.438 1 87.12 287 VAL B O 1
ATOM 11085 N N . PRO B 1 288 ? 37.406 46.25 -3.951 1 88.69 288 PRO B N 1
ATOM 11086 C CA . PRO B 1 288 ? 36.562 47.438 -3.676 1 88.69 288 PRO B CA 1
ATOM 11087 C C . PRO B 1 288 ? 37.125 48.312 -2.547 1 88.69 288 PRO B C 1
ATOM 11089 O O . PRO B 1 288 ? 37 49.531 -2.58 1 88.69 288 PRO B O 1
ATOM 11092 N N . LEU B 1 289 ? 37.781 47.688 -1.547 1 88 289 LEU B N 1
ATOM 11093 C CA . LEU B 1 289 ? 38.375 48.438 -0.459 1 88 289 LEU B CA 1
ATOM 11094 C C . LEU B 1 289 ? 39.531 49.281 -0.973 1 88 289 LEU B C 1
ATOM 11096 O O . LEU B 1 289 ? 39.656 50.469 -0.597 1 88 289 LEU B O 1
ATOM 11100 N N . ALA B 1 290 ? 40.281 48.719 -1.835 1 88.75 290 ALA B N 1
ATOM 11101 C CA . ALA B 1 290 ? 41.375 49.438 -2.42 1 88.75 290 ALA B CA 1
ATOM 11102 C C . ALA B 1 290 ? 40.875 50.594 -3.295 1 88.75 290 ALA B C 1
ATOM 11104 O O . ALA B 1 290 ? 41.438 51.688 -3.24 1 88.75 290 ALA B O 1
ATOM 11105 N N . ILE B 1 291 ? 39.844 50.312 -4.059 1 90.19 291 ILE B N 1
ATOM 11106 C CA . ILE B 1 291 ? 39.281 51.344 -4.938 1 90.19 291 ILE B CA 1
ATOM 11107 C C . ILE B 1 291 ? 38.719 52.469 -4.102 1 90.19 291 ILE B C 1
ATOM 11109 O O . ILE B 1 291 ? 38.875 53.656 -4.461 1 90.19 291 ILE B O 1
ATOM 11113 N N . PHE B 1 292 ? 38.156 52.156 -2.994 1 89.69 292 PHE B N 1
ATOM 11114 C CA . PHE B 1 292 ? 37.562 53.156 -2.119 1 89.69 292 PHE B CA 1
ATOM 11115 C C . PHE B 1 292 ? 38.625 54.062 -1.52 1 89.69 292 PHE B C 1
ATOM 11117 O O . PHE B 1 292 ? 38.5 55.281 -1.542 1 89.69 292 PHE B O 1
ATOM 11124 N N . TYR B 1 293 ? 39.688 53.531 -1.016 1 89.25 293 TYR B N 1
ATOM 11125 C CA . TYR B 1 293 ? 40.719 54.344 -0.35 1 89.25 293 TYR B CA 1
ATOM 11126 C C . TYR B 1 293 ? 41.562 55.094 -1.366 1 89.25 293 TYR B C 1
ATOM 11128 O O . TYR B 1 293 ? 42.062 56.188 -1.073 1 89.25 293 TYR B O 1
ATOM 11136 N N . VAL B 1 294 ? 41.625 54.531 -2.58 1 88.81 294 VAL B N 1
ATOM 11137 C CA . VAL B 1 294 ? 42.25 55.281 -3.65 1 88.81 294 VAL B CA 1
ATOM 11138 C C . VAL B 1 294 ? 41.375 56.469 -4.023 1 88.81 294 VAL B C 1
ATOM 11140 O O . VAL B 1 294 ? 41.875 57.562 -4.262 1 88.81 294 VAL B O 1
ATOM 11143 N N . GLY B 1 295 ? 40.094 56.25 -4.055 1 88.31 295 GLY B N 1
ATOM 11144 C CA . GLY B 1 295 ? 39.156 57.344 -4.297 1 88.31 295 GLY B CA 1
ATOM 11145 C C . GLY B 1 295 ? 39.219 58.406 -3.225 1 88.31 295 GLY B C 1
ATOM 11146 O O . GLY B 1 295 ? 39.156 59.594 -3.529 1 88.31 295 GLY B O 1
ATOM 11147 N N . VAL B 1 296 ? 39.375 58 -1.995 1 88.94 296 VAL B N 1
ATOM 11148 C CA . VAL B 1 296 ? 39.469 58.938 -0.879 1 88.94 296 VAL B CA 1
ATOM 11149 C C . VAL B 1 296 ? 40.75 59.75 -0.989 1 88.94 296 VAL B C 1
ATOM 11151 O O . VAL B 1 296 ? 40.75 60.969 -0.74 1 88.94 296 VAL B O 1
ATOM 11154 N N . ALA B 1 297 ? 41.781 59.062 -1.464 1 87.62 297 ALA B N 1
ATOM 11155 C CA . ALA B 1 297 ? 43.062 59.75 -1.603 1 87.62 297 ALA B CA 1
ATOM 11156 C C . ALA B 1 297 ? 43 60.812 -2.715 1 87.62 297 ALA B C 1
ATOM 11158 O O . ALA B 1 297 ? 43.594 61.875 -2.59 1 87.62 297 ALA B O 1
ATOM 11159 N N . ILE B 1 298 ? 42.219 60.531 -3.68 1 89.06 298 ILE B N 1
ATOM 11160 C CA . ILE B 1 298 ? 42.125 61.438 -4.816 1 89.06 298 ILE B CA 1
ATOM 11161 C C . ILE B 1 298 ? 41.188 62.594 -4.465 1 89.06 298 ILE B C 1
ATOM 11163 O O . ILE B 1 298 ? 41.469 63.75 -4.852 1 89.06 298 ILE B O 1
ATOM 11167 N N . SER B 1 299 ? 40.125 62.375 -3.762 1 86.88 299 SER B N 1
ATOM 11168 C CA . SER B 1 299 ? 39.156 63.438 -3.426 1 86.88 299 SER B CA 1
ATOM 11169 C C . SER B 1 299 ? 39.719 64.375 -2.389 1 86.88 299 SER B C 1
ATOM 11171 O O . SER B 1 299 ? 39.25 65.5 -2.275 1 86.88 299 SER B O 1
ATOM 11173 N N . GLY B 1 300 ? 40.75 64.062 -1.594 1 81.06 300 GLY B N 1
ATOM 11174 C CA . GLY B 1 300 ? 41.406 64.938 -0.602 1 81.06 300 GLY B CA 1
ATOM 11175 C C . GLY B 1 300 ? 40.562 65.125 0.635 1 81.06 300 GLY B C 1
ATOM 11176 O O . GLY B 1 300 ? 40.812 66.062 1.427 1 81.06 300 GLY B O 1
ATOM 11177 N N . LYS B 1 301 ? 39.469 64.375 0.793 1 83.69 301 LYS B N 1
ATOM 11178 C CA . LYS B 1 301 ? 38.625 64.5 1.97 1 83.69 301 LYS B CA 1
ATOM 11179 C C . LYS B 1 301 ? 39.219 63.844 3.186 1 83.69 301 LYS B C 1
ATOM 11181 O O . LYS B 1 301 ? 39.938 62.812 3.047 1 83.69 301 LYS B O 1
ATOM 11186 N N . SER B 1 302 ? 39.125 64.438 4.34 1 81.44 302 SER B N 1
ATOM 11187 C CA . SER B 1 302 ? 39.656 63.844 5.57 1 81.44 302 SER B CA 1
ATOM 11188 C C . SER B 1 302 ? 38.781 62.688 6.062 1 81.44 302 SER B C 1
ATOM 11190 O O . SER B 1 302 ? 37.625 62.594 5.672 1 81.44 302 SER B O 1
ATOM 11192 N N . MET B 1 303 ? 39.344 61.812 6.789 1 80.38 303 MET B N 1
ATOM 11193 C CA . MET B 1 303 ? 38.656 60.656 7.344 1 80.38 303 MET B CA 1
ATOM 11194 C C . MET B 1 303 ? 37.5 61.094 8.234 1 80.38 303 MET B C 1
ATOM 11196 O O . MET B 1 303 ? 36.469 60.406 8.281 1 80.38 303 MET B O 1
ATOM 11200 N N . GLN B 1 304 ? 37.625 62.188 8.836 1 78.69 304 GLN B N 1
ATOM 11201 C CA . GLN B 1 304 ? 36.562 62.688 9.703 1 78.69 304 GLN B CA 1
ATOM 11202 C C . GLN B 1 304 ? 35.375 63.188 8.883 1 78.69 304 GLN B C 1
ATOM 11204 O O . GLN B 1 304 ? 34.219 62.969 9.266 1 78.69 304 GLN B O 1
ATOM 11209 N N . GLU B 1 305 ? 35.719 63.75 7.766 1 81.06 305 GLU B N 1
ATOM 11210 C CA . GLU B 1 305 ? 34.625 64.188 6.887 1 81.06 305 GLU B CA 1
ATOM 11211 C C . GLU B 1 305 ? 33.844 63.031 6.336 1 81.06 305 GLU B C 1
ATOM 11213 O O . GLU B 1 305 ? 32.625 63.125 6.188 1 81.06 305 GLU B O 1
ATOM 11218 N N . LEU B 1 306 ? 34.531 62.031 6.082 1 82.44 306 LEU B N 1
ATOM 11219 C CA . LEU B 1 306 ? 33.875 60.875 5.547 1 82.44 306 LEU B CA 1
ATOM 11220 C C . LEU B 1 306 ? 33 60.219 6.609 1 82.44 306 LEU B C 1
ATOM 11222 O O . LEU B 1 306 ? 31.938 59.656 6.293 1 82.44 306 LEU B O 1
ATOM 11226 N N . ARG B 1 307 ? 33.406 60.219 7.812 1 79.25 307 ARG B N 1
ATOM 11227 C CA . ARG B 1 307 ? 32.625 59.688 8.914 1 79.25 307 ARG B CA 1
ATOM 11228 C C . ARG B 1 307 ? 31.359 60.5 9.148 1 79.25 307 ARG B C 1
ATOM 11230 O O . ARG B 1 307 ? 30.281 59.969 9.414 1 79.25 307 ARG B O 1
ATOM 11237 N N . ASP B 1 308 ? 31.516 61.781 8.938 1 75.19 308 ASP B N 1
ATOM 11238 C CA . ASP B 1 308 ? 30.391 62.656 9.18 1 75.19 308 ASP B CA 1
ATOM 11239 C C . ASP B 1 308 ? 29.359 62.562 8.055 1 75.19 308 ASP B C 1
ATOM 11241 O O . ASP B 1 308 ? 28.172 62.781 8.273 1 75.19 308 ASP B O 1
ATOM 11245 N N . THR B 1 309 ? 29.938 62.281 6.918 1 76.94 309 THR B N 1
ATOM 11246 C CA . THR B 1 309 ? 29.031 62.156 5.789 1 76.94 309 THR B CA 1
ATOM 11247 C C . THR B 1 309 ? 28.375 60.781 5.758 1 76.94 309 THR B C 1
ATOM 11249 O O . THR B 1 309 ? 27.484 60.531 4.949 1 76.94 309 THR B O 1
ATOM 11252 N N . GLY B 1 310 ? 28.781 59.719 6.582 1 77.06 310 GLY B N 1
ATOM 11253 C CA . GLY B 1 310 ? 28.062 58.469 6.77 1 77.06 310 GLY B CA 1
ATOM 11254 C C . GLY B 1 310 ? 28.625 57.344 5.941 1 77.06 310 GLY B C 1
ATOM 11255 O O . GLY B 1 310 ? 27.906 56.406 5.605 1 77.06 310 GLY B O 1
ATOM 11256 N N . TRP B 1 311 ? 29.844 57.406 5.512 1 81.56 311 TRP B N 1
ATOM 11257 C CA . TRP B 1 311 ? 30.438 56.344 4.699 1 81.56 311 TRP B CA 1
ATOM 11258 C C . TRP B 1 311 ? 30.844 55.156 5.562 1 81.56 311 TRP B C 1
ATOM 11260 O O . TRP B 1 311 ? 31 54.031 5.066 1 81.56 311 TRP B O 1
ATOM 11270 N N . PHE B 1 312 ? 31.109 55.469 6.867 1 80.75 312 PHE B N 1
ATOM 11271 C CA . PHE B 1 312 ? 31.562 54.406 7.77 1 80.75 312 PHE B CA 1
ATOM 11272 C C . PHE B 1 312 ? 30.484 54.094 8.797 1 80.75 312 PHE B C 1
ATOM 11274 O O . PHE B 1 312 ? 29.5 54.812 8.938 1 80.75 312 PHE B O 1
ATOM 11281 N N . LEU B 1 313 ? 30.641 52.875 9.445 1 72.5 313 LEU B N 1
ATOM 11282 C CA . LEU B 1 313 ? 29.734 52.469 10.516 1 72.5 313 LEU B CA 1
ATOM 11283 C C . LEU B 1 313 ? 29.984 53.281 11.781 1 72.5 313 LEU B C 1
ATOM 11285 O O . LEU B 1 313 ? 31.125 53.594 12.102 1 72.5 313 LEU B O 1
ATOM 11289 N N . THR B 1 314 ? 29.109 54.219 12.25 1 58.62 314 THR B N 1
ATOM 11290 C CA . THR B 1 314 ? 29.344 55.094 13.406 1 58.62 314 THR B CA 1
ATOM 11291 C C . THR B 1 314 ? 29.234 54.312 14.703 1 58.62 314 THR B C 1
ATOM 11293 O O . THR B 1 314 ? 28.219 53.625 14.945 1 58.62 314 THR B O 1
ATOM 11296 N N . THR B 1 315 ? 30.359 53.812 15.305 1 53.12 315 THR B N 1
ATOM 11297 C CA . THR B 1 315 ? 30.266 53.219 16.625 1 53.12 315 THR B CA 1
ATOM 11298 C C . THR B 1 315 ? 30.344 54.281 17.719 1 53.12 315 THR B C 1
ATOM 11300 O O . THR B 1 315 ? 31.25 55.094 17.734 1 53.12 315 THR B O 1
ATOM 11303 N N . PRO B 1 316 ? 29.344 54.688 18.516 1 45.19 316 PRO B N 1
ATOM 11304 C CA . PRO B 1 316 ? 29.438 55.719 19.547 1 45.19 316 PRO B CA 1
ATOM 11305 C C . PRO B 1 316 ? 30.484 55.375 20.625 1 45.19 316 PRO B C 1
ATOM 11307 O O . PRO B 1 316 ? 30.422 54.312 21.234 1 45.19 316 PRO B O 1
ATOM 11310 N N . TYR B 1 317 ? 31.734 55.375 20.531 1 40.44 317 TYR B N 1
ATOM 11311 C CA . TYR B 1 317 ? 32.594 55 21.641 1 40.44 317 TYR B CA 1
ATOM 11312 C C . TYR B 1 317 ? 32.812 56.156 22.594 1 40.44 317 TYR B C 1
ATOM 11314 O O . TYR B 1 317 ? 32.938 57.312 22.156 1 40.44 317 TYR B O 1
ATOM 11322 N N . GLY B 1 318 ? 32.438 56.219 23.922 1 36.12 318 GLY B N 1
ATOM 11323 C CA . GLY B 1 318 ? 32.781 57.156 24.984 1 36.12 318 GLY B CA 1
ATOM 11324 C C . GLY B 1 318 ? 34.25 57.25 25.25 1 36.12 318 GLY B C 1
ATOM 11325 O O . GLY B 1 318 ? 34.938 56.219 25.438 1 36.12 318 GLY B O 1
ATOM 11326 N N . CYS B 1 319 ? 35.156 58.219 24.938 1 32.34 319 CYS B N 1
ATOM 11327 C CA . CYS B 1 319 ? 36.562 58.5 25.266 1 32.34 319 CYS B CA 1
ATOM 11328 C C . CYS B 1 319 ? 36.719 58.812 26.75 1 32.34 319 CYS B C 1
ATOM 11330 O O . CYS B 1 319 ? 36.062 59.719 27.266 1 32.34 319 CYS B O 1
ATOM 11332 N N . ALA B 1 320 ? 37.312 58.031 27.781 1 32.06 320 ALA B N 1
ATOM 11333 C CA . ALA B 1 320 ? 37.812 58.375 29.109 1 32.06 320 ALA B CA 1
ATOM 11334 C C . ALA B 1 320 ? 38.938 59.375 29.031 1 32.06 320 ALA B C 1
ATOM 11336 O O . ALA B 1 320 ? 39.938 59.156 28.312 1 32.06 320 ALA B O 1
ATOM 11337 N N . ASP B 1 321 ? 39 60.75 29.453 1 28.95 321 ASP B N 1
ATOM 11338 C CA . ASP B 1 321 ? 40.031 61.75 29.672 1 28.95 321 ASP B CA 1
ATOM 11339 C C . ASP B 1 321 ? 40.938 61.375 30.844 1 28.95 321 ASP B C 1
ATOM 11341 O O . ASP B 1 321 ? 40.469 61.219 31.969 1 28.95 321 ASP B O 1
ATOM 11345 N N . GLY B 1 322 ? 42.094 60.688 31 1 27.97 322 GLY B N 1
ATOM 11346 C CA . GLY B 1 322 ? 43.125 60.531 32.031 1 27.97 322 GLY B CA 1
ATOM 11347 C C . GLY B 1 322 ? 43.812 61.844 32.375 1 27.97 322 GLY B C 1
ATOM 11348 O O . GLY B 1 322 ? 44.938 61.812 32.906 1 27.97 322 GLY B O 1
ATOM 11349 N N . GLY B 1 323 ? 43.625 63.188 32.375 1 26.64 323 GLY B N 1
ATOM 11350 C CA . GLY B 1 323 ? 44.531 64.188 33 1 26.64 323 GLY B CA 1
ATOM 11351 C C . GLY B 1 323 ? 44.562 64.062 34.5 1 26.64 323 GLY B C 1
ATOM 11352 O O . GLY B 1 323 ? 43.5 63.906 35.125 1 26.64 323 GLY B O 1
ATOM 11353 N N . GLY B 1 324 ? 45.844 63.812 35.469 1 26.12 324 GLY B N 1
ATOM 11354 C CA . GLY B 1 324 ? 46.312 63.719 36.844 1 26.12 324 GLY B CA 1
ATOM 11355 C C . GLY B 1 324 ? 46.094 65 37.625 1 26.12 324 GLY B C 1
ATOM 11356 O O . GLY B 1 324 ? 46.656 65.125 38.719 1 26.12 324 GLY B O 1
ATOM 11357 N N . GLY B 1 325 ? 45.812 66.188 37.656 1 25.17 325 GLY B N 1
ATOM 11358 C CA . GLY B 1 325 ? 46.031 67.062 38.812 1 25.17 325 GLY B CA 1
ATOM 11359 C C . GLY B 1 325 ? 45.406 66.5 40.062 1 25.17 325 GLY B C 1
ATOM 11360 O O . GLY B 1 325 ? 44.562 65.625 40 1 25.17 325 GLY B O 1
ATOM 11361 N N . GLY B 1 326 ? 46.062 66.688 41.594 1 24.56 326 GLY B N 1
ATOM 11362 C CA . GLY B 1 326 ? 46.156 66.188 42.969 1 24.56 326 GLY B CA 1
ATOM 11363 C C . GLY B 1 326 ? 44.812 65.938 43.625 1 24.56 326 GLY B C 1
ATOM 11364 O O . GLY B 1 326 ? 44.594 64.875 44.219 1 24.56 326 GLY B O 1
ATOM 11365 N N . SER B 1 327 ? 44.188 66.938 44.469 1 22.98 327 SER B N 1
ATOM 11366 C CA . SER B 1 327 ? 43.594 66.75 45.781 1 22.98 327 SER B CA 1
ATOM 11367 C C . SER B 1 327 ? 42.469 65.688 45.75 1 22.98 327 SER B C 1
ATOM 11369 O O . SER B 1 327 ? 42.344 64.938 46.719 1 22.98 327 SER B O 1
ATOM 11371 N N . SER B 1 328 ? 41.219 65.938 45.25 1 22.7 328 SER B N 1
ATOM 11372 C CA . SER B 1 328 ? 39.938 65.5 45.844 1 22.7 328 SER B CA 1
ATOM 11373 C C . SER B 1 328 ? 39.812 63.969 45.781 1 22.7 328 SER B C 1
ATOM 11375 O O . SER B 1 328 ? 40.188 63.344 44.812 1 22.7 328 SER B O 1
ATOM 11377 N N . GLU B 1 329 ? 39.5 63.219 46.969 1 22.48 329 GLU B N 1
ATOM 11378 C CA . GLU B 1 329 ? 39.406 61.875 47.5 1 22.48 329 GLU B CA 1
ATOM 11379 C C . GLU B 1 329 ? 38.531 60.969 46.625 1 22.48 329 GLU B C 1
ATOM 11381 O O . GLU B 1 329 ? 37.406 61.312 46.312 1 22.48 329 GLU B O 1
ATOM 11386 N N . PRO B 1 330 ? 39.094 60.094 45.75 1 25.88 330 PRO B N 1
ATOM 11387 C CA . PRO B 1 330 ? 38.438 59.094 44.906 1 25.88 330 PRO B CA 1
ATOM 11388 C C . PRO B 1 330 ? 37.719 58.031 45.719 1 25.88 330 PRO B C 1
ATOM 11390 O O . PRO B 1 330 ? 38.375 57.125 46.281 1 25.88 330 PRO B O 1
ATOM 11393 N N . SER B 1 331 ? 36.938 58.344 46.812 1 23.66 331 SER B N 1
ATOM 11394 C CA . SER B 1 331 ? 36.594 57.25 47.719 1 23.66 331 SER B CA 1
ATOM 11395 C C . SER B 1 331 ? 36.094 56.031 46.938 1 23.66 331 SER B C 1
ATOM 11397 O O . SER B 1 331 ? 35.75 56.156 45.75 1 23.66 331 SER B O 1
ATOM 11399 N N . ALA B 1 332 ? 35.438 55 47.688 1 24.17 332 ALA B N 1
ATOM 11400 C CA . ALA B 1 332 ? 35.312 53.562 47.781 1 24.17 332 ALA B CA 1
ATOM 11401 C C . ALA B 1 332 ? 34.656 52.969 46.531 1 24.17 332 ALA B C 1
ATOM 11403 O O . ALA B 1 332 ? 35.188 52.031 45.938 1 24.17 332 ALA B O 1
ATOM 11404 N N . HIS B 1 333 ? 33.281 52.656 46.594 1 23.73 333 HIS B N 1
ATOM 11405 C CA . HIS B 1 333 ? 32.375 51.656 46 1 23.73 333 HIS B CA 1
ATOM 11406 C C . HIS B 1 333 ? 32.219 51.906 44.5 1 23.73 333 HIS B C 1
ATOM 11408 O O . HIS B 1 333 ? 32.344 53.062 44.031 1 23.73 333 HIS B O 1
ATOM 11414 N N . GLY B 1 334 ? 32.281 50.688 43.625 1 26.12 334 GLY B N 1
ATOM 11415 C CA . GLY B 1 334 ? 32.594 50.5 42.188 1 26.12 334 GLY B CA 1
ATOM 11416 C C . GLY B 1 334 ? 31.766 51.375 41.281 1 26.12 334 GLY B C 1
ATOM 11417 O O . GLY B 1 334 ? 30.578 51.156 41.094 1 26.12 334 GLY B O 1
ATOM 11418 N N . SER B 1 335 ? 31.875 52.688 41.281 1 24.38 335 SER B N 1
ATOM 11419 C CA . SER B 1 335 ? 31.203 53.781 40.594 1 24.38 335 SER B CA 1
ATOM 11420 C C . SER B 1 335 ? 31.156 53.531 39.094 1 24.38 335 SER B C 1
ATOM 11422 O O . SER B 1 335 ? 32.188 53.312 38.438 1 24.38 335 SER B O 1
ATOM 11424 N N . HIS B 1 336 ? 30.078 52.812 38.562 1 27.69 336 HIS B N 1
ATOM 11425 C CA . HIS B 1 336 ? 29.375 52.688 37.281 1 27.69 336 HIS B CA 1
ATOM 11426 C C . HIS B 1 336 ? 29.375 54.031 36.531 1 27.69 336 HIS B C 1
ATOM 11428 O O . HIS B 1 336 ? 28.328 54.656 36.375 1 27.69 336 HIS B O 1
ATOM 11434 N N . ARG B 1 337 ? 30.188 54.938 36.844 1 29.88 337 ARG B N 1
ATOM 11435 C CA . ARG B 1 337 ? 30.141 56.281 36.25 1 29.88 337 ARG B CA 1
ATOM 11436 C C . ARG B 1 337 ? 30.344 56.25 34.75 1 29.88 337 ARG B C 1
ATOM 11438 O O . ARG B 1 337 ? 31.422 56.531 34.25 1 29.88 337 ARG B O 1
ATOM 11445 N N . ARG B 1 338 ? 30.125 55.188 34.219 1 33.25 338 ARG B N 1
ATOM 11446 C CA . ARG B 1 338 ? 30.141 55.375 32.781 1 33.25 338 ARG B CA 1
ATOM 11447 C C . ARG B 1 338 ? 29.234 56.531 32.375 1 33.25 338 ARG B C 1
ATOM 11449 O O . ARG B 1 338 ? 28.312 56.906 33.094 1 33.25 338 ARG B O 1
ATOM 11456 N N . LEU B 1 339 ? 29.547 57.062 31.094 1 28.8 339 LEU B N 1
ATOM 11457 C CA . LEU B 1 339 ? 29.344 58.25 30.266 1 28.8 339 LEU B CA 1
ATOM 11458 C C . LEU B 1 339 ? 27.859 58.438 29.922 1 28.8 339 LEU B C 1
ATOM 11460 O O . LEU B 1 339 ? 27.312 57.688 29.109 1 28.8 339 LEU B O 1
ATOM 11464 N N . ALA B 1 340 ? 27.016 58.562 30.734 1 27.62 340 ALA B N 1
ATOM 11465 C CA . ALA B 1 340 ? 25.672 59.031 30.391 1 27.62 340 ALA B CA 1
ATOM 11466 C C . ALA B 1 340 ? 25.75 60.25 29.484 1 27.62 340 ALA B C 1
ATOM 11468 O O . ALA B 1 340 ? 24.719 60.781 29.062 1 27.62 340 ALA B O 1
ATOM 11469 N N . GLY B 1 341 ? 26.672 61.219 29.703 1 28.3 341 GLY B N 1
ATOM 11470 C CA . GLY B 1 341 ? 26.438 62.531 29.141 1 28.3 341 GLY B CA 1
ATOM 11471 C C . GLY B 1 341 ? 26.438 62.531 27.609 1 28.3 341 GLY B C 1
ATOM 11472 O O . GLY B 1 341 ? 27.141 61.75 26.984 1 28.3 341 GLY B O 1
ATOM 11473 N N . GLY B 1 342 ? 25.312 63.062 26.891 1 30.7 342 GLY B N 1
ATOM 11474 C CA . GLY B 1 342 ? 24.828 63.188 25.531 1 30.7 342 GLY B CA 1
ATOM 11475 C C . GLY B 1 342 ? 25.922 63.594 24.547 1 30.7 342 GLY B C 1
ATOM 11476 O O . GLY B 1 342 ? 25.656 63.812 23.359 1 30.7 342 GLY B O 1
ATOM 11477 N N . LYS B 1 343 ? 26.797 64.562 24.984 1 33.03 343 LYS B N 1
ATOM 11478 C CA . LYS B 1 343 ? 27.422 65.25 23.875 1 33.03 343 LYS B CA 1
ATOM 11479 C C . LYS B 1 343 ? 28.328 64.312 23.078 1 33.03 343 LYS B C 1
ATOM 11481 O O . LYS B 1 343 ? 28.891 63.375 23.625 1 33.03 343 LYS B O 1
ATOM 11486 N N . GLU B 1 344 ? 28.188 64.375 21.703 1 35.56 344 GLU B N 1
ATOM 11487 C CA . GLU B 1 344 ? 28.953 63.844 20.578 1 35.56 344 GLU B CA 1
ATOM 11488 C C . GLU B 1 344 ? 30.438 63.75 20.922 1 35.56 344 GLU B C 1
ATOM 11490 O O . GLU B 1 344 ? 31.125 64.75 21.031 1 35.56 344 GLU B O 1
ATOM 11495 N N . GLY B 1 345 ? 30.891 63.125 21.953 1 35.78 345 GLY B N 1
ATOM 11496 C CA . GLY B 1 345 ? 32.344 63.094 22.156 1 35.78 345 GLY B CA 1
ATOM 11497 C C . GLY B 1 345 ? 33.125 62.688 20.922 1 35.78 345 GLY B C 1
ATOM 11498 O O . GLY B 1 345 ? 32.531 62.188 19.953 1 35.78 345 GLY B O 1
ATOM 11499 N N . PRO B 1 346 ? 34.375 63.281 20.672 1 34.16 346 PRO B N 1
ATOM 11500 C CA . PRO B 1 346 ? 35.188 63.094 19.469 1 34.16 346 PRO B CA 1
ATOM 11501 C C . PRO B 1 346 ? 35.406 61.594 19.156 1 34.16 346 PRO B C 1
ATOM 11503 O O . PRO B 1 346 ? 35.344 60.75 20.047 1 34.16 346 PRO B O 1
ATOM 11506 N N . PHE B 1 347 ? 35.344 61.125 17.891 1 41.06 347 PHE B N 1
ATOM 11507 C CA . PHE B 1 347 ? 35.625 59.844 17.266 1 41.06 347 PHE B CA 1
ATOM 11508 C C . PHE B 1 347 ? 36.906 59.25 17.859 1 41.06 347 PHE B C 1
ATOM 11510 O O . PHE B 1 347 ? 37.938 59.906 17.922 1 41.06 347 PHE B O 1
ATOM 11517 N N . CYS B 1 348 ? 36.938 58.531 18.922 1 40.69 348 CYS B N 1
ATOM 11518 C CA . CYS B 1 348 ? 38.156 57.875 19.344 1 40.69 348 CYS B CA 1
ATOM 11519 C C . CYS B 1 348 ? 38.594 56.844 18.312 1 40.69 348 CYS B C 1
ATOM 11521 O O . CYS B 1 348 ? 37.844 55.938 17.953 1 40.69 348 CYS B O 1
ATOM 11523 N N . GLU B 1 349 ? 39.594 57.062 17.516 1 44.06 349 GLU B N 1
ATOM 11524 C CA . GLU B 1 349 ? 40.188 56.312 16.422 1 44.06 349 GLU B CA 1
ATOM 11525 C C . GLU B 1 349 ? 40.344 54.844 16.812 1 44.06 349 GLU B C 1
ATOM 11527 O O . GLU B 1 349 ? 40.125 53.938 15.992 1 44.06 349 GLU B O 1
ATOM 11532 N N . PHE B 1 350 ? 41.188 54.438 18.062 1 45.09 350 PHE B N 1
ATOM 11533 C CA . PHE B 1 350 ? 41.562 53.062 18.375 1 45.09 350 PHE B CA 1
ATOM 11534 C C . PHE B 1 350 ? 40.812 52.562 19.609 1 45.09 350 PHE B C 1
ATOM 11536 O O . PHE B 1 350 ? 41.219 52.844 20.734 1 45.09 350 PHE B O 1
ATOM 11543 N N . SER B 1 351 ? 39.625 52.562 19.734 1 47.09 351 SER B N 1
ATOM 11544 C CA . SER B 1 351 ? 38.969 52.062 20.953 1 47.09 351 SER B CA 1
ATOM 11545 C C . SER B 1 351 ? 39.094 50.531 21.078 1 47.09 351 SER B C 1
ATOM 11547 O O . SER B 1 351 ? 38.75 49.812 20.141 1 47.09 351 SER B O 1
ATOM 11549 N N . ARG B 1 352 ? 40.031 50.062 22 1 51.88 352 ARG B N 1
ATOM 11550 C CA . ARG B 1 352 ? 40.188 48.656 22.312 1 51.88 352 ARG B CA 1
ATOM 11551 C C . ARG B 1 352 ? 38.875 48.062 22.812 1 51.88 352 ARG B C 1
ATOM 11553 O O . ARG B 1 352 ? 38.219 48.625 23.688 1 51.88 352 ARG B O 1
ATOM 11560 N N . VAL B 1 353 ? 38.219 47.188 22.156 1 57.53 353 VAL B N 1
ATOM 11561 C CA . VAL B 1 353 ? 36.969 46.469 22.469 1 57.53 353 VAL B CA 1
ATOM 11562 C C . VAL B 1 353 ? 37.25 45.469 23.609 1 57.53 353 VAL B C 1
ATOM 11564 O O . VAL B 1 353 ? 38.281 44.812 23.625 1 57.53 353 VAL B O 1
ATOM 11567 N N . ASP B 1 354 ? 36.5 45.656 24.75 1 59.41 354 ASP B N 1
ATOM 11568 C CA . ASP B 1 354 ? 36.594 44.719 25.875 1 59.41 354 ASP B CA 1
ATOM 11569 C C . ASP B 1 354 ? 35.719 43.469 25.609 1 59.41 354 ASP B C 1
ATOM 11571 O O . ASP B 1 354 ? 34.5 43.562 25.578 1 59.41 354 ASP B O 1
ATOM 11575 N N . PHE B 1 355 ? 36.344 42.406 25.328 1 61.84 355 PHE B N 1
ATOM 11576 C CA . PHE B 1 355 ? 35.719 41.125 25.047 1 61.84 355 PHE B CA 1
ATOM 11577 C C . PHE B 1 355 ? 34.875 40.656 26.219 1 61.84 355 PHE B C 1
ATOM 11579 O O . PHE B 1 355 ? 33.844 40 26.047 1 61.84 355 PHE B O 1
ATOM 11586 N N . TRP B 1 356 ? 35.25 41 27.375 1 68 356 TRP B N 1
ATOM 11587 C CA . TRP B 1 356 ? 34.625 40.469 28.578 1 68 356 TRP B CA 1
ATOM 11588 C C . TRP B 1 356 ? 33.344 41.25 28.922 1 68 356 TRP B C 1
ATOM 11590 O O . TRP B 1 356 ? 32.625 40.875 29.828 1 68 356 TRP B O 1
ATOM 11600 N N . LEU B 1 357 ? 33.125 42.156 28.078 1 77.31 357 LEU B N 1
ATOM 11601 C CA . LEU B 1 357 ? 32.031 43.062 28.391 1 77.31 357 LEU B CA 1
ATOM 11602 C C . LEU B 1 357 ? 30.688 42.312 28.281 1 77.31 357 LEU B C 1
ATOM 11604 O O . LEU B 1 357 ? 29.797 42.531 29.094 1 77.31 357 LEU B O 1
ATOM 11608 N N . SER B 1 358 ? 30.609 41.438 27.281 1 82.62 358 SER B N 1
ATOM 11609 C CA . SER B 1 358 ? 29.359 40.719 27.094 1 82.62 358 SER B CA 1
ATOM 11610 C C . SER B 1 358 ? 29.094 39.781 28.281 1 82.62 358 SER B C 1
ATOM 11612 O O . SER B 1 358 ? 27.953 39.656 28.734 1 82.62 358 SER B O 1
ATOM 11614 N N . LEU B 1 359 ? 30.109 39.219 28.828 1 85.25 359 LEU B N 1
ATOM 11615 C CA . LEU B 1 359 ? 29.969 38.312 29.969 1 85.25 359 LEU B CA 1
ATOM 11616 C C . LEU B 1 359 ? 29.578 39.094 31.219 1 85.25 359 LEU B C 1
ATOM 11618 O O . LEU B 1 359 ? 28.766 38.594 32.031 1 85.25 359 LEU B O 1
ATOM 11622 N N . GLU B 1 360 ? 30.094 40.281 31.297 1 82.25 360 GLU B N 1
ATOM 11623 C CA . GLU B 1 360 ? 29.781 41.094 32.469 1 82.25 360 GLU B CA 1
ATOM 11624 C C . GLU B 1 360 ? 28.328 41.594 32.406 1 82.25 360 GLU B C 1
ATOM 11626 O O . GLU B 1 360 ? 27.656 41.625 33.438 1 82.25 360 GLU B O 1
ATOM 11631 N N . ILE B 1 361 ? 27.891 41.906 31.266 1 83.06 361 ILE B N 1
ATOM 11632 C CA . ILE B 1 361 ? 26.531 42.438 31.125 1 83.06 361 ILE B CA 1
ATOM 11633 C C . ILE B 1 361 ? 25.516 41.344 31.406 1 83.06 361 ILE B C 1
ATOM 11635 O O . ILE B 1 361 ? 24.531 41.562 32.125 1 83.06 361 ILE B O 1
ATOM 11639 N N . VAL B 1 362 ? 25.766 40.125 30.953 1 86.12 362 VAL B N 1
ATOM 11640 C CA . VAL B 1 362 ? 24.797 39.031 31.047 1 86.12 362 VAL B CA 1
ATOM 11641 C C . VAL B 1 362 ? 24.797 38.469 32.438 1 86.12 362 VAL B C 1
ATOM 11643 O O . VAL B 1 362 ? 23.734 38.156 33 1 86.12 362 VAL B O 1
ATOM 11646 N N . TYR B 1 363 ? 25.953 38.312 33.094 1 83.56 363 TYR B N 1
ATOM 11647 C CA . TYR B 1 363 ? 26 37.531 34.344 1 83.56 363 TYR B CA 1
ATOM 11648 C C . TYR B 1 363 ? 26.141 38.469 35.562 1 83.56 363 TYR B C 1
ATOM 11650 O O . TYR B 1 363 ? 25.797 38.062 36.688 1 83.56 363 TYR B O 1
ATOM 11658 N N . SER B 1 364 ? 26.562 39.688 35.469 1 75.69 364 SER B N 1
ATOM 11659 C CA . SER B 1 364 ? 26.812 40.5 36.656 1 75.69 364 SER B CA 1
ATOM 11660 C C . SER B 1 364 ? 25.828 41.656 36.75 1 75.69 364 SER B C 1
ATOM 11662 O O . SER B 1 364 ? 25.703 42.312 37.781 1 75.69 364 SER B O 1
ATOM 11664 N N . SER B 1 365 ? 25.094 42.125 35.656 1 67.69 365 SER B N 1
ATOM 11665 C CA . SER B 1 365 ? 24.312 43.344 35.688 1 67.69 365 SER B CA 1
ATOM 11666 C C . SER B 1 365 ? 22.859 43.062 36.062 1 67.69 365 SER B C 1
ATOM 11668 O O . SER B 1 365 ? 22.062 42.688 35.188 1 67.69 365 SER B O 1
ATOM 11670 N N . GLU B 1 366 ? 22.422 42.75 37.281 1 64.44 366 GLU B N 1
ATOM 11671 C CA . GLU B 1 366 ? 21.078 42.375 37.75 1 64.44 366 GLU B CA 1
ATOM 11672 C C . GLU B 1 366 ? 20.062 43.469 37.438 1 64.44 366 GLU B C 1
ATOM 11674 O O . GLU B 1 366 ? 18.922 43.188 37.062 1 64.44 366 GLU B O 1
ATOM 11679 N N . GLY B 1 367 ? 20.375 44.812 37.406 1 70.94 367 GLY B N 1
ATOM 11680 C CA . GLY B 1 367 ? 19.391 45.875 37.281 1 70.94 367 GLY B CA 1
ATOM 11681 C C . GLY B 1 367 ? 19.141 46.312 35.875 1 70.94 367 GLY B C 1
ATOM 11682 O O . GLY B 1 367 ? 18.156 47.031 35.594 1 70.94 367 GLY B O 1
ATOM 11683 N N . LEU B 1 368 ? 19.844 45.781 34.844 1 79.5 368 LEU B N 1
ATOM 11684 C CA . LEU B 1 368 ? 19.719 46.312 33.469 1 79.5 368 LEU B CA 1
ATOM 11685 C C . LEU B 1 368 ? 18.938 45.344 32.594 1 79.5 368 LEU B C 1
ATOM 11687 O O . LEU B 1 368 ? 18.625 45.656 31.438 1 79.5 368 LEU B O 1
ATOM 11691 N N . ILE B 1 369 ? 18.484 44.188 33.156 1 88.25 369 ILE B N 1
ATOM 11692 C CA . ILE B 1 369 ? 17.797 43.219 32.312 1 88.25 369 ILE B CA 1
ATOM 11693 C C . ILE B 1 369 ? 16.297 43.281 32.562 1 88.25 369 ILE B C 1
ATOM 11695 O O . ILE B 1 369 ? 15.836 43.25 33.719 1 88.25 369 ILE B O 1
ATOM 11699 N N . ALA B 1 370 ? 15.547 43.5 31.5 1 88.75 370 ALA B N 1
ATOM 11700 C CA . ALA B 1 370 ? 14.086 43.469 31.547 1 88.75 370 ALA B CA 1
ATOM 11701 C C . ALA B 1 370 ? 13.562 42.062 31.375 1 88.75 370 ALA B C 1
ATOM 11703 O O . ALA B 1 370 ? 13.234 41.625 30.266 1 88.75 370 ALA B O 1
ATOM 11704 N N . TRP B 1 371 ? 13.414 41.344 32.438 1 86.06 371 TRP B N 1
ATOM 11705 C CA . TRP B 1 371 ? 12.992 39.938 32.438 1 86.06 371 TRP B CA 1
ATOM 11706 C C . TRP B 1 371 ? 11.578 39.812 31.891 1 86.06 371 TRP B C 1
ATOM 11708 O O . TRP B 1 371 ? 11.203 38.75 31.375 1 86.06 371 TRP B O 1
ATOM 11718 N N . GLU B 1 372 ? 10.75 40.844 31.891 1 81.75 372 GLU B N 1
ATOM 11719 C CA . GLU B 1 372 ? 9.359 40.781 31.438 1 81.75 372 GLU B CA 1
ATOM 11720 C C . GLU B 1 372 ? 9.273 40.75 29.922 1 81.75 372 GLU B C 1
ATOM 11722 O O . GLU B 1 372 ? 8.25 40.344 29.359 1 81.75 372 GLU B O 1
ATOM 11727 N N . ALA B 1 373 ? 10.359 41.188 29.266 1 87.75 373 ALA B N 1
ATOM 11728 C CA . ALA B 1 373 ? 10.352 41.219 27.797 1 87.75 373 ALA B CA 1
ATOM 11729 C C . ALA B 1 373 ? 10.742 39.875 27.219 1 87.75 373 ALA B C 1
ATOM 11731 O O . ALA B 1 373 ? 10.477 39.594 26.047 1 87.75 373 ALA B O 1
ATOM 11732 N N . LEU B 1 374 ? 11.242 38.875 28.016 1 88.38 374 LEU B N 1
ATOM 11733 C CA . LEU B 1 374 ? 11.852 37.656 27.516 1 88.38 374 LEU B CA 1
ATOM 11734 C C . LEU B 1 374 ? 10.781 36.688 27.031 1 88.38 374 LEU B C 1
ATOM 11736 O O . LEU B 1 374 ? 10.992 35.969 26.047 1 88.38 374 LEU B O 1
ATOM 11740 N N . PRO B 1 375 ? 9.633 36.625 27.656 1 82.88 375 PRO B N 1
ATOM 11741 C CA . PRO B 1 375 ? 8.633 35.688 27.172 1 82.88 375 PRO B CA 1
ATOM 11742 C C . PRO B 1 375 ? 8.156 36 25.766 1 82.88 375 PRO B C 1
ATOM 11744 O O . PRO B 1 375 ? 7.637 35.094 25.078 1 82.88 375 PRO B O 1
ATOM 11747 N N . GLN B 1 376 ? 8.344 37.188 25.297 1 80.81 376 GLN B N 1
ATOM 11748 C CA . GLN B 1 376 ? 7.949 37.562 23.938 1 80.81 376 GLN B CA 1
ATOM 11749 C C . GLN B 1 376 ? 8.836 36.906 22.906 1 80.81 376 GLN B C 1
ATOM 11751 O O . GLN B 1 376 ? 8.461 36.781 21.734 1 80.81 376 GLN B O 1
ATOM 11756 N N . CYS B 1 377 ? 9.969 36.344 23.344 1 89.56 377 CYS B N 1
ATOM 11757 C CA . CYS B 1 377 ? 10.938 35.781 22.406 1 89.56 377 CYS B CA 1
ATOM 11758 C C . CYS B 1 377 ? 10.828 34.25 22.359 1 89.56 377 CYS B C 1
ATOM 11760 O O . CYS B 1 377 ? 11.57 33.594 21.625 1 89.56 377 CYS B O 1
ATOM 11762 N N . ILE B 1 378 ? 9.867 33.625 23.031 1 86.19 378 ILE B N 1
ATOM 11763 C CA . ILE B 1 378 ? 9.781 32.188 23.094 1 86.19 378 ILE B CA 1
ATOM 11764 C C . ILE B 1 378 ? 9.5 31.609 21.719 1 86.19 378 ILE B C 1
ATOM 11766 O O . ILE B 1 378 ? 10.133 30.641 21.297 1 86.19 378 ILE B O 1
ATOM 11770 N N . GLY B 1 379 ? 8.523 32.188 20.953 1 80.44 379 GLY B N 1
ATOM 11771 C CA . GLY B 1 379 ? 8.242 31.734 19.609 1 80.44 379 GLY B CA 1
ATOM 11772 C C . GLY B 1 379 ? 9.438 31.828 18.688 1 80.44 379 GLY B C 1
ATOM 11773 O O . GLY B 1 379 ? 9.656 30.938 17.859 1 80.44 379 GLY B O 1
ATOM 11774 N N . ILE B 1 380 ? 10.258 32.844 18.922 1 89.81 380 ILE B N 1
ATOM 11775 C CA . ILE B 1 380 ? 11.422 33.062 18.078 1 89.81 380 ILE B CA 1
ATOM 11776 C C . ILE B 1 380 ? 12.508 32.031 18.422 1 89.81 380 ILE B C 1
ATOM 11778 O O . ILE B 1 380 ? 13.188 31.516 17.531 1 89.81 380 ILE B O 1
ATOM 11782 N N . TRP B 1 381 ? 12.602 31.719 19.734 1 92.31 381 TRP B N 1
ATOM 11783 C CA . TRP B 1 381 ? 13.602 30.75 20.156 1 92.31 381 TRP B CA 1
ATOM 11784 C C . TRP B 1 381 ? 13.297 29.375 19.578 1 92.31 381 TRP B C 1
ATOM 11786 O O . TRP B 1 381 ? 14.195 28.688 19.078 1 92.31 381 TRP B O 1
ATOM 11796 N N . LEU B 1 382 ? 12.109 29 19.516 1 84.81 382 LEU B N 1
ATOM 11797 C CA . LEU B 1 382 ? 11.711 27.672 19.031 1 84.81 382 LEU B CA 1
ATOM 11798 C C . LEU B 1 382 ? 11.875 27.578 17.516 1 84.81 382 LEU B C 1
ATOM 11800 O O . LEU B 1 382 ? 12.398 26.578 17.016 1 84.81 382 LEU B O 1
ATOM 11804 N N . MET B 1 383 ? 11.383 28.531 16.875 1 84.88 383 MET B N 1
ATOM 11805 C CA . MET B 1 383 ? 11.539 28.562 15.422 1 84.88 383 MET B CA 1
ATOM 11806 C C . MET B 1 383 ? 13.008 28.594 15.031 1 84.88 383 MET B C 1
ATOM 11808 O O . MET B 1 383 ? 13.438 27.891 14.125 1 84.88 383 MET B O 1
ATOM 11812 N N . GLY B 1 384 ? 13.75 29.469 15.773 1 88.56 384 GLY B N 1
ATOM 11813 C CA . GLY B 1 384 ? 15.172 29.578 15.508 1 88.56 384 GLY B CA 1
ATOM 11814 C C . GLY B 1 384 ? 15.914 28.266 15.727 1 88.56 384 GLY B C 1
ATOM 11815 O O . GLY B 1 384 ? 16.781 27.906 14.93 1 88.56 384 GLY B O 1
ATOM 11816 N N . ALA B 1 385 ? 15.531 27.562 16.734 1 90.5 385 ALA B N 1
ATOM 11817 C CA . ALA B 1 385 ? 16.172 26.281 17.031 1 90.5 385 ALA B CA 1
ATOM 11818 C C . ALA B 1 385 ? 15.867 25.25 15.945 1 90.5 385 ALA B C 1
ATOM 11820 O O . ALA B 1 385 ? 16.766 24.547 15.484 1 90.5 385 ALA B O 1
ATOM 11821 N N . MET B 1 386 ? 14.711 25.234 15.469 1 83.25 386 MET B N 1
ATOM 11822 C CA . MET B 1 386 ? 14.297 24.25 14.477 1 83.25 386 MET B CA 1
ATOM 11823 C C . MET B 1 386 ? 14.938 24.531 13.117 1 83.25 386 MET B C 1
ATOM 11825 O O . MET B 1 386 ? 15.43 23.625 12.453 1 83.25 386 MET B O 1
ATOM 11829 N N . ILE B 1 387 ? 14.969 25.734 12.797 1 83.38 387 ILE B N 1
ATOM 11830 C CA . ILE B 1 387 ? 15.492 26.109 11.484 1 83.38 387 ILE B CA 1
ATOM 11831 C C . ILE B 1 387 ? 17.016 25.953 11.477 1 83.38 387 ILE B C 1
ATOM 11833 O O . ILE B 1 387 ? 17.594 25.562 10.461 1 83.38 387 ILE B O 1
ATOM 11837 N N . THR B 1 388 ? 17.594 26.312 12.594 1 90.5 388 THR B N 1
ATOM 11838 C CA . THR B 1 388 ? 19.031 26.125 12.672 1 90.5 388 THR B CA 1
ATOM 11839 C C . THR B 1 388 ? 19.391 24.656 12.641 1 90.5 388 THR B C 1
ATOM 11841 O O . THR B 1 388 ? 20.422 24.266 12.07 1 90.5 388 THR B O 1
ATOM 11844 N N . ALA B 1 389 ? 18.609 23.906 13.258 1 87.5 389 ALA B N 1
ATOM 11845 C CA . ALA B 1 389 ? 18.844 22.469 13.203 1 87.5 389 ALA B CA 1
ATOM 11846 C C . ALA B 1 389 ? 18.703 21.938 11.781 1 87.5 389 ALA B C 1
ATOM 11848 O O . ALA B 1 389 ? 19.484 21.109 11.336 1 87.5 389 ALA B O 1
ATOM 11849 N N . LEU B 1 390 ? 17.781 22.422 11.133 1 80.38 390 LEU B N 1
ATOM 11850 C CA . LEU B 1 390 ? 17.578 22.031 9.742 1 80.38 390 LEU B CA 1
ATOM 11851 C C . LEU B 1 390 ? 18.734 22.5 8.867 1 80.38 390 LEU B C 1
ATOM 11853 O O . LEU B 1 390 ? 19.172 21.781 7.965 1 80.38 390 LEU B O 1
ATOM 11857 N N . ASP B 1 391 ? 19.094 23.625 9.102 1 85.19 391 ASP B N 1
ATOM 11858 C CA . ASP B 1 391 ? 20.234 24.172 8.367 1 85.19 391 ASP B CA 1
ATOM 11859 C C . ASP B 1 391 ? 21.484 23.328 8.617 1 85.19 391 ASP B C 1
ATOM 11861 O O . ASP B 1 391 ? 22.266 23.094 7.691 1 85.19 391 ASP B O 1
ATOM 11865 N N . ASN B 1 392 ? 21.672 22.984 9.836 1 89.31 392 ASN B N 1
ATOM 11866 C CA . ASN B 1 392 ? 22.797 22.125 10.18 1 89.31 392 ASN B CA 1
ATOM 11867 C C . ASN B 1 392 ? 22.75 20.797 9.43 1 89.31 392 ASN B C 1
ATOM 11869 O O . ASN B 1 392 ? 23.75 20.344 8.898 1 89.31 392 ASN B O 1
ATOM 11873 N N . MET B 1 393 ? 21.672 20.312 9.328 1 81.75 393 MET B N 1
ATOM 11874 C CA . MET B 1 393 ? 21.531 19.016 8.664 1 81.75 393 MET B CA 1
ATOM 11875 C C . MET B 1 393 ? 21.781 19.141 7.168 1 81.75 393 MET B C 1
ATOM 11877 O O . MET B 1 393 ? 22.391 18.25 6.566 1 81.75 393 MET B O 1
ATOM 11881 N N . LEU B 1 394 ? 21.234 20.094 6.578 1 76.56 394 LEU B N 1
ATOM 11882 C CA . LEU B 1 394 ? 21.453 20.328 5.152 1 76.56 394 LEU B CA 1
ATOM 11883 C C . LEU B 1 394 ? 22.938 20.531 4.859 1 76.56 394 LEU B C 1
ATOM 11885 O O . LEU B 1 394 ? 23.438 20.047 3.834 1 76.56 394 LEU B O 1
ATOM 11889 N N . LYS B 1 395 ? 23.531 21.172 5.758 1 87.56 395 LYS B N 1
ATOM 11890 C CA . LYS B 1 395 ? 24.953 21.422 5.574 1 87.56 395 LYS B CA 1
ATOM 11891 C C . LYS B 1 395 ? 25.75 20.141 5.77 1 87.56 395 LYS B C 1
ATOM 11893 O O . LYS B 1 395 ? 26.781 19.938 5.113 1 87.56 395 LYS B O 1
ATOM 11898 N N . LEU B 1 396 ? 25.312 19.328 6.609 1 83.62 396 LEU B N 1
ATOM 11899 C CA . LEU B 1 396 ? 25.969 18.031 6.781 1 83.62 396 LEU B CA 1
ATOM 11900 C C . LEU B 1 396 ? 25.812 17.188 5.523 1 83.62 396 LEU B C 1
ATOM 11902 O O . LEU B 1 396 ? 26.797 16.578 5.059 1 83.62 396 LEU B O 1
ATOM 11906 N N . SER B 1 397 ? 24.688 17.203 4.992 1 75.88 397 SER B N 1
ATOM 11907 C CA . SER B 1 397 ? 24.422 16.422 3.789 1 75.88 397 SER B CA 1
ATOM 11908 C C . SER B 1 397 ? 25.203 16.984 2.596 1 75.88 397 SER B C 1
ATOM 11910 O O . SER B 1 397 ? 25.75 16.219 1.801 1 75.88 397 SER B O 1
ATOM 11912 N N . SER B 1 398 ? 25.203 18.25 2.518 1 78.38 398 SER B N 1
ATOM 11913 C CA . SER B 1 398 ? 25.922 18.875 1.421 1 78.38 398 SER B CA 1
ATOM 11914 C C . SER B 1 398 ? 27.422 18.672 1.548 1 78.38 398 SER B C 1
ATOM 11916 O O . SER B 1 398 ? 28.109 18.484 0.544 1 78.38 398 SER B O 1
ATOM 11918 N N . SER B 1 399 ? 27.875 18.734 2.748 1 86.19 399 SER B N 1
ATOM 11919 C CA . SER B 1 399 ? 29.297 18.516 2.977 1 86.19 399 SER B CA 1
ATOM 11920 C C . SER B 1 399 ? 29.688 17.078 2.654 1 86.19 399 SER B C 1
ATOM 11922 O O . SER B 1 399 ? 30.766 16.812 2.125 1 86.19 399 SER B O 1
ATOM 11924 N N . GLU B 1 400 ? 28.797 16.234 2.943 1 79.38 400 GLU B N 1
ATOM 11925 C CA . GLU B 1 400 ? 29.047 14.828 2.641 1 79.38 400 GLU B CA 1
ATOM 11926 C C . GLU B 1 400 ? 29.156 14.602 1.136 1 79.38 400 GLU B C 1
ATOM 11928 O O . GLU B 1 400 ? 30.047 13.875 0.681 1 79.38 400 GLU B O 1
ATOM 11933 N N . THR B 1 401 ? 28.328 15.227 0.429 1 73.06 401 THR B N 1
ATOM 11934 C CA . THR B 1 401 ? 28.328 15.047 -1.02 1 73.06 401 THR B CA 1
ATOM 11935 C C . THR B 1 401 ? 29.5 15.766 -1.659 1 73.06 401 THR B C 1
ATOM 11937 O O . THR B 1 401 ? 30.125 15.25 -2.598 1 73.06 401 THR B O 1
ATOM 11940 N N . ALA B 1 402 ? 29.781 16.891 -1.157 1 76.56 402 ALA B N 1
ATOM 11941 C CA . ALA B 1 402 ? 30.828 17.703 -1.752 1 76.56 402 ALA B CA 1
ATOM 11942 C C . ALA B 1 402 ? 32.219 17.141 -1.433 1 76.56 402 ALA B C 1
ATOM 11944 O O . ALA B 1 402 ? 33.125 17.156 -2.277 1 76.56 402 ALA B O 1
ATOM 11945 N N . LEU B 1 403 ? 32.375 16.609 -0.225 1 82.38 403 LEU B N 1
ATOM 11946 C CA . LEU B 1 403 ? 33.688 16.078 0.195 1 82.38 403 LEU B CA 1
ATOM 11947 C C . LEU B 1 403 ? 33.781 14.594 -0.122 1 82.38 403 LEU B C 1
ATOM 11949 O O . LEU B 1 403 ? 34.875 14.016 -0.061 1 82.38 403 LEU B O 1
ATOM 11953 N N . LYS B 1 404 ? 32.625 14.031 -0.567 1 75.69 404 LYS B N 1
ATOM 11954 C CA . LYS B 1 404 ? 32.562 12.617 -0.917 1 75.69 404 LYS B CA 1
ATOM 11955 C C . LYS B 1 404 ? 33.031 11.742 0.251 1 75.69 404 LYS B C 1
ATOM 11957 O O . LYS B 1 404 ? 33.875 10.859 0.085 1 75.69 404 LYS B O 1
ATOM 11962 N N . VAL B 1 405 ? 32.562 12.164 1.49 1 79.5 405 VAL B N 1
ATOM 11963 C CA . VAL B 1 405 ? 32.875 11.391 2.693 1 79.5 405 VAL B CA 1
ATOM 11964 C C . VAL B 1 405 ? 31.578 10.938 3.354 1 79.5 405 VAL B C 1
ATOM 11966 O O . VAL B 1 405 ? 30.5 11.492 3.076 1 79.5 405 VAL B O 1
ATOM 11969 N N . ASP B 1 406 ? 31.672 9.891 4.078 1 73.69 406 ASP B N 1
ATOM 11970 C CA . ASP B 1 406 ? 30.516 9.406 4.836 1 73.69 406 ASP B CA 1
ATOM 11971 C C . ASP B 1 406 ? 30.531 9.953 6.262 1 73.69 406 ASP B C 1
ATOM 11973 O O . ASP B 1 406 ? 31.469 9.695 7.023 1 73.69 406 ASP B O 1
ATOM 11977 N N . LEU B 1 407 ? 29.609 10.805 6.516 1 81.12 407 LEU B N 1
ATOM 11978 C CA . LEU B 1 407 ? 29.531 11.414 7.844 1 81.12 407 LEU B CA 1
ATOM 11979 C C . LEU B 1 407 ? 28.422 10.758 8.672 1 81.12 407 LEU B C 1
ATOM 11981 O O . LEU B 1 407 ? 27.375 10.398 8.141 1 81.12 407 LEU B O 1
ATOM 11985 N N . ASP B 1 408 ? 28.781 10.523 9.906 1 81.94 408 ASP B N 1
ATOM 11986 C CA . ASP B 1 408 ? 27.734 10.133 10.852 1 81.94 408 ASP B CA 1
ATOM 11987 C C . ASP B 1 408 ? 26.969 11.352 11.352 1 81.94 408 ASP B C 1
ATOM 11989 O O . ASP B 1 408 ? 27.438 12.086 12.219 1 81.94 408 ASP B O 1
ATOM 11993 N N . TYR B 1 409 ? 25.812 11.562 10.922 1 82.44 409 TYR B N 1
ATOM 11994 C CA . TYR B 1 409 ? 25 12.742 11.211 1 82.44 409 TYR B CA 1
ATOM 11995 C C . TYR B 1 409 ? 24.75 12.875 12.711 1 82.44 409 TYR B C 1
ATOM 11997 O O . TYR B 1 409 ? 24.766 13.977 13.258 1 82.44 409 TYR B O 1
ATOM 12005 N N . ASN B 1 410 ? 24.547 11.742 13.43 1 86.88 410 ASN B N 1
ATOM 12006 C CA . ASN B 1 410 ? 24.234 11.789 14.859 1 86.88 410 ASN B CA 1
ATOM 12007 C C . ASN B 1 410 ? 25.438 12.266 15.672 1 86.88 410 ASN B C 1
ATOM 12009 O O . ASN B 1 410 ? 25.281 13.094 16.578 1 86.88 410 ASN B O 1
ATOM 12013 N N . HIS B 1 411 ? 26.547 11.789 15.297 1 89.5 411 HIS B N 1
ATOM 12014 C CA . HIS B 1 411 ? 27.75 12.18 16.031 1 89.5 411 HIS B CA 1
ATOM 12015 C C . HIS B 1 411 ? 28.125 13.633 15.758 1 89.5 411 HIS B C 1
ATOM 12017 O O . HIS B 1 411 ? 28.484 14.367 16.688 1 89.5 411 HIS B O 1
ATOM 12023 N N . GLU B 1 412 ? 28.031 14.023 14.555 1 90.62 412 GLU B N 1
ATOM 12024 C CA . GLU B 1 412 ? 28.344 15.414 14.219 1 90.62 412 GLU B CA 1
ATOM 12025 C C . GLU B 1 412 ? 27.375 16.375 14.898 1 90.62 412 GLU B C 1
ATOM 12027 O O . GLU B 1 412 ? 27.781 17.469 15.312 1 90.62 412 GLU B O 1
ATOM 12032 N N . MET B 1 413 ? 26.156 15.977 15 1 90.88 413 MET B N 1
ATOM 12033 C CA . MET B 1 413 ? 25.156 16.812 15.656 1 90.88 413 MET B CA 1
ATOM 12034 C C . MET B 1 413 ? 25.438 16.906 17.156 1 90.88 413 MET B C 1
ATOM 12036 O O . MET B 1 413 ? 25.203 17.953 17.766 1 90.88 413 MET B O 1
ATOM 12040 N N . GLN B 1 414 ? 25.922 15.844 17.734 1 92.5 414 GLN B N 1
ATOM 12041 C CA . GLN B 1 414 ? 26.25 15.867 19.156 1 92.5 414 GLN B CA 1
ATOM 12042 C C . GLN B 1 414 ? 27.438 16.781 19.438 1 92.5 414 GLN B C 1
ATOM 12044 O O . GLN B 1 414 ? 27.438 17.531 20.406 1 92.5 414 GLN B O 1
ATOM 12049 N N . VAL B 1 415 ? 28.406 16.703 18.562 1 93.81 415 VAL B N 1
ATOM 12050 C CA . VAL B 1 415 ? 29.578 17.578 18.719 1 93.81 415 VAL B CA 1
ATOM 12051 C C . VAL B 1 415 ? 29.156 19.031 18.531 1 93.81 415 VAL B C 1
ATOM 12053 O O . VAL B 1 415 ? 29.578 19.906 19.312 1 93.81 415 VAL B O 1
ATOM 12056 N N . GLY B 1 416 ? 28.359 19.297 17.547 1 93.81 416 GLY B N 1
ATOM 12057 C CA . GLY B 1 416 ? 27.859 20.641 17.344 1 93.81 416 GLY B CA 1
ATOM 12058 C C . GLY B 1 416 ? 26.984 21.141 18.484 1 93.81 416 GLY B C 1
ATOM 12059 O O . GLY B 1 416 ? 27.031 22.312 18.844 1 93.81 416 GLY B O 1
ATOM 12060 N N . GLY B 1 417 ? 26.188 20.172 19.078 1 94.19 417 GLY B N 1
ATOM 12061 C CA . GLY B 1 417 ? 25.344 20.531 20.203 1 94.19 417 GLY B CA 1
ATOM 12062 C C . GLY B 1 417 ? 26.125 20.906 21.438 1 94.19 417 GLY B C 1
ATOM 12063 O O . GLY B 1 417 ? 25.844 21.922 22.078 1 94.19 417 GLY B O 1
ATOM 12064 N N . LEU B 1 418 ? 27.141 20.188 21.719 1 94.44 418 LEU B N 1
ATOM 12065 C CA . LEU B 1 418 ? 27.984 20.484 22.891 1 94.44 418 LEU B CA 1
ATOM 12066 C C . LEU B 1 418 ? 28.781 21.75 22.688 1 94.44 418 LEU B C 1
ATOM 12068 O O . LEU B 1 418 ? 28.953 22.547 23.609 1 94.44 418 LEU B O 1
ATOM 12072 N N . ALA B 1 419 ? 29.297 21.891 21.5 1 96 419 ALA B N 1
ATOM 12073 C CA . ALA B 1 419 ? 30.031 23.109 21.172 1 96 419 ALA B CA 1
ATOM 12074 C C . ALA B 1 419 ? 29.141 24.328 21.297 1 96 419 ALA B C 1
ATOM 12076 O O . ALA B 1 419 ? 29.547 25.375 21.812 1 96 419 ALA B O 1
ATOM 12077 N N . THR B 1 420 ? 27.906 24.25 20.797 1 96.88 420 THR B N 1
ATOM 12078 C CA . THR B 1 420 ? 26.969 25.359 20.859 1 96.88 420 THR B CA 1
ATOM 12079 C C . THR B 1 420 ? 26.578 25.672 22.297 1 96.88 420 THR B C 1
ATOM 12081 O O . THR B 1 420 ? 26.391 26.828 22.672 1 96.88 420 THR B O 1
ATOM 12084 N N . LEU B 1 421 ? 26.469 24.625 23.156 1 96.25 421 LEU B N 1
ATOM 12085 C CA . LEU B 1 421 ? 26.125 24.844 24.562 1 96.25 421 LEU B CA 1
ATOM 12086 C C . LEU B 1 421 ? 27.25 25.562 25.297 1 96.25 421 LEU B C 1
ATOM 12088 O O . LEU B 1 421 ? 27 26.516 26.047 1 96.25 421 LEU B O 1
ATOM 12092 N N . VAL B 1 422 ? 28.484 25.203 25.031 1 95 422 VAL B N 1
ATOM 12093 C CA . VAL B 1 422 ? 29.625 25.859 25.641 1 95 422 VAL B CA 1
ATOM 12094 C C . VAL B 1 422 ? 29.75 27.281 25.125 1 95 422 VAL B C 1
ATOM 12096 O O . VAL B 1 422 ? 29.984 28.219 25.891 1 95 422 VAL B O 1
ATOM 12099 N N . SER B 1 423 ? 29.562 27.438 23.812 1 95.38 423 SER B N 1
ATOM 12100 C CA . SER B 1 423 ? 29.609 28.766 23.219 1 95.38 423 SER B CA 1
ATOM 12101 C C . SER B 1 423 ? 28.516 29.672 23.781 1 95.38 423 SER B C 1
ATOM 12103 O O . SER B 1 423 ? 28.75 30.844 24.047 1 95.38 423 SER B O 1
ATOM 12105 N N . ALA B 1 424 ? 27.297 29.125 23.969 1 94.94 424 ALA B N 1
ATOM 12106 C CA . ALA B 1 424 ? 26.156 29.891 24.453 1 94.94 424 ALA B CA 1
ATOM 12107 C C . ALA B 1 424 ? 26.391 30.359 25.891 1 94.94 424 ALA B C 1
ATOM 12109 O O . ALA B 1 424 ? 26.094 31.516 26.234 1 94.94 424 ALA B O 1
ATOM 12110 N N . LEU B 1 425 ? 27 29.547 26.75 1 92.06 425 LEU B N 1
ATOM 12111 C CA . LEU B 1 425 ? 27.25 29.891 28.141 1 92.06 425 LEU B CA 1
ATOM 12112 C C . LEU B 1 425 ? 28.312 30.969 28.25 1 92.06 425 LEU B C 1
ATOM 12114 O O . LEU B 1 425 ? 28.312 31.75 29.203 1 92.06 425 LEU B O 1
ATOM 12118 N N . LEU B 1 426 ? 29.172 31.094 27.219 1 91.25 426 LEU B N 1
ATOM 12119 C CA . LEU B 1 426 ? 30.188 32.125 27.172 1 91.25 426 LEU B CA 1
ATOM 12120 C C . LEU B 1 426 ? 29.734 33.312 26.297 1 91.25 426 LEU B C 1
ATOM 12122 O O . LEU B 1 426 ? 30.562 34.125 25.875 1 91.25 426 LEU B O 1
ATOM 12126 N N . THR B 1 427 ? 28.422 33.375 25.969 1 90.88 427 THR B N 1
ATOM 12127 C CA . THR B 1 427 ? 27.781 34.438 25.203 1 90.88 427 THR B CA 1
ATOM 12128 C C . THR B 1 427 ? 28.219 34.375 23.75 1 90.88 427 THR B C 1
ATOM 12130 O O . THR B 1 427 ? 28.297 35.438 23.094 1 90.88 427 THR B O 1
ATOM 12133 N N . GLY B 1 428 ? 28.562 33.219 23.281 1 91.06 428 GLY B N 1
ATOM 12134 C CA . GLY B 1 428 ? 28.922 33.062 21.891 1 91.06 428 GLY B CA 1
ATOM 12135 C C . GLY B 1 428 ? 27.766 32.594 21.031 1 91.06 428 GLY B C 1
ATOM 12136 O O . GLY B 1 428 ? 26.672 32.344 21.531 1 91.06 428 GLY B O 1
ATOM 12137 N N . MET B 1 429 ? 27.984 32.469 19.688 1 94.62 429 MET B N 1
ATOM 12138 C CA . MET B 1 429 ? 26.984 32.062 18.703 1 94.62 429 MET B CA 1
ATOM 12139 C C . MET B 1 429 ? 27.031 30.562 18.453 1 94.62 429 MET B C 1
ATOM 12141 O O . MET B 1 429 ? 28 29.906 18.859 1 94.62 429 MET B O 1
ATOM 12145 N N . PRO B 1 430 ? 25.969 30.031 17.844 1 95.06 430 PRO B N 1
ATOM 12146 C CA . PRO B 1 430 ? 25.938 28.594 17.594 1 95.06 430 PRO B CA 1
ATOM 12147 C C . PRO B 1 430 ? 27.047 28.141 16.641 1 95.06 430 PRO B C 1
ATOM 12149 O O . PRO B 1 430 ? 27.453 28.891 15.758 1 95.06 430 PRO B O 1
ATOM 12152 N N . CYS B 1 431 ? 27.469 26.844 16.891 1 93.81 431 CYS B N 1
ATOM 12153 C CA . CYS B 1 431 ? 28.625 26.297 16.172 1 93.81 431 CYS B CA 1
ATOM 12154 C C . CYS B 1 431 ? 28.234 25.031 15.414 1 93.81 431 CYS B C 1
ATOM 12156 O O . CYS B 1 431 ? 27.859 24.031 16.016 1 93.81 431 CYS B O 1
ATOM 12158 N N . TYR B 1 432 ? 28.234 25.062 14.125 1 92.62 432 TYR B N 1
ATOM 12159 C CA . TYR B 1 432 ? 28.062 23.875 13.305 1 92.62 432 TYR B CA 1
ATOM 12160 C C . TYR B 1 432 ? 28.812 24 11.992 1 92.62 432 TYR B C 1
ATOM 12162 O O . TYR B 1 432 ? 29.297 25.078 11.641 1 92.62 432 TYR B O 1
ATOM 12170 N N . GLY B 1 433 ? 28.969 22.922 11.328 1 91.44 433 GLY B N 1
ATOM 12171 C CA . GLY B 1 433 ? 29.797 22.875 10.133 1 91.44 433 GLY B CA 1
ATOM 12172 C C . GLY B 1 433 ? 29.219 23.656 8.969 1 91.44 433 GLY B C 1
ATOM 12173 O O . GLY B 1 433 ? 28 23.625 8.742 1 91.44 433 GLY B O 1
ATOM 12174 N N . GLN B 1 434 ? 30.156 24.391 8.281 1 91.38 434 GLN B N 1
ATOM 12175 C CA . GLN B 1 434 ? 29.734 25.188 7.125 1 91.38 434 GLN B CA 1
ATOM 12176 C C . GLN B 1 434 ? 30.312 24.609 5.832 1 91.38 434 GLN B C 1
ATOM 12178 O O . GLN B 1 434 ? 31.531 24.578 5.641 1 91.38 434 GLN B O 1
ATOM 12183 N N . THR B 1 435 ? 29.453 24.328 4.957 1 87.19 435 THR B N 1
ATOM 12184 C CA . THR B 1 435 ? 29.859 23.656 3.725 1 87.19 435 THR B CA 1
ATOM 12185 C C . THR B 1 435 ? 30.766 24.547 2.885 1 87.19 435 THR B C 1
ATOM 12187 O O . THR B 1 435 ? 31.719 24.062 2.281 1 87.19 435 THR B O 1
ATOM 12190 N N . LYS B 1 436 ? 30.453 25.859 2.828 1 83.12 436 LYS B N 1
ATOM 12191 C CA . LYS B 1 436 ? 31.25 26.766 2.02 1 83.12 436 LYS B CA 1
ATOM 12192 C C . LYS B 1 436 ? 32.719 26.781 2.482 1 83.12 436 LYS B C 1
ATOM 12194 O O . LYS B 1 436 ? 33.625 26.75 1.662 1 83.12 436 LYS B O 1
ATOM 12199 N N . PHE B 1 437 ? 32.969 26.781 3.75 1 90.75 437 PHE B N 1
ATOM 12200 C CA . PHE B 1 437 ? 34.312 26.844 4.293 1 90.75 437 PHE B CA 1
ATOM 12201 C C . PHE B 1 437 ? 34.969 25.484 4.227 1 90.75 437 PHE B C 1
ATOM 12203 O O . PHE B 1 437 ? 36.188 25.391 4.039 1 90.75 437 PHE B O 1
ATOM 12210 N N . ASN B 1 438 ? 34.156 24.453 4.316 1 89.69 438 ASN B N 1
ATOM 12211 C CA . ASN B 1 438 ? 34.719 23.109 4.168 1 89.69 438 ASN B CA 1
ATOM 12212 C C . ASN B 1 438 ? 35.281 22.891 2.766 1 89.69 438 ASN B C 1
ATOM 12214 O O . ASN B 1 438 ? 36.312 22.266 2.604 1 89.69 438 ASN B O 1
ATOM 12218 N N . LEU B 1 439 ? 34.531 23.422 1.822 1 84.56 439 LEU B N 1
ATOM 12219 C CA . LEU B 1 439 ? 34.969 23.266 0.436 1 84.56 439 LEU B CA 1
ATOM 12220 C C . LEU B 1 439 ? 36.219 24.062 0.16 1 84.56 439 LEU B C 1
ATOM 12222 O O . LEU B 1 439 ? 37.094 23.609 -0.586 1 84.56 439 LEU B O 1
ATOM 12226 N N . ILE B 1 440 ? 36.281 25.219 0.721 1 86 440 ILE B N 1
ATOM 12227 C CA . ILE B 1 440 ? 37.469 26.047 0.565 1 86 440 ILE B CA 1
ATOM 12228 C C . ILE B 1 440 ? 38.656 25.344 1.197 1 86 440 ILE B C 1
ATOM 12230 O O . ILE B 1 440 ? 39.75 25.266 0.59 1 86 440 ILE B O 1
ATOM 12234 N N . ASN B 1 441 ? 38.469 24.859 2.379 1 88.38 441 ASN B N 1
ATOM 12235 C CA . ASN B 1 441 ? 39.531 24.125 3.062 1 88.38 441 ASN B CA 1
ATOM 12236 C C . ASN B 1 441 ? 39.969 22.891 2.268 1 88.38 441 ASN B C 1
ATOM 12238 O O . ASN B 1 441 ? 41.188 22.656 2.104 1 88.38 441 ASN B O 1
ATOM 12242 N N . TYR B 1 442 ? 39 22.234 1.715 1 86.62 442 TYR B N 1
ATOM 12243 C CA . TYR B 1 442 ? 39.312 21.016 0.97 1 86.62 442 TYR B CA 1
ATOM 12244 C C . TYR B 1 442 ? 40 21.328 -0.354 1 86.62 442 TYR B C 1
ATOM 12246 O O . TYR B 1 442 ? 40.844 20.578 -0.817 1 86.62 442 TYR B O 1
ATOM 12254 N N . SER B 1 443 ? 39.594 22.391 -0.982 1 81 443 SER B N 1
ATOM 12255 C CA . SER B 1 443 ? 40.188 22.766 -2.262 1 81 443 SER B CA 1
ATOM 12256 C C . SER B 1 443 ? 41.656 23.156 -2.1 1 81 443 SER B C 1
ATOM 12258 O O . SER B 1 443 ? 42.438 23.031 -3.035 1 81 443 SER B O 1
ATOM 12260 N N . ILE B 1 444 ? 42.094 23.594 -0.925 1 82.62 444 ILE B N 1
ATOM 12261 C CA . ILE B 1 444 ? 43.438 24.031 -0.682 1 82.62 444 ILE B CA 1
ATOM 12262 C C . ILE B 1 444 ? 44.281 22.875 -0.177 1 82.62 444 ILE B C 1
ATOM 12264 O O . ILE B 1 444 ? 45.375 22.594 -0.712 1 82.62 444 ILE B O 1
ATOM 12268 N N . VAL B 1 445 ? 43.844 22.156 0.803 1 85.94 445 VAL B N 1
ATOM 12269 C CA . VAL B 1 445 ? 44.656 21.125 1.46 1 85.94 445 VAL B CA 1
ATOM 12270 C C . VAL B 1 445 ? 44.375 19.766 0.809 1 85.94 445 VAL B C 1
ATOM 12272 O O . VAL B 1 445 ? 45.219 18.859 0.853 1 85.94 445 VAL B O 1
ATOM 12275 N N . HIS B 1 446 ? 43.25 19.484 0.15 1 80.12 446 HIS B N 1
ATOM 12276 C CA . HIS B 1 446 ? 42.844 18.25 -0.506 1 80.12 446 HIS B CA 1
ATOM 12277 C C . HIS B 1 446 ? 42.906 17.062 0.452 1 80.12 446 HIS B C 1
ATOM 12279 O O . HIS B 1 446 ? 43.375 15.977 0.069 1 80.12 446 HIS B O 1
ATOM 12285 N N . SER B 1 447 ? 42.719 17.406 1.758 1 83.19 447 SER B N 1
ATOM 12286 C CA . SER B 1 447 ? 42.688 16.344 2.756 1 83.19 447 SER B CA 1
ATOM 12287 C C . SER B 1 447 ? 41.5 16.5 3.703 1 83.19 447 SER B C 1
ATOM 12289 O O . SER B 1 447 ? 41.125 17.625 4.031 1 83.19 447 SER B O 1
ATOM 12291 N N . THR B 1 448 ? 40.906 15.414 4.051 1 84.94 448 THR B N 1
ATOM 12292 C CA . THR B 1 448 ? 39.781 15.438 4.973 1 84.94 448 THR B CA 1
ATOM 12293 C C . THR B 1 448 ? 40.219 15 6.367 1 84.94 448 THR B C 1
ATOM 12295 O O . THR B 1 448 ? 39.438 15.109 7.324 1 84.94 448 THR B O 1
ATOM 12298 N N . THR B 1 449 ? 41.406 14.602 6.598 1 84 449 THR B N 1
ATOM 12299 C CA . THR B 1 449 ? 41.844 14.055 7.879 1 84 449 THR B CA 1
ATOM 12300 C C . THR B 1 449 ? 42.781 15.016 8.602 1 84 449 THR B C 1
ATOM 12302 O O . THR B 1 449 ? 43.062 14.836 9.781 1 84 449 THR B O 1
ATOM 12305 N N . ASP B 1 450 ? 43.188 16.125 7.992 1 86.25 450 ASP B N 1
ATOM 12306 C CA . ASP B 1 450 ? 44.125 17.062 8.602 1 86.25 450 ASP B CA 1
ATOM 12307 C C . ASP B 1 450 ? 43.375 18.094 9.453 1 86.25 450 ASP B C 1
ATOM 12309 O O . ASP B 1 450 ? 42.594 18.875 8.938 1 86.25 450 ASP B O 1
ATOM 12313 N N . PRO B 1 451 ? 43.625 18.125 10.781 1 90.56 451 PRO B N 1
ATOM 12314 C CA . PRO B 1 451 ? 42.938 19.078 11.648 1 90.56 451 PRO B CA 1
ATOM 12315 C C . PRO B 1 451 ? 43.625 20.438 11.719 1 90.56 451 PRO B C 1
ATOM 12317 O O . PRO B 1 451 ? 43.125 21.375 12.32 1 90.56 451 PRO B O 1
ATOM 12320 N N . VAL B 1 452 ? 44.781 20.688 11.055 1 90.19 452 VAL B N 1
ATOM 12321 C CA . VAL B 1 452 ? 45.625 21.875 11.219 1 90.19 452 VAL B CA 1
ATOM 12322 C C . VAL B 1 452 ? 44.844 23.109 10.719 1 90.19 452 VAL B C 1
ATOM 12324 O O . VAL B 1 452 ? 44.812 24.141 11.391 1 90.19 452 VAL B O 1
ATOM 12327 N N . PRO B 1 453 ? 44.25 23.031 9.609 1 92.31 453 PRO B N 1
ATOM 12328 C CA . PRO B 1 453 ? 43.5 24.219 9.172 1 92.31 453 PRO B CA 1
ATOM 12329 C C . PRO B 1 453 ? 42.406 24.625 10.148 1 92.31 453 PRO B C 1
ATOM 12331 O O . PRO B 1 453 ? 42.25 25.812 10.43 1 92.31 453 PRO B O 1
ATOM 12334 N N . THR B 1 454 ? 41.719 23.656 10.68 1 93.44 454 THR B N 1
ATOM 12335 C CA . THR B 1 454 ? 40.625 23.922 11.594 1 93.44 454 THR B CA 1
ATOM 12336 C C . THR B 1 454 ? 41.156 24.484 12.914 1 93.44 454 THR B C 1
ATOM 12338 O O . THR B 1 454 ? 40.562 25.406 13.477 1 93.44 454 THR B O 1
ATOM 12341 N N . ILE B 1 455 ? 42.25 24.047 13.398 1 94.19 455 ILE B N 1
ATOM 12342 C CA . ILE B 1 455 ? 42.844 24.531 14.641 1 94.19 455 ILE B CA 1
ATOM 12343 C C . ILE B 1 455 ? 43.438 25.922 14.438 1 94.19 455 ILE B C 1
ATOM 12345 O O . ILE B 1 455 ? 43.281 26.797 15.297 1 94.19 455 ILE B O 1
ATOM 12349 N N . THR B 1 456 ? 44 26.125 13.297 1 93.88 456 THR B N 1
ATOM 12350 C CA . THR B 1 456 ? 44.594 27.438 13 1 93.88 456 THR B CA 1
ATOM 12351 C C . THR B 1 456 ? 43.5 28.5 12.898 1 93.88 456 THR B C 1
ATOM 12353 O O . THR B 1 456 ? 43.656 29.594 13.422 1 93.88 456 THR B O 1
ATOM 12356 N N . CYS B 1 457 ? 42.438 28.188 12.266 1 94.19 457 CYS B N 1
ATOM 12357 C CA . CYS B 1 457 ? 41.312 29.125 12.164 1 94.19 457 CYS B CA 1
ATOM 12358 C C . CYS B 1 457 ? 40.75 29.453 13.539 1 94.19 457 CYS B C 1
ATOM 12360 O O . CYS B 1 457 ? 40.531 30.625 13.859 1 94.19 457 CYS B O 1
ATOM 12362 N N . GLY B 1 458 ? 40.625 28.422 14.414 1 94.38 458 GLY B N 1
ATOM 12363 C CA . GLY B 1 458 ? 40.094 28.625 15.758 1 94.38 458 GLY B CA 1
ATOM 12364 C C . GLY B 1 458 ? 41.031 29.438 16.625 1 94.38 458 GLY B C 1
ATOM 12365 O O . GLY B 1 458 ? 40.594 30.344 17.344 1 94.38 458 GLY B O 1
ATOM 12366 N N . LEU B 1 459 ? 42.281 29.266 16.484 1 93.62 459 LEU B N 1
ATOM 12367 C CA . LEU B 1 459 ? 43.281 29.969 17.297 1 93.62 459 LEU B CA 1
ATOM 12368 C C . LEU B 1 459 ? 43.406 31.422 16.859 1 93.62 459 LEU B C 1
ATOM 12370 O O . LEU B 1 459 ? 43.562 32.312 17.688 1 93.62 459 LEU B O 1
ATOM 12374 N N . LEU B 1 460 ? 43.344 31.609 15.594 1 93.56 460 LEU B N 1
ATOM 12375 C CA . LEU B 1 460 ? 43.438 33 15.109 1 93.56 460 LEU B CA 1
ATOM 12376 C C . LEU B 1 460 ? 42.188 33.781 15.523 1 93.56 460 LEU B C 1
ATOM 12378 O O . LEU B 1 460 ? 42.312 35 15.828 1 93.56 460 LEU B O 1
ATOM 12382 N N . CYS B 1 461 ? 41.062 33.125 15.492 1 93.06 461 CYS B N 1
ATOM 12383 C CA . CYS B 1 461 ? 39.875 33.812 15.961 1 93.06 461 CYS B CA 1
ATOM 12384 C C . CYS B 1 461 ? 39.969 34.125 17.453 1 93.06 461 CYS B C 1
ATOM 12386 O O . CYS B 1 461 ? 39.594 35.219 17.891 1 93.06 461 CYS B O 1
ATOM 12388 N N . PHE B 1 462 ? 40.562 33.25 18.203 1 90.81 462 PHE B N 1
ATOM 12389 C CA . PHE B 1 462 ? 40.719 33.438 19.641 1 90.81 462 PHE B CA 1
ATOM 12390 C C . PHE B 1 462 ? 41.719 34.562 19.922 1 90.81 462 PHE B C 1
ATOM 12392 O O . PHE B 1 462 ? 41.469 35.406 20.797 1 90.81 462 PHE B O 1
ATOM 12399 N N . LEU B 1 463 ? 42.719 34.688 19.109 1 88.94 463 LEU B N 1
ATOM 12400 C CA . LEU B 1 463 ? 43.75 35.719 19.297 1 88.94 463 LEU B CA 1
ATOM 12401 C C . LEU B 1 463 ? 43.188 37.094 18.891 1 88.94 463 LEU B C 1
ATOM 12403 O O . LEU B 1 463 ? 43.562 38.094 19.5 1 88.94 463 LEU B O 1
ATOM 12407 N N . THR B 1 464 ? 42.375 37.062 17.953 1 88.31 464 THR B N 1
ATOM 12408 C CA . THR B 1 464 ? 41.781 38.312 17.531 1 88.31 464 THR B CA 1
ATOM 12409 C C . THR B 1 464 ? 40.844 38.844 18.609 1 88.31 464 THR B C 1
ATOM 12411 O O . THR B 1 464 ? 40.781 40.062 18.828 1 88.31 464 THR B O 1
ATOM 12414 N N . ILE B 1 465 ? 40.188 38 19.312 1 86.5 465 ILE B N 1
ATOM 12415 C CA . ILE B 1 465 ? 39.281 38.406 20.391 1 86.5 465 ILE B CA 1
ATOM 12416 C C . ILE B 1 465 ? 40.094 39.031 21.516 1 86.5 465 ILE B C 1
ATOM 12418 O O . ILE B 1 465 ? 39.719 40.062 22.062 1 86.5 465 ILE B O 1
ATOM 12422 N N . LEU B 1 466 ? 41.281 38.531 21.781 1 82.19 466 LEU B N 1
ATOM 12423 C CA . LEU B 1 466 ? 42.094 39 22.875 1 82.19 466 LEU B CA 1
ATOM 12424 C C . LEU B 1 466 ? 42.812 40.281 22.516 1 82.19 466 LEU B C 1
ATOM 12426 O O . LEU B 1 466 ? 43.031 41.156 23.359 1 82.19 466 LEU B O 1
ATOM 12430 N N . SER B 1 467 ? 43.125 40.438 21.219 1 79.12 467 SER B N 1
ATOM 12431 C CA . SER B 1 467 ? 43.906 41.594 20.797 1 79.12 467 SER B CA 1
ATOM 12432 C C . SER B 1 467 ? 43.031 42.844 20.688 1 79.12 467 SER B C 1
ATOM 12434 O O . SER B 1 467 ? 43.531 43.969 20.781 1 79.12 467 SER B O 1
ATOM 12436 N N . GLY B 1 468 ? 41.719 42.688 20.531 1 73.88 468 GLY B N 1
ATOM 12437 C CA . GLY B 1 468 ? 40.812 43.812 20.391 1 73.88 468 GLY B CA 1
ATOM 12438 C C . GLY B 1 468 ? 40.969 44.531 19.062 1 73.88 468 GLY B C 1
ATOM 12439 O O . GLY B 1 468 ? 40.531 45.688 18.922 1 73.88 468 GLY B O 1
ATOM 12440 N N . VAL B 1 469 ? 41.625 43.969 18.062 1 74.38 469 VAL B N 1
ATOM 12441 C CA . VAL B 1 469 ? 41.969 44.594 16.781 1 74.38 469 VAL B CA 1
ATOM 12442 C C . VAL B 1 469 ? 40.688 44.75 15.938 1 74.38 469 VAL B C 1
ATOM 12444 O O . VAL B 1 469 ? 40.656 45.531 14.977 1 74.38 469 VAL B O 1
ATOM 12447 N N . ALA B 1 470 ? 39.656 44.125 16.281 1 76.69 470 ALA B N 1
ATOM 12448 C CA . ALA B 1 470 ? 38.438 44.188 15.477 1 76.69 470 ALA B CA 1
ATOM 12449 C C . ALA B 1 470 ? 37.844 45.594 15.445 1 76.69 470 ALA B C 1
ATOM 12451 O O . ALA B 1 470 ? 37.281 46 14.422 1 76.69 470 ALA B O 1
ATOM 12452 N N . GLY B 1 471 ? 38 46.375 16.5 1 74.19 471 GLY B N 1
ATOM 12453 C CA . GLY B 1 471 ? 37.438 47.719 16.594 1 74.19 471 GLY B CA 1
ATOM 12454 C C . GLY B 1 471 ? 38.031 48.656 15.57 1 74.19 471 GLY B C 1
ATOM 12455 O O . GLY B 1 471 ? 37.281 49.188 14.719 1 74.19 471 GLY B O 1
ATOM 12456 N N . PRO B 1 472 ? 39.344 48.75 15.516 1 76.06 472 PRO B N 1
ATOM 12457 C CA . PRO B 1 472 ? 39.969 49.656 14.547 1 76.06 472 PRO B CA 1
ATOM 12458 C C . PRO B 1 472 ? 39.688 49.25 13.102 1 76.06 472 PRO B C 1
ATOM 12460 O O . PRO B 1 472 ? 39.594 50.125 12.227 1 76.06 472 PRO B O 1
ATOM 12463 N N . ILE B 1 473 ? 39.469 48.031 12.898 1 80.38 473 ILE B N 1
ATOM 12464 C CA . ILE B 1 473 ? 39.219 47.562 11.539 1 80.38 473 ILE B CA 1
ATOM 12465 C C . ILE B 1 473 ? 37.812 47.906 11.086 1 80.38 473 ILE B C 1
ATOM 12467 O O . ILE B 1 473 ? 37.594 48.312 9.938 1 80.38 473 ILE B O 1
ATOM 12471 N N . ILE B 1 474 ? 36.938 47.844 11.93 1 80 474 ILE B N 1
ATOM 12472 C CA . ILE B 1 474 ? 35.531 48.125 11.602 1 80 474 ILE B CA 1
ATOM 12473 C C . ILE B 1 474 ? 35.375 49.594 11.281 1 80 474 ILE B C 1
ATOM 12475 O O . ILE B 1 474 ? 34.531 49.969 10.445 1 80 474 ILE B O 1
ATOM 12479 N N . ASN B 1 475 ? 36.25 50.438 11.93 1 76.69 475 ASN B N 1
ATOM 12480 C CA . ASN B 1 475 ? 36.125 51.875 11.773 1 76.69 475 ASN B CA 1
ATOM 12481 C C . ASN B 1 475 ? 36.594 52.344 10.406 1 76.69 475 ASN B C 1
ATOM 12483 O O . ASN B 1 475 ? 36.312 53.469 9.977 1 76.69 475 ASN B O 1
ATOM 12487 N N . VAL B 1 476 ? 37.281 51.406 9.727 1 79.06 476 VAL B N 1
ATOM 12488 C CA . VAL B 1 476 ? 37.844 51.844 8.438 1 79.06 476 VAL B CA 1
ATOM 12489 C C . VAL B 1 476 ? 37.094 51.125 7.309 1 79.06 476 VAL B C 1
ATOM 12491 O O . VAL B 1 476 ? 37.406 51.312 6.129 1 79.06 476 VAL B O 1
ATOM 12494 N N . LEU B 1 477 ? 36.094 50.406 7.605 1 84.88 477 LEU B N 1
ATOM 12495 C CA . LEU B 1 477 ? 35.375 49.656 6.574 1 84.88 477 LEU B CA 1
ATOM 12496 C C . LEU B 1 477 ? 34.156 50.438 6.09 1 84.88 477 LEU B C 1
ATOM 12498 O O . LEU B 1 477 ? 33.281 50.812 6.891 1 84.88 477 LEU B O 1
ATOM 12502 N N . PRO B 1 478 ? 34.094 50.688 4.781 1 87.12 478 PRO B N 1
ATOM 12503 C CA . PRO B 1 478 ? 32.906 51.344 4.25 1 87.12 478 PRO B CA 1
ATOM 12504 C C . PRO B 1 478 ? 31.656 50.5 4.379 1 87.12 478 PRO B C 1
ATOM 12506 O O . PRO B 1 478 ? 31.719 49.281 4.223 1 87.12 478 PRO B O 1
ATOM 12509 N N . ARG B 1 479 ? 30.578 51.062 4.516 1 86.19 479 ARG B N 1
ATOM 12510 C CA . ARG B 1 479 ? 29.312 50.375 4.758 1 86.19 479 ARG B CA 1
ATOM 12511 C C . ARG B 1 479 ? 28.859 49.594 3.527 1 86.19 479 ARG B C 1
ATOM 12513 O O . ARG B 1 479 ? 28.234 48.531 3.646 1 86.19 479 ARG B O 1
ATOM 12520 N N . PHE B 1 480 ? 29.172 50.094 2.355 1 89.5 480 PHE B N 1
ATOM 12521 C CA . PHE B 1 480 ? 28.672 49.469 1.141 1 89.5 480 PHE B CA 1
ATOM 12522 C C . PHE B 1 480 ? 29.312 48.094 0.927 1 89.5 480 PHE B C 1
ATOM 12524 O O . PHE B 1 480 ? 28.734 47.219 0.279 1 89.5 480 PHE B O 1
ATOM 12531 N N . LEU B 1 481 ? 30.547 47.938 1.471 1 89.44 481 LEU B N 1
ATOM 12532 C CA . LEU B 1 481 ? 31.219 46.656 1.331 1 89.44 481 LEU B CA 1
ATOM 12533 C C . LEU B 1 481 ? 30.5 45.562 2.123 1 89.44 481 LEU B C 1
ATOM 12535 O O . LEU B 1 481 ? 30.297 44.438 1.615 1 89.44 481 LEU B O 1
ATOM 12539 N N . LEU B 1 482 ? 30.125 45.875 3.273 1 88.31 482 LEU B N 1
ATOM 12540 C CA . LEU B 1 482 ? 29.406 44.906 4.113 1 88.31 482 LEU B CA 1
ATOM 12541 C C . LEU B 1 482 ? 28.016 44.625 3.551 1 88.31 482 LEU B C 1
ATOM 12543 O O . LEU B 1 482 ? 27.562 43.5 3.543 1 88.31 482 LEU B O 1
ATOM 12547 N N . ALA B 1 483 ? 27.406 45.625 3.045 1 90.81 483 ALA B N 1
ATOM 12548 C CA . ALA B 1 483 ? 26.078 45.438 2.43 1 90.81 483 ALA B CA 1
ATOM 12549 C C . ALA B 1 483 ? 26.172 44.625 1.16 1 90.81 483 ALA B C 1
ATOM 12551 O O . ALA B 1 483 ? 25.25 43.875 0.84 1 90.81 483 ALA B O 1
ATOM 12552 N N . GLY B 1 484 ? 27.25 44.781 0.461 1 90.88 484 GLY B N 1
ATOM 12553 C CA . GLY B 1 484 ? 27.438 43.969 -0.743 1 90.88 484 GLY B CA 1
ATOM 12554 C C . GLY B 1 484 ? 27.531 42.5 -0.466 1 90.88 484 GLY B C 1
ATOM 12555 O O . GLY B 1 484 ? 26.969 41.688 -1.199 1 90.88 484 GLY B O 1
ATOM 12556 N N . LEU B 1 485 ? 28.172 42.125 0.591 1 88.69 485 LEU B N 1
ATOM 12557 C CA . LEU B 1 485 ? 28.281 40.719 0.967 1 88.69 485 LEU B CA 1
ATOM 12558 C C . LEU B 1 485 ? 26.938 40.188 1.384 1 88.69 485 LEU B C 1
ATOM 12560 O O . LEU B 1 485 ? 26.625 39 1.12 1 88.69 485 LEU B O 1
ATOM 12564 N N . LEU B 1 486 ? 26.156 40.938 1.946 1 90.56 486 LEU B N 1
ATOM 12565 C CA . LEU B 1 486 ? 24.812 40.531 2.361 1 90.56 486 LEU B CA 1
ATOM 12566 C C . LEU B 1 486 ? 23.906 40.344 1.153 1 90.56 486 LEU B C 1
ATOM 12568 O O . LEU B 1 486 ? 23.078 39.438 1.114 1 90.56 486 LEU B O 1
ATOM 12572 N N . ILE B 1 487 ? 24.047 41.25 0.26 1 92.88 487 ILE B N 1
ATOM 12573 C CA . ILE B 1 487 ? 23.219 41.156 -0.947 1 92.88 487 ILE B CA 1
ATOM 12574 C C . ILE B 1 487 ? 23.578 39.875 -1.702 1 92.88 487 ILE B C 1
ATOM 12576 O O . ILE B 1 487 ? 22.703 39.25 -2.279 1 92.88 487 ILE B O 1
ATOM 12580 N N . ASN B 1 488 ? 24.797 39.531 -1.633 1 90.88 488 ASN B N 1
ATOM 12581 C CA . ASN B 1 488 ? 25.188 38.281 -2.254 1 90.88 488 ASN B CA 1
ATOM 12582 C C . ASN B 1 488 ? 24.5 37.094 -1.602 1 90.88 488 ASN B C 1
ATOM 12584 O O . ASN B 1 488 ? 23.984 36.219 -2.295 1 90.88 488 ASN B O 1
ATOM 12588 N N . SER B 1 489 ? 24.516 37.031 -0.342 1 88.75 489 SER B N 1
ATOM 12589 C CA . SER B 1 489 ? 23.891 35.938 0.373 1 88.75 489 SER B CA 1
ATOM 12590 C C . SER B 1 489 ? 22.375 35.938 0.176 1 88.75 489 SER B C 1
ATOM 12592 O O . SER B 1 489 ? 21.766 34.875 -0.019 1 88.75 489 SER B O 1
ATOM 12594 N N . GLY B 1 490 ? 21.766 37.094 0.259 1 90.44 490 GLY B N 1
ATOM 12595 C CA . GLY B 1 490 ? 20.328 37.219 0.062 1 90.44 490 GLY B CA 1
ATOM 12596 C C . GLY B 1 490 ? 19.875 36.812 -1.335 1 90.44 490 GLY B C 1
ATOM 12597 O O . GLY B 1 490 ? 18.875 36.125 -1.501 1 90.44 490 GLY B O 1
ATOM 12598 N N . ALA B 1 491 ? 20.656 37.281 -2.262 1 91.06 491 ALA B N 1
ATOM 12599 C CA . ALA B 1 491 ? 20.344 36.938 -3.645 1 91.06 491 ALA B CA 1
ATOM 12600 C C . ALA B 1 491 ? 20.469 35.438 -3.873 1 91.06 491 ALA B C 1
ATOM 12602 O O . ALA B 1 491 ? 19.672 34.844 -4.625 1 91.06 491 ALA B O 1
ATOM 12603 N N . GLY B 1 492 ? 21.406 34.844 -3.244 1 89.38 492 GLY B N 1
ATOM 12604 C CA . GLY B 1 492 ? 21.547 33.406 -3.346 1 89.38 492 GLY B CA 1
ATOM 12605 C C . GLY B 1 492 ? 20.344 32.656 -2.811 1 89.38 492 GLY B C 1
ATOM 12606 O O . GLY B 1 492 ? 19.859 31.719 -3.459 1 89.38 492 GLY B O 1
ATOM 12607 N N . PHE B 1 493 ? 19.844 33.062 -1.743 1 89.81 493 PHE B N 1
ATOM 12608 C CA . PHE B 1 493 ? 18.688 32.406 -1.133 1 89.81 493 PHE B CA 1
ATOM 12609 C C . PHE B 1 493 ? 17.453 32.562 -2 1 89.81 493 PHE B C 1
ATOM 12611 O O . PHE B 1 493 ? 16.672 31.625 -2.17 1 89.81 493 PHE B O 1
ATOM 12618 N N . ILE B 1 494 ? 17.328 33.719 -2.582 1 91.75 494 ILE B N 1
ATOM 12619 C CA . ILE B 1 494 ? 16.109 34.031 -3.338 1 91.75 494 ILE B CA 1
ATOM 12620 C C . ILE B 1 494 ? 16.156 33.312 -4.688 1 91.75 494 ILE B C 1
ATOM 12622 O O . ILE B 1 494 ? 15.203 32.625 -5.066 1 91.75 494 ILE B O 1
ATOM 12626 N N . VAL B 1 495 ? 17.266 33.406 -5.379 1 90.69 495 VAL B N 1
ATOM 12627 C CA . VAL B 1 495 ? 17.344 32.875 -6.73 1 90.69 495 VAL B CA 1
ATOM 12628 C C . VAL B 1 495 ? 17.344 31.328 -6.668 1 90.69 495 VAL B C 1
ATOM 12630 O O . VAL B 1 495 ? 16.672 30.672 -7.469 1 90.69 495 VAL B O 1
ATOM 12633 N N . GLU B 1 496 ? 17.969 30.797 -5.77 1 87.56 496 GLU B N 1
ATOM 12634 C CA . GLU B 1 496 ? 18.078 29.344 -5.684 1 87.56 496 GLU B CA 1
ATOM 12635 C C . GLU B 1 496 ? 16.766 28.719 -5.246 1 87.56 496 GLU B C 1
ATOM 12637 O O . GLU B 1 496 ? 16.453 27.578 -5.629 1 87.56 496 GLU B O 1
ATOM 12642 N N . ASN B 1 497 ? 15.992 29.359 -4.484 1 89.12 497 ASN B N 1
ATOM 12643 C CA . ASN B 1 497 ? 14.789 28.75 -3.928 1 89.12 497 ASN B CA 1
ATOM 12644 C C . ASN B 1 497 ? 13.531 29.25 -4.633 1 89.12 497 ASN B C 1
ATOM 12646 O O . ASN B 1 497 ? 12.617 28.453 -4.91 1 89.12 497 ASN B O 1
ATOM 12650 N N . LEU B 1 498 ? 13.445 30.484 -4.977 1 90.06 498 LEU B N 1
ATOM 12651 C CA . LEU B 1 498 ? 12.227 31.062 -5.543 1 90.06 498 LEU B CA 1
ATOM 12652 C C . LEU B 1 498 ? 12.211 30.891 -7.059 1 90.06 498 LEU B C 1
ATOM 12654 O O . LEU B 1 498 ? 11.133 30.797 -7.66 1 90.06 498 LEU B O 1
ATOM 12658 N N . ILE B 1 499 ? 13.43 30.844 -7.664 1 88.5 499 ILE B N 1
ATOM 12659 C CA . ILE B 1 499 ? 13.453 30.781 -9.125 1 88.5 499 ILE B CA 1
ATOM 12660 C C . ILE B 1 499 ? 13.883 29.391 -9.578 1 88.5 499 ILE B C 1
ATOM 12662 O O . ILE B 1 499 ? 13.156 28.719 -10.297 1 88.5 499 ILE B O 1
ATOM 12666 N N . GLU B 1 500 ? 14.969 28.938 -9.055 1 85.88 500 GLU B N 1
ATOM 12667 C CA . GLU B 1 500 ? 15.5 27.656 -9.508 1 85.88 500 GLU B CA 1
ATOM 12668 C C . GLU B 1 500 ? 14.781 26.5 -8.82 1 85.88 500 GLU B C 1
ATOM 12670 O O . GLU B 1 500 ? 14.984 25.328 -9.18 1 85.88 500 GLU B O 1
ATOM 12675 N N . GLY B 1 501 ? 14 26.844 -7.852 1 81.19 501 GLY B N 1
ATOM 12676 C CA . GLY B 1 501 ? 13.211 25.797 -7.219 1 81.19 501 GLY B CA 1
ATOM 12677 C C . GLY B 1 501 ? 12.258 25.094 -8.172 1 81.19 501 GLY B C 1
ATOM 12678 O O . GLY B 1 501 ? 11.875 23.953 -7.949 1 81.19 501 GLY B O 1
ATOM 12679 N N . ARG B 1 502 ? 11.969 25.688 -9.32 1 80.81 502 ARG B N 1
ATOM 12680 C CA . ARG B 1 502 ? 11.047 25.156 -10.32 1 80.81 502 ARG B CA 1
ATOM 12681 C C . ARG B 1 502 ? 11.617 23.891 -10.961 1 80.81 502 ARG B C 1
ATOM 12683 O O . ARG B 1 502 ? 10.859 23.016 -11.398 1 80.81 502 ARG B O 1
ATOM 12690 N N . LEU B 1 503 ? 12.953 23.734 -10.945 1 73.5 503 LEU B N 1
ATOM 12691 C CA . LEU B 1 503 ? 13.602 22.609 -11.617 1 73.5 503 LEU B CA 1
ATOM 12692 C C . LEU B 1 503 ? 13.719 21.422 -10.672 1 73.5 503 LEU B C 1
ATOM 12694 O O . LEU B 1 503 ? 13.836 20.281 -11.133 1 73.5 503 LEU B O 1
ATOM 12698 N N . ARG B 1 504 ? 13.641 21.719 -9.414 1 72.69 504 ARG B N 1
ATOM 12699 C CA . ARG B 1 504 ? 13.898 20.656 -8.453 1 72.69 504 ARG B CA 1
ATOM 12700 C C . ARG B 1 504 ? 12.609 20.156 -7.812 1 72.69 504 ARG B C 1
ATOM 12702 O O . ARG B 1 504 ? 12.555 19.047 -7.285 1 72.69 504 ARG B O 1
ATOM 12709 N N . LEU B 1 505 ? 11.617 21 -7.73 1 77.31 505 LEU B N 1
ATOM 12710 C CA . LEU B 1 505 ? 10.406 20.672 -6.988 1 77.31 505 LEU B CA 1
ATOM 12711 C C . LEU B 1 505 ? 9.242 20.406 -7.938 1 77.31 505 LEU B C 1
ATOM 12713 O O . LEU B 1 505 ? 9.289 20.781 -9.109 1 77.31 505 LEU B O 1
ATOM 12717 N N . THR B 1 506 ? 8.32 19.719 -7.465 1 76.44 506 THR B N 1
ATOM 12718 C CA . THR B 1 506 ? 7.09 19.484 -8.219 1 76.44 506 THR B CA 1
ATOM 12719 C C . THR B 1 506 ? 6.289 20.781 -8.344 1 76.44 506 THR B C 1
ATOM 12721 O O . THR B 1 506 ? 6.574 21.766 -7.664 1 76.44 506 THR B O 1
ATOM 12724 N N . ARG B 1 507 ? 5.316 20.844 -9.227 1 78.69 507 ARG B N 1
ATOM 12725 C CA . ARG B 1 507 ? 4.516 22.047 -9.469 1 78.69 507 ARG B CA 1
ATOM 12726 C C . ARG B 1 507 ? 3.768 22.469 -8.203 1 78.69 507 ARG B C 1
ATOM 12728 O O . ARG B 1 507 ? 3.66 23.656 -7.906 1 78.69 507 ARG B O 1
ATOM 12735 N N . VAL B 1 508 ? 3.305 21.5 -7.434 1 78.56 508 VAL B N 1
ATOM 12736 C CA . VAL B 1 508 ? 2.551 21.828 -6.227 1 78.56 508 VAL B CA 1
ATOM 12737 C C . VAL B 1 508 ? 3.5 22.328 -5.145 1 78.56 508 VAL B C 1
ATOM 12739 O O . VAL B 1 508 ? 3.209 23.312 -4.465 1 78.56 508 VAL B O 1
ATOM 12742 N N . SER B 1 509 ? 4.613 21.688 -5.055 1 81.44 509 SER B N 1
ATOM 12743 C CA . SER B 1 509 ? 5.594 22.109 -4.062 1 81.44 509 SER B CA 1
ATOM 12744 C C . SER B 1 509 ? 6.145 23.5 -4.398 1 81.44 509 SER B C 1
ATOM 12746 O O . SER B 1 509 ? 6.398 24.297 -3.5 1 81.44 509 SER B O 1
ATOM 12748 N N . PHE B 1 510 ? 6.277 23.828 -5.691 1 86.38 510 PHE B N 1
ATOM 12749 C CA . PHE B 1 510 ? 6.801 25.125 -6.105 1 86.38 510 PHE B CA 1
ATOM 12750 C C . PHE B 1 510 ? 5.785 26.219 -5.832 1 86.38 510 PHE B C 1
ATOM 12752 O O . PHE B 1 510 ? 6.16 27.344 -5.477 1 86.38 510 PHE B O 1
ATOM 12759 N N . SER B 1 511 ? 4.551 25.875 -5.91 1 87.88 511 SER B N 1
ATOM 12760 C CA . SER B 1 511 ? 3.518 26.844 -5.598 1 87.88 511 SER B CA 1
ATOM 12761 C C . SER B 1 511 ? 3.49 27.172 -4.105 1 87.88 511 SER B C 1
ATOM 12763 O O . SER B 1 511 ? 3.217 28.297 -3.713 1 87.88 511 SER B O 1
ATOM 12765 N N . ILE B 1 512 ? 3.803 26.188 -3.295 1 87.56 512 ILE B N 1
ATOM 12766 C CA . ILE B 1 512 ? 3.834 26.406 -1.852 1 87.56 512 ILE B CA 1
ATOM 12767 C C . ILE B 1 512 ? 4.973 27.359 -1.493 1 87.56 512 ILE B C 1
ATOM 12769 O O . ILE B 1 512 ? 4.828 28.203 -0.606 1 87.56 512 ILE B O 1
ATOM 12773 N N . VAL B 1 513 ? 6.102 27.297 -2.197 1 90.94 513 VAL B N 1
ATOM 12774 C CA . VAL B 1 513 ? 7.227 28.188 -1.96 1 90.94 513 VAL B CA 1
ATOM 12775 C C . VAL B 1 513 ? 6.801 29.625 -2.225 1 90.94 513 VAL B C 1
ATOM 12777 O O . VAL B 1 513 ? 7.059 30.516 -1.41 1 90.94 513 VAL B O 1
ATOM 12780 N N . TRP B 1 514 ? 6.082 29.828 -3.262 1 92.31 514 TRP B N 1
ATOM 12781 C CA . TRP B 1 514 ? 5.641 31.172 -3.625 1 92.31 514 TRP B CA 1
ATOM 12782 C C . TRP B 1 514 ? 4.551 31.656 -2.678 1 92.31 514 TRP B C 1
ATOM 12784 O O . TRP B 1 514 ? 4.477 32.844 -2.367 1 92.31 514 TRP B O 1
ATOM 12794 N N . ILE B 1 515 ? 3.74 30.766 -2.154 1 90.12 515 ILE B N 1
ATOM 12795 C CA . ILE B 1 515 ? 2.705 31.141 -1.201 1 90.12 515 ILE B CA 1
ATOM 12796 C C . ILE B 1 515 ? 3.35 31.578 0.113 1 90.12 515 ILE B C 1
ATOM 12798 O O . ILE B 1 515 ? 2.961 32.594 0.693 1 90.12 515 ILE B O 1
ATOM 12802 N N . ILE B 1 516 ? 4.305 30.844 0.511 1 90.94 516 ILE B N 1
ATOM 12803 C CA . ILE B 1 516 ? 5 31.172 1.749 1 90.94 516 ILE B CA 1
ATOM 12804 C C . ILE B 1 516 ? 5.68 32.531 1.609 1 90.94 516 ILE B C 1
ATOM 12806 O O . ILE B 1 516 ? 5.559 33.375 2.492 1 90.94 516 ILE B O 1
ATOM 12810 N N . PHE B 1 517 ? 6.301 32.812 0.448 1 92.81 517 PHE B N 1
ATOM 12811 C CA . PHE B 1 517 ? 7 34.062 0.207 1 92.81 517 PHE B CA 1
ATOM 12812 C C . PHE B 1 517 ? 6.012 35.219 0.123 1 92.81 517 PHE B C 1
ATOM 12814 O O . PHE B 1 517 ? 6.242 36.281 0.707 1 92.81 517 PHE B O 1
ATOM 12821 N N . SER B 1 518 ? 4.918 35.031 -0.552 1 90.19 518 SER B N 1
ATOM 12822 C CA . SER B 1 518 ? 3.922 36.094 -0.738 1 90.19 518 SER B CA 1
ATOM 12823 C C . SER B 1 518 ? 3.24 36.438 0.58 1 90.19 518 SER B C 1
ATOM 12825 O O . SER B 1 518 ? 2.994 37.625 0.86 1 90.19 518 SER B O 1
ATOM 12827 N N . VAL B 1 519 ? 2.996 35.469 1.408 1 87.75 519 VAL B N 1
ATOM 12828 C CA . VAL B 1 519 ? 2.354 35.719 2.691 1 87.75 519 VAL B CA 1
ATOM 12829 C C . VAL B 1 519 ? 3.316 36.469 3.609 1 87.75 519 VAL B C 1
ATOM 12831 O O . VAL B 1 519 ? 2.902 37.375 4.363 1 87.75 519 VAL B O 1
ATOM 12834 N N . ASN B 1 520 ? 4.605 36.125 3.562 1 89.94 520 ASN B N 1
ATOM 12835 C CA . ASN B 1 520 ? 5.59 36.844 4.348 1 89.94 520 ASN B CA 1
ATOM 12836 C C . ASN B 1 520 ? 5.668 38.312 3.926 1 89.94 520 ASN B C 1
ATOM 12838 O O . ASN B 1 520 ? 5.754 39.219 4.773 1 89.94 520 ASN B O 1
ATOM 12842 N N . PHE B 1 521 ? 5.594 38.531 2.646 1 84.69 521 PHE B N 1
ATOM 12843 C CA . PHE B 1 521 ? 5.664 39.875 2.107 1 84.69 521 PHE B CA 1
ATOM 12844 C C . PHE B 1 521 ? 4.449 40.688 2.527 1 84.69 521 PHE B C 1
ATOM 12846 O O . PHE B 1 521 ? 4.582 41.844 2.969 1 84.69 521 PHE B O 1
ATOM 12853 N N . VAL B 1 522 ? 3.303 40.062 2.498 1 80.06 522 VAL B N 1
ATOM 12854 C CA . VAL B 1 522 ? 2.066 40.75 2.857 1 80.06 522 VAL B CA 1
ATOM 12855 C C . VAL B 1 522 ? 2.027 41 4.367 1 80.06 522 VAL B C 1
ATOM 12857 O O . VAL B 1 522 ? 1.591 42.062 4.82 1 80.06 522 VAL B O 1
ATOM 12860 N N . TRP B 1 523 ? 2.541 40.031 5.105 1 81.44 523 TRP B N 1
ATOM 12861 C CA . TRP B 1 523 ? 2.539 40.156 6.559 1 81.44 523 TRP B CA 1
ATOM 12862 C C . TRP B 1 523 ? 3.453 41.281 7.016 1 81.44 523 TRP B C 1
ATOM 12864 O O . TRP B 1 523 ? 3.084 42.062 7.883 1 81.44 523 TRP B O 1
ATOM 12874 N N . GLU B 1 524 ? 4.637 41.438 6.461 1 78.44 524 GLU B N 1
ATOM 12875 C CA . GLU B 1 524 ? 5.633 42.406 6.883 1 78.44 524 GLU B CA 1
ATOM 12876 C C . GLU B 1 524 ? 5.25 43.812 6.43 1 78.44 524 GLU B C 1
ATOM 12878 O O . GLU B 1 524 ? 5.484 44.781 7.152 1 78.44 524 GLU B O 1
ATOM 12883 N N . PHE B 1 525 ? 4.609 43.938 5.367 1 71.38 525 PHE B N 1
ATOM 12884 C CA . PHE B 1 525 ? 4.359 45.25 4.805 1 71.38 525 PHE B CA 1
ATOM 12885 C C . PHE B 1 525 ? 3 45.781 5.242 1 71.38 525 PHE B C 1
ATOM 12887 O O . PHE B 1 525 ? 2.842 47 5.484 1 71.38 525 PHE B O 1
ATOM 12894 N N . PHE B 1 526 ? 2.062 44.844 5.367 1 65.69 526 PHE B N 1
ATOM 12895 C CA . PHE B 1 526 ? 0.707 45.344 5.559 1 65.69 526 PHE B CA 1
ATOM 12896 C C . PHE B 1 526 ? 0.192 45 6.953 1 65.69 526 PHE B C 1
ATOM 12898 O O . PHE B 1 526 ? -0.451 45.844 7.602 1 65.69 526 PHE B O 1
ATOM 12905 N N . VAL B 1 527 ? 0.502 43.875 7.426 1 69.81 527 VAL B N 1
ATOM 12906 C CA . VAL B 1 527 ? -0.156 43.406 8.641 1 69.81 527 VAL B CA 1
ATOM 12907 C C . VAL B 1 527 ? 0.623 43.875 9.867 1 69.81 527 VAL B C 1
ATOM 12909 O O . VAL B 1 527 ? 0.032 44.312 10.844 1 69.81 527 VAL B O 1
ATOM 12912 N N . LYS B 1 528 ? 1.949 43.844 9.844 1 72.69 528 LYS B N 1
ATOM 12913 C CA . LYS B 1 528 ? 2.791 44.156 11 1 72.69 528 LYS B CA 1
ATOM 12914 C C . LYS B 1 528 ? 2.635 45.594 11.438 1 72.69 528 LYS B C 1
ATOM 12916 O O . LYS B 1 528 ? 2.635 45.906 12.633 1 72.69 528 LYS B O 1
ATOM 12921 N N . SER B 1 529 ? 2.498 46.5 10.484 1 64.44 529 SER B N 1
ATOM 12922 C CA . SER B 1 529 ? 2.412 47.938 10.773 1 64.44 529 SER B CA 1
ATOM 12923 C C . SER B 1 529 ? 1.109 48.25 11.492 1 64.44 529 SER B C 1
ATOM 12925 O O . SER B 1 529 ? 1.035 49.25 12.227 1 64.44 529 SER B O 1
ATOM 12927 N N . GLU B 1 530 ? 0.251 47.375 11.312 1 57 530 GLU B N 1
ATOM 12928 C CA . GLU B 1 530 ? -1.063 47.656 11.883 1 57 530 GLU B CA 1
ATOM 12929 C C . GLU B 1 530 ? -1.241 46.969 13.234 1 57 530 GLU B C 1
ATOM 12931 O O . GLU B 1 530 ? -2.174 47.281 13.977 1 57 530 GLU B O 1
ATOM 12936 N N . LEU B 1 531 ? -0.124 46.219 13.547 1 62.19 531 LEU B N 1
ATOM 12937 C CA . LEU B 1 531 ? -0.222 45.469 14.797 1 62.19 531 LEU B CA 1
ATOM 12938 C C . LEU B 1 531 ? 0.294 46.312 15.969 1 62.19 531 LEU B C 1
ATOM 12940 O O . LEU B 1 531 ? 1.158 47.156 15.789 1 62.19 531 LEU B O 1
ATOM 12944 N N . SER B 1 532 ? -0.354 46.156 17.156 1 57.03 532 SER B N 1
ATOM 12945 C CA . SER B 1 532 ? 0.047 46.906 18.344 1 57.03 532 SER B CA 1
ATOM 12946 C C . SER B 1 532 ? 1.471 46.531 18.766 1 57.03 532 SER B C 1
ATOM 12948 O O . SER B 1 532 ? 1.99 45.5 18.391 1 57.03 532 SER B O 1
ATOM 12950 N N . ASN B 1 533 ? 2.148 47.438 19.406 1 61.88 533 ASN B N 1
ATOM 12951 C CA . ASN B 1 533 ? 3.529 47.281 19.844 1 61.88 533 ASN B CA 1
ATOM 12952 C C . ASN B 1 533 ? 3.686 46.125 20.812 1 61.88 533 ASN B C 1
ATOM 12954 O O . ASN B 1 533 ? 4.797 45.625 21.031 1 61.88 533 ASN B O 1
ATOM 12958 N N . THR B 1 534 ? 2.594 45.656 21.328 1 60.22 534 THR B N 1
ATOM 12959 C CA . THR B 1 534 ? 2.697 44.562 22.281 1 60.22 534 THR B CA 1
ATOM 12960 C C . THR B 1 534 ? 2.557 43.219 21.562 1 60.22 534 THR B C 1
ATOM 12962 O O . THR B 1 534 ? 3.125 42.219 21.984 1 60.22 534 THR B O 1
ATOM 12965 N N . VAL B 1 535 ? 1.83 43.219 20.359 1 60.31 535 VAL B N 1
ATOM 12966 C CA . VAL B 1 535 ? 1.547 41.938 19.672 1 60.31 535 VAL B CA 1
ATOM 12967 C C . VAL B 1 535 ? 2.553 41.75 18.547 1 60.31 535 VAL B C 1
ATOM 12969 O O . VAL B 1 535 ? 2.9 40.594 18.219 1 60.31 535 VAL B O 1
ATOM 12972 N N . SER B 1 536 ? 2.949 42.844 18.062 1 68.56 536 SER B N 1
ATOM 12973 C CA . SER B 1 536 ? 3.814 42.781 16.891 1 68.56 536 SER B CA 1
ATOM 12974 C C . SER B 1 536 ? 5.066 41.969 17.188 1 68.56 536 SER B C 1
ATOM 12976 O O . SER B 1 536 ? 5.492 41.156 16.344 1 68.56 536 SER B O 1
ATOM 12978 N N . PRO B 1 537 ? 5.508 42.062 18.469 1 71.69 537 PRO B N 1
ATOM 12979 C CA . PRO B 1 537 ? 6.73 41.281 18.703 1 71.69 537 PRO B CA 1
ATOM 12980 C C . PRO B 1 537 ? 6.469 39.781 18.828 1 71.69 537 PRO B C 1
ATOM 12982 O O . PRO B 1 537 ? 7.375 38.969 18.625 1 71.69 537 PRO B O 1
ATOM 12985 N N . LEU B 1 538 ? 5.27 39.375 19.078 1 67.19 538 LEU B N 1
ATOM 12986 C CA . LEU B 1 538 ? 4.918 37.969 19.297 1 67.19 538 LEU B CA 1
ATOM 12987 C C . LEU B 1 538 ? 4.719 37.25 17.969 1 67.19 538 LEU B C 1
ATOM 12989 O O . LEU B 1 538 ? 4.773 36.031 17.906 1 67.19 538 LEU B O 1
ATOM 12993 N N . LEU B 1 539 ? 4.465 38.031 16.922 1 73.12 539 LEU B N 1
ATOM 12994 C CA . LEU B 1 539 ? 4.16 37.375 15.641 1 73.12 539 LEU B CA 1
ATOM 12995 C C . LEU B 1 539 ? 5.043 37.938 14.531 1 73.12 539 LEU B C 1
ATOM 12997 O O . LEU B 1 539 ? 4.539 38.562 13.578 1 73.12 539 LEU B O 1
ATOM 13001 N N . PRO B 1 540 ? 6.301 37.594 14.766 1 78.81 540 PRO B N 1
ATOM 13002 C CA . PRO B 1 540 ? 7.121 38 13.633 1 78.81 540 PRO B CA 1
ATOM 13003 C C . PRO B 1 540 ? 6.742 37.312 12.328 1 78.81 540 PRO B C 1
ATOM 13005 O O . PRO B 1 540 ? 6.164 36.219 12.359 1 78.81 540 PRO B O 1
ATOM 13008 N N . GLY B 1 541 ? 6.828 38.031 11.25 1 80.56 541 GLY B N 1
ATOM 13009 C CA . GLY B 1 541 ? 6.473 37.5 9.945 1 80.56 541 GLY B CA 1
ATOM 13010 C C . GLY B 1 541 ? 7.047 36.125 9.688 1 80.56 541 GLY B C 1
ATOM 13011 O O . GLY B 1 541 ? 6.363 35.25 9.156 1 80.56 541 GLY B O 1
ATOM 13012 N N . LEU B 1 542 ? 8.234 35.875 10.102 1 85.88 542 LEU B N 1
ATOM 13013 C CA . LEU B 1 542 ? 8.906 34.594 9.844 1 85.88 542 LEU B CA 1
ATOM 13014 C C . LEU B 1 542 ? 8.25 33.469 10.625 1 85.88 542 LEU B C 1
ATOM 13016 O O . LEU B 1 542 ? 8.227 32.312 10.164 1 85.88 542 LEU B O 1
ATOM 13020 N N . LEU B 1 543 ? 7.797 33.75 11.789 1 82.06 543 LEU B N 1
ATOM 13021 C CA . LEU B 1 543 ? 7.121 32.719 12.578 1 82.06 543 LEU B CA 1
ATOM 13022 C C . LEU B 1 543 ? 5.789 32.312 11.938 1 82.06 543 LEU B C 1
ATOM 13024 O O . LEU B 1 543 ? 5.43 31.141 11.914 1 82.06 543 LEU B O 1
ATOM 13028 N N . VAL B 1 544 ? 5.062 33.344 11.414 1 79.94 544 VAL B N 1
ATOM 13029 C CA . VAL B 1 544 ? 3.766 33.094 10.789 1 79.94 544 VAL B CA 1
ATOM 13030 C C . VAL B 1 544 ? 3.945 32.219 9.562 1 79.94 544 VAL B C 1
ATOM 13032 O O . VAL B 1 544 ? 3.184 31.25 9.375 1 79.94 544 VAL B O 1
ATOM 13035 N N . VAL B 1 545 ? 4.906 32.5 8.844 1 86.19 545 VAL B N 1
ATOM 13036 C CA . VAL B 1 545 ? 5.086 31.75 7.605 1 86.19 545 VAL B CA 1
ATOM 13037 C C . VAL B 1 545 ? 5.645 30.359 7.918 1 86.19 545 VAL B C 1
ATOM 13039 O O . VAL B 1 545 ? 5.387 29.406 7.188 1 86.19 545 VAL B O 1
ATOM 13042 N N . PHE B 1 546 ? 6.34 30.188 9.008 1 81.06 546 PHE B N 1
ATOM 13043 C CA . PHE B 1 546 ? 6.836 28.875 9.406 1 81.06 546 PHE B CA 1
ATOM 13044 C C . PHE B 1 546 ? 5.684 27.938 9.758 1 81.06 546 PHE B C 1
ATOM 13046 O O . PHE B 1 546 ? 5.66 26.781 9.328 1 81.06 546 PHE B O 1
ATOM 13053 N N . VAL B 1 547 ? 4.797 28.469 10.492 1 75.31 547 VAL B N 1
ATOM 13054 C CA . VAL B 1 547 ? 3.637 27.672 10.883 1 75.31 547 VAL B CA 1
ATOM 13055 C C . VAL B 1 547 ? 2.775 27.375 9.656 1 75.31 547 VAL B C 1
ATOM 13057 O O . VAL B 1 547 ? 2.311 26.25 9.484 1 75.31 547 VAL B O 1
ATOM 13060 N N . LEU B 1 548 ? 2.609 28.391 8.828 1 79 548 LEU B N 1
ATOM 13061 C CA . LEU B 1 548 ? 1.844 28.203 7.602 1 79 548 LEU B CA 1
ATOM 13062 C C . LEU B 1 548 ? 2.496 27.156 6.711 1 79 548 LEU B C 1
ATOM 13064 O O . LEU B 1 548 ? 1.804 26.344 6.078 1 79 548 LEU B O 1
ATOM 13068 N N . GLY B 1 549 ? 3.795 27.25 6.605 1 79.75 549 GLY B N 1
ATOM 13069 C CA . GL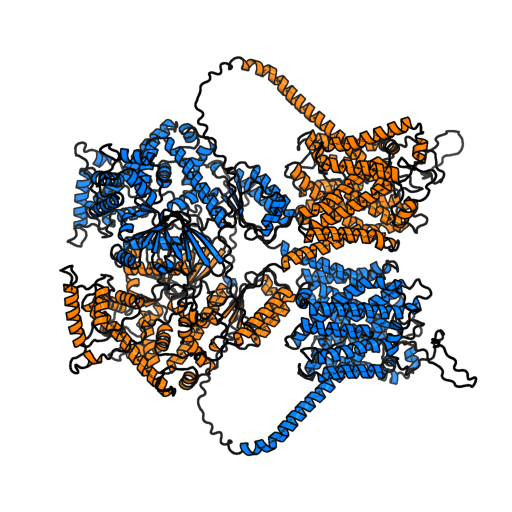Y B 1 549 ? 4.516 26.281 5.801 1 79.75 549 GLY B CA 1
ATOM 13070 C C . GLY B 1 549 ? 4.312 24.844 6.27 1 79.75 549 GLY B C 1
ATOM 13071 O O . GLY B 1 549 ? 4.121 23.938 5.457 1 79.75 549 GLY B O 1
ATOM 13072 N N . ILE B 1 550 ? 4.254 24.641 7.523 1 74.62 550 ILE B N 1
ATOM 13073 C CA . ILE B 1 550 ? 4.051 23.312 8.078 1 74.62 550 ILE B CA 1
ATOM 13074 C C . ILE B 1 550 ? 2.637 22.828 7.754 1 74.62 550 ILE B C 1
ATOM 13076 O O . ILE B 1 550 ? 2.441 21.672 7.371 1 74.62 550 ILE B O 1
ATOM 13080 N N . ILE B 1 551 ? 1.692 23.703 7.805 1 72.94 551 ILE B N 1
ATOM 13081 C CA . ILE B 1 551 ? 0.301 23.359 7.52 1 72.94 551 ILE B CA 1
ATOM 13082 C C . ILE B 1 551 ? 0.15 23 6.047 1 72.94 551 ILE B C 1
ATOM 13084 O O . ILE B 1 551 ? -0.456 21.969 5.711 1 72.94 551 ILE B O 1
ATOM 13088 N N . LEU B 1 552 ? 0.727 23.828 5.254 1 78.44 552 LEU B N 1
ATOM 13089 C CA . LEU B 1 552 ? 0.603 23.594 3.816 1 78.44 552 LEU B CA 1
ATOM 13090 C C . LEU B 1 552 ? 1.315 22.312 3.412 1 78.44 552 LEU B C 1
ATOM 13092 O O . LEU B 1 552 ? 0.851 21.594 2.523 1 78.44 552 LEU B O 1
ATOM 13096 N N . ALA B 1 553 ? 2.422 22.094 4.066 1 75.25 553 ALA B N 1
ATOM 13097 C CA . ALA B 1 553 ? 3.148 20.859 3.779 1 75.25 553 ALA B CA 1
ATOM 13098 C C . ALA B 1 553 ? 2.346 19.641 4.215 1 75.25 553 ALA B C 1
ATOM 13100 O O . ALA B 1 553 ? 2.363 18.609 3.543 1 75.25 553 ALA B O 1
ATOM 13101 N N . ALA B 1 554 ? 1.707 19.75 5.258 1 71.44 554 ALA B N 1
ATOM 13102 C CA . ALA B 1 554 ? 0.856 18.656 5.734 1 71.44 554 ALA B CA 1
ATOM 13103 C C . ALA B 1 554 ? -0.29 18.391 4.762 1 71.44 554 ALA B C 1
ATOM 13105 O O . ALA B 1 554 ? -0.622 17.234 4.48 1 71.44 554 ALA B O 1
ATOM 13106 N N . PHE B 1 555 ? -0.822 19.453 4.246 1 71.25 555 PHE B N 1
ATOM 13107 C CA . PHE B 1 555 ? -1.905 19.312 3.281 1 71.25 555 PHE B CA 1
ATOM 13108 C C . PHE B 1 555 ? -1.399 18.688 1.986 1 71.25 555 PHE B C 1
ATOM 13110 O O . PHE B 1 555 ? -2.111 17.922 1.345 1 71.25 555 PHE B O 1
ATOM 13117 N N . GLU B 1 556 ? -0.231 19.062 1.611 1 73.44 556 GLU B N 1
ATOM 13118 C CA . GLU B 1 556 ? 0.373 18.469 0.423 1 73.44 556 GLU B CA 1
ATOM 13119 C C . GLU B 1 556 ? 0.573 16.969 0.6 1 73.44 556 GLU B C 1
ATOM 13121 O O . GLU B 1 556 ? 0.338 16.188 -0.328 1 73.44 556 GLU B O 1
ATOM 13126 N N . PHE B 1 557 ? 0.934 16.594 1.636 1 69.69 557 PHE B N 1
ATOM 13127 C CA . PHE B 1 557 ? 1.17 15.188 1.952 1 69.69 557 PHE B CA 1
ATOM 13128 C C . PHE B 1 557 ? -0.135 14.406 1.925 1 69.69 557 PHE B C 1
ATOM 13130 O O . PHE B 1 557 ? -0.196 13.312 1.354 1 69.69 557 PHE B O 1
ATOM 13137 N N . ILE B 1 558 ? -1.102 14.977 2.518 1 67.19 558 ILE B N 1
ATOM 13138 C CA . ILE B 1 558 ? -2.402 14.312 2.576 1 67.19 558 ILE B CA 1
ATOM 13139 C C . ILE B 1 558 ? -2.979 14.188 1.169 1 67.19 558 ILE B C 1
ATOM 13141 O O . ILE B 1 558 ? -3.523 13.141 0.809 1 67.19 558 ILE B O 1
ATOM 13145 N N . ALA B 1 559 ? -2.814 15.188 0.396 1 65.69 559 ALA B N 1
ATOM 13146 C CA . ALA B 1 559 ? -3.34 15.188 -0.967 1 65.69 559 ALA B CA 1
ATOM 13147 C C . ALA B 1 559 ? -2.643 14.141 -1.827 1 65.69 559 ALA B C 1
ATOM 13149 O O . ALA B 1 559 ? -3.256 13.547 -2.721 1 65.69 559 ALA B O 1
ATOM 13150 N N . SER B 1 560 ? -1.393 13.945 -1.588 1 63.81 560 SER B N 1
ATOM 13151 C CA . SER B 1 560 ? -0.628 12.977 -2.371 1 63.81 560 SER B CA 1
ATOM 13152 C C . SER B 1 560 ? -1.051 11.547 -2.051 1 63.81 560 SER B C 1
ATOM 13154 O O . SER B 1 560 ? -0.916 10.656 -2.889 1 63.81 560 SER B O 1
ATOM 13156 N N . PHE B 1 561 ? -1.646 11.352 -0.956 1 59.53 561 PHE B N 1
ATOM 13157 C CA . PHE B 1 561 ? -2.031 10.008 -0.541 1 59.53 561 PHE B CA 1
ATOM 13158 C C . PHE B 1 561 ? -3.49 9.734 -0.882 1 59.53 561 PHE B C 1
ATOM 13160 O O . PHE B 1 561 ? -3.896 8.57 -1.004 1 59.53 561 PHE B O 1
ATOM 13167 N N . MET B 1 562 ? -4.383 10.781 -0.944 1 55.03 562 MET B N 1
ATOM 13168 C CA . MET B 1 562 ? -5.809 10.609 -1.188 1 55.03 562 MET B CA 1
ATOM 13169 C C . MET B 1 562 ? -6.066 10.141 -2.615 1 55.03 562 MET B C 1
ATOM 13171 O O . MET B 1 562 ? -7.047 9.445 -2.879 1 55.03 562 MET B O 1
ATOM 13175 N N . HIS B 1 563 ? -5.398 10.602 -3.697 1 51.91 563 HIS B N 1
ATOM 13176 C CA . HIS B 1 563 ? -5.777 10.367 -5.086 1 51.91 563 HIS B CA 1
ATOM 13177 C C . HIS B 1 563 ? -5.363 8.969 -5.543 1 51.91 563 HIS B C 1
ATOM 13179 O O . HIS B 1 563 ? -5.648 8.578 -6.676 1 51.91 563 HIS B O 1
ATOM 13185 N N . LYS B 1 564 ? -4.879 8.352 -4.824 1 54.34 564 LYS B N 1
ATOM 13186 C CA . LYS B 1 564 ? -4.211 7.312 -5.605 1 54.34 564 LYS B CA 1
ATOM 13187 C C . LYS B 1 564 ? -5.176 6.195 -5.973 1 54.34 564 LYS B C 1
ATOM 13189 O O . LYS B 1 564 ? -5.199 5.738 -7.117 1 54.34 564 LYS B O 1
ATOM 13194 N N . ASP B 1 565 ? -5.742 5.309 -5.125 1 53.78 565 ASP B N 1
ATOM 13195 C CA . ASP B 1 565 ? -6.125 4.027 -5.719 1 53.78 565 ASP B CA 1
ATOM 13196 C C . ASP B 1 565 ? -7.633 3.947 -5.926 1 53.78 565 ASP B C 1
ATOM 13198 O O . ASP B 1 565 ? -8.406 4.129 -4.98 1 53.78 565 ASP B O 1
ATOM 13202 N N . PRO B 1 566 ? -8.078 4.215 -7.277 1 56.97 566 PRO B N 1
ATOM 13203 C CA . PRO B 1 566 ? -9.492 3.932 -7.5 1 56.97 566 PRO B CA 1
ATOM 13204 C C . PRO B 1 566 ? -9.945 2.631 -6.84 1 56.97 566 PRO B C 1
ATOM 13206 O O . PRO B 1 566 ? -9.141 1.71 -6.668 1 56.97 566 PRO B O 1
ATOM 13209 N N . PRO B 1 567 ? -11.172 2.795 -6.176 1 60.91 567 PRO B N 1
ATOM 13210 C CA . PRO B 1 567 ? -11.68 1.551 -5.59 1 60.91 567 PRO B CA 1
ATOM 13211 C C . PRO B 1 567 ? -11.656 0.385 -6.578 1 60.91 567 PRO B C 1
ATOM 13213 O O . PRO B 1 567 ? -11.875 0.581 -7.777 1 60.91 567 PRO B O 1
ATOM 13216 N N . ALA B 1 568 ? -11.125 -0.693 -6.203 1 67.62 568 ALA B N 1
ATOM 13217 C CA . ALA B 1 568 ? -11.031 -1.901 -7.016 1 67.62 568 ALA B CA 1
ATOM 13218 C C . ALA B 1 568 ? -12.406 -2.332 -7.516 1 67.62 568 ALA B C 1
ATOM 13220 O O . ALA B 1 568 ? -13.414 -2.115 -6.836 1 67.62 568 ALA B O 1
ATOM 13221 N N . ASN B 1 569 ? -12.586 -2.727 -8.766 1 77.44 569 ASN B N 1
ATOM 13222 C CA . ASN B 1 569 ? -13.805 -3.27 -9.344 1 77.44 569 ASN B CA 1
ATOM 13223 C C . ASN B 1 569 ? -14.242 -4.551 -8.641 1 77.44 569 ASN B C 1
ATOM 13225 O O . ASN B 1 569 ? -13.406 -5.309 -8.141 1 77.44 569 ASN B O 1
ATOM 13229 N N . PRO B 1 570 ? -15.578 -4.617 -8.5 1 87.81 570 PRO B N 1
ATOM 13230 C CA . PRO B 1 570 ? -16.062 -5.875 -7.934 1 87.81 570 PRO B CA 1
ATOM 13231 C C . PRO B 1 570 ? -15.672 -7.094 -8.766 1 87.81 570 PRO B C 1
ATOM 13233 O O . PRO B 1 570 ? -15.641 -7.023 -9.992 1 87.81 570 PRO B O 1
ATOM 13236 N N . ILE B 1 571 ? -15.289 -8.117 -8.148 1 87.81 571 ILE B N 1
ATOM 13237 C CA . ILE B 1 571 ? -14.938 -9.383 -8.797 1 87.81 571 ILE B CA 1
ATOM 13238 C C . ILE B 1 571 ? -16.094 -10.375 -8.641 1 87.81 571 ILE B C 1
ATOM 13240 O O . ILE B 1 571 ? -16.484 -10.711 -7.52 1 87.81 571 ILE B O 1
ATOM 13244 N N . ARG B 1 572 ? -16.516 -10.836 -9.719 1 88.56 572 ARG B N 1
ATOM 13245 C CA . ARG B 1 572 ? -17.625 -11.789 -9.68 1 88.56 572 ARG B CA 1
ATOM 13246 C C . ARG B 1 572 ? -17.141 -13.195 -9.367 1 88.56 572 ARG B C 1
ATOM 13248 O O . ARG B 1 572 ? -15.953 -13.484 -9.508 1 88.56 572 ARG B O 1
ATOM 13255 N N . GLY B 1 573 ? -18.078 -13.961 -8.945 1 88.25 573 GLY B N 1
ATOM 13256 C CA . GLY B 1 573 ? -17.75 -15.328 -8.555 1 88.25 573 GLY B CA 1
ATOM 13257 C C . GLY B 1 573 ? -17.188 -16.156 -9.703 1 88.25 573 GLY B C 1
ATOM 13258 O O . GLY B 1 573 ? -16.531 -17.156 -9.484 1 88.25 573 GLY B O 1
ATOM 13259 N N . VAL B 1 574 ? -17.391 -15.734 -10.922 1 83.81 574 VAL B N 1
ATOM 13260 C CA . VAL B 1 574 ? -16.906 -16.484 -12.078 1 83.81 574 VAL B CA 1
ATOM 13261 C C . VAL B 1 574 ? -15.406 -16.281 -12.234 1 83.81 574 VAL B C 1
ATOM 13263 O O . VAL B 1 574 ? -14.711 -17.141 -12.781 1 83.81 574 VAL B O 1
ATOM 13266 N N . ASP B 1 575 ? -14.922 -15.195 -11.609 1 82.19 575 ASP B N 1
ATOM 13267 C CA . ASP B 1 575 ? -13.523 -14.836 -11.859 1 82.19 575 ASP B CA 1
ATOM 13268 C C . ASP B 1 575 ? -12.656 -15.141 -10.641 1 82.19 575 ASP B C 1
ATOM 13270 O O . ASP B 1 575 ? -11.438 -14.961 -10.68 1 82.19 575 ASP B O 1
ATOM 13274 N N . ILE B 1 576 ? -13.281 -15.586 -9.594 1 87.38 576 ILE B N 1
ATOM 13275 C CA . ILE B 1 576 ? -12.492 -15.844 -8.391 1 87.38 576 ILE B CA 1
ATOM 13276 C C . ILE B 1 576 ? -13.016 -17.094 -7.691 1 87.38 576 ILE B C 1
ATOM 13278 O O . ILE B 1 576 ? -14.227 -17.328 -7.641 1 87.38 576 ILE B O 1
ATOM 13282 N N . CYS B 1 577 ? -12.062 -17.922 -7.336 1 89.5 577 CYS B N 1
ATOM 13283 C CA . CYS B 1 577 ? -12.406 -19.125 -6.59 1 89.5 577 CYS B CA 1
ATOM 13284 C C . CYS B 1 577 ? -11.398 -19.391 -5.477 1 89.5 577 CYS B C 1
ATOM 13286 O O . CYS B 1 577 ? -10.352 -18.734 -5.414 1 89.5 577 CYS B O 1
ATOM 13288 N N . SER B 1 578 ? -11.852 -20.219 -4.512 1 90.94 578 SER B N 1
ATOM 13289 C CA . SER B 1 578 ? -10.93 -20.625 -3.451 1 90.94 578 SER B CA 1
ATOM 13290 C C . SER B 1 578 ? -9.773 -21.438 -4.004 1 90.94 578 SER B C 1
ATOM 13292 O O . SER B 1 578 ? -9.812 -21.891 -5.148 1 90.94 578 SER B O 1
ATOM 13294 N N . THR B 1 579 ? -8.703 -21.641 -3.254 1 89.56 579 THR B N 1
ATOM 13295 C CA . THR B 1 579 ? -7.547 -22.422 -3.672 1 89.56 579 THR B CA 1
ATOM 13296 C C . THR B 1 579 ? -7.762 -23.906 -3.371 1 89.56 579 THR B C 1
ATOM 13298 O O . THR B 1 579 ? -6.883 -24.734 -3.621 1 89.56 579 THR B O 1
ATOM 13301 N N . ALA B 1 580 ? -8.945 -24.234 -2.873 1 92.06 580 ALA B N 1
ATOM 13302 C CA . ALA B 1 580 ? -9.25 -25.625 -2.594 1 92.06 580 ALA B CA 1
ATOM 13303 C C . ALA B 1 580 ? -9.273 -26.453 -3.879 1 92.06 580 ALA B C 1
ATOM 13305 O O . ALA B 1 580 ? -9.711 -25.969 -4.926 1 92.06 580 ALA B O 1
ATOM 13306 N N . LEU B 1 581 ? -8.781 -27.672 -3.799 1 91.62 581 LEU B N 1
ATOM 13307 C CA . LEU B 1 581 ? -8.781 -28.562 -4.949 1 91.62 581 LEU B CA 1
ATOM 13308 C C . LEU B 1 581 ? -9.914 -29.578 -4.836 1 91.62 581 LEU B C 1
ATOM 13310 O O . LEU B 1 581 ? -9.961 -30.359 -3.877 1 91.62 581 LEU B O 1
ATOM 13314 N N . ARG B 1 582 ? -10.805 -29.469 -5.797 1 88.81 582 ARG B N 1
ATOM 13315 C CA . ARG B 1 582 ? -11.961 -30.359 -5.855 1 88.81 582 ARG B CA 1
ATOM 13316 C C . ARG B 1 582 ? -12.008 -31.109 -7.184 1 88.81 582 ARG B C 1
ATOM 13318 O O . ARG B 1 582 ? -11.383 -30.703 -8.156 1 88.81 582 ARG B O 1
ATOM 13325 N N . PRO B 1 583 ? -12.641 -32.25 -7.148 1 85.69 583 PRO B N 1
ATOM 13326 C CA . PRO B 1 583 ? -12.781 -32.969 -8.414 1 85.69 583 PRO B CA 1
ATOM 13327 C C . PRO B 1 583 ? -13.594 -32.188 -9.453 1 85.69 583 PRO B C 1
ATOM 13329 O O . PRO B 1 583 ? -14.312 -31.25 -9.094 1 85.69 583 PRO B O 1
ATOM 13332 N N . LYS B 1 584 ? -13.508 -32.5 -10.641 1 82.88 584 LYS B N 1
ATOM 13333 C CA . LYS B 1 584 ? -14.055 -31.766 -11.773 1 82.88 584 LYS B CA 1
ATOM 13334 C C . LYS B 1 584 ? -15.57 -31.641 -11.664 1 82.88 584 LYS B C 1
ATOM 13336 O O . LYS B 1 584 ? -16.125 -30.547 -11.859 1 82.88 584 LYS B O 1
ATOM 13341 N N . PRO B 1 585 ? -16.328 -32.719 -11.32 1 78.56 585 PRO B N 1
ATOM 13342 C CA . PRO B 1 585 ? -17.781 -32.562 -11.25 1 78.56 585 PRO B CA 1
ATOM 13343 C C . PRO B 1 585 ? -18.219 -31.547 -10.203 1 78.56 585 PRO B C 1
ATOM 13345 O O . PRO B 1 585 ? -19.203 -30.828 -10.406 1 78.56 585 PRO B O 1
ATOM 13348 N N . VAL B 1 586 ? -17.484 -31.547 -9.117 1 85.69 586 VAL B N 1
ATOM 13349 C CA . VAL B 1 586 ? -17.812 -30.594 -8.062 1 85.69 586 VAL B CA 1
ATOM 13350 C C . VAL B 1 586 ? -17.469 -29.172 -8.516 1 85.69 586 VAL B C 1
ATOM 13352 O O . VAL B 1 586 ? -18.203 -28.234 -8.227 1 85.69 586 VAL B O 1
ATOM 13355 N N . GLU B 1 587 ? -16.391 -29.031 -9.203 1 86.31 587 GLU B N 1
ATOM 13356 C CA . GLU B 1 587 ? -16 -27.719 -9.727 1 86.31 587 GLU B CA 1
ATOM 13357 C C . GLU B 1 587 ? -17.031 -27.203 -10.727 1 86.31 587 GLU B C 1
ATOM 13359 O O . GLU B 1 587 ? -17.312 -26 -10.766 1 86.31 587 GLU B O 1
ATOM 13364 N N . LEU B 1 588 ? -17.562 -28.094 -11.508 1 81.69 588 LEU B N 1
ATOM 13365 C CA . LEU B 1 588 ? -18.578 -27.703 -12.484 1 81.69 588 LEU B CA 1
ATOM 13366 C C . LEU B 1 588 ? -19.859 -27.266 -11.789 1 81.69 588 LEU B C 1
ATOM 13368 O O . LEU B 1 588 ? -20.531 -26.344 -12.242 1 81.69 588 LEU B O 1
ATOM 13372 N N . ARG B 1 589 ? -20.172 -27.922 -10.734 1 85.62 589 ARG B N 1
ATOM 13373 C CA . ARG B 1 589 ? -21.344 -27.547 -9.961 1 85.62 589 ARG B CA 1
ATOM 13374 C C . ARG B 1 589 ? -21.172 -26.156 -9.352 1 85.62 589 ARG B C 1
ATOM 13376 O O . ARG B 1 589 ? -22.109 -25.359 -9.336 1 85.62 589 ARG B O 1
ATOM 13383 N N . LEU B 1 590 ? -20.047 -25.938 -8.906 1 90.25 590 LEU B N 1
ATOM 13384 C CA . LEU B 1 590 ? -19.75 -24.625 -8.336 1 90.25 590 LEU B CA 1
ATOM 13385 C C . LEU B 1 590 ? -19.766 -23.547 -9.414 1 90.25 590 LEU B C 1
ATOM 13387 O O . LEU B 1 590 ? -20.109 -22.391 -9.133 1 90.25 590 LEU B O 1
ATOM 13391 N N . GLY B 1 591 ? -19.375 -23.922 -10.617 1 87 591 GLY B N 1
ATOM 13392 C CA . GLY B 1 591 ? -19.438 -22.984 -11.727 1 87 591 GLY B CA 1
ATOM 13393 C C . GLY B 1 591 ? -20.844 -22.516 -12.047 1 87 591 GLY B C 1
ATOM 13394 O O . GLY B 1 591 ? -21.047 -21.391 -12.484 1 87 591 GLY B O 1
ATOM 13395 N N . GLU B 1 592 ? -21.844 -23.344 -11.742 1 85.06 592 GLU B N 1
ATOM 13396 C CA . GLU B 1 592 ? -23.25 -23.016 -11.984 1 85.06 592 GLU B CA 1
ATOM 13397 C C . GLU B 1 592 ? -23.734 -21.953 -11.008 1 85.06 592 GLU B C 1
ATOM 13399 O O . GLU B 1 592 ? -24.594 -21.141 -11.344 1 85.06 592 GLU B O 1
ATOM 13404 N N . MET B 1 593 ? -23.156 -21.969 -9.891 1 91.19 593 MET B N 1
ATOM 13405 C CA . MET B 1 593 ? -23.609 -21.078 -8.836 1 91.19 593 MET B CA 1
ATOM 13406 C C . MET B 1 593 ? -22.656 -19.906 -8.664 1 91.19 593 MET B C 1
ATOM 13408 O O . MET B 1 593 ? -22.719 -19.188 -7.66 1 91.19 593 MET B O 1
ATOM 13412 N N . ALA B 1 594 ? -21.766 -19.688 -9.531 1 89.06 594 ALA B N 1
ATOM 13413 C CA . ALA B 1 594 ? -20.703 -18.688 -9.406 1 89.06 594 ALA B CA 1
ATOM 13414 C C . ALA B 1 594 ? -21.281 -17.281 -9.398 1 89.06 594 ALA B C 1
ATOM 13416 O O . ALA B 1 594 ? -20.703 -16.359 -8.836 1 89.06 594 ALA B O 1
ATOM 13417 N N . SER B 1 595 ? -22.516 -17.094 -9.945 1 88.25 595 SER B N 1
ATOM 13418 C CA . SER B 1 595 ? -23.109 -15.773 -10.055 1 88.25 595 SER B CA 1
ATOM 13419 C C . SER B 1 595 ? -23.719 -15.328 -8.734 1 88.25 595 SER B C 1
ATOM 13421 O O . SER B 1 595 ? -24.062 -14.156 -8.562 1 88.25 595 SER B O 1
ATOM 13423 N N . TRP B 1 596 ? -23.766 -16.172 -7.789 1 92.5 596 TRP B N 1
ATOM 13424 C CA . TRP B 1 596 ? -24.484 -15.906 -6.543 1 92.5 596 TRP B CA 1
ATOM 13425 C C . TRP B 1 596 ? -23.625 -15.094 -5.578 1 92.5 596 TRP B C 1
ATOM 13427 O O . TRP B 1 596 ? -24.094 -14.688 -4.516 1 92.5 596 TRP B O 1
ATOM 13437 N N . TYR B 1 597 ? -22.391 -14.867 -5.84 1 93.38 597 TYR B N 1
ATOM 13438 C CA . TYR B 1 597 ? -21.594 -14.086 -4.898 1 93.38 597 TYR B CA 1
ATOM 13439 C C . TYR B 1 597 ? -20.656 -13.141 -5.633 1 93.38 597 TYR B C 1
ATOM 13441 O O . TYR B 1 597 ? -20.344 -13.352 -6.805 1 93.38 597 TYR B O 1
ATOM 13449 N N . VAL B 1 598 ? -20.312 -12.047 -4.988 1 93.19 598 VAL B N 1
ATOM 13450 C CA . VAL B 1 598 ? -19.422 -11.023 -5.504 1 93.19 598 VAL B CA 1
ATOM 13451 C C . VAL B 1 598 ? -18.406 -10.633 -4.43 1 93.19 598 VAL B C 1
ATOM 13453 O O . VAL B 1 598 ? -18.734 -10.602 -3.24 1 93.19 598 VAL B O 1
ATOM 13456 N N . VAL B 1 599 ? -17.172 -10.461 -4.875 1 93 599 VAL B N 1
ATOM 13457 C CA . VAL B 1 599 ? -16.109 -10.062 -3.967 1 93 599 VAL B CA 1
ATOM 13458 C C . VAL B 1 599 ? -15.742 -8.602 -4.215 1 93 599 VAL B C 1
ATOM 13460 O O . VAL B 1 599 ? -15.508 -8.195 -5.355 1 93 599 VAL B O 1
ATOM 13463 N N . LEU B 1 600 ? -15.773 -7.836 -3.162 1 91.38 600 LEU B N 1
ATOM 13464 C CA . LEU B 1 600 ? -15.375 -6.434 -3.236 1 91.38 600 LEU B CA 1
ATOM 13465 C C . LEU B 1 600 ? -14.078 -6.195 -2.467 1 91.38 600 LEU B C 1
ATOM 13467 O O . LEU B 1 600 ? -14.078 -6.195 -1.234 1 91.38 600 LEU B O 1
ATOM 13471 N N . PRO B 1 601 ? -12.977 -5.996 -3.188 1 88.69 601 PRO B N 1
ATOM 13472 C CA . PRO B 1 601 ? -11.703 -5.746 -2.5 1 88.69 601 PRO B CA 1
ATOM 13473 C C . PRO B 1 601 ? -11.594 -4.324 -1.957 1 88.69 601 PRO B C 1
ATOM 13475 O O . PRO B 1 601 ? -11.961 -3.365 -2.646 1 88.69 601 PRO B O 1
ATOM 13478 N N . LEU B 1 602 ? -11.211 -4.203 -0.695 1 82.38 602 LEU B N 1
ATOM 13479 C CA . LEU B 1 602 ? -10.906 -2.922 -0.071 1 82.38 602 LEU B CA 1
ATOM 13480 C C . LEU B 1 602 ? -9.398 -2.738 0.085 1 82.38 602 LEU B C 1
ATOM 13482 O O . LEU B 1 602 ? -8.711 -3.629 0.589 1 82.38 602 LEU B O 1
ATOM 13486 N N . HIS B 1 603 ? -8.836 -1.719 -0.544 1 76.12 603 HIS B N 1
ATOM 13487 C CA . HIS B 1 603 ? -7.395 -1.505 -0.483 1 76.12 603 HIS B CA 1
ATOM 13488 C C . HIS B 1 603 ? -7.062 -0.138 0.109 1 76.12 603 HIS B C 1
ATOM 13490 O O . HIS B 1 603 ? -7.875 0.786 0.039 1 76.12 603 HIS B O 1
ATOM 13496 N N . GLY B 1 604 ? -5.926 -0.078 0.778 1 70.56 604 GLY B N 1
ATOM 13497 C CA . GLY B 1 604 ? -5.414 1.202 1.243 1 70.56 604 GLY B CA 1
ATOM 13498 C C . GLY B 1 604 ? -6.008 1.632 2.572 1 70.56 604 GLY B C 1
ATOM 13499 O O . GLY B 1 604 ? -6.41 0.792 3.379 1 70.56 604 GLY B O 1
ATOM 13500 N N . PHE B 1 605 ? -5.91 2.889 2.848 1 72.12 605 PHE B N 1
ATOM 13501 C CA . PHE B 1 605 ? -6.465 3.467 4.066 1 72.12 605 PHE B CA 1
ATOM 13502 C C . PHE B 1 605 ? -7.863 4.02 3.816 1 72.12 605 PHE B C 1
ATOM 13504 O O . PHE B 1 605 ? -8.055 4.871 2.947 1 72.12 605 PHE B O 1
ATOM 13511 N N . VAL B 1 606 ? -8.781 3.416 4.535 1 75.75 606 VAL B N 1
ATOM 13512 C CA . VAL B 1 606 ? -10.172 3.805 4.312 1 75.75 606 VAL B CA 1
ATOM 13513 C C . VAL B 1 606 ? -10.531 4.969 5.23 1 75.75 606 VAL B C 1
ATOM 13515 O O . VAL B 1 606 ? -10.508 4.836 6.457 1 75.75 606 VAL B O 1
ATOM 13518 N N . PHE B 1 607 ? -10.781 6.086 4.547 1 70.88 607 PHE B N 1
ATOM 13519 C CA . PHE B 1 607 ? -11.266 7.27 5.25 1 70.88 607 PHE B CA 1
ATOM 13520 C C . PHE B 1 607 ? -12.75 7.5 4.965 1 70.88 607 PHE B C 1
ATOM 13522 O O . PHE B 1 607 ? -13.375 6.723 4.238 1 70.88 607 PHE B O 1
ATOM 13529 N N . PHE B 1 608 ? -13.336 8.469 5.605 1 66.06 608 PHE B N 1
ATOM 13530 C CA . PHE B 1 608 ? -14.75 8.766 5.441 1 66.06 608 PHE B CA 1
ATOM 13531 C C . PHE B 1 608 ? -15.109 8.922 3.969 1 66.06 608 PHE B C 1
ATOM 13533 O O . PHE B 1 608 ? -16.094 8.344 3.496 1 66.06 608 PHE B O 1
ATOM 13540 N N . GLY B 1 609 ? -14.281 9.602 3.25 1 68.25 609 GLY B N 1
ATOM 13541 C CA . GLY B 1 609 ? -14.555 9.828 1.839 1 68.25 609 GLY B CA 1
ATOM 13542 C C . GLY B 1 609 ? -14.523 8.547 1.018 1 68.25 609 GLY B C 1
ATOM 13543 O O . GLY B 1 609 ? -15.43 8.289 0.231 1 68.25 609 GLY B O 1
ATOM 13544 N N . SER B 1 610 ? -13.461 7.77 1.229 1 73.94 610 SER B N 1
ATOM 13545 C CA . SER B 1 610 ? -13.344 6.523 0.479 1 73.94 610 SER B CA 1
ATOM 13546 C C . SER B 1 610 ? -14.445 5.543 0.863 1 73.94 610 SER B C 1
ATOM 13548 O O . SER B 1 610 ? -14.938 4.789 0.018 1 73.94 610 SER B O 1
ATOM 13550 N N . ALA B 1 611 ? -14.867 5.621 2.125 1 78.88 611 ALA B N 1
ATOM 13551 C CA . ALA B 1 611 ? -15.945 4.746 2.584 1 78.88 611 ALA B CA 1
ATOM 13552 C C . ALA B 1 611 ? -17.281 5.145 1.968 1 78.88 611 ALA B C 1
ATOM 13554 O O . ALA B 1 611 ? -18.109 4.285 1.64 1 78.88 611 ALA B O 1
ATOM 13555 N N . THR B 1 612 ? -17.453 6.41 1.734 1 75.06 612 THR B N 1
ATOM 13556 C CA . THR B 1 612 ? -18.703 6.875 1.146 1 75.06 612 THR B CA 1
ATOM 13557 C C . THR B 1 612 ? -18.766 6.523 -0.337 1 75.06 612 THR B C 1
ATOM 13559 O O . THR B 1 612 ? -19.828 6.18 -0.854 1 75.06 612 THR B O 1
ATOM 13562 N N . VAL B 1 613 ? -17.656 6.688 -0.958 1 75.44 613 VAL B N 1
ATOM 13563 C CA . VAL B 1 613 ? -17.609 6.285 -2.359 1 75.44 613 VAL B CA 1
ATOM 13564 C C . VAL B 1 613 ? -17.859 4.785 -2.477 1 75.44 613 VAL B C 1
ATOM 13566 O O . VAL B 1 613 ? -18.578 4.34 -3.375 1 75.44 613 VAL B O 1
ATOM 13569 N N . PHE B 1 614 ? -17.328 4.133 -1.632 1 83.19 614 PHE B N 1
ATOM 13570 C CA . PHE B 1 614 ? -17.531 2.691 -1.584 1 83.19 614 PHE B CA 1
ATOM 13571 C C . PHE B 1 614 ? -19.016 2.373 -1.352 1 83.19 614 PHE B C 1
ATOM 13573 O O . PHE B 1 614 ? -19.562 1.474 -1.986 1 83.19 614 PHE B O 1
ATOM 13580 N N . TYR B 1 615 ? -19.609 3.045 -0.419 1 84.12 615 TYR B N 1
ATOM 13581 C CA . TYR B 1 615 ? -21.031 2.846 -0.121 1 84.12 615 TYR B CA 1
ATOM 13582 C C . TYR B 1 615 ? -21.891 3.117 -1.351 1 84.12 615 TYR B C 1
ATOM 13584 O O . TYR B 1 615 ? -22.812 2.357 -1.649 1 84.12 615 TYR B O 1
ATOM 13592 N N . GLN B 1 616 ? -21.578 4.141 -2.025 1 79.44 616 GLN B N 1
ATOM 13593 C CA . GLN B 1 616 ? -22.359 4.48 -3.213 1 79.44 616 GLN B CA 1
ATOM 13594 C C . GLN B 1 616 ? -22.188 3.43 -4.305 1 79.44 616 GLN B C 1
ATOM 13596 O O . GLN B 1 616 ? -23.125 3.094 -5.012 1 79.44 616 GLN B O 1
ATOM 13601 N N . ARG B 1 617 ? -21.078 2.91 -4.406 1 82.81 617 ARG B N 1
ATOM 13602 C CA . ARG B 1 617 ? -20.812 1.863 -5.387 1 82.81 617 ARG B CA 1
ATOM 13603 C C . ARG B 1 617 ? -21.531 0.572 -5.016 1 82.81 617 ARG B C 1
ATOM 13605 O O . ARG B 1 617 ? -22.062 -0.12 -5.887 1 82.81 617 ARG B O 1
ATOM 13612 N N . LEU B 1 618 ? -21.5 0.281 -3.764 1 87.5 618 LEU B N 1
ATOM 13613 C CA . LEU B 1 618 ? -22.188 -0.914 -3.297 1 87.5 618 LEU B CA 1
ATOM 13614 C C . LEU B 1 618 ? -23.703 -0.773 -3.477 1 87.5 618 LEU B C 1
ATOM 13616 O O . LEU B 1 618 ? -24.375 -1.726 -3.873 1 87.5 618 LEU B O 1
ATOM 13620 N N . LYS B 1 619 ? -24.141 0.387 -3.23 1 85.25 619 LYS B N 1
ATOM 13621 C CA . LYS B 1 619 ? -25.562 0.644 -3.412 1 85.25 619 LYS B CA 1
ATOM 13622 C C . LYS B 1 619 ? -25.969 0.52 -4.879 1 85.25 619 LYS B C 1
ATOM 13624 O O . LYS B 1 619 ? -27.016 -0.052 -5.199 1 85.25 619 LYS B O 1
ATOM 13629 N N . ALA B 1 620 ? -25.141 0.994 -5.688 1 85.38 620 ALA B N 1
ATOM 13630 C CA . ALA B 1 620 ? -25.391 0.878 -7.121 1 85.38 620 ALA B CA 1
ATOM 13631 C C . ALA B 1 620 ? -25.344 -0.578 -7.574 1 85.38 620 ALA B C 1
ATOM 13633 O O . ALA B 1 620 ? -26.156 -1.015 -8.391 1 85.38 620 ALA B O 1
ATOM 13634 N N . LEU B 1 621 ? -24.391 -1.332 -7.023 1 88.62 621 LEU B N 1
ATOM 13635 C CA . LEU B 1 621 ? -24.266 -2.746 -7.355 1 88.62 621 LEU B CA 1
ATOM 13636 C C . LEU B 1 621 ? -25.484 -3.527 -6.902 1 88.62 621 LEU B C 1
ATOM 13638 O O . LEU B 1 621 ? -26.016 -4.344 -7.656 1 88.62 621 LEU B O 1
ATOM 13642 N N . ILE B 1 622 ? -25.953 -3.246 -5.746 1 88.31 622 ILE B N 1
ATOM 13643 C CA . ILE B 1 622 ? -27.109 -3.959 -5.195 1 88.31 622 ILE B CA 1
ATOM 13644 C C . ILE B 1 622 ? -28.375 -3.576 -5.965 1 88.31 622 ILE B C 1
ATOM 13646 O O . ILE B 1 622 ? -29.203 -4.43 -6.262 1 88.31 622 ILE B O 1
ATOM 13650 N N . SER B 1 623 ? -28.406 -2.328 -6.352 1 86.12 623 SER B N 1
ATOM 13651 C CA . SER B 1 623 ? -29.578 -1.897 -7.105 1 86.12 623 SER B CA 1
ATOM 13652 C C . SER B 1 623 ? -29.609 -2.543 -8.484 1 86.12 623 SER B C 1
ATOM 13654 O O . SER B 1 623 ? -30.688 -2.912 -8.977 1 86.12 623 SER B O 1
ATOM 13656 N N . THR B 1 624 ? -28.516 -2.77 -9.062 1 84.75 624 THR B N 1
ATOM 13657 C CA . THR B 1 624 ? -28.438 -3.42 -10.367 1 84.75 624 THR B CA 1
ATOM 13658 C C . THR B 1 624 ? -28.703 -4.918 -10.242 1 84.75 624 THR B C 1
ATOM 13660 O O . THR B 1 624 ? -29.375 -5.504 -11.102 1 84.75 624 THR B O 1
ATOM 13663 N N . GLU B 1 625 ? -28.281 -5.43 -9.172 1 85.75 625 GLU B N 1
ATOM 13664 C CA . GLU B 1 625 ? -28.453 -6.863 -8.961 1 85.75 625 GLU B CA 1
ATOM 13665 C C . GLU B 1 625 ? -29.891 -7.191 -8.578 1 85.75 625 GLU B C 1
ATOM 13667 O O . GLU B 1 625 ? -30.406 -8.258 -8.922 1 85.75 625 GLU B O 1
ATOM 13672 N N . MET B 1 626 ? -30.609 -6.266 -8.016 1 80.94 626 MET B N 1
ATOM 13673 C CA . MET B 1 626 ? -31.969 -6.508 -7.566 1 80.94 626 MET B CA 1
ATOM 13674 C C . MET B 1 626 ? -32.969 -6.371 -8.719 1 80.94 626 MET B C 1
ATOM 13676 O O . MET B 1 626 ? -34.094 -6.805 -8.617 1 80.94 626 MET B O 1
ATOM 13680 N N . ARG B 1 627 ? -32.5 -5.969 -9.859 1 78.94 627 ARG B N 1
ATOM 13681 C CA . ARG B 1 627 ? -33.312 -5.863 -11.055 1 78.94 627 ARG B CA 1
ATOM 13682 C C . ARG B 1 627 ? -33.344 -7.172 -11.836 1 78.94 627 ARG B C 1
ATOM 13684 O O . ARG B 1 627 ? -34.219 -7.402 -12.664 1 78.94 627 ARG B O 1
ATOM 13691 N N . LYS B 1 628 ? -32.438 -8.039 -11.43 1 84.06 628 LYS B N 1
ATOM 13692 C CA . LYS B 1 628 ? -32.375 -9.344 -12.086 1 84.06 628 LYS B CA 1
ATOM 13693 C C . LYS B 1 628 ? -33.406 -10.289 -11.516 1 84.06 628 LYS B C 1
ATOM 13695 O O . LYS B 1 628 ? -34 -10.023 -10.453 1 84.06 628 LYS B O 1
ATOM 13700 N N . PRO B 1 629 ? -33.594 -11.398 -12.305 1 82.06 629 PRO B N 1
ATOM 13701 C CA . PRO B 1 629 ? -34.531 -12.391 -11.742 1 82.06 629 PRO B CA 1
ATOM 13702 C C . PRO B 1 629 ? -34.031 -12.977 -10.422 1 82.06 629 PRO B C 1
ATOM 13704 O O . PRO B 1 629 ? -32.812 -13.055 -10.195 1 82.06 629 PRO B O 1
ATOM 13707 N N . ARG B 1 630 ? -34.906 -13.336 -9.602 1 82.25 630 ARG B N 1
ATOM 13708 C CA . ARG B 1 630 ? -34.625 -13.758 -8.227 1 82.25 630 ARG B CA 1
ATOM 13709 C C . ARG B 1 630 ? -33.562 -14.852 -8.195 1 82.25 630 ARG B C 1
ATOM 13711 O O . ARG B 1 630 ? -32.688 -14.844 -7.336 1 82.25 630 ARG B O 1
ATOM 13718 N N . ALA B 1 631 ? -33.562 -15.75 -9.164 1 84.5 631 ALA B N 1
ATOM 13719 C CA . ALA B 1 631 ? -32.688 -16.906 -9.133 1 84.5 631 ALA B CA 1
ATOM 13720 C C . ALA B 1 631 ? -31.266 -16.516 -9.531 1 84.5 631 ALA B C 1
ATOM 13722 O O . ALA B 1 631 ? -30.297 -17.203 -9.188 1 84.5 631 ALA B O 1
ATOM 13723 N N . GLU B 1 632 ? -31.109 -15.391 -10.164 1 85.81 632 GLU B N 1
ATOM 13724 C CA . GLU B 1 632 ? -29.797 -14.977 -10.641 1 85.81 632 GLU B CA 1
ATOM 13725 C C . GLU B 1 632 ? -29.203 -13.906 -9.742 1 85.81 632 GLU B C 1
ATOM 13727 O O . GLU B 1 632 ? -28.047 -13.492 -9.938 1 85.81 632 GLU B O 1
ATOM 13732 N N . ARG B 1 633 ? -29.953 -13.555 -8.75 1 88.5 633 ARG B N 1
ATOM 13733 C CA . ARG B 1 633 ? -29.484 -12.469 -7.895 1 88.5 633 ARG B CA 1
ATOM 13734 C C . ARG B 1 633 ? -28.359 -12.922 -6.988 1 88.5 633 ARG B C 1
ATOM 13736 O O . ARG B 1 633 ? -28.25 -14.109 -6.664 1 88.5 633 ARG B O 1
ATOM 13743 N N . ILE B 1 634 ? -27.547 -11.953 -6.609 1 91.25 634 ILE B N 1
ATOM 13744 C CA . ILE B 1 634 ? -26.438 -12.219 -5.699 1 91.25 634 ILE B CA 1
ATOM 13745 C C . ILE B 1 634 ? -26.984 -12.531 -4.305 1 91.25 634 ILE B C 1
ATOM 13747 O O . ILE B 1 634 ? -27.953 -11.922 -3.865 1 91.25 634 ILE B O 1
ATOM 13751 N N . ARG B 1 635 ? -26.359 -13.469 -3.732 1 91.25 635 ARG B N 1
ATOM 13752 C CA . ARG B 1 635 ? -26.797 -13.883 -2.404 1 91.25 635 ARG B CA 1
ATOM 13753 C C . ARG B 1 635 ? -25.766 -13.5 -1.347 1 91.25 635 ARG B C 1
ATOM 13755 O O . ARG B 1 635 ? -26.109 -13.32 -0.177 1 91.25 635 ARG B O 1
ATOM 13762 N N . ILE B 1 636 ? -24.531 -13.461 -1.775 1 93.31 636 ILE B N 1
ATOM 13763 C CA . ILE B 1 636 ? -23.469 -13.18 -0.811 1 93.31 636 ILE B CA 1
ATOM 13764 C C . ILE B 1 636 ? -22.578 -12.07 -1.34 1 93.31 636 ILE B C 1
ATOM 13766 O O . ILE B 1 636 ? -22.188 -12.078 -2.512 1 93.31 636 ILE B O 1
ATOM 13770 N N . VAL B 1 637 ? -22.359 -11.086 -0.506 1 92.5 637 VAL B N 1
ATOM 13771 C CA . VAL B 1 637 ? -21.375 -10.047 -0.778 1 92.5 637 VAL B CA 1
ATOM 13772 C C . VAL B 1 637 ? -20.188 -10.203 0.169 1 92.5 637 VAL B C 1
ATOM 13774 O O . VAL B 1 637 ? -20.344 -10.156 1.391 1 92.5 637 VAL B O 1
ATOM 13777 N N . LEU B 1 638 ? -19.047 -10.453 -0.411 1 93.38 638 LEU B N 1
ATOM 13778 C CA . LEU B 1 638 ? -17.828 -10.664 0.368 1 93.38 638 LEU B CA 1
ATOM 13779 C C . LEU B 1 638 ? -16.922 -9.445 0.291 1 93.38 638 LEU B C 1
ATOM 13781 O O . LEU B 1 638 ? -16.547 -9.016 -0.801 1 93.38 638 LEU B O 1
ATOM 13785 N N . LEU B 1 639 ? -16.578 -8.898 1.455 1 90.62 639 LEU B N 1
ATOM 13786 C CA . LEU B 1 639 ? -15.641 -7.785 1.521 1 90.62 639 LEU B CA 1
ATOM 13787 C C . LEU B 1 639 ? -14.242 -8.273 1.856 1 90.62 639 LEU B C 1
ATOM 13789 O O . LEU B 1 639 ? -14.016 -8.844 2.928 1 90.62 639 LEU B O 1
ATOM 13793 N N . ASP B 1 640 ? -13.266 -8.055 0.922 1 91.62 640 ASP B N 1
ATOM 13794 C CA . ASP B 1 640 ? -11.875 -8.453 1.13 1 91.62 640 ASP B CA 1
ATOM 13795 C C . ASP B 1 640 ? -11.07 -7.309 1.744 1 91.62 640 ASP B C 1
ATOM 13797 O O . ASP B 1 640 ? -10.742 -6.332 1.063 1 91.62 640 ASP B O 1
ATOM 13801 N N . CYS B 1 641 ? -10.656 -7.48 2.994 1 87.12 641 CYS B N 1
ATOM 13802 C CA . CYS B 1 641 ? -9.938 -6.434 3.713 1 87.12 641 CYS B CA 1
ATOM 13803 C C . CYS B 1 641 ? -8.461 -6.777 3.838 1 87.12 641 CYS B C 1
ATOM 13805 O O . CYS B 1 641 ? -7.773 -6.27 4.727 1 87.12 641 CYS B O 1
ATOM 13807 N N . SER B 1 642 ? -7.93 -7.633 3.012 1 81.44 642 SER B N 1
ATOM 13808 C CA . SER B 1 642 ? -6.539 -8.062 3.109 1 81.44 642 SER B CA 1
ATOM 13809 C C . SER B 1 642 ? -5.586 -6.93 2.725 1 81.44 642 SER B C 1
ATOM 13811 O O . SER B 1 642 ? -4.457 -6.867 3.217 1 81.44 642 SER B O 1
ATOM 13813 N N . GLY B 1 643 ? -6.055 -6.086 1.885 1 75.25 643 GLY B N 1
ATOM 13814 C CA . GLY B 1 643 ? -5.207 -5 1.411 1 75.25 643 GLY B CA 1
ATOM 13815 C C . GLY B 1 643 ? -5.348 -3.732 2.232 1 75.25 643 GLY B C 1
ATOM 13816 O O . GLY B 1 643 ? -4.773 -2.697 1.885 1 75.25 643 GLY B O 1
ATOM 13817 N N . LEU B 1 644 ? -6.02 -3.799 3.369 1 77.81 644 LEU B N 1
ATOM 13818 C CA . LEU B 1 644 ? -6.281 -2.609 4.172 1 77.81 644 LEU B CA 1
ATOM 13819 C C . LEU B 1 644 ? -5.105 -2.312 5.102 1 77.81 644 LEU B C 1
ATOM 13821 O O . LEU B 1 644 ? -4.547 -3.223 5.715 1 77.81 644 LEU B O 1
ATOM 13825 N N . THR B 1 645 ? -4.648 -1.107 5.078 1 69.88 645 THR B N 1
ATOM 13826 C CA . THR B 1 645 ? -3.578 -0.678 5.973 1 69.88 645 THR B CA 1
ATOM 13827 C C . THR B 1 645 ? -4.152 -0.065 7.246 1 69.88 645 THR B C 1
ATOM 13829 O O . THR B 1 645 ? -3.508 -0.091 8.297 1 69.88 645 THR B O 1
ATOM 13832 N N . GLY B 1 646 ? -5.371 0.497 7.188 1 70.31 646 GLY B N 1
ATOM 13833 C CA . GLY B 1 646 ? -6.012 1.104 8.344 1 70.31 646 GLY B CA 1
ATOM 13834 C C . GLY B 1 646 ? -7.391 1.661 8.031 1 70.31 646 GLY B C 1
ATOM 13835 O O . GLY B 1 646 ? -7.75 1.832 6.863 1 70.31 646 GLY B O 1
ATOM 13836 N N . ILE B 1 647 ? -8.227 1.776 9.109 1 72.62 647 ILE B N 1
ATOM 13837 C CA . ILE B 1 647 ? -9.562 2.352 8.984 1 72.62 647 ILE B CA 1
ATOM 13838 C C . ILE B 1 647 ? -9.719 3.508 9.961 1 72.62 647 ILE B C 1
ATOM 13840 O O . ILE B 1 647 ? -9.453 3.357 11.156 1 72.62 647 ILE B O 1
ATOM 13844 N N . ASP B 1 648 ? -10.078 4.555 9.352 1 70.25 648 ASP B N 1
ATOM 13845 C CA . ASP B 1 648 ? -10.367 5.711 10.195 1 70.25 648 ASP B CA 1
ATOM 13846 C C . ASP B 1 648 ? -11.672 5.516 10.961 1 70.25 648 ASP B C 1
ATOM 13848 O O . ASP B 1 648 ? -12.633 4.945 10.438 1 70.25 648 ASP B O 1
ATOM 13852 N N . PRO B 1 649 ? -11.797 6 12.164 1 67.25 649 PRO B N 1
ATOM 13853 C CA . PRO B 1 649 ? -13.023 5.852 12.961 1 67.25 649 PRO B CA 1
ATOM 13854 C C . PRO B 1 649 ? -14.234 6.492 12.297 1 67.25 649 PRO B C 1
ATOM 13856 O O . PRO B 1 649 ? -15.375 6.074 12.539 1 67.25 649 PRO B O 1
ATOM 13859 N N . THR B 1 650 ? -14.07 7.453 11.453 1 67.81 650 THR B N 1
ATOM 13860 C CA . THR B 1 650 ? -15.195 8.102 10.781 1 67.81 650 THR B CA 1
ATOM 13861 C C . THR B 1 650 ? -15.797 7.172 9.727 1 67.81 650 THR B C 1
ATOM 13863 O O . THR B 1 650 ? -16.953 7.348 9.328 1 67.81 650 THR B O 1
ATOM 13866 N N . ALA B 1 651 ? -14.984 6.297 9.328 1 73.25 651 ALA B N 1
ATOM 13867 C CA . ALA B 1 651 ? -15.469 5.348 8.328 1 73.25 651 ALA B CA 1
ATOM 13868 C C . ALA B 1 651 ? -16.391 4.309 8.953 1 73.25 651 ALA B C 1
ATOM 13870 O O . ALA B 1 651 ? -17.156 3.639 8.25 1 73.25 651 ALA B O 1
ATOM 13871 N N . ARG B 1 652 ? -16.422 4.227 10.234 1 75.44 652 ARG B N 1
ATOM 13872 C CA . ARG B 1 652 ? -17.234 3.242 10.945 1 75.44 652 ARG B CA 1
ATOM 13873 C C . ARG B 1 652 ? -18.719 3.484 10.695 1 75.44 652 ARG B C 1
ATOM 13875 O O . ARG B 1 652 ? -19.484 2.535 10.5 1 75.44 652 ARG B O 1
ATOM 13882 N N . ASN B 1 653 ? -19.109 4.699 10.633 1 70 653 ASN B N 1
ATOM 13883 C CA . ASN B 1 653 ? -20.531 5.004 10.43 1 70 653 ASN B CA 1
ATOM 13884 C C . ASN B 1 653 ? -20.984 4.621 9.023 1 70 653 ASN B C 1
ATOM 13886 O O . ASN B 1 653 ? -22.109 4.152 8.844 1 70 653 ASN B O 1
ATOM 13890 N N . THR B 1 654 ? -20.094 4.832 8.195 1 77.62 654 THR B N 1
ATOM 13891 C CA . THR B 1 654 ? -20.438 4.465 6.832 1 77.62 654 THR B CA 1
ATOM 13892 C C . THR B 1 654 ? -20.5 2.945 6.676 1 77.62 654 THR B C 1
ATOM 13894 O O . THR B 1 654 ? -21.344 2.424 5.945 1 77.62 654 THR B O 1
ATOM 13897 N N . LEU B 1 655 ? -19.719 2.297 7.383 1 79.38 655 LEU B N 1
ATOM 13898 C CA . LEU B 1 655 ? -19.719 0.84 7.305 1 79.38 655 LEU B CA 1
ATOM 13899 C C . LEU B 1 655 ? -20.938 0.257 7.992 1 79.38 655 LEU B C 1
ATOM 13901 O O . LEU B 1 655 ? -21.438 -0.794 7.586 1 79.38 655 LEU B O 1
ATOM 13905 N N . THR B 1 656 ? -21.422 0.952 8.938 1 77.94 656 THR B N 1
ATOM 13906 C CA . THR B 1 656 ? -22.672 0.536 9.555 1 77.94 656 THR B CA 1
ATOM 13907 C C . THR B 1 656 ? -23.844 0.735 8.594 1 77.94 656 THR B C 1
ATOM 13909 O O . THR B 1 656 ? -24.781 -0.053 8.594 1 77.94 656 THR B O 1
ATOM 13912 N N . LYS B 1 657 ? -23.688 1.726 7.781 1 78.38 657 LYS B N 1
ATOM 13913 C CA . LYS B 1 657 ? -24.688 1.945 6.73 1 78.38 657 LYS B CA 1
ATOM 13914 C C . LYS B 1 657 ? -24.672 0.807 5.715 1 78.38 657 LYS B C 1
ATOM 13916 O O . LYS B 1 657 ? -25.703 0.431 5.18 1 78.38 657 LYS B O 1
ATOM 13921 N N . VAL B 1 658 ? -23.562 0.332 5.512 1 82.44 658 VAL B N 1
ATOM 13922 C CA . VAL B 1 658 ? -23.422 -0.792 4.594 1 82.44 658 VAL B CA 1
ATOM 13923 C C . VAL B 1 658 ? -24.125 -2.02 5.164 1 82.44 658 VAL B C 1
ATOM 13925 O O . VAL B 1 658 ? -24.828 -2.732 4.445 1 82.44 658 VAL B O 1
ATOM 13928 N N . HIS B 1 659 ? -24 -2.221 6.422 1 82.19 659 HIS B N 1
ATOM 13929 C CA . HIS B 1 659 ? -24.672 -3.34 7.078 1 82.19 659 HIS B CA 1
ATOM 13930 C C . HIS B 1 659 ? -26.188 -3.201 7.004 1 82.19 659 HIS B C 1
ATOM 13932 O O . HIS B 1 659 ? -26.891 -4.184 6.773 1 82.19 659 HIS B O 1
ATOM 13938 N N . ARG B 1 660 ? -26.625 -2.051 7.133 1 77.75 660 ARG B N 1
ATOM 13939 C CA . ARG B 1 660 ? -28.062 -1.806 7.078 1 77.75 660 ARG B CA 1
ATOM 13940 C C . ARG B 1 660 ? -28.594 -2.008 5.668 1 77.75 660 ARG B C 1
ATOM 13942 O O . ARG B 1 660 ? -29.688 -2.551 5.484 1 77.75 660 ARG B O 1
ATOM 13949 N N . LEU B 1 661 ? -27.859 -1.584 4.738 1 82.75 661 LEU B N 1
ATOM 13950 C CA . LEU B 1 661 ? -28.25 -1.74 3.34 1 82.75 661 LEU B CA 1
ATOM 13951 C C . LEU B 1 661 ? -28.406 -3.215 2.98 1 82.75 661 LEU B C 1
ATOM 13953 O O . LEU B 1 661 ? -29.375 -3.598 2.312 1 82.75 661 LEU B O 1
ATOM 13957 N N . VAL B 1 662 ? -27.484 -4.012 3.455 1 84.19 662 VAL B N 1
ATOM 13958 C CA . VAL B 1 662 ? -27.5 -5.438 3.135 1 84.19 662 VAL B CA 1
ATOM 13959 C C . VAL B 1 662 ? -28.594 -6.137 3.93 1 84.19 662 VAL B C 1
ATOM 13961 O O . VAL B 1 662 ? -29.266 -7.039 3.416 1 84.19 662 VAL B O 1
ATOM 13964 N N . LYS B 1 663 ? -28.828 -5.648 5.137 1 78.38 663 LYS B N 1
ATOM 13965 C CA . LYS B 1 663 ? -29.844 -6.266 5.984 1 78.38 663 LYS B CA 1
ATOM 13966 C C . LYS B 1 663 ? -31.234 -5.969 5.469 1 78.38 663 LYS B C 1
ATOM 13968 O O . LYS B 1 663 ? -32.156 -6.777 5.645 1 78.38 663 LYS B O 1
ATOM 13973 N N . GLU B 1 664 ? -31.328 -4.848 4.863 1 77.06 664 GLU B N 1
ATOM 13974 C CA . GLU B 1 664 ? -32.625 -4.48 4.309 1 77.06 664 GLU B CA 1
ATOM 13975 C C . GLU B 1 664 ? -33.031 -5.418 3.176 1 77.06 664 GLU B C 1
ATOM 13977 O O . GLU B 1 664 ? -34.219 -5.664 2.959 1 77.06 664 GLU B O 1
ATOM 13982 N N . GLU B 1 665 ? -31.984 -5.934 2.553 1 76.62 665 GLU B N 1
ATOM 13983 C CA . GLU B 1 665 ? -32.25 -6.906 1.502 1 76.62 665 GLU B CA 1
ATOM 13984 C C . GLU B 1 665 ? -32.219 -8.336 2.045 1 76.62 665 GLU B C 1
ATOM 13986 O O . GLU B 1 665 ? -31.156 -8.797 2.49 1 76.62 665 GLU B O 1
ATOM 13991 N N . SER B 1 666 ? -33.25 -8.875 2.508 1 65.88 666 SER B N 1
ATOM 13992 C CA . SER B 1 666 ? -33.406 -10.117 3.254 1 65.88 666 SER B CA 1
ATOM 13993 C C . SER B 1 666 ? -32.594 -11.242 2.625 1 65.88 666 SER B C 1
ATOM 13995 O O . SER B 1 666 ? -32.125 -12.156 3.322 1 65.88 666 SER B O 1
ATOM 13997 N N . ARG B 1 667 ? -32.281 -11.227 1.414 1 76.31 667 ARG B N 1
ATOM 13998 C CA . ARG B 1 667 ? -31.641 -12.406 0.823 1 76.31 667 ARG B CA 1
ATOM 13999 C C . ARG B 1 667 ? -30.156 -12.188 0.625 1 76.31 667 ARG B C 1
ATOM 14001 O O . ARG B 1 667 ? -29.469 -13.047 0.074 1 76.31 667 ARG B O 1
ATOM 14008 N N . LEU B 1 668 ? -29.641 -11.102 1.163 1 87.81 668 LEU B N 1
ATOM 14009 C CA . LEU B 1 668 ? -28.234 -10.812 0.963 1 87.81 668 LEU B CA 1
ATOM 14010 C C . LEU B 1 668 ? -27.469 -10.945 2.273 1 87.81 668 LEU B C 1
ATOM 14012 O O . LEU B 1 668 ? -27.938 -10.523 3.326 1 87.81 668 LEU B O 1
ATOM 14016 N N . GLU B 1 669 ? -26.406 -11.727 2.223 1 90 669 GLU B N 1
ATOM 14017 C CA . GLU B 1 669 ? -25.516 -11.867 3.377 1 90 669 GLU B CA 1
ATOM 14018 C C . GLU B 1 669 ? -24.188 -11.18 3.135 1 90 669 GLU B C 1
ATOM 14020 O O . GLU B 1 669 ? -23.625 -11.258 2.035 1 90 669 GLU B O 1
ATOM 14025 N N . LEU B 1 670 ? -23.766 -10.484 4.195 1 90.69 670 LEU B N 1
ATOM 14026 C CA . LEU B 1 670 ? -22.469 -9.797 4.125 1 90.69 670 LEU B CA 1
ATOM 14027 C C . LEU B 1 670 ? -21.406 -10.555 4.902 1 90.69 670 LEU B C 1
ATOM 14029 O O . LEU B 1 670 ? -21.625 -10.945 6.051 1 90.69 670 LEU B O 1
ATOM 14033 N N . LEU B 1 671 ? -20.281 -10.836 4.227 1 91.56 671 LEU B N 1
ATOM 14034 C CA . LEU B 1 671 ? -19.156 -11.516 4.855 1 91.56 671 LEU B CA 1
ATOM 14035 C C . LEU B 1 671 ? -17.922 -10.641 4.844 1 91.56 671 LEU B C 1
ATOM 14037 O O . LEU B 1 671 ? -17.656 -9.93 3.869 1 91.56 671 LEU B O 1
ATOM 14041 N N . TRP B 1 672 ? -17.188 -10.672 5.973 1 89.38 672 TRP B N 1
ATOM 14042 C CA . TRP B 1 672 ? -15.922 -9.953 6.074 1 89.38 672 TRP B CA 1
ATOM 14043 C C . TRP B 1 672 ? -14.742 -10.93 6.031 1 89.38 672 TRP B C 1
ATOM 14045 O O . TRP B 1 672 ? -14.766 -11.969 6.695 1 89.38 672 TRP B O 1
ATOM 14055 N N . ALA B 1 673 ? -13.734 -10.586 5.141 1 91.19 673 ALA B N 1
ATOM 14056 C CA . ALA B 1 673 ? -12.562 -11.453 5.043 1 91.19 673 ALA B CA 1
ATOM 14057 C C . ALA B 1 673 ? -11.273 -10.648 5.199 1 91.19 673 ALA B C 1
ATOM 14059 O O . ALA B 1 673 ? -11.172 -9.523 4.699 1 91.19 673 ALA B O 1
ATOM 14060 N N . GLY B 1 674 ? -10.234 -11.18 5.898 1 85.56 674 GLY B N 1
ATOM 14061 C CA . GLY B 1 674 ? -8.891 -10.633 5.957 1 85.56 674 GLY B CA 1
ATOM 14062 C C . GLY B 1 674 ? -8.766 -9.453 6.898 1 85.56 674 GLY B C 1
ATOM 14063 O O . GLY B 1 674 ? -8.008 -8.508 6.633 1 85.56 674 GLY B O 1
ATOM 14064 N N . LEU B 1 675 ? -9.555 -9.312 7.957 1 79.25 675 LEU B N 1
ATOM 14065 C CA . LEU B 1 675 ? -9.477 -8.195 8.883 1 79.25 675 LEU B CA 1
ATOM 14066 C C . LEU B 1 675 ? -8.336 -8.383 9.875 1 79.25 675 LEU B C 1
ATOM 14068 O O . LEU B 1 675 ? -8.203 -9.461 10.477 1 79.25 675 LEU B O 1
ATOM 14072 N N . ASN B 1 676 ? -7.359 -7.41 9.781 1 73.5 676 ASN B N 1
ATOM 14073 C CA . ASN B 1 676 ? -6.289 -7.426 10.773 1 73.5 676 ASN B CA 1
ATOM 14074 C C . ASN B 1 676 ? -6.84 -7.328 12.195 1 73.5 676 ASN B C 1
ATOM 14076 O O . ASN B 1 676 ? -7.879 -6.707 12.422 1 73.5 676 ASN B O 1
ATOM 14080 N N . LEU B 1 677 ? -6.273 -8.008 13.078 1 63.78 677 LEU B N 1
ATOM 14081 C CA . LEU B 1 677 ? -6.75 -8.117 14.453 1 63.78 677 LEU B CA 1
ATOM 14082 C C . LEU B 1 677 ? -6.84 -6.75 15.117 1 63.78 677 LEU B C 1
ATOM 14084 O O . LEU B 1 677 ? -7.781 -6.477 15.859 1 63.78 677 LEU B O 1
ATOM 14088 N N . LYS B 1 678 ? -5.859 -5.93 14.789 1 67.19 678 LYS B N 1
ATOM 14089 C CA . LYS B 1 678 ? -5.848 -4.617 15.422 1 67.19 678 LYS B CA 1
ATOM 14090 C C . LYS B 1 678 ? -7.066 -3.797 15.008 1 67.19 678 LYS B C 1
ATOM 14092 O O . LYS B 1 678 ? -7.746 -3.211 15.859 1 67.19 678 LYS B O 1
ATOM 14097 N N . PHE B 1 679 ? -7.387 -3.949 13.828 1 70.31 679 PHE B N 1
ATOM 14098 C CA . PHE B 1 679 ? -8.516 -3.184 13.305 1 70.31 679 PHE B CA 1
ATOM 14099 C C . PHE B 1 679 ? -9.836 -3.803 13.742 1 70.31 679 PHE B C 1
ATOM 14101 O O . PHE B 1 679 ? -10.797 -3.086 14.031 1 70.31 679 PHE B O 1
ATOM 14108 N N . SER B 1 680 ? -9.805 -5.094 13.789 1 69.31 680 SER B N 1
ATOM 14109 C CA . SER B 1 680 ? -11.031 -5.805 14.117 1 69.31 680 SER B CA 1
ATOM 14110 C C . SER B 1 680 ? -11.492 -5.477 15.539 1 69.31 680 SER B C 1
ATOM 14112 O O . SER B 1 680 ? -12.688 -5.277 15.773 1 69.31 680 SER B O 1
ATOM 14114 N N . ASN B 1 681 ? -10.516 -5.273 16.359 1 70.06 681 ASN B N 1
ATOM 14115 C CA . ASN B 1 681 ? -10.883 -4.996 17.75 1 70.06 681 ASN B CA 1
ATOM 14116 C C . ASN B 1 681 ? -11.43 -3.58 17.906 1 70.06 681 ASN B C 1
ATOM 14118 O O . ASN B 1 681 ? -12.398 -3.363 18.641 1 70.06 681 ASN B O 1
ATOM 14122 N N . GLU B 1 682 ? -10.859 -2.715 17.203 1 69.25 682 GLU B N 1
ATOM 14123 C CA . GLU B 1 682 ? -11.32 -1.33 17.266 1 69.25 682 GLU B CA 1
ATOM 14124 C C . GLU B 1 682 ? -12.719 -1.186 16.672 1 69.25 682 GLU B C 1
ATOM 14126 O O . GLU B 1 682 ? -13.547 -0.435 17.203 1 69.25 682 GLU B O 1
ATOM 14131 N N . MET B 1 683 ? -13.031 -1.998 15.711 1 70.62 683 MET B N 1
ATOM 14132 C CA . MET B 1 683 ? -14.32 -1.894 15.031 1 70.62 683 MET B CA 1
ATOM 14133 C C . MET B 1 683 ? -15.398 -2.643 15.805 1 70.62 683 MET B C 1
ATOM 14135 O O . MET B 1 683 ? -16.562 -2.248 15.781 1 70.62 683 MET B O 1
ATOM 14139 N N . ARG B 1 684 ? -15.023 -3.674 16.422 1 69.81 684 ARG B N 1
ATOM 14140 C CA . ARG B 1 684 ? -15.977 -4.438 17.203 1 69.81 684 ARG B CA 1
ATOM 14141 C C . ARG B 1 684 ? -16.484 -3.619 18.391 1 69.81 684 ARG B C 1
ATOM 14143 O O . ARG B 1 684 ? -17.672 -3.693 18.734 1 69.81 684 ARG B O 1
ATOM 14150 N N . LYS B 1 685 ? -15.57 -2.805 18.906 1 66.81 685 LYS B N 1
ATOM 14151 C CA . LYS B 1 685 ? -15.961 -1.948 20.031 1 66.81 685 LYS B CA 1
ATOM 14152 C C . LYS B 1 685 ? -17 -0.925 19.594 1 66.81 685 LYS B C 1
ATOM 14154 O O . LYS B 1 685 ? -17.875 -0.547 20.375 1 66.81 685 LYS B O 1
ATOM 14159 N N . GLY B 1 686 ? -17 -0.676 18.266 1 62.47 686 GLY B N 1
ATOM 14160 C CA . GLY B 1 686 ? -17.938 0.3 17.75 1 62.47 686 GLY B CA 1
ATOM 14161 C C . GLY B 1 686 ? -19.25 -0.323 17.281 1 62.47 686 GLY B C 1
ATOM 14162 O O . GLY B 1 686 ? -20.156 0.383 16.828 1 62.47 686 GLY B O 1
ATOM 14163 N N . GLY B 1 687 ? -19.469 -1.671 17.375 1 63.97 687 GLY B N 1
ATOM 14164 C CA . GLY B 1 687 ? -20.703 -2.357 17.047 1 63.97 687 GLY B CA 1
ATOM 14165 C C . GLY B 1 687 ? -20.781 -2.793 15.594 1 63.97 687 GLY B C 1
ATOM 14166 O O . GLY B 1 687 ? -21.859 -3.178 15.117 1 63.97 687 GLY B O 1
ATOM 14167 N N . LEU B 1 688 ? -19.875 -2.609 14.773 1 68.06 688 LEU B N 1
ATOM 14168 C CA . LEU B 1 688 ? -19.969 -2.859 13.336 1 68.06 688 LEU B CA 1
ATOM 14169 C C . LEU B 1 688 ? -20.109 -4.352 13.055 1 68.06 688 LEU B C 1
ATOM 14171 O O . LEU B 1 688 ? -20.828 -4.742 12.133 1 68.06 688 LEU B O 1
ATOM 14175 N N . PHE B 1 689 ? -19.5 -5.309 13.789 1 68.75 689 PHE B N 1
ATOM 14176 C CA . PHE B 1 689 ? -19.422 -6.703 13.375 1 68.75 689 PHE B CA 1
ATOM 14177 C C . PHE B 1 689 ? -20.531 -7.523 14.039 1 68.75 689 PHE B C 1
ATOM 14179 O O . PHE B 1 689 ? -20.547 -8.75 13.93 1 68.75 689 PHE B O 1
ATOM 14186 N N . GLN B 1 690 ? -21.594 -6.762 14.445 1 65.06 690 GLN B N 1
ATOM 14187 C CA . GLN B 1 690 ? -22.625 -7.562 15.102 1 65.06 690 GLN B CA 1
ATOM 14188 C C . GLN B 1 690 ? -23.5 -8.289 14.078 1 65.06 690 GLN B C 1
ATOM 14190 O O . GLN B 1 690 ? -24.047 -7.66 13.172 1 65.06 690 GLN B O 1
ATOM 14195 N N . GLY B 1 691 ? -23.547 -9.617 13.992 1 66.06 691 GLY B N 1
ATOM 14196 C CA . GLY B 1 691 ? -24.391 -10.445 13.148 1 66.06 691 GLY B CA 1
ATOM 14197 C C . GLY B 1 691 ? -23.719 -10.867 11.859 1 66.06 691 GLY B C 1
ATOM 14198 O O . GLY B 1 691 ? -24.359 -11.445 10.984 1 66.06 691 GLY B O 1
ATOM 14199 N N . THR B 1 692 ? -22.422 -10.438 11.68 1 77.5 692 THR B N 1
ATOM 14200 C CA . THR B 1 692 ? -21.75 -10.797 10.438 1 77.5 692 THR B CA 1
ATOM 14201 C C . THR B 1 692 ? -20.625 -11.789 10.703 1 77.5 692 THR B C 1
ATOM 14203 O O . THR B 1 692 ? -20.125 -11.891 11.828 1 77.5 692 THR B O 1
ATOM 14206 N N . ARG B 1 693 ? -20.422 -12.594 9.75 1 84.75 693 ARG B N 1
ATOM 14207 C CA . ARG B 1 693 ? -19.359 -13.586 9.844 1 84.75 693 ARG B CA 1
ATOM 14208 C C . ARG B 1 693 ? -18.016 -12.992 9.406 1 84.75 693 ARG B C 1
ATOM 14210 O O . ARG B 1 693 ? -17.953 -12.227 8.445 1 84.75 693 ARG B O 1
ATOM 14217 N N . HIS B 1 694 ? -17.016 -13.297 10.234 1 85.81 694 HIS B N 1
ATOM 14218 C CA . HIS B 1 694 ? -15.664 -12.828 9.961 1 85.81 694 HIS B CA 1
ATOM 14219 C C . HIS B 1 694 ? -14.711 -14 9.711 1 85.81 694 HIS B C 1
ATOM 14221 O O . HIS B 1 694 ? -14.75 -15 10.43 1 85.81 694 HIS B O 1
ATOM 14227 N N . PHE B 1 695 ? -13.953 -13.852 8.594 1 88.75 695 PHE B N 1
ATOM 14228 C CA . PHE B 1 695 ? -12.977 -14.883 8.258 1 88.75 695 PHE B CA 1
ATOM 14229 C C . PHE B 1 695 ? -11.562 -14.312 8.258 1 88.75 695 PHE B C 1
ATOM 14231 O O . PHE B 1 695 ? -11.367 -13.125 7.988 1 88.75 695 PHE B O 1
ATOM 14238 N N . GLY B 1 696 ? -10.594 -15.062 8.594 1 83.38 696 GLY B N 1
ATOM 14239 C CA . GLY B 1 696 ? -9.211 -14.641 8.68 1 83.38 696 GLY B CA 1
ATOM 14240 C C . GLY B 1 696 ? -8.602 -14.297 7.332 1 83.38 696 GLY B C 1
ATOM 14241 O O . GLY B 1 696 ? -7.742 -13.422 7.238 1 83.38 696 GLY B O 1
ATOM 14242 N N . SER B 1 697 ? -8.945 -15.023 6.266 1 88.12 697 SER B N 1
ATOM 14243 C CA . SER B 1 697 ? -8.445 -14.781 4.914 1 88.12 697 SER B CA 1
ATOM 14244 C C . SER B 1 697 ? -9.57 -14.883 3.883 1 88.12 697 SER B C 1
ATOM 14246 O O . SER B 1 697 ? -10.641 -15.406 4.18 1 88.12 697 SER B O 1
ATOM 14248 N N . LEU B 1 698 ? -9.305 -14.289 2.727 1 90.44 698 LEU B N 1
ATOM 14249 C CA . LEU B 1 698 ? -10.266 -14.367 1.635 1 90.44 698 LEU B CA 1
ATOM 14250 C C . LEU B 1 698 ? -10.453 -15.812 1.176 1 90.44 698 LEU B C 1
ATOM 14252 O O . LEU B 1 698 ? -11.57 -16.219 0.837 1 90.44 698 LEU B O 1
ATOM 14256 N N . ASP B 1 699 ? -9.406 -16.562 1.192 1 90.25 699 ASP B N 1
ATOM 14257 C CA . ASP B 1 699 ? -9.469 -17.938 0.732 1 90.25 699 ASP B CA 1
ATOM 14258 C C . ASP B 1 699 ? -10.375 -18.781 1.638 1 90.25 699 ASP B C 1
ATOM 14260 O O . ASP B 1 699 ? -11.156 -19.609 1.156 1 90.25 699 ASP B O 1
ATOM 14264 N N . VAL B 1 700 ? -10.312 -18.625 2.9 1 91.06 700 VAL B N 1
ATOM 14265 C CA . VAL B 1 700 ? -11.141 -19.375 3.844 1 91.06 700 VAL B CA 1
ATOM 14266 C C . VAL B 1 700 ? -12.602 -18.953 3.686 1 91.06 700 VAL B C 1
ATOM 14268 O O . VAL B 1 700 ? -13.508 -19.781 3.771 1 91.06 700 VAL B O 1
ATOM 14271 N N . ALA B 1 701 ? -12.805 -17.688 3.457 1 93.75 701 ALA B N 1
ATOM 14272 C CA . ALA B 1 701 ? -14.172 -17.203 3.246 1 93.75 701 ALA B CA 1
ATOM 14273 C C . ALA B 1 701 ? -14.773 -17.797 1.977 1 93.75 701 ALA B C 1
ATOM 14275 O O . ALA B 1 701 ? -15.93 -18.219 1.97 1 93.75 701 ALA B O 1
ATOM 14276 N N . LEU B 1 702 ? -13.984 -17.844 0.934 1 94 702 LEU B N 1
ATOM 14277 C CA . LEU B 1 702 ? -14.461 -18.391 -0.331 1 94 702 LEU B CA 1
ATOM 14278 C C . LEU B 1 702 ? -14.742 -19.875 -0.202 1 94 702 LEU B C 1
ATOM 14280 O O . LEU B 1 702 ? -15.711 -20.391 -0.777 1 94 702 LEU B O 1
ATOM 14284 N N . LYS B 1 703 ? -13.875 -20.578 0.476 1 93.81 703 LYS B N 1
ATOM 14285 C CA . LYS B 1 703 ? -14.125 -21.984 0.707 1 93.81 703 LYS B CA 1
ATOM 14286 C C . LYS B 1 703 ? -15.438 -22.203 1.451 1 93.81 703 LYS B C 1
ATOM 14288 O O . LYS B 1 703 ? -16.203 -23.109 1.118 1 93.81 703 LYS B O 1
ATOM 14293 N N . TRP B 1 704 ? -15.688 -21.391 2.406 1 93.38 704 TRP B N 1
ATOM 14294 C CA . TRP B 1 704 ? -16.938 -21.5 3.148 1 93.38 704 TRP B CA 1
ATOM 14295 C C . TRP B 1 704 ? -18.141 -21.234 2.238 1 93.38 704 TRP B C 1
ATOM 14297 O O . TRP B 1 704 ? -19.156 -21.938 2.324 1 93.38 704 TRP B O 1
ATOM 14307 N N . VAL B 1 705 ? -18.062 -20.25 1.439 1 94.94 705 VAL B N 1
ATOM 14308 C CA . VAL B 1 705 ? -19.141 -19.922 0.502 1 94.94 705 VAL B CA 1
ATOM 14309 C C . VAL B 1 705 ? -19.391 -21.109 -0.425 1 94.94 705 VAL B C 1
ATOM 14311 O O . VAL B 1 705 ? -20.531 -21.484 -0.673 1 94.94 705 VAL B O 1
ATOM 14314 N N . GLU B 1 706 ? -18.297 -21.656 -0.954 1 94.38 706 GLU B N 1
ATOM 14315 C CA . GLU B 1 706 ? -18.422 -22.812 -1.844 1 94.38 706 GLU B CA 1
ATOM 14316 C C . GLU B 1 706 ? -19.062 -24 -1.131 1 94.38 706 GLU B C 1
ATOM 14318 O O . GLU B 1 706 ? -19.953 -24.656 -1.689 1 94.38 706 GLU B O 1
ATOM 14323 N N . ASP B 1 707 ? -18.656 -24.266 0.097 1 91.81 707 ASP B N 1
ATOM 14324 C CA . ASP B 1 707 ? -19.234 -25.359 0.867 1 91.81 707 ASP B CA 1
ATOM 14325 C C . ASP B 1 707 ? -20.719 -25.109 1.149 1 91.81 707 ASP B C 1
ATOM 14327 O O . ASP B 1 707 ? -21.516 -26.047 1.095 1 91.81 707 ASP B O 1
ATOM 14331 N N . GLU B 1 708 ? -21.016 -23.891 1.418 1 92.31 708 GLU B N 1
ATOM 14332 C CA . GLU B 1 708 ? -22.406 -23.547 1.691 1 92.31 708 GLU B CA 1
ATOM 14333 C C . GLU B 1 708 ? -23.281 -23.688 0.442 1 92.31 708 GLU B C 1
ATOM 14335 O O . GLU B 1 708 ? -24.422 -24.141 0.521 1 92.31 708 GLU B O 1
ATOM 14340 N N . PHE B 1 709 ? -22.797 -23.344 -0.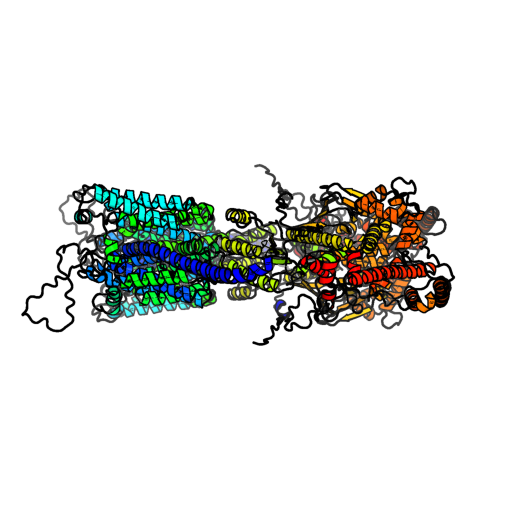645 1 92.88 709 PHE B N 1
ATOM 14341 C CA . PHE B 1 709 ? -23.531 -23.469 -1.897 1 92.88 709 PHE B CA 1
ATOM 14342 C C . PHE B 1 709 ? -23.719 -24.938 -2.262 1 92.88 709 PHE B C 1
ATOM 14344 O O . PHE B 1 709 ? -24.781 -25.328 -2.75 1 92.88 709 PHE B O 1
ATOM 14351 N N . LEU B 1 710 ? -22.672 -25.719 -2.021 1 89.88 710 LEU B N 1
ATOM 14352 C CA . LEU B 1 710 ? -22.797 -27.141 -2.303 1 89.88 710 LEU B CA 1
ATOM 14353 C C . LEU B 1 710 ? -23.828 -27.797 -1.389 1 89.88 710 LEU B C 1
ATOM 14355 O O . LEU B 1 710 ? -24.609 -28.641 -1.828 1 89.88 710 LEU B O 1
ATOM 14359 N N . ARG B 1 711 ? -23.844 -27.391 -0.153 1 87.25 711 ARG B N 1
ATOM 14360 C CA . ARG B 1 711 ? -24.844 -27.906 0.771 1 87.25 711 ARG B CA 1
ATOM 14361 C C . ARG B 1 711 ? -26.25 -27.5 0.34 1 87.25 711 ARG B C 1
ATOM 14363 O O . ARG B 1 711 ? -27.188 -28.297 0.385 1 87.25 711 ARG B O 1
ATOM 14370 N N . HIS B 1 712 ? -26.312 -26.281 -0.14 1 89.19 712 HIS B N 1
ATOM 14371 C CA . HIS B 1 712 ? -27.594 -25.766 -0.598 1 89.19 712 HIS B CA 1
ATOM 14372 C C . HIS B 1 712 ? -28.062 -26.484 -1.858 1 89.19 712 HIS B C 1
ATOM 14374 O O . HIS B 1 712 ? -29.234 -26.844 -1.977 1 89.19 712 HIS B O 1
ATOM 14380 N N . ALA B 1 713 ? -27.219 -26.672 -2.775 1 86.75 713 ALA B N 1
ATOM 14381 C CA . ALA B 1 713 ? -27.547 -27.391 -4.004 1 86.75 713 ALA B CA 1
ATOM 14382 C C . ALA B 1 713 ? -27.969 -28.828 -3.711 1 86.75 713 ALA B C 1
ATOM 14384 O O . ALA B 1 713 ? -28.875 -29.359 -4.355 1 86.75 713 ALA B O 1
ATOM 14385 N N . ALA B 1 714 ? -27.297 -29.453 -2.734 1 81.75 714 ALA B N 1
ATOM 14386 C CA . ALA B 1 714 ? -27.641 -30.812 -2.34 1 81.75 714 ALA B CA 1
ATOM 14387 C C . ALA B 1 714 ? -29.047 -30.875 -1.742 1 81.75 714 ALA B C 1
ATOM 14389 O O . ALA B 1 714 ? -29.797 -31.812 -1.997 1 81.75 714 ALA B O 1
ATOM 14390 N N . ALA B 1 715 ? -29.391 -29.891 -0.998 1 82.94 715 ALA B N 1
ATOM 14391 C CA . ALA B 1 715 ? -30.719 -29.828 -0.398 1 82.94 715 ALA B CA 1
ATOM 14392 C C . ALA B 1 715 ? -31.797 -29.656 -1.467 1 82.94 715 ALA B C 1
ATOM 14394 O O . ALA B 1 715 ? -32.875 -30.25 -1.385 1 82.94 715 ALA B O 1
ATOM 14395 N N . LEU B 1 716 ? -31.547 -28.922 -2.467 1 84.06 716 LEU B N 1
ATOM 14396 C CA . LEU B 1 716 ? -32.5 -28.703 -3.555 1 84.06 716 LEU B CA 1
ATOM 14397 C C . LEU B 1 716 ? -32.656 -29.969 -4.387 1 84.06 716 LEU B C 1
ATOM 14399 O O . LEU B 1 716 ? -33.781 -30.281 -4.836 1 84.06 716 LEU B O 1
ATOM 14403 N N . THR B 1 717 ? -31.578 -30.625 -4.617 1 79.44 717 THR B N 1
ATOM 14404 C CA . THR B 1 717 ? -31.656 -31.891 -5.344 1 79.44 717 THR B CA 1
ATOM 14405 C C . THR B 1 717 ? -32.469 -32.906 -4.574 1 79.44 717 THR B C 1
ATOM 14407 O O . THR B 1 717 ? -33.219 -33.688 -5.176 1 79.44 717 THR B O 1
ATOM 14410 N N . GLY B 1 718 ? -32.312 -32.875 -3.309 1 76.25 718 GLY B N 1
ATOM 14411 C CA . GLY B 1 718 ? -33.125 -33.781 -2.486 1 76.25 718 GLY B CA 1
ATOM 14412 C C . GLY B 1 718 ? -34.625 -33.531 -2.637 1 76.25 718 GLY B C 1
ATOM 14413 O O . GLY B 1 718 ? -35.406 -34.469 -2.662 1 76.25 718 GLY B O 1
ATOM 14414 N N . ILE B 1 719 ? -34.969 -32.344 -2.902 1 81.19 719 ILE B N 1
ATOM 14415 C CA . ILE B 1 719 ? -36.375 -31.984 -3.084 1 81.19 719 ILE B CA 1
ATOM 14416 C C . ILE B 1 719 ? -36.875 -32.469 -4.445 1 81.19 719 ILE B C 1
ATOM 14418 O O . ILE B 1 719 ? -37.969 -33 -4.566 1 81.19 719 ILE B O 1
ATOM 14422 N N . LEU B 1 720 ? -36.062 -32.344 -5.402 1 79.69 720 LEU B N 1
ATOM 14423 C CA . LEU B 1 720 ? -36.438 -32.75 -6.758 1 79.69 720 LEU B CA 1
ATOM 14424 C C . LEU B 1 720 ? -36.594 -34.25 -6.844 1 79.69 720 LEU B C 1
ATOM 14426 O O . LEU B 1 720 ? -37.469 -34.75 -7.574 1 79.69 720 LEU B O 1
ATOM 14430 N N . LEU B 1 721 ? -35.812 -35 -6.113 1 76.88 721 LEU B N 1
ATOM 14431 C CA . LEU B 1 721 ? -35.844 -36.469 -6.148 1 76.88 721 LEU B CA 1
ATOM 14432 C C . LEU B 1 721 ? -37.156 -37 -5.543 1 76.88 721 LEU B C 1
ATOM 14434 O O . LEU B 1 721 ? -37.562 -38.125 -5.84 1 76.88 721 LEU B O 1
ATOM 14438 N N . GLY B 1 722 ? -37.781 -36.188 -4.766 1 73.38 722 GLY B N 1
ATOM 14439 C CA . GLY B 1 722 ? -39.031 -36.562 -4.164 1 73.38 722 GLY B CA 1
ATOM 14440 C C . GLY B 1 722 ? -40.219 -36.438 -5.105 1 73.38 722 GLY B C 1
ATOM 14441 O O . GLY B 1 722 ? -41.344 -36.875 -4.793 1 73.38 722 GLY B O 1
ATOM 14442 N N . ALA B 1 723 ? -39.969 -35.938 -6.367 1 75.88 723 ALA B N 1
ATOM 14443 C CA . ALA B 1 723 ? -41.062 -35.688 -7.312 1 75.88 723 ALA B CA 1
ATOM 14444 C C . ALA B 1 723 ? -41.562 -36.969 -7.926 1 75.88 723 ALA B C 1
ATOM 14446 O O . ALA B 1 723 ? -42.75 -37.094 -8.195 1 75.88 723 ALA B O 1
ATOM 14447 N N . HIS B 1 724 ? -40.688 -37.938 -8.328 1 75.81 724 HIS B N 1
ATOM 14448 C CA . HIS B 1 724 ? -41.031 -39.188 -8.961 1 75.81 724 HIS B CA 1
ATOM 14449 C C . HIS B 1 724 ? -40.156 -40.312 -8.477 1 75.81 724 HIS B C 1
ATOM 14451 O O . HIS B 1 724 ? -38.938 -40.125 -8.312 1 75.81 724 HIS B O 1
ATOM 14457 N N . PRO B 1 725 ? -40.688 -41.406 -8.219 1 73.88 725 PRO B N 1
ATOM 14458 C CA . PRO B 1 725 ? -39.906 -42.531 -7.734 1 73.88 725 PRO B CA 1
ATOM 14459 C C . PRO B 1 725 ? -38.844 -42.969 -8.734 1 73.88 725 PRO B C 1
ATOM 14461 O O . PRO B 1 725 ? -37.75 -43.438 -8.336 1 73.88 725 PRO B O 1
ATOM 14464 N N . THR B 1 726 ? -39.125 -42.812 -10.008 1 73.12 726 THR B N 1
ATOM 14465 C CA . THR B 1 726 ? -38.156 -43.188 -11.023 1 73.12 726 THR B CA 1
ATOM 14466 C C . THR B 1 726 ? -36.875 -42.312 -10.914 1 73.12 726 THR B C 1
ATOM 14468 O O . THR B 1 726 ? -35.781 -42.812 -11.141 1 73.12 726 THR B O 1
ATOM 14471 N N . LEU B 1 727 ? -37.094 -41.125 -10.531 1 74.31 727 LEU B N 1
ATOM 14472 C CA . LEU B 1 727 ? -35.969 -40.219 -10.383 1 74.31 727 LEU B CA 1
ATOM 14473 C C . LEU B 1 727 ? -35.062 -40.688 -9.227 1 74.31 727 LEU B C 1
ATOM 14475 O O . LEU B 1 727 ? -33.844 -40.656 -9.344 1 74.31 727 LEU B O 1
ATOM 14479 N N . LYS B 1 728 ? -35.625 -41.094 -8.234 1 72.06 728 LYS B N 1
ATOM 14480 C CA . LYS B 1 728 ? -34.875 -41.594 -7.074 1 72.06 728 LYS B CA 1
ATOM 14481 C C . LYS B 1 728 ? -34.094 -42.844 -7.398 1 72.06 728 LYS B C 1
ATOM 14483 O O . LYS B 1 728 ? -32.938 -43 -6.98 1 72.06 728 LYS B O 1
ATOM 14488 N N . THR B 1 729 ? -34.688 -43.688 -8.188 1 67.12 729 THR B N 1
ATOM 14489 C CA . THR B 1 729 ? -34.062 -44.938 -8.547 1 67.12 729 THR B CA 1
ATOM 14490 C C . THR B 1 729 ? -32.844 -44.688 -9.438 1 67.12 729 THR B C 1
ATOM 14492 O O . THR B 1 729 ? -31.781 -45.312 -9.242 1 67.12 729 THR B O 1
ATOM 14495 N N . ILE B 1 730 ? -33 -43.844 -10.344 1 68.69 730 ILE B N 1
ATOM 14496 C CA . ILE B 1 730 ? -31.906 -43.531 -11.242 1 68.69 730 ILE B CA 1
ATOM 14497 C C . ILE B 1 730 ? -30.766 -42.875 -10.453 1 68.69 730 ILE B C 1
ATOM 14499 O O . ILE B 1 730 ? -29.594 -43.219 -10.664 1 68.69 730 ILE B O 1
ATOM 14503 N N . HIS B 1 731 ? -31.125 -42.031 -9.562 1 72.12 731 HIS B N 1
ATOM 14504 C CA . HIS B 1 731 ? -30.109 -41.375 -8.742 1 72.12 731 HIS B CA 1
ATOM 14505 C C . HIS B 1 731 ? -29.391 -42.344 -7.848 1 72.12 731 HIS B C 1
ATOM 14507 O O . HIS B 1 731 ? -28.156 -42.312 -7.727 1 72.12 731 HIS B O 1
ATOM 14513 N N . HIS B 1 732 ? -30.062 -43.25 -7.32 1 64.56 732 HIS B N 1
ATOM 14514 C CA . HIS B 1 732 ? -29.469 -44.281 -6.441 1 64.56 732 HIS B CA 1
ATOM 14515 C C . HIS B 1 732 ? -28.531 -45.188 -7.211 1 64.56 732 HIS B C 1
ATOM 14517 O O . HIS B 1 732 ? -27.438 -45.5 -6.734 1 64.56 732 HIS B O 1
ATOM 14523 N N . ARG B 1 733 ? -28.938 -45.5 -8.328 1 61.25 733 ARG B N 1
ATOM 14524 C CA . ARG B 1 733 ? -28.109 -46.344 -9.156 1 61.25 733 ARG B CA 1
ATOM 14525 C C . ARG B 1 733 ? -26.828 -45.656 -9.586 1 61.25 733 ARG B C 1
ATOM 14527 O O . ARG B 1 733 ? -25.75 -46.25 -9.578 1 61.25 733 ARG B O 1
ATOM 14534 N N . SER B 1 734 ? -27 -44.438 -9.938 1 66.31 734 SER B N 1
ATOM 14535 C CA . SER B 1 734 ? -25.844 -43.656 -10.336 1 66.31 734 SER B CA 1
ATOM 14536 C C . SER B 1 734 ? -24.891 -43.438 -9.156 1 66.31 734 SER B C 1
ATOM 14538 O O . SER B 1 734 ? -23.672 -43.438 -9.32 1 66.31 734 SER B O 1
ATOM 14540 N N . THR B 1 735 ? -25.406 -43.25 -8.055 1 67.31 735 THR B N 1
ATOM 14541 C CA . THR B 1 735 ? -24.594 -43.062 -6.855 1 67.31 735 THR B CA 1
ATOM 14542 C C . THR B 1 735 ? -23.812 -44.344 -6.527 1 67.31 735 THR B C 1
ATOM 14544 O O . THR B 1 735 ? -22.641 -44.281 -6.156 1 67.31 735 THR B O 1
ATOM 14547 N N . LEU B 1 736 ? -24.484 -45.438 -6.73 1 62.72 736 LEU B N 1
ATOM 14548 C CA . LEU B 1 736 ? -23.812 -46.719 -6.473 1 62.72 736 LEU B CA 1
ATOM 14549 C C . LEU B 1 736 ? -22.703 -46.969 -7.488 1 62.72 736 LEU B C 1
ATOM 14551 O O . LEU B 1 736 ? -21.641 -47.469 -7.137 1 62.72 736 LEU B O 1
ATOM 14555 N N . ALA B 1 737 ? -23 -46.531 -8.703 1 61.28 737 ALA B N 1
ATOM 14556 C CA . ALA B 1 737 ? -21.984 -46.688 -9.742 1 61.28 737 ALA B CA 1
ATOM 14557 C C . ALA B 1 737 ? -20.766 -45.812 -9.469 1 61.28 737 ALA B C 1
ATOM 14559 O O . ALA B 1 737 ? -19.625 -46.219 -9.734 1 61.28 737 ALA B O 1
ATOM 14560 N N . SER B 1 738 ? -21 -44.688 -8.969 1 63.47 738 SER B N 1
ATOM 14561 C CA . SER B 1 738 ? -19.922 -43.75 -8.703 1 63.47 738 SER B CA 1
ATOM 14562 C C . SER B 1 738 ? -19.016 -44.25 -7.57 1 63.47 738 SER B C 1
ATOM 14564 O O . SER B 1 738 ? -17.875 -43.781 -7.43 1 63.47 738 SER B O 1
ATOM 14566 N N . ALA B 1 739 ? -19.484 -45.188 -6.797 1 62.06 739 ALA B N 1
ATOM 14567 C CA . ALA B 1 739 ? -18.703 -45.719 -5.699 1 62.06 739 ALA B CA 1
ATOM 14568 C C . ALA B 1 739 ? -17.5 -46.5 -6.219 1 62.06 739 ALA B C 1
ATOM 14570 O O . ALA B 1 739 ? -16.516 -46.688 -5.496 1 62.06 739 ALA B O 1
ATOM 14571 N N . PHE B 1 740 ? -17.578 -46.844 -7.477 1 61.88 740 PHE B N 1
ATOM 14572 C CA . PHE B 1 740 ? -16.5 -47.656 -8.023 1 61.88 740 PHE B CA 1
ATOM 14573 C C . PHE B 1 740 ? -15.57 -46.844 -8.891 1 61.88 740 PHE B C 1
ATOM 14575 O O . PHE B 1 740 ? -14.758 -47.375 -9.641 1 61.88 740 PHE B O 1
ATOM 14582 N N . SER B 1 741 ? -15.773 -45.625 -8.828 1 69.94 741 SER B N 1
ATOM 14583 C CA . SER B 1 741 ? -14.891 -44.688 -9.523 1 69.94 741 SER B CA 1
ATOM 14584 C C . SER B 1 741 ? -14.555 -43.5 -8.648 1 69.94 741 SER B C 1
ATOM 14586 O O . SER B 1 741 ? -15.25 -43.219 -7.68 1 69.94 741 SER B O 1
ATOM 14588 N N . ILE B 1 742 ? -13.445 -43 -8.891 1 76.56 742 ILE B N 1
ATOM 14589 C CA . ILE B 1 742 ? -13.047 -41.812 -8.18 1 76.56 742 ILE B CA 1
ATOM 14590 C C . ILE B 1 742 ? -12.906 -40.656 -9.164 1 76.56 742 ILE B C 1
ATOM 14592 O O . ILE B 1 742 ? -12.344 -40.812 -10.242 1 76.56 742 ILE B O 1
ATOM 14596 N N . ALA B 1 743 ? -13.602 -39.625 -8.812 1 76.19 743 ALA B N 1
ATOM 14597 C CA . ALA B 1 743 ? -13.508 -38.438 -9.648 1 76.19 743 ALA B CA 1
ATOM 14598 C C . ALA B 1 743 ? -12.227 -37.656 -9.352 1 76.19 743 ALA B C 1
ATOM 14600 O O . ALA B 1 743 ? -11.82 -37.531 -8.195 1 76.19 743 ALA B O 1
ATOM 14601 N N . THR B 1 744 ? -11.5 -37.375 -10.305 1 80.31 744 THR B N 1
ATOM 14602 C CA . THR B 1 744 ? -10.297 -36.562 -10.195 1 80.31 744 THR B CA 1
ATOM 14603 C C . THR B 1 744 ? -10.469 -35.219 -10.93 1 80.31 744 THR B C 1
ATOM 14605 O O . THR B 1 744 ? -11.586 -34.875 -11.305 1 80.31 744 THR B O 1
ATOM 14608 N N . THR B 1 745 ? -9.477 -34.438 -10.977 1 76.56 745 THR B N 1
ATOM 14609 C CA . THR B 1 745 ? -9.508 -33.188 -11.695 1 76.56 745 THR B CA 1
ATOM 14610 C C . THR B 1 745 ? -9.531 -33.406 -13.203 1 76.56 745 THR B C 1
ATOM 14612 O O . THR B 1 745 ? -10.078 -32.594 -13.953 1 76.56 745 THR B O 1
ATOM 14615 N N . SER B 1 746 ? -8.867 -34.281 -13.781 1 68.19 746 SER B N 1
ATOM 14616 C CA . SER B 1 746 ? -8.898 -34.75 -15.172 1 68.19 746 SER B CA 1
ATOM 14617 C C . SER B 1 746 ? -8.297 -36.156 -15.305 1 68.19 746 SER B C 1
ATOM 14619 O O . SER B 1 746 ? -7.191 -36.406 -14.82 1 68.19 746 SER B O 1
ATOM 14621 N N . PRO B 1 747 ? -8.891 -37.094 -15.859 1 61.78 747 PRO B N 1
ATOM 14622 C CA . PRO B 1 747 ? -10.234 -37.25 -16.422 1 61.78 747 PRO B CA 1
ATOM 14623 C C . PRO B 1 747 ? -11.336 -37.156 -15.367 1 61.78 747 PRO B C 1
ATOM 14625 O O . PRO B 1 747 ? -11.039 -37.062 -14.172 1 61.78 747 PRO B O 1
ATOM 14628 N N . ASP B 1 748 ? -12.57 -37.344 -15.836 1 63.62 748 ASP B N 1
ATOM 14629 C CA . ASP B 1 748 ? -13.711 -37.156 -14.945 1 63.62 748 ASP B CA 1
ATOM 14630 C C . ASP B 1 748 ? -13.789 -38.281 -13.914 1 63.62 748 ASP B C 1
ATOM 14632 O O . ASP B 1 748 ? -14.062 -38.031 -12.734 1 63.62 748 ASP B O 1
ATOM 14636 N N . ARG B 1 749 ? -13.359 -39.531 -14.336 1 70.06 749 ARG B N 1
ATOM 14637 C CA . ARG B 1 749 ? -13.477 -40.625 -13.391 1 70.06 749 ARG B CA 1
ATOM 14638 C C . ARG B 1 749 ? -12.469 -41.719 -13.703 1 70.06 749 ARG B C 1
ATOM 14640 O O . ARG B 1 749 ? -12.188 -42 -14.875 1 70.06 749 ARG B O 1
ATOM 14647 N N . ILE B 1 750 ? -11.805 -42.219 -12.68 1 74.88 750 ILE B N 1
ATOM 14648 C CA . ILE B 1 750 ? -10.875 -43.344 -12.773 1 74.88 750 ILE B CA 1
ATOM 14649 C C . ILE B 1 750 ? -11.414 -44.531 -11.969 1 74.88 750 ILE B C 1
ATOM 14651 O O . ILE B 1 750 ? -11.828 -44.375 -10.82 1 74.88 750 ILE B O 1
ATOM 14655 N N . PRO B 1 751 ? -11.461 -45.656 -12.625 1 65.31 751 PRO B N 1
ATOM 14656 C CA . PRO B 1 751 ? -11.93 -46.812 -11.875 1 65.31 751 PRO B CA 1
ATOM 14657 C C . PRO B 1 751 ? -11.016 -47.156 -10.695 1 65.31 751 PRO B C 1
ATOM 14659 O O . PRO B 1 751 ? -9.812 -47.375 -10.883 1 65.31 751 PRO B O 1
ATOM 14662 N N . THR B 1 752 ? -11.469 -47.281 -9.5 1 70.62 752 THR B N 1
ATOM 14663 C CA . THR B 1 752 ? -10.727 -47.438 -8.25 1 70.62 752 THR B CA 1
ATOM 14664 C C . THR B 1 752 ? -10.039 -48.781 -8.188 1 70.62 752 THR B C 1
ATOM 14666 O O . THR B 1 752 ? -8.914 -48.906 -7.691 1 70.62 752 THR B O 1
ATOM 14669 N N . PRO B 1 753 ? -10.656 -49.844 -8.703 1 59.28 753 PRO B N 1
ATOM 14670 C CA . PRO B 1 753 ? -9.992 -51.156 -8.57 1 59.28 753 PRO B CA 1
ATOM 14671 C C . PRO B 1 753 ? -8.664 -51.219 -9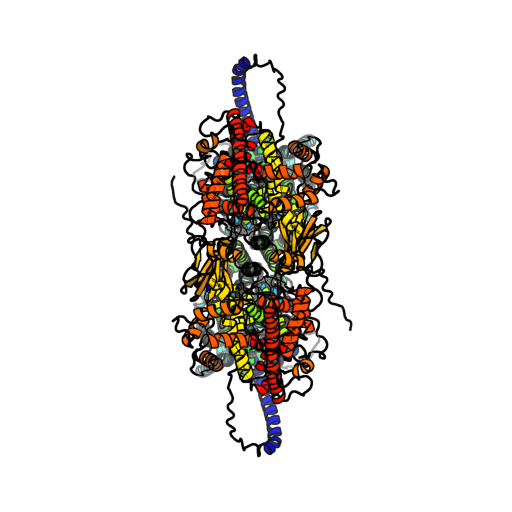.32 1 59.28 753 PRO B C 1
ATOM 14673 O O . PRO B 1 753 ? -7.746 -51.906 -8.898 1 59.28 753 PRO B O 1
ATOM 14676 N N . ARG B 1 754 ? -8.594 -50.469 -10.367 1 69.44 754 ARG B N 1
ATOM 14677 C CA . ARG B 1 754 ? -7.352 -50.406 -11.133 1 69.44 754 ARG B CA 1
ATOM 14678 C C . ARG B 1 754 ? -6.25 -49.719 -10.344 1 69.44 754 ARG B C 1
ATOM 14680 O O . ARG B 1 754 ? -5.07 -50.031 -10.5 1 69.44 754 ARG B O 1
ATOM 14687 N N . LEU B 1 755 ? -6.668 -48.906 -9.516 1 81.19 755 LEU B N 1
ATOM 14688 C CA . LEU B 1 755 ? -5.711 -48.125 -8.727 1 81.19 755 LEU B CA 1
ATOM 14689 C C . LEU B 1 755 ? -5.238 -48.938 -7.516 1 81.19 755 LEU B C 1
ATOM 14691 O O . LEU B 1 755 ? -4.062 -48.875 -7.152 1 81.19 755 LEU B O 1
ATOM 14695 N N . ILE B 1 756 ? -6.109 -49.688 -6.965 1 73.62 756 ILE B N 1
ATOM 14696 C CA . ILE B 1 756 ? -5.828 -50.406 -5.727 1 73.62 756 ILE B CA 1
ATOM 14697 C C . ILE B 1 756 ? -4.812 -51.5 -5.988 1 73.62 756 ILE B C 1
ATOM 14699 O O . ILE B 1 756 ? -3.971 -51.812 -5.137 1 73.62 756 ILE B O 1
ATOM 14703 N N . LYS B 1 757 ? -4.84 -52.031 -7.211 1 72.5 757 LYS B N 1
ATOM 14704 C CA . LYS B 1 757 ? -3.91 -53.094 -7.574 1 72.5 757 LYS B CA 1
ATOM 14705 C C . LYS B 1 757 ? -2.463 -52.625 -7.43 1 72.5 757 LYS B C 1
ATOM 14707 O O . LYS B 1 757 ? -1.586 -53.438 -7.086 1 72.5 757 LYS B O 1
ATOM 14712 N N . TYR B 1 758 ? -2.25 -51.469 -7.668 1 83.25 758 TYR B N 1
ATOM 14713 C CA . TYR B 1 758 ? -0.881 -50.969 -7.695 1 83.25 758 TYR B CA 1
ATOM 14714 C C . TYR B 1 758 ? -0.614 -50.062 -6.508 1 83.25 758 TYR B C 1
ATOM 14716 O O . TYR B 1 758 ? 0.385 -49.344 -6.488 1 83.25 758 TYR B O 1
ATOM 14724 N N . SER B 1 759 ? -1.554 -50.031 -5.543 1 88.62 759 SER B N 1
ATOM 14725 C CA . SER B 1 759 ? -1.394 -49.094 -4.422 1 88.62 759 SER B CA 1
ATOM 14726 C C . SER B 1 759 ? -1.665 -49.812 -3.094 1 88.62 759 SER B C 1
ATOM 14728 O O . SER B 1 759 ? -2.131 -50.938 -3.066 1 88.62 759 SER B O 1
ATOM 14730 N N . THR B 1 760 ? -1.191 -49.094 -2.045 1 87.69 760 THR B N 1
ATOM 14731 C CA . THR B 1 760 ? -1.479 -49.531 -0.688 1 87.69 760 THR B CA 1
ATOM 14732 C C . THR B 1 760 ? -2.363 -48.531 0.041 1 87.69 760 THR B C 1
ATOM 14734 O O . THR B 1 760 ? -2.146 -47.312 -0.061 1 87.69 760 THR B O 1
ATOM 14737 N N . ARG B 1 761 ? -3.369 -49.062 0.72 1 84.94 761 ARG B N 1
ATOM 14738 C CA . ARG B 1 761 ? -4.273 -48.219 1.474 1 84.94 761 ARG B CA 1
ATOM 14739 C C . ARG B 1 761 ? -3.674 -47.844 2.822 1 84.94 761 ARG B C 1
ATOM 14741 O O . ARG B 1 761 ? -3.244 -48.719 3.584 1 84.94 761 ARG B O 1
ATOM 14748 N N . VAL B 1 762 ? -3.592 -46.594 3.043 1 89.62 762 VAL B N 1
ATOM 14749 C CA . VAL B 1 762 ? -3.072 -46.062 4.312 1 89.62 762 VAL B CA 1
ATOM 14750 C C . VAL B 1 762 ? -4.102 -45.156 4.961 1 89.62 762 VAL B C 1
ATOM 14752 O O . VAL B 1 762 ? -4.637 -44.25 4.312 1 89.62 762 VAL B O 1
ATOM 14755 N N . ALA B 1 763 ? -4.406 -45.406 6.23 1 86.94 763 ALA B N 1
ATOM 14756 C CA . ALA B 1 763 ? -5.383 -44.594 6.961 1 86.94 763 ALA B CA 1
ATOM 14757 C C . ALA B 1 763 ? -4.691 -43.656 7.926 1 86.94 763 ALA B C 1
ATOM 14759 O O . ALA B 1 763 ? -3.682 -44 8.539 1 86.94 763 ALA B O 1
ATOM 14760 N N . PHE B 1 764 ? -5.215 -42.469 7.934 1 91 764 PHE B N 1
ATOM 14761 C CA . PHE B 1 764 ? -4.723 -41.438 8.844 1 91 764 PHE B CA 1
ATOM 14762 C C . PHE B 1 764 ? -5.855 -40.906 9.703 1 91 764 PHE B C 1
ATOM 14764 O O . PHE B 1 764 ? -6.98 -40.719 9.234 1 91 764 PHE B O 1
ATOM 14771 N N . ALA B 1 765 ? -5.586 -40.656 10.961 1 88.62 765 ALA B N 1
ATOM 14772 C CA . ALA B 1 765 ? -6.559 -40.031 11.859 1 88.62 765 ALA B CA 1
ATOM 14773 C C . ALA B 1 765 ? -6.555 -38.5 11.703 1 88.62 765 ALA B C 1
ATOM 14775 O O . ALA B 1 765 ? -5.645 -37.938 11.094 1 88.62 765 ALA B O 1
ATOM 14776 N N . ALA B 1 766 ? -7.605 -37.938 12.188 1 91.69 766 ALA B N 1
ATOM 14777 C CA . ALA B 1 766 ? -7.711 -36.5 12.125 1 91.69 766 ALA B CA 1
ATOM 14778 C C . ALA B 1 766 ? -6.562 -35.812 12.875 1 91.69 766 ALA B C 1
ATOM 14780 O O . ALA B 1 766 ? -6.258 -36.188 14.008 1 91.69 766 ALA B O 1
ATOM 14781 N N . GLY B 1 767 ? -5.828 -34.906 12.258 1 90.81 767 GLY B N 1
ATOM 14782 C CA . GLY B 1 767 ? -4.734 -34.156 12.867 1 90.81 767 GLY B CA 1
ATOM 14783 C C . GLY B 1 767 ? -3.375 -34.781 12.586 1 90.81 767 GLY B C 1
ATOM 14784 O O . GLY B 1 767 ? -2.344 -34.156 12.875 1 90.81 767 GLY B O 1
ATOM 14785 N N . GLU B 1 768 ? -3.365 -35.969 12.008 1 91.62 768 GLU B N 1
ATOM 14786 C CA . GLU B 1 768 ? -2.1 -36.625 11.734 1 91.62 768 GLU B CA 1
ATOM 14787 C C . GLU B 1 768 ? -1.434 -36.062 10.484 1 91.62 768 GLU B C 1
ATOM 14789 O O . GLU B 1 768 ? -2.115 -35.656 9.539 1 91.62 768 GLU B O 1
ATOM 14794 N N . VAL B 1 769 ? -0.059 -36.094 10.555 1 91.25 769 VAL B N 1
ATOM 14795 C CA . VAL B 1 769 ? 0.717 -35.594 9.422 1 91.25 769 VAL B CA 1
ATOM 14796 C C . VAL B 1 769 ? 0.905 -36.688 8.391 1 91.25 769 VAL B C 1
ATOM 14798 O O . VAL B 1 769 ? 1.359 -37.781 8.734 1 91.25 769 VAL B O 1
ATOM 14801 N N . VAL B 1 770 ? 0.478 -36.5 7.195 1 90.12 770 VAL B N 1
ATOM 14802 C CA . VAL B 1 770 ? 0.609 -37.469 6.109 1 90.12 770 VAL B CA 1
ATOM 14803 C C . VAL B 1 770 ? 2.051 -37.469 5.605 1 90.12 770 VAL B C 1
ATOM 14805 O O . VAL B 1 770 ? 2.666 -38.531 5.5 1 90.12 770 VAL B O 1
ATOM 14808 N N . PHE B 1 771 ? 2.535 -36.281 5.25 1 86.5 771 PHE B N 1
ATOM 14809 C CA . PHE B 1 771 ? 3.938 -36.125 4.879 1 86.5 771 PHE B CA 1
ATOM 14810 C C . PHE B 1 771 ? 4.438 -34.719 5.215 1 86.5 771 PHE B C 1
ATOM 14812 O O . PHE B 1 771 ? 3.641 -33.812 5.398 1 86.5 771 PHE B O 1
ATOM 14819 N N . ASP B 1 772 ? 5.688 -34.688 5.418 1 81.19 772 ASP B N 1
ATOM 14820 C CA . ASP B 1 772 ? 6.402 -33.406 5.629 1 81.19 772 ASP B CA 1
ATOM 14821 C C . ASP B 1 772 ? 7.738 -33.406 4.887 1 81.19 772 ASP B C 1
ATOM 14823 O O . ASP B 1 772 ? 8.625 -34.219 5.188 1 81.19 772 ASP B O 1
ATOM 14827 N N . HIS B 1 773 ? 7.809 -32.562 3.889 1 70.69 773 HIS B N 1
ATOM 14828 C CA . HIS B 1 773 ? 8.992 -32.531 3.035 1 70.69 773 HIS B CA 1
ATOM 14829 C C . HIS B 1 773 ? 10.25 -32.219 3.844 1 70.69 773 HIS B C 1
ATOM 14831 O O . HIS B 1 773 ? 11.359 -32.562 3.416 1 70.69 773 HIS B O 1
ATOM 14837 N N . ILE B 1 774 ? 10.086 -31.641 4.941 1 61.03 774 ILE B N 1
ATOM 14838 C CA . ILE B 1 774 ? 11.242 -31.25 5.738 1 61.03 774 ILE B CA 1
ATOM 14839 C C . ILE B 1 774 ? 11.617 -32.375 6.703 1 61.03 774 ILE B C 1
ATOM 14841 O O . ILE B 1 774 ? 12.742 -32.875 6.68 1 61.03 774 ILE B O 1
ATOM 14845 N N . ASP B 1 775 ? 10.719 -32.938 7.473 1 58.03 775 ASP B N 1
ATOM 14846 C CA . ASP B 1 775 ? 11.031 -33.844 8.578 1 58.03 775 ASP B CA 1
ATOM 14847 C C . ASP B 1 775 ? 10.906 -35.312 8.148 1 58.03 775 ASP B C 1
ATOM 14849 O O . ASP B 1 775 ? 11.672 -36.156 8.602 1 58.03 775 ASP B O 1
ATOM 14853 N N . ALA B 1 776 ? 9.945 -35.594 7.324 1 63.44 776 ALA B N 1
ATOM 14854 C CA . ALA B 1 776 ? 9.664 -37 6.957 1 63.44 776 ALA B CA 1
ATOM 14855 C C . ALA B 1 776 ? 9.414 -37.125 5.457 1 63.44 776 ALA B C 1
ATOM 14857 O O . ALA B 1 776 ? 8.266 -37.25 5.027 1 63.44 776 ALA B O 1
ATOM 14858 N N . PRO B 1 777 ? 10.664 -37.031 4.758 1 67.56 777 PRO B N 1
ATOM 14859 C CA . PRO B 1 777 ? 10.438 -37.062 3.312 1 67.56 777 PRO B CA 1
ATOM 14860 C C . PRO B 1 777 ? 10 -38.438 2.816 1 67.56 777 PRO B C 1
ATOM 14862 O O . PRO B 1 777 ? 10.586 -39.469 3.213 1 67.56 777 PRO B O 1
ATOM 14865 N N . GLU B 1 778 ? 8.734 -38.469 2.311 1 74 778 GLU B N 1
ATOM 14866 C CA . GLU B 1 778 ? 8.18 -39.656 1.666 1 74 778 GLU B CA 1
ATOM 14867 C C . GLU B 1 778 ? 8.234 -39.531 0.146 1 74 778 GLU B C 1
ATOM 14869 O O . GLU B 1 778 ? 7.961 -38.469 -0.411 1 74 778 GLU B O 1
ATOM 14874 N N . GLU B 1 779 ? 8.781 -40.531 -0.438 1 77.56 779 GLU B N 1
ATOM 14875 C CA . GLU B 1 779 ? 8.891 -40.5 -1.893 1 77.56 779 GLU B CA 1
ATOM 14876 C C . GLU B 1 779 ? 7.738 -41.25 -2.553 1 77.56 779 GLU B C 1
ATOM 14878 O O . GLU B 1 779 ? 7.902 -41.812 -3.631 1 77.56 779 GLU B O 1
ATOM 14883 N N . ALA B 1 780 ? 6.625 -41.188 -1.899 1 87.5 780 ALA B N 1
ATOM 14884 C CA . ALA B 1 780 ? 5.465 -41.875 -2.463 1 87.5 780 ALA B CA 1
ATOM 14885 C C . ALA B 1 780 ? 4.418 -40.875 -2.939 1 87.5 780 ALA B C 1
ATOM 14887 O O . ALA B 1 780 ? 4.344 -39.75 -2.432 1 87.5 780 ALA B O 1
ATOM 14888 N N . LEU B 1 781 ? 3.781 -41.25 -4.012 1 91.44 781 LEU B N 1
ATOM 14889 C CA . LEU B 1 781 ? 2.627 -40.5 -4.5 1 91.44 781 LEU B CA 1
ATOM 14890 C C . LEU B 1 781 ? 1.359 -40.906 -3.756 1 91.44 781 LEU B C 1
ATOM 14892 O O . LEU B 1 781 ? 1.134 -42.094 -3.518 1 91.44 781 LEU B O 1
ATOM 14896 N N . PHE B 1 782 ? 0.579 -39.938 -3.268 1 92.38 782 PHE B N 1
ATOM 14897 C CA . PHE B 1 782 ? -0.641 -40.219 -2.521 1 92.38 782 PHE B CA 1
ATOM 14898 C C . PHE B 1 782 ? -1.867 -39.719 -3.283 1 92.38 782 PHE B C 1
ATOM 14900 O O . PHE B 1 782 ? -1.845 -38.656 -3.881 1 92.38 782 PHE B O 1
ATOM 14907 N N . LEU B 1 783 ? -2.859 -40.5 -3.359 1 92.38 783 LEU B N 1
ATOM 14908 C CA . LEU B 1 783 ? -4.176 -40.094 -3.844 1 92.38 783 LEU B CA 1
ATOM 14909 C C . LEU B 1 783 ? -5.195 -40.094 -2.709 1 92.38 783 LEU B C 1
ATOM 14911 O O . LEU B 1 783 ? -5.371 -41.125 -2.025 1 92.38 783 LEU B O 1
ATOM 14915 N N . LEU B 1 784 ? -5.809 -39 -2.482 1 91.69 784 LEU B N 1
ATOM 14916 C CA . LEU B 1 784 ? -6.801 -38.906 -1.417 1 91.69 784 LEU B CA 1
ATOM 14917 C C . LEU B 1 784 ? -8.102 -39.594 -1.817 1 91.69 784 LEU B C 1
ATOM 14919 O O . LEU B 1 784 ? -8.734 -39.219 -2.803 1 91.69 784 LEU B O 1
ATOM 14923 N N . PHE B 1 785 ? -8.367 -40.562 -1.108 1 83.81 785 PHE B N 1
ATOM 14924 C CA . PHE B 1 785 ? -9.531 -41.375 -1.422 1 83.81 785 PHE B CA 1
ATOM 14925 C C . PHE B 1 785 ? -10.734 -40.938 -0.586 1 83.81 785 PHE B C 1
ATOM 14927 O O . PHE B 1 785 ? -11.852 -40.844 -1.097 1 83.81 785 PHE B O 1
ATOM 14934 N N . VAL B 1 786 ? -10.492 -40.75 0.678 1 82.06 786 VAL B N 1
ATOM 14935 C CA . VAL B 1 786 ? -11.539 -40.312 1.597 1 82.06 786 VAL B CA 1
ATOM 14936 C C . VAL B 1 786 ? -10.977 -39.281 2.559 1 82.06 786 VAL B C 1
ATOM 14938 O O . VAL B 1 786 ? -9.812 -39.344 2.943 1 82.06 786 VAL B O 1
ATOM 14941 N N . GLY B 1 787 ? -11.891 -38.219 2.773 1 85.94 787 GLY B N 1
ATOM 14942 C CA . GLY B 1 787 ? -11.516 -37.25 3.785 1 85.94 787 GLY B CA 1
ATOM 14943 C C . GLY B 1 787 ? -11.055 -35.938 3.201 1 85.94 787 GLY B C 1
ATOM 14944 O O . GLY B 1 787 ? -11.289 -35.656 2.023 1 85.94 787 GLY B O 1
ATOM 14945 N N . GLU B 1 788 ? -10.586 -35.094 4.141 1 91.19 788 GLU B N 1
ATOM 14946 C CA . GLU B 1 788 ? -10.062 -33.781 3.785 1 91.19 788 GLU B CA 1
ATOM 14947 C C . GLU B 1 788 ? -8.648 -33.594 4.336 1 91.19 788 GLU B C 1
ATOM 14949 O O . GLU B 1 788 ? -8.344 -34.031 5.445 1 91.19 788 GLU B O 1
ATOM 14954 N N . LEU B 1 789 ? -7.805 -33.031 3.467 1 94.12 789 LEU B N 1
ATOM 14955 C CA . LEU B 1 789 ? -6.434 -32.75 3.871 1 94.12 789 LEU B CA 1
ATOM 14956 C C . LEU B 1 789 ? -6.145 -31.25 3.807 1 94.12 789 LEU B C 1
ATOM 14958 O O . LEU B 1 789 ? -6.793 -30.516 3.051 1 94.12 789 LEU B O 1
ATOM 14962 N N . LEU B 1 790 ? -5.301 -30.859 4.664 1 93.12 790 LEU B N 1
ATOM 14963 C CA . LEU B 1 790 ? -4.77 -29.5 4.609 1 93.12 790 LEU B CA 1
ATOM 14964 C C . LEU B 1 790 ? -3.344 -29.484 4.07 1 93.12 790 LEU B C 1
ATOM 14966 O O . LEU B 1 790 ? -2.443 -30.078 4.68 1 93.12 790 LEU B O 1
ATOM 14970 N N . LEU B 1 791 ? -3.16 -28.922 2.912 1 90.94 791 LEU B N 1
ATOM 14971 C CA . LEU B 1 791 ? -1.85 -28.812 2.281 1 90.94 791 LEU B CA 1
ATOM 14972 C C . LEU B 1 791 ? -1.216 -27.453 2.594 1 90.94 791 LEU B C 1
ATOM 14974 O O . LEU B 1 791 ? -1.822 -26.406 2.35 1 90.94 791 LEU B O 1
ATOM 14978 N N . THR B 1 792 ? -0.099 -27.453 3.24 1 88.06 792 THR B N 1
ATOM 14979 C CA . THR B 1 792 ? 0.647 -26.234 3.559 1 88.06 792 THR B CA 1
ATOM 14980 C C . THR B 1 792 ? 1.914 -26.141 2.713 1 88.06 792 THR B C 1
ATOM 14982 O O . THR B 1 792 ? 2.771 -27.031 2.771 1 88.06 792 THR B O 1
ATOM 14985 N N . GLU B 1 793 ? 1.969 -25.109 1.845 1 79.81 793 GLU B N 1
ATOM 14986 C CA . GLU B 1 793 ? 3.119 -24.906 0.971 1 79.81 793 GLU B CA 1
ATOM 14987 C C . GLU B 1 793 ? 3.865 -23.625 1.331 1 79.81 793 GLU B C 1
ATOM 14989 O O . GLU B 1 793 ? 3.246 -22.594 1.591 1 79.81 793 GLU B O 1
ATOM 14994 N N . GLN B 1 794 ? 5.066 -23.672 1.451 1 71.06 794 GLN B N 1
ATOM 14995 C CA . GLN B 1 794 ? 5.883 -22.5 1.741 1 71.06 794 GLN B CA 1
ATOM 14996 C C . GLN B 1 794 ? 6.309 -21.781 0.457 1 71.06 794 GLN B C 1
ATOM 14998 O O . GLN B 1 794 ? 6.961 -22.391 -0.4 1 71.06 794 GLN B O 1
ATOM 15003 N N . GLN B 1 795 ? 5.758 -20.75 0.188 1 64.19 795 GLN B N 1
ATOM 15004 C CA . GLN B 1 795 ? 6.148 -19.938 -0.958 1 64.19 795 GLN B CA 1
ATOM 15005 C C . GLN B 1 795 ? 7.004 -18.75 -0.524 1 64.19 795 GLN B C 1
ATOM 15007 O O . GLN B 1 795 ? 6.48 -17.688 -0.202 1 64.19 795 GLN B O 1
ATOM 15012 N N . GLY B 1 796 ? 8.273 -18.922 -0.625 1 55.69 796 GLY B N 1
ATOM 15013 C CA . GLY B 1 796 ? 9.148 -17.859 -0.153 1 55.69 796 GLY B CA 1
ATOM 15014 C C . GLY B 1 796 ? 8.93 -17.516 1.311 1 55.69 796 GLY B C 1
ATOM 15015 O O . GLY B 1 796 ? 9.094 -18.375 2.182 1 55.69 796 GLY B O 1
ATOM 15016 N N . TYR B 1 797 ? 8.398 -16.328 1.497 1 54.12 797 TYR B N 1
ATOM 15017 C CA . TYR B 1 797 ? 8.203 -15.867 2.867 1 54.12 797 TYR B CA 1
ATOM 15018 C C . TYR B 1 797 ? 6.742 -16.016 3.283 1 54.12 797 TYR B C 1
ATOM 15020 O O . TYR B 1 797 ? 6.398 -15.797 4.449 1 54.12 797 TYR B O 1
ATOM 15028 N N . THR B 1 798 ? 6 -16.562 2.289 1 64.38 798 THR B N 1
ATOM 15029 C CA . THR B 1 798 ? 4.586 -16.688 2.617 1 64.38 798 THR B CA 1
ATOM 15030 C C . THR B 1 798 ? 4.172 -18.156 2.645 1 64.38 798 THR B C 1
ATOM 15032 O O . THR B 1 798 ? 4.797 -19 1.987 1 64.38 798 THR B O 1
ATOM 15035 N N . VAL B 1 799 ? 3.311 -18.5 3.598 1 75.12 799 VAL B N 1
ATOM 15036 C CA . VAL B 1 799 ? 2.766 -19.844 3.711 1 75.12 799 VAL B CA 1
ATOM 15037 C C . VAL B 1 799 ? 1.359 -19.891 3.115 1 75.12 799 VAL B C 1
ATOM 15039 O O . VAL B 1 799 ? 0.52 -19.047 3.434 1 75.12 799 VAL B O 1
ATOM 15042 N N . GLN B 1 800 ? 1.264 -20.688 2.125 1 80.12 800 GLN B N 1
ATOM 15043 C CA . GLN B 1 800 ? -0.055 -20.891 1.532 1 80.12 800 GLN B CA 1
ATOM 15044 C C . GLN B 1 800 ? -0.695 -22.172 2.033 1 80.12 800 GLN B C 1
ATOM 15046 O O . GLN B 1 800 ? -0.068 -23.234 2.008 1 80.12 800 GLN B O 1
ATOM 15051 N N . ARG B 1 801 ? -1.875 -22.125 2.602 1 85.75 801 ARG B N 1
ATOM 15052 C CA . ARG B 1 801 ? -2.629 -23.297 3.074 1 85.75 801 ARG B CA 1
ATOM 15053 C C . ARG B 1 801 ? -3.852 -23.547 2.201 1 85.75 801 ARG B C 1
ATOM 15055 O O . ARG B 1 801 ? -4.57 -22.609 1.845 1 85.75 801 ARG B O 1
ATOM 15062 N N . ARG B 1 802 ? -3.977 -24.734 1.705 1 90.12 802 ARG B N 1
ATOM 15063 C CA . ARG B 1 802 ? -5.129 -25.094 0.879 1 90.12 802 ARG B CA 1
ATOM 15064 C C . ARG B 1 802 ? -5.758 -26.391 1.345 1 90.12 802 ARG B C 1
ATOM 15066 O O . ARG B 1 802 ? -5.051 -27.328 1.748 1 90.12 802 ARG B O 1
ATOM 15073 N N . THR B 1 803 ? -7.035 -26.469 1.269 1 92.38 803 THR B N 1
ATOM 15074 C CA . THR B 1 803 ? -7.758 -27.703 1.577 1 92.38 803 THR B CA 1
ATOM 15075 C C . THR B 1 803 ? -7.91 -28.562 0.33 1 92.38 803 THR B C 1
ATOM 15077 O O . THR B 1 803 ? -8.188 -28.062 -0.758 1 92.38 803 THR B O 1
ATOM 15080 N N . VAL B 1 804 ? -7.641 -29.781 0.522 1 93.62 804 VAL B N 1
ATOM 15081 C CA . VAL B 1 804 ? -7.715 -30.734 -0.588 1 93.62 804 VAL B CA 1
ATOM 15082 C C . VAL B 1 804 ? -8.805 -31.766 -0.319 1 93.62 804 VAL B C 1
ATOM 15084 O O . VAL B 1 804 ? -8.984 -32.188 0.818 1 93.62 804 VAL B O 1
ATOM 15087 N N . PHE B 1 805 ? -9.523 -32.094 -1.375 1 91.38 805 PHE B N 1
ATOM 15088 C CA . PHE B 1 805 ? -10.633 -33.031 -1.28 1 91.38 805 PHE B CA 1
ATOM 15089 C C . PHE B 1 805 ? -10.32 -34.312 -2.037 1 91.38 805 PHE B C 1
ATOM 15091 O O . PHE B 1 805 ? -9.273 -34.438 -2.688 1 91.38 805 PHE B O 1
ATOM 15098 N N . PRO B 1 806 ? -11.195 -35.281 -1.899 1 87.75 806 PRO B N 1
ATOM 15099 C CA . PRO B 1 806 ? -10.93 -36.594 -2.531 1 87.75 806 PRO B CA 1
ATOM 15100 C C . PRO B 1 806 ? -10.758 -36.5 -4.043 1 87.75 806 PRO B C 1
ATOM 15102 O O . PRO B 1 806 ? -11.469 -35.719 -4.699 1 87.75 806 PRO B O 1
ATOM 15105 N N . GLY B 1 807 ? -9.852 -37.25 -4.582 1 88.56 807 GLY B N 1
ATOM 15106 C CA . GLY B 1 807 ? -9.539 -37.219 -6 1 88.56 807 GLY B CA 1
ATOM 15107 C C . GLY B 1 807 ? -8.297 -36.438 -6.328 1 88.56 807 GLY B C 1
ATOM 15108 O O . GLY B 1 807 ? -7.848 -36.406 -7.477 1 88.56 807 GLY B O 1
ATOM 15109 N N . THR B 1 808 ? -7.719 -35.906 -5.332 1 91.94 808 THR B N 1
ATOM 15110 C CA . THR B 1 808 ? -6.535 -35.094 -5.527 1 91.94 808 THR B CA 1
ATOM 15111 C C . THR B 1 808 ? -5.266 -35.875 -5.227 1 91.94 808 THR B C 1
ATOM 15113 O O . THR B 1 808 ? -5.234 -36.688 -4.293 1 91.94 808 THR B O 1
ATOM 15116 N N . LEU B 1 809 ? -4.273 -35.656 -6.074 1 92.62 809 LEU B N 1
ATOM 15117 C CA . LEU B 1 809 ? -2.961 -36.25 -5.879 1 92.62 809 LEU B CA 1
ATOM 15118 C C . LEU B 1 809 ? -2.027 -35.312 -5.145 1 92.62 809 LEU B C 1
ATOM 15120 O O . LEU B 1 809 ? -1.924 -34.125 -5.504 1 92.62 809 LEU B O 1
ATOM 15124 N N . VAL B 1 810 ? -1.447 -35.844 -4.035 1 90.56 810 VAL B N 1
ATOM 15125 C CA . VAL B 1 810 ? -0.567 -35 -3.246 1 90.56 810 VAL B CA 1
ATOM 15126 C C . VAL B 1 810 ? 0.844 -35.562 -3.232 1 90.56 810 VAL B C 1
ATOM 15128 O O . VAL B 1 810 ? 1.035 -36.75 -3.518 1 90.56 810 VAL B O 1
ATOM 15131 N N . ASN B 1 811 ? 1.819 -34.812 -3.016 1 88.5 811 ASN B N 1
ATOM 15132 C CA . ASN B 1 811 ? 3.24 -35.125 -2.938 1 88.5 811 ASN B CA 1
ATOM 15133 C C . ASN B 1 811 ? 3.803 -35.531 -4.301 1 88.5 811 ASN B C 1
ATOM 15135 O O . ASN B 1 811 ? 4.715 -36.344 -4.387 1 88.5 811 ASN B O 1
ATOM 15139 N N . TYR B 1 812 ? 3.184 -35.125 -5.367 1 84.94 812 TYR B N 1
ATOM 15140 C CA . TYR B 1 812 ? 3.658 -35.5 -6.695 1 84.94 812 TYR B CA 1
ATOM 15141 C C . TYR B 1 812 ? 4.973 -34.781 -7.02 1 84.94 812 TYR B C 1
ATOM 15143 O O . TYR B 1 812 ? 5.742 -35.25 -7.859 1 84.94 812 TYR B O 1
ATOM 15151 N N . GLN B 1 813 ? 5.297 -33.75 -6.41 1 78.31 813 GLN B N 1
ATOM 15152 C CA . GLN B 1 813 ? 6.539 -33.062 -6.68 1 78.31 813 GLN B CA 1
ATOM 15153 C C . GLN B 1 813 ? 7.754 -33.906 -6.301 1 78.31 813 GLN B C 1
ATOM 15155 O O . GLN B 1 813 ? 8.711 -34 -7.07 1 78.31 813 GLN B O 1
ATOM 15160 N N . ARG B 1 814 ? 7.629 -34.531 -5.195 1 76.31 814 ARG B N 1
ATOM 15161 C CA . ARG B 1 814 ? 8.734 -35.344 -4.734 1 76.31 814 ARG B CA 1
ATOM 15162 C C . ARG B 1 814 ? 8.703 -36.719 -5.387 1 76.31 814 ARG B C 1
ATOM 15164 O O . ARG B 1 814 ? 9.742 -37.281 -5.711 1 76.31 814 ARG B O 1
ATOM 15171 N N . ALA B 1 815 ? 7.523 -37.156 -5.508 1 78 815 ALA B N 1
ATOM 15172 C CA . ALA B 1 815 ? 7.363 -38.531 -5.984 1 78 815 ALA B CA 1
ATOM 15173 C C . ALA B 1 815 ? 7.703 -38.656 -7.469 1 78 815 ALA B C 1
ATOM 15175 O O . ALA B 1 815 ? 8.305 -39.625 -7.902 1 78 815 ALA B O 1
ATOM 15176 N N . LEU B 1 816 ? 7.312 -37.719 -8.242 1 75.69 816 LEU B N 1
ATOM 15177 C CA . LEU B 1 816 ? 7.441 -37.812 -9.688 1 75.69 816 LEU B CA 1
ATOM 15178 C C . LEU B 1 816 ? 8.672 -37.062 -10.18 1 75.69 816 LEU B C 1
ATOM 15180 O O . LEU B 1 816 ? 9.281 -37.438 -11.18 1 75.69 816 LEU B O 1
ATOM 15184 N N . LEU B 1 817 ? 8.992 -35.938 -9.664 1 68.19 817 LEU B N 1
ATOM 15185 C CA . LEU B 1 817 ? 10.055 -35.062 -10.195 1 68.19 817 LEU B CA 1
ATOM 15186 C C . LEU B 1 817 ? 11.352 -35.281 -9.414 1 68.19 817 LEU B C 1
ATOM 15188 O O . LEU B 1 817 ? 12.391 -34.719 -9.781 1 68.19 817 LEU B O 1
ATOM 15192 N N . PHE B 1 818 ? 11.477 -36.531 -8.688 1 55.12 818 PHE B N 1
ATOM 15193 C CA . PHE B 1 818 ? 12.648 -37.031 -7.992 1 55.12 818 PHE B CA 1
ATOM 15194 C C . PHE B 1 818 ? 13.422 -35.906 -7.32 1 55.12 818 PHE B C 1
ATOM 15196 O O . PHE B 1 818 ? 14.633 -36 -7.141 1 55.12 818 PHE B O 1
ATOM 15203 N N . GLU B 1 819 ? 12.797 -34.75 -7.07 1 51.03 819 GLU B N 1
ATOM 15204 C CA . GLU B 1 819 ? 13.617 -33.656 -6.586 1 51.03 819 GLU B CA 1
ATOM 15205 C C . GLU B 1 819 ? 14.062 -33.875 -5.145 1 51.03 819 GLU B C 1
ATOM 15207 O O . GLU B 1 819 ? 13.258 -34.281 -4.297 1 51.03 819 GLU B O 1
ATOM 15212 N N . ALA B 1 820 ? 15.195 -34.438 -4.848 1 40.5 820 ALA B N 1
ATOM 15213 C CA . ALA B 1 820 ? 15.82 -34.688 -3.551 1 40.5 820 ALA B CA 1
ATOM 15214 C C . ALA B 1 820 ? 15.461 -33.594 -2.555 1 40.5 820 ALA B C 1
ATOM 15216 O O . ALA B 1 820 ? 15.477 -32.406 -2.896 1 40.5 820 ALA B O 1
ATOM 15217 N N . ALA B 1 821 ? 14.5 -33.906 -1.632 1 39.22 821 ALA B N 1
ATOM 15218 C CA . ALA B 1 821 ? 14.086 -33.062 -0.497 1 39.22 821 ALA B CA 1
ATOM 15219 C C . ALA B 1 821 ? 15.281 -32.344 0.109 1 39.22 821 ALA B C 1
ATOM 15221 O O . ALA B 1 821 ? 16.406 -32.812 0.038 1 39.22 821 ALA B O 1
ATOM 15222 N N . VAL B 1 822 ? 15.016 -31.047 0.448 1 38.66 822 VAL B N 1
ATOM 15223 C CA . VAL B 1 822 ? 15.828 -30.219 1.344 1 38.66 822 VAL B CA 1
ATOM 15224 C C . VAL B 1 822 ? 15.914 -30.891 2.715 1 38.66 822 VAL B C 1
ATOM 15226 O O . VAL B 1 822 ? 14.891 -31.141 3.354 1 38.66 822 VAL B O 1
ATOM 15229 N N . HIS B 1 823 ? 16.656 -31.938 3.037 1 32.78 823 HIS B N 1
ATOM 15230 C CA . HIS B 1 823 ? 16.766 -32.25 4.457 1 32.78 823 HIS B CA 1
ATOM 15231 C C . HIS B 1 823 ? 16.922 -30.984 5.293 1 32.78 823 HIS B C 1
ATOM 15233 O O . HIS B 1 823 ? 17.609 -30.047 4.891 1 32.78 823 HIS B O 1
ATOM 15239 N N . SER B 1 824 ? 16.062 -30.75 6.184 1 32.81 824 SER B N 1
ATOM 15240 C CA . SER B 1 824 ? 16.109 -29.734 7.242 1 32.81 824 SER B CA 1
ATOM 15241 C C . SER B 1 824 ? 17.531 -29.484 7.691 1 32.81 824 SER B C 1
ATOM 15243 O O . SER B 1 824 ? 17.781 -28.609 8.523 1 32.81 824 SER B O 1
ATOM 15245 N N . GLY B 1 825 ? 18.344 -30.5 8.305 1 30.52 825 GLY B N 1
ATOM 15246 C CA . GLY B 1 825 ? 19.625 -30.281 8.945 1 30.52 825 GLY B CA 1
ATOM 15247 C C . GLY B 1 825 ? 20.656 -29.672 8.008 1 30.52 825 GLY B C 1
ATOM 15248 O O . GLY B 1 825 ? 20.656 -29.969 6.809 1 30.52 825 GLY B O 1
ATOM 15249 N N . GLY B 1 826 ? 21.562 -28.734 7.934 1 33.41 826 GLY B N 1
ATOM 15250 C CA . GLY B 1 826 ? 22.422 -27.781 7.258 1 33.41 826 GLY B CA 1
ATOM 15251 C C . GLY B 1 826 ? 22.094 -27.609 5.793 1 33.41 826 GLY B C 1
ATOM 15252 O O . GLY B 1 826 ? 21.688 -26.516 5.375 1 33.41 826 GLY B O 1
ATOM 15253 N N . GLY B 1 827 ? 22.859 -28.359 4.766 1 33.03 827 GLY B N 1
ATOM 15254 C CA . GLY B 1 827 ? 23.141 -28.156 3.354 1 33.03 827 GLY B CA 1
ATOM 15255 C C . GLY B 1 827 ? 21.906 -28.297 2.473 1 33.03 827 GLY B C 1
ATOM 15256 O O . GLY B 1 827 ? 21.125 -29.234 2.65 1 33.03 827 GLY B O 1
ATOM 15257 N N . ARG B 1 828 ? 21.141 -27.203 2.137 1 40.09 828 ARG B N 1
ATOM 15258 C CA . ARG B 1 828 ? 20.219 -27.094 1.017 1 40.09 828 ARG B CA 1
ATOM 15259 C C . ARG B 1 828 ? 20.688 -27.922 -0.169 1 40.09 828 ARG B C 1
ATOM 15261 O O . ARG B 1 828 ? 21.609 -27.547 -0.883 1 40.09 828 ARG B O 1
ATOM 15268 N N . GLN B 1 829 ? 21.156 -29.094 0.057 1 34.88 829 GLN B N 1
ATOM 15269 C CA . GLN B 1 829 ? 21.594 -29.641 -1.223 1 34.88 829 GLN B CA 1
ATOM 15270 C C . GLN B 1 829 ? 20.672 -29.203 -2.355 1 34.88 829 GLN B C 1
ATOM 15272 O O . GLN B 1 829 ? 19.609 -28.609 -2.107 1 34.88 829 GLN B O 1
ATOM 15277 N N . GLY B 1 830 ? 20.172 -30.031 -3.506 1 38.81 830 GLY B N 1
ATOM 15278 C CA . GLY B 1 830 ? 19.562 -29.891 -4.816 1 38.81 830 GLY B CA 1
ATOM 15279 C C . GLY B 1 830 ? 18.219 -29.188 -4.777 1 38.81 830 GLY B C 1
ATOM 15280 O O . GLY B 1 830 ? 17.234 -29.703 -4.25 1 38.81 830 GLY B O 1
ATOM 15281 N N . GLY B 1 831 ? 18.109 -27.906 -4.285 1 40.91 831 GLY B N 1
ATOM 15282 C CA . GLY B 1 831 ? 16.922 -27.094 -4.113 1 40.91 831 GLY B CA 1
ATOM 15283 C C . GLY B 1 831 ? 15.852 -27.359 -5.164 1 40.91 831 GLY B C 1
ATOM 15284 O O . GLY B 1 831 ? 16.172 -27.672 -6.312 1 40.91 831 GLY B O 1
ATOM 15285 N N . HIS B 1 832 ? 14.703 -27.859 -4.727 1 46.5 832 HIS B N 1
ATOM 15286 C CA . HIS B 1 832 ? 13.406 -27.953 -5.383 1 46.5 832 HIS B CA 1
ATOM 15287 C C . HIS B 1 832 ? 13.008 -26.641 -6.039 1 46.5 832 HIS B C 1
ATOM 15289 O O . HIS B 1 832 ? 13.18 -25.578 -5.445 1 46.5 832 HIS B O 1
ATOM 15295 N N . GLY B 1 833 ? 13.219 -26.578 -7.219 1 49.22 833 GLY B N 1
ATOM 15296 C CA . GLY B 1 833 ? 12.5 -25.438 -7.785 1 49.22 833 GLY B CA 1
ATOM 15297 C C . GLY B 1 833 ? 11.164 -25.188 -7.121 1 49.22 833 GLY B C 1
ATOM 15298 O O . GLY B 1 833 ? 10.602 -24.094 -7.242 1 49.22 833 GLY B O 1
ATOM 15299 N N . GLY B 1 834 ? 10.398 -26.453 -6.645 1 56.62 834 GLY B N 1
ATOM 15300 C CA . GLY B 1 834 ? 9.078 -26.172 -6.105 1 56.62 834 GLY B CA 1
ATOM 15301 C C . GLY B 1 834 ? 9.086 -25.891 -4.613 1 56.62 834 GLY B C 1
ATOM 15302 O O . GLY B 1 834 ? 10.07 -26.172 -3.932 1 56.62 834 GLY B O 1
ATOM 15303 N N . ALA B 1 835 ? 8.094 -25.25 -3.889 1 61.09 835 ALA B N 1
ATOM 15304 C CA . ALA B 1 835 ? 7.93 -24.875 -2.488 1 61.09 835 ALA B CA 1
ATOM 15305 C C . ALA B 1 835 ? 7.684 -26.109 -1.614 1 61.09 835 ALA B C 1
ATOM 15307 O O . ALA B 1 835 ? 6.922 -27 -1.988 1 61.09 835 ALA B O 1
ATOM 15308 N N . PRO B 1 836 ? 8.531 -26.469 -0.554 1 66.12 836 PRO B N 1
ATOM 15309 C CA . PRO B 1 836 ? 8.227 -27.562 0.367 1 66.12 836 PRO B CA 1
ATOM 15310 C C . PRO B 1 836 ? 6.781 -27.531 0.852 1 66.12 836 PRO B C 1
ATOM 15312 O O . PRO B 1 836 ? 6.219 -26.469 1.072 1 66.12 836 PRO B O 1
ATOM 15315 N N . ALA B 1 837 ? 6.199 -28.75 0.756 1 78.62 837 ALA B N 1
ATOM 15316 C CA . ALA B 1 837 ? 4.793 -28.844 1.131 1 78.62 837 ALA B CA 1
ATOM 15317 C C . ALA B 1 837 ? 4.59 -29.859 2.26 1 78.62 837 ALA B C 1
ATOM 15319 O O . ALA B 1 837 ? 5.398 -30.766 2.436 1 78.62 837 ALA B O 1
ATOM 15320 N N . SER B 1 838 ? 3.746 -29.609 3.201 1 87.19 838 SER B N 1
ATOM 15321 C CA . SER B 1 838 ? 3.283 -30.531 4.23 1 87.19 838 SER B CA 1
ATOM 15322 C C . SER B 1 838 ? 1.771 -30.703 4.176 1 87.19 838 SER B C 1
ATOM 15324 O O . SER B 1 838 ? 1.047 -29.797 3.766 1 87.19 838 SER B O 1
ATOM 15326 N N . ALA B 1 839 ? 1.369 -31.953 4.383 1 92.06 839 ALA B N 1
ATOM 15327 C CA . ALA B 1 839 ? -0.062 -32.25 4.375 1 92.06 839 ALA B CA 1
ATOM 15328 C C . ALA B 1 839 ? -0.515 -32.812 5.719 1 92.06 839 ALA B C 1
ATOM 15330 O O . ALA B 1 839 ? 0.151 -33.656 6.293 1 92.06 839 ALA B O 1
ATOM 15331 N N . THR B 1 840 ? -1.574 -32.312 6.32 1 93.06 840 THR B N 1
ATOM 15332 C CA . THR B 1 840 ? -2.176 -32.75 7.566 1 93.06 840 THR B CA 1
ATOM 15333 C C . THR B 1 840 ? -3.639 -33.125 7.355 1 93.06 840 THR B C 1
ATOM 15335 O O . THR B 1 840 ? -4.355 -32.469 6.602 1 93.06 840 THR B O 1
ATOM 15338 N N . ALA B 1 841 ? -3.996 -34.25 7.926 1 93.94 841 ALA B N 1
ATOM 15339 C CA . ALA B 1 841 ? -5.383 -34.688 7.809 1 93.94 841 ALA B CA 1
ATOM 15340 C C . ALA B 1 841 ? -6.309 -33.844 8.68 1 93.94 841 ALA B C 1
ATOM 15342 O O . ALA B 1 841 ? -6.113 -33.781 9.898 1 93.94 841 ALA B O 1
ATOM 15343 N N . LEU B 1 842 ? -7.277 -33.219 8.102 1 91.88 842 LEU B N 1
ATOM 15344 C CA . LEU B 1 842 ? -8.273 -32.438 8.844 1 91.88 842 LEU B CA 1
ATOM 15345 C C . LEU B 1 842 ? -9.328 -33.375 9.445 1 91.88 842 LEU B C 1
ATOM 15347 O O . LEU B 1 842 ? -9.82 -33.125 10.547 1 91.88 842 LEU B O 1
ATOM 15351 N N . THR B 1 843 ? -9.734 -34.344 8.617 1 88.31 843 THR B N 1
ATOM 15352 C CA . THR B 1 843 ? -10.625 -35.406 9.031 1 88.31 843 THR B CA 1
ATOM 15353 C C . THR B 1 843 ? -9.945 -36.781 8.867 1 88.31 843 THR B C 1
ATOM 15355 O O . THR B 1 843 ? -8.828 -36.844 8.359 1 88.31 843 THR B O 1
ATOM 15358 N N . ALA B 1 844 ? -10.656 -37.781 9.406 1 85.88 844 ALA B N 1
ATOM 15359 C CA . ALA B 1 844 ? -10.148 -39.125 9.102 1 85.88 844 ALA B CA 1
ATOM 15360 C C . ALA B 1 844 ? -10.062 -39.344 7.594 1 85.88 844 ALA B C 1
ATOM 15362 O O . ALA B 1 844 ? -10.992 -39.031 6.855 1 85.88 844 ALA B O 1
ATOM 15363 N N . ALA B 1 845 ? -8.82 -39.688 7.195 1 89.19 845 ALA B N 1
ATOM 15364 C CA . ALA B 1 845 ? -8.602 -39.75 5.754 1 89.19 845 ALA B CA 1
ATOM 15365 C C . ALA B 1 845 ? -7.973 -41.094 5.371 1 89.19 845 ALA B C 1
ATOM 15367 O O . ALA B 1 845 ? -7.254 -41.688 6.168 1 89.19 845 ALA B O 1
ATOM 15368 N N . VAL B 1 846 ? -8.352 -41.594 4.27 1 86.31 846 VAL B N 1
ATOM 15369 C CA . VAL B 1 846 ? -7.758 -42.781 3.648 1 86.31 846 VAL B CA 1
ATOM 15370 C C . VAL B 1 846 ? -7.09 -42.406 2.334 1 86.31 846 VAL B C 1
ATOM 15372 O O . VAL B 1 846 ? -7.707 -41.75 1.481 1 86.31 846 VAL B O 1
ATOM 15375 N N . LEU B 1 847 ? -5.82 -42.75 2.225 1 90.75 847 LEU B N 1
ATOM 15376 C CA . LEU B 1 847 ? -5.062 -42.438 1.021 1 90.75 847 LEU B CA 1
ATOM 15377 C C . LEU B 1 847 ? -4.531 -43.688 0.355 1 90.75 847 LEU B C 1
ATOM 15379 O O . LEU B 1 847 ? -4.27 -44.688 1.03 1 90.75 847 LEU B O 1
ATOM 15383 N N . LEU B 1 848 ? -4.496 -43.656 -0.971 1 89.81 848 LEU B N 1
ATOM 15384 C CA . LEU B 1 848 ? -3.791 -44.688 -1.733 1 89.81 848 LEU B CA 1
ATOM 15385 C C . LEU B 1 848 ? -2.336 -44.281 -1.958 1 89.81 848 LEU B C 1
ATOM 15387 O O . LEU B 1 848 ? -2.055 -43.25 -2.557 1 89.81 848 LEU B O 1
ATOM 15391 N N . LYS B 1 849 ? -1.506 -45.031 -1.4 1 92.62 849 LYS B N 1
ATOM 15392 C CA . LYS B 1 849 ? -0.074 -44.75 -1.483 1 92.62 849 LYS B CA 1
ATOM 15393 C C . LYS B 1 849 ? 0.568 -45.531 -2.637 1 92.62 849 LYS B C 1
ATOM 15395 O O . LYS B 1 849 ? 0.454 -46.75 -2.713 1 92.62 849 LYS B O 1
ATOM 15400 N N . PHE B 1 850 ? 1.163 -44.781 -3.605 1 91.5 850 PHE B N 1
ATOM 15401 C CA . PHE B 1 850 ? 1.963 -45.344 -4.684 1 91.5 850 PHE B CA 1
ATOM 15402 C C . PHE B 1 850 ? 3.451 -45.188 -4.391 1 91.5 850 PHE B C 1
ATOM 15404 O O . PHE B 1 850 ? 4.016 -44.094 -4.543 1 91.5 850 PHE B O 1
ATOM 15411 N N . SER B 1 851 ? 3.994 -46.25 -3.953 1 86.38 851 SER B N 1
ATOM 15412 C CA . SER B 1 851 ? 5.441 -46.188 -3.768 1 86.38 851 SER B CA 1
ATOM 15413 C C . SER B 1 851 ? 6.164 -46.031 -5.102 1 86.38 851 SER B C 1
ATOM 15415 O O . SER B 1 851 ? 5.559 -46.188 -6.164 1 86.38 851 SER B O 1
ATOM 15417 N N . ARG B 1 852 ? 7.387 -45.781 -5.078 1 78.06 852 ARG B N 1
ATOM 15418 C CA . ARG B 1 852 ? 8.164 -45.562 -6.297 1 78.06 852 ARG B CA 1
ATOM 15419 C C . ARG B 1 852 ? 8.172 -46.844 -7.148 1 78.06 852 ARG B C 1
ATOM 15421 O O . ARG B 1 852 ? 8.039 -46.75 -8.375 1 78.06 852 ARG B O 1
ATOM 15428 N N . ASP B 1 853 ? 8.234 -47.875 -6.461 1 75.06 853 ASP B N 1
ATOM 15429 C CA . ASP B 1 853 ? 8.289 -49.156 -7.168 1 75.06 853 ASP B CA 1
ATOM 15430 C C . ASP B 1 853 ? 6.926 -49.531 -7.75 1 75.06 853 ASP B C 1
ATOM 15432 O O . ASP B 1 853 ? 6.836 -50 -8.883 1 75.06 853 ASP B O 1
ATOM 15436 N N . SER B 1 854 ? 6.02 -49.312 -6.949 1 82.12 854 SER B N 1
ATOM 15437 C CA . SER B 1 854 ? 4.676 -49.625 -7.414 1 82.12 854 SER B CA 1
ATOM 15438 C C . SER B 1 854 ? 4.262 -48.75 -8.578 1 82.12 854 SER B C 1
ATOM 15440 O O . SER B 1 854 ? 3.566 -49.188 -9.492 1 82.12 854 SER B O 1
ATOM 15442 N N . PHE B 1 855 ? 4.695 -47.531 -8.594 1 86.38 855 PHE B N 1
ATOM 15443 C CA . PHE B 1 855 ? 4.348 -46.625 -9.68 1 86.38 855 PHE B CA 1
ATOM 15444 C C . PHE B 1 855 ? 5.102 -47 -10.953 1 86.38 855 PHE B C 1
ATOM 15446 O O . PHE B 1 855 ? 4.562 -46.875 -12.055 1 86.38 855 PHE B O 1
ATOM 15453 N N . ALA B 1 856 ? 6.297 -47.406 -10.734 1 76.56 856 ALA B N 1
ATOM 15454 C CA . ALA B 1 856 ? 7.059 -47.875 -11.891 1 76.56 856 ALA B CA 1
ATOM 15455 C C . ALA B 1 856 ? 6.41 -49.125 -12.516 1 76.56 856 ALA B C 1
ATOM 15457 O O . ALA B 1 856 ? 6.371 -49.25 -13.742 1 76.56 856 ALA B O 1
ATOM 15458 N N . THR B 1 857 ? 5.91 -49.969 -11.633 1 77.25 857 THR B N 1
ATOM 15459 C CA . THR B 1 857 ? 5.199 -51.156 -12.117 1 77.25 857 THR B CA 1
ATOM 15460 C C . THR B 1 857 ? 3.918 -50.75 -12.844 1 77.25 857 THR B C 1
ATOM 15462 O O . THR B 1 857 ? 3.57 -51.344 -13.867 1 77.25 857 THR B O 1
ATOM 15465 N N . LEU B 1 858 ? 3.314 -49.75 -12.305 1 83 858 LEU B N 1
ATOM 15466 C CA . LEU B 1 858 ? 2.107 -49.219 -12.945 1 83 858 LEU B CA 1
ATOM 15467 C C . LEU B 1 858 ? 2.418 -48.656 -14.328 1 83 858 LEU B C 1
ATOM 15469 O O . LEU B 1 858 ? 1.67 -48.906 -15.273 1 83 858 LEU B O 1
ATOM 15473 N N . GLN B 1 859 ? 3.477 -47.938 -14.484 1 80.12 859 GLN B N 1
ATOM 15474 C CA . GLN B 1 859 ? 3.869 -47.344 -15.758 1 80.12 859 GLN B CA 1
ATOM 15475 C C . GLN B 1 859 ? 4.145 -48.406 -16.812 1 80.12 859 GLN B C 1
ATOM 15477 O O . GLN B 1 859 ? 3.877 -48.188 -18 1 80.12 859 GLN B O 1
ATOM 15482 N N . ARG B 1 860 ? 4.492 -49.5 -16.297 1 69.31 860 ARG B N 1
ATOM 15483 C CA . ARG B 1 860 ? 4.859 -50.594 -17.203 1 69.31 860 ARG B CA 1
ATOM 15484 C C . ARG B 1 860 ? 3.643 -51.438 -17.578 1 69.31 860 ARG B C 1
ATOM 15486 O O . ARG B 1 860 ? 3.43 -51.719 -18.766 1 69.31 860 ARG B O 1
ATOM 15493 N N . ASP B 1 861 ? 2.91 -51.75 -16.531 1 69.44 861 ASP B N 1
ATOM 15494 C CA . ASP B 1 861 ? 1.804 -52.688 -16.719 1 69.44 861 ASP B CA 1
ATOM 15495 C C . ASP B 1 861 ? 0.597 -52 -17.344 1 69.44 861 ASP B C 1
ATOM 15497 O O . ASP B 1 861 ? -0.081 -52.562 -18.203 1 69.44 861 ASP B O 1
ATOM 15501 N N . GLU B 1 862 ? 0.396 -50.844 -16.859 1 77.19 862 GLU B N 1
ATOM 15502 C CA . GLU B 1 862 ? -0.757 -50.094 -17.328 1 77.19 862 GLU B CA 1
ATOM 15503 C C . GLU B 1 862 ? -0.371 -48.656 -17.656 1 77.19 862 GLU B C 1
ATOM 15505 O O . GLU B 1 862 ? -0.757 -47.719 -16.953 1 77.19 862 GLU B O 1
ATOM 15510 N N . PRO B 1 863 ? 0.227 -48.469 -18.875 1 75.31 863 PRO B N 1
ATOM 15511 C CA . PRO B 1 863 ? 0.693 -47.094 -19.203 1 75.31 863 PRO B CA 1
ATOM 15512 C C . PRO B 1 863 ? -0.454 -46.125 -19.391 1 75.31 863 PRO B C 1
ATOM 15514 O O . PRO B 1 863 ? -0.307 -44.938 -19.094 1 75.31 863 PRO B O 1
ATOM 15517 N N . ALA B 1 864 ? -1.598 -46.5 -19.859 1 73.12 864 ALA B N 1
ATOM 15518 C CA . ALA B 1 864 ? -2.727 -45.594 -20.062 1 73.12 864 ALA B CA 1
ATOM 15519 C C . ALA B 1 864 ? -3.213 -45.031 -18.734 1 73.12 864 ALA B C 1
ATOM 15521 O O . ALA B 1 864 ? -3.523 -43.844 -18.641 1 73.12 864 ALA B O 1
ATOM 15522 N N . LEU B 1 865 ? -3.268 -45.938 -17.734 1 78.56 865 LEU B N 1
ATOM 15523 C CA . LEU B 1 865 ? -3.676 -45.5 -16.406 1 78.56 865 LEU B CA 1
ATOM 15524 C C . LEU B 1 865 ? -2.652 -44.531 -15.828 1 78.56 865 LEU B C 1
ATOM 15526 O O . LEU B 1 865 ? -3.021 -43.531 -15.188 1 78.56 865 LEU B O 1
ATOM 15530 N N . ALA B 1 866 ? -1.431 -44.844 -16.047 1 84.38 866 ALA B N 1
ATOM 15531 C CA . ALA B 1 866 ? -0.373 -43.969 -15.562 1 84.38 866 ALA B CA 1
ATOM 15532 C C . ALA B 1 866 ? -0.475 -42.562 -16.203 1 84.38 866 ALA B C 1
ATOM 15534 O O . ALA B 1 866 ? -0.288 -41.562 -15.539 1 84.38 866 ALA B O 1
ATOM 15535 N N . MET B 1 867 ? -0.801 -42.625 -17.469 1 83.12 867 MET B N 1
ATOM 15536 C CA . MET B 1 867 ? -0.927 -41.344 -18.188 1 83.12 867 MET B CA 1
ATOM 15537 C C . MET B 1 867 ? -2.131 -40.562 -17.672 1 83.12 867 MET B C 1
ATOM 15539 O O . MET B 1 867 ? -2.082 -39.312 -17.594 1 83.12 867 MET B O 1
ATOM 15543 N N . GLN B 1 868 ? -3.178 -41.188 -17.359 1 83.12 868 GLN B N 1
ATOM 15544 C CA . GLN B 1 868 ? -4.352 -40.5 -16.812 1 83.12 868 GLN B CA 1
ATOM 15545 C C . GLN B 1 868 ? -4.027 -39.844 -15.469 1 83.12 868 GLN B C 1
ATOM 15547 O O . GLN B 1 868 ? -4.496 -38.75 -15.18 1 83.12 868 GLN B O 1
ATOM 15552 N N . LEU B 1 869 ? -3.256 -40.531 -14.727 1 87.94 869 LEU B N 1
ATOM 15553 C CA . LEU B 1 869 ? -2.854 -39.969 -13.445 1 87.94 869 LEU B CA 1
ATOM 15554 C C . LEU B 1 869 ? -1.958 -38.75 -13.633 1 87.94 869 LEU B C 1
ATOM 15556 O O . LEU B 1 869 ? -2.088 -37.781 -12.914 1 87.94 869 LEU B O 1
ATOM 15560 N N . LEU B 1 870 ? -1.097 -38.844 -14.617 1 87.94 870 LEU B N 1
ATOM 15561 C CA . LEU B 1 870 ? -0.208 -37.719 -14.883 1 87.94 870 LEU B CA 1
ATOM 15562 C C . LEU B 1 870 ? -0.99 -36.531 -15.422 1 87.94 870 LEU B C 1
ATOM 15564 O O . LEU B 1 870 ? -0.68 -35.375 -15.102 1 87.94 870 LEU B O 1
ATOM 15568 N N . LEU B 1 871 ? -1.985 -36.812 -16.234 1 84.44 871 LEU B N 1
ATOM 15569 C CA . LEU B 1 871 ? -2.836 -35.719 -16.734 1 84.44 871 LEU B CA 1
ATOM 15570 C C . LEU B 1 871 ? -3.611 -35.062 -15.602 1 84.44 871 LEU B C 1
ATOM 15572 O O . LEU B 1 871 ? -3.82 -33.844 -15.609 1 84.44 871 LEU B O 1
ATOM 15576 N N . ALA B 1 872 ? -4.016 -35.844 -14.656 1 87.44 872 ALA B N 1
ATOM 15577 C CA . ALA B 1 872 ? -4.688 -35.312 -13.484 1 87.44 872 ALA B CA 1
ATOM 15578 C C . ALA B 1 872 ? -3.76 -34.375 -12.695 1 87.44 872 ALA B C 1
ATOM 15580 O O . ALA B 1 872 ? -4.191 -33.344 -12.188 1 87.44 872 ALA B O 1
ATOM 15581 N N . VAL B 1 873 ? -2.518 -34.75 -12.641 1 89.44 873 VAL B N 1
ATOM 15582 C CA . VAL B 1 873 ? -1.54 -33.938 -11.922 1 89.44 873 VAL B CA 1
ATOM 15583 C C . VAL B 1 873 ? -1.314 -32.625 -12.656 1 89.44 873 VAL B C 1
ATOM 15585 O O . VAL B 1 873 ? -1.178 -31.578 -12.039 1 89.44 873 VAL B O 1
ATOM 15588 N N . ILE B 1 874 ? -1.219 -32.719 -13.961 1 87 874 ILE B N 1
ATOM 15589 C CA . ILE B 1 874 ? -1.02 -31.5 -14.758 1 87 874 ILE B CA 1
ATOM 15590 C C . ILE B 1 874 ? -2.184 -30.531 -14.539 1 87 874 ILE B C 1
ATOM 15592 O O . ILE B 1 874 ? -1.975 -29.344 -14.312 1 87 874 ILE B O 1
ATOM 15596 N N . ARG B 1 875 ? -3.334 -31.062 -14.562 1 85 875 ARG B N 1
ATOM 15597 C CA . ARG B 1 875 ? -4.508 -30.234 -14.336 1 85 875 ARG B CA 1
ATOM 15598 C C . ARG B 1 875 ? -4.504 -29.656 -12.922 1 85 875 ARG B C 1
ATOM 15600 O O . ARG B 1 875 ? -4.84 -28.484 -12.727 1 85 875 ARG B O 1
ATOM 15607 N N . GLN B 1 876 ? -4.227 -30.438 -12.039 1 86.88 876 GLN B N 1
ATOM 15608 C CA . GLN B 1 876 ? -4.172 -29.984 -10.656 1 86.88 876 GLN B CA 1
ATOM 15609 C C . GLN B 1 876 ? -3.141 -28.875 -10.484 1 86.88 876 GLN B C 1
ATOM 15611 O O . GLN B 1 876 ? -3.381 -27.891 -9.766 1 86.88 876 GLN B O 1
ATOM 15616 N N . SER B 1 877 ? -2.023 -29.031 -11.062 1 82.38 877 SER B N 1
ATOM 15617 C CA . SER B 1 877 ? -0.979 -28.016 -10.977 1 82.38 877 SER B CA 1
ATOM 15618 C C . SER B 1 877 ? -1.431 -26.703 -11.609 1 82.38 877 SER B C 1
ATOM 15620 O O . SER B 1 877 ? -1.084 -25.625 -11.133 1 82.38 877 SER B O 1
ATOM 15622 N N . GLU B 1 878 ? -2.182 -26.812 -12.625 1 79.56 878 GLU B N 1
ATOM 15623 C CA . GLU B 1 878 ? -2.703 -25.625 -13.281 1 79.56 878 GLU B CA 1
ATOM 15624 C C . GLU B 1 878 ? -3.723 -24.906 -12.398 1 79.56 878 GLU B C 1
ATOM 15626 O O . GLU B 1 878 ? -3.811 -23.672 -12.422 1 79.56 878 GLU B O 1
ATOM 15631 N N . LEU B 1 879 ? -4.414 -25.656 -11.695 1 80.94 879 LEU B N 1
ATOM 15632 C CA . LEU B 1 879 ? -5.43 -25.094 -10.82 1 80.94 879 LEU B CA 1
ATOM 15633 C C . LEU B 1 879 ? -4.789 -24.406 -9.617 1 80.94 879 LEU B C 1
ATOM 15635 O O . LEU B 1 879 ? -5.441 -23.625 -8.922 1 80.94 879 LEU B O 1
ATOM 15639 N N . GLN B 1 880 ? -3.6 -24.688 -9.43 1 80 880 GLN B N 1
ATOM 15640 C CA . GLN B 1 880 ? -2.914 -24.094 -8.289 1 80 880 GLN B CA 1
ATOM 15641 C C . GLN B 1 880 ? -2.232 -22.781 -8.68 1 80 880 GLN B C 1
ATOM 15643 O O . GLN B 1 880 ? -1.694 -22.078 -7.82 1 80 880 GLN B O 1
ATOM 15648 N N . ARG B 1 881 ? -2.293 -22.422 -9.852 1 76.56 881 ARG B N 1
ATOM 15649 C CA . ARG B 1 881 ? -1.715 -21.156 -10.297 1 76.56 881 ARG B CA 1
ATOM 15650 C C . ARG B 1 881 ? -2.598 -19.984 -9.898 1 76.56 881 ARG B C 1
ATOM 15652 O O . ARG B 1 881 ? -3.814 -20.125 -9.758 1 76.56 881 ARG B O 1
ATOM 15659 N N . PRO B 1 882 ? -1.909 -18.859 -9.625 1 69.94 882 PRO B N 1
ATOM 15660 C CA . PRO B 1 882 ? -2.721 -17.688 -9.273 1 69.94 882 PRO B CA 1
ATOM 15661 C C . PRO B 1 882 ? -3.615 -17.219 -10.422 1 69.94 882 PRO B C 1
ATOM 15663 O O . PRO B 1 882 ? -3.258 -17.391 -11.586 1 69.94 882 PRO B O 1
ATOM 15666 N N . GLY B 1 883 ? -4.785 -16.672 -10.156 1 68.94 883 GLY B N 1
ATOM 15667 C CA . GLY B 1 883 ? -5.715 -16.156 -11.148 1 68.94 883 GLY B CA 1
ATOM 15668 C C . GLY B 1 883 ? -6.645 -17.219 -11.703 1 68.94 883 GLY B C 1
ATOM 15669 O O . GLY B 1 883 ? -7.164 -17.094 -12.812 1 68.94 883 GLY B O 1
ATOM 15670 N N . ARG B 1 884 ? -6.746 -18.234 -10.891 1 76 884 ARG B N 1
ATOM 15671 C CA . ARG B 1 884 ? -7.648 -19.312 -11.289 1 76 884 ARG B CA 1
ATOM 15672 C C . ARG B 1 884 ? -9.086 -18.812 -11.406 1 76 884 ARG B C 1
ATOM 15674 O O . ARG B 1 884 ? -9.547 -18.047 -10.562 1 76 884 ARG B O 1
ATOM 15681 N N . THR B 1 885 ? -9.703 -19.203 -12.578 1 76.44 885 THR B N 1
ATOM 15682 C CA . THR B 1 885 ? -11.109 -18.875 -12.773 1 76.44 885 THR B CA 1
ATOM 15683 C C . THR B 1 885 ? -11.977 -20.125 -12.688 1 76.44 885 THR B C 1
ATOM 15685 O O . THR B 1 885 ? -11.469 -21.25 -12.766 1 76.44 885 THR B O 1
ATOM 15688 N N . ARG B 1 886 ? -13.18 -19.984 -12.516 1 81.25 886 ARG B N 1
ATOM 15689 C CA . ARG B 1 886 ? -14.109 -21.094 -12.367 1 81.25 886 ARG B CA 1
ATOM 15690 C C . ARG B 1 886 ? -14.367 -21.781 -13.711 1 81.25 886 ARG B C 1
ATOM 15692 O O . ARG B 1 886 ? -14.469 -21.109 -14.742 1 81.25 886 ARG B O 1
ATOM 15699 N N . LEU B 1 887 ? -14.453 -23.094 -13.57 1 76.62 887 LEU B N 1
ATOM 15700 C CA . LEU B 1 887 ? -14.867 -23.891 -14.727 1 76.62 887 LEU B CA 1
ATOM 15701 C C . LEU B 1 887 ? -16.375 -23.812 -14.922 1 76.62 887 LEU B C 1
ATOM 15703 O O . LEU B 1 887 ? -17.141 -24.047 -13.977 1 76.62 887 LEU B O 1
ATOM 15707 N N . LEU B 1 888 ? -16.781 -23.484 -16.094 1 77.06 888 LEU B N 1
ATOM 15708 C CA . LEU B 1 888 ? -18.203 -23.391 -16.375 1 77.06 888 LEU B CA 1
ATOM 15709 C C . LEU B 1 888 ? -18.688 -24.609 -17.156 1 77.06 888 LEU B C 1
ATOM 15711 O O . LEU B 1 888 ? -17.953 -25.141 -18 1 77.06 888 LEU B O 1
ATOM 15715 N N . PRO B 1 889 ? -19.906 -25.047 -16.781 1 73.06 889 PRO B N 1
ATOM 15716 C CA . PRO B 1 889 ? -20.438 -26.219 -17.469 1 73.06 889 PRO B CA 1
ATOM 15717 C C . PRO B 1 889 ? -20.859 -25.906 -18.906 1 73.06 889 PRO B C 1
ATOM 15719 O O . PRO B 1 889 ? -21.141 -24.75 -19.234 1 73.06 889 PRO B O 1
ATOM 15722 N N . THR B 1 890 ? -20.625 -26.875 -19.844 1 64.44 890 THR B N 1
ATOM 15723 C CA . THR B 1 890 ? -21.094 -26.766 -21.219 1 64.44 890 THR B CA 1
ATOM 15724 C C . THR B 1 890 ? -22.156 -27.828 -21.516 1 64.44 890 THR B C 1
ATOM 15726 O O . THR B 1 890 ? -22.141 -28.906 -20.938 1 64.44 890 THR B O 1
ATOM 15729 N N . LYS B 1 891 ? -23.281 -27.375 -22.219 1 60.41 891 LYS B N 1
ATOM 15730 C CA . LYS B 1 891 ? -24.312 -28.328 -22.625 1 60.41 891 LYS B CA 1
ATOM 15731 C C . LYS B 1 891 ? -23.781 -29.266 -23.703 1 60.41 891 LYS B C 1
ATOM 15733 O O . LYS B 1 891 ? -23.281 -28.828 -24.734 1 60.41 891 LYS B O 1
ATOM 15738 N N . ASP B 1 892 ? -23.25 -30.406 -23.344 1 51.31 892 ASP B N 1
ATOM 15739 C CA . ASP B 1 892 ? -22.828 -31.406 -24.312 1 51.31 892 ASP B CA 1
ATOM 15740 C C . ASP B 1 892 ? -24.016 -31.891 -25.141 1 51.31 892 ASP B C 1
ATOM 15742 O O . ASP B 1 892 ? -24.969 -32.469 -24.594 1 51.31 892 ASP B O 1
ATOM 15746 N N . PRO B 1 893 ? -24.094 -31.453 -26.391 1 44.78 893 PRO B N 1
ATOM 15747 C CA . PRO B 1 893 ? -25.219 -31.906 -27.219 1 44.78 893 PRO B CA 1
ATOM 15748 C C . PRO B 1 893 ? -25.328 -33.438 -27.281 1 44.78 893 PRO B C 1
ATOM 15750 O O . PRO B 1 893 ? -26.359 -33.938 -27.688 1 44.78 893 PRO B O 1
ATOM 15753 N N . ALA B 1 894 ? -24.25 -34.062 -27.109 1 41.84 894 ALA B N 1
ATOM 15754 C CA . ALA B 1 894 ? -24.25 -35.469 -27.406 1 41.84 894 ALA B CA 1
ATOM 15755 C C . ALA B 1 894 ? -25.266 -36.219 -26.547 1 41.84 894 ALA B C 1
ATOM 15757 O O . ALA B 1 894 ? -25.578 -37.375 -26.812 1 41.84 894 ALA B O 1
ATOM 15758 N N . LEU B 1 895 ? -25.422 -35.688 -25.359 1 41.09 895 LEU B N 1
ATOM 15759 C CA . LEU B 1 895 ? -26.531 -36.375 -24.688 1 41.09 895 LEU B CA 1
ATOM 15760 C C . LEU B 1 895 ? -27.844 -36.094 -25.391 1 41.09 895 LEU B C 1
ATOM 15762 O O . LEU B 1 895 ? -28.922 -36.344 -24.828 1 41.09 895 LEU B O 1
ATOM 15766 N N . ALA B 1 896 ? -27.812 -35.125 -26.344 1 37.84 896 ALA B N 1
ATOM 15767 C CA . ALA B 1 896 ? -29.047 -35.094 -27.125 1 37.84 896 ALA B CA 1
ATOM 15768 C C . ALA B 1 896 ? -29.562 -36.531 -27.344 1 37.84 896 ALA B C 1
ATOM 15770 O O . ALA B 1 896 ? -28.828 -37.406 -27.812 1 37.84 896 ALA B O 1
ATOM 15771 N N . ILE B 1 897 ? -30.359 -36.844 -26.516 1 34.5 897 ILE B N 1
ATOM 15772 C CA . ILE B 1 897 ? -31.062 -38.125 -26.672 1 34.5 897 ILE B CA 1
ATOM 15773 C C . ILE B 1 897 ? -31.141 -38.5 -28.141 1 34.5 897 ILE B C 1
ATOM 15775 O O . ILE B 1 897 ? -31.719 -37.781 -28.953 1 34.5 897 ILE B O 1
ATOM 15779 N N . PRO B 1 898 ? -30.016 -38.906 -28.703 1 31.31 898 PRO B N 1
ATOM 15780 C CA . PRO B 1 898 ? -30.328 -39.281 -30.094 1 31.31 898 PRO B CA 1
ATOM 15781 C C . PRO B 1 898 ? -31.812 -39.594 -30.281 1 31.31 898 PRO B C 1
ATOM 15783 O O . PRO B 1 898 ? -32.5 -40.031 -29.359 1 31.31 898 PRO B O 1
ATOM 15786 N N . SER B 1 899 ? -32.531 -38.75 -31 1 29.88 899 SER B N 1
ATOM 15787 C CA . SER B 1 899 ? -33.75 -39.406 -31.484 1 29.88 899 SER B CA 1
ATOM 15788 C C . SER B 1 899 ? -33.562 -40.906 -31.609 1 29.88 899 SER B C 1
ATOM 15790 O O . SER B 1 899 ? -32.562 -41.375 -32.188 1 29.88 899 SER B O 1
ATOM 15792 N N . VAL B 1 900 ? -33.844 -41.625 -30.594 1 28.36 900 VAL B N 1
ATOM 15793 C CA . VAL B 1 900 ? -33.875 -43.062 -30.75 1 28.36 900 VAL B CA 1
ATOM 15794 C C . VAL B 1 900 ? -34 -43.438 -32.219 1 28.36 900 VAL B C 1
ATOM 15796 O O . VAL B 1 900 ? -35 -43.094 -32.875 1 28.36 900 VAL B O 1
ATOM 15799 N N . PRO B 1 901 ? -33.062 -43.156 -33.031 1 28.61 901 PRO B N 1
ATOM 15800 C CA . PRO B 1 901 ? -33.594 -43.781 -34.25 1 28.61 901 PRO B CA 1
ATOM 15801 C C . PRO B 1 901 ? -34.5 -44.969 -33.969 1 28.61 901 PRO B C 1
ATOM 15803 O O . PRO B 1 901 ? -34.375 -45.625 -32.938 1 28.61 901 PRO B O 1
ATOM 15806 N N . SER B 1 902 ? -35.688 -44.969 -34.438 1 28.5 902 SER B N 1
ATOM 15807 C CA . SER B 1 902 ? -36.625 -46.094 -34.438 1 28.5 902 SER B CA 1
ATOM 15808 C C . SER B 1 902 ? -35.906 -47.438 -34.562 1 28.5 902 SER B C 1
ATOM 15810 O O . SER B 1 902 ? -35.188 -47.656 -35.562 1 28.5 902 SER B O 1
ATOM 15812 N N . LEU B 1 903 ? -35.156 -47.906 -33.656 1 29.8 903 LEU B N 1
ATOM 15813 C CA . LEU B 1 903 ? -34.875 -49.344 -33.656 1 29.8 903 LEU B CA 1
ATOM 15814 C C . LEU B 1 903 ? -35.906 -50.094 -34.469 1 29.8 903 LEU B C 1
ATOM 15816 O O . LEU B 1 903 ? -36 -51.312 -34.406 1 29.8 903 LEU B O 1
ATOM 15820 N N . ALA B 1 904 ? -36.844 -49.5 -34.938 1 31.34 904 ALA B N 1
ATOM 15821 C CA . ALA B 1 904 ? -37.875 -50.156 -35.719 1 31.34 904 ALA B CA 1
ATOM 15822 C C . ALA B 1 904 ? -37.25 -51.125 -36.719 1 31.34 904 ALA B C 1
ATOM 15824 O O . ALA B 1 904 ? -37.844 -52.188 -37.031 1 31.34 904 ALA B O 1
ATOM 15825 N N . ALA B 1 905 ? -36.125 -50.75 -37.281 1 33.75 905 ALA B N 1
ATOM 15826 C CA . ALA B 1 905 ? -35.719 -51.656 -38.344 1 33.75 905 ALA B CA 1
ATOM 15827 C C . ALA B 1 905 ? -35.219 -53 -37.75 1 33.75 905 ALA B C 1
ATOM 15829 O O . ALA B 1 905 ? -35.344 -54.031 -38.406 1 33.75 905 ALA B O 1
ATOM 15830 N N . PHE B 1 906 ? -34.344 -52.969 -36.656 1 35.78 906 PHE B N 1
ATOM 15831 C CA . PHE B 1 906 ? -33.875 -54.25 -36.094 1 35.78 906 PHE B CA 1
ATOM 15832 C C . PHE B 1 906 ? -34.812 -54.719 -35 1 35.78 906 PHE B C 1
ATOM 15834 O O . PHE B 1 906 ? -34.562 -55.75 -34.344 1 35.78 906 PHE B O 1
ATOM 15841 N N . ALA B 1 907 ? -35.719 -53.906 -34.5 1 34.31 907 ALA B N 1
ATOM 15842 C CA . ALA B 1 907 ? -36.688 -54.219 -33.469 1 34.31 907 ALA B CA 1
ATOM 15843 C C . ALA B 1 907 ? -37.469 -55.5 -33.812 1 34.31 907 ALA B C 1
ATOM 15845 O O . ALA B 1 907 ? -37.969 -56.188 -32.938 1 34.31 907 ALA B O 1
ATOM 15846 N N . SER B 1 908 ? -38.031 -55.469 -35.094 1 33.16 908 SER B N 1
ATOM 15847 C CA . SER B 1 908 ? -39.219 -56.25 -35.344 1 33.16 908 SER B CA 1
ATOM 15848 C C . SER B 1 908 ? -38.969 -57.75 -35.125 1 33.16 908 SER B C 1
ATOM 15850 O O . SER B 1 908 ? -39.844 -58.562 -35.344 1 33.16 908 SER B O 1
ATOM 15852 N N . SER B 1 909 ? -37.688 -58.281 -35.312 1 34.25 909 SER B N 1
ATOM 15853 C CA . SER B 1 909 ? -37.969 -59.719 -35.25 1 34.25 909 SER B CA 1
ATOM 15854 C C . SER B 1 909 ? -38.375 -60.156 -33.844 1 34.25 909 SER B C 1
ATOM 15856 O O . SER B 1 909 ? -37.625 -60 -32.906 1 34.25 909 SER B O 1
ATOM 15858 N N . ALA B 1 910 ? -39.594 -60.156 -33.375 1 37.41 910 ALA B N 1
ATOM 15859 C CA . ALA B 1 910 ? -40.438 -60.562 -32.25 1 37.41 910 ALA B CA 1
ATOM 15860 C C . ALA B 1 910 ? -39.75 -61.625 -31.422 1 37.41 910 ALA B C 1
ATOM 15862 O O . ALA B 1 910 ? -39.781 -61.562 -30.188 1 37.41 910 ALA B O 1
ATOM 15863 N N . ASN B 1 911 ? -39.469 -62.844 -31.953 1 38.62 911 ASN B N 1
ATOM 15864 C CA . ASN B 1 911 ? -39.344 -64.125 -31.281 1 38.62 911 ASN B CA 1
ATOM 15865 C C . ASN B 1 911 ? -37.938 -64.375 -30.734 1 38.62 911 ASN B C 1
ATOM 15867 O O . ASN B 1 911 ? -37.625 -65.438 -30.25 1 38.62 911 ASN B O 1
ATOM 15871 N N . LEU B 1 912 ? -36.875 -63.656 -31.188 1 45.38 912 LEU B N 1
ATOM 15872 C CA . LEU B 1 912 ? -35.594 -64.188 -30.766 1 45.38 912 LEU B CA 1
ATOM 15873 C C . LEU B 1 912 ? -35.125 -63.5 -29.484 1 45.38 912 LEU B C 1
ATOM 15875 O O . LEU B 1 912 ? -35.312 -62.312 -29.297 1 45.38 912 LEU B O 1
ATOM 15879 N N . LYS B 1 913 ? -34.812 -64.25 -28.422 1 57.94 913 LYS B N 1
ATOM 15880 C CA . LYS B 1 913 ? -34.281 -63.875 -27.125 1 57.94 913 LYS B CA 1
ATOM 15881 C C . LYS B 1 913 ? -33.125 -62.906 -27.25 1 57.94 913 LYS B C 1
ATOM 15883 O O . LYS B 1 913 ? -32.219 -63.094 -28.078 1 57.94 913 LYS B O 1
ATOM 15888 N N . PRO B 1 914 ? -33.094 -61.625 -26.688 1 69 914 PRO B N 1
ATOM 15889 C CA . PRO B 1 914 ? -32 -60.656 -26.75 1 69 914 PRO B CA 1
ATOM 15890 C C . PRO B 1 914 ? -30.656 -61.25 -26.375 1 69 914 PRO B C 1
ATOM 15892 O O . PRO B 1 914 ? -30.594 -62.188 -25.578 1 69 914 PRO B O 1
ATOM 15895 N N . HIS B 1 915 ? -29.703 -60.969 -27.266 1 77.94 915 HIS B N 1
ATOM 15896 C CA . HIS B 1 915 ? -28.359 -61.469 -26.984 1 77.94 915 HIS B CA 1
ATOM 15897 C C . HIS B 1 915 ? -27.797 -60.781 -25.734 1 77.94 915 HIS B C 1
ATOM 15899 O O . HIS B 1 915 ? -27.75 -59.562 -25.641 1 77.94 915 HIS B O 1
ATOM 15905 N N . ARG B 1 916 ? -27.547 -61.594 -24.797 1 80.94 916 ARG B N 1
ATOM 15906 C CA . ARG B 1 916 ? -26.891 -61.125 -23.562 1 80.94 916 ARG B CA 1
ATOM 15907 C C . ARG B 1 916 ? -25.453 -60.719 -23.828 1 80.94 916 ARG B C 1
ATOM 15909 O O . ARG B 1 916 ? -24.609 -61.562 -24.188 1 80.94 916 ARG B O 1
ATOM 15916 N N . VAL B 1 917 ? -25.219 -59.469 -23.844 1 80.12 917 VAL B N 1
ATOM 15917 C CA . VAL B 1 917 ? -23.844 -59 -24.016 1 80.12 917 VAL B CA 1
ATOM 15918 C C . VAL B 1 917 ? -23.062 -59.219 -22.734 1 80.12 917 VAL B C 1
ATOM 15920 O O . VAL B 1 917 ? -23.406 -58.688 -21.672 1 80.12 917 VAL B O 1
ATOM 15923 N N . GLU B 1 918 ? -22.141 -60.062 -22.828 1 78.25 918 GLU B N 1
ATOM 15924 C CA . GLU B 1 918 ? -21.312 -60.344 -21.656 1 78.25 918 GLU B CA 1
ATOM 15925 C C . GLU B 1 918 ? -20.188 -59.344 -21.516 1 78.25 918 GLU B C 1
ATOM 15927 O O . GLU B 1 918 ? -19.719 -58.781 -22.516 1 78.25 918 GLU B O 1
ATOM 15932 N N . LEU B 1 919 ? -19.797 -59.031 -20.359 1 75.69 919 LEU B N 1
ATOM 15933 C CA . LEU B 1 919 ? -18.641 -58.156 -20.078 1 75.69 919 LEU B CA 1
ATOM 15934 C C . LEU B 1 919 ? -17.359 -58.781 -20.609 1 75.69 919 LEU B C 1
ATOM 15936 O O . LEU B 1 919 ? -17.281 -60 -20.75 1 75.69 919 LEU B O 1
ATOM 15940 N N . THR B 1 920 ? -16.469 -58.031 -21.062 1 70.56 920 THR B N 1
ATOM 15941 C CA . THR B 1 920 ? -15.188 -58.531 -21.516 1 70.56 920 THR B CA 1
ATOM 15942 C C . THR B 1 920 ? -14.469 -59.281 -20.375 1 70.56 920 THR B C 1
ATOM 15944 O O . THR B 1 920 ? -14.789 -59.094 -19.203 1 70.56 920 THR B O 1
ATOM 15947 N N . GLN B 1 921 ? -13.641 -60.188 -20.766 1 68.25 921 GLN B N 1
ATOM 15948 C CA . GLN B 1 921 ? -12.906 -60.938 -19.75 1 68.25 921 GLN B CA 1
ATOM 15949 C C . GLN B 1 921 ? -12.141 -60.031 -18.812 1 68.25 921 GLN B C 1
ATOM 15951 O O . GLN B 1 921 ? -12.07 -60.281 -17.609 1 68.25 921 GLN B O 1
ATOM 15956 N N . PHE B 1 922 ? -11.625 -58.969 -19.469 1 63.81 922 PHE B N 1
ATOM 15957 C CA . PHE B 1 922 ? -10.898 -58 -18.656 1 63.81 922 PHE B CA 1
ATOM 15958 C C . PHE B 1 922 ? -11.828 -57.344 -17.641 1 63.81 922 PHE B C 1
ATOM 15960 O O . PHE B 1 922 ? -11.469 -57.219 -16.469 1 63.81 922 PHE B O 1
ATOM 15967 N N . GLN B 1 923 ? -12.961 -56.906 -18.062 1 68.38 923 GLN B N 1
ATOM 15968 C CA . GLN B 1 923 ? -13.945 -56.312 -17.172 1 68.38 923 GLN B CA 1
ATOM 15969 C C . GLN B 1 923 ? -14.375 -57.281 -16.078 1 68.38 923 GLN B C 1
ATOM 15971 O O . GLN B 1 923 ? -14.5 -56.906 -14.914 1 68.38 923 GLN B O 1
ATOM 15976 N N . LEU B 1 924 ? -14.602 -58.5 -16.516 1 71.56 924 LEU B N 1
ATOM 15977 C CA . LEU B 1 924 ? -15.039 -59.531 -15.555 1 71.56 924 LEU B CA 1
ATOM 15978 C C . LEU B 1 924 ? -13.977 -59.75 -14.477 1 71.56 924 LEU B C 1
ATOM 15980 O O . LEU B 1 924 ? -14.312 -59.875 -13.297 1 71.56 924 LEU B O 1
ATOM 15984 N N . GLU B 1 925 ? -12.82 -59.875 -14.992 1 68 925 GLU B N 1
ATOM 15985 C CA . GLU B 1 925 ? -11.742 -60.062 -14.039 1 68 925 GLU B CA 1
ATOM 15986 C C . GLU B 1 925 ? -11.641 -58.906 -13.07 1 68 925 GLU B C 1
ATOM 15988 O O . GLU B 1 925 ? -11.477 -59.094 -11.867 1 68 925 GLU B O 1
ATOM 15993 N N . ARG B 1 926 ? -11.812 -57.781 -13.672 1 65.5 926 ARG B N 1
ATOM 15994 C CA . ARG B 1 926 ? -11.703 -56.562 -12.867 1 65.5 926 ARG B CA 1
ATOM 15995 C C . ARG B 1 926 ? -12.844 -56.469 -11.867 1 65.5 926 ARG B C 1
ATOM 15997 O O . ARG B 1 926 ? -12.633 -56.094 -10.711 1 65.5 926 ARG B O 1
ATOM 16004 N N . PHE B 1 927 ? -13.945 -56.75 -12.242 1 72.06 927 PHE B N 1
ATOM 16005 C CA . PHE B 1 927 ? -15.117 -56.656 -11.375 1 72.06 927 PHE B CA 1
ATOM 16006 C C . PHE B 1 927 ? -15.062 -57.75 -10.297 1 72.06 927 PHE B C 1
ATOM 16008 O O . PHE B 1 927 ? -15.531 -57.531 -9.172 1 72.06 927 PHE B O 1
ATOM 16015 N N . THR B 1 928 ? -14.5 -58.812 -10.719 1 71.62 928 THR B N 1
ATOM 16016 C CA . THR B 1 928 ? -14.336 -59.875 -9.734 1 71.62 928 THR B CA 1
ATOM 16017 C C . THR B 1 928 ? -13.375 -59.438 -8.625 1 71.62 928 THR B C 1
ATOM 16019 O O . THR B 1 928 ? -13.594 -59.75 -7.453 1 71.62 928 THR B O 1
ATOM 16022 N N . GLU B 1 929 ? -12.461 -58.781 -9.07 1 69.25 929 GLU B N 1
ATOM 16023 C CA . GLU B 1 929 ? -11.531 -58.25 -8.078 1 69.25 929 GLU B CA 1
ATOM 16024 C C . GLU B 1 929 ? -12.219 -57.25 -7.156 1 69.25 929 GLU B C 1
ATOM 16026 O O . GLU B 1 929 ? -11.969 -57.25 -5.949 1 69.25 929 GLU B O 1
ATOM 16031 N N . VAL B 1 930 ? -13.055 -56.375 -7.676 1 70.12 930 VAL B N 1
ATOM 16032 C CA . VAL B 1 930 ? -13.797 -55.375 -6.891 1 70.12 930 VAL B CA 1
ATOM 16033 C C . VAL B 1 930 ? -14.711 -56.094 -5.898 1 70.12 930 VAL B C 1
ATOM 16035 O O . VAL B 1 930 ? -14.836 -55.688 -4.746 1 70.12 930 VAL B O 1
ATOM 16038 N N . PHE B 1 931 ? -15.258 -57.094 -6.371 1 73.5 931 PHE B N 1
ATOM 16039 C CA . PHE B 1 931 ? -16.109 -57.906 -5.504 1 73.5 931 PHE B CA 1
ATOM 16040 C C . PHE B 1 931 ? -15.328 -58.438 -4.305 1 73.5 931 PHE B C 1
ATOM 16042 O O . PHE B 1 931 ? -15.797 -58.375 -3.168 1 73.5 931 PHE B O 1
ATOM 16049 N N . ALA B 1 932 ? -14.227 -58.875 -4.668 1 71.5 932 ALA B N 1
ATOM 16050 C CA . ALA B 1 932 ? -13.383 -59.406 -3.611 1 71.5 932 ALA B CA 1
ATOM 16051 C C . ALA B 1 932 ? -12.992 -58.344 -2.602 1 71.5 932 ALA B C 1
ATOM 16053 O O . ALA B 1 932 ? -12.844 -58.625 -1.411 1 71.5 932 ALA B O 1
ATOM 16054 N N . LEU B 1 933 ? -12.883 -57.125 -3.068 1 69.69 933 LEU B N 1
ATOM 16055 C CA . LEU B 1 933 ? -12.523 -56 -2.203 1 69.69 933 LEU B CA 1
ATOM 16056 C C . LEU B 1 933 ? -13.664 -55.656 -1.256 1 69.69 933 LEU B C 1
ATOM 16058 O O . LEU B 1 933 ? -13.43 -55.312 -0.099 1 69.69 933 LEU B O 1
ATOM 16062 N N . ILE B 1 934 ? -14.852 -55.688 -1.702 1 72.75 934 ILE B N 1
ATOM 16063 C CA . ILE B 1 934 ? -16.016 -55.344 -0.901 1 72.75 934 ILE B CA 1
ATOM 16064 C C . ILE B 1 934 ? -16.328 -56.5 0.069 1 72.75 934 ILE B C 1
ATOM 16066 O O . ILE B 1 934 ? -16.688 -56.25 1.225 1 72.75 934 ILE B O 1
ATOM 16070 N N . ASP B 1 935 ? -16.078 -57.688 -0.51 1 73.38 935 ASP B N 1
ATOM 16071 C CA . ASP B 1 935 ? -16.328 -58.875 0.319 1 73.38 935 ASP B CA 1
ATOM 16072 C C . ASP B 1 935 ? -15.188 -59.062 1.324 1 73.38 935 ASP B C 1
ATOM 16074 O O . ASP B 1 935 ? -14.336 -59.938 1.141 1 73.38 935 ASP B O 1
ATOM 16078 N N . ALA B 1 936 ? -15.156 -58.188 2.365 1 70.88 936 ALA B N 1
ATOM 16079 C CA . ALA B 1 936 ? -14.07 -58.125 3.334 1 70.88 936 ALA B CA 1
ATOM 16080 C C . ALA B 1 936 ? -13.906 -59.469 4.066 1 70.88 936 ALA B C 1
ATOM 16082 O O . ALA B 1 936 ? -12.789 -59.844 4.41 1 70.88 936 ALA B O 1
ATOM 16083 N N . ASP B 1 937 ? -15.023 -60.281 4.348 1 70.19 937 ASP B N 1
ATOM 16084 C CA . ASP B 1 937 ? -14.93 -61.5 5.141 1 70.19 937 ASP B CA 1
ATOM 16085 C C . ASP B 1 937 ? -14.742 -62.719 4.242 1 70.19 937 ASP B C 1
ATOM 16087 O O . ASP B 1 937 ? -14.672 -63.875 4.734 1 70.19 937 ASP B O 1
ATOM 16091 N N . GLY B 1 938 ? -14.664 -62.531 2.861 1 72.44 938 GLY B N 1
ATOM 16092 C CA . GLY B 1 938 ? -14.414 -63.625 1.907 1 72.44 938 GLY B CA 1
ATOM 16093 C C . GLY B 1 938 ? -15.57 -64.625 1.799 1 72.44 938 GLY B C 1
ATOM 16094 O O . GLY B 1 938 ? -15.367 -65.75 1.44 1 72.44 938 GLY B O 1
ATOM 16095 N N . SER B 1 939 ? -16.734 -64.375 2.285 1 75.12 939 SER B N 1
ATOM 16096 C CA . SER B 1 939 ? -17.891 -65.312 2.32 1 75.12 939 SER B CA 1
ATOM 16097 C C . SER B 1 939 ? -18.453 -65.5 0.922 1 75.12 939 SER B C 1
ATOM 16099 O O . SER B 1 939 ? -19.234 -66.438 0.709 1 75.12 939 SER B O 1
ATOM 16101 N N . GLY B 1 940 ? -17.969 -64.688 -0.023 1 76.06 940 GLY B N 1
ATOM 16102 C CA . GLY B 1 940 ? -18.516 -64.75 -1.368 1 76.06 940 GLY B CA 1
ATOM 16103 C C . GLY B 1 940 ? -19.781 -63.969 -1.547 1 76.06 940 GLY B C 1
ATOM 16104 O O . GLY B 1 940 ? -20.406 -64 -2.611 1 76.06 940 GLY B O 1
ATOM 16105 N N . MET B 1 941 ? -20.25 -63.375 -0.452 1 80.19 941 MET B N 1
ATOM 16106 C CA . MET B 1 941 ? -21.438 -62.531 -0.513 1 80.19 941 MET B CA 1
ATOM 16107 C C . MET B 1 941 ? -21.125 -61.125 -0.02 1 80.19 941 MET B C 1
ATOM 16109 O O . MET B 1 941 ? -20.375 -60.938 0.933 1 80.19 941 MET B O 1
ATOM 16113 N N . ILE B 1 942 ? -21.656 -60.031 -0.655 1 79.25 942 ILE B N 1
ATOM 16114 C CA . ILE B 1 942 ? -21.547 -58.656 -0.199 1 79.25 942 ILE B CA 1
ATOM 16115 C C . ILE B 1 942 ? -22.781 -58.281 0.63 1 79.25 942 ILE B C 1
ATOM 16117 O O . ILE B 1 942 ? -23.906 -58.312 0.129 1 79.25 942 ILE B O 1
ATOM 16121 N N . THR B 1 943 ? -22.594 -58.125 1.827 1 77.56 943 THR B N 1
ATOM 16122 C CA . THR B 1 943 ? -23.672 -57.688 2.719 1 77.56 943 THR B CA 1
ATOM 16123 C C . THR B 1 943 ? -23.828 -56.156 2.701 1 77.56 943 THR B C 1
ATOM 16125 O O . THR B 1 943 ? -22.984 -55.469 2.125 1 77.56 943 THR B O 1
ATOM 16128 N N . VAL B 1 944 ? -24.969 -55.656 3.221 1 77.44 944 VAL B N 1
ATOM 16129 C CA . VAL B 1 944 ? -25.219 -54.219 3.309 1 77.44 944 VAL B CA 1
ATOM 16130 C C . VAL B 1 944 ? -24.125 -53.531 4.117 1 77.44 944 VAL B C 1
ATOM 16132 O O . VAL B 1 944 ? -23.672 -52.438 3.766 1 77.44 944 VAL B O 1
ATOM 16135 N N . ASP B 1 945 ? -23.734 -54.219 5.117 1 76.69 945 ASP B N 1
ATOM 16136 C CA . ASP B 1 945 ? -22.688 -53.656 5.977 1 76.69 945 ASP B CA 1
ATOM 16137 C C . ASP B 1 945 ? -21.359 -53.562 5.23 1 76.69 945 ASP B C 1
ATOM 16139 O O . ASP B 1 945 ? -20.641 -52.562 5.383 1 76.69 945 ASP B O 1
ATOM 16143 N N . GLU B 1 946 ? -21.125 -54.562 4.461 1 75.81 946 GLU B N 1
ATOM 16144 C CA . GLU B 1 946 ? -19.875 -54.562 3.705 1 75.81 946 GLU B CA 1
ATOM 16145 C C . GLU B 1 946 ? -19.875 -53.469 2.637 1 75.81 946 GLU B C 1
ATOM 16147 O O . GLU B 1 946 ? -18.859 -52.812 2.416 1 75.81 946 GLU B O 1
ATOM 16152 N N . LEU B 1 947 ? -20.922 -53.312 2.031 1 73.31 947 LEU B N 1
ATOM 16153 C CA . LEU B 1 947 ? -21.047 -52.281 1.014 1 73.31 947 LEU B CA 1
ATOM 16154 C C . LEU B 1 947 ? -20.984 -50.906 1.642 1 73.31 947 LEU B C 1
ATOM 16156 O O . LEU B 1 947 ? -20.359 -50 1.081 1 73.31 947 LEU B O 1
ATOM 16160 N N . GLU B 1 948 ? -21.656 -50.781 2.738 1 74.69 948 GLU B N 1
ATOM 16161 C CA . GLU B 1 948 ? -21.594 -49.531 3.463 1 74.69 948 GLU B CA 1
ATOM 16162 C C . GLU B 1 948 ? -20.156 -49.188 3.869 1 74.69 948 GLU B C 1
ATOM 16164 O O . GLU B 1 948 ? -19.719 -48.031 3.732 1 74.69 948 GLU B O 1
ATOM 16169 N N . ALA B 1 949 ? -19.547 -50.188 4.34 1 70.69 949 ALA B N 1
ATOM 16170 C CA . ALA B 1 949 ? -18.156 -50 4.746 1 70.69 949 ALA B CA 1
ATOM 16171 C C . ALA B 1 949 ? -17.281 -49.594 3.561 1 70.69 949 ALA B C 1
ATOM 16173 O O . ALA B 1 949 ? -16.422 -48.719 3.684 1 70.69 949 ALA B O 1
ATOM 16174 N N . TYR B 1 950 ? -17.516 -50.188 2.494 1 68 950 TYR B N 1
ATOM 16175 C CA . TYR B 1 950 ? -16.766 -49.844 1.294 1 68 950 TYR B CA 1
ATOM 16176 C C . TYR B 1 950 ? -17.062 -48.438 0.832 1 68 950 TYR B C 1
ATOM 16178 O O . TYR B 1 950 ? -16.141 -47.656 0.535 1 68 950 TYR B O 1
ATOM 16186 N N . MET B 1 951 ? -18.281 -48.125 0.795 1 66.62 951 MET B N 1
ATOM 16187 C CA . MET B 1 951 ? -18.703 -46.781 0.36 1 66.62 951 MET B CA 1
ATOM 16188 C C . MET B 1 951 ? -18.125 -45.719 1.274 1 66.62 951 MET B C 1
ATOM 16190 O O . MET B 1 951 ? -17.672 -44.688 0.804 1 66.62 951 MET B O 1
ATOM 16194 N N . SER B 1 952 ? -18.156 -46.094 2.49 1 62.62 952 SER B N 1
ATOM 16195 C CA . SER B 1 952 ? -17.562 -45.156 3.455 1 62.62 952 SER B CA 1
ATOM 16196 C C . SER B 1 952 ? -16.062 -45 3.209 1 62.62 952 SER B C 1
ATOM 16198 O O . SER B 1 952 ? -15.516 -43.906 3.334 1 62.62 952 SER B O 1
ATOM 16200 N N . SER B 1 953 ? -15.531 -46.188 2.844 1 58.75 953 SER B N 1
ATOM 16201 C CA . SER B 1 953 ? -14.086 -46.156 2.621 1 58.75 953 SER B CA 1
ATOM 16202 C C . SER B 1 953 ? -13.719 -45.344 1.404 1 58.75 953 SER B C 1
ATOM 16204 O O . SER B 1 953 ? -12.594 -44.844 1.305 1 58.75 953 SER B O 1
ATOM 16206 N N . VAL B 1 954 ? -14.695 -45.188 0.571 1 55.75 954 VAL B N 1
ATOM 16207 C CA . VAL B 1 954 ? -14.422 -44.406 -0.631 1 55.75 954 VAL B CA 1
ATOM 16208 C C . VAL B 1 954 ? -14.977 -43 -0.47 1 55.75 954 VAL B C 1
ATOM 16210 O O . VAL B 1 954 ? -15.039 -42.219 -1.436 1 55.75 954 VAL B O 1
ATOM 16213 N N . GLY B 1 955 ? -15.258 -42.562 0.778 1 53.19 955 GLY B N 1
ATOM 16214 C CA . GLY B 1 955 ? -15.633 -41.219 1.153 1 53.19 955 GLY B CA 1
ATOM 16215 C C . GLY B 1 955 ? -17.109 -40.906 0.927 1 53.19 955 GLY B C 1
ATOM 16216 O O . GLY B 1 955 ? -17.5 -39.75 0.83 1 53.19 955 GLY B O 1
ATOM 16217 N N . ARG B 1 956 ? -17.844 -41.906 0.562 1 57.03 956 ARG B N 1
ATOM 16218 C CA . ARG B 1 956 ? -19.281 -41.688 0.354 1 57.03 956 ARG B CA 1
ATOM 16219 C C . ARG B 1 956 ? -20.094 -42.219 1.521 1 57.03 956 ARG B C 1
ATOM 16221 O O . ARG B 1 956 ? -19.891 -43.375 1.947 1 57.03 956 ARG B O 1
ATOM 16228 N N . THR B 1 957 ? -20.703 -41.406 2.305 1 58.03 957 THR B N 1
ATOM 16229 C CA . THR B 1 957 ? -21.547 -41.906 3.383 1 58.03 957 THR B CA 1
ATOM 16230 C C . THR B 1 957 ? -22.984 -42.062 2.904 1 58.03 957 THR B C 1
ATOM 16232 O O . THR B 1 957 ? -23.641 -41.062 2.547 1 58.03 957 THR B O 1
ATOM 16235 N N . VAL B 1 958 ? -23.312 -43.219 2.498 1 60.59 958 VAL B N 1
ATOM 16236 C CA . VAL B 1 958 ? -24.703 -43.531 2.18 1 60.59 958 VAL B CA 1
ATOM 16237 C C . VAL B 1 958 ? -25.375 -44.188 3.383 1 60.59 958 VAL B C 1
ATOM 16239 O O . VAL B 1 958 ? -24.844 -45.156 3.941 1 60.59 958 VAL B O 1
ATOM 16242 N N . PRO B 1 959 ? -26.422 -43.5 3.891 1 63.03 959 PRO B N 1
ATOM 16243 C CA . PRO B 1 959 ? -27.109 -44.156 5.016 1 63.03 959 PRO B CA 1
ATOM 16244 C C . PRO B 1 959 ? -27.5 -45.594 4.723 1 63.03 959 PRO B C 1
ATOM 16246 O O . PRO B 1 959 ? -27.703 -45.969 3.564 1 63.03 959 PRO B O 1
ATOM 16249 N N . SER B 1 960 ? -27.422 -46.469 5.691 1 67.06 960 SER B N 1
ATOM 16250 C CA . SER B 1 960 ? -27.672 -47.906 5.598 1 67.06 960 SER B CA 1
ATOM 16251 C C . SER B 1 960 ? -29.047 -48.188 4.992 1 67.06 960 SER B C 1
ATOM 16253 O O . SER B 1 960 ? -29.234 -49.125 4.246 1 67.06 960 SER B O 1
ATOM 16255 N N . GLY B 1 961 ? -29.984 -47.344 5.285 1 66.69 961 GLY B N 1
ATOM 16256 C CA . GLY B 1 961 ? -31.328 -47.562 4.773 1 66.69 961 GLY B CA 1
ATOM 16257 C C . GLY B 1 961 ? -31.391 -47.594 3.256 1 66.69 961 GLY B C 1
ATOM 16258 O O . GLY B 1 961 ? -31.719 -48.625 2.658 1 66.69 961 GLY B O 1
ATOM 16259 N N . PRO B 1 962 ? -30.922 -46.469 2.721 1 69.12 962 PRO B N 1
ATOM 16260 C CA . PRO B 1 962 ? -30.969 -46.438 1.258 1 69.12 962 PRO B CA 1
ATOM 16261 C C . PRO B 1 962 ? -30.078 -47.469 0.601 1 69.12 962 PRO B C 1
ATOM 16263 O O . PRO B 1 962 ? -30.438 -48.031 -0.451 1 69.12 962 PRO B O 1
ATOM 16266 N N . LEU B 1 963 ? -29.078 -47.781 1.248 1 72.38 963 LEU B N 1
ATOM 16267 C CA . LEU B 1 963 ? -28.172 -48.781 0.706 1 72.38 963 LEU B CA 1
ATOM 16268 C C . LEU B 1 963 ? -28.844 -50.156 0.694 1 72.38 963 LEU B C 1
ATOM 16270 O O . LEU B 1 963 ? -28.688 -50.906 -0.259 1 72.38 963 LEU B O 1
ATOM 16274 N N . ALA B 1 964 ? -29.531 -50.406 1.812 1 71.31 964 ALA B N 1
ATOM 16275 C CA . ALA B 1 964 ? -30.266 -51.688 1.896 1 71.31 964 ALA B CA 1
ATOM 16276 C C . ALA B 1 964 ? -31.344 -51.75 0.813 1 71.31 964 ALA B C 1
ATOM 16278 O O . ALA B 1 964 ? -31.547 -52.812 0.207 1 71.31 964 ALA B O 1
ATOM 16279 N N . GLU B 1 965 ? -31.906 -50.656 0.575 1 69.81 965 GLU B N 1
ATOM 16280 C CA . GLU B 1 965 ? -32.938 -50.594 -0.469 1 69.81 965 GLU B CA 1
ATOM 16281 C C . GLU B 1 965 ? -32.312 -50.812 -1.85 1 69.81 965 GLU B C 1
ATOM 16283 O O . GLU B 1 965 ? -32.875 -51.531 -2.68 1 69.81 965 GLU B O 1
ATOM 16288 N N . MET B 1 966 ? -31.219 -50.281 -1.979 1 70 966 MET B N 1
ATOM 16289 C CA . MET B 1 966 ? -30.531 -50.438 -3.256 1 70 966 MET B CA 1
ATOM 16290 C C . MET B 1 966 ? -30.109 -51.875 -3.48 1 70 966 MET B C 1
ATOM 16292 O O . MET B 1 966 ? -30.25 -52.406 -4.586 1 70 966 MET B O 1
ATOM 16296 N N . LEU B 1 967 ? -29.672 -52.438 -2.416 1 70.75 967 LEU B N 1
ATOM 16297 C CA . LEU B 1 967 ? -29.219 -53.812 -2.494 1 70.75 967 LEU B CA 1
ATOM 16298 C C . LEU B 1 967 ? -30.375 -54.781 -2.752 1 70.75 967 LEU B C 1
ATOM 16300 O O . LEU B 1 967 ? -30.234 -55.75 -3.488 1 70.75 967 LEU B O 1
ATOM 16304 N N . ARG B 1 968 ? -31.453 -54.406 -2.125 1 67.69 968 ARG B N 1
ATOM 16305 C CA . ARG B 1 968 ? -32.625 -55.219 -2.344 1 67.69 968 ARG B CA 1
ATOM 16306 C C . ARG B 1 968 ? -33.094 -55.156 -3.797 1 67.69 968 ARG B C 1
ATOM 16308 O O . ARG B 1 968 ? -33.531 -56.156 -4.363 1 67.69 968 ARG B O 1
ATOM 16315 N N . ASP B 1 969 ? -32.906 -54.062 -4.312 1 62.56 969 ASP B N 1
ATOM 16316 C CA . ASP B 1 969 ? -33.312 -53.844 -5.695 1 62.56 969 ASP B CA 1
ATOM 16317 C C . ASP B 1 969 ? -32.406 -54.625 -6.66 1 62.56 969 ASP B C 1
ATOM 16319 O O . ASP B 1 969 ? -32.844 -55 -7.754 1 62.56 969 ASP B O 1
ATOM 16323 N N . ILE B 1 970 ? -31.172 -54.781 -6.18 1 62.72 970 ILE B N 1
ATOM 16324 C CA . ILE B 1 970 ? -30.172 -55.406 -7.055 1 62.72 970 ILE B CA 1
ATOM 16325 C C . ILE B 1 970 ? -30.141 -56.906 -6.82 1 62.72 970 ILE B C 1
ATOM 16327 O O . ILE B 1 970 ? -29.859 -57.656 -7.738 1 62.72 970 ILE B O 1
ATOM 16331 N N . SER B 1 971 ? -30.391 -57.375 -5.613 1 60.12 971 SER B N 1
ATOM 16332 C CA . SER B 1 971 ? -30.25 -58.781 -5.246 1 60.12 971 SER B CA 1
ATOM 16333 C C . SER B 1 971 ? -31.375 -59.625 -5.855 1 60.12 971 SER B C 1
ATOM 16335 O O . SER B 1 971 ? -32.531 -59.188 -5.871 1 60.12 971 SER B O 1
ATOM 16337 N N . SER B 1 972 ? -31.047 -60.5 -6.77 1 57.75 972 SER B N 1
ATOM 16338 C CA . SER B 1 972 ? -32.031 -61.438 -7.309 1 57.75 972 SER B CA 1
ATOM 16339 C C . SER B 1 972 ? -32.781 -62.156 -6.191 1 57.75 972 SER B C 1
ATOM 16341 O O . SER B 1 972 ? -33.969 -62.469 -6.328 1 57.75 972 SER B O 1
ATOM 16343 N N . ASP B 1 973 ? -32.125 -62.719 -5.172 1 54.69 973 ASP B N 1
ATOM 16344 C CA . ASP B 1 973 ? -32.75 -63.562 -4.164 1 54.69 973 ASP B CA 1
ATOM 16345 C C . ASP B 1 973 ? -33.312 -62.719 -3.018 1 54.69 973 ASP B C 1
ATOM 16347 O O . ASP B 1 973 ? -33.75 -63.281 -2.004 1 54.69 973 ASP B O 1
ATOM 16351 N N . LEU B 1 974 ? -33.719 -61.594 -3.102 1 50.53 974 LEU B N 1
ATOM 16352 C CA . LEU B 1 974 ? -34.406 -60.688 -2.172 1 50.53 974 LEU B CA 1
ATOM 16353 C C . LEU B 1 974 ? -33.75 -60.719 -0.796 1 50.53 974 LEU B C 1
ATOM 16355 O O . LEU B 1 974 ? -34.312 -60.25 0.183 1 50.53 974 LEU B O 1
ATOM 16359 N N . ALA B 1 975 ? -32.75 -61.594 -0.437 1 55.16 975 ALA B N 1
ATOM 16360 C CA . ALA B 1 975 ? -32.25 -61.875 0.903 1 55.16 975 ALA B CA 1
ATOM 16361 C C . ALA B 1 975 ? -31.328 -60.781 1.411 1 55.16 975 ALA B C 1
ATOM 16363 O O . ALA B 1 975 ? -30.828 -60.844 2.539 1 55.16 975 ALA B O 1
ATOM 16364 N N . GLY B 1 976 ? -31.125 -59.562 0.805 1 62.22 976 GLY B N 1
ATOM 16365 C CA . GLY B 1 976 ? -30.391 -58.406 1.317 1 62.22 976 GLY B CA 1
ATOM 16366 C C . GLY B 1 976 ? -28.891 -58.5 1.098 1 62.22 976 GLY B C 1
ATOM 16367 O O . GLY B 1 976 ? -28.125 -57.781 1.712 1 62.22 976 GLY B O 1
ATOM 16368 N N . SER B 1 977 ? -28.281 -59.594 0.621 1 72.19 977 SER B N 1
ATOM 16369 C CA . SER B 1 977 ? -26.859 -59.75 0.33 1 72.19 977 SER B CA 1
ATOM 16370 C C . SER B 1 977 ? -26.625 -60 -1.156 1 72.19 977 SER B C 1
ATOM 16372 O O . SER B 1 977 ? -27.531 -60.438 -1.869 1 72.19 977 SER B O 1
ATOM 16374 N N . LEU B 1 978 ? -25.469 -59.625 -1.767 1 75.06 978 LEU B N 1
ATOM 16375 C CA . LEU B 1 978 ? -25.156 -59.781 -3.184 1 75.06 978 LEU B CA 1
ATOM 16376 C C . LEU B 1 978 ? -24.094 -60.844 -3.398 1 75.06 978 LEU B C 1
ATOM 16378 O O . LEU B 1 978 ? -22.984 -60.719 -2.848 1 75.06 978 LEU B O 1
ATOM 16382 N N . SER B 1 979 ? -24.531 -61.906 -4.082 1 78 979 SER B N 1
ATOM 16383 C CA . SER B 1 979 ? -23.516 -62.906 -4.488 1 78 979 SER B CA 1
ATOM 16384 C C . SER B 1 979 ? -22.625 -62.344 -5.582 1 78 979 SER B C 1
ATOM 16386 O O . SER B 1 979 ? -22.906 -61.281 -6.156 1 78 979 SER B O 1
ATOM 16388 N N . ARG B 1 980 ? -21.531 -63.062 -5.852 1 80.5 980 ARG B N 1
ATOM 16389 C CA . ARG B 1 980 ? -20.594 -62.625 -6.891 1 80.5 980 ARG B CA 1
ATOM 16390 C C . ARG B 1 980 ? -21.297 -62.531 -8.242 1 80.5 980 ARG B C 1
ATOM 16392 O O . ARG B 1 980 ? -21.094 -61.562 -8.969 1 80.5 980 ARG B O 1
ATOM 16399 N N . ASP B 1 981 ? -22.047 -63.531 -8.477 1 76.56 981 ASP B N 1
ATOM 16400 C CA . ASP B 1 981 ? -22.75 -63.562 -9.758 1 76.56 981 ASP B CA 1
ATOM 16401 C C . ASP B 1 981 ? -23.781 -62.438 -9.836 1 76.56 981 ASP B C 1
ATOM 16403 O O . ASP B 1 981 ? -23.922 -61.781 -10.875 1 76.56 981 ASP B O 1
ATOM 16407 N N . ASP B 1 982 ? -24.375 -62.219 -8.711 1 77.12 982 ASP B N 1
ATOM 16408 C CA . ASP B 1 982 ? -25.344 -61.125 -8.664 1 77.12 982 ASP B CA 1
ATOM 16409 C C . ASP B 1 982 ? -24.672 -59.781 -8.844 1 77.12 982 ASP B C 1
ATOM 16411 O O . ASP B 1 982 ? -25.219 -58.906 -9.523 1 77.12 982 ASP B O 1
ATOM 16415 N N . PHE B 1 983 ? -23.609 -59.719 -8.203 1 77.44 983 PHE B N 1
ATOM 16416 C CA . PHE B 1 983 ? -22.844 -58.469 -8.281 1 77.44 983 PHE B CA 1
ATOM 16417 C C . PHE B 1 983 ? -22.406 -58.188 -9.711 1 77.44 983 PHE B C 1
ATOM 16419 O O . PHE B 1 983 ? -22.562 -57.094 -10.211 1 77.44 983 PHE B O 1
ATOM 16426 N N . LEU B 1 984 ? -21.875 -59.219 -10.281 1 76 984 LEU B N 1
ATOM 16427 C CA . LEU B 1 984 ? -21.422 -59.094 -11.664 1 76 984 LEU B CA 1
ATOM 16428 C C . LEU B 1 984 ? -22.594 -58.781 -12.586 1 76 984 LEU B C 1
ATOM 16430 O O . LEU B 1 984 ? -22.453 -57.969 -13.523 1 76 984 LEU B O 1
ATOM 16434 N N . GLU B 1 985 ? -23.625 -59.344 -12.258 1 75.5 985 GLU B N 1
ATOM 16435 C CA . GLU B 1 985 ? -24.812 -59.094 -13.062 1 75.5 985 GLU B CA 1
ATOM 16436 C C . GLU B 1 985 ? -25.328 -57.656 -12.867 1 75.5 985 GLU B C 1
ATOM 16438 O O . GLU B 1 985 ? -25.75 -57.031 -13.828 1 75.5 985 GLU B O 1
ATOM 16443 N N . PHE B 1 986 ? -25.312 -57.188 -11.734 1 71.94 986 PHE B N 1
ATOM 16444 C CA . PHE B 1 986 ? -25.703 -55.812 -11.438 1 71.94 986 PHE B CA 1
ATOM 16445 C C . PHE B 1 986 ? -24.828 -54.812 -12.203 1 71.94 986 PHE B C 1
ATOM 16447 O O . PHE B 1 986 ? -25.344 -53.875 -12.828 1 71.94 986 PHE B O 1
ATOM 16454 N N . LEU B 1 987 ? -23.547 -55.062 -12.109 1 72.62 987 LEU B N 1
ATOM 16455 C CA . LEU B 1 987 ? -22.625 -54.188 -12.805 1 72.62 987 LEU B CA 1
ATOM 16456 C C . LEU B 1 987 ? -22.828 -54.25 -14.312 1 72.62 987 LEU B C 1
ATOM 16458 O O . LEU B 1 987 ? -22.781 -53.219 -15 1 72.62 987 LEU B O 1
ATOM 16462 N N . ARG B 1 988 ? -23.016 -55.5 -14.719 1 74.5 988 ARG B N 1
ATOM 16463 C CA . ARG B 1 988 ? -23.266 -55.656 -16.156 1 74.5 988 ARG B CA 1
ATOM 16464 C C . ARG B 1 988 ? -24.484 -54.875 -16.578 1 74.5 988 ARG B C 1
ATOM 16466 O O . ARG B 1 988 ? -24.453 -54.156 -17.594 1 74.5 988 ARG B O 1
ATOM 16473 N N . GLN B 1 989 ? -25.5 -54.969 -15.82 1 69.62 989 GLN B N 1
ATOM 16474 C CA . GLN B 1 989 ? -26.75 -54.312 -16.188 1 69.62 989 GLN B CA 1
ATOM 16475 C C . GLN B 1 989 ? -26.625 -52.781 -16.141 1 69.62 989 GLN B C 1
ATOM 16477 O O . GLN B 1 989 ? -27.328 -52.062 -16.844 1 69.62 989 GLN B O 1
ATOM 16482 N N . ASN B 1 990 ? -25.75 -52.375 -15.336 1 68.56 990 ASN B N 1
ATOM 16483 C CA . ASN B 1 990 ? -25.562 -50.938 -15.227 1 68.56 990 ASN B CA 1
ATOM 16484 C C . ASN B 1 990 ? -24.641 -50.406 -16.312 1 68.56 990 ASN B C 1
ATOM 16486 O O . ASN B 1 990 ? -24.578 -49.188 -16.547 1 68.56 990 ASN B O 1
ATOM 16490 N N . LEU B 1 991 ? -23.953 -51.281 -16.844 1 70.75 991 LEU B N 1
ATOM 16491 C CA . LEU B 1 991 ? -22.969 -50.812 -17.812 1 70.75 991 LEU B CA 1
ATOM 16492 C C . LEU B 1 991 ? -23.438 -51.094 -19.25 1 70.75 991 LEU B C 1
ATOM 16494 O O . LEU B 1 991 ? -23.203 -50.25 -20.141 1 70.75 991 LEU B O 1
ATOM 16498 N N . VAL B 1 992 ? -24.016 -52.344 -19.406 1 75.94 992 VAL B N 1
ATOM 16499 C CA . VAL B 1 992 ? -24.328 -52.75 -20.766 1 75.94 992 VAL B CA 1
ATOM 16500 C C . VAL B 1 992 ? -25.766 -53.25 -20.859 1 75.94 992 VAL B C 1
ATOM 16502 O O . VAL B 1 992 ? -26.266 -53.875 -19.922 1 75.94 992 VAL B O 1
ATOM 16505 N N . ALA B 1 993 ? -26.391 -52.906 -21.859 1 76.88 993 ALA B N 1
ATOM 16506 C CA . ALA B 1 993 ? -27.719 -53.406 -22.172 1 76.88 993 ALA B CA 1
ATOM 16507 C C . ALA B 1 993 ? -27.641 -54.562 -23.156 1 76.88 993 ALA B C 1
ATOM 16509 O O . ALA B 1 993 ? -26.688 -54.688 -23.922 1 76.88 993 ALA B O 1
ATOM 16510 N N . ASP B 1 994 ? -28.594 -55.5 -23.031 1 77.62 994 ASP B N 1
ATOM 16511 C CA . ASP B 1 994 ? -28.688 -56.594 -24 1 77.62 994 ASP B CA 1
ATOM 16512 C C . ASP B 1 994 ? -29.062 -56.062 -25.391 1 77.62 994 ASP B C 1
ATOM 16514 O O . ASP B 1 994 ? -29.75 -55.062 -25.516 1 77.62 994 ASP B O 1
ATOM 16518 N N . LEU B 1 995 ? -28.547 -56.688 -26.406 1 80.31 995 LEU B N 1
ATOM 16519 C CA . LEU B 1 995 ? -28.734 -56.25 -27.781 1 80.31 995 LEU B CA 1
ATOM 16520 C C . LEU B 1 995 ? -29.625 -57.219 -28.531 1 80.31 995 LEU B C 1
ATOM 16522 O O . LEU B 1 995 ? -29.609 -58.438 -28.234 1 80.31 995 LEU B O 1
ATOM 16526 N N . PRO B 1 996 ? -30.328 -56.781 -29.438 1 77.06 996 PRO B N 1
ATOM 16527 C CA . PRO B 1 996 ? -31.094 -57.688 -30.281 1 77.06 996 PRO B CA 1
ATOM 16528 C C . PRO B 1 996 ? -30.203 -58.656 -31.062 1 77.06 996 PRO B C 1
ATOM 16530 O O . PRO B 1 996 ? -29.125 -58.25 -31.531 1 77.06 996 PRO B O 1
ATOM 16533 N N . ALA B 1 997 ? -30.578 -59.875 -31.125 1 77.88 997 ALA B N 1
ATOM 16534 C CA . ALA B 1 997 ? -29.781 -60.938 -31.75 1 77.88 997 ALA B CA 1
ATOM 16535 C C . ALA B 1 997 ? -29.453 -60.594 -33.219 1 77.88 997 ALA B C 1
ATOM 16537 O O . ALA B 1 997 ? -28.375 -60.906 -33.688 1 77.88 997 ALA B O 1
ATOM 16538 N N . THR B 1 998 ? -30.391 -59.969 -33.812 1 76.94 998 THR B N 1
ATOM 16539 C CA . THR B 1 998 ? -30.188 -59.594 -35.219 1 76.94 998 THR B CA 1
ATOM 16540 C C . THR B 1 998 ? -29.062 -58.562 -35.344 1 76.94 998 THR B C 1
ATOM 16542 O O . THR B 1 998 ? -28.266 -58.625 -36.281 1 76.94 998 THR B O 1
ATOM 16545 N N . LEU B 1 999 ? -29.047 -57.625 -34.438 1 80.94 999 LEU B N 1
ATOM 16546 C CA . LEU B 1 999 ? -28 -56.625 -34.438 1 80.94 999 LEU B CA 1
ATOM 16547 C C . LEU B 1 999 ? -26.641 -57.219 -34.156 1 80.94 999 LEU B C 1
ATOM 16549 O O . LEU B 1 999 ? -25.641 -56.844 -34.781 1 80.94 999 LEU B O 1
ATOM 16553 N N . VAL B 1 1000 ? -26.641 -58.094 -33.281 1 84 1000 VAL B N 1
ATOM 16554 C CA . VAL B 1 1000 ? 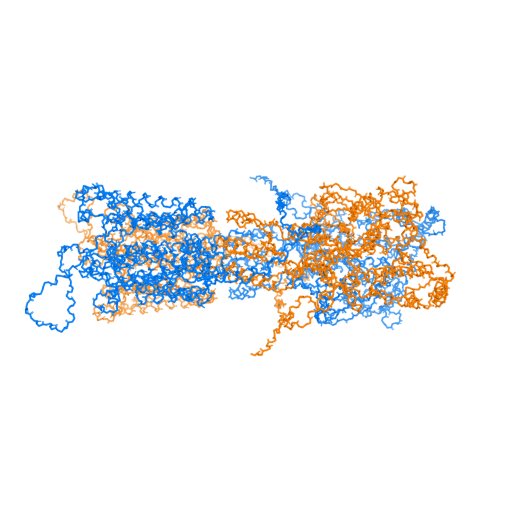-25.406 -58.75 -32.906 1 84 1000 VAL B CA 1
ATOM 16555 C C . VAL B 1 1000 ? -24.844 -59.531 -34.125 1 84 1000 VAL B C 1
ATOM 16557 O O . VAL B 1 1000 ? -23.641 -59.469 -34.406 1 84 1000 VAL B O 1
ATOM 16560 N N . ALA B 1 1001 ? -25.719 -60.344 -34.781 1 79.88 1001 ALA B N 1
ATOM 16561 C CA . ALA B 1 1001 ? -25.281 -61.094 -35.938 1 79.88 1001 ALA B CA 1
ATOM 16562 C C . ALA B 1 1001 ? -24.734 -60.156 -37.031 1 79.88 1001 ALA B C 1
ATOM 16564 O O . ALA B 1 1001 ? -23.703 -60.438 -37.625 1 79.88 1001 ALA B O 1
ATOM 16565 N N . TRP B 1 1002 ? -25.438 -59.125 -37.156 1 81.31 1002 TRP B N 1
ATOM 16566 C CA . TRP B 1 1002 ? -24.969 -58.156 -38.125 1 81.31 1002 TRP B CA 1
ATOM 16567 C C . TRP B 1 1002 ? -23.625 -57.562 -37.719 1 81.31 1002 TRP B C 1
ATOM 16569 O O . TRP B 1 1002 ? -22.719 -57.438 -38.562 1 81.31 1002 TRP B O 1
ATOM 16579 N N . MET B 1 1003 ? -23.5 -57.156 -36.531 1 83.19 1003 MET B N 1
ATOM 16580 C CA . MET B 1 1003 ? -22.25 -56.562 -36.062 1 83.19 1003 MET B CA 1
ATOM 16581 C C . MET B 1 1003 ? -21.094 -57.531 -36.156 1 83.19 1003 MET B C 1
ATOM 16583 O O . MET B 1 1003 ? -19.969 -57.125 -36.5 1 83.19 1003 MET B O 1
ATOM 16587 N N . GLU B 1 1004 ? -21.375 -58.75 -35.875 1 81.12 1004 GLU B N 1
ATOM 16588 C CA . GLU B 1 1004 ? -20.344 -59.75 -36 1 81.12 1004 GLU B CA 1
ATOM 16589 C C . GLU B 1 1004 ? -19.875 -59.906 -37.438 1 81.12 1004 GLU B C 1
ATOM 16591 O O . GLU B 1 1004 ? -18.672 -60.031 -37.688 1 81.12 1004 GLU B O 1
ATOM 16596 N N . ASP B 1 1005 ? -20.828 -59.906 -38.25 1 79.31 1005 ASP B N 1
ATOM 16597 C CA . ASP B 1 1005 ? -20.5 -60.031 -39.656 1 79.31 1005 ASP B CA 1
ATOM 16598 C C . ASP B 1 1005 ? -19.703 -58.844 -40.156 1 79.31 1005 ASP B C 1
ATOM 16600 O O . ASP B 1 1005 ? -18.703 -58.969 -40.875 1 79.31 1005 ASP B O 1
ATOM 16604 N N . GLU B 1 1006 ? -20.172 -57.719 -39.781 1 81.44 1006 GLU B N 1
ATOM 16605 C CA . GLU B 1 1006 ? -19.516 -56.5 -40.219 1 81.44 1006 GLU B CA 1
ATOM 16606 C C . GLU B 1 1006 ? -18.125 -56.344 -39.562 1 81.44 1006 GLU B C 1
ATOM 16608 O O . GLU B 1 1006 ? -17.203 -55.844 -40.219 1 81.44 1006 GLU B O 1
ATOM 16613 N N . HIS B 1 1007 ? -18.047 -56.656 -38.375 1 83.38 1007 HIS B N 1
ATOM 16614 C CA . HIS B 1 1007 ? -16.75 -56.625 -37.719 1 83.38 1007 HIS B CA 1
ATOM 16615 C C . HIS B 1 1007 ? -15.758 -57.562 -38.406 1 83.38 1007 HIS B C 1
ATOM 16617 O O . HIS B 1 1007 ? -14.602 -57.188 -38.625 1 83.38 1007 HIS B O 1
ATOM 16623 N N . ALA B 1 1008 ? -16.203 -58.781 -38.781 1 78.31 1008 ALA B N 1
ATOM 16624 C CA . ALA B 1 1008 ? -15.359 -59.75 -39.469 1 78.31 1008 ALA B CA 1
ATOM 16625 C C . ALA B 1 1008 ? -14.922 -59.219 -40.844 1 78.31 1008 ALA B C 1
ATOM 16627 O O . ALA B 1 1008 ? -13.766 -59.375 -41.219 1 78.31 1008 ALA B O 1
ATOM 16628 N N . ALA B 1 1009 ? -15.797 -58.594 -41.375 1 78.31 1009 ALA B N 1
ATOM 16629 C CA . ALA B 1 1009 ? -15.484 -58 -42.688 1 78.31 1009 ALA B CA 1
ATOM 16630 C C . ALA B 1 1009 ? -14.469 -56.875 -42.531 1 78.31 1009 ALA B C 1
ATOM 16632 O O . ALA B 1 1009 ? -13.531 -56.75 -43.344 1 78.31 1009 ALA B O 1
ATOM 16633 N N . ALA B 1 1010 ? -14.672 -56 -41.531 1 78.06 1010 ALA B N 1
ATOM 16634 C CA . ALA B 1 1010 ? -13.758 -54.875 -41.312 1 78.06 1010 ALA B CA 1
ATOM 16635 C C . ALA B 1 1010 ? -12.383 -55.375 -40.875 1 78.06 1010 ALA B C 1
ATOM 16637 O O . ALA B 1 1010 ? -11.359 -54.781 -41.281 1 78.06 1010 ALA B O 1
ATOM 16638 N N . ALA B 1 1011 ? -12.359 -56.344 -40.062 1 73.81 1011 ALA B N 1
ATOM 16639 C CA . ALA B 1 1011 ? -11.102 -56.969 -39.625 1 73.81 1011 ALA B CA 1
ATOM 16640 C C . ALA B 1 1011 ? -10.352 -57.594 -40.812 1 73.81 1011 ALA B C 1
ATOM 16642 O O . ALA B 1 1011 ? -9.125 -57.531 -40.875 1 73.81 1011 ALA B O 1
ATOM 16643 N N . ALA B 1 1012 ? -11.094 -58.188 -41.625 1 70.44 1012 ALA B N 1
ATOM 16644 C CA . ALA B 1 1012 ? -10.492 -58.812 -42.812 1 70.44 1012 ALA B CA 1
ATOM 16645 C C . ALA B 1 1012 ? -9.914 -57.75 -43.75 1 70.44 1012 ALA B C 1
ATOM 16647 O O . ALA B 1 1012 ? -8.922 -58 -44.438 1 70.44 1012 ALA B O 1
ATOM 16648 N N . ALA B 1 1013 ? -10.555 -56.594 -43.812 1 63.59 1013 ALA B N 1
ATOM 16649 C CA . ALA B 1 1013 ? -10.086 -55.5 -44.688 1 63.59 1013 ALA B CA 1
ATOM 16650 C C . ALA B 1 1013 ? -8.859 -54.812 -44.094 1 63.59 1013 ALA B C 1
ATOM 16652 O O . ALA B 1 1013 ? -8.109 -54.156 -44.812 1 63.59 1013 ALA B O 1
ATOM 16653 N N . SER B 1 1014 ? -8.898 -54.656 -42.938 1 56.69 1014 SER B N 1
ATOM 16654 C CA . SER B 1 1014 ? -7.75 -54 -42.344 1 56.69 1014 SER B CA 1
ATOM 16655 C C . SER B 1 1014 ? -6.477 -54.812 -42.531 1 56.69 1014 SER B C 1
ATOM 16657 O O . SER B 1 1014 ? -6.523 -56.031 -42.594 1 56.69 1014 SER B O 1
ATOM 16659 N N . SER B 1 1015 ? -5.559 -54.344 -43.531 1 46.5 1015 SER B N 1
ATOM 16660 C CA . SER B 1 1015 ? -4.379 -54.969 -44.125 1 46.5 1015 SER B CA 1
ATOM 16661 C C . SER B 1 1015 ? -3.775 -56.031 -43.188 1 46.5 1015 SER B C 1
ATOM 16663 O O . SER B 1 1015 ? -2.883 -56.781 -43.594 1 46.5 1015 SER B O 1
ATOM 16665 N N . SER B 1 1016 ? -3.488 -55.688 -41.906 1 44.19 1016 SER B N 1
ATOM 16666 C CA . SER B 1 1016 ? -2.555 -56.656 -41.375 1 44.19 1016 SER B CA 1
ATOM 16667 C C . SER B 1 1016 ? -3.242 -58 -41.094 1 44.19 1016 SER B C 1
ATOM 16669 O O . SER B 1 1016 ? -4.363 -58.031 -40.594 1 44.19 1016 SER B O 1
ATOM 16671 N N . GLY B 1 1017 ? -3.295 -58.906 -41.969 1 41.59 1017 GLY B N 1
ATOM 16672 C CA . GLY B 1 1017 ? -3.768 -60.281 -42.094 1 41.59 1017 GLY B CA 1
ATOM 16673 C C . GLY B 1 1017 ? -4.289 -60.844 -40.781 1 41.59 1017 GLY B C 1
ATOM 16674 O O . GLY B 1 1017 ? -5.117 -61.75 -40.781 1 41.59 1017 GLY B O 1
ATOM 16675 N N . ARG B 1 1018 ? -3.492 -61.094 -39.75 1 45.31 1018 ARG B N 1
ATOM 16676 C CA . ARG B 1 1018 ? -3.605 -62.062 -38.688 1 45.31 1018 ARG B CA 1
ATOM 16677 C C . ARG B 1 1018 ? -4.637 -61.625 -37.656 1 45.31 1018 ARG B C 1
ATOM 16679 O O . ARG B 1 1018 ? -4.977 -62.375 -36.719 1 45.31 1018 ARG B O 1
ATOM 16686 N N . VAL B 1 1019 ? -4.742 -60.375 -37.25 1 47.5 1019 VAL B N 1
ATOM 16687 C CA . VAL B 1 1019 ? -5.367 -60.125 -35.969 1 47.5 1019 VAL B CA 1
ATOM 16688 C C . VAL B 1 1019 ? -6.809 -59.656 -36.156 1 47.5 1019 VAL B C 1
ATOM 16690 O O . VAL B 1 1019 ? -7.078 -58.812 -37.031 1 47.5 1019 VAL B O 1
ATOM 16693 N N . SER B 1 1020 ? -7.855 -60.406 -35.875 1 57.03 1020 SER B N 1
ATOM 16694 C CA . SER B 1 1020 ? -9.297 -60.281 -35.656 1 57.03 1020 SER B CA 1
ATOM 16695 C C . SER B 1 1020 ? -9.641 -59 -34.938 1 57.03 1020 SER B C 1
ATOM 16697 O O . SER B 1 1020 ? -10.562 -58.938 -34.125 1 57.03 1020 SER B O 1
ATOM 16699 N N . ARG B 1 1021 ? -8.969 -57.938 -35.156 1 64.69 1021 ARG B N 1
ATOM 16700 C CA . ARG B 1 1021 ? -9.141 -56.719 -34.375 1 64.69 1021 ARG B CA 1
ATOM 16701 C C . ARG B 1 1021 ? -9.312 -55.5 -35.312 1 64.69 1021 ARG B C 1
ATOM 16703 O O . ARG B 1 1021 ? -8.789 -55.469 -36.406 1 64.69 1021 ARG B O 1
ATOM 16710 N N . VAL B 1 1022 ? -10.43 -54.688 -35.031 1 67.06 1022 VAL B N 1
ATOM 16711 C CA . VAL B 1 1022 ? -10.727 -53.5 -35.781 1 67.06 1022 VAL B CA 1
ATOM 16712 C C . VAL B 1 1022 ? -10.164 -52.281 -35.062 1 67.06 1022 VAL B C 1
ATOM 16714 O O . VAL B 1 1022 ? -10.07 -52.25 -33.844 1 67.06 1022 VAL B O 1
ATOM 16717 N N . SER B 1 1023 ? -9.719 -51.344 -35.844 1 65.5 1023 SER B N 1
ATOM 16718 C CA . SER B 1 1023 ? -9.227 -50.094 -35.281 1 65.5 1023 SER B CA 1
ATOM 16719 C C . SER B 1 1023 ? -10.344 -49.344 -34.594 1 65.5 1023 SER B C 1
ATOM 16721 O O . SER B 1 1023 ? -11.523 -49.594 -34.844 1 65.5 1023 SER B O 1
ATOM 16723 N N . ARG B 1 1024 ? -10.102 -48.375 -33.656 1 70.25 1024 ARG B N 1
ATOM 16724 C CA . ARG B 1 1024 ? -11.078 -47.531 -32.938 1 70.25 1024 ARG B CA 1
ATOM 16725 C C . ARG B 1 1024 ? -11.953 -46.781 -33.938 1 70.25 1024 ARG B C 1
ATOM 16727 O O . ARG B 1 1024 ? -13.172 -46.688 -33.75 1 70.25 1024 ARG B O 1
ATOM 16734 N N . ARG B 1 1025 ? -11.242 -46.281 -34.969 1 68.12 1025 ARG B N 1
ATOM 16735 C CA . ARG B 1 1025 ? -12 -45.531 -35.969 1 68.12 1025 ARG B CA 1
ATOM 16736 C C . ARG B 1 1025 ? -13.008 -46.438 -36.688 1 68.12 1025 ARG B C 1
ATOM 16738 O O . ARG B 1 1025 ? -14.148 -46.031 -36.938 1 68.12 1025 ARG B O 1
ATOM 16745 N N . ALA B 1 1026 ? -12.477 -47.656 -37 1 73.06 1026 ALA B N 1
ATOM 16746 C CA . ALA B 1 1026 ? -13.359 -48.594 -37.656 1 73.06 1026 ALA B CA 1
ATOM 16747 C C . ALA B 1 1026 ? -14.523 -49 -36.75 1 73.06 1026 ALA B C 1
ATOM 16749 O O . ALA B 1 1026 ? -15.656 -49.156 -37.219 1 73.06 1026 ALA B O 1
ATOM 16750 N N . ALA B 1 1027 ? -14.242 -49.125 -35.5 1 78.19 1027 ALA B N 1
ATOM 16751 C CA . ALA B 1 1027 ? -15.281 -49.469 -34.531 1 78.19 1027 ALA B CA 1
ATOM 16752 C C . ALA B 1 1027 ? -16.344 -48.375 -34.469 1 78.19 1027 ALA B C 1
ATOM 16754 O O . ALA B 1 1027 ? -17.547 -48.656 -34.438 1 78.19 1027 ALA B O 1
ATOM 16755 N N . VAL B 1 1028 ? -15.914 -47.156 -34.438 1 76.69 1028 VAL B N 1
ATOM 16756 C CA . VAL B 1 1028 ? -16.844 -46.031 -34.406 1 76.69 1028 VAL B CA 1
ATOM 16757 C C . VAL B 1 1028 ? -17.719 -46 -35.656 1 76.69 1028 VAL B C 1
ATOM 16759 O O . VAL B 1 1028 ? -18.922 -45.75 -35.562 1 76.69 1028 VAL B O 1
ATOM 16762 N N . ARG B 1 1029 ? -17.062 -46.312 -36.781 1 74.62 1029 ARG B N 1
ATOM 16763 C CA . ARG B 1 1029 ? -17.812 -46.406 -38.031 1 74.62 1029 ARG B CA 1
ATOM 16764 C C . ARG B 1 1029 ? -18.844 -47.5 -37.969 1 74.62 1029 ARG B C 1
ATOM 16766 O O . ARG B 1 1029 ? -19.953 -47.344 -38.5 1 74.62 1029 ARG B O 1
ATOM 16773 N N . LEU B 1 1030 ? -18.422 -48.594 -37.375 1 79.44 1030 LEU B N 1
ATOM 16774 C CA . LEU B 1 1030 ? -19.328 -49.719 -37.281 1 79.44 1030 LEU B CA 1
ATOM 16775 C C . LEU B 1 1030 ? -20.516 -49.406 -36.375 1 79.44 1030 LEU B C 1
ATOM 16777 O O . LEU B 1 1030 ? -21.656 -49.781 -36.656 1 79.44 1030 LEU B O 1
ATOM 16781 N N . LEU B 1 1031 ? -20.219 -48.75 -35.344 1 80 1031 LEU B N 1
ATOM 16782 C CA . LEU B 1 1031 ? -21.281 -48.344 -34.406 1 80 1031 LEU B CA 1
ATOM 16783 C C . LEU B 1 1031 ? -22.234 -47.375 -35.094 1 80 1031 LEU B C 1
ATOM 16785 O O . LEU B 1 1031 ? -23.453 -47.469 -34.906 1 80 1031 LEU B O 1
ATOM 16789 N N . ARG B 1 1032 ? -21.656 -46.469 -35.812 1 75.06 1032 ARG B N 1
ATOM 16790 C CA . ARG B 1 1032 ? -22.484 -45.531 -36.562 1 75.06 1032 ARG B CA 1
ATOM 16791 C C . ARG B 1 1032 ? -23.344 -46.25 -37.594 1 75.06 1032 ARG B C 1
ATOM 16793 O O . ARG B 1 1032 ? -24.531 -45.938 -37.75 1 75.06 1032 ARG B O 1
ATOM 16800 N N . ALA B 1 1033 ? -22.656 -47.219 -38.219 1 73.56 1033 ALA B N 1
ATOM 16801 C CA . ALA B 1 1033 ? -23.359 -48 -39.219 1 73.56 1033 ALA B CA 1
ATOM 16802 C C . ALA B 1 1033 ? -24.469 -48.844 -38.594 1 73.56 1033 ALA B C 1
ATOM 16804 O O . ALA B 1 1033 ? -25.469 -49.156 -39.219 1 73.56 1033 ALA B O 1
ATOM 16805 N N . GLY B 1 1034 ? -24.219 -49.25 -37.344 1 72.69 1034 GLY B N 1
ATOM 16806 C CA . GLY B 1 1034 ? -25.203 -50.062 -36.625 1 72.69 1034 GLY B CA 1
ATOM 16807 C C . GLY B 1 1034 ? -26.375 -49.25 -36.125 1 72.69 1034 GLY B C 1
ATOM 16808 O O . GLY B 1 1034 ? -27.312 -49.781 -35.531 1 72.69 1034 GLY B O 1
ATOM 16809 N N . GLY B 1 1035 ? -26.312 -47.938 -36.344 1 65.31 1035 GLY B N 1
ATOM 16810 C CA . GLY B 1 1035 ? -27.438 -47.094 -36.031 1 65.31 1035 GLY B CA 1
ATOM 16811 C C . GLY B 1 1035 ? -27.312 -46.406 -34.656 1 65.31 1035 GLY B C 1
ATOM 16812 O O . GLY B 1 1035 ? -28.297 -45.906 -34.125 1 65.31 1035 GLY B O 1
ATOM 16813 N N . PHE B 1 1036 ? -26.203 -46.469 -34.062 1 69.44 1036 PHE B N 1
ATOM 16814 C CA . PHE B 1 1036 ? -26.047 -45.875 -32.75 1 69.44 1036 PHE B CA 1
ATOM 16815 C C . PHE B 1 1036 ? -25.75 -44.375 -32.875 1 69.44 1036 PHE B C 1
ATOM 16817 O O . PHE B 1 1036 ? -25.031 -43.969 -33.75 1 69.44 1036 PHE B O 1
ATOM 16824 N N . THR B 1 1037 ? -26.406 -43.625 -32.156 1 61.31 1037 THR B N 1
ATOM 16825 C CA . THR B 1 1037 ? -26.062 -42.219 -32.094 1 61.31 1037 THR B CA 1
ATOM 16826 C C . THR B 1 1037 ? -24.828 -42 -31.219 1 61.31 1037 THR B C 1
ATOM 16828 O O . THR B 1 1037 ? -24.828 -42.312 -30.031 1 61.31 1037 THR B O 1
ATOM 16831 N N . LEU B 1 1038 ? -23.828 -41.594 -31.875 1 61.53 1038 LEU B N 1
ATOM 16832 C CA . LEU B 1 1038 ? -22.547 -41.469 -31.188 1 61.53 1038 LEU B CA 1
ATOM 16833 C C . LEU B 1 1038 ? -22.438 -40.125 -30.453 1 61.53 1038 LEU B C 1
ATOM 16835 O O . LEU B 1 1038 ? -22.906 -39.125 -30.953 1 61.53 1038 LEU B O 1
ATOM 16839 N N . PRO B 1 1039 ? -22.062 -40.219 -29.109 1 57.34 1039 PRO B N 1
ATOM 16840 C CA . PRO B 1 1039 ? -21.859 -38.969 -28.344 1 57.34 1039 PRO B CA 1
ATOM 16841 C C . PRO B 1 1039 ? -20.797 -38.062 -28.953 1 57.34 1039 PRO B C 1
ATOM 16843 O O . PRO B 1 1039 ? -20.234 -38.406 -30.016 1 57.34 1039 PRO B O 1
ATOM 16846 N N . THR B 1 1040 ? -20.547 -36.906 -28.312 1 56.38 1040 THR B N 1
ATOM 16847 C CA . THR B 1 1040 ? -19.516 -36 -28.734 1 56.38 1040 THR B CA 1
ATOM 16848 C C . THR B 1 1040 ? -18.156 -36.688 -28.859 1 56.38 1040 THR B C 1
ATOM 16850 O O . THR B 1 1040 ? -17.969 -37.781 -28.297 1 56.38 1040 THR B O 1
ATOM 16853 N N . ARG B 1 1041 ? -17.391 -36.188 -29.672 1 52.41 1041 ARG B N 1
ATOM 16854 C CA . ARG B 1 1041 ? -16.078 -36.781 -29.938 1 52.41 1041 ARG B CA 1
ATOM 16855 C C . ARG B 1 1041 ? -15.359 -37.125 -28.625 1 52.41 1041 ARG B C 1
ATOM 16857 O O . ARG B 1 1041 ? -14.75 -38.188 -28.516 1 52.41 1041 ARG B O 1
ATOM 16864 N N . SER B 1 1042 ? -15.531 -36.25 -27.719 1 51.28 1042 SER B N 1
ATOM 16865 C CA . SER B 1 1042 ? -14.852 -36.469 -26.453 1 51.28 1042 SER B CA 1
ATOM 16866 C C . SER B 1 1042 ? -15.453 -37.656 -25.719 1 51.28 1042 SER B C 1
ATOM 16868 O O . SER B 1 1042 ? -14.727 -38.5 -25.172 1 51.28 1042 SER B O 1
ATOM 16870 N N . ALA B 1 1043 ? -16.766 -37.75 -25.859 1 57.72 1043 ALA B N 1
ATOM 16871 C CA . ALA B 1 1043 ? -17.469 -38.844 -25.188 1 57.72 1043 ALA B CA 1
ATOM 16872 C C . ALA B 1 1043 ? -17.188 -40.188 -25.859 1 57.72 1043 ALA B C 1
ATOM 16874 O O . ALA B 1 1043 ? -17.078 -41.219 -25.188 1 57.72 1043 ALA B O 1
ATOM 16875 N N . MET B 1 1044 ? -17 -40 -27.156 1 63.41 1044 MET B N 1
ATOM 16876 C CA . MET B 1 1044 ? -16.703 -41.219 -27.891 1 63.41 1044 MET B CA 1
ATOM 16877 C C . MET B 1 1044 ? -15.32 -41.75 -27.531 1 63.41 1044 MET B C 1
ATOM 16879 O O . MET B 1 1044 ? -15.133 -42.969 -27.375 1 63.41 1044 MET B O 1
ATOM 16883 N N . GLU B 1 1045 ? -14.523 -40.812 -27.344 1 58.59 1045 GLU B N 1
ATOM 16884 C CA . GLU B 1 1045 ? -13.172 -41.219 -26.969 1 58.59 1045 GLU B CA 1
ATOM 16885 C C . GLU B 1 1045 ? -13.156 -41.844 -25.578 1 58.59 1045 GLU B C 1
ATOM 16887 O O . GLU B 1 1045 ? -12.477 -42.844 -25.359 1 58.59 1045 GLU B O 1
ATOM 16892 N N . GLU B 1 1046 ? -13.938 -41.281 -24.812 1 60.06 1046 GLU B N 1
ATOM 16893 C CA . GLU B 1 1046 ? -14.055 -41.844 -23.469 1 60.06 1046 GLU B CA 1
ATOM 16894 C C . GLU B 1 1046 ? -14.633 -43.25 -23.516 1 60.06 1046 GLU B C 1
ATOM 16896 O O . GLU B 1 1046 ? -14.18 -44.125 -22.797 1 60.06 1046 GLU B O 1
ATOM 16901 N N . LEU B 1 1047 ? -15.625 -43.375 -24.391 1 66.44 1047 LEU B N 1
ATOM 16902 C CA . LEU B 1 1047 ? -16.25 -44.688 -24.547 1 66.44 1047 LEU B CA 1
ATOM 16903 C C . LEU B 1 1047 ? -15.258 -45.688 -25.078 1 66.44 1047 LEU B C 1
ATOM 16905 O O . LEU B 1 1047 ? -15.195 -46.812 -24.562 1 66.44 1047 LEU B O 1
ATOM 16909 N N . MET B 1 1048 ? -14.562 -45.219 -26.047 1 64.19 1048 MET B N 1
ATOM 16910 C CA . MET B 1 1048 ? -13.602 -46.156 -26.641 1 64.19 1048 MET B CA 1
ATOM 16911 C C . MET B 1 1048 ? -12.508 -46.531 -25.641 1 64.19 1048 MET B C 1
ATOM 16913 O O . MET B 1 1048 ? -12.055 -47.656 -25.594 1 64.19 1048 MET B O 1
ATOM 16917 N N . ASP B 1 1049 ? -12.312 -45.562 -24.844 1 60.91 1049 ASP B N 1
ATOM 16918 C CA . ASP B 1 1049 ? -11.312 -45.844 -23.812 1 60.91 1049 ASP B CA 1
ATOM 16919 C C . ASP B 1 1049 ? -11.812 -46.844 -22.781 1 60.91 1049 ASP B C 1
ATOM 16921 O O . ASP B 1 1049 ? -11.062 -47.719 -22.328 1 60.91 1049 ASP B O 1
ATOM 16925 N N . ASN B 1 1050 ? -13.039 -46.719 -22.484 1 62.28 1050 ASN B N 1
ATOM 16926 C CA . ASN B 1 1050 ? -13.656 -47.656 -21.531 1 62.28 1050 ASN B CA 1
ATOM 16927 C C . ASN B 1 1050 ? -13.75 -49.062 -22.109 1 62.28 1050 ASN B C 1
ATOM 16929 O O . ASN B 1 1050 ? -13.586 -50.031 -21.375 1 62.28 1050 ASN B O 1
ATOM 16933 N N . VAL B 1 1051 ? -14.062 -49.062 -23.406 1 67.44 1051 VAL B N 1
ATOM 16934 C CA . VAL B 1 1051 ? -14.242 -50.344 -24.062 1 67.44 1051 VAL B CA 1
ATOM 16935 C C . VAL B 1 1051 ? -12.883 -51 -24.297 1 67.44 1051 VAL B C 1
ATOM 16937 O O . VAL B 1 1051 ? -12.742 -52.219 -24.141 1 67.44 1051 VAL B O 1
ATOM 16940 N N . ASP B 1 1052 ? -12.023 -50.156 -24.672 1 58.84 1052 ASP B N 1
ATOM 16941 C CA . ASP B 1 1052 ? -10.664 -50.625 -24.844 1 58.84 1052 ASP B CA 1
ATOM 16942 C C . ASP B 1 1052 ? -9.883 -50.562 -23.531 1 58.84 1052 ASP B C 1
ATOM 16944 O O . ASP B 1 1052 ? -8.844 -49.875 -23.469 1 58.84 1052 ASP B O 1
ATOM 16948 N N . ALA B 1 1053 ? -10.43 -51.062 -22.531 1 56.03 1053 ALA B N 1
ATOM 16949 C CA . ALA B 1 1053 ? -9.891 -50.969 -21.172 1 56.03 1053 ALA B CA 1
ATOM 16950 C C . ALA B 1 1053 ? -8.453 -51.469 -21.109 1 56.03 1053 ALA B C 1
ATOM 16952 O O . ALA B 1 1053 ? -7.684 -51.062 -20.25 1 56.03 1053 ALA B O 1
ATOM 16953 N N . ASP B 1 1054 ? -8.172 -52.438 -22.109 1 48.78 1054 ASP B N 1
ATOM 16954 C CA . ASP B 1 1054 ? -6.816 -52.969 -22.109 1 48.78 1054 ASP B CA 1
ATOM 16955 C C . ASP B 1 1054 ? -5.875 -52.094 -22.938 1 48.78 1054 ASP B C 1
ATOM 16957 O O . ASP B 1 1054 ? -4.711 -52.469 -23.141 1 48.78 1054 ASP B O 1
ATOM 16961 N N . ALA B 1 1055 ? -6.387 -50.938 -23.359 1 48 1055 ALA B N 1
ATOM 16962 C CA . ALA B 1 1055 ? -5.648 -49.938 -24.125 1 48 1055 ALA B CA 1
ATOM 16963 C C . ALA B 1 1055 ? -4.914 -50.562 -25.297 1 48 1055 ALA B C 1
ATOM 16965 O O . ALA B 1 1055 ? -3.779 -50.188 -25.609 1 48 1055 ALA B O 1
ATOM 16966 N N . SER B 1 1056 ? -5.375 -51.812 -25.922 1 52.53 1056 SER B N 1
ATOM 16967 C CA . SER B 1 1056 ? -4.734 -52.531 -27.031 1 52.53 1056 SER B CA 1
ATOM 16968 C C . SER B 1 1056 ? -4.918 -51.75 -28.344 1 52.53 1056 SER B C 1
ATOM 16970 O O . SER B 1 1056 ? -4.191 -52 -29.312 1 52.53 1056 SER B O 1
ATOM 16972 N N . GLY B 1 1057 ? -5.703 -50.688 -28.25 1 53.75 1057 GLY B N 1
ATOM 16973 C CA . GLY B 1 1057 ? -6.008 -49.906 -29.438 1 53.75 1057 GLY B CA 1
ATOM 16974 C C . GLY B 1 1057 ? -6.918 -50.656 -30.406 1 53.75 1057 GLY B C 1
ATOM 16975 O O . GLY B 1 1057 ? -7.406 -50.062 -31.375 1 53.75 1057 GLY B O 1
ATOM 16976 N N . ASP B 1 1058 ? -7.008 -52.031 -30.25 1 62.34 1058 ASP B N 1
ATOM 16977 C CA . ASP B 1 1058 ? -7.855 -52.781 -31.156 1 62.34 1058 ASP B CA 1
ATOM 16978 C C . ASP B 1 1058 ? -9.188 -53.156 -30.5 1 62.34 1058 ASP B C 1
ATOM 16980 O O . ASP B 1 1058 ? -9.25 -53.344 -29.281 1 62.34 1058 ASP B O 1
ATOM 16984 N N . ILE B 1 1059 ? -10.273 -53.062 -31.172 1 73.88 1059 ILE B N 1
ATOM 16985 C CA . ILE B 1 1059 ? -11.617 -53.375 -30.688 1 73.88 1059 ILE B CA 1
ATOM 16986 C C . ILE B 1 1059 ? -12.062 -54.719 -31.234 1 73.88 1059 ILE B C 1
ATOM 16988 O O . ILE B 1 1059 ? -12.391 -54.844 -32.406 1 73.88 1059 ILE B O 1
ATOM 16992 N N . SER B 1 1060 ? -11.945 -55.812 -30.422 1 76.62 1060 SER B N 1
ATOM 16993 C CA . SER B 1 1060 ? -12.445 -57.156 -30.766 1 76.62 1060 SER B CA 1
ATOM 16994 C C . SER B 1 1060 ? -13.961 -57.125 -30.953 1 76.62 1060 SER B C 1
ATOM 16996 O O . SER B 1 1060 ? -14.617 -56.125 -30.688 1 76.62 1060 SER B O 1
ATOM 16998 N N . LYS B 1 1061 ? -14.43 -58.281 -31.469 1 81.44 1061 LYS B N 1
ATOM 16999 C CA . LYS B 1 1061 ? -15.867 -58.438 -31.656 1 81.44 1061 LYS B CA 1
ATOM 17000 C C . LYS B 1 1061 ? -16.609 -58.25 -30.328 1 81.44 1061 LYS B C 1
ATOM 17002 O O . LYS B 1 1061 ? -17.625 -57.531 -30.281 1 81.44 1061 LYS B O 1
ATOM 17007 N N . HIS B 1 1062 ? -16.078 -58.812 -29.375 1 80.12 1062 HIS B N 1
ATOM 17008 C CA . HIS B 1 1062 ? -16.719 -58.75 -28.078 1 80.12 1062 HIS B CA 1
ATOM 17009 C C . HIS B 1 1062 ? -16.703 -57.312 -27.531 1 80.12 1062 HIS B C 1
ATOM 17011 O O . HIS B 1 1062 ? -17.703 -56.844 -26.984 1 80.12 1062 HIS B O 1
ATOM 17017 N N . LYS B 1 1063 ? -15.656 -56.625 -27.719 1 80.56 1063 LYS B N 1
ATOM 17018 C CA . LYS B 1 1063 ? -15.547 -55.25 -27.25 1 80.56 1063 LYS B CA 1
ATOM 17019 C C . LYS B 1 1063 ? -16.531 -54.344 -27.984 1 80.56 1063 LYS B C 1
ATOM 17021 O O . LYS B 1 1063 ? -17.094 -53.406 -27.375 1 80.56 1063 LYS B O 1
ATOM 17026 N N . LEU B 1 1064 ? -16.625 -54.625 -29.172 1 81.06 1064 LEU B N 1
ATOM 17027 C CA . LEU B 1 1064 ? -17.578 -53.844 -29.953 1 81.06 1064 LEU B CA 1
ATOM 17028 C C . LEU B 1 1064 ? -19 -54.062 -29.438 1 81.06 1064 LEU B C 1
ATOM 17030 O O . LEU B 1 1064 ? -19.781 -53.094 -29.375 1 81.06 1064 LEU B O 1
ATOM 17034 N N . LEU B 1 1065 ? -19.266 -55.281 -29.141 1 81.19 1065 LEU B N 1
ATOM 17035 C CA . LEU B 1 1065 ? -20.594 -55.594 -28.609 1 81.19 1065 LEU B CA 1
ATOM 17036 C C . LEU B 1 1065 ? -20.812 -54.906 -27.266 1 81.19 1065 LEU B C 1
ATOM 17038 O O . LEU B 1 1065 ? -21.906 -54.406 -26.984 1 81.19 1065 LEU B O 1
ATOM 17042 N N . VAL B 1 1066 ? -19.828 -54.844 -26.469 1 79.12 1066 VAL B N 1
ATOM 17043 C CA . VAL B 1 1066 ? -19.906 -54.156 -25.188 1 79.12 1066 VAL B CA 1
ATOM 17044 C C . VAL B 1 1066 ? -20.141 -52.688 -25.406 1 79.12 1066 VAL B C 1
ATOM 17046 O O . VAL B 1 1066 ? -20.938 -52.062 -24.719 1 79.12 1066 VAL B O 1
ATOM 17049 N N . ALA B 1 1067 ? -19.422 -52.125 -26.328 1 77.31 1067 ALA B N 1
ATOM 17050 C CA . ALA B 1 1067 ? -19.609 -50.719 -26.641 1 77.31 1067 ALA B CA 1
ATOM 17051 C C . ALA B 1 1067 ? -21.047 -50.438 -27.078 1 77.31 1067 ALA B C 1
ATOM 17053 O O . ALA B 1 1067 ? -21.656 -49.469 -26.609 1 77.31 1067 ALA B O 1
ATOM 17054 N N . ALA B 1 1068 ? -21.469 -51.312 -27.922 1 78.19 1068 ALA B N 1
ATOM 17055 C CA . ALA B 1 1068 ? -22.844 -51.188 -28.375 1 78.19 1068 ALA B CA 1
ATOM 17056 C C . ALA B 1 1068 ? -23.828 -51.312 -27.219 1 78.19 1068 ALA B C 1
ATOM 17058 O O . ALA B 1 1068 ? -24.812 -50.562 -27.125 1 78.19 1068 ALA B O 1
ATOM 17059 N N . GLY B 1 1069 ? -23.516 -52.25 -26.391 1 76.19 1069 GLY B N 1
ATOM 17060 C CA . GLY B 1 1069 ? -24.344 -52.438 -25.219 1 76.19 1069 GLY B CA 1
ATOM 17061 C C . GLY B 1 1069 ? -24.359 -51.219 -24.297 1 76.19 1069 GLY B C 1
ATOM 17062 O O . GLY B 1 1069 ? -25.391 -50.875 -23.734 1 76.19 1069 GLY B O 1
ATOM 17063 N N . MET B 1 1070 ? -23.25 -50.625 -24.109 1 74.38 1070 MET B N 1
ATOM 17064 C CA . MET B 1 1070 ? -23.141 -49.438 -23.25 1 74.38 1070 MET B CA 1
ATOM 17065 C C . MET B 1 1070 ? -23.938 -48.281 -23.812 1 74.38 1070 MET B C 1
ATOM 17067 O O . MET B 1 1070 ? -24.594 -47.531 -23.078 1 74.38 1070 MET B O 1
ATOM 17071 N N . ILE B 1 1071 ? -23.812 -48.094 -25.078 1 71.69 1071 ILE B N 1
ATOM 17072 C CA . ILE B 1 1071 ? -24.578 -47.031 -25.719 1 71.69 1071 ILE B CA 1
ATOM 17073 C C . ILE B 1 1071 ? -26.062 -47.281 -25.562 1 71.69 1071 ILE B C 1
ATOM 17075 O O . ILE B 1 1071 ? -26.828 -46.375 -25.234 1 71.69 1071 ILE B O 1
ATOM 17079 N N . ARG B 1 1072 ? -26.359 -48.562 -25.734 1 71.88 1072 ARG B N 1
ATOM 17080 C CA . ARG B 1 1072 ? -27.766 -48.906 -25.625 1 71.88 1072 ARG B CA 1
ATOM 17081 C C . ARG B 1 1072 ? -28.281 -48.719 -24.203 1 71.88 1072 ARG B C 1
ATOM 17083 O O . ARG B 1 1072 ? -29.438 -48.344 -24 1 71.88 1072 ARG B O 1
ATOM 17090 N N . HIS B 1 1073 ? -27.453 -49.031 -23.312 1 71.75 1073 HIS B N 1
ATOM 17091 C CA . HIS B 1 1073 ? -27.828 -48.812 -21.906 1 71.75 1073 HIS B CA 1
ATOM 17092 C C . HIS B 1 1073 ? -28.125 -47.312 -21.656 1 71.75 1073 HIS B C 1
ATOM 17094 O O . HIS B 1 1073 ? -29.109 -47 -21 1 71.75 1073 HIS B O 1
ATOM 17100 N N . LYS B 1 1074 ? -27.266 -46.531 -22.031 1 67.44 1074 LYS B N 1
ATOM 17101 C CA . LYS B 1 1074 ? -27.469 -45.094 -21.859 1 67.44 1074 LYS B CA 1
ATOM 17102 C C . LYS B 1 1074 ? -28.734 -44.625 -22.547 1 67.44 1074 LYS B C 1
ATOM 17104 O O . LYS B 1 1074 ? -29.453 -43.75 -22.031 1 67.44 1074 LYS B O 1
ATOM 17109 N N . GLU B 1 1075 ? -28.953 -45.281 -23.641 1 64.62 1075 GLU B N 1
ATOM 17110 C CA . GLU B 1 1075 ? -30.172 -44.938 -24.375 1 64.62 1075 GLU B CA 1
ATOM 17111 C C . GLU B 1 1075 ? -31.422 -45.375 -23.609 1 64.62 1075 GLU B C 1
ATOM 17113 O O . GLU B 1 1075 ? -32.406 -44.656 -23.562 1 64.62 1075 GLU B O 1
ATOM 17118 N N . ARG B 1 1076 ? -31.328 -46.562 -23.031 1 68 1076 ARG B N 1
ATOM 17119 C CA . ARG B 1 1076 ? -32.469 -47.031 -22.25 1 68 1076 ARG B CA 1
ATOM 17120 C C . ARG B 1 1076 ? -32.719 -46.156 -21.047 1 68 1076 ARG B C 1
ATOM 17122 O O . ARG B 1 1076 ? -33.875 -45.875 -20.703 1 68 1076 ARG B O 1
ATOM 17129 N N . GLN B 1 1077 ? -31.672 -45.844 -20.422 1 65.88 1077 GLN B N 1
ATOM 17130 C CA . GLN B 1 1077 ? -31.828 -44.906 -19.297 1 65.88 1077 GLN B CA 1
ATOM 17131 C C . GLN B 1 1077 ? -32.438 -43.594 -19.75 1 65.88 1077 GLN B C 1
ATOM 17133 O O . GLN B 1 1077 ? -33.281 -43.031 -19.062 1 65.88 1077 GLN B O 1
ATOM 17138 N N . ALA B 1 1078 ? -31.984 -43.25 -20.781 1 65.5 1078 ALA B N 1
ATOM 17139 C CA . ALA B 1 1078 ? -32.531 -42 -21.328 1 65.5 1078 ALA B CA 1
ATOM 17140 C C . ALA B 1 1078 ? -34 -42.156 -21.656 1 65.5 1078 ALA B C 1
ATOM 17142 O O . ALA B 1 1078 ? -34.781 -41.219 -21.422 1 65.5 1078 ALA B O 1
ATOM 17143 N N . SER B 1 1079 ? -34.312 -43.312 -22.125 1 66.94 1079 SER B N 1
ATOM 17144 C CA . SER B 1 1079 ? -35.688 -43.562 -22.484 1 66.94 1079 SER B CA 1
ATOM 17145 C C . SER B 1 1079 ? -36.594 -43.594 -21.234 1 66.94 1079 SER B C 1
ATOM 17147 O O . SER B 1 1079 ? -37.688 -43.062 -21.219 1 66.94 1079 SER B O 1
ATOM 17149 N N . ALA B 1 1080 ? -36.094 -44.312 -20.203 1 69.69 1080 ALA B N 1
ATOM 17150 C CA . ALA B 1 1080 ? -36.844 -44.344 -18.953 1 69.69 1080 ALA B CA 1
ATOM 17151 C C . ALA B 1 1080 ? -37.031 -42.938 -18.391 1 69.69 1080 ALA B C 1
ATOM 17153 O O . ALA B 1 1080 ? -38.094 -42.594 -17.891 1 69.69 1080 ALA B O 1
ATOM 17154 N N . LEU B 1 1081 ? -36.031 -42.25 -18.5 1 74.94 1081 LEU B N 1
ATOM 17155 C CA . LEU B 1 1081 ? -36.094 -40.875 -18.031 1 74.94 1081 LEU B CA 1
ATOM 17156 C C . LEU B 1 1081 ? -37.062 -40.062 -18.875 1 74.94 1081 LEU B C 1
ATOM 17158 O O . LEU B 1 1081 ? -37.781 -39.188 -18.359 1 74.94 1081 LEU B O 1
ATOM 17162 N N . ALA B 1 1082 ? -37 -40.312 -20.109 1 74.5 1082 ALA B N 1
ATOM 17163 C CA . ALA B 1 1082 ? -37.906 -39.594 -21.016 1 74.5 1082 ALA B CA 1
ATOM 17164 C C . ALA B 1 1082 ? -39.375 -39.906 -20.672 1 74.5 1082 ALA B C 1
ATOM 17166 O O . ALA B 1 1082 ? -40.219 -39.031 -20.703 1 74.5 1082 ALA B O 1
ATOM 17167 N N . GLU B 1 1083 ? -39.594 -41.188 -20.406 1 74.12 1083 GLU B N 1
ATOM 17168 C CA . GLU B 1 1083 ? -40.938 -41.562 -20.016 1 74.12 1083 GLU B CA 1
ATOM 17169 C C . GLU B 1 1083 ? -41.375 -40.875 -18.703 1 74.12 1083 GLU B C 1
ATOM 17171 O O . GLU B 1 1083 ? -42.469 -40.375 -18.594 1 74.12 1083 GLU B O 1
ATOM 17176 N N . ALA B 1 1084 ? -40.5 -40.969 -17.75 1 76.75 1084 ALA B N 1
ATOM 17177 C CA . ALA B 1 1084 ? -40.781 -40.281 -16.484 1 76.75 1084 ALA B CA 1
ATOM 17178 C C . ALA B 1 1084 ? -41 -38.781 -16.688 1 76.75 1084 ALA B C 1
ATOM 17180 O O . ALA B 1 1084 ? -41.906 -38.188 -16.078 1 76.75 1084 ALA B O 1
ATOM 17181 N N . PHE B 1 1085 ? -40.25 -38.25 -17.469 1 79.44 1085 PHE B N 1
ATOM 17182 C CA . PHE B 1 1085 ? -40.375 -36.844 -17.766 1 79.44 1085 PHE B CA 1
ATOM 17183 C C . PHE B 1 1085 ? -41.719 -36.5 -18.422 1 79.44 1085 PHE B C 1
ATOM 17185 O O . PHE B 1 1085 ? -42.312 -35.5 -18.109 1 79.44 1085 PHE B O 1
ATOM 17192 N N . SER B 1 1086 ? -42.031 -37.344 -19.344 1 76.12 1086 SER B N 1
ATOM 17193 C CA . SER B 1 1086 ? -43.312 -37.156 -20 1 76.12 1086 SER B CA 1
ATOM 17194 C C . SER B 1 1086 ? -44.469 -37.281 -19.016 1 76.12 1086 SER B C 1
ATOM 17196 O O . SER B 1 1086 ? -45.438 -36.531 -19.094 1 76.12 1086 SER B O 1
ATOM 17198 N N . GLU B 1 1087 ? -44.344 -38.188 -18.125 1 78.88 1087 GLU B N 1
ATOM 17199 C CA . GLU B 1 1087 ? -45.344 -38.344 -17.094 1 78.88 1087 GLU B CA 1
ATOM 17200 C C . GLU B 1 1087 ? -45.406 -37.125 -16.188 1 78.88 1087 GLU B C 1
ATOM 17202 O O . GLU B 1 1087 ? -46.469 -36.656 -15.82 1 78.88 1087 GLU B O 1
ATOM 17207 N N . LEU B 1 1088 ? -44.25 -36.688 -15.844 1 79.12 1088 LEU B N 1
ATOM 17208 C CA . LEU B 1 1088 ? -44.188 -35.5 -15 1 79.12 1088 LEU B CA 1
ATOM 17209 C C . LEU B 1 1088 ? -44.75 -34.281 -15.711 1 79.12 1088 LEU B C 1
ATOM 17211 O O . LEU B 1 1088 ? -45.438 -33.469 -15.102 1 79.12 1088 LEU B O 1
ATOM 17215 N N . ALA B 1 1089 ? -44.406 -34.188 -16.938 1 78 1089 ALA B N 1
ATOM 17216 C CA . ALA B 1 1089 ? -44.938 -33.094 -17.75 1 78 1089 ALA B CA 1
ATOM 17217 C C . ALA B 1 1089 ? -46.438 -33.125 -17.844 1 78 1089 ALA B C 1
ATOM 17219 O O . ALA B 1 1089 ? -47.125 -32.094 -17.781 1 78 1089 ALA B O 1
ATOM 17220 N N . LYS B 1 1090 ? -46.938 -34.312 -18 1 76.44 1090 LYS B N 1
ATOM 17221 C CA . LYS B 1 1090 ? -48.375 -34.469 -18.062 1 76.44 1090 LYS B CA 1
ATOM 17222 C C . LYS B 1 1090 ? -49.031 -34.125 -16.734 1 76.44 1090 LYS B C 1
ATOM 17224 O O . LYS B 1 1090 ? -50.062 -33.438 -16.719 1 76.44 1090 LYS B O 1
ATOM 17229 N N . GLN B 1 1091 ? -48.406 -34.531 -15.688 1 78.31 1091 GLN B N 1
ATOM 17230 C CA . GLN B 1 1091 ? -48.938 -34.25 -14.367 1 78.31 1091 GLN B CA 1
ATOM 17231 C C . GLN B 1 1091 ? -48.906 -32.719 -14.086 1 78.31 1091 GLN B C 1
ATOM 17233 O O . GLN B 1 1091 ? -49.781 -32.219 -13.391 1 78.31 1091 GLN B O 1
ATOM 17238 N N . ALA B 1 1092 ? -47.844 -32.062 -14.57 1 76.56 1092 ALA B N 1
ATOM 17239 C CA . ALA B 1 1092 ? -47.688 -30.625 -14.359 1 76.56 1092 ALA B CA 1
ATOM 17240 C C . ALA B 1 1092 ? -48.562 -29.828 -15.312 1 76.56 1092 ALA B C 1
ATOM 17242 O O . ALA B 1 1092 ? -48.719 -28.609 -15.148 1 76.56 1092 ALA B O 1
ATOM 17243 N N . GLY B 1 1093 ? -49.344 -30.391 -16.219 1 68.5 1093 GLY B N 1
ATOM 17244 C CA . GLY B 1 1093 ? -50.25 -29.734 -17.156 1 68.5 1093 GLY B CA 1
ATOM 17245 C C . GLY B 1 1093 ? -49.531 -29.125 -18.344 1 68.5 1093 GLY B C 1
ATOM 17246 O O . GLY B 1 1093 ? -49.969 -28.109 -18.891 1 68.5 1093 GLY B O 1
ATOM 17247 N N . CYS B 1 1094 ? -48.188 -29.469 -18.609 1 65.62 1094 CYS B N 1
ATOM 17248 C CA . CYS B 1 1094 ? -47.406 -28.906 -19.719 1 65.62 1094 CYS B CA 1
ATOM 17249 C C . CYS B 1 1094 ? -48.031 -29.312 -21.062 1 65.62 1094 CYS B C 1
ATOM 17251 O O . CYS B 1 1094 ? -48.594 -30.406 -21.188 1 65.62 1094 CYS B O 1
ATOM 17253 N N . GLU B 1 1095 ? -48.344 -28.328 -21.938 1 56.41 1095 GLU B N 1
ATOM 17254 C CA . GLU B 1 1095 ? -48.844 -28.641 -23.281 1 56.41 1095 GLU B CA 1
ATOM 17255 C C . GLU B 1 1095 ? -47.938 -29.609 -24 1 56.41 1095 GLU B C 1
ATOM 17257 O O . GLU B 1 1095 ? -46.719 -29.609 -23.781 1 56.41 1095 GLU B O 1
ATOM 17262 N N . ALA B 1 1096 ? -48.438 -30.609 -24.625 1 50.75 1096 ALA B N 1
ATOM 17263 C CA . ALA B 1 1096 ? -47.906 -31.797 -25.281 1 50.75 1096 ALA B CA 1
ATOM 17264 C C . ALA B 1 1096 ? -46.625 -31.469 -26.062 1 50.75 1096 ALA B C 1
ATOM 17266 O O . ALA B 1 1096 ? -45.688 -32.281 -26.125 1 50.75 1096 ALA B O 1
ATOM 17267 N N . VAL B 1 1097 ? -46.5 -30.312 -26.766 1 48.56 1097 VAL B N 1
ATOM 17268 C CA . VAL B 1 1097 ? -45.531 -30.062 -27.844 1 48.56 1097 VAL B CA 1
ATOM 17269 C C . VAL B 1 1097 ? -44.156 -29.797 -27.266 1 48.56 1097 VAL B C 1
ATOM 17271 O O . VAL B 1 1097 ? -43.156 -30.297 -27.766 1 48.56 1097 VAL B O 1
ATOM 17274 N N . THR B 1 1098 ? -44 -28.781 -26.375 1 54.75 1098 THR B N 1
ATOM 17275 C CA . THR B 1 1098 ? -42.656 -28.312 -26.109 1 54.75 1098 THR B CA 1
ATOM 17276 C C . THR B 1 1098 ? -42 -29.078 -24.953 1 54.75 1098 THR B C 1
ATOM 17278 O O . THR B 1 1098 ? -40.781 -29.203 -24.875 1 54.75 1098 THR B O 1
ATOM 17281 N N . GLN B 1 1099 ? -42.438 -30.125 -24.375 1 62.94 1099 GLN B N 1
ATOM 17282 C CA . GLN B 1 1099 ? -42.062 -30.984 -23.266 1 62.94 1099 GLN B CA 1
ATOM 17283 C C . GLN B 1 1099 ? -41 -30.328 -22.391 1 62.94 1099 GLN B C 1
ATOM 17285 O O . GLN B 1 1099 ? -39.906 -30.891 -22.172 1 62.94 1099 GLN B O 1
ATOM 17290 N N . GLU B 1 1100 ? -41 -29.016 -22.016 1 79 1100 GLU B N 1
ATOM 17291 C CA . GLU B 1 1100 ? -40.094 -28.312 -21.109 1 79 1100 GLU B CA 1
ATOM 17292 C C . GLU B 1 1100 ? -40.812 -27.953 -19.797 1 79 1100 GLU B C 1
ATOM 17294 O O . GLU B 1 1100 ? -42 -27.594 -19.812 1 79 1100 GLU B O 1
ATOM 17299 N N . LEU B 1 1101 ? -40.156 -28.172 -18.641 1 82.25 1101 LEU B N 1
ATOM 17300 C CA . LEU B 1 1101 ? -40.719 -27.875 -17.312 1 82.25 1101 LEU B CA 1
ATOM 17301 C C . LEU B 1 1101 ? -40.312 -26.484 -16.875 1 82.25 1101 LEU B C 1
ATOM 17303 O O . LEU B 1 1101 ? -39.125 -26.156 -16.812 1 82.25 1101 LEU B O 1
ATOM 17307 N N . SER B 1 1102 ? -41.281 -25.656 -16.656 1 85.56 1102 SER B N 1
ATOM 17308 C CA . SER B 1 1102 ? -41 -24.328 -16.141 1 85.56 1102 SER B CA 1
ATOM 17309 C C . SER B 1 1102 ? -41.062 -24.297 -14.617 1 85.56 1102 SER B C 1
ATOM 17311 O O . SER B 1 1102 ? -41.406 -25.297 -13.984 1 85.56 1102 SER B O 1
ATOM 17313 N N . ALA B 1 1103 ? -40.656 -23.188 -13.984 1 88.19 1103 ALA B N 1
ATOM 17314 C CA . ALA B 1 1103 ? -40.688 -23.016 -12.531 1 88.19 1103 ALA B CA 1
ATOM 17315 C C . ALA B 1 1103 ? -42.094 -23.141 -11.977 1 88.19 1103 ALA B C 1
ATOM 17317 O O . ALA B 1 1103 ? -42.312 -23.688 -10.891 1 88.19 1103 ALA B O 1
ATOM 17318 N N . ASP B 1 1104 ? -43.094 -22.703 -12.75 1 86.19 1104 ASP B N 1
ATOM 17319 C CA . ASP B 1 1104 ? -44.469 -22.797 -12.336 1 86.19 1104 ASP B CA 1
ATOM 17320 C C . ASP B 1 1104 ? -44.938 -24.266 -12.273 1 86.19 1104 ASP B C 1
ATOM 17322 O O . ASP B 1 1104 ? -45.656 -24.656 -11.359 1 86.19 1104 ASP B O 1
ATOM 17326 N N . HIS B 1 1105 ? -44.5 -25.031 -13.234 1 85.94 1105 HIS B N 1
ATOM 17327 C CA . HIS B 1 1105 ? -44.844 -26.453 -13.258 1 85.94 1105 HIS B CA 1
ATOM 17328 C C . HIS B 1 1105 ? -44.25 -27.172 -12.055 1 85.94 1105 HIS B C 1
ATOM 17330 O O . HIS B 1 1105 ? -44.906 -27.969 -11.414 1 85.94 1105 HIS B O 1
ATOM 17336 N N . LEU B 1 1106 ? -43.062 -26.797 -11.758 1 85.69 1106 LEU B N 1
ATOM 17337 C CA . LEU B 1 1106 ? -42.344 -27.453 -10.672 1 85.69 1106 LEU B CA 1
ATOM 17338 C C . LEU B 1 1106 ? -42.906 -27.062 -9.32 1 85.69 1106 LEU B C 1
ATOM 17340 O O . LEU B 1 1106 ? -42.969 -27.891 -8.398 1 85.69 1106 LEU B O 1
ATOM 17344 N N . SER B 1 1107 ? -43.281 -25.844 -9.281 1 88.5 1107 SER B N 1
ATOM 17345 C CA . SER B 1 1107 ? -43.875 -25.375 -8.023 1 88.5 1107 SER B CA 1
ATOM 17346 C C . SER B 1 1107 ? -45.156 -26.156 -7.703 1 88.5 1107 SER B C 1
ATOM 17348 O O . SER B 1 1107 ? -45.375 -26.531 -6.551 1 88.5 1107 SER B O 1
ATOM 17350 N N . LYS B 1 1108 ? -45.906 -26.484 -8.68 1 83.12 1108 LYS B N 1
ATOM 17351 C CA . LYS B 1 1108 ? -47.156 -27.234 -8.508 1 83.12 1108 LYS B CA 1
ATOM 17352 C C . LYS B 1 1108 ? -46.875 -28.703 -8.242 1 83.12 1108 LYS B C 1
ATOM 17354 O O . LYS B 1 1108 ? -47.5 -29.312 -7.379 1 83.12 1108 LYS B O 1
ATOM 17359 N N . LEU B 1 1109 ? -45.938 -29.172 -8.977 1 81.5 1109 LEU B N 1
ATOM 17360 C CA . LEU B 1 1109 ? -45.625 -30.594 -8.906 1 81.5 1109 LEU B CA 1
ATOM 17361 C C . LEU B 1 1109 ? -45.031 -30.953 -7.555 1 81.5 1109 LEU B C 1
ATOM 17363 O O . LEU B 1 1109 ? -45.375 -31.984 -6.973 1 81.5 1109 LEU B O 1
ATOM 17367 N N . LEU B 1 1110 ? -44.188 -30.109 -7.039 1 83.5 1110 LEU B N 1
ATOM 17368 C CA . LEU B 1 1110 ? -43.406 -30.422 -5.836 1 83.5 1110 LEU B CA 1
ATOM 17369 C C . LEU B 1 1110 ? -44 -29.719 -4.617 1 83.5 1110 LEU B C 1
ATOM 17371 O O . LEU B 1 1110 ? -43.594 -29.984 -3.482 1 83.5 1110 LEU B O 1
ATOM 17375 N N . ASN B 1 1111 ? -44.969 -28.938 -4.73 1 80.94 1111 ASN B N 1
ATOM 17376 C CA . ASN B 1 1111 ? -45.594 -28.172 -3.658 1 80.94 1111 ASN B CA 1
ATOM 17377 C C . ASN B 1 1111 ? -44.562 -27.344 -2.889 1 80.94 1111 ASN B C 1
ATOM 17379 O O . ASN B 1 1111 ? -44.469 -27.438 -1.664 1 80.94 1111 ASN B O 1
ATOM 17383 N N . VAL B 1 1112 ? -43.688 -26.656 -3.613 1 86.44 1112 VAL B N 1
ATOM 17384 C CA . VAL B 1 1112 ? -42.656 -25.797 -3.025 1 86.44 1112 VAL B CA 1
ATOM 17385 C C . VAL B 1 1112 ? -42.906 -24.344 -3.42 1 86.44 1112 VAL B C 1
ATOM 17387 O O . VAL B 1 1112 ? -43.656 -24.078 -4.379 1 86.44 1112 VAL B O 1
ATOM 17390 N N . ASP B 1 1113 ? -42.312 -23.438 -2.605 1 87.5 1113 ASP B N 1
ATOM 17391 C CA . ASP B 1 1113 ? -42.406 -22 -2.893 1 87.5 1113 ASP B CA 1
ATOM 17392 C C . ASP B 1 1113 ? -41.844 -21.688 -4.27 1 87.5 1113 ASP B C 1
ATOM 17394 O O . ASP B 1 1113 ? -40.969 -22.406 -4.77 1 87.5 1113 ASP B O 1
ATOM 17398 N N . MET B 1 1114 ? -42.375 -20.688 -4.902 1 88.19 1114 MET B N 1
ATOM 17399 C CA . MET B 1 1114 ? -41.938 -20.281 -6.238 1 88.19 1114 MET B CA 1
ATOM 17400 C C . MET B 1 1114 ? -40.438 -19.953 -6.254 1 88.19 1114 MET B C 1
ATOM 17402 O O . MET B 1 1114 ? -39.75 -20.203 -7.242 1 88.19 1114 MET B O 1
ATOM 17406 N N . ALA B 1 1115 ? -39.969 -19.5 -5.195 1 86.81 1115 ALA B N 1
ATOM 17407 C CA . ALA B 1 1115 ? -38.562 -19.141 -5.117 1 86.81 1115 ALA B CA 1
ATOM 17408 C C . ALA B 1 1115 ? -37.656 -20.375 -5.203 1 86.81 1115 ALA B C 1
ATOM 17410 O O . ALA B 1 1115 ? -36.625 -20.359 -5.883 1 86.81 1115 ALA B O 1
ATOM 17411 N N . VAL B 1 1116 ? -38.125 -21.359 -4.59 1 89.12 1116 VAL B N 1
ATOM 17412 C CA . VAL B 1 1116 ? -37.375 -22.594 -4.586 1 89.12 1116 VAL B CA 1
ATOM 17413 C C . VAL B 1 1116 ? -37.438 -23.25 -5.961 1 89.12 1116 VAL B C 1
ATOM 17415 O O . VAL B 1 1116 ? -36.438 -23.766 -6.465 1 89.12 1116 VAL B O 1
ATOM 17418 N N . ALA B 1 1117 ? -38.625 -23.172 -6.559 1 89 1117 ALA B N 1
ATOM 17419 C CA . ALA B 1 1117 ? -38.781 -23.75 -7.891 1 89 1117 ALA B CA 1
ATOM 17420 C C . ALA B 1 1117 ? -37.906 -23.031 -8.914 1 89 1117 ALA B C 1
ATOM 17422 O O . ALA B 1 1117 ? -37.312 -23.672 -9.781 1 89 1117 ALA B O 1
ATOM 17423 N N . GLU B 1 1118 ? -37.875 -21.812 -8.75 1 89.25 1118 GLU B N 1
ATOM 17424 C CA . GLU B 1 1118 ? -37.062 -21.016 -9.648 1 89.25 1118 GLU B CA 1
ATOM 17425 C C . GLU B 1 1118 ? -35.562 -21.344 -9.477 1 89.25 1118 GLU B C 1
ATOM 17427 O O . GLU B 1 1118 ? -34.812 -21.359 -10.445 1 89.25 1118 GLU B O 1
ATOM 17432 N N . GLU B 1 1119 ? -35.156 -21.594 -8.273 1 89.44 1119 GLU B N 1
ATOM 17433 C CA . GLU B 1 1119 ? -33.781 -21.938 -8.008 1 89.44 1119 GLU B CA 1
ATOM 17434 C C . GLU B 1 1119 ? -33.406 -23.297 -8.602 1 89.44 1119 GLU B C 1
ATOM 17436 O O . GLU B 1 1119 ? -32.312 -23.469 -9.117 1 89.44 1119 GLU B O 1
ATOM 17441 N N . ILE B 1 1120 ? -34.312 -24.156 -8.555 1 87.75 1120 ILE B N 1
ATOM 17442 C CA . ILE B 1 1120 ? -34.062 -25.484 -9.109 1 87.75 1120 ILE B CA 1
ATOM 17443 C C . ILE B 1 1120 ? -33.906 -25.391 -10.633 1 87.75 1120 ILE B C 1
ATOM 17445 O O . ILE B 1 1120 ? -33.031 -26 -11.211 1 87.75 1120 ILE B O 1
ATOM 17449 N N . VAL B 1 1121 ? -34.781 -24.625 -11.188 1 87.75 1121 VAL B N 1
ATOM 17450 C CA . VAL B 1 1121 ? -34.75 -24.453 -12.641 1 87.75 1121 VAL B CA 1
ATOM 17451 C C . VAL B 1 1121 ? -33.438 -23.781 -13.023 1 87.75 1121 VAL B C 1
ATOM 17453 O O . VAL B 1 1121 ? -32.812 -24.141 -14.023 1 87.75 1121 VAL B O 1
ATOM 17456 N N . PHE B 1 1122 ? -33.031 -22.875 -12.188 1 88.62 1122 PHE B N 1
ATOM 17457 C CA . PHE B 1 1122 ? -31.797 -22.156 -12.438 1 88.62 1122 PHE B CA 1
ATOM 17458 C C . PHE B 1 1122 ? -30.609 -23.109 -12.406 1 88.62 1122 PHE B C 1
ATOM 17460 O O . PHE B 1 1122 ? -29.719 -23.016 -13.25 1 88.62 1122 PHE B O 1
ATOM 17467 N N . LEU B 1 1123 ? -30.531 -23.953 -11.531 1 86.62 1123 LEU B N 1
ATOM 17468 C CA . LEU B 1 1123 ? -29.422 -24.875 -11.383 1 86.62 1123 LEU B CA 1
ATOM 17469 C C . LEU B 1 1123 ? -29.422 -25.922 -12.5 1 86.62 1123 LEU B C 1
ATOM 17471 O O . LEU B 1 1123 ? -28.359 -26.406 -12.898 1 86.62 1123 LEU B O 1
ATOM 17475 N N . ALA B 1 1124 ? -30.594 -26.125 -12.992 1 83.25 1124 ALA B N 1
ATOM 17476 C CA . ALA B 1 1124 ? -30.719 -27.172 -14 1 83.25 1124 ALA B CA 1
ATOM 17477 C C . ALA B 1 1124 ? -30.516 -26.625 -15.406 1 83.25 1124 ALA B C 1
ATOM 17479 O O . ALA B 1 1124 ? -30.031 -27.328 -16.297 1 83.25 1124 ALA B O 1
ATOM 17480 N N . ASP B 1 1125 ? -30.812 -25.406 -15.602 1 81 1125 ASP B N 1
ATOM 17481 C CA . ASP B 1 1125 ? -30.781 -24.797 -16.938 1 81 1125 ASP B CA 1
ATOM 17482 C C . ASP B 1 1125 ? -29.344 -24.547 -17.391 1 81 1125 ASP B C 1
ATOM 17484 O O . ASP B 1 1125 ? -28.641 -23.703 -16.828 1 81 1125 ASP B O 1
ATOM 17488 N N . LEU B 1 1126 ? -28.875 -25.219 -18.359 1 77.75 1126 LEU B N 1
ATOM 17489 C CA . LEU B 1 1126 ? -27.516 -25.062 -18.875 1 77.75 1126 LEU B CA 1
ATOM 17490 C C . LEU B 1 1126 ? -27.516 -24.219 -20.141 1 77.75 1126 LEU B C 1
ATOM 17492 O O . LEU B 1 1126 ? -26.453 -23.859 -20.641 1 77.75 1126 LEU B O 1
ATOM 17496 N N . ASP B 1 1127 ? -28.688 -23.859 -20.688 1 71.25 1127 ASP B N 1
ATOM 17497 C CA . ASP B 1 1127 ? -28.781 -23.078 -21.906 1 71.25 1127 ASP B CA 1
ATOM 17498 C C . ASP B 1 1127 ? -28.172 -21.688 -21.703 1 71.25 1127 ASP B C 1
ATOM 17500 O O . ASP B 1 1127 ? -27.703 -21.062 -22.672 1 71.25 1127 ASP B O 1
ATOM 17504 N N . ARG B 1 1128 ? -28.203 -21.328 -20.5 1 73.31 1128 ARG B N 1
ATOM 17505 C CA . ARG B 1 1128 ? -27.688 -19.984 -20.219 1 73.31 1128 ARG B CA 1
ATOM 17506 C C . ARG B 1 1128 ? -26.188 -19.922 -20.5 1 73.31 1128 ARG B C 1
ATOM 17508 O O . ARG B 1 1128 ? -25.641 -18.828 -20.734 1 73.31 1128 ARG B O 1
ATOM 17515 N N . PHE B 1 1129 ? -25.547 -21.047 -20.469 1 69.06 1129 PHE B N 1
ATOM 17516 C CA . PHE B 1 1129 ? -24.109 -21.047 -20.688 1 69.06 1129 PHE B CA 1
ATOM 17517 C C . PHE B 1 1129 ? -23.797 -21.219 -22.172 1 69.06 1129 PHE B C 1
ATOM 17519 O O . PHE B 1 1129 ? -22.672 -20.938 -22.609 1 69.06 1129 PHE B O 1
ATOM 17526 N N . SER B 1 1130 ? -24.656 -21.891 -22.969 1 57.56 1130 SER B N 1
ATOM 17527 C CA . SER B 1 1130 ? -24.406 -22.141 -24.391 1 57.56 1130 SER B CA 1
ATOM 17528 C C . SER B 1 1130 ? -24.609 -20.875 -25.219 1 57.56 1130 SER B C 1
ATOM 17530 O O . SER B 1 1130 ? -23.906 -20.656 -26.203 1 57.56 1130 SER B O 1
ATOM 17532 N N . ASN B 1 1131 ? -25.906 -20.203 -25.109 1 48.56 1131 ASN B N 1
ATOM 17533 C CA . ASN B 1 1131 ? -26.25 -19.125 -26.031 1 48.56 1131 ASN B CA 1
ATOM 17534 C C . ASN B 1 1131 ? -25.453 -17.844 -25.719 1 48.56 1131 ASN B C 1
ATOM 17536 O O . ASN B 1 1131 ? -25.094 -17.109 -26.641 1 48.56 1131 ASN B O 1
ATOM 17540 N N . ASN B 1 1132 ? -25.703 -17.047 -24.469 1 39.66 1132 ASN B N 1
ATOM 17541 C CA . ASN B 1 1132 ? -25.25 -15.719 -24.078 1 39.66 1132 ASN B CA 1
ATOM 17542 C C . ASN B 1 1132 ? -24.188 -15.797 -22.984 1 39.66 1132 ASN B C 1
ATOM 17544 O O . ASN B 1 1132 ? -24.469 -16.297 -21.891 1 39.66 1132 ASN B O 1
ATOM 17548 N N . PRO B 1 1133 ? -23.031 -15.672 -23.312 1 38.88 1133 PRO B N 1
ATOM 17549 C CA . PRO B 1 1133 ? -22.109 -15.734 -22.188 1 38.88 1133 PRO B CA 1
ATOM 17550 C C . PRO B 1 1133 ? -22.531 -14.852 -21.016 1 38.88 1133 PRO B C 1
ATOM 17552 O O . PRO B 1 1133 ? -22.969 -13.711 -21.219 1 38.88 1133 PRO B O 1
ATOM 17555 N N . PRO B 1 1134 ? -22.953 -15.352 -19.906 1 35.78 1134 PRO B N 1
ATOM 17556 C CA . PRO B 1 1134 ? -23.625 -14.555 -18.875 1 35.78 1134 PRO B CA 1
ATOM 17557 C C . PRO B 1 1134 ? -23.078 -13.133 -18.781 1 35.78 1134 PRO B C 1
ATOM 17559 O O . PRO B 1 1134 ? -23.797 -12.219 -18.344 1 35.78 1134 PRO B O 1
ATOM 17562 N N . PHE B 1 1135 ? -21.688 -13.008 -18.734 1 35.41 1135 PHE B N 1
ATOM 17563 C CA . PHE B 1 1135 ? -21.203 -11.734 -18.234 1 35.41 1135 PHE B CA 1
ATOM 17564 C C . PHE B 1 1135 ? -21.172 -10.68 -19.344 1 35.41 1135 PHE B C 1
ATOM 17566 O O . PHE B 1 1135 ? -20.594 -9.609 -19.172 1 35.41 1135 PHE B O 1
ATOM 17573 N N . GLN B 1 1136 ? -21.328 -10.953 -20.5 1 33.41 1136 GLN B N 1
ATOM 17574 C CA . GLN B 1 1136 ? -21.516 -9.789 -21.359 1 33.41 1136 GLN B CA 1
ATOM 17575 C C . GLN B 1 1136 ? -22.812 -9.047 -21.016 1 33.41 1136 GLN B C 1
ATOM 17577 O O . GLN B 1 1136 ? -23.906 -9.594 -21.141 1 33.41 1136 GLN B O 1
ATOM 17582 N N . ILE B 1 1137 ? -22.625 -8.062 -20.172 1 32.25 1137 ILE B N 1
ATOM 17583 C CA . ILE B 1 1137 ? -23.688 -7.078 -20 1 32.25 1137 ILE B CA 1
ATOM 17584 C C . ILE B 1 1137 ? -24.219 -6.652 -21.375 1 32.25 1137 ILE B C 1
ATOM 17586 O O . ILE B 1 1137 ? -23.594 -5.832 -22.062 1 32.25 1137 ILE B O 1
ATOM 17590 N N . THR B 1 1138 ? -24.422 -7.461 -22.344 1 30.8 1138 THR B N 1
ATOM 17591 C CA . THR B 1 1138 ? -25.234 -6.832 -23.375 1 30.8 1138 THR B CA 1
ATOM 17592 C C . THR B 1 1138 ? -26.406 -6.066 -22.75 1 30.8 1138 THR B C 1
ATOM 17594 O O . THR B 1 1138 ? -27.031 -6.551 -21.812 1 30.8 1138 THR B O 1
ATOM 17597 N N . LYS B 1 1139 ? -26.516 -4.918 -23.156 1 32.53 1139 LYS B N 1
ATOM 17598 C CA . LYS B 1 1139 ? -27.734 -4.152 -22.922 1 32.53 1139 LYS B CA 1
ATOM 17599 C C . LYS B 1 1139 ? -28.969 -4.988 -23.219 1 32.53 1139 LYS B C 1
ATOM 17601 O O . LYS B 1 1139 ? -29.312 -5.207 -24.391 1 32.53 1139 LYS B O 1
ATOM 17606 N N . ARG B 1 1140 ? -29.234 -5.867 -22.5 1 33.22 1140 ARG B N 1
ATOM 17607 C CA . ARG B 1 1140 ? -30.594 -6.426 -22.562 1 33.22 1140 ARG B CA 1
ATOM 17608 C C . ARG B 1 1140 ? -31.641 -5.32 -22.688 1 33.22 1140 ARG B C 1
ATOM 17610 O O . ARG B 1 1140 ? -32 -4.711 -21.688 1 33.22 1140 ARG B O 1
ATOM 17617 N N . THR B 1 1141 ? -31.516 -4.461 -23.656 1 33.19 1141 THR B N 1
ATOM 17618 C CA . THR B 1 1141 ? -32.594 -3.498 -23.859 1 33.19 1141 THR B CA 1
ATOM 17619 C C . THR B 1 1141 ? -33.969 -4.18 -23.781 1 33.19 1141 THR B C 1
ATOM 17621 O O . THR B 1 1141 ? -34.938 -3.594 -23.281 1 33.19 1141 THR B O 1
ATOM 17624 N N . SER B 1 1142 ? -34.438 -5.051 -24.969 1 31.86 1142 SER B N 1
ATOM 17625 C CA . SER B 1 1142 ? -35.844 -5.32 -25.203 1 31.86 1142 SER B CA 1
ATOM 17626 C C . SER B 1 1142 ? -36.375 -6.438 -24.297 1 31.86 1142 SER B C 1
ATOM 17628 O O . SER B 1 1142 ? -35.625 -7.379 -24 1 31.86 1142 SER B O 1
ATOM 17630 N N . THR B 1 1143 ? -37.406 -6.301 -23.531 1 37.88 1143 THR B N 1
ATOM 17631 C CA . THR B 1 1143 ? -38.312 -7.129 -22.766 1 37.88 1143 THR B CA 1
ATOM 17632 C C . THR B 1 1143 ? -38.562 -8.461 -23.469 1 37.88 1143 THR B C 1
ATOM 17634 O O . THR B 1 1143 ? -39.125 -9.391 -22.875 1 37.88 1143 THR B O 1
ATOM 17637 N N . ALA B 1 1144 ? -38.5 -8.578 -24.812 1 35.47 1144 ALA B N 1
ATOM 17638 C CA . ALA B 1 1144 ? -39.156 -9.633 -25.578 1 35.47 1144 ALA B CA 1
ATOM 17639 C C . ALA B 1 1144 ? -38.469 -10.977 -25.375 1 35.47 1144 ALA B C 1
ATOM 17641 O O . ALA B 1 1144 ? -39.094 -12.031 -25.391 1 35.47 1144 ALA B O 1
ATOM 17642 N N . ASP B 1 1145 ? -37.125 -11.164 -25.531 1 38.88 1145 ASP B N 1
ATOM 17643 C CA . ASP B 1 1145 ? -36.594 -12.5 -25.781 1 38.88 1145 ASP B CA 1
ATOM 17644 C C . ASP B 1 1145 ? -36.188 -13.18 -24.469 1 38.88 1145 ASP B C 1
ATOM 17646 O O . ASP B 1 1145 ? -35.25 -13.984 -24.453 1 38.88 1145 ASP B O 1
ATOM 17650 N N . PHE B 1 1146 ? -36.5 -12.797 -23.344 1 47.66 1146 PHE B N 1
ATOM 17651 C CA . PHE B 1 1146 ? -36.25 -13.578 -22.141 1 47.66 1146 PHE B CA 1
ATOM 17652 C C . PHE B 1 1146 ? -37.062 -14.883 -22.172 1 47.66 1146 PHE B C 1
ATOM 17654 O O . PHE B 1 1146 ? -38.25 -14.875 -21.969 1 47.66 1146 PHE B O 1
ATOM 17661 N N . LYS B 1 1147 ? -36.531 -15.867 -22.906 1 54.97 1147 LYS B N 1
ATOM 17662 C CA . LYS B 1 1147 ? -37.188 -17.156 -22.75 1 54.97 1147 LYS B CA 1
ATOM 17663 C C . LYS B 1 1147 ? -37.125 -17.641 -21.297 1 54.97 1147 LYS B C 1
ATOM 17665 O O . LYS B 1 1147 ? -36.062 -17.547 -20.672 1 54.97 1147 LYS B O 1
ATOM 17670 N N . GLU B 1 1148 ? -38.094 -17.719 -20.594 1 67.75 1148 GLU B N 1
ATOM 17671 C CA . GLU B 1 1148 ? -38.188 -18.281 -19.25 1 67.75 1148 GLU B CA 1
ATOM 17672 C C . GLU B 1 1148 ? -37.375 -19.562 -19.125 1 67.75 1148 GLU B C 1
ATOM 17674 O O . GLU B 1 1148 ? -37.406 -20.406 -20.016 1 67.75 1148 GLU B O 1
ATOM 17679 N N . PRO B 1 1149 ? -36.406 -19.562 -18.109 1 79.81 1149 PRO B N 1
ATOM 17680 C CA . PRO B 1 1149 ? -35.594 -20.781 -17.922 1 79.81 1149 PRO B CA 1
ATOM 17681 C C . PRO B 1 1149 ? -36.469 -22.031 -17.766 1 79.81 1149 PRO B C 1
ATOM 17683 O O . PRO B 1 1149 ? -37.5 -22 -17.094 1 79.81 1149 PRO B O 1
ATOM 17686 N N . THR B 1 1150 ? -36.25 -23 -18.625 1 82.38 1150 THR B N 1
ATOM 17687 C CA . THR B 1 1150 ? -36.969 -24.281 -18.578 1 82.38 1150 THR B CA 1
ATOM 17688 C C . THR B 1 1150 ? -35.969 -25.438 -18.469 1 82.38 1150 THR B C 1
ATOM 17690 O O . THR B 1 1150 ? -34.781 -25.266 -18.703 1 82.38 1150 THR B O 1
ATOM 17693 N N . ILE B 1 1151 ? -36.469 -26.562 -17.938 1 84.31 1151 ILE B N 1
ATOM 17694 C CA . ILE B 1 1151 ? -35.688 -27.781 -17.828 1 84.31 1151 ILE B CA 1
ATOM 17695 C C . ILE B 1 1151 ? -36.062 -28.766 -18.922 1 84.31 1151 ILE B C 1
ATOM 17697 O O . ILE B 1 1151 ? -37.25 -29.125 -19.031 1 84.31 1151 ILE B O 1
ATOM 17701 N N . ASP B 1 1152 ? -35.125 -29.078 -19.75 1 79.62 1152 ASP B N 1
ATOM 17702 C CA . ASP B 1 1152 ? -35.375 -30.125 -20.734 1 79.62 1152 ASP B CA 1
ATOM 17703 C C . ASP B 1 1152 ? -34.906 -31.484 -20.234 1 79.62 1152 ASP B C 1
ATOM 17705 O O . ASP B 1 1152 ? -34.5 -31.625 -19.078 1 79.62 1152 ASP B O 1
ATOM 17709 N N . LEU B 1 1153 ? -35.125 -32.469 -21.031 1 75.06 1153 LEU B N 1
ATOM 17710 C CA . LEU B 1 1153 ? -34.812 -33.844 -20.641 1 75.06 1153 LEU B CA 1
ATOM 17711 C C . LEU B 1 1153 ? -33.312 -34 -20.344 1 75.06 1153 LEU B C 1
ATOM 17713 O O . LEU B 1 1153 ? -32.938 -34.656 -19.375 1 75.06 1153 LEU B O 1
ATOM 17717 N N . ILE B 1 1154 ? -32.438 -33.406 -21.094 1 72.12 1154 ILE B N 1
ATOM 17718 C CA . ILE B 1 1154 ? -31 -33.5 -20.938 1 72.12 1154 ILE B CA 1
ATOM 17719 C C . ILE B 1 1154 ? -30.562 -32.844 -19.625 1 72.12 1154 ILE B C 1
ATOM 17721 O O . ILE B 1 1154 ? -29.719 -33.375 -18.906 1 72.12 1154 ILE B O 1
ATOM 17725 N N . GLU B 1 1155 ? -31.188 -31.797 -19.359 1 79.19 1155 GLU B N 1
ATOM 17726 C CA . GLU B 1 1155 ? -30.859 -31.047 -18.141 1 79.19 1155 GLU B CA 1
ATOM 17727 C C . GLU B 1 1155 ? -31.312 -31.797 -16.891 1 79.19 1155 GLU B C 1
ATOM 17729 O O . GLU B 1 1155 ? -30.641 -31.766 -15.867 1 79.19 1155 GLU B O 1
ATOM 17734 N N . LEU B 1 1156 ? -32.406 -32.375 -17.078 1 76.44 1156 LEU B N 1
ATOM 17735 C CA . LEU B 1 1156 ? -32.875 -33.156 -15.945 1 76.44 1156 LEU B CA 1
ATOM 17736 C C . LEU B 1 1156 ? -31.969 -34.344 -15.688 1 76.44 1156 LEU B C 1
ATOM 17738 O O . LEU B 1 1156 ? -31.688 -34.688 -14.531 1 76.44 1156 LEU B O 1
ATOM 17742 N N . TYR B 1 1157 ? -31.531 -34.938 -16.719 1 73.06 1157 TYR B N 1
ATOM 17743 C CA . TYR B 1 1157 ? -30.625 -36.062 -16.578 1 73.06 1157 TYR B CA 1
ATOM 17744 C C . TYR B 1 1157 ? -29.328 -35.656 -15.891 1 73.06 1157 TYR B C 1
ATOM 17746 O O . TYR B 1 1157 ? -28.828 -36.344 -15 1 73.06 1157 TYR B O 1
ATOM 17754 N N . ARG B 1 1158 ? -28.859 -34.594 -16.281 1 73 1158 ARG B N 1
ATOM 17755 C CA . ARG B 1 1158 ? -27.609 -34.094 -15.711 1 73 1158 ARG B CA 1
ATOM 17756 C C . ARG B 1 1158 ? -27.766 -33.781 -14.234 1 73 1158 ARG B C 1
ATOM 17758 O O . ARG B 1 1158 ? -26.844 -34 -13.438 1 73 1158 ARG B O 1
ATOM 17765 N N . LEU B 1 1159 ? -28.859 -33.25 -14.023 1 75.56 1159 LEU B N 1
ATOM 17766 C CA . LEU B 1 1159 ? -29.094 -32.875 -12.641 1 75.56 1159 LEU B CA 1
ATOM 17767 C C . LEU B 1 1159 ? -29.156 -34.094 -11.742 1 75.56 1159 LEU B C 1
ATOM 17769 O O . LEU B 1 1159 ? -28.641 -34.094 -10.625 1 75.56 1159 LEU B O 1
ATOM 17773 N N . ILE B 1 1160 ? -29.766 -35.156 -12.266 1 71.94 1160 ILE B N 1
ATOM 17774 C CA . ILE B 1 1160 ? -29.984 -36.344 -11.445 1 71.94 1160 ILE B CA 1
ATOM 17775 C C . ILE B 1 1160 ? -28.688 -37.125 -11.336 1 71.94 1160 ILE B C 1
ATOM 17777 O O . ILE B 1 1160 ? -28.359 -37.656 -10.273 1 71.94 1160 ILE B O 1
ATOM 17781 N N . VAL B 1 1161 ? -27.922 -37.094 -12.422 1 65.38 1161 VAL B N 1
ATOM 17782 C CA . VAL B 1 1161 ? -26.703 -37.906 -12.43 1 65.38 1161 VAL B CA 1
ATOM 17783 C C . VAL B 1 1161 ? -25.531 -37.094 -11.914 1 65.38 1161 VAL B C 1
ATOM 17785 O O . VAL B 1 1161 ? -24.609 -37.656 -11.297 1 65.38 1161 VAL B O 1
ATOM 17788 N N . GLY B 1 1162 ? -25.516 -35.906 -12.25 1 61.69 1162 GLY B N 1
ATOM 17789 C CA . GLY B 1 1162 ? -24.359 -35.062 -11.906 1 61.69 1162 GLY B CA 1
ATOM 17790 C C . GLY B 1 1162 ? -24.359 -34.625 -10.461 1 61.69 1162 GLY B C 1
ATOM 17791 O O . GLY B 1 1162 ? -23.312 -34.344 -9.891 1 61.69 1162 GLY B O 1
ATOM 17792 N N . TRP B 1 1163 ? -25.516 -34.406 -10 1 59.47 1163 TRP B N 1
ATOM 17793 C CA . TRP B 1 1163 ? -25.594 -33.844 -8.648 1 59.47 1163 TRP B CA 1
ATOM 17794 C C . TRP B 1 1163 ? -25.391 -34.938 -7.602 1 59.47 1163 TRP B C 1
ATOM 17796 O O . TRP B 1 1163 ? -25.75 -34.75 -6.434 1 59.47 1163 TRP B O 1
ATOM 17806 N N . THR B 1 1164 ? -24.797 -36.094 -8.031 1 52.94 1164 THR B N 1
ATOM 17807 C CA . THR B 1 1164 ? -24.406 -37.125 -7.086 1 52.94 1164 THR B CA 1
ATOM 17808 C C . THR B 1 1164 ? -23.141 -36.719 -6.344 1 52.94 1164 THR B C 1
ATOM 17810 O O . THR B 1 1164 ? -22.234 -36.125 -6.926 1 52.94 1164 THR B O 1
#